Protein 9W5W (pdb70)

Radius of gyration: 40.92 Å; Cα contacts (8 Å, |Δi|>4): 4407; chains: 4; bounding box: 91×95×123 Å

Solvent-accessible surface area: 68580 Å² total; per-residue (Å²): 179,165,76,45,10,4,0,6,0,2,0,3,1,24,10,26,6,0,60,91,9,17,22,132,25,8,52,28,4,0,0,1,0,6,0,79,55,39,169,40,144,92,8,98,114,0,1,0,0,2,0,3,0,7,0,8,68,9,4,5,62,45,4,41,91,34,0,27,95,58,82,80,122,53,0,12,76,27,8,69,66,3,8,85,54,0,22,128,58,131,113,10,90,6,65,21,2,60,25,2,25,92,11,27,28,3,0,0,42,0,18,0,0,92,0,0,26,48,0,31,37,129,9,0,0,0,2,0,6,5,32,9,58,97,4,28,20,0,0,2,15,1,16,2,3,2,3,0,4,0,0,0,1,0,0,0,0,4,8,0,40,16,0,14,78,11,0,20,110,38,0,90,82,0,34,37,59,93,154,45,0,53,91,3,0,13,0,44,3,0,67,0,1,0,0,8,18,0,2,28,9,0,1,0,0,0,0,0,3,1,12,0,0,8,1,0,0,0,0,2,7,0,17,49,7,0,65,9,35,8,81,122,57,80,2,1,4,7,36,27,11,0,14,26,17,0,5,16,3,35,23,131,90,17,79,84,14,4,74,89,6,1,50,120,36,23,70,111,34,96,0,2,0,1,2,14,3,63,74,19,43,70,0,0,58,61,4,1,98,159,2,86,40,36,2,59,183,13,114,21,49,2,6,0,27,2,34,57,53,57,5,9,89,22,0,11,8,26,97,141,18,201,79,102,27,42,99,31,0,0,0,40,4,0,52,80,14,17,21,37,96,103,24,154,117,48,39,59,37,10,26,82,44,2,6,2,8,0,15,51,42,2,33,34,79,75,0,102,58,0,0,121,86,0,19,90,64,20,2,0,0,32,9,1,36,0,1,0,14,16,102,14,0,0,83,8,13,40,49,13,0,0,0,4,18,82,14,2,5,4,21,4,95,59,96,74,82,74,8,56,81,128,114,27,52,1,0,1,0,0,17,84,93,73,145,100,30,25,53,47,38,114,17,67,54,98,30,16,94,144,41,67,146,83,14,47,9,61,40,1,1,33,36,27,41,0,62,34,51,7,40,0,53,90,0,34,102,67,6,58,153,128,108,66,50,11,5,0,8,1,2,0,2,1,23,11,23,7,1,61,90,7,11,21,149,14,10,53,33,1,0,0,1,0,6,0,104,50,35,160,35,150,117,12,100,110,0,1,0,1,1,1,4,1,6,1,29,64,6,4,36,74,42,3,54,87,35,0,27,150,62,82,77,103,62,0,7,74,27,8,64,70,2,8,89,51,0,25,124,62,125,114,9,91,3,69,22,3,61,27,1,26,111,53,39,73,3,0,0,40,0,15,0,0,89,1,1,24,39,0,21,32,137,10,0,0,2,1,0,6,4,48,45,79,93,3,28,23,1,0,3,13,0,14,2,2,1,3,0,3,0,0,0,0,0,0,0,0,4,7,0,41,16,0,12,86,14,0,20,96,21,0,81,94,0,25,34,62,91,149,47,0,48,91,2,0,12,1,47,3,0,71,0,1,0,0,8,16,0,1,35,7,0,1,0,0,0,0,1,2,1,13,0,0,8,1,0,0,0,0,1,8,0,18,57,8,0,71,9,51,7,91,123,55,77,1,1,7,10,37,27,11,0,11,26,20,1,6,15,8,46,23,135,90,20,70,84,15,4,72,96,9,1,62,115,38,21,72,116,29,97,0,2,0,0,1,17,2,52,76,17,37,64,0,0,58,60,3,1,98,137,2,85,50,41,2,61,182,12,116,19,49,2,8,1,22,2,33,56,53,54,5,10,102,24,0,6,8,31,105,161,19,205,73,95,25,41,98,52,0,0,0,39,2,0,55,77,16,17,21,33,96,96,26,139,115,52,43,54,37,10,24,82,43,1,5,3,8,0,17,54,42,3,33,35,78,75,0,88,58,0,1,119,87,1,18,90,64,20,3,0,1,31,9,0,37,0,1,0,14,22,102,13,0,0,78,8,13,43,53,13,0,0,1,2,20,74,12,1,4,0,20,3,107,57,95,77,84,74,4,64,80,163,117,28,51,0,0,1,1,0,22,104,88,78,153,107,34,28,59,44,38,107,20,69,51,119,37,14,141,148,40,56,148,81,14,35,4,55,56,2,0,37,44,36,106,57,69,28,76,10,38,0,56,90,0,36,105,73,7,50,156,248,67,46,10,4,0,7,1,3,0,2,1,24,16,26,4,0,64,93,10,17,21,146,26,10,54,22,5,0,0,0,0,5,0,89,55,36,174,39,151,120,10,93,87,0,1,0,0,2,0,2,0,7,0,27,61,8,4,27,45,46,3,47,128,24,0,26,104,60,81,69,128,62,0,13,78,26,7,68,72,3,8,88,54,0,17,116,45,135,114,10,89,2,60,24,1,57,27,0,25,102,40,36,71,2,0,0,41,0,21,0,0,89,1,0,23,42,0,9,28,138,10,0,0,1,1,1,10,8,50,46,78,96,1,28,19,1,0,4,13,1,13,2,3,1,2,0,4,0,0,0,0,0,0,0,0,4,7,0,40,18,0,13,81,16,0,22,98,17,0,84,102,0,36,37,62,89,153,47,0,53,91,2,0,13,0,45,3,0,66,0,0,0,0,8,15,0,2,31,8,0,1,0,0,0,0,2,3,2,10,1,0,7,1,0,0,0,0,2,7,0,6,29,4,0,62,3,8,9,88,93,56,79,1,0,6,7,40,30,11,0,13,33,16,0,4,16,3,33,26,134,90,14,59,83,14,3,81,89,6,1,49,118,36,24,68,112,29,95,0,2,0,0,2,8,2,56,76,18,37,66,0,0,54,73,8,0,100,134,1,84,34,41,2,57,177,12,115,20,51,3,6,0,24,2,33,46,53,55,7,10,95,23,0,6,8,28,116,158,19,200,73,93,20,41,104,40,0,0,0,37,2,0,50,69,8,16,22,37,96,101,25,157,121,46,45,59,40,10,28,86,45,1,4,2,8,0,16,52,42,2,33,39,77,76,0,85,62,0,1,125,85,1,20,87,66,18,2,0,1,32,10,0,40,1,1,0,15,23,102,14,0,0,82,9,12,33,52,14,0,0,0,4,22,82,16,1,5,1,22,5,101,57,99,74,84,75,12,74,100,150,114,26,47,0,0,1,0,0,25,99,118,67,141,88,17,45,54,50,38,108,15,62,55,108,38,10,137,159,39,67,146,84,11,48,7,56,55,1,0,38,45,29,51,12,58,26,12,10,41,0,53,88,0,38,102,74,6,61,152,27,24,37,28,31,98,71,108,21,28,11,4,0,6,1,1,0,3,1,24,13,26,9,1,58,90,9,12,23,130,24,10,51,32,1,0,0,0,0,4,0,92,54,34,174,34,150,117,11,97,118,0,1,0,1,2,1,4,1,7,0,30,65,5,4,34,70,42,3,54,103,14,0,25,154,61,76,72,104,62,0,5,42,26,6,67,43,3,9,83,49,0,24,118,60,126,117,7,92,5,62,22,2,62,29,2,26,112,54,38,70,2,0,0,39,0,14,0,0,91,1,1,26,42,0,18,35,113,9,0,0,1,2,0,8,4,49,47,78,94,4,29,21,1,0,3,14,0,13,2,2,1,0,0,4,0,0,0,0,0,0,0,0,4,7,0,40,18,0,11,86,17,0,20,101,20,0,85,92,0,23,29,61,89,150,45,0,47,92,3,0,14,0,50,3,0,76,0,1,0,0,7,15,0,1,30,9,0,1,0,0,0,0,1,2,1,12,0,0,9,1,0,0,0,0,2,6,0,17,54,6,0,67,9,46,7,90,121,56,79,1,1,6,5,40,18,13,0,11,40,21,1,5,17,9,40,28,136,92,23,56,87,17,5,79,98,8,1,44,114,39,12,77,82,24,92,0,3,0,0,2,14,2,66,76,17,40,75,0,0,56,67,5,1,99,140,2,86,49,42,3,60,172,15,135,19,52,2,7,1,22,2,39,57,51,51,4,8,91,22,0,6,8,27,113,157,18,204,71,82,20,44,102,53,0,0,0,42,2,0,54,78,15,15,24,34,91,101,26,140,112,52,47,54,36,9,29,79,47,1,6,3,8,0,19,50,44,2,33,37,79,73,0,83,57,0,0,114,85,1,16,89,67,21,0,0,1,29,8,0,37,0,1,0,16,24,101,14,0,0,77,8,12,42,60,13,0,1,2,2,17,91,11,1,5,0,20,3,86,60,93,76,79,75,5,66,71,140,147,52,28,53,0,0,1,1,0,20,107,90,73,161,111,31,30,56,45,38,111,20,67,48,115,36,13,126,146,39,54,146,82,15,50,5,54,63,2,0,40,42,35,104,61,74,29,77,11,38,0,48,87,0,37,96,74,7,53,154

Structure (mmCIF, N/CA/C/O backbone):
data_9W5W
#
_entry.id   9W5W
#
_cell.length_a   64.039
_cell.length_b   104.525
_cell.length_c   119.763
_cell.angle_alpha   109.25
_cell.angle_beta   100.66
_cell.angle_gamma   90.36
#
_symmetry.space_group_name_H-M   'P 1'
#
loop_
_entity.id
_entity.type
_entity.pdbx_description
1 polymer 'Nicotinamide phosphoribosyltransferase'
2 non-polymer NICOTINAMIDE-ADENINE-DINUCLEOTIDE
3 non-polymer 'SULFATE ION'
4 non-polymer GLYCEROL
5 water water
#
loop_
_atom_site.group_PDB
_atom_site.id
_atom_site.type_symbol
_atom_site.label_atom_id
_atom_site.label_alt_id
_atom_site.label_comp_id
_atom_site.label_asym_id
_atom_site.label_entity_id
_atom_site.label_seq_id
_atom_site.pdbx_PDB_ins_code
_atom_site.Cartn_x
_atom_site.Cartn_y
_atom_site.Cartn_z
_atom_site.occupancy
_atom_site.B_iso_or_equiv
_atom_site.auth_seq_id
_atom_site.auth_comp_id
_atom_site.auth_asym_id
_atom_site.auth_atom_id
_atom_site.pdbx_PDB_model_num
ATOM 1 N N . THR A 1 7 ? 24.575 -4.113 12.570 1.00 57.11 2 THR A N 1
ATOM 2 C CA . THR A 1 7 ? 23.395 -3.299 12.826 1.00 59.78 2 THR A CA 1
ATOM 3 C C . THR A 1 7 ? 22.399 -3.398 11.672 1.00 64.94 2 THR A C 1
ATOM 4 O O . THR A 1 7 ? 22.688 -4.013 10.637 1.00 66.52 2 THR A O 1
ATOM 8 N N . LYS A 1 8 ? 21.223 -2.803 11.868 1.00 56.25 3 LYS A N 1
ATOM 9 C CA . LYS A 1 8 ? 20.120 -2.882 10.924 1.00 51.30 3 LYS A CA 1
ATOM 10 C C . LYS A 1 8 ? 19.796 -1.486 10.397 1.00 46.06 3 LYS A C 1
ATOM 11 O O . LYS A 1 8 ? 20.067 -0.474 11.050 1.00 53.03 3 LYS A O 1
ATOM 17 N N . TYR A 1 9 ? 19.230 -1.429 9.191 1.00 35.54 4 TYR A N 1
ATOM 18 C CA . TYR A 1 9 ? 19.094 -0.152 8.501 1.00 34.50 4 TYR A CA 1
ATOM 19 C C . TYR A 1 9 ? 17.993 0.690 9.135 1.00 27.59 4 TYR A C 1
ATOM 20 O O . TYR A 1 9 ? 16.855 0.234 9.281 1.00 34.90 4 TYR A O 1
ATOM 29 N N . THR A 1 10 ? 18.337 1.921 9.506 1.00 21.93 5 THR A N 1
ATOM 30 C CA . THR A 1 10 ? 17.395 2.857 10.108 1.00 26.24 5 THR A CA 1
ATOM 31 C C . THR A 1 10 ? 16.984 3.896 9.072 1.00 20.42 5 THR A C 1
ATOM 32 O O . THR A 1 10 ? 17.834 4.621 8.545 1.00 22.91 5 THR A O 1
ATOM 36 N N . TYR A 1 11 ? 15.690 3.970 8.786 1.00 21.12 6 TYR A N 1
ATOM 37 C CA . TYR A 1 11 ? 15.178 5.104 8.031 1.00 18.67 6 TYR A CA 1
ATOM 38 C C . TYR A 1 11 ? 14.994 6.240 9.027 1.00 18.07 6 TYR A C 1
ATOM 39 O O . TYR A 1 11 ? 14.186 6.113 9.955 1.00 20.14 6 TYR A O 1
ATOM 48 N N . PRO A 1 12 ? 15.738 7.340 8.895 1.00 20.83 7 PRO A N 1
ATOM 49 C CA . PRO A 1 12 ? 15.675 8.389 9.917 1.00 18.83 7 PRO A CA 1
ATOM 50 C C . PRO A 1 12 ? 14.263 8.928 10.082 1.00 18.23 7 PRO A C 1
ATOM 51 O O . PRO A 1 12 ? 13.548 9.169 9.104 1.00 17.80 7 PRO A O 1
ATOM 55 N N . ALA A 1 13 ? 13.868 9.110 11.349 1.00 19.56 8 ALA A N 1
ATOM 56 C CA . ALA A 1 13 ? 12.536 9.608 11.674 1.00 17.94 8 ALA A CA 1
ATOM 57 C C . ALA A 1 13 ? 12.295 10.997 11.111 1.00 24.92 8 ALA A C 1
ATOM 58 O O . ALA A 1 13 ? 11.135 11.399 10.950 1.00 19.30 8 ALA A O 1
ATOM 60 N N . THR A 1 14 ? 13.365 11.728 10.808 1.00 19.55 9 THR A N 1
ATOM 61 C CA . THR A 1 14 ? 13.297 13.093 10.315 1.00 19.26 9 THR A CA 1
ATOM 62 C C . THR A 1 14 ? 13.284 13.183 8.797 1.00 22.22 9 THR A C 1
ATOM 63 O O . THR A 1 14 ? 13.333 14.297 8.272 1.00 21.29 9 THR A O 1
ATOM 67 N N . LEU A 1 15 ? 13.231 12.052 8.078 1.00 19.75 10 LEU A N 1
ATOM 68 C CA . LEU A 1 15 ? 13.263 12.063 6.616 1.00 21.83 10 LEU A CA 1
ATOM 69 C C . LEU A 1 15 ? 12.141 11.222 6.015 1.00 17.73 10 LEU A C 1
ATOM 70 O O . LEU A 1 15 ? 12.264 10.732 4.889 1.00 17.99 10 LEU A O 1
ATOM 75 N N . LEU A 1 16 ? 11.048 11.034 6.752 1.00 18.46 11 LEU A N 1
ATOM 76 C CA . LEU A 1 16 ? 9.868 10.335 6.232 1.00 20.35 11 LEU A CA 1
ATOM 77 C C . LEU A 1 16 ? 8.900 11.368 5.656 1.00 17.08 11 LEU A C 1
ATOM 78 O O . LEU A 1 16 ? 7.857 11.690 6.230 1.00 20.86 11 LEU A O 1
ATOM 83 N N . CYS A 1 17 ? 9.278 11.908 4.504 1.00 17.10 12 CYS A N 1
ATOM 84 C CA . CYS A 1 17 ? 8.552 13.043 3.953 1.00 17.66 12 CYS A CA 1
ATOM 85 C C . CYS A 1 17 ? 8.938 13.212 2.493 1.00 22.58 12 CYS A C 1
ATOM 86 O O . CYS A 1 17 ? 9.891 12.597 2.002 1.00 20.86 12 CYS A O 1
ATOM 89 N N . ASP A 1 18 ? 8.168 14.050 1.802 1.00 21.12 13 ASP A N 1
ATOM 90 C CA . ASP A 1 18 ? 8.605 14.583 0.524 1.00 19.00 13 ASP A CA 1
ATOM 91 C C . ASP A 1 18 ? 9.854 15.422 0.734 1.00 19.76 13 ASP A C 1
ATOM 92 O O . ASP A 1 18 ? 9.987 16.115 1.745 1.00 24.39 13 ASP A O 1
ATOM 97 N N . PHE A 1 19 ? 10.771 15.359 -0.234 1.00 20.30 14 PHE A N 1
ATOM 98 C CA . PHE A 1 19 ? 12.028 16.091 -0.125 1.00 21.14 14 PHE A CA 1
ATOM 99 C C . PHE A 1 19 ? 11.805 17.581 0.097 1.00 23.81 14 PHE A C 1
ATOM 100 O O . PHE A 1 19 ? 12.546 18.219 0.858 1.00 22.36 14 PHE A O 1
ATOM 108 N N . TYR A 1 20 ? 10.796 18.164 -0.554 1.00 22.18 15 TYR A N 1
ATOM 109 C CA . TYR A 1 20 ? 10.641 19.609 -0.417 1.00 26.99 15 TYR A CA 1
ATOM 110 C C . TYR A 1 20 ? 10.167 20.023 0.980 1.00 22.83 15 TYR A C 1
ATOM 111 O O . TYR A 1 20 ? 10.431 21.157 1.387 1.00 23.85 15 TYR A O 1
ATOM 120 N N . LYS A 1 21 ? 9.540 19.118 1.746 1.00 21.82 16 LYS A N 1
ATOM 121 C CA . LYS A 1 21 ? 9.179 19.435 3.130 1.00 23.25 16 LYS A CA 1
ATOM 122 C C . LYS A 1 21 ? 10.397 19.842 3.950 1.00 25.28 16 LYS A C 1
ATOM 123 O O . LYS A 1 21 ? 10.283 20.660 4.870 1.00 24.98 16 LYS A O 1
ATOM 129 N N . VAL A 1 22 ? 11.561 19.264 3.641 1.00 22.07 17 VAL A N 1
ATOM 130 C CA . VAL A 1 22 ? 12.810 19.643 4.296 1.00 22.65 17 VAL A CA 1
ATOM 131 C C . VAL A 1 22 ? 13.147 21.107 4.018 1.00 26.73 17 VAL A C 1
ATOM 132 O O . VAL A 1 22 ? 13.675 21.814 4.885 1.00 25.55 17 VAL A O 1
ATOM 136 N N . SER A 1 23 ? 12.857 21.585 2.805 1.00 27.37 18 SER A N 1
ATOM 137 C CA . SER A 1 23 ? 13.253 22.934 2.419 1.00 26.08 18 SER A CA 1
ATOM 138 C C . SER A 1 23 ? 12.266 24.012 2.861 1.00 26.59 18 SER A C 1
ATOM 139 O O . SER A 1 23 ? 12.570 25.200 2.713 1.00 27.19 18 SER A O 1
ATOM 142 N N . HIS A 1 24 ? 11.105 23.645 3.404 1.00 25.32 19 HIS A N 1
ATOM 143 C CA . HIS A 1 24 ? 10.082 24.654 3.662 1.00 25.91 19 HIS A CA 1
ATOM 144 C C . HIS A 1 24 ? 10.382 25.497 4.896 1.00 26.50 19 HIS A C 1
ATOM 145 O O . HIS A 1 24 ? 9.924 26.643 4.974 1.00 32.24 19 HIS A O 1
ATOM 152 N N . LYS A 1 25 ? 11.153 24.963 5.851 1.00 30.80 20 LYS A N 1
ATOM 153 C CA . LYS A 1 25 ? 11.427 25.674 7.100 1.00 26.66 20 LYS A CA 1
ATOM 154 C C . LYS A 1 25 ? 11.992 27.063 6.837 1.00 30.97 20 LYS A C 1
ATOM 155 O O . LYS A 1 25 ? 11.476 28.067 7.341 1.00 30.27 20 LYS A O 1
ATOM 161 N N . GLU A 1 26 ? 13.045 27.138 6.026 1.00 28.47 21 GLU A N 1
ATOM 162 C CA . GLU A 1 26 ? 13.709 28.399 5.720 1.00 29.88 21 GLU A CA 1
ATOM 163 C C . GLU A 1 26 ? 12.873 29.305 4.822 1.00 30.67 21 GLU A C 1
ATOM 164 O O . GLU A 1 26 ? 13.259 30.458 4.606 1.00 31.98 21 GLU A O 1
ATOM 170 N N . GLN A 1 27 ? 11.741 28.817 4.302 1.00 33.59 22 GLN A N 1
ATOM 171 C CA . GLN A 1 27 ? 10.916 29.579 3.369 1.00 30.83 22 GLN A CA 1
ATOM 172 C C . GLN A 1 27 ? 9.804 30.375 4.040 1.00 31.69 22 GLN A C 1
ATOM 173 O O . GLN A 1 27 ? 9.297 31.327 3.434 1.00 32.53 22 GLN A O 1
ATOM 179 N N . TYR A 1 28 ? 9.404 30.000 5.255 1.00 30.70 23 TYR A N 1
ATOM 180 C CA . TYR A 1 28 ? 8.306 30.663 5.938 1.00 31.25 23 TYR A CA 1
ATOM 181 C C . TYR A 1 28 ? 8.679 32.106 6.277 1.00 32.82 23 TYR A C 1
ATOM 182 O O . TYR A 1 28 ? 9.862 32.451 6.342 1.00 38.92 23 TYR A O 1
ATOM 191 N N . PRO A 1 29 ? 7.686 32.973 6.498 1.00 34.00 24 PRO A N 1
ATOM 192 C CA . PRO A 1 29 ? 7.999 34.351 6.904 1.00 36.26 24 PRO A CA 1
ATOM 193 C C . PRO A 1 29 ? 8.793 34.369 8.200 1.00 36.40 24 PRO A C 1
ATOM 194 O O . PRO A 1 29 ? 8.668 33.476 9.042 1.00 34.88 24 PRO A O 1
ATOM 198 N N . GLU A 1 30 ? 9.641 35.387 8.340 1.00 36.54 25 GLU A N 1
ATOM 199 C CA . GLU A 1 30 ? 10.398 35.549 9.573 1.00 37.98 25 GLU A CA 1
ATOM 200 C C . GLU A 1 30 ? 9.447 35.657 10.756 1.00 39.47 25 GLU A C 1
ATOM 201 O O . GLU A 1 30 ? 8.418 36.334 10.691 1.00 46.27 25 GLU A O 1
ATOM 207 N N . GLY A 1 31 ? 9.791 34.972 11.840 1.00 36.66 26 GLY A N 1
ATOM 208 C CA . GLY A 1 31 ? 8.961 35.022 13.022 1.00 45.68 26 GLY A CA 1
ATOM 209 C C . GLY A 1 31 ? 7.695 34.202 12.963 1.00 39.81 26 GLY A C 1
ATOM 210 O O . GLY A 1 31 ? 6.780 34.446 13.756 1.00 37.37 26 GLY A O 1
ATOM 211 N N . THR A 1 32 ? 7.597 33.244 12.043 1.00 34.44 27 THR A N 1
ATOM 212 C CA . THR A 1 32 ? 6.489 32.301 12.099 1.00 36.22 27 THR A CA 1
ATOM 213 C C . THR A 1 32 ? 6.567 31.524 13.404 1.00 40.57 27 THR A C 1
ATOM 214 O O . THR A 1 32 ? 7.620 30.984 13.759 1.00 33.87 27 THR A O 1
ATOM 218 N N . GLU A 1 33 ? 5.452 31.485 14.129 1.00 32.85 28 GLU A N 1
ATOM 219 C CA . GLU A 1 33 ? 5.407 30.814 15.414 1.00 32.50 28 GLU A CA 1
ATOM 220 C C . GLU A 1 33 ? 4.411 29.671 15.477 1.00 33.53 28 GLU A C 1
ATOM 221 O O . GLU A 1 33 ? 4.538 28.824 16.367 1.00 31.29 28 GLU A O 1
ATOM 227 N N . LEU A 1 34 ? 3.448 29.599 14.562 1.00 35.27 29 LEU A N 1
ATOM 228 C CA . LEU A 1 34 ? 2.512 28.483 14.628 1.00 30.32 29 LEU A CA 1
ATOM 229 C C . LEU A 1 34 ? 1.989 28.144 13.239 1.00 30.97 29 LEU A C 1
ATOM 230 O O . LEU A 1 34 ? 1.658 29.043 12.464 1.00 36.91 29 LEU A O 1
ATOM 235 N N . ILE A 1 35 ? 1.914 26.843 12.945 1.00 30.87 30 ILE A N 1
ATOM 236 C CA . ILE A 1 35 ? 1.270 26.302 11.750 1.00 27.69 30 ILE A CA 1
ATOM 237 C C . ILE A 1 35 ? 0.250 25.252 12.184 1.00 28.53 30 ILE A C 1
ATOM 238 O O . ILE A 1 35 ? 0.562 24.371 12.995 1.00 26.69 30 ILE A O 1
ATOM 243 N N . TYR A 1 36 ? -0.958 25.336 11.629 1.00 27.36 31 TYR A N 1
ATOM 244 C CA . TYR A 1 36 ? -2.098 24.530 12.044 1.00 27.07 31 TYR A CA 1
ATOM 245 C C . TYR A 1 36 ? -2.775 23.995 10.791 1.00 27.32 31 TYR A C 1
ATOM 246 O O . TYR A 1 36 ? -3.219 24.785 9.939 1.00 28.29 31 TYR A O 1
ATOM 255 N N . SER A 1 37 ? -2.871 22.659 10.702 1.00 26.23 32 SER A N 1
ATOM 256 C CA . SER A 1 37 ? -3.363 21.963 9.520 1.00 24.80 32 SER A CA 1
ATOM 257 C C . SER A 1 37 ? -4.498 21.014 9.876 1.00 28.91 32 SER A C 1
ATOM 258 O O . SER A 1 37 ? -4.561 20.466 10.985 1.00 24.29 32 SER A O 1
ATOM 261 N N . THR A 1 38 ? -5.377 20.802 8.898 1.00 28.31 33 THR A N 1
ATOM 262 C CA . THR A 1 38 ? -6.534 19.927 9.035 1.00 24.23 33 THR A CA 1
ATOM 263 C C . THR A 1 38 ? -6.479 18.798 8.011 1.00 23.18 33 THR A C 1
ATOM 264 O O . THR A 1 38 ? -5.918 18.951 6.919 1.00 25.44 33 THR A O 1
ATOM 268 N N . TRP A 1 39 ? -7.080 17.666 8.387 1.00 22.97 34 TRP A N 1
ATOM 269 C CA . TRP A 1 39 ? -7.248 16.488 7.539 1.00 21.59 34 TRP A CA 1
ATOM 270 C C . TRP A 1 39 ? -8.721 16.384 7.168 1.00 25.11 34 TRP A C 1
ATOM 271 O O . TRP A 1 39 ? -9.574 16.213 8.048 1.00 22.68 34 TRP A O 1
ATOM 282 N N . THR A 1 40 ? -9.022 16.500 5.870 1.00 27.45 35 THR A N 1
ATOM 283 C CA . THR A 1 40 ? -10.414 16.539 5.445 1.00 23.69 35 THR A CA 1
ATOM 284 C C . THR A 1 40 ? -10.654 15.614 4.260 1.00 22.66 35 THR A C 1
ATOM 285 O O . THR A 1 40 ? -9.836 15.563 3.326 1.00 27.63 35 THR A O 1
ATOM 289 N N . PRO A 1 41 ? -11.760 14.860 4.278 1.00 28.12 36 PRO A N 1
ATOM 290 C CA . PRO A 1 41 ? -12.242 14.225 3.046 1.00 24.87 36 PRO A CA 1
ATOM 291 C C . PRO A 1 41 ? -13.034 15.218 2.211 1.00 26.18 36 PRO A C 1
ATOM 292 O O . PRO A 1 41 ? -14.204 15.480 2.505 1.00 29.16 36 PRO A O 1
ATOM 296 N N . ARG A 1 42 ? -12.430 15.756 1.151 1.00 26.42 37 ARG A N 1
ATOM 297 C CA . ARG A 1 42 ? -13.015 16.907 0.475 1.00 29.02 37 ARG A CA 1
ATOM 298 C C . ARG A 1 42 ? -14.054 16.539 -0.574 1.00 31.84 37 ARG A C 1
ATOM 299 O O . ARG A 1 42 ? -14.763 17.433 -1.050 1.00 36.63 37 ARG A O 1
ATOM 307 N N . THR A 1 43 ? -14.177 15.267 -0.938 1.00 25.45 38 THR A N 1
ATOM 308 C CA . THR A 1 43 ? -15.088 14.866 -2.003 1.00 27.84 38 THR A CA 1
ATOM 309 C C . THR A 1 43 ? -15.317 13.366 -1.881 1.00 24.98 38 THR A C 1
ATOM 310 O O . THR A 1 43 ? -14.621 12.679 -1.134 1.00 28.55 38 THR A O 1
ATOM 314 N N . SER A 1 44 ? -16.319 12.864 -2.601 1.00 25.56 39 SER A N 1
ATOM 315 C CA . SER A 1 44 ? -16.583 11.429 -2.643 1.00 24.67 39 SER A CA 1
ATOM 316 C C . SER A 1 44 ? -16.743 10.973 -4.084 1.00 35.42 39 SER A C 1
ATOM 317 O O . SER A 1 44 ? -17.563 11.523 -4.828 1.00 35.59 39 SER A O 1
ATOM 320 N N . ARG A 1 45 ? -15.972 9.958 -4.467 1.00 29.94 40 ARG A N 1
ATOM 321 C CA . ARG A 1 45 ? -16.073 9.366 -5.791 1.00 31.57 40 ARG A CA 1
ATOM 322 C C . ARG A 1 45 ? -16.890 8.081 -5.806 1.00 31.61 40 ARG A C 1
ATOM 323 O O . ARG A 1 45 ? -17.086 7.503 -6.878 1.00 34.13 40 ARG A O 1
ATOM 331 N N . VAL A 1 46 ? -17.364 7.617 -4.654 1.00 25.25 41 VAL A N 1
ATOM 332 C CA . VAL A 1 46 ? -18.162 6.400 -4.571 1.00 33.81 41 VAL A CA 1
ATOM 333 C C . VAL A 1 46 ? -19.623 6.794 -4.435 1.00 36.73 41 VAL A C 1
ATOM 334 O O . VAL A 1 46 ? -19.982 7.587 -3.556 1.00 40.04 41 VAL A O 1
ATOM 338 N N . GLU A 1 47 ? -20.464 6.252 -5.311 1.00 41.02 42 GLU A N 1
ATOM 339 C CA . GLU A 1 47 ? -21.858 6.667 -5.364 1.00 42.98 42 GLU A CA 1
ATOM 340 C C . GLU A 1 47 ? -22.591 6.203 -4.112 1.00 40.66 42 GLU A C 1
ATOM 341 O O . GLU A 1 47 ? -22.378 5.086 -3.633 1.00 35.16 42 GLU A O 1
ATOM 347 N N . ASP A 1 48 ? -23.442 7.080 -3.572 1.00 35.26 43 ASP A N 1
ATOM 348 C CA . ASP A 1 48 ? -24.234 6.874 -2.356 1.00 38.29 43 ASP A CA 1
ATOM 349 C C . ASP A 1 48 ? -23.408 6.877 -1.075 1.00 34.25 43 ASP A C 1
ATOM 350 O O . ASP A 1 48 ? -23.939 6.540 -0.012 1.00 39.06 43 ASP A O 1
ATOM 355 N N . ILE A 1 49 ? -22.133 7.234 -1.135 1.00 33.59 44 ILE A N 1
ATOM 356 C CA . ILE A 1 49 ? -21.312 7.399 0.059 1.00 29.15 44 ILE A CA 1
ATOM 357 C C . ILE A 1 49 ? -21.033 8.889 0.200 1.00 31.26 44 ILE A C 1
ATOM 358 O O . ILE A 1 49 ? -20.214 9.453 -0.534 1.00 26.69 44 ILE A O 1
ATOM 363 N N . ASP A 1 50 ? -21.719 9.537 1.137 1.00 27.18 45 ASP A N 1
ATOM 364 C CA . ASP A 1 50 ? -21.494 10.944 1.419 1.00 27.98 45 ASP A CA 1
ATOM 365 C C . ASP A 1 50 ? -20.911 11.159 2.802 1.00 27.48 45 ASP A C 1
ATOM 366 O O . ASP A 1 50 ? -20.705 12.308 3.203 1.00 31.33 45 ASP A O 1
ATOM 371 N N . ARG A 1 51 ? -20.643 10.084 3.538 1.00 26.42 46 ARG A N 1
ATOM 372 C CA . ARG A 1 51 ? -19.990 10.157 4.832 1.00 28.27 46 ARG A CA 1
ATOM 373 C C . ARG A 1 51 ? -18.885 9.113 4.892 1.00 27.67 46 ARG A C 1
ATOM 374 O O . ARG A 1 51 ? -18.915 8.094 4.197 1.00 29.31 46 ARG A O 1
ATOM 382 N N . VAL A 1 52 ? -17.916 9.379 5.754 1.00 26.13 47 VAL A N 1
ATOM 383 C CA . VAL A 1 52 ? -16.721 8.566 5.897 1.00 24.28 47 VAL A CA 1
ATOM 384 C C . VAL A 1 52 ? -16.639 8.088 7.343 1.00 21.91 47 VAL A C 1
ATOM 385 O O . VAL A 1 52 ? -17.087 8.776 8.264 1.00 26.91 47 VAL A O 1
ATOM 389 N N . VAL A 1 53 ? -16.110 6.883 7.536 1.00 25.41 48 VAL A N 1
ATOM 390 C CA . VAL A 1 53 ? -15.973 6.273 8.858 1.00 20.72 48 VAL A CA 1
ATOM 391 C C . VAL A 1 53 ? -14.564 6.582 9.351 1.00 26.30 48 VAL A C 1
ATOM 392 O O . VAL A 1 53 ? -13.591 5.978 8.895 1.00 21.09 48 VAL A O 1
ATOM 396 N N . ALA A 1 54 ? -14.446 7.516 10.293 1.00 28.92 49 ALA A N 1
ATOM 397 C CA . ALA A 1 54 ? -13.131 7.932 10.765 1.00 20.10 49 ALA A CA 1
ATOM 398 C C . ALA A 1 54 ? -12.425 6.769 11.446 1.00 19.29 49 ALA A C 1
ATOM 399 O O . ALA A 1 54 ? -12.959 6.176 12.387 1.00 21.59 49 ALA A O 1
ATOM 401 N N . PHE A 1 55 ? -11.225 6.440 10.975 1.00 18.27 50 PHE A N 1
ATOM 402 C CA . PHE A 1 55 ? -10.485 5.322 11.545 1.00 20.89 50 PHE A CA 1
ATOM 403 C C . PHE A 1 55 ? -9.013 5.410 11.171 1.00 19.02 50 PHE A C 1
ATOM 404 O O . PHE A 1 55 ? -8.676 5.692 10.017 1.00 18.34 50 PHE A O 1
ATOM 412 N N . GLY A 1 56 ? -8.146 5.152 12.148 1.00 18.04 51 GLY A N 1
ATOM 413 C CA . GLY A 1 56 ? -6.726 4.966 11.910 1.00 21.13 51 GLY A CA 1
ATOM 414 C C . GLY A 1 56 ? -5.806 5.909 12.661 1.00 22.46 51 GLY A C 1
ATOM 415 O O . GLY A 1 56 ? -4.614 5.598 12.803 1.00 20.09 51 GLY A O 1
ATOM 416 N N . PHE A 1 57 ? -6.304 7.050 13.149 1.00 22.46 52 PHE A N 1
ATOM 417 C CA . PHE A 1 57 ? -5.414 8.050 13.740 1.00 24.20 52 PHE A CA 1
ATOM 418 C C . PHE A 1 57 ? -4.606 7.456 14.885 1.00 21.28 52 PHE A C 1
ATOM 419 O O . PHE A 1 57 ? -3.385 7.644 14.967 1.00 19.58 52 PHE A O 1
ATOM 427 N N . GLN A 1 58 ? -5.278 6.725 15.776 1.00 21.28 53 GLN A N 1
ATOM 428 C CA . GLN A 1 58 ? -4.609 6.170 16.945 1.00 25.63 53 GLN A CA 1
ATOM 429 C C . GLN A 1 58 ? -3.486 5.225 16.541 1.00 19.04 53 GLN A C 1
ATOM 430 O O . GLN A 1 58 ? -2.394 5.262 17.122 1.00 18.62 53 GLN A O 1
ATOM 436 N N . GLY A 1 59 ? -3.736 4.375 15.544 1.00 18.77 54 GLY A N 1
ATOM 437 C CA . GLY A 1 59 ? -2.694 3.478 15.071 1.00 21.53 54 GLY A CA 1
ATOM 438 C C . GLY A 1 59 ? -1.467 4.216 14.568 1.00 18.05 54 GLY A C 1
ATOM 439 O O . GLY A 1 59 ? -0.333 3.862 14.904 1.00 19.65 54 GLY A O 1
ATOM 440 N N . PHE A 1 60 ? -1.677 5.263 13.765 1.00 15.42 55 PHE A N 1
ATOM 441 C CA . PHE A 1 60 ? -0.543 6.015 13.234 1.00 23.80 55 PHE A CA 1
ATOM 442 C C . PHE A 1 60 ? 0.223 6.715 14.349 1.00 18.64 55 PHE A C 1
ATOM 443 O O . PHE A 1 60 ? 1.459 6.674 14.388 1.00 18.96 55 PHE A O 1
ATOM 451 N N . ILE A 1 61 ? -0.503 7.382 15.252 1.00 20.23 56 ILE A N 1
ATOM 452 C CA . ILE A 1 61 ? 0.127 8.089 16.365 1.00 17.31 56 ILE A CA 1
ATOM 453 C C . ILE A 1 61 ? 0.962 7.127 17.200 1.00 20.68 56 ILE A C 1
ATOM 454 O O . ILE A 1 61 ? 2.133 7.391 17.496 1.00 18.80 56 ILE A O 1
ATOM 459 N N . LYS A 1 62 ? 0.377 5.986 17.578 1.00 18.51 57 LYS A N 1
ATOM 460 C CA . LYS A 1 62 ? 1.108 5.025 18.397 1.00 19.48 57 LYS A CA 1
ATOM 461 C C . LYS A 1 62 ? 2.341 4.505 17.665 1.00 20.94 57 LYS A C 1
ATOM 462 O O . LYS A 1 62 ? 3.431 4.425 18.245 1.00 21.36 57 LYS A O 1
ATOM 468 N N . LYS A 1 63 ? 2.191 4.159 16.381 1.00 19.88 58 LYS A N 1
ATOM 469 C CA . LYS A 1 63 ? 3.267 3.485 15.660 1.00 23.07 58 LYS A CA 1
ATOM 470 C C . LYS A 1 63 ? 4.437 4.420 15.388 1.00 17.81 58 LYS A C 1
ATOM 471 O O . LYS A 1 63 ? 5.598 4.059 15.616 1.00 18.94 58 LYS A O 1
ATOM 477 N N . TYR A 1 64 ? 4.154 5.625 14.895 1.00 19.78 59 TYR A N 1
ATOM 478 C CA . TYR A 1 64 ? 5.189 6.507 14.373 1.00 19.47 59 TYR A CA 1
ATOM 479 C C . TYR A 1 64 ? 5.484 7.692 15.273 1.00 19.19 59 TYR A C 1
ATOM 480 O O . TYR A 1 64 ? 6.652 8.017 15.503 1.00 24.20 59 TYR A O 1
ATOM 489 N N . LEU A 1 65 ? 4.449 8.366 15.768 1.00 20.88 60 LEU A N 1
ATOM 490 C CA . LEU A 1 65 ? 4.683 9.567 16.558 1.00 17.82 60 LEU A CA 1
ATOM 491 C C . LEU A 1 65 ? 5.231 9.223 17.933 1.00 19.41 60 LEU A C 1
ATOM 492 O O . LEU A 1 65 ? 6.001 10.002 18.504 1.00 24.32 60 LEU A O 1
ATOM 497 N N . ILE A 1 66 ? 4.850 8.068 18.477 1.00 22.15 61 ILE A N 1
ATOM 498 C CA . ILE A 1 66 ? 5.363 7.629 19.766 1.00 19.08 61 ILE A CA 1
ATOM 499 C C . ILE A 1 66 ? 6.508 6.648 19.545 1.00 20.78 61 ILE A C 1
ATOM 500 O O . ILE A 1 66 ? 7.676 6.975 19.785 1.00 19.28 61 ILE A O 1
ATOM 505 N N . ASP A 1 67 ? 6.197 5.467 19.007 1.00 18.21 62 ASP A N 1
ATOM 506 C CA . ASP A 1 67 ? 7.181 4.391 19.038 1.00 19.78 62 ASP A CA 1
ATOM 507 C C . ASP A 1 67 ? 8.336 4.648 18.076 1.00 19.31 62 ASP A C 1
ATOM 508 O O . ASP A 1 67 ? 9.501 4.470 18.449 1.00 18.50 62 ASP A O 1
ATOM 513 N N . TYR A 1 68 ? 8.047 5.065 16.841 1.00 17.29 63 TYR A N 1
ATOM 514 C CA . TYR A 1 68 ? 9.131 5.217 15.875 1.00 21.34 63 TYR A CA 1
ATOM 515 C C . TYR A 1 68 ? 10.050 6.369 16.257 1.00 17.83 63 TYR A C 1
ATOM 516 O O . TYR A 1 68 ? 11.277 6.236 16.194 1.00 22.77 63 TYR A O 1
ATOM 525 N N . PHE A 1 69 ? 9.475 7.503 16.662 1.00 18.09 64 PHE A N 1
ATOM 526 C CA . PHE A 1 69 ? 10.298 8.642 17.048 1.00 18.82 64 PHE A CA 1
ATOM 527 C C . PHE A 1 69 ? 11.063 8.381 18.343 1.00 19.68 64 PHE A C 1
ATOM 528 O O . PHE A 1 69 ? 12.173 8.895 18.514 1.00 23.43 64 PHE A O 1
ATOM 536 N N . ASN A 1 70 ? 10.504 7.588 19.261 1.00 19.84 65 ASN A N 1
ATOM 537 C CA . ASN A 1 70 ? 11.242 7.250 20.476 1.00 26.59 65 ASN A CA 1
ATOM 538 C C . ASN A 1 70 ? 12.378 6.280 20.176 1.00 25.03 65 ASN A C 1
ATOM 539 O O . ASN A 1 70 ? 13.541 6.545 20.501 1.00 28.72 65 ASN A O 1
ATOM 544 N N . GLU A 1 71 ? 12.058 5.152 19.542 1.00 26.16 66 GLU A N 1
ATOM 545 C CA . GLU A 1 71 ? 13.054 4.110 19.321 1.00 30.55 66 GLU A CA 1
ATOM 546 C C . GLU A 1 71 ? 14.157 4.579 18.381 1.00 25.60 66 GLU A C 1
ATOM 547 O O . GLU A 1 71 ? 15.336 4.289 18.610 1.00 31.74 66 GLU A O 1
ATOM 553 N N . ASN A 1 72 ? 13.802 5.302 17.319 1.00 21.26 67 ASN A N 1
ATOM 554 C CA . ASN A 1 72 ? 14.751 5.597 16.252 1.00 24.70 67 ASN A CA 1
ATOM 555 C C . ASN A 1 72 ? 15.291 7.021 16.274 1.00 20.91 67 ASN A C 1
ATOM 556 O O . ASN A 1 72 ? 16.229 7.317 15.528 1.00 22.92 67 ASN A O 1
ATOM 561 N N . PHE A 1 73 ? 14.706 7.920 17.065 1.00 20.47 68 PHE A N 1
ATOM 562 C CA . PHE A 1 73 ? 15.248 9.268 17.169 1.00 21.09 68 PHE A CA 1
ATOM 563 C C . PHE A 1 73 ? 15.619 9.652 18.597 1.00 22.67 68 PHE A C 1
ATOM 564 O O . PHE A 1 73 ? 16.800 9.892 18.868 1.00 23.18 68 PHE A O 1
ATOM 572 N N . PHE A 1 74 ? 14.666 9.659 19.542 1.00 22.15 69 PHE A N 1
ATOM 573 C CA . PHE A 1 74 ? 14.930 10.300 20.836 1.00 23.60 69 PHE A CA 1
ATOM 574 C C . PHE A 1 74 ? 15.856 9.464 21.717 1.00 24.07 69 PHE A C 1
ATOM 575 O O . PHE A 1 74 ? 16.755 10.007 22.371 1.00 25.12 69 PHE A O 1
ATOM 583 N N . LYS A 1 75 ? 15.642 8.150 21.766 1.00 27.03 70 LYS A N 1
ATOM 584 C CA . LYS A 1 75 ? 16.452 7.276 22.609 1.00 27.21 70 LYS A CA 1
ATOM 585 C C . LYS A 1 75 ? 17.852 7.036 22.054 1.00 28.57 70 LYS A C 1
ATOM 586 O O . LYS A 1 75 ? 18.667 6.384 22.722 1.00 32.90 70 LYS A O 1
ATOM 592 N N . ARG A 1 76 ? 18.153 7.538 20.867 1.00 24.77 71 ARG A N 1
ATOM 593 C CA . ARG A 1 76 ? 19.461 7.392 20.256 1.00 25.02 71 ARG A CA 1
ATOM 594 C C . ARG A 1 76 ? 20.316 8.622 20.527 1.00 25.95 71 ARG A C 1
ATOM 595 O O . ARG A 1 76 ? 19.795 9.706 20.810 1.00 26.31 71 ARG A O 1
ATOM 603 N N . PRO A 1 77 ? 21.643 8.483 20.473 1.00 26.90 72 PRO A N 1
ATOM 604 C CA . PRO A 1 77 ? 22.519 9.637 20.723 1.00 27.91 72 PRO A CA 1
ATOM 605 C C . PRO A 1 77 ? 22.296 10.754 19.710 1.00 27.34 72 PRO A C 1
ATOM 606 O O . PRO A 1 77 ? 22.029 10.508 18.531 1.00 26.46 72 PRO A O 1
ATOM 610 N N . LYS A 1 78 ? 22.429 11.996 20.189 1.00 27.98 73 LYS A N 1
ATOM 611 C CA . LYS A 1 78 ? 22.195 13.175 19.354 1.00 32.96 73 LYS A CA 1
ATOM 612 C C . LYS A 1 78 ? 23.063 13.160 18.098 1.00 27.71 73 LYS A C 1
ATOM 613 O O . LYS A 1 78 ? 22.581 13.443 16.993 1.00 26.92 73 LYS A O 1
ATOM 619 N N . GLN A 1 79 ? 24.343 12.818 18.253 1.00 32.27 74 GLN A N 1
ATOM 620 C CA . GLN A 1 79 ? 25.282 12.845 17.137 1.00 30.97 74 GLN A CA 1
ATOM 621 C C . GLN A 1 79 ? 24.851 11.902 16.017 1.00 34.90 74 GLN A C 1
ATOM 622 O O . GLN A 1 79 ? 24.971 12.241 14.833 1.00 27.85 74 GLN A O 1
ATOM 628 N N . ASP A 1 80 ? 24.332 10.721 16.371 1.00 27.48 75 ASP A N 1
ATOM 629 C CA . ASP A 1 80 ? 23.903 9.753 15.362 1.00 30.67 75 ASP A CA 1
ATOM 630 C C . ASP A 1 80 ? 22.760 10.296 14.511 1.00 27.03 75 ASP A C 1
ATOM 631 O O . ASP A 1 80 ? 22.796 10.214 13.273 1.00 29.78 75 ASP A O 1
ATOM 636 N N . VAL A 1 81 ? 21.715 10.823 15.161 1.00 29.00 76 VAL A N 1
ATOM 637 C CA . VAL A 1 81 ? 20.558 11.325 14.426 1.00 27.98 76 VAL A CA 1
ATOM 638 C C . VAL A 1 81 ? 20.889 12.604 13.677 1.00 24.22 76 VAL A C 1
ATOM 639 O O . VAL A 1 81 ? 20.235 12.919 12.678 1.00 24.34 76 VAL A O 1
ATOM 643 N N . VAL A 1 82 ? 21.883 13.362 14.138 1.00 25.34 77 VAL A N 1
ATOM 644 C CA . VAL A 1 82 ? 22.336 14.506 13.358 1.00 27.76 77 VAL A CA 1
ATOM 645 C C . VAL A 1 82 ? 23.070 14.033 12.106 1.00 29.09 77 VAL A C 1
ATOM 646 O O . VAL A 1 82 ? 22.834 14.539 10.997 1.00 25.83 77 VAL A O 1
ATOM 650 N N . ASN A 1 83 ? 23.944 13.033 12.261 1.00 26.48 78 ASN A N 1
ATOM 651 C CA . ASN A 1 83 ? 24.790 12.579 11.163 1.00 26.92 78 ASN A CA 1
ATOM 652 C C . ASN A 1 83 ? 23.973 11.926 10.051 1.00 26.20 78 ASN A C 1
ATOM 653 O O . ASN A 1 83 ? 24.218 12.181 8.867 1.00 29.76 78 ASN A O 1
ATOM 658 N N . GLU A 1 84 ? 23.020 11.057 10.410 1.00 25.16 79 GLU A N 1
ATOM 659 C CA . GLU A 1 84 ? 22.219 10.373 9.390 1.00 23.97 79 GLU A CA 1
ATOM 660 C C . GLU A 1 84 ? 21.457 11.374 8.517 1.00 23.86 79 GLU A C 1
ATOM 661 O O . GLU A 1 84 ? 21.430 11.259 7.275 1.00 37.35 79 GLU A O 1
ATOM 667 N N . TYR A 1 85 ? 20.873 12.392 9.154 1.00 23.35 80 TYR A N 1
ATOM 668 C CA . TYR A 1 85 ? 20.154 13.436 8.443 1.00 25.43 80 TYR A CA 1
ATOM 669 C C . TYR A 1 85 ? 21.101 14.225 7.547 1.00 30.06 80 TYR A C 1
ATOM 670 O O . TYR A 1 85 ? 20.812 14.441 6.361 1.00 27.18 80 TYR A O 1
ATOM 679 N N . LYS A 1 86 ? 22.242 14.653 8.098 1.00 25.81 81 LYS A N 1
ATOM 680 C CA . LYS A 1 86 ? 23.203 15.405 7.302 1.00 27.18 81 LYS A CA 1
ATOM 681 C C . LYS A 1 86 ? 23.651 14.608 6.087 1.00 31.08 81 LYS A C 1
ATOM 682 O O . LYS A 1 86 ? 23.758 15.157 4.987 1.00 28.86 81 LYS A O 1
ATOM 688 N N . ARG A 1 87 ? 23.918 13.313 6.267 1.00 28.39 82 ARG A N 1
ATOM 689 C CA . ARG A 1 87 ? 24.419 12.492 5.170 1.00 26.46 82 ARG A CA 1
ATOM 690 C C . ARG A 1 87 ? 23.412 12.429 4.030 1.00 25.68 82 ARG A C 1
ATOM 691 O O . ARG A 1 87 ? 23.760 12.649 2.857 1.00 29.25 82 ARG A O 1
ATOM 699 N N . VAL A 1 88 ? 22.145 12.166 4.360 1.00 24.45 83 VAL A N 1
ATOM 700 C CA . VAL A 1 88 ? 21.131 12.099 3.310 1.00 26.18 83 VAL A CA 1
ATOM 701 C C . VAL A 1 88 ? 20.984 13.449 2.614 1.00 28.29 83 VAL A C 1
ATOM 702 O O . VAL A 1 88 ? 20.976 13.533 1.378 1.00 30.52 83 VAL A O 1
ATOM 706 N N . ILE A 1 89 ? 20.851 14.526 3.393 1.00 27.68 84 ILE A N 1
ATOM 707 C CA . ILE A 1 89 ? 20.628 15.837 2.786 1.00 26.56 84 ILE A CA 1
ATOM 708 C C . ILE A 1 89 ? 21.804 16.215 1.896 1.00 28.77 84 ILE A C 1
ATOM 709 O O . ILE A 1 89 ? 21.621 16.692 0.771 1.00 30.17 84 ILE A O 1
ATOM 714 N N . LYS A 1 90 ? 23.028 15.988 2.380 1.00 27.91 85 LYS A N 1
ATOM 715 C CA . LYS A 1 90 ? 24.230 16.282 1.612 1.00 28.49 85 LYS A CA 1
ATOM 716 C C . LYS A 1 90 ? 24.213 15.576 0.265 1.00 33.70 85 LYS A C 1
ATOM 717 O O . LYS A 1 90 ? 24.399 16.205 -0.782 1.00 29.44 85 LYS A O 1
ATOM 723 N N . HIS A 1 91 ? 23.981 14.268 0.263 1.00 28.65 86 HIS A N 1
ATOM 724 C CA . HIS A 1 91 ? 24.187 13.540 -0.978 1.00 29.42 86 HIS A CA 1
ATOM 725 C C . HIS A 1 91 ? 22.942 13.453 -1.848 1.00 34.36 86 HIS A C 1
ATOM 726 O O . HIS A 1 91 ? 23.030 12.938 -2.966 1.00 30.84 86 HIS A O 1
ATOM 733 N N . THR A 1 92 ? 21.799 13.982 -1.396 1.00 34.02 87 THR A N 1
ATOM 734 C CA . THR A 1 92 ? 20.611 14.009 -2.239 1.00 32.96 87 THR A CA 1
ATOM 735 C C . THR A 1 92 ? 20.146 15.407 -2.627 1.00 35.35 87 THR A C 1
ATOM 736 O O . THR A 1 92 ? 19.409 15.538 -3.609 1.00 44.64 87 THR A O 1
ATOM 740 N N . LEU A 1 93 ? 20.550 16.446 -1.896 1.00 34.52 88 LEU A N 1
ATOM 741 C CA . LEU A 1 93 ? 20.165 17.813 -2.218 1.00 34.21 88 LEU A CA 1
ATOM 742 C C . LEU A 1 93 ? 21.355 18.677 -2.602 1.00 38.26 88 LEU A C 1
ATOM 743 O O . LEU A 1 93 ? 21.175 19.871 -2.872 1.00 40.11 88 LEU A O 1
ATOM 748 N N . GLN A 1 94 ? 22.561 18.105 -2.632 1.00 41.23 89 GLN A N 1
ATOM 749 C CA . GLN A 1 94 ? 23.778 18.810 -3.033 1.00 40.38 89 GLN A CA 1
ATOM 750 C C . GLN A 1 94 ? 24.022 20.035 -2.150 1.00 35.35 89 GLN A C 1
ATOM 751 O O . GLN A 1 94 ? 24.242 21.151 -2.627 1.00 36.21 89 GLN A O 1
ATOM 757 N N . VAL A 1 95 ? 23.963 19.813 -0.840 1.00 45.71 90 VAL A N 1
ATOM 758 C CA . VAL A 1 95 ? 24.319 20.807 0.165 1.00 40.64 90 VAL A CA 1
ATOM 759 C C . VAL A 1 95 ? 25.600 20.328 0.832 1.00 44.28 90 VAL A C 1
ATOM 760 O O . VAL A 1 95 ? 25.642 19.224 1.390 1.00 42.05 90 VAL A O 1
ATOM 764 N N . ASP A 1 96 ? 26.646 21.153 0.776 1.00 35.97 91 ASP A N 1
ATOM 765 C CA . ASP A 1 96 ? 27.942 20.714 1.281 1.00 47.38 91 ASP A CA 1
ATOM 766 C C . ASP A 1 96 ? 27.965 20.639 2.804 1.00 49.50 91 ASP A C 1
ATOM 767 O O . ASP A 1 96 ? 28.654 19.782 3.371 1.00 48.21 91 ASP A O 1
ATOM 772 N N . ASP A 1 97 ? 27.227 21.512 3.485 1.00 44.24 92 ASP A N 1
ATOM 773 C CA . ASP A 1 97 ? 27.117 21.463 4.942 1.00 43.52 92 ASP A CA 1
ATOM 774 C C . ASP A 1 97 ? 25.672 21.741 5.320 1.00 34.52 92 ASP A C 1
ATOM 775 O O . ASP A 1 97 ? 25.293 22.889 5.583 1.00 41.64 92 ASP A O 1
ATOM 780 N N . PRO A 1 98 ? 24.826 20.714 5.331 1.00 39.73 93 PRO A N 1
ATOM 781 C CA . PRO A 1 98 ? 23.417 20.928 5.683 1.00 31.40 93 PRO A CA 1
ATOM 782 C C . PRO A 1 98 ? 23.271 21.425 7.115 1.00 41.32 93 PRO A C 1
ATOM 783 O O . PRO A 1 98 ? 24.016 21.026 8.016 1.00 34.76 93 PRO A O 1
ATOM 787 N N . ASP A 1 99 ? 22.303 22.316 7.317 1.00 33.17 94 ASP A N 1
ATOM 788 C CA . ASP A 1 99 ? 21.994 22.823 8.648 1.00 31.81 94 ASP A CA 1
ATOM 789 C C . ASP A 1 99 ? 21.075 21.825 9.343 1.00 30.84 94 ASP A C 1
ATOM 790 O O . ASP A 1 99 ? 19.942 21.602 8.901 1.00 27.14 94 ASP A O 1
ATOM 795 N N . ALA A 1 100 ? 21.567 21.203 10.415 1.00 28.03 95 ALA A N 1
ATOM 796 C CA . ALA A 1 100 ? 20.771 20.283 11.217 1.00 32.09 95 ALA A CA 1
ATOM 797 C C . ALA A 1 100 ? 20.535 20.802 12.633 1.00 31.31 95 ALA A C 1
ATOM 798 O O . ALA A 1 100 ? 20.225 20.013 13.534 1.00 28.80 95 ALA A O 1
ATOM 800 N N . SER A 1 101 ? 20.674 22.115 12.848 1.00 28.33 96 SER A N 1
ATOM 801 C CA . SER A 1 101 ? 20.503 22.663 14.192 1.00 28.86 96 SER A CA 1
ATOM 802 C C . SER A 1 101 ? 19.095 22.419 14.716 1.00 28.02 96 SER A C 1
ATOM 803 O O . SER A 1 101 ? 18.909 22.169 15.910 1.00 29.74 96 SER A O 1
ATOM 806 N N . HIS A 1 102 ? 18.090 22.500 13.843 1.00 27.31 97 HIS A N 1
ATOM 807 C CA . HIS A 1 102 ? 16.718 22.244 14.270 1.00 26.58 97 HIS A CA 1
ATOM 808 C C . HIS A 1 102 ? 16.512 20.782 14.659 1.00 26.53 97 HIS A C 1
ATOM 809 O O . HIS A 1 102 ? 15.756 20.488 15.593 1.00 25.44 97 HIS A O 1
ATOM 816 N N . ILE A 1 103 ? 17.172 19.852 13.961 1.00 25.22 98 ILE A N 1
ATOM 817 C CA . ILE A 1 103 ? 17.125 18.445 14.362 1.00 24.52 98 ILE A CA 1
ATOM 818 C C . ILE A 1 103 ? 17.780 18.261 15.726 1.00 27.71 98 ILE A C 1
ATOM 819 O O . ILE A 1 103 ? 17.263 17.544 16.598 1.00 25.71 98 ILE A O 1
ATOM 824 N N . GLU A 1 104 ? 18.933 18.901 15.922 1.00 26.25 99 GLU A N 1
ATOM 825 C CA . GLU A 1 104 ? 19.614 18.874 17.209 1.00 27.12 99 GLU A CA 1
ATOM 826 C C . GLU A 1 104 ? 18.710 19.398 18.319 1.00 28.74 99 GLU A C 1
ATOM 827 O O . GLU A 1 104 ? 18.628 18.804 19.401 1.00 27.94 99 GLU A O 1
ATOM 833 N N . SER A 1 105 ? 18.023 20.512 18.060 1.00 31.28 100 SER A N 1
ATOM 834 C CA . SER A 1 105 ? 17.159 21.130 19.060 1.00 27.89 100 SER A CA 1
ATOM 835 C C . SER A 1 105 ? 15.962 20.244 19.382 1.00 26.99 100 SER A C 1
ATOM 836 O O . SER A 1 105 ? 15.591 20.095 20.553 1.00 27.62 100 SER A O 1
ATOM 839 N N . LEU A 1 106 ? 15.349 19.638 18.361 1.00 28.06 101 LEU A N 1
ATOM 840 C CA . LEU A 1 106 ? 14.268 18.690 18.620 1.00 28.71 101 LEU A CA 1
ATOM 841 C C . LEU A 1 106 ? 14.753 17.526 19.478 1.00 28.50 101 LEU A C 1
ATOM 842 O O . LEU A 1 106 ? 14.064 17.105 20.416 1.00 26.28 101 LEU A O 1
ATOM 847 N N . HIS A 1 107 ? 15.942 16.997 19.177 1.00 28.91 102 HIS A N 1
ATOM 848 C CA . HIS A 1 107 ? 16.471 15.895 19.976 1.00 29.35 102 HIS A CA 1
ATOM 849 C C . HIS A 1 107 ? 16.708 16.320 21.425 1.00 29.67 102 HIS A C 1
ATOM 850 O O . HIS A 1 107 ? 16.391 15.575 22.360 1.00 26.64 102 HIS A O 1
ATOM 857 N N . GLU A 1 108 ? 17.261 17.518 21.629 1.00 27.44 103 GLU A N 1
ATOM 858 C CA . GLU A 1 108 ? 17.479 18.014 22.986 1.00 29.04 103 GLU A CA 1
ATOM 859 C C . GLU A 1 108 ? 16.161 18.187 23.732 1.00 28.65 103 GLU A C 1
ATOM 860 O O . GLU A 1 108 ? 16.089 17.943 24.943 1.00 29.40 103 GLU A O 1
ATOM 866 N N . LEU A 1 109 ? 15.111 18.623 23.028 1.00 27.94 104 LEU A N 1
ATOM 867 C CA . LEU A 1 109 ? 13.806 18.761 23.666 1.00 27.99 104 LEU A CA 1
ATOM 868 C C . LEU A 1 109 ? 13.306 17.419 24.196 1.00 27.54 104 LEU A C 1
ATOM 869 O O . LEU A 1 109 ? 12.698 17.357 25.268 1.00 31.53 104 LEU A O 1
ATOM 874 N N . GLY A 1 110 ? 13.550 16.335 23.466 1.00 30.36 105 GLY A N 1
ATOM 875 C CA . GLY A 1 110 ? 13.237 15.010 23.964 1.00 26.26 105 GLY A CA 1
ATOM 876 C C . GLY A 1 110 ? 11.834 14.506 23.690 1.00 25.41 105 GLY A C 1
ATOM 877 O O . GLY A 1 110 ? 11.528 13.362 24.051 1.00 25.15 105 GLY A O 1
ATOM 878 N N . TYR A 1 111 ? 10.971 15.312 23.077 1.00 25.07 106 TYR A N 1
ATOM 879 C CA . TYR A 1 111 ? 9.625 14.875 22.727 1.00 24.33 106 TYR A CA 1
ATOM 880 C C . TYR A 1 111 ? 9.150 15.695 21.533 1.00 23.80 106 TYR A C 1
ATOM 881 O O . TYR A 1 111 ? 9.761 16.705 21.168 1.00 25.41 106 TYR A O 1
ATOM 890 N N . LEU A 1 112 ? 8.060 15.250 20.912 1.00 23.76 107 LEU A N 1
ATOM 891 C CA . LEU A 1 112 ? 7.493 16.000 19.790 1.00 24.64 107 LEU A CA 1
ATOM 892 C C . LEU A 1 112 ? 6.611 17.119 20.327 1.00 26.77 107 LEU A C 1
ATOM 893 O O . LEU A 1 112 ? 5.596 16.834 20.975 1.00 26.39 107 LEU A O 1
ATOM 898 N N . PRO A 1 113 ? 6.948 18.390 20.086 1.00 26.54 108 PRO A N 1
ATOM 899 C CA . PRO A 1 113 ? 6.128 19.512 20.595 1.00 25.13 108 PRO A CA 1
ATOM 900 C C . PRO A 1 113 ? 4.888 19.728 19.736 1.00 26.17 108 PRO A C 1
ATOM 901 O O . PRO A 1 113 ? 4.717 20.739 19.039 1.00 25.49 108 PRO A O 1
ATOM 905 N N . ILE A 1 114 ? 3.980 18.756 19.804 1.00 24.25 109 ILE A N 1
ATOM 906 C CA . ILE A 1 114 ? 2.908 18.602 18.831 1.00 28.13 109 ILE A CA 1
ATOM 907 C C . ILE A 1 114 ? 1.593 18.374 19.563 1.00 28.50 109 ILE A C 1
ATOM 908 O O . ILE A 1 114 ? 1.552 17.735 20.618 1.00 28.22 109 ILE A O 1
ATOM 913 N N . LYS A 1 115 ? 0.513 18.914 18.999 1.00 29.41 110 LYS A N 1
ATOM 914 C CA . LYS A 1 115 ? -0.842 18.711 19.495 1.00 25.33 110 LYS A CA 1
ATOM 915 C C . LYS A 1 115 ? -1.727 18.261 18.339 1.00 35.07 110 LYS A C 1
ATOM 916 O O . LYS A 1 115 ? -1.920 19.004 17.365 1.00 24.28 110 LYS A O 1
ATOM 922 N N . ILE A 1 116 ? -2.243 17.037 18.453 1.00 30.80 111 ILE A N 1
ATOM 923 C CA . ILE A 1 116 ? -3.176 16.439 17.509 1.00 28.72 111 ILE A CA 1
ATOM 924 C C . ILE A 1 116 ? -4.517 16.270 18.205 1.00 31.04 111 ILE A C 1
ATOM 925 O O . ILE A 1 116 ? -4.591 15.694 19.306 1.00 27.29 111 ILE A O 1
ATOM 930 N N . LYS A 1 117 ? -5.567 16.766 17.549 1.00 25.68 112 LYS A N 1
ATOM 931 C CA . LYS A 1 117 ? -6.956 16.576 17.936 1.00 26.18 112 LYS A CA 1
ATOM 932 C C . LYS A 1 117 ? -7.677 15.818 16.831 1.00 32.01 112 LYS A C 1
ATOM 933 O O . LYS A 1 117 ? -7.315 15.919 15.653 1.00 29.73 112 LYS A O 1
ATOM 939 N N . ALA A 1 118 ? -8.699 15.055 17.210 1.00 27.58 113 ALA A N 1
ATOM 940 C CA . ALA A 1 118 ? -9.446 14.305 16.210 1.00 29.01 113 ALA A CA 1
ATOM 941 C C . ALA A 1 118 ? -10.810 13.928 16.761 1.00 27.04 113 ALA A C 1
ATOM 942 O O . ALA A 1 118 ? -11.019 13.869 17.975 1.00 30.27 113 ALA A O 1
ATOM 944 N N . VAL A 1 119 ? -11.738 13.676 15.834 1.00 24.70 114 VAL A N 1
ATOM 945 C CA . VAL A 1 119 ? -13.008 13.071 16.197 1.00 25.39 114 VAL A CA 1
ATOM 946 C C . VAL A 1 119 ? -12.776 11.639 16.672 1.00 25.95 114 VAL A C 1
ATOM 947 O O . VAL A 1 119 ? -11.765 10.998 16.357 1.00 25.54 114 VAL A O 1
ATOM 951 N N . LYS A 1 120 ? -13.730 11.133 17.447 1.00 25.40 115 LYS A N 1
ATOM 952 C CA . LYS A 1 120 ? -13.649 9.755 17.909 1.00 24.83 115 LYS A CA 1
ATOM 953 C C . LYS A 1 120 ? -13.686 8.803 16.721 1.00 29.13 115 LYS A C 1
ATOM 954 O O . LYS A 1 120 ? -14.505 8.960 15.810 1.00 23.82 115 LYS A O 1
ATOM 960 N N . GLU A 1 121 ? -12.786 7.823 16.722 1.00 26.15 116 GLU A N 1
ATOM 961 C CA . GLU A 1 121 ? -12.764 6.842 15.649 1.00 27.02 116 GLU A CA 1
ATOM 962 C C . GLU A 1 121 ? -14.002 5.963 15.756 1.00 26.21 116 GLU A C 1
ATOM 963 O O . GLU A 1 121 ? -14.365 5.516 16.848 1.00 22.61 116 GLU A O 1
ATOM 969 N N . GLY A 1 122 ? -14.668 5.746 14.620 1.00 23.49 117 GLY A N 1
ATOM 970 C CA . GLY A 1 122 ? -16.016 5.215 14.577 1.00 22.44 117 GLY A CA 1
ATOM 971 C C . GLY A 1 122 ? -17.077 6.247 14.247 1.00 26.72 117 GLY A C 1
ATOM 972 O O . GLY A 1 122 ? -18.216 5.867 13.954 1.00 24.29 117 GLY A O 1
ATOM 973 N N . THR A 1 123 ? -16.744 7.536 14.280 1.00 25.05 118 THR A N 1
ATOM 974 C CA . THR A 1 123 ? -17.704 8.589 13.975 1.00 26.37 118 THR A CA 1
ATOM 975 C C . THR A 1 123 ? -17.919 8.721 12.470 1.00 24.87 118 THR A C 1
ATOM 976 O O . THR A 1 123 ? -16.975 8.615 11.679 1.00 23.68 118 THR A O 1
ATOM 980 N N . PHE A 1 124 ? -19.172 8.954 12.080 1.00 26.00 119 PHE A N 1
ATOM 981 C CA . PHE A 1 124 ? -19.505 9.271 10.696 1.00 29.73 119 PHE A CA 1
ATOM 982 C C . PHE A 1 124 ? -19.234 10.752 10.447 1.00 30.88 119 PHE A C 1
ATOM 983 O O . PHE A 1 124 ? -19.789 11.615 11.136 1.00 28.22 119 PHE A O 1
ATOM 991 N N . ILE A 1 125 ? -18.385 11.045 9.472 1.00 30.32 120 ILE A N 1
ATOM 992 C CA . ILE A 1 125 ? -17.961 12.406 9.159 1.00 33.59 120 ILE A CA 1
ATOM 993 C C . ILE A 1 125 ? -18.469 12.749 7.763 1.00 26.94 120 ILE A C 1
ATOM 994 O O . ILE A 1 125 ? -18.131 12.050 6.800 1.00 31.46 120 ILE A O 1
ATOM 999 N N . PRO A 1 126 ? -19.289 13.785 7.606 1.00 35.38 121 PRO A N 1
ATOM 1000 C CA . PRO A 1 126 ? -19.735 14.169 6.262 1.00 28.85 121 PRO A CA 1
ATOM 1001 C C . PRO A 1 126 ? -18.570 14.622 5.398 1.00 32.68 121 PRO A C 1
ATOM 1002 O O . PRO A 1 126 ? -17.526 15.060 5.891 1.00 27.46 121 PRO A O 1
ATOM 1006 N N . ILE A 1 127 ? -18.750 14.467 4.086 1.00 39.10 122 ILE A N 1
ATOM 1007 C CA . ILE A 1 127 ? -17.782 14.996 3.137 1.00 32.72 122 ILE A CA 1
ATOM 1008 C C . ILE A 1 127 ? -17.634 16.496 3.369 1.00 32.13 122 ILE A C 1
ATOM 1009 O O . ILE A 1 127 ? -18.609 17.193 3.679 1.00 30.31 122 ILE A O 1
ATOM 1014 N N . LYS A 1 128 ? -16.394 16.983 3.272 1.00 28.84 123 LYS A N 1
ATOM 1015 C CA . LYS A 1 128 ? -16.022 18.387 3.445 1.00 30.60 123 LYS A CA 1
ATOM 1016 C C . LYS A 1 128 ? -16.055 18.848 4.897 1.00 29.50 123 LYS A C 1
ATOM 1017 O O . LYS A 1 128 ? -16.048 20.053 5.159 1.00 30.67 123 LYS A O 1
ATOM 1023 N N . VAL A 1 129 ? -16.070 17.933 5.854 1.00 30.70 124 VAL A N 1
ATOM 1024 C CA . VAL A 1 129 ? -15.943 18.264 7.272 1.00 35.72 124 VAL A CA 1
ATOM 1025 C C . VAL A 1 129 ? -14.614 17.702 7.763 1.00 27.43 124 VAL A C 1
ATOM 1026 O O . VAL A 1 129 ? -14.322 16.528 7.511 1.00 26.14 124 VAL A O 1
ATOM 1030 N N . PRO A 1 130 ? -13.776 18.501 8.422 1.00 27.56 125 PRO A N 1
ATOM 1031 C CA . PRO A 1 130 ? -12.491 17.983 8.908 1.00 26.20 125 PRO A CA 1
ATOM 1032 C C . PRO A 1 130 ? -12.682 17.020 10.070 1.00 25.76 125 PRO A C 1
ATOM 1033 O O . PRO A 1 130 ? -13.630 17.129 10.850 1.00 26.77 125 PRO A O 1
ATOM 1037 N N . MET A 1 131 ? -11.762 16.059 10.182 1.00 25.60 126 MET A N 1
ATOM 1038 C CA . MET A 1 131 ? -11.833 15.075 11.252 1.00 28.92 126 MET A CA 1
ATOM 1039 C C . MET A 1 131 ? -10.623 15.077 12.174 1.00 27.94 126 MET A C 1
ATOM 1040 O O . MET A 1 131 ? -10.673 14.432 13.227 1.00 23.37 126 MET A O 1
ATOM 1045 N N . LEU A 1 132 ? -9.551 15.784 11.816 1.00 27.26 127 LEU A N 1
ATOM 1046 C CA . LEU A 1 132 ? -8.315 15.792 12.583 1.00 24.85 127 LEU A CA 1
ATOM 1047 C C . LEU A 1 132 ? -7.593 17.110 12.340 1.00 28.42 127 LEU A C 1
ATOM 1048 O O . LEU A 1 132 ? -7.631 17.661 11.236 1.00 29.07 127 LEU A O 1
ATOM 1053 N N . THR A 1 133 ? -6.941 17.615 13.386 1.00 25.18 128 THR A N 1
ATOM 1054 C CA . THR A 1 133 ? -6.095 18.795 13.296 1.00 24.10 128 THR A CA 1
ATOM 1055 C C . THR A 1 133 ? -4.768 18.518 13.984 1.00 24.35 128 THR A C 1
ATOM 1056 O O . THR A 1 133 ? -4.680 17.688 14.900 1.00 23.21 128 THR A O 1
ATOM 1060 N N . ILE A 1 134 ? -3.741 19.235 13.530 1.00 24.13 129 ILE A N 1
ATOM 1061 C CA . ILE A 1 134 ? -2.379 19.090 14.029 1.00 23.07 129 ILE A CA 1
ATOM 1062 C C . ILE A 1 134 ? -1.720 20.465 14.065 1.00 26.54 129 ILE A C 1
ATOM 1063 O O . ILE A 1 134 ? -1.895 21.277 13.144 1.00 25.08 129 ILE A O 1
ATOM 1068 N N . GLU A 1 135 ? -0.969 20.723 15.139 1.00 29.84 130 GLU A N 1
ATOM 1069 C CA . GLU A 1 135 ? -0.305 22.009 15.336 1.00 26.53 130 GLU A CA 1
ATOM 1070 C C . GLU A 1 135 ? 0.888 21.823 16.268 1.00 25.18 130 GLU A C 1
ATOM 1071 O O . GLU A 1 135 ? 0.967 20.844 17.007 1.00 27.98 130 GLU A O 1
ATOM 1077 N N . ASN A 1 136 ? 1.820 22.770 16.217 1.00 25.74 131 ASN A N 1
ATOM 1078 C CA . ASN A 1 136 ? 2.987 22.752 17.090 1.00 25.89 131 ASN A CA 1
ATOM 1079 C C . ASN A 1 136 ? 2.698 23.509 18.383 1.00 27.18 131 ASN A C 1
ATOM 1080 O O . ASN A 1 136 ? 1.936 24.477 18.398 1.00 28.86 131 ASN A O 1
ATOM 1085 N N . THR A 1 137 ? 3.320 23.063 19.474 1.00 27.29 132 THR A N 1
ATOM 1086 C CA . THR A 1 137 ? 3.051 23.647 20.780 1.00 28.57 132 THR A CA 1
ATOM 1087 C C . THR A 1 137 ? 4.147 24.592 21.260 1.00 29.48 132 THR A C 1
ATOM 1088 O O . THR A 1 137 ? 3.930 25.310 22.238 1.00 31.82 132 THR A O 1
ATOM 1092 N N . ILE A 1 138 ? 5.300 24.627 20.601 1.00 28.98 133 ILE A N 1
ATOM 1093 C CA . ILE A 1 138 ? 6.347 25.593 20.931 1.00 29.91 133 ILE A CA 1
ATOM 1094 C C . ILE A 1 138 ? 6.698 26.357 19.659 1.00 30.32 133 ILE A C 1
ATOM 1095 O O . ILE A 1 138 ? 6.869 25.737 18.601 1.00 28.76 133 ILE A O 1
ATOM 1100 N N . PRO A 1 139 ? 6.803 27.695 19.711 1.00 31.07 134 PRO A N 1
ATOM 1101 C CA . PRO A 1 139 ? 6.995 28.476 18.471 1.00 31.19 134 PRO A CA 1
ATOM 1102 C C . PRO A 1 139 ? 8.197 28.074 17.620 1.00 30.41 134 PRO A C 1
ATOM 1103 O O . PRO A 1 139 ? 8.071 27.991 16.389 1.00 29.85 134 PRO A O 1
ATOM 1107 N N . GLU A 1 140 ? 9.349 27.801 18.242 1.00 30.47 135 GLU A N 1
ATOM 1108 C CA . GLU A 1 140 ? 10.559 27.475 17.490 1.00 29.97 135 GLU A CA 1
ATOM 1109 C C . GLU A 1 140 ? 10.348 26.278 16.566 1.00 30.79 135 GLU A C 1
ATOM 1110 O O . GLU A 1 140 ? 11.010 26.169 15.524 1.00 31.45 135 GLU A O 1
ATOM 1116 N N . PHE A 1 141 ? 9.419 25.388 16.909 1.00 27.81 136 PHE A N 1
ATOM 1117 C CA . PHE A 1 141 ? 9.162 24.196 16.115 1.00 26.52 136 PHE A CA 1
ATOM 1118 C C . PHE A 1 141 ? 7.951 24.355 15.198 1.00 28.17 136 PHE A C 1
ATOM 1119 O O . PHE A 1 141 ? 7.319 23.362 14.832 1.00 25.89 136 PHE A O 1
ATOM 1127 N N . PHE A 1 142 ? 7.644 25.591 14.786 1.00 31.54 137 PHE A N 1
ATOM 1128 C CA . PHE A 1 142 ? 6.598 25.818 13.791 1.00 27.03 137 PHE A CA 1
ATOM 1129 C C . PHE A 1 142 ? 6.740 24.884 12.594 1.00 29.42 137 PHE A C 1
ATOM 1130 O O . PHE A 1 142 ? 5.734 24.442 12.027 1.00 27.43 137 PHE A O 1
ATOM 1138 N N . TRP A 1 143 ? 7.976 24.544 12.217 1.00 27.52 138 TRP A N 1
ATOM 1139 C CA . TRP A 1 143 ? 8.236 23.747 11.022 1.00 27.54 138 TRP A CA 1
ATOM 1140 C C . TRP A 1 143 ? 7.814 22.287 11.151 1.00 26.47 138 TRP A C 1
ATOM 1141 O O . TRP A 1 143 ? 7.765 21.593 10.127 1.00 27.21 138 TRP A O 1
ATOM 1152 N N . ILE A 1 144 ? 7.527 21.791 12.359 1.00 24.94 139 ILE A N 1
ATOM 1153 C CA . ILE A 1 144 ? 7.301 20.350 12.492 1.00 24.13 139 ILE A CA 1
ATOM 1154 C C . ILE A 1 144 ? 5.948 19.938 11.908 1.00 23.34 139 ILE A C 1
ATOM 1155 O O . ILE A 1 144 ? 5.837 18.878 11.278 1.00 23.21 139 ILE A O 1
ATOM 1160 N N . THR A 1 145 ? 4.906 20.756 12.099 1.00 22.46 140 THR A N 1
ATOM 1161 C CA . THR A 1 145 ? 3.591 20.427 11.556 1.00 22.53 140 THR A CA 1
ATOM 1162 C C . THR A 1 145 ? 3.693 20.080 10.079 1.00 27.03 140 THR A C 1
ATOM 1163 O O . THR A 1 145 ? 3.412 18.946 9.666 1.00 27.66 140 THR A O 1
ATOM 1167 N N . ASN A 1 146 ? 4.162 21.043 9.283 1.00 25.80 141 ASN A N 1
ATOM 1168 C CA . ASN A 1 146 ? 4.371 20.831 7.856 1.00 30.67 141 ASN A CA 1
ATOM 1169 C C . ASN A 1 146 ? 5.142 19.542 7.598 1.00 26.49 141 ASN A C 1
ATOM 1170 O O . ASN A 1 146 ? 4.735 18.713 6.769 1.00 26.29 141 ASN A O 1
ATOM 1175 N N . TYR A 1 147 ? 6.225 19.326 8.352 1.00 23.19 142 TYR A N 1
ATOM 1176 C CA . TYR A 1 147 ? 7.076 18.178 8.071 1.00 26.28 142 TYR A CA 1
ATOM 1177 C C . TYR A 1 147 ? 6.295 16.871 8.187 1.00 25.49 142 TYR A C 1
ATOM 1178 O O . TYR A 1 147 ? 6.456 15.972 7.355 1.00 26.72 142 TYR A O 1
ATOM 1187 N N . LEU A 1 148 ? 5.427 16.754 9.196 1.00 25.24 143 LEU A N 1
ATOM 1188 C CA . LEU A 1 148 ? 4.755 15.481 9.446 1.00 18.40 143 LEU A CA 1
ATOM 1189 C C . LEU A 1 148 ? 3.642 15.212 8.444 1.00 25.20 143 LEU A C 1
ATOM 1190 O O . LEU A 1 148 ? 3.210 14.051 8.304 1.00 19.59 143 LEU A O 1
ATOM 1195 N N . GLU A 1 149 ? 3.205 16.259 7.728 1.00 20.68 144 GLU A N 1
ATOM 1196 C CA . GLU A 1 149 ? 2.032 16.166 6.864 1.00 21.15 144 GLU A CA 1
ATOM 1197 C C . GLU A 1 149 ? 2.084 14.926 5.975 1.00 19.50 144 GLU A C 1
ATOM 1198 O O . GLU A 1 149 ? 1.211 14.047 6.050 1.00 22.42 144 GLU A O 1
ATOM 1204 N N . THR A 1 150 ? 3.144 14.818 5.171 1.00 17.77 145 THR A N 1
ATOM 1205 C CA . THR A 1 150 ? 3.249 13.732 4.207 1.00 17.18 145 THR A CA 1
ATOM 1206 C C . THR A 1 150 ? 3.041 12.393 4.891 1.00 21.65 145 THR A C 1
ATOM 1207 O O . THR A 1 150 ? 2.123 11.634 4.540 1.00 19.23 145 THR A O 1
ATOM 1211 N N . LEU A 1 151 ? 3.823 12.136 5.948 1.00 23.05 146 LEU A N 1
ATOM 1212 C CA . LEU A 1 151 ? 3.770 10.807 6.533 1.00 16.58 146 LEU A CA 1
ATOM 1213 C C . LEU A 1 151 ? 2.371 10.518 7.039 1.00 17.45 146 LEU A C 1
ATOM 1214 O O . LEU A 1 151 ? 1.826 9.436 6.787 1.00 17.30 146 LEU A O 1
ATOM 1219 N N . MET A 1 152 ? 1.739 11.500 7.690 1.00 17.84 147 MET A N 1
ATOM 1220 C CA . MET A 1 152 ? 0.438 11.212 8.273 1.00 19.25 147 MET A CA 1
ATOM 1221 C C . MET A 1 152 ? -0.564 10.888 7.181 1.00 17.02 147 MET A C 1
ATOM 1222 O O . MET A 1 152 ? -1.293 9.892 7.277 1.00 20.33 147 MET A O 1
ATOM 1227 N N . SER A 1 153 ? -0.540 11.650 6.089 1.00 16.22 148 SER A N 1
ATOM 1228 C CA . SER A 1 153 ? -1.428 11.339 4.979 1.00 19.07 148 SER A CA 1
ATOM 1229 C C . SER A 1 153 ? -1.159 9.928 4.486 1.00 15.40 148 SER A C 1
ATOM 1230 O O . SER A 1 153 ? -2.067 9.081 4.435 1.00 15.56 148 SER A O 1
ATOM 1233 N N . ASN A 1 154 ? 0.124 9.621 4.281 1.00 16.32 149 ASN A N 1
ATOM 1234 C CA . ASN A 1 154 ? 0.526 8.325 3.745 1.00 18.80 149 ASN A CA 1
ATOM 1235 C C . ASN A 1 154 ? -0.026 7.207 4.604 1.00 20.03 149 ASN A C 1
ATOM 1236 O O . ASN A 1 154 ? -0.291 6.104 4.106 1.00 16.39 149 ASN A O 1
ATOM 1241 N N . GLU A 1 155 ? -0.266 7.488 5.883 1.00 16.33 150 GLU A N 1
ATOM 1242 C CA . GLU A 1 155 ? -0.614 6.406 6.778 1.00 18.32 150 GLU A CA 1
ATOM 1243 C C . GLU A 1 155 ? -2.094 6.318 7.099 1.00 18.01 150 GLU A C 1
ATOM 1244 O O . GLU A 1 155 ? -2.542 5.245 7.519 1.00 19.97 150 GLU A O 1
ATOM 1250 N N . ILE A 1 156 ? -2.883 7.375 6.922 1.00 15.52 151 ILE A N 1
ATOM 1251 C CA . ILE A 1 156 ? -4.225 7.350 7.498 1.00 16.92 151 ILE A CA 1
ATOM 1252 C C . ILE A 1 156 ? -5.342 7.387 6.469 1.00 19.66 151 ILE A C 1
ATOM 1253 O O . ILE A 1 156 ? -6.506 7.192 6.850 1.00 17.41 151 ILE A O 1
ATOM 1258 N N . TRP A 1 157 ? -5.052 7.580 5.180 1.00 15.11 152 TRP A N 1
ATOM 1259 C CA . TRP A 1 157 ? -6.163 7.574 4.230 1.00 16.70 152 TRP A CA 1
ATOM 1260 C C . TRP A 1 157 ? -6.682 6.160 3.981 1.00 17.63 152 TRP A C 1
ATOM 1261 O O . TRP A 1 157 ? -7.898 5.958 3.879 1.00 17.48 152 TRP A O 1
ATOM 1272 N N . GLN A 1 158 ? -5.788 5.161 3.918 1.00 16.86 153 GLN A N 1
ATOM 1273 C CA . GLN A 1 158 ? -6.242 3.800 3.625 1.00 15.44 153 GLN A CA 1
ATOM 1274 C C . GLN A 1 158 ? -7.126 3.213 4.721 1.00 19.10 153 GLN A C 1
ATOM 1275 O O . GLN A 1 158 ? -8.192 2.662 4.388 1.00 16.04 153 GLN A O 1
ATOM 1281 N N . PRO A 1 159 ? -6.755 3.252 6.015 1.00 17.96 154 PRO A N 1
ATOM 1282 C CA . PRO A 1 159 ? -7.616 2.614 7.032 1.00 14.19 154 PRO A CA 1
ATOM 1283 C C . PRO A 1 159 ? -9.013 3.208 7.112 1.00 19.38 154 PRO A C 1
ATOM 1284 O O . PRO A 1 159 ? -9.986 2.473 7.334 1.00 17.89 154 PRO A O 1
ATOM 1288 N N . THR A 1 160 ? -9.143 4.522 6.930 1.00 16.99 155 THR A N 1
ATOM 1289 C CA . THR A 1 160 ? -10.465 5.132 6.865 1.00 16.35 155 THR A CA 1
ATOM 1290 C C . THR A 1 160 ? -11.227 4.662 5.626 1.00 20.22 155 THR A C 1
ATOM 1291 O O . THR A 1 160 ? -12.379 4.214 5.723 1.00 22.00 155 THR A O 1
ATOM 1295 N N . THR A 1 161 ? -10.581 4.729 4.456 1.00 15.97 156 THR A N 1
ATOM 1296 C CA . THR A 1 161 ? -11.223 4.329 3.206 1.00 16.14 156 THR A CA 1
ATOM 1297 C C . THR A 1 161 ? -11.751 2.902 3.292 1.00 18.37 156 THR A C 1
ATOM 1298 O O . THR A 1 161 ? -12.935 2.642 3.037 1.00 19.34 156 THR A O 1
ATOM 1302 N N . SER A 1 162 ? -10.892 1.972 3.708 1.00 15.03 157 SER A N 1
ATOM 1303 C CA . SER A 1 162 ? -11.332 0.598 3.899 1.00 16.87 157 SER A CA 1
ATOM 1304 C C . SER A 1 162 ? -12.479 0.539 4.893 1.00 22.27 157 SER A C 1
ATOM 1305 O O . SER A 1 162 ? -13.520 -0.078 4.622 1.00 23.41 157 SER A O 1
ATOM 1308 N N . ALA A 1 163 ? -12.330 1.230 6.029 1.00 17.71 158 ALA A N 1
ATOM 1309 C CA . ALA A 1 163 ? -13.390 1.211 7.027 1.00 19.45 158 ALA A CA 1
ATOM 1310 C C . ALA A 1 163 ? -14.692 1.724 6.435 1.00 19.48 158 ALA A C 1
ATOM 1311 O O . ALA A 1 163 ? -15.771 1.203 6.743 1.00 19.52 158 ALA A O 1
ATOM 1313 N N . THR A 1 164 ? -14.612 2.730 5.562 1.00 21.04 159 THR A N 1
ATOM 1314 C CA . THR A 1 164 ? -15.831 3.231 4.943 1.00 24.31 159 THR A CA 1
ATOM 1315 C C . THR A 1 164 ? -16.401 2.204 3.971 1.00 21.04 159 THR A C 1
ATOM 1316 O O . THR A 1 164 ? -17.600 1.895 4.010 1.00 24.46 159 THR A O 1
ATOM 1320 N N . LEU A 1 165 ? -15.541 1.622 3.128 1.00 21.77 160 LEU A N 1
ATOM 1321 C CA . LEU A 1 165 ? -16.029 0.693 2.117 1.00 21.62 160 LEU A CA 1
ATOM 1322 C C . LEU A 1 165 ? -16.681 -0.511 2.776 1.00 20.94 160 LEU A C 1
ATOM 1323 O O . LEU A 1 165 ? -17.785 -0.926 2.395 1.00 21.24 160 LEU A O 1
ATOM 1328 N N . ALA A 1 166 ? -16.026 -1.049 3.809 1.00 18.12 161 ALA A N 1
ATOM 1329 C CA . ALA A 1 166 ? -16.590 -2.158 4.565 1.00 24.54 161 ALA A CA 1
ATOM 1330 C C . ALA A 1 166 ? -17.966 -1.800 5.109 1.00 20.66 161 ALA A C 1
ATOM 1331 O O . ALA A 1 166 ? -18.915 -2.593 5.015 1.00 20.14 161 ALA A O 1
ATOM 1333 N N . TYR A 1 167 ? -18.104 -0.589 5.663 1.00 23.59 162 TYR A N 1
ATOM 1334 C CA . TYR A 1 167 ? -19.395 -0.246 6.241 1.00 24.66 162 TYR A CA 1
ATOM 1335 C C . TYR A 1 167 ? -20.470 -0.198 5.171 1.00 24.82 162 TYR A C 1
ATOM 1336 O O . TYR A 1 167 ? -21.634 -0.511 5.449 1.00 24.67 162 TYR A O 1
ATOM 1345 N N . GLU A 1 168 ? -20.098 0.172 3.944 1.00 21.03 163 GLU A N 1
ATOM 1346 C CA . GLU A 1 168 ? -21.074 0.158 2.864 1.00 26.14 163 GLU A CA 1
ATOM 1347 C C . GLU A 1 168 ? -21.681 -1.231 2.733 1.00 29.47 163 GLU A C 1
ATOM 1348 O O . GLU A 1 168 ? -22.910 -1.394 2.784 1.00 26.47 163 GLU A O 1
ATOM 1354 N N . TYR A 1 169 ? -20.824 -2.257 2.673 1.00 24.84 164 TYR A N 1
ATOM 1355 C CA . TYR A 1 169 ? -21.323 -3.624 2.662 1.00 24.24 164 TYR A CA 1
ATOM 1356 C C . TYR A 1 169 ? -22.199 -3.871 3.880 1.00 27.43 164 TYR A C 1
ATOM 1357 O O . TYR A 1 169 ? -23.323 -4.383 3.763 1.00 24.86 164 TYR A O 1
ATOM 1366 N N . ARG A 1 170 ? -21.712 -3.457 5.057 1.00 22.95 165 ARG A N 1
ATOM 1367 C CA . ARG A 1 170 ? -22.471 -3.651 6.285 1.00 27.16 165 ARG A CA 1
ATOM 1368 C C . ARG A 1 170 ? -23.856 -3.043 6.148 1.00 26.84 165 ARG A C 1
ATOM 1369 O O . ARG A 1 170 ? -24.868 -3.701 6.426 1.00 27.24 165 ARG A O 1
ATOM 1377 N N . LYS A 1 171 ? -23.914 -1.810 5.630 1.00 26.25 166 LYS A N 1
ATOM 1378 C CA . LYS A 1 171 ? -25.189 -1.116 5.502 1.00 25.09 166 LYS A CA 1
ATOM 1379 C C . LYS A 1 171 ? -26.157 -1.922 4.656 1.00 28.82 166 LYS A C 1
ATOM 1380 O O . LYS A 1 171 ? -27.344 -2.027 4.983 1.00 29.51 166 LYS A O 1
ATOM 1386 N N . ILE A 1 172 ? -25.665 -2.512 3.569 1.00 25.83 167 ILE A N 1
ATOM 1387 C CA . ILE A 1 172 ? -26.528 -3.324 2.724 1.00 29.84 167 ILE A CA 1
ATOM 1388 C C . ILE A 1 172 ? -26.938 -4.590 3.463 1.00 25.61 167 ILE A C 1
ATOM 1389 O O . ILE A 1 172 ? -28.127 -4.920 3.550 1.00 32.17 167 ILE A O 1
ATOM 1394 N N . LEU A 1 173 ? -25.967 -5.276 4.074 1.00 27.50 168 LEU A N 1
ATOM 1395 C CA . LEU A 1 173 ? -26.258 -6.592 4.631 1.00 28.30 168 LEU A CA 1
ATOM 1396 C C . LEU A 1 173 ? -27.159 -6.487 5.850 1.00 32.96 168 LEU A C 1
ATOM 1397 O O . LEU A 1 173 ? -28.036 -7.336 6.053 1.00 26.50 168 LEU A O 1
ATOM 1402 N N . ASP A 1 174 ? -26.953 -5.459 6.676 1.00 30.31 169 ASP A N 1
ATOM 1403 C CA . ASP A 1 174 ? -27.907 -5.178 7.740 1.00 30.24 169 ASP A CA 1
ATOM 1404 C C . ASP A 1 174 ? -29.304 -5.010 7.161 1.00 32.51 169 ASP A C 1
ATOM 1405 O O . ASP A 1 174 ? -30.248 -5.701 7.567 1.00 37.12 169 ASP A O 1
ATOM 1410 N N . GLU A 1 175 ? -29.435 -4.139 6.152 1.00 36.89 170 GLU A N 1
ATOM 1411 C CA . GLU A 1 175 ? -30.763 -3.751 5.690 1.00 33.68 170 GLU A CA 1
ATOM 1412 C C . GLU A 1 175 ? -31.515 -4.940 5.116 1.00 32.41 170 GLU A C 1
ATOM 1413 O O . GLU A 1 175 ? -32.710 -5.112 5.388 1.00 32.70 170 GLU A O 1
ATOM 1419 N N . TYR A 1 176 ? -30.837 -5.780 4.332 1.00 29.84 171 TYR A N 1
ATOM 1420 C CA . TYR A 1 176 ? -31.521 -6.952 3.804 1.00 33.62 171 TYR A CA 1
ATOM 1421 C C . TYR A 1 176 ? -31.799 -7.971 4.896 1.00 30.60 171 TYR A C 1
ATOM 1422 O O . TYR A 1 176 ? -32.871 -8.592 4.894 1.00 34.19 171 TYR A O 1
ATOM 1431 N N . ALA A 1 177 ? -30.893 -8.099 5.870 1.00 29.67 172 ALA A N 1
ATOM 1432 C CA . ALA A 1 177 ? -31.134 -9.017 6.975 1.00 30.11 172 ALA A CA 1
ATOM 1433 C C . ALA A 1 177 ? -32.433 -8.660 7.683 1.00 35.43 172 ALA A C 1
ATOM 1434 O O . ALA A 1 177 ? -33.363 -9.478 7.766 1.00 37.14 172 ALA A O 1
ATOM 1436 N N . MET A 1 178 ? -32.539 -7.402 8.125 1.00 32.64 173 MET A N 1
ATOM 1437 C CA . MET A 1 178 ? -33.761 -6.928 8.758 1.00 35.94 173 MET A CA 1
ATOM 1438 C C . MET A 1 178 ? -34.980 -7.243 7.909 1.00 35.96 173 MET A C 1
ATOM 1439 O O . MET A 1 178 ? -36.013 -7.675 8.432 1.00 41.50 173 MET A O 1
ATOM 1444 N N . GLU A 1 179 ? -34.874 -7.062 6.591 1.00 38.64 174 GLU A N 1
ATOM 1445 C CA . GLU A 1 179 ? -36.065 -7.235 5.769 1.00 40.07 174 GLU A CA 1
ATOM 1446 C C . GLU A 1 179 ? -36.398 -8.702 5.551 1.00 39.09 174 GLU A C 1
ATOM 1447 O O . GLU A 1 179 ? -37.580 -9.059 5.472 1.00 45.65 174 GLU A O 1
ATOM 1453 N N . THR A 1 180 ? -35.388 -9.569 5.476 1.00 35.21 175 THR A N 1
ATOM 1454 C CA . THR A 1 180 ? -35.653 -10.954 5.105 1.00 35.73 175 THR A CA 1
ATOM 1455 C C . THR A 1 180 ? -35.722 -11.881 6.304 1.00 35.53 175 THR A C 1
ATOM 1456 O O . THR A 1 180 ? -36.494 -12.845 6.281 1.00 36.51 175 THR A O 1
ATOM 1460 N N . VAL A 1 181 ? -34.942 -11.606 7.346 1.00 37.24 176 VAL A N 1
ATOM 1461 C CA . VAL A 1 181 ? -34.902 -12.436 8.538 1.00 37.94 176 VAL A CA 1
ATOM 1462 C C . VAL A 1 181 ? -35.587 -11.758 9.718 1.00 37.38 176 VAL A C 1
ATOM 1463 O O . VAL A 1 181 ? -36.289 -12.414 10.490 1.00 43.28 176 VAL A O 1
ATOM 1467 N N . GLY A 1 182 ? -35.399 -10.448 9.872 1.00 38.98 177 GLY A N 1
ATOM 1468 C CA . GLY A 1 182 ? -35.907 -9.720 11.015 1.00 40.78 177 GLY A CA 1
ATOM 1469 C C . GLY A 1 182 ? -34.879 -9.396 12.079 1.00 42.46 177 GLY A C 1
ATOM 1470 O O . GLY A 1 182 ? -35.231 -8.751 13.076 1.00 40.25 177 GLY A O 1
ATOM 1471 N N . ASN A 1 183 ? -33.631 -9.830 11.903 1.00 37.42 178 ASN A N 1
ATOM 1472 C CA . ASN A 1 183 ? -32.535 -9.487 12.797 1.00 38.92 178 ASN A CA 1
ATOM 1473 C C . ASN A 1 183 ? -31.245 -9.466 11.985 1.00 38.69 178 ASN A C 1
ATOM 1474 O O . ASN A 1 183 ? -31.199 -9.920 10.838 1.00 38.28 178 ASN A O 1
ATOM 1479 N N . LYS A 1 184 ? -30.189 -8.925 12.594 1.00 37.98 179 LYS A N 1
ATOM 1480 C CA . LYS A 1 184 ? -28.880 -8.821 11.962 1.00 38.91 179 LYS A CA 1
ATOM 1481 C C . LYS A 1 184 ? -27.867 -9.777 12.575 1.00 31.55 179 LYS A C 1
ATOM 1482 O O . LYS A 1 184 ? -26.659 -9.565 12.435 1.00 32.55 179 LYS A O 1
ATOM 1488 N N . LEU A 1 185 ? -28.336 -10.830 13.247 1.00 39.48 180 LEU A N 1
ATOM 1489 C CA . LEU A 1 185 ? -27.431 -11.689 14.003 1.00 42.02 180 LEU A CA 1
ATOM 1490 C C . LEU A 1 185 ? -26.372 -12.331 13.116 1.00 32.60 180 LEU A C 1
ATOM 1491 O O . LEU A 1 185 ? -25.288 -12.674 13.600 1.00 38.01 180 LEU A O 1
ATOM 1496 N N . ALA A 1 186 ? -26.654 -12.498 11.825 1.00 27.48 181 ALA A N 1
ATOM 1497 C CA . ALA A 1 186 ? -25.716 -13.165 10.931 1.00 29.57 181 ALA A CA 1
ATOM 1498 C C . ALA A 1 186 ? -24.724 -12.220 10.260 1.00 28.55 181 ALA A C 1
ATOM 1499 O O . ALA A 1 186 ? -23.722 -12.695 9.716 1.00 23.32 181 ALA A O 1
ATOM 1501 N N . VAL A 1 187 ? -24.962 -10.904 10.304 1.00 28.00 182 VAL A N 1
ATOM 1502 C CA . VAL A 1 187 ? -24.237 -9.974 9.438 1.00 28.16 182 VAL A CA 1
ATOM 1503 C C . VAL A 1 187 ? -22.751 -9.934 9.772 1.00 30.87 182 VAL A C 1
ATOM 1504 O O . VAL A 1 187 ? -21.916 -9.737 8.879 1.00 30.75 182 VAL A O 1
ATOM 1508 N N . ASP A 1 188 ? -22.393 -10.135 11.045 1.00 25.48 183 ASP A N 1
ATOM 1509 C CA . ASP A 1 188 ? -20.995 -10.040 11.458 1.00 23.76 183 ASP A CA 1
ATOM 1510 C C . ASP A 1 188 ? -20.082 -10.925 10.617 1.00 28.91 183 ASP A C 1
ATOM 1511 O O . ASP A 1 188 ? -18.938 -10.550 10.338 1.00 24.49 183 ASP A O 1
ATOM 1516 N N . PHE A 1 189 ? -20.563 -12.093 10.197 1.00 26.40 184 PHE A N 1
ATOM 1517 C CA . PHE A 1 189 ? -19.760 -13.015 9.410 1.00 27.14 184 PHE A CA 1
ATOM 1518 C C . PHE A 1 189 ? -20.069 -12.949 7.923 1.00 30.04 184 PHE A C 1
ATOM 1519 O O . PHE A 1 189 ? -19.429 -13.659 7.140 1.00 26.52 184 PHE A O 1
ATOM 1527 N N . GLN A 1 190 ? -21.025 -12.113 7.511 1.00 25.16 185 GLN A N 1
ATOM 1528 C CA . GLN A 1 190 ? -21.390 -12.050 6.102 1.00 28.79 185 GLN A CA 1
ATOM 1529 C C . GLN A 1 190 ? -20.381 -11.273 5.267 1.00 23.17 185 GLN A C 1
ATOM 1530 O O . GLN A 1 190 ? -20.409 -11.372 4.036 1.00 21.25 185 GLN A O 1
ATOM 1536 N N . GLY A 1 191 ? -19.514 -10.490 5.903 1.00 21.85 186 GLY A N 1
ATOM 1537 C CA . GLY A 1 191 ? -18.469 -9.771 5.202 1.00 17.41 186 GLY A CA 1
ATOM 1538 C C . GLY A 1 191 ? -17.126 -10.338 5.599 1.00 21.57 186 GLY A C 1
ATOM 1539 O O . GLY A 1 191 ? -16.698 -10.180 6.747 1.00 18.13 186 GLY A O 1
ATOM 1540 N N . HIS A 1 192 ? -16.456 -11.016 4.671 1.00 17.15 187 HIS A N 1
ATOM 1541 C CA . HIS A 1 192 ? -15.265 -11.795 4.987 1.00 17.83 187 HIS A CA 1
ATOM 1542 C C . HIS A 1 192 ? -14.111 -11.283 4.135 1.00 16.33 187 HIS A C 1
ATOM 1543 O O . HIS A 1 192 ? -14.145 -11.389 2.903 1.00 14.78 187 HIS A O 1
ATOM 1550 N N . ASP A 1 193 ? -13.091 -10.740 4.797 1.00 15.66 188 ASP A N 1
ATOM 1551 C CA . ASP A 1 193 ? -11.964 -10.123 4.104 1.00 15.86 188 ASP A CA 1
ATOM 1552 C C . ASP A 1 193 ? -11.092 -11.198 3.453 1.00 13.44 188 ASP A C 1
ATOM 1553 O O . ASP A 1 193 ? -10.550 -12.070 4.139 1.00 16.03 188 ASP A O 1
ATOM 1558 N N . PHE A 1 194 ? -10.958 -11.129 2.128 1.00 16.17 189 PHE A N 1
ATOM 1559 C CA . PHE A 1 194 ? -10.141 -12.052 1.345 1.00 16.29 189 PHE A CA 1
ATOM 1560 C C . PHE A 1 194 ? -8.928 -11.380 0.706 1.00 15.13 189 PHE A C 1
ATOM 1561 O O . PHE A 1 194 ? -8.210 -12.026 -0.061 1.00 15.87 189 PHE A O 1
ATOM 1569 N N . SER A 1 195 ? -8.667 -10.114 1.021 1.00 14.31 190 SER A N 1
ATOM 1570 C CA . SER A 1 195 ? -7.899 -9.230 0.150 1.00 14.96 190 SER A CA 1
ATOM 1571 C C . SER A 1 195 ? -6.386 -9.246 0.366 1.00 15.39 190 SER A C 1
ATOM 1572 O O . SER A 1 195 ? -5.690 -8.484 -0.311 1.00 14.98 190 SER A O 1
ATOM 1575 N N . MET A 1 196 ? -5.848 -10.064 1.276 1.00 14.45 191 MET A N 1
ATOM 1576 C CA . MET A 1 196 ? -4.464 -9.852 1.709 1.00 14.72 191 MET A CA 1
ATOM 1577 C C . MET A 1 196 ? -3.459 -9.980 0.562 1.00 19.29 191 MET A C 1
ATOM 1578 O O . MET A 1 196 ? -2.571 -9.132 0.414 1.00 15.61 191 MET A O 1
ATOM 1583 N N . ARG A 1 197 ? -3.577 -11.024 -0.266 1.00 14.54 192 ARG A N 1
ATOM 1584 C CA . ARG A 1 197 ? -2.594 -11.221 -1.328 1.00 14.29 192 ARG A CA 1
ATOM 1585 C C . ARG A 1 197 ? -2.589 -10.080 -2.338 1.00 15.48 192 ARG A C 1
ATOM 1586 O O . ARG A 1 197 ? -1.615 -9.928 -3.085 1.00 15.54 192 ARG A O 1
ATOM 1594 N N . GLY A 1 198 ? -3.654 -9.287 -2.387 1.00 13.05 193 GLY A N 1
ATOM 1595 C CA . GLY A 1 198 ? -3.760 -8.223 -3.360 1.00 13.24 193 GLY A CA 1
ATOM 1596 C C . GLY A 1 198 ? -3.548 -6.819 -2.831 1.00 12.84 193 GLY A C 1
ATOM 1597 O O . GLY A 1 198 ? -3.661 -5.858 -3.591 1.00 13.57 193 GLY A O 1
ATOM 1598 N N . MET A 1 199 ? -3.259 -6.666 -1.546 1.00 13.69 194 MET A N 1
ATOM 1599 C CA . MET A 1 199 ? -2.861 -5.348 -1.079 1.00 12.45 194 MET A CA 1
ATOM 1600 C C . MET A 1 199 ? -1.394 -5.100 -1.427 1.00 12.18 194 MET A C 1
ATOM 1601 O O . MET A 1 199 ? -0.648 -6.023 -1.760 1.00 13.31 194 MET A O 1
ATOM 1606 N N . SER A 1 200 ? -1.002 -3.825 -1.413 1.00 12.15 195 SER A N 1
ATOM 1607 C CA . SER A 1 200 ? 0.274 -3.439 -2.004 1.00 12.39 195 SER A CA 1
ATOM 1608 C C . SER A 1 200 ? 1.451 -3.702 -1.086 1.00 12.30 195 SER A C 1
ATOM 1609 O O . SER A 1 200 ? 2.592 -3.614 -1.547 1.00 12.59 195 SER A O 1
ATOM 1612 N N . SER A 1 201 ? 1.199 -3.978 0.192 1.00 12.05 196 SER A N 1
ATOM 1613 C CA . SER A 1 201 ? 2.229 -4.309 1.171 1.00 13.29 196 SER A CA 1
ATOM 1614 C C . SER A 1 201 ? 1.536 -4.835 2.418 1.00 13.34 196 SER A C 1
ATOM 1615 O O . SER A 1 201 ? 0.333 -4.631 2.609 1.00 15.62 196 SER A O 1
ATOM 1618 N N . LEU A 1 202 ? 2.311 -5.522 3.261 1.00 17.89 197 LEU A N 1
ATOM 1619 C CA . LEU A 1 202 ? 1.759 -6.077 4.494 1.00 17.52 197 LEU A CA 1
ATOM 1620 C C . LEU A 1 202 ? 1.251 -4.977 5.418 1.00 17.94 197 LEU A C 1
ATOM 1621 O O . LEU A 1 202 ? 0.230 -5.151 6.095 1.00 17.30 197 LEU A O 1
ATOM 1626 N N . GLU A 1 203 ? 1.948 -3.838 5.472 1.00 17.42 198 GLU A N 1
ATOM 1627 C CA . GLU A 1 203 ? 1.451 -2.736 6.290 1.00 17.89 198 GLU A CA 1
ATOM 1628 C C . GLU A 1 203 ? 0.099 -2.246 5.782 1.00 13.62 198 GLU A C 1
ATOM 1629 O O . GLU A 1 203 ? -0.835 -2.036 6.567 1.00 12.00 198 GLU A O 1
ATOM 1635 N N . SER A 1 204 ? -0.032 -2.091 4.465 1.00 13.47 199 SER A N 1
ATOM 1636 C CA . SER A 1 204 ? -1.324 -1.732 3.895 1.00 14.77 199 SER A CA 1
ATOM 1637 C C . SER A 1 204 ? -2.362 -2.815 4.156 1.00 13.04 199 SER A C 1
ATOM 1638 O O . SER A 1 204 ? -3.542 -2.510 4.344 1.00 14.08 199 SER A O 1
ATOM 1641 N N . THR A 1 205 ? -1.939 -4.079 4.171 1.00 14.05 200 THR A N 1
ATOM 1642 C CA . THR A 1 205 ? -2.837 -5.169 4.538 1.00 12.97 200 THR A CA 1
ATOM 1643 C C . THR A 1 205 ? -3.380 -4.978 5.951 1.00 14.78 200 THR A C 1
ATOM 1644 O O . THR A 1 205 ? -4.588 -5.094 6.185 1.00 12.95 200 THR A O 1
ATOM 1648 N N . LYS A 1 206 ? -2.499 -4.675 6.908 1.00 12.50 201 LYS A N 1
ATOM 1649 C CA . LYS A 1 206 ? -2.944 -4.467 8.284 1.00 18.52 201 LYS A CA 1
ATOM 1650 C C . LYS A 1 206 ? -3.902 -3.290 8.373 1.00 16.71 201 LYS A C 1
ATOM 1651 O O . LYS A 1 206 ? -4.954 -3.383 9.012 1.00 20.69 201 LYS A O 1
ATOM 1657 N N . LEU A 1 207 ? -3.560 -2.176 7.719 1.00 14.67 202 LEU A N 1
ATOM 1658 C CA . LEU A 1 207 ? -4.397 -0.980 7.807 1.00 17.47 202 LEU A CA 1
ATOM 1659 C C . LEU A 1 207 ? -5.781 -1.233 7.216 1.00 16.04 202 LEU A C 1
ATOM 1660 O O . LEU A 1 207 ? -6.811 -0.962 7.858 1.00 16.27 202 LEU A O 1
ATOM 1665 N N . SER A 1 208 ? -5.825 -1.797 6.005 1.00 14.03 203 SER A N 1
ATOM 1666 C CA . SER A 1 208 ? -7.105 -2.060 5.355 1.00 19.91 203 SER A CA 1
ATOM 1667 C C . SER A 1 208 ? -7.930 -3.085 6.127 1.00 17.86 203 SER A C 1
ATOM 1668 O O . SER A 1 208 ? -9.123 -2.873 6.380 1.00 18.33 203 SER A O 1
ATOM 1671 N N . GLY A 1 209 ? -7.320 -4.217 6.492 1.00 15.85 204 GLY A N 1
ATOM 1672 C CA . GLY A 1 209 ? -8.066 -5.253 7.190 1.00 18.96 204 GLY A CA 1
ATOM 1673 C C . GLY A 1 209 ? -8.568 -4.807 8.549 1.00 17.34 204 GLY A C 1
ATOM 1674 O O . GLY A 1 209 ? -9.656 -5.207 8.983 1.00 19.73 204 GLY A O 1
ATOM 1675 N N . ALA A 1 210 ? -7.773 -3.991 9.253 1.00 19.20 205 ALA A N 1
ATOM 1676 C CA . ALA A 1 210 ? -8.253 -3.374 10.482 1.00 19.59 205 ALA A CA 1
ATOM 1677 C C . ALA A 1 210 ? -9.498 -2.543 10.212 1.00 19.88 205 ALA A C 1
ATOM 1678 O O . ALA A 1 210 ? -10.444 -2.550 11.009 1.00 17.90 205 ALA A O 1
ATOM 1680 N N . GLY A 1 211 ? -9.517 -1.827 9.086 1.00 18.04 206 GLY A N 1
ATOM 1681 C CA . GLY A 1 211 ? -10.726 -1.110 8.712 1.00 18.71 206 GLY A CA 1
ATOM 1682 C C . GLY A 1 211 ? -11.900 -2.037 8.446 1.00 22.40 206 GLY A C 1
ATOM 1683 O O . GLY A 1 211 ? -13.046 -1.715 8.771 1.00 26.48 206 GLY A O 1
ATOM 1684 N N . HIS A 1 212 ? -11.634 -3.191 7.832 1.00 22.28 207 HIS A N 1
ATOM 1685 C CA . HIS A 1 212 ? -12.702 -4.153 7.578 1.00 18.23 207 HIS A CA 1
ATOM 1686 C C . HIS A 1 212 ? -13.289 -4.677 8.883 1.00 18.88 207 HIS A C 1
ATOM 1687 O O . HIS A 1 212 ? -14.500 -4.896 8.984 1.00 16.50 207 HIS A O 1
ATOM 1694 N N . LEU A 1 213 ? -12.447 -4.878 9.895 1.00 21.02 208 LEU A N 1
ATOM 1695 C CA . LEU A 1 213 ? -12.911 -5.475 11.146 1.00 25.18 208 LEU A CA 1
ATOM 1696 C C . LEU A 1 213 ? -13.723 -4.523 12.022 1.00 20.59 208 LEU A C 1
ATOM 1697 O O . LEU A 1 213 ? -14.181 -4.943 13.089 1.00 18.71 208 LEU A O 1
ATOM 1702 N N . LEU A 1 214 ? -13.914 -3.260 11.627 1.00 18.49 209 LEU A N 1
ATOM 1703 C CA . LEU A 1 214 ? -14.838 -2.418 12.386 1.00 20.73 209 LEU A CA 1
ATOM 1704 C C . LEU A 1 214 ? -16.288 -2.821 12.141 1.00 21.70 209 LEU A C 1
ATOM 1705 O O . LEU A 1 214 ? -17.120 -2.719 13.047 1.00 19.93 209 LEU A O 1
ATOM 1710 N N . SER A 1 215 ? -16.611 -3.269 10.928 1.00 23.27 210 SER A N 1
ATOM 1711 C CA . SER A 1 215 ? -17.978 -3.632 10.569 1.00 23.68 210 SER A CA 1
ATOM 1712 C C . SER A 1 215 ? -18.251 -5.124 10.679 1.00 22.18 210 SER A C 1
ATOM 1713 O O . SER A 1 215 ? -19.367 -5.518 11.032 1.00 27.96 210 SER A O 1
ATOM 1716 N N . PHE A 1 216 ? -17.258 -5.960 10.393 1.00 21.99 211 PHE A N 1
ATOM 1717 C CA . PHE A 1 216 ? -17.425 -7.405 10.378 1.00 21.65 211 PHE A CA 1
ATOM 1718 C C . PHE A 1 216 ? -16.402 -8.061 11.295 1.00 22.10 211 PHE A C 1
ATOM 1719 O O . PHE A 1 216 ? -15.400 -7.455 11.682 1.00 23.49 211 PHE A O 1
ATOM 1727 N N . THR A 1 217 ? -16.671 -9.318 11.645 1.00 21.96 212 THR A N 1
ATOM 1728 C CA . THR A 1 217 ? -15.698 -10.149 12.337 1.00 21.32 212 THR A CA 1
ATOM 1729 C C . THR A 1 217 ? -15.101 -11.231 11.445 1.00 27.90 212 THR A C 1
ATOM 1730 O O . THR A 1 217 ? -14.129 -11.881 11.848 1.00 25.85 212 THR A O 1
ATOM 1734 N N . GLY A 1 218 ? -15.644 -11.437 10.246 1.00 24.80 213 GLY A N 1
ATOM 1735 C CA . GLY A 1 218 ? -15.118 -12.460 9.358 1.00 19.18 213 GLY A CA 1
ATOM 1736 C C . GLY A 1 218 ? -13.932 -11.928 8.584 1.00 17.16 213 GLY A C 1
ATOM 1737 O O . GLY A 1 218 ? -14.002 -10.854 7.977 1.00 19.31 213 GLY A O 1
ATOM 1738 N N . THR A 1 219 ? -12.829 -12.671 8.616 1.00 18.60 214 THR A N 1
ATOM 1739 C CA . THR A 1 219 ? -11.651 -12.283 7.852 1.00 19.22 214 THR A CA 1
ATOM 1740 C C . THR A 1 219 ? -10.722 -13.480 7.699 1.00 17.54 214 THR A C 1
ATOM 1741 O O . THR A 1 219 ? -10.690 -14.375 8.547 1.00 16.79 214 THR A O 1
ATOM 1745 N N . ASP A 1 220 ? -9.985 -13.493 6.592 1.00 17.17 215 ASP A N 1
ATOM 1746 C CA . ASP A 1 220 ? -8.830 -14.366 6.450 1.00 18.04 215 ASP A CA 1
ATOM 1747 C C . ASP A 1 220 ? -7.519 -13.632 6.692 1.00 16.02 215 ASP A C 1
ATOM 1748 O O . ASP A 1 220 ? -6.455 -14.254 6.626 1.00 19.21 215 ASP A O 1
ATOM 1753 N N . THR A 1 221 ? -7.574 -12.326 6.963 1.00 13.23 216 THR A N 1
ATOM 1754 C CA . THR A 1 221 ? -6.383 -11.494 7.144 1.00 16.40 216 THR A CA 1
ATOM 1755 C C . THR A 1 221 ? -5.962 -11.519 8.615 1.00 16.27 216 THR A C 1
ATOM 1756 O O . THR A 1 221 ? -6.313 -10.646 9.413 1.00 16.09 216 THR A O 1
ATOM 1760 N N . ILE A 1 222 ? -5.184 -12.550 8.969 1.00 17.36 217 ILE A N 1
ATOM 1761 C CA . ILE A 1 222 ? -4.686 -12.687 10.343 1.00 19.54 217 ILE A CA 1
ATOM 1762 C C . ILE A 1 222 ? -3.954 -11.433 10.826 1.00 15.18 217 ILE A C 1
ATOM 1763 O O . ILE A 1 222 ? -4.197 -11.002 11.966 1.00 17.20 217 ILE A O 1
ATOM 1768 N N . PRO A 1 223 ? -3.051 -10.821 10.045 1.00 17.17 218 PRO A N 1
ATOM 1769 C CA . PRO A 1 223 ? -2.358 -9.616 10.533 1.00 16.16 218 PRO A CA 1
ATOM 1770 C C . PRO A 1 223 ? -3.287 -8.479 10.920 1.00 16.31 218 PRO A C 1
ATOM 1771 O O . PRO A 1 223 ? -2.907 -7.667 11.764 1.00 13.49 218 PRO A O 1
ATOM 1775 N N . ALA A 1 224 ? -4.490 -8.394 10.343 1.00 16.93 219 ALA A N 1
ATOM 1776 C CA . ALA A 1 224 ? -5.434 -7.340 10.719 1.00 17.10 219 ALA A CA 1
ATOM 1777 C C . ALA A 1 224 ? -5.978 -7.548 12.131 1.00 16.43 219 ALA A C 1
ATOM 1778 O O . ALA A 1 224 ? -6.092 -6.591 12.917 1.00 17.00 219 ALA A O 1
ATOM 1780 N N . ILE A 1 225 ? -6.320 -8.793 12.467 1.00 14.36 220 ILE A N 1
ATOM 1781 C CA . ILE A 1 225 ? -6.700 -9.118 13.840 1.00 19.91 220 ILE A CA 1
ATOM 1782 C C . ILE A 1 225 ? -5.578 -8.730 14.790 1.00 19.27 220 ILE A C 1
ATOM 1783 O O . ILE A 1 225 ? -5.793 -8.057 15.815 1.00 22.55 220 ILE A O 1
ATOM 1788 N N . LEU A 1 226 ? -4.349 -9.127 14.444 1.00 16.36 221 LEU A N 1
ATOM 1789 C CA . LEU A 1 226 ? -3.250 -8.822 15.354 1.00 17.38 221 LEU A CA 1
ATOM 1790 C C . LEU A 1 226 ? -2.938 -7.325 15.391 1.00 16.50 221 LEU A C 1
ATOM 1791 O O . LEU A 1 226 ? -2.455 -6.827 16.411 1.00 17.59 221 LEU A O 1
ATOM 1796 N N . TYR A 1 227 ? -3.224 -6.593 14.307 1.00 18.56 222 TYR A N 1
ATOM 1797 C CA . TYR A 1 227 ? -3.078 -5.139 14.318 1.00 16.11 222 TYR A CA 1
ATOM 1798 C C . TYR A 1 227 ? -3.968 -4.516 15.375 1.00 19.39 222 TYR A C 1
ATOM 1799 O O . TYR A 1 227 ? -3.535 -3.627 16.121 1.00 18.91 222 TYR A O 1
ATOM 1808 N N . HIS A 1 228 ? -5.226 -4.961 15.440 1.00 17.86 223 HIS A N 1
ATOM 1809 C CA . HIS A 1 228 ? -6.102 -4.457 16.494 1.00 18.16 223 HIS A CA 1
ATOM 1810 C C . HIS A 1 228 ? -5.579 -4.820 17.878 1.00 26.16 223 HIS A C 1
ATOM 1811 O O . HIS A 1 228 ? -5.747 -4.040 18.828 1.00 18.92 223 HIS A O 1
ATOM 1818 N N . GLU A 1 229 ? -4.957 -5.997 18.019 1.00 18.63 224 GLU A N 1
ATOM 1819 C CA . GLU A 1 229 ? -4.293 -6.294 19.289 1.00 18.66 224 GLU A CA 1
ATOM 1820 C C . GLU A 1 229 ? -3.178 -5.287 19.574 1.00 20.86 224 GLU A C 1
ATOM 1821 O O . GLU A 1 229 ? -3.019 -4.825 20.711 1.00 23.52 224 GLU A O 1
ATOM 1827 N N . GLU A 1 230 ? -2.401 -4.928 18.551 1.00 19.88 225 GLU A N 1
ATOM 1828 C CA . GLU A 1 230 ? -1.229 -4.083 18.769 1.00 19.13 225 GLU A CA 1
ATOM 1829 C C . GLU A 1 230 ? -1.623 -2.657 19.139 1.00 28.39 225 GLU A C 1
ATOM 1830 O O . GLU A 1 230 ? -1.066 -2.073 20.078 1.00 20.22 225 GLU A O 1
ATOM 1836 N N . PHE A 1 231 ? -2.576 -2.072 18.412 1.00 16.84 226 PHE A N 1
ATOM 1837 C CA . PHE A 1 231 ? -2.820 -0.646 18.551 1.00 21.06 226 PHE A CA 1
ATOM 1838 C C . PHE A 1 231 ? -4.169 -0.271 19.148 1.00 22.67 226 PHE A C 1
ATOM 1839 O O . PHE A 1 231 ? -4.316 0.863 19.613 1.00 18.41 226 PHE A O 1
ATOM 1847 N N . TYR A 1 232 ? -5.138 -1.178 19.193 1.00 19.98 227 TYR A N 1
ATOM 1848 C CA . TYR A 1 232 ? -6.479 -0.795 19.611 1.00 21.22 227 TYR A CA 1
ATOM 1849 C C . TYR A 1 232 ? -6.962 -1.618 20.799 1.00 25.43 227 TYR A C 1
ATOM 1850 O O . TYR A 1 232 ? -8.167 -1.803 20.989 1.00 23.43 227 TYR A O 1
ATOM 1859 N N . ASN A 1 233 ? -6.016 -2.101 21.611 1.00 20.77 228 ASN A N 1
ATOM 1860 C CA . ASN A 1 233 ? -6.275 -2.703 22.918 1.00 26.87 228 ASN A CA 1
ATOM 1861 C C . ASN A 1 233 ? -7.152 -3.947 22.837 1.00 25.77 228 ASN A C 1
ATOM 1862 O O . ASN A 1 233 ? -7.768 -4.339 23.831 1.00 30.32 228 ASN A O 1
ATOM 1867 N N . ALA A 1 234 ? -7.225 -4.588 21.679 1.00 23.27 229 ALA A N 1
ATOM 1868 C CA . ALA A 1 234 ? -8.018 -5.798 21.585 1.00 26.64 229 ALA A CA 1
ATOM 1869 C C . ALA A 1 234 ? -7.228 -6.995 22.103 1.00 30.12 229 ALA A C 1
ATOM 1870 O O . ALA A 1 234 ? -6.002 -6.963 22.223 1.00 30.20 229 ALA A O 1
ATOM 1872 N N . ASN A 1 235 ? -7.955 -8.064 22.410 1.00 29.78 230 ASN A N 1
ATOM 1873 C CA . ASN A 1 235 ? -7.337 -9.305 22.856 1.00 25.54 230 ASN A CA 1
ATOM 1874 C C . ASN A 1 235 ? -8.238 -10.455 22.434 1.00 30.55 230 ASN A C 1
ATOM 1875 O O . ASN A 1 235 ? -9.376 -10.560 22.903 1.00 33.06 230 ASN A O 1
ATOM 1880 N N . ILE A 1 236 ? -7.726 -11.319 21.557 1.00 27.90 231 ILE A N 1
ATOM 1881 C CA . ILE A 1 236 ? -8.534 -12.401 21.008 1.00 30.63 231 ILE A CA 1
ATOM 1882 C C . ILE A 1 236 ? -8.948 -13.424 22.056 1.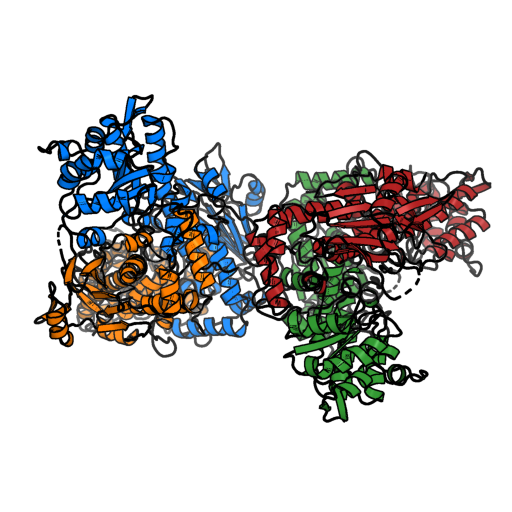00 28.22 231 ILE A C 1
ATOM 1883 O O . ILE A 1 236 ? -9.863 -14.215 21.803 1.00 27.53 231 ILE A O 1
ATOM 1888 N N . GLU A 1 237 ? -8.314 -13.425 23.231 1.00 33.32 232 GLU A N 1
ATOM 1889 C CA . GLU A 1 237 ? -8.707 -14.355 24.285 1.00 34.30 232 GLU A CA 1
ATOM 1890 C C . GLU A 1 237 ? -9.977 -13.915 25.004 1.00 35.19 232 GLU A C 1
ATOM 1891 O O . GLU A 1 237 ? -10.708 -14.761 25.531 1.00 29.97 232 GLU A O 1
ATOM 1897 N N . ASN A 1 238 ? -10.258 -12.611 25.042 1.00 35.82 233 ASN A N 1
ATOM 1898 C CA . ASN A 1 238 ? -11.398 -12.095 25.789 1.00 32.72 233 ASN A CA 1
ATOM 1899 C C . ASN A 1 238 ? -12.521 -11.557 24.917 1.00 32.43 233 ASN A C 1
ATOM 1900 O O . ASN A 1 238 ? -13.630 -11.365 25.420 1.00 34.57 233 ASN A O 1
ATOM 1905 N N . GLU A 1 239 ? -12.270 -11.312 23.638 1.00 29.75 234 GLU A N 1
ATOM 1906 C CA . GLU A 1 239 ? -13.294 -10.808 22.742 1.00 31.68 234 GLU A CA 1
ATOM 1907 C C . GLU A 1 239 ? -13.126 -11.472 21.390 1.00 26.08 234 GLU A C 1
ATOM 1908 O O . GLU A 1 239 ? -12.055 -11.984 21.056 1.00 31.32 234 GLU A O 1
ATOM 1914 N N . LEU A 1 240 ? -14.196 -11.441 20.603 1.00 27.22 235 LEU A N 1
ATOM 1915 C CA . LEU A 1 240 ? -14.148 -11.903 19.219 1.00 25.86 235 LEU A CA 1
ATOM 1916 C C . LEU A 1 240 ? -13.642 -10.757 18.356 1.00 25.13 235 LEU A C 1
ATOM 1917 O O . LEU A 1 240 ? -14.409 -9.874 17.964 1.00 29.11 235 LEU A O 1
ATOM 1922 N N . VAL A 1 241 ? -12.342 -10.770 18.059 1.00 29.52 236 VAL A N 1
ATOM 1923 C CA . VAL A 1 241 ? -11.766 -9.769 17.169 1.00 21.17 236 VAL A CA 1
ATOM 1924 C C . VAL A 1 241 ? -12.027 -10.136 15.716 1.00 21.55 236 VAL A C 1
ATOM 1925 O O . VAL A 1 241 ? -12.734 -9.426 14.990 1.00 22.96 236 VAL A O 1
ATOM 1929 N N . GLY A 1 242 ? -11.480 -11.263 15.291 1.00 21.99 237 GLY A N 1
ATOM 1930 C CA . GLY A 1 242 ? -11.725 -11.776 13.959 1.00 22.09 237 GLY A CA 1
ATOM 1931 C C . GLY A 1 242 ? -11.816 -13.287 14.005 1.00 28.92 237 GLY A C 1
ATOM 1932 O O . GLY A 1 242 ? -11.241 -13.940 14.880 1.00 25.49 237 GLY A O 1
ATOM 1933 N N . SER A 1 243 ? -12.553 -13.843 13.046 1.00 27.88 238 SER A N 1
ATOM 1934 C CA . SER A 1 243 ? -12.788 -15.279 13.010 1.00 32.64 238 SER A CA 1
ATOM 1935 C C . SER A 1 243 ? -12.790 -15.768 11.570 1.00 19.47 238 SER A C 1
ATOM 1936 O O . SER A 1 243 ? -13.114 -15.019 10.646 1.00 19.41 238 SER A O 1
ATOM 1939 N N . SER A 1 244 ? -12.437 -17.040 11.394 1.00 24.60 239 SER A N 1
ATOM 1940 C CA . SER A 1 244 ? -12.423 -17.681 10.082 1.00 22.17 239 SER A CA 1
ATOM 1941 C C . SER A 1 244 ? -12.660 -19.177 10.264 1.00 22.61 239 SER A C 1
ATOM 1942 O O . SER A 1 244 ? -12.939 -19.649 11.370 1.00 23.21 239 SER A O 1
ATOM 1945 N N . ILE A 1 245 ? -12.555 -19.918 9.162 1.00 24.38 240 ILE A N 1
ATOM 1946 C CA . ILE A 1 245 ? -12.904 -21.339 9.103 1.00 18.94 240 ILE A CA 1
ATOM 1947 C C . ILE A 1 245 ? -11.934 -22.059 8.182 1.00 18.70 240 ILE A C 1
ATOM 1948 O O . ILE A 1 245 ? -11.323 -21.442 7.299 1.00 18.55 240 ILE A O 1
ATOM 1953 N N . PRO A 1 246 ? -11.788 -23.374 8.341 1.00 18.56 241 PRO A N 1
ATOM 1954 C CA . PRO A 1 246 ? -11.034 -24.147 7.347 1.00 18.73 241 PRO A CA 1
ATOM 1955 C C . PRO A 1 246 ? -11.688 -24.042 5.977 1.00 22.02 241 PRO A C 1
ATOM 1956 O O . PRO A 1 246 ? -12.915 -24.090 5.840 1.00 21.18 241 PRO A O 1
ATOM 1960 N N . ALA A 1 247 ? -10.852 -23.900 4.954 1.00 21.21 242 ALA A N 1
ATOM 1961 C CA . ALA A 1 247 ? -11.340 -23.782 3.589 1.00 24.54 242 ALA A CA 1
ATOM 1962 C C . ALA A 1 247 ? -10.296 -24.371 2.655 1.00 19.82 242 ALA A C 1
ATOM 1963 O O . ALA A 1 247 ? -9.091 -24.207 2.874 1.00 17.69 242 ALA A O 1
ATOM 1965 N N . THR A 1 248 ? -10.767 -25.062 1.625 1.00 22.19 243 THR A N 1
ATOM 1966 C CA . THR A 1 248 ? -9.877 -25.608 0.616 1.00 27.19 243 THR A CA 1
ATOM 1967 C C . THR A 1 248 ? -9.574 -24.561 -0.452 1.00 28.12 243 THR A C 1
ATOM 1968 O O . THR A 1 248 ? -10.178 -23.486 -0.510 1.00 24.59 243 THR A O 1
ATOM 1972 N N . GLU A 1 249 ? -8.633 -24.906 -1.324 1.00 24.97 244 GLU A N 1
ATOM 1973 C CA . GLU A 1 249 ? -8.245 -24.047 -2.429 1.00 28.54 244 GLU A CA 1
ATOM 1974 C C . GLU A 1 249 ? -8.054 -24.914 -3.667 1.00 21.92 244 GLU A C 1
ATOM 1975 O O . GLU A 1 249 ? -7.917 -26.136 -3.575 1.00 18.19 244 GLU A O 1
ATOM 1981 N N . HIS A 1 250 ? -8.052 -24.265 -4.836 1.00 22.80 245 HIS A N 1
ATOM 1982 C CA . HIS A 1 250 ? -8.016 -24.999 -6.100 1.00 19.63 245 HIS A CA 1
ATOM 1983 C C . HIS A 1 250 ? -6.835 -25.963 -6.171 1.00 23.15 245 HIS A C 1
ATOM 1984 O O . HIS A 1 250 ? -6.993 -27.116 -6.587 1.00 20.36 245 HIS A O 1
ATOM 1991 N N . SER A 1 251 ? -5.646 -25.515 -5.764 1.00 19.85 246 SER A N 1
ATOM 1992 C CA . SER A 1 251 ? -4.463 -26.365 -5.864 1.00 19.70 246 SER A CA 1
ATOM 1993 C C . SER A 1 251 ? -4.596 -27.619 -4.997 1.00 24.94 246 SER A C 1
ATOM 1994 O O . SER A 1 251 ? -4.202 -28.718 -5.412 1.00 24.00 246 SER A O 1
ATOM 1997 N N . VAL A 1 252 ? -5.160 -27.476 -3.794 1.00 21.02 247 VAL A N 1
ATOM 1998 C CA . VAL A 1 252 ? -5.386 -28.629 -2.922 1.00 20.29 247 VAL A CA 1
ATOM 1999 C C . VAL A 1 252 ? -6.370 -29.598 -3.571 1.00 20.75 247 VAL A C 1
ATOM 2000 O O . VAL A 1 252 ? -6.134 -30.817 -3.635 1.00 25.16 247 VAL A O 1
ATOM 2004 N N . MET A 1 253 ? -7.485 -29.058 -4.073 1.00 20.83 248 MET A N 1
ATOM 2005 C CA . MET A 1 253 ? -8.515 -29.879 -4.701 1.00 22.41 248 MET A CA 1
ATOM 2006 C C . MET A 1 253 ? -7.957 -30.616 -5.916 1.00 25.80 248 MET A C 1
ATOM 2007 O O . MET A 1 253 ? -8.281 -31.788 -6.147 1.00 29.15 248 MET A O 1
ATOM 2012 N N . CYS A 1 254 ? -7.133 -29.933 -6.717 1.00 22.06 249 CYS A N 1
ATOM 2013 C CA . CYS A 1 254 ? -6.522 -30.558 -7.886 1.00 28.78 249 CYS A CA 1
ATOM 2014 C C . CYS A 1 254 ? -5.550 -31.658 -7.485 1.00 28.44 249 CYS A C 1
ATOM 2015 O O . CYS A 1 254 ? -5.519 -32.723 -8.114 1.00 28.23 249 CYS A O 1
ATOM 2018 N N . ALA A 1 255 ? -4.746 -31.421 -6.446 1.00 22.68 250 ALA A N 1
ATOM 2019 C CA . ALA A 1 255 ? -3.849 -32.467 -5.974 1.00 29.69 250 ALA A CA 1
ATOM 2020 C C . ALA A 1 255 ? -4.629 -33.713 -5.575 1.00 28.90 250 ALA A C 1
ATOM 2021 O O . ALA A 1 255 ? -4.192 -34.839 -5.841 1.00 32.60 250 ALA A O 1
ATOM 2023 N N . ASN A 1 256 ? -5.801 -33.535 -4.960 1.00 25.27 251 ASN A N 1
ATOM 2024 C CA . ASN A 1 256 ? -6.570 -34.690 -4.511 1.00 24.69 251 ASN A CA 1
ATOM 2025 C C . ASN A 1 256 ? -7.269 -35.448 -5.640 1.00 25.47 251 ASN A C 1
ATOM 2026 O O . ASN A 1 256 ? -7.754 -36.559 -5.400 1.00 26.38 251 ASN A O 1
ATOM 2031 N N . GLY A 1 257 ? -7.330 -34.898 -6.855 1.00 30.42 252 GLY A N 1
ATOM 2032 C CA . GLY A 1 257 ? -7.835 -35.645 -7.995 1.00 27.27 252 GLY A CA 1
ATOM 2033 C C . GLY A 1 257 ? -9.334 -35.535 -8.209 1.00 37.17 252 GLY A C 1
ATOM 2034 O O . GLY A 1 257 ? -10.070 -34.878 -7.466 1.00 31.30 252 GLY A O 1
ATOM 2035 N N . GLN A 1 258 ? -9.795 -36.234 -9.251 1.00 40.30 253 GLN A N 1
ATOM 2036 C CA . GLN A 1 258 ? -11.143 -36.077 -9.788 1.00 36.74 253 GLN A CA 1
ATOM 2037 C C . GLN A 1 258 ? -12.187 -36.966 -9.122 1.00 36.52 253 GLN A C 1
ATOM 2038 O O . GLN A 1 258 ? -13.373 -36.858 -9.457 1.00 27.91 253 GLN A O 1
ATOM 2044 N N . ASP A 1 259 ? -11.793 -37.848 -8.204 1.00 40.11 254 ASP A N 1
ATOM 2045 C CA . ASP A 1 259 ? -12.766 -38.634 -7.442 1.00 31.21 254 ASP A CA 1
ATOM 2046 C C . ASP A 1 259 ? -13.365 -37.722 -6.370 1.00 30.59 254 ASP A C 1
ATOM 2047 O O . ASP A 1 259 ? -13.080 -37.821 -5.174 1.00 27.58 254 ASP A O 1
ATOM 2052 N N . GLU A 1 260 ? -14.209 -36.799 -6.837 1.00 27.04 255 GLU A N 1
ATOM 2053 C CA . GLU A 1 260 ? -14.638 -35.694 -5.989 1.00 33.01 255 GLU A CA 1
ATOM 2054 C C . GLU A 1 260 ? -15.537 -36.157 -4.850 1.00 32.50 255 GLU A C 1
ATOM 2055 O O . GLU A 1 260 ? -15.504 -35.565 -3.767 1.00 34.14 255 GLU A O 1
ATOM 2061 N N . TYR A 1 261 ? -16.335 -37.206 -5.062 1.00 34.65 256 TYR A N 1
ATOM 2062 C CA . TYR A 1 261 ? -17.140 -37.740 -3.968 1.00 31.06 256 TYR A CA 1
ATOM 2063 C C . TYR A 1 261 ? -16.254 -38.185 -2.807 1.00 32.63 256 TYR A C 1
ATOM 2064 O O . TYR A 1 261 ? -16.486 -37.808 -1.651 1.00 32.15 256 TYR A O 1
ATOM 2073 N N . VAL A 1 262 ? -15.209 -38.964 -3.107 1.00 30.55 257 VAL A N 1
ATOM 2074 C CA . VAL A 1 262 ? -14.296 -39.446 -2.073 1.00 28.97 257 VAL A CA 1
ATOM 2075 C C . VAL A 1 262 ? -13.607 -38.279 -1.375 1.00 28.10 257 VAL A C 1
ATOM 2076 O O . VAL A 1 262 ? -13.497 -38.255 -0.143 1.00 31.99 257 VAL A O 1
ATOM 2080 N N . VAL A 1 263 ? -13.134 -37.295 -2.147 1.00 32.32 258 VAL A N 1
ATOM 2081 C CA . VAL A 1 263 ? -12.383 -36.176 -1.574 1.00 30.30 258 VAL A CA 1
ATOM 2082 C C . VAL A 1 263 ? -13.272 -35.339 -0.657 1.00 26.16 258 VAL A C 1
ATOM 2083 O O . VAL A 1 263 ? -12.893 -35.014 0.477 1.00 24.85 258 VAL A O 1
ATOM 2087 N N . PHE A 1 264 ? -14.466 -34.972 -1.140 1.00 27.77 259 PHE A N 1
ATOM 2088 C CA . PHE A 1 264 ? -15.393 -34.195 -0.322 1.00 28.62 259 PHE A CA 1
ATOM 2089 C C . PHE A 1 264 ? -15.770 -34.958 0.936 1.00 27.79 259 PHE A C 1
ATOM 2090 O O . PHE A 1 264 ? -15.810 -34.387 2.038 1.00 30.85 259 PHE A O 1
ATOM 2098 N N . LYS A 1 265 ? -16.044 -36.258 0.789 1.00 26.63 260 LYS A N 1
ATOM 2099 C CA . LYS A 1 265 ? -16.445 -37.066 1.931 1.00 32.00 260 LYS A CA 1
ATOM 2100 C C . LYS A 1 265 ? -15.335 -37.138 2.966 1.00 27.61 260 LYS A C 1
ATOM 2101 O O . LYS A 1 265 ? -15.594 -37.026 4.166 1.00 27.88 260 LYS A O 1
ATOM 2107 N N . LYS A 1 266 ? -14.092 -37.324 2.526 1.00 27.42 261 LYS A N 1
ATOM 2108 C CA . LYS A 1 266 ? -12.986 -37.335 3.477 1.00 28.15 261 LYS A CA 1
ATOM 2109 C C . LYS A 1 266 ? -12.856 -35.987 4.177 1.00 32.60 261 LYS A C 1
ATOM 2110 O O . LYS A 1 266 ? -12.594 -35.927 5.385 1.00 30.30 261 LYS A O 1
ATOM 2116 N N . LEU A 1 267 ? -13.037 -34.892 3.432 1.00 25.71 262 LEU A N 1
ATOM 2117 C CA . LEU A 1 267 ? -12.923 -33.568 4.035 1.00 27.54 262 LEU A CA 1
ATOM 2118 C C . LEU A 1 267 ? -13.965 -33.362 5.134 1.00 24.60 262 LEU A C 1
ATOM 2119 O O . LEU A 1 267 ? -13.654 -32.808 6.195 1.00 24.42 262 LEU A O 1
ATOM 2124 N N . ILE A 1 268 ? -15.203 -33.808 4.905 1.00 25.22 263 ILE A N 1
ATOM 2125 C CA . ILE A 1 268 ? -16.290 -33.486 5.830 1.00 25.59 263 ILE A CA 1
ATOM 2126 C C . ILE A 1 268 ? -16.574 -34.569 6.875 1.00 31.28 263 ILE A C 1
ATOM 2127 O O . ILE A 1 268 ? -17.245 -34.277 7.876 1.00 30.78 263 ILE A O 1
ATOM 2132 N N . THR A 1 269 ? -16.094 -35.802 6.679 1.00 29.07 264 THR A N 1
ATOM 2133 C CA . THR A 1 269 ? -16.277 -36.856 7.672 1.00 32.78 264 THR A CA 1
ATOM 2134 C C . THR A 1 269 ? -15.020 -37.183 8.468 1.00 34.18 264 THR A C 1
ATOM 2135 O O . THR A 1 269 ? -15.140 -37.696 9.586 1.00 36.75 264 THR A O 1
ATOM 2139 N N . GLU A 1 270 ? -13.832 -36.903 7.932 1.00 29.91 265 GLU A N 1
ATOM 2140 C CA . GLU A 1 270 ? -12.581 -37.263 8.588 1.00 31.09 265 GLU A CA 1
ATOM 2141 C C . GLU A 1 270 ? -11.733 -36.055 8.949 1.00 31.38 265 GLU A C 1
ATOM 2142 O O . GLU A 1 270 ? -11.327 -35.916 10.107 1.00 40.24 265 GLU A O 1
ATOM 2148 N N . THR A 1 271 ? -11.451 -35.173 7.986 1.00 28.32 266 THR A N 1
ATOM 2149 C CA . THR A 1 271 ? -10.579 -34.031 8.253 1.00 30.81 266 THR A CA 1
ATOM 2150 C C . THR A 1 271 ? -11.289 -32.964 9.081 1.00 32.03 266 THR A C 1
ATOM 2151 O O . THR A 1 271 ? -10.701 -32.394 10.009 1.00 31.34 266 THR A O 1
ATOM 2155 N N . TYR A 1 272 ? -12.546 -32.669 8.758 1.00 30.66 267 TYR A N 1
ATOM 2156 C CA . TYR A 1 272 ? -13.346 -31.688 9.491 1.00 26.90 267 TYR A CA 1
ATOM 2157 C C . TYR A 1 272 ? -14.711 -32.295 9.800 1.00 29.45 267 TYR A C 1
ATOM 2158 O O . TYR A 1 272 ? -15.724 -31.929 9.194 1.00 28.66 267 TYR A O 1
ATOM 2167 N N . PRO A 1 273 ? -14.769 -33.248 10.738 1.00 33.39 268 PRO A N 1
ATOM 2168 C CA . PRO A 1 273 ? -16.055 -33.907 11.026 1.00 34.19 268 PRO A CA 1
ATOM 2169 C C . PRO A 1 273 ? -17.103 -32.976 11.616 1.00 32.96 268 PRO A C 1
ATOM 2170 O O . PRO A 1 273 ? -18.298 -33.274 11.503 1.00 34.76 268 PRO A O 1
ATOM 2174 N N . GLU A 1 274 ? -16.707 -31.861 12.231 1.00 33.82 269 GLU A N 1
ATOM 2175 C CA . GLU A 1 274 ? -17.663 -30.897 12.761 1.00 38.33 269 GLU A CA 1
ATOM 2176 C C . GLU A 1 274 ? -17.189 -29.487 12.435 1.00 32.92 269 GLU A C 1
ATOM 2177 O O . GLU A 1 274 ? -16.153 -29.285 11.793 1.00 30.87 269 GLU A O 1
ATOM 2183 N N . GLY A 1 275 ? -17.961 -28.505 12.887 1.00 28.94 270 GLY A N 1
ATOM 2184 C CA . GLY A 1 275 ? -17.626 -27.124 12.637 1.00 24.94 270 GLY A CA 1
ATOM 2185 C C . GLY A 1 275 ? -17.880 -26.722 11.193 1.00 27.53 270 GLY A C 1
ATOM 2186 O O . GLY A 1 275 ? -18.515 -27.426 10.407 1.00 26.97 270 GLY A O 1
ATOM 2187 N N . PHE A 1 276 ? -17.383 -25.534 10.865 1.00 25.81 271 PHE A N 1
ATOM 2188 C CA . PHE A 1 276 ? -17.478 -25.017 9.511 1.00 25.38 271 PHE A CA 1
ATOM 2189 C C . PHE A 1 276 ? -16.337 -25.558 8.662 1.00 21.99 271 PHE A C 1
ATOM 2190 O O . PHE A 1 276 ? -15.215 -25.741 9.138 1.00 28.71 271 PHE A O 1
ATOM 2198 N N . VAL A 1 277 ? -16.630 -25.806 7.390 1.00 22.02 272 VAL A N 1
ATOM 2199 C CA . VAL A 1 277 ? -15.573 -26.077 6.418 1.00 22.52 272 VAL A CA 1
ATOM 2200 C C . VAL A 1 277 ? -16.053 -25.608 5.056 1.00 23.81 272 VAL A C 1
ATOM 2201 O O . VAL A 1 277 ? -17.161 -25.941 4.632 1.00 20.67 272 VAL A O 1
ATOM 2205 N N . SER A 1 278 ? -15.224 -24.822 4.378 1.00 19.60 273 SER A N 1
ATOM 2206 C CA . SER A 1 278 ? -15.549 -24.288 3.066 1.00 18.77 273 SER A CA 1
ATOM 2207 C C . SER A 1 278 ? -14.809 -25.105 2.015 1.00 18.76 273 SER A C 1
ATOM 2208 O O . SER A 1 278 ? -13.623 -25.407 2.177 1.00 19.78 273 SER A O 1
ATOM 2211 N N . ILE A 1 279 ? -15.515 -25.500 0.964 1.00 19.11 274 ILE A N 1
ATOM 2212 C CA . ILE A 1 279 ? -14.941 -26.338 -0.082 1.00 19.29 274 ILE A CA 1
ATOM 2213 C C . ILE A 1 279 ? -15.150 -25.628 -1.408 1.00 19.00 274 ILE A C 1
ATOM 2214 O O . ILE A 1 279 ? -16.295 -25.418 -1.833 1.00 19.33 274 ILE A O 1
ATOM 2219 N N . VAL A 1 280 ? -14.050 -25.227 -2.047 1.00 19.38 275 VAL A N 1
ATOM 2220 C CA . VAL A 1 280 ? -14.146 -24.648 -3.379 1.00 22.72 275 VAL A CA 1
ATOM 2221 C C . VAL A 1 280 ? -14.451 -25.767 -4.365 1.00 20.02 275 VAL A C 1
ATOM 2222 O O . VAL A 1 280 ? -13.798 -26.819 -4.361 1.00 21.26 275 VAL A O 1
ATOM 2226 N N . SER A 1 281 ? -15.484 -25.569 -5.185 1.00 19.53 276 SER A N 1
ATOM 2227 C CA . SER A 1 281 ? -16.122 -26.683 -5.879 1.00 23.31 276 SER A CA 1
ATOM 2228 C C . SER A 1 281 ? -16.125 -26.548 -7.396 1.00 26.15 276 SER A C 1
ATOM 2229 O O . SER A 1 281 ? -16.872 -27.277 -8.062 1.00 29.53 276 SER A O 1
ATOM 2232 N N . ASP A 1 282 ? -15.322 -25.647 -7.965 1.00 24.53 277 ASP A N 1
ATOM 2233 C CA . ASP A 1 282 ? -15.317 -25.432 -9.409 1.00 28.18 277 ASP A CA 1
ATOM 2234 C C . ASP A 1 282 ? -13.981 -25.791 -10.051 1.00 26.84 277 ASP A C 1
ATOM 2235 O O . ASP A 1 282 ? -13.666 -25.288 -11.134 1.00 27.64 277 ASP A O 1
ATOM 2240 N N . THR A 1 283 ? -13.181 -26.640 -9.404 1.00 26.36 278 THR A N 1
ATOM 2241 C CA . THR A 1 283 ? -11.896 -27.017 -9.985 1.00 28.24 278 THR A CA 1
ATOM 2242 C C . THR A 1 283 ? -12.083 -27.724 -11.321 1.00 29.05 278 THR A C 1
ATOM 2243 O O . THR A 1 283 ? -11.351 -27.459 -12.281 1.00 29.66 278 THR A O 1
ATOM 2247 N N . TRP A 1 284 ? -13.064 -28.616 -11.412 1.00 29.61 279 TRP A N 1
ATOM 2248 C CA . TRP A 1 284 ? -13.320 -29.293 -12.676 1.00 38.66 279 TRP A CA 1
ATOM 2249 C C . TRP A 1 284 ? -14.691 -28.988 -13.254 1.00 30.22 279 TRP A C 1
ATOM 2250 O O . TRP A 1 284 ? -14.781 -28.557 -14.409 1.00 44.10 279 TRP A O 1
ATOM 2261 N N . ASP A 1 285 ? -15.767 -29.189 -12.499 1.00 30.22 280 ASP A N 1
ATOM 2262 C CA . ASP A 1 285 ? -17.089 -28.809 -12.988 1.00 31.79 280 ASP A CA 1
ATOM 2263 C C . ASP A 1 285 ? -17.943 -28.470 -11.776 1.00 30.80 280 ASP A C 1
ATOM 2264 O O . ASP A 1 285 ? -18.330 -29.366 -11.020 1.00 33.01 280 ASP A O 1
ATOM 2269 N N . PHE A 1 286 ? -18.264 -27.185 -11.624 1.00 28.76 281 PHE A N 1
ATOM 2270 C CA . PHE A 1 286 ? -19.020 -26.725 -10.465 1.00 28.03 281 PHE A CA 1
ATOM 2271 C C . PHE A 1 286 ? -20.379 -27.410 -10.373 1.00 28.22 281 PHE A C 1
ATOM 2272 O O . PHE A 1 286 ? -20.733 -27.985 -9.333 1.00 33.71 281 PHE A O 1
ATOM 2280 N N . TRP A 1 287 ? -21.159 -27.359 -11.456 1.00 30.26 282 TRP A N 1
ATOM 2281 C CA . TRP A 1 287 ? -22.533 -27.834 -11.370 1.00 32.47 282 TRP A CA 1
ATOM 2282 C C . TRP A 1 287 ? -22.596 -29.344 -11.220 1.00 27.11 282 TRP A C 1
ATOM 2283 O O . TRP A 1 287 ? -23.512 -29.849 -10.558 1.00 29.02 282 TRP A O 1
ATOM 2294 N N . ASN A 1 288 ? -21.627 -30.072 -11.792 1.00 31.65 283 ASN A N 1
ATOM 2295 C CA . ASN A 1 288 ? -21.579 -31.508 -11.556 1.00 27.25 283 ASN A CA 1
ATOM 2296 C C . ASN A 1 288 ? -21.317 -31.801 -10.085 1.00 28.68 283 ASN A C 1
ATOM 2297 O O . ASN A 1 288 ? -21.935 -32.703 -9.516 1.00 31.39 283 ASN A O 1
ATOM 2302 N N . VAL A 1 289 ? -20.418 -31.045 -9.445 1.00 28.49 284 VAL A N 1
ATOM 2303 C CA . VAL A 1 289 ? -20.200 -31.234 -8.011 1.00 26.29 284 VAL A CA 1
ATOM 2304 C C . VAL A 1 289 ? -21.501 -31.004 -7.249 1.00 29.84 284 VAL A C 1
ATOM 2305 O O . VAL A 1 289 ? -21.942 -31.862 -6.481 1.00 30.45 284 VAL A O 1
ATOM 2309 N N . ILE A 1 290 ? -22.178 -29.885 -7.511 1.00 25.30 285 ILE A N 1
ATOM 2310 C CA . ILE A 1 290 ? -23.422 -29.610 -6.789 1.00 26.89 285 ILE A CA 1
ATOM 2311 C C . ILE A 1 290 ? -24.442 -30.724 -7.019 1.00 29.78 285 ILE A C 1
ATOM 2312 O O . ILE A 1 290 ? -25.054 -31.233 -6.073 1.00 32.58 285 ILE A O 1
ATOM 2317 N N . ASP A 1 291 ? -24.622 -31.135 -8.276 1.00 35.15 286 ASP A N 1
ATOM 2318 C CA . ASP A 1 291 ? -25.696 -32.052 -8.645 1.00 32.18 286 ASP A CA 1
ATOM 2319 C C . ASP A 1 291 ? -25.372 -33.516 -8.356 1.00 39.22 286 ASP A C 1
ATOM 2320 O O . ASP A 1 291 ? -26.295 -34.333 -8.272 1.00 34.58 286 ASP A O 1
ATOM 2325 N N . THR A 1 292 ? -24.098 -33.860 -8.177 1.00 35.50 287 THR A N 1
ATOM 2326 C CA . THR A 1 292 ? -23.647 -35.242 -8.069 1.00 41.35 287 THR A CA 1
ATOM 2327 C C . THR A 1 292 ? -22.934 -35.548 -6.761 1.00 36.38 287 THR A C 1
ATOM 2328 O O . THR A 1 292 ? -23.182 -36.596 -6.164 1.00 46.93 287 THR A O 1
ATOM 2332 N N . VAL A 1 293 ? -22.060 -34.661 -6.291 1.00 32.90 288 VAL A N 1
ATOM 2333 C CA . VAL A 1 293 ? -21.234 -34.900 -5.117 1.00 32.73 288 VAL A CA 1
ATOM 2334 C C . VAL A 1 293 ? -21.952 -34.395 -3.872 1.00 33.08 288 VAL A C 1
ATOM 2335 O O . VAL A 1 293 ? -22.185 -35.155 -2.924 1.00 33.73 288 VAL A O 1
ATOM 2339 N N . VAL A 1 294 ? -22.299 -33.105 -3.868 1.00 31.72 289 VAL A N 1
ATOM 2340 C CA . VAL A 1 294 ? -22.985 -32.513 -2.722 1.00 27.04 289 VAL A CA 1
ATOM 2341 C C . VAL A 1 294 ? -24.312 -33.216 -2.478 1.00 35.37 289 VAL A C 1
ATOM 2342 O O . VAL A 1 294 ? -24.664 -33.530 -1.334 1.00 36.27 289 VAL A O 1
ATOM 2346 N N . ARG A 1 295 ? -25.068 -33.473 -3.549 1.00 30.43 290 ARG A N 1
ATOM 2347 C CA . ARG A 1 295 ? -26.345 -34.169 -3.423 1.00 32.40 290 ARG A CA 1
ATOM 2348 C C . ARG A 1 295 ? -26.166 -35.552 -2.808 1.00 34.23 290 ARG A C 1
ATOM 2349 O O . ARG A 1 295 ? -26.859 -35.913 -1.851 1.00 34.05 290 ARG A O 1
ATOM 2357 N N . LYS A 1 296 ? -25.231 -36.342 -3.342 1.00 36.18 291 LYS A N 1
ATOM 2358 C CA . LYS A 1 296 ? -24.998 -37.679 -2.808 1.00 38.65 291 LYS A CA 1
ATOM 2359 C C . LYS A 1 296 ? -24.459 -37.650 -1.383 1.00 36.91 291 LYS A C 1
ATOM 2360 O O . LYS A 1 296 ? -24.566 -38.656 -0.672 1.00 40.40 291 LYS A O 1
ATOM 2366 N N . LEU A 1 297 ? -23.889 -36.530 -0.946 1.00 36.01 292 LEU A N 1
ATOM 2367 C CA . LEU A 1 297 ? -23.374 -36.399 0.410 1.00 33.56 292 LEU A CA 1
ATOM 2368 C C . LEU A 1 297 ? -24.390 -35.800 1.371 1.00 33.91 292 LEU A C 1
ATOM 2369 O O . LEU A 1 297 ? -24.022 -35.442 2.495 1.00 35.33 292 LEU A O 1
ATOM 2374 N N . LYS A 1 298 ? -25.654 -35.698 0.955 1.00 30.88 293 LYS A N 1
ATOM 2375 C CA . LYS A 1 298 ? -26.662 -35.001 1.747 1.00 32.81 293 LYS A CA 1
ATOM 2376 C C . LYS A 1 298 ? -26.750 -35.550 3.167 1.00 40.82 293 LYS A C 1
ATOM 2377 O O . LYS A 1 298 ? -26.747 -34.784 4.138 1.00 32.84 293 LYS A O 1
ATOM 2383 N N . GLY A 1 299 ? -26.841 -36.876 3.306 1.00 35.58 294 GLY A N 1
ATOM 2384 C CA . GLY A 1 299 ? -26.948 -37.467 4.633 1.00 34.16 294 GLY A CA 1
ATOM 2385 C C . GLY A 1 299 ? -25.728 -37.213 5.497 1.00 33.38 294 GLY A C 1
ATOM 2386 O O . GLY A 1 299 ? -25.850 -36.897 6.684 1.00 38.06 294 GLY A O 1
ATOM 2387 N N . ASP A 1 300 ? -24.533 -37.352 4.915 1.00 35.74 295 ASP A N 1
ATOM 2388 C CA . ASP A 1 300 ? -23.309 -37.037 5.646 1.00 35.70 295 ASP A CA 1
ATOM 2389 C C . ASP A 1 300 ? -23.276 -35.569 6.051 1.00 35.47 295 ASP A C 1
ATOM 2390 O O . ASP A 1 300 ? -22.890 -35.236 7.178 1.00 35.51 295 ASP A O 1
ATOM 2395 N N . ILE A 1 301 ? -23.683 -34.679 5.143 1.00 35.98 296 ILE A N 1
ATOM 2396 C CA . ILE A 1 301 ? -23.697 -33.252 5.449 1.00 33.93 296 ILE A CA 1
ATOM 2397 C C . ILE A 1 301 ? -24.662 -32.965 6.593 1.00 33.41 296 ILE A C 1
ATOM 2398 O O . ILE A 1 301 ? -24.350 -32.200 7.514 1.00 32.15 296 ILE A O 1
ATOM 2403 N N . LEU A 1 302 ? -25.837 -33.598 6.571 1.00 34.15 297 LEU A N 1
ATOM 2404 C CA . LEU A 1 302 ? -26.833 -33.356 7.611 1.00 36.82 297 LEU A CA 1
ATOM 2405 C C . LEU A 1 302 ? -26.434 -33.988 8.941 1.00 41.01 297 LEU A C 1
ATOM 2406 O O . LEU A 1 302 ? -26.870 -33.522 10.002 1.00 44.20 297 LEU A O 1
ATOM 2411 N N . LYS A 1 303 ? -25.610 -35.041 8.912 1.00 43.59 298 LYS A N 1
ATOM 2412 C CA . LYS A 1 303 ? -25.206 -35.719 10.140 1.00 37.63 298 LYS A CA 1
ATOM 2413 C C . LYS A 1 303 ? -24.115 -34.975 10.906 1.00 40.70 298 LYS A C 1
ATOM 2414 O O . LYS A 1 303 ? -23.939 -35.224 12.107 1.00 49.15 298 LYS A O 1
ATOM 2420 N N . ARG A 1 304 ? -23.386 -34.074 10.249 1.00 34.66 299 ARG A N 1
ATOM 2421 C CA . ARG A 1 304 ? -22.317 -33.337 10.912 1.00 33.15 299 ARG A CA 1
ATOM 2422 C C . ARG A 1 304 ? -22.878 -32.303 11.882 1.00 34.92 299 ARG A C 1
ATOM 2423 O O . ARG A 1 304 ? -23.921 -31.692 11.638 1.00 36.63 299 ARG A O 1
ATOM 2431 N N . ASP A 1 305 ? -22.158 -32.088 12.987 1.00 34.00 300 ASP A N 1
ATOM 2432 C CA . ASP A 1 305 ? -22.446 -30.967 13.887 1.00 40.99 300 ASP A CA 1
ATOM 2433 C C . ASP A 1 305 ? -21.652 -29.757 13.395 1.00 34.57 300 ASP A C 1
ATOM 2434 O O . ASP A 1 305 ? -20.584 -29.415 13.907 1.00 32.01 300 ASP A O 1
ATOM 2439 N N . GLY A 1 306 ? -22.190 -29.104 12.368 1.00 35.94 301 GLY A N 1
ATOM 2440 C CA . GLY A 1 306 ? -21.511 -27.956 11.786 1.00 27.20 301 GLY A CA 1
ATOM 2441 C C . GLY A 1 306 ? -22.122 -27.558 10.459 1.00 29.94 301 GLY A C 1
ATOM 2442 O O . GLY A 1 306 ? -23.312 -27.788 10.209 1.00 27.95 301 GLY A O 1
ATOM 2443 N N . LYS A 1 307 ? -21.291 -26.958 9.607 1.00 25.24 302 LYS A N 1
ATOM 2444 C CA . LYS A 1 307 ? -21.757 -26.472 8.317 1.00 26.45 302 LYS A CA 1
ATOM 2445 C C . LYS A 1 307 ? -20.713 -26.728 7.240 1.00 23.84 302 LYS A C 1
ATOM 2446 O O . LYS A 1 307 ? -19.512 -26.528 7.458 1.00 32.98 302 LYS A O 1
ATOM 2452 N N . VAL A 1 308 ? -21.179 -27.185 6.083 1.00 23.83 303 VAL A N 1
ATOM 2453 C CA . VAL A 1 308 ? -20.356 -27.291 4.885 1.00 23.03 303 VAL A CA 1
ATOM 2454 C C . VAL A 1 308 ? -20.718 -26.116 3.989 1.00 22.54 303 VAL A C 1
ATOM 2455 O O . VAL A 1 308 ? -21.884 -25.944 3.614 1.00 23.59 303 VAL A O 1
ATOM 2459 N N . VAL A 1 309 ? -19.727 -25.295 3.665 1.00 23.58 304 VAL A N 1
ATOM 2460 C CA . VAL A 1 309 ? -19.914 -24.058 2.918 1.00 20.77 304 VAL A CA 1
ATOM 2461 C C . VAL A 1 309 ? -19.374 -24.279 1.513 1.00 21.89 304 VAL A C 1
ATOM 2462 O O . VAL A 1 309 ? -18.165 -24.467 1.330 1.00 20.12 304 VAL A O 1
ATOM 2466 N N . ILE A 1 310 ? -20.260 -24.250 0.522 1.00 22.24 305 ILE A N 1
ATOM 2467 C CA . ILE A 1 310 ? -19.859 -24.397 -0.873 1.00 22.56 305 ILE A CA 1
ATOM 2468 C C . ILE A 1 310 ? -19.304 -23.069 -1.371 1.00 24.27 305 ILE A C 1
ATOM 2469 O O . ILE A 1 310 ? -19.901 -22.007 -1.145 1.00 20.37 305 ILE A O 1
ATOM 2474 N N . ARG A 1 311 ? -18.168 -23.122 -2.059 1.00 20.27 306 ARG A N 1
ATOM 2475 C CA . ARG A 1 311 ? -17.560 -21.911 -2.612 1.00 25.13 306 ARG A CA 1
ATOM 2476 C C . ARG A 1 311 ? -17.347 -22.026 -4.113 1.00 22.57 306 ARG A C 1
ATOM 2477 O O . ARG A 1 311 ? -16.487 -22.811 -4.556 1.00 22.57 306 ARG A O 1
ATOM 2485 N N . PRO A 1 312 ? -18.094 -21.295 -4.935 1.00 25.91 307 PRO A N 1
ATOM 2486 C CA . PRO A 1 312 ? -17.700 -21.111 -6.332 1.00 24.38 307 PRO A CA 1
ATOM 2487 C C . PRO A 1 312 ? -16.737 -19.942 -6.471 1.00 25.93 307 PRO A C 1
ATOM 2488 O O . PRO A 1 312 ? -16.782 -18.967 -5.718 1.00 37.89 307 PRO A O 1
ATOM 2492 N N . ASP A 1 313 ? -15.839 -20.055 -7.451 1.00 26.86 308 ASP A N 1
ATOM 2493 C CA . ASP A 1 313 ? -14.832 -19.020 -7.656 1.00 30.51 308 ASP A CA 1
ATOM 2494 C C . ASP A 1 313 ? -14.680 -18.684 -9.137 1.00 32.70 308 ASP A C 1
ATOM 2495 O O . ASP A 1 313 ? -13.580 -18.353 -9.594 1.00 24.69 308 ASP A O 1
ATOM 2500 N N . SER A 1 314 ? -15.773 -18.754 -9.896 1.00 35.40 309 SER A N 1
ATOM 2501 C CA . SER A 1 314 ? -15.756 -18.443 -11.320 1.00 32.52 309 SER A CA 1
ATOM 2502 C C . SER A 1 314 ? -17.179 -18.122 -11.760 1.00 36.17 309 SER A C 1
ATOM 2503 O O . SER A 1 314 ? -18.118 -18.147 -10.961 1.00 43.68 309 SER A O 1
ATOM 2506 N N . GLY A 1 315 ? -17.332 -17.825 -13.050 1.00 31.89 310 GLY A N 1
ATOM 2507 C CA . GLY A 1 315 ? -18.612 -17.413 -13.586 1.00 33.14 310 GLY A CA 1
ATOM 2508 C C . GLY A 1 315 ? -18.973 -15.994 -13.169 1.00 29.19 310 GLY A C 1
ATOM 2509 O O . GLY A 1 315 ? -18.185 -15.257 -12.571 1.00 26.29 310 GLY A O 1
ATOM 2510 N N . ASP A 1 316 ? -20.197 -15.612 -13.512 1.00 27.26 311 ASP A N 1
ATOM 2511 C CA . ASP A 1 316 ? -20.724 -14.343 -13.022 1.00 32.00 311 ASP A CA 1
ATOM 2512 C C . ASP A 1 316 ? -21.236 -14.530 -11.599 1.00 29.59 311 ASP A C 1
ATOM 2513 O O . ASP A 1 316 ? -22.042 -15.432 -11.353 1.00 27.67 311 ASP A O 1
ATOM 2518 N N . PRO A 1 317 ? -20.778 -13.723 -10.638 1.00 29.72 312 PRO A N 1
ATOM 2519 C CA . PRO A 1 317 ? -21.210 -13.944 -9.246 1.00 31.97 312 PRO A CA 1
ATOM 2520 C C . PRO A 1 317 ? -22.721 -13.918 -9.080 1.00 29.74 312 PRO A C 1
ATOM 2521 O O . PRO A 1 317 ? -23.297 -14.843 -8.484 1.00 32.03 312 PRO A O 1
ATOM 2525 N N . VAL A 1 318 ? -23.383 -12.892 -9.624 1.00 28.53 313 VAL A N 1
ATOM 2526 C CA . VAL A 1 318 ? -24.833 -12.779 -9.486 1.00 29.41 313 VAL A CA 1
ATOM 2527 C C . VAL A 1 318 ? -25.521 -14.007 -10.066 1.00 29.64 313 VAL A C 1
ATOM 2528 O O . VAL A 1 318 ? -26.401 -14.599 -9.434 1.00 29.30 313 VAL A O 1
ATOM 2532 N N . LYS A 1 319 ? -25.127 -14.412 -11.275 1.00 29.60 314 LYS A N 1
ATOM 2533 C CA . LYS A 1 319 ? -25.809 -15.525 -11.929 1.00 30.82 314 LYS A CA 1
ATOM 2534 C C . LYS A 1 319 ? -25.516 -16.860 -11.247 1.00 31.06 314 LYS A C 1
ATOM 2535 O O . LYS A 1 319 ? -26.393 -17.731 -11.199 1.00 31.04 314 LYS A O 1
ATOM 2541 N N . ILE A 1 320 ? -24.302 -17.049 -10.725 1.00 27.61 315 ILE A N 1
ATOM 2542 C CA . ILE A 1 320 ? -24.001 -18.287 -10.011 1.00 28.95 315 ILE A CA 1
ATOM 2543 C C . ILE A 1 320 ? -24.822 -18.378 -8.726 1.00 30.44 315 ILE A C 1
ATOM 2544 O O . ILE A 1 320 ? -25.348 -19.445 -8.385 1.00 26.60 315 ILE A O 1
ATOM 2549 N N . ILE A 1 321 ? -24.959 -17.265 -8.001 1.00 24.51 316 ILE A N 1
ATOM 2550 C CA . ILE A 1 321 ? -25.649 -17.312 -6.712 1.00 23.67 316 ILE A CA 1
ATOM 2551 C C . ILE A 1 321 ? -27.167 -17.340 -6.895 1.00 29.10 316 ILE A C 1
ATOM 2552 O O . ILE A 1 321 ? -27.858 -18.195 -6.327 1.00 25.95 316 ILE A O 1
ATOM 2557 N N . CYS A 1 322 ? -27.713 -16.414 -7.689 1.00 27.17 317 CYS A N 1
ATOM 2558 C CA . CYS A 1 322 ? -29.156 -16.257 -7.838 1.00 28.01 317 CYS A CA 1
ATOM 2559 C C . CYS A 1 322 ? -29.731 -16.964 -9.059 1.00 32.65 317 CYS A C 1
ATOM 2560 O O . CYS A 1 322 ? -30.956 -17.080 -9.162 1.00 29.58 317 CYS A O 1
ATOM 2563 N N . GLY A 1 323 ? -28.901 -17.414 -9.983 1.00 33.21 318 GLY A N 1
ATOM 2564 C CA . GLY A 1 323 ? -29.434 -18.077 -11.156 1.00 35.28 318 GLY A CA 1
ATOM 2565 C C . GLY A 1 323 ? -29.299 -17.221 -12.406 1.00 33.81 318 GLY A C 1
ATOM 2566 O O . GLY A 1 323 ? -29.319 -15.983 -12.355 1.00 35.76 318 GLY A O 1
ATOM 2567 N N . ASP A 1 324 ? -29.154 -17.895 -13.549 1.00 37.14 319 ASP A N 1
ATOM 2568 C CA . ASP A 1 324 ? -29.113 -17.248 -14.852 1.00 39.21 319 ASP A CA 1
ATOM 2569 C C . ASP A 1 324 ? -30.461 -17.467 -15.519 1.00 39.09 319 ASP A C 1
ATOM 2570 O O . ASP A 1 324 ? -30.740 -18.588 -15.968 1.00 46.41 319 ASP A O 1
ATOM 2575 N N . PRO A 1 325 ? -31.315 -16.445 -15.633 1.00 42.27 320 PRO A N 1
ATOM 2576 C CA . PRO A 1 325 ? -32.664 -16.677 -16.180 1.00 42.97 320 PRO A CA 1
ATOM 2577 C C . PRO A 1 325 ? -32.671 -17.106 -17.634 1.00 52.11 320 PRO A C 1
ATOM 2578 O O . PRO A 1 325 ? -33.686 -17.635 -18.101 1.00 52.00 320 PRO A O 1
ATOM 2582 N N . GLU A 1 326 ? -31.586 -16.897 -18.371 1.00 55.30 321 GLU A N 1
ATOM 2583 C CA . GLU A 1 326 ? -31.533 -17.308 -19.767 1.00 60.99 321 GLU A CA 1
ATOM 2584 C C . GLU A 1 326 ? -30.968 -18.713 -19.951 1.00 57.32 321 GLU A C 1
ATOM 2585 O O . GLU A 1 326 ? -30.833 -19.164 -21.092 1.00 51.40 321 GLU A O 1
ATOM 2591 N N . ALA A 1 327 ? -30.637 -19.410 -18.867 1.00 50.50 322 ALA A N 1
ATOM 2592 C CA . ALA A 1 327 ? -30.056 -20.737 -18.974 1.00 51.27 322 ALA A CA 1
ATOM 2593 C C . ALA A 1 327 ? -31.130 -21.783 -19.238 1.00 43.06 322 ALA A C 1
ATOM 2594 O O . ALA A 1 327 ? -32.273 -21.665 -18.787 1.00 51.14 322 ALA A O 1
ATOM 2596 N N . LYS A 1 328 ? -30.746 -22.816 -19.986 1.00 43.65 323 LYS A N 1
ATOM 2597 C CA . LYS A 1 328 ? -31.620 -23.948 -20.265 1.00 50.89 323 LYS A CA 1
ATOM 2598 C C . LYS A 1 328 ? -31.548 -24.999 -19.166 1.00 52.32 323 LYS A C 1
ATOM 2599 O O . LYS A 1 328 ? -32.568 -25.603 -18.811 1.00 47.69 323 LYS A O 1
ATOM 2605 N N . ASP A 1 329 ? -30.355 -25.218 -18.618 1.00 48.78 324 ASP A N 1
ATOM 2606 C CA . ASP A 1 329 ? -30.180 -26.190 -17.548 1.00 44.35 324 ASP A CA 1
ATOM 2607 C C . ASP A 1 329 ? -30.858 -25.696 -16.272 1.00 43.76 324 ASP A C 1
ATOM 2608 O O . ASP A 1 329 ? -30.645 -24.556 -15.846 1.00 42.52 324 ASP A O 1
ATOM 2613 N N . GLU A 1 330 ? -31.673 -26.564 -15.662 1.00 42.20 325 GLU A N 1
ATOM 2614 C CA . GLU A 1 330 ? -32.337 -26.252 -14.398 1.00 48.11 325 GLU A CA 1
ATOM 2615 C C . GLU A 1 330 ? -31.364 -25.703 -13.361 1.00 48.13 325 GLU A C 1
ATOM 2616 O O . GLU A 1 330 ? -31.613 -24.667 -12.730 1.00 48.10 325 GLU A O 1
ATOM 2622 N N . LEU A 1 331 ? -30.243 -26.403 -13.190 1.00 45.98 326 LEU A N 1
ATOM 2623 C CA . LEU A 1 331 ? -29.246 -26.045 -12.187 1.00 38.81 326 LEU A CA 1
ATOM 2624 C C . LEU A 1 331 ? -28.753 -24.617 -12.390 1.00 38.52 326 LEU A C 1
ATOM 2625 O O . LEU A 1 331 ? -28.744 -23.806 -11.454 1.00 35.60 326 LEU A O 1
ATOM 2630 N N . VAL A 1 332 ? -28.344 -24.293 -13.619 1.00 39.00 327 VAL A N 1
ATOM 2631 C CA . VAL A 1 332 ? -27.774 -22.981 -13.910 1.00 38.45 327 VAL A CA 1
ATOM 2632 C C . VAL A 1 332 ? -28.834 -21.897 -13.791 1.00 34.39 327 VAL A C 1
ATOM 2633 O O . VAL A 1 332 ? -28.583 -20.822 -13.235 1.00 32.18 327 VAL A O 1
ATOM 2637 N N . ARG A 1 333 ? -30.035 -22.162 -14.309 1.00 40.02 328 ARG A N 1
ATOM 2638 C CA . ARG A 1 333 ? -31.106 -21.174 -14.248 1.00 37.40 328 ARG A CA 1
ATOM 2639 C C . ARG A 1 333 ? -31.509 -20.865 -12.815 1.00 39.15 328 ARG A C 1
ATOM 2640 O O . ARG A 1 333 ? -31.880 -19.726 -12.505 1.00 34.98 328 ARG A O 1
ATOM 2648 N N . LYS A 1 334 ? -31.434 -21.853 -11.929 1.00 37.78 329 LYS A N 1
ATOM 2649 C CA . LYS A 1 334 ? -31.865 -21.660 -10.552 1.00 32.18 329 LYS A CA 1
ATOM 2650 C C . LYS A 1 334 ? -30.769 -21.095 -9.654 1.00 35.82 329 LYS A C 1
ATOM 2651 O O . LYS A 1 334 ? -31.069 -20.372 -8.695 1.00 31.38 329 LYS A O 1
ATOM 2657 N N . GLY A 1 335 ? -29.506 -21.388 -9.948 1.00 32.55 330 GLY A N 1
ATOM 2658 C CA . GLY A 1 335 ? -28.414 -20.876 -9.153 1.00 27.40 330 GLY A CA 1
ATOM 2659 C C . GLY A 1 335 ? -28.192 -21.660 -7.872 1.00 29.65 330 GLY A C 1
ATOM 2660 O O . GLY A 1 335 ? -29.003 -22.496 -7.447 1.00 31.96 330 GLY A O 1
ATOM 2661 N N . LEU A 1 336 ? -27.060 -21.347 -7.234 1.00 25.61 331 LEU A N 1
ATOM 2662 C CA . LEU A 1 336 ? -26.558 -22.159 -6.134 1.00 25.09 331 LEU A CA 1
ATOM 2663 C C . LEU A 1 336 ? -27.525 -22.185 -4.957 1.00 25.72 331 LEU A C 1
ATOM 2664 O O . LEU A 1 336 ? -27.791 -23.249 -4.390 1.00 26.15 331 LEU A O 1
ATOM 2669 N N . ILE A 1 337 ? -28.037 -21.019 -4.549 1.00 25.88 332 ILE A N 1
ATOM 2670 C CA . ILE A 1 337 ? -28.852 -20.955 -3.335 1.00 26.50 332 ILE A CA 1
ATOM 2671 C C . ILE A 1 337 ? -30.130 -21.769 -3.504 1.00 27.95 332 ILE A C 1
ATOM 2672 O O . ILE A 1 337 ? -30.480 -22.591 -2.647 1.00 28.43 332 ILE A O 1
ATOM 2677 N N . GLU A 1 338 ? -30.837 -21.577 -4.621 1.00 28.76 333 GLU A N 1
ATOM 2678 C CA . GLU A 1 338 ? -32.069 -22.334 -4.824 1.00 30.25 333 GLU A CA 1
ATOM 2679 C C . GLU A 1 338 ? -31.797 -23.826 -4.982 1.00 34.10 333 GLU A C 1
ATOM 2680 O O . GLU A 1 338 ? -32.599 -24.651 -4.525 1.00 31.33 333 GLU A O 1
ATOM 2686 N N . VAL A 1 339 ? -30.677 -24.200 -5.605 1.00 33.31 334 VAL A N 1
ATOM 2687 C CA . VAL A 1 339 ? -30.389 -25.623 -5.759 1.00 32.62 334 VAL A CA 1
ATOM 2688 C C . VAL A 1 339 ? -30.042 -26.254 -4.413 1.00 30.87 334 VAL A C 1
ATOM 2689 O O . VAL A 1 339 ? -30.488 -27.368 -4.093 1.00 36.77 334 VAL A O 1
ATOM 2693 N N . LEU A 1 340 ? -29.240 -25.563 -3.605 1.00 28.14 335 LEU A N 1
ATOM 2694 C CA . LEU A 1 340 ? -28.963 -26.049 -2.261 1.00 27.97 335 LEU A CA 1
ATOM 2695 C C . LEU A 1 340 ? -30.249 -26.164 -1.454 1.00 33.23 335 LEU A C 1
ATOM 2696 O O . LEU A 1 340 ? -30.406 -27.094 -0.657 1.00 37.27 335 LEU A O 1
ATOM 2701 N N . TRP A 1 341 ? -31.187 -25.231 -1.656 1.00 32.80 336 TRP A N 1
ATOM 2702 C CA . TRP A 1 341 ? -32.489 -25.335 -1.001 1.00 31.32 336 TRP A CA 1
ATOM 2703 C C . TRP A 1 341 ? -33.236 -26.577 -1.461 1.00 35.13 336 TRP A C 1
ATOM 2704 O O . TRP A 1 341 ? -33.842 -27.286 -0.649 1.00 33.51 336 TRP A O 1
ATOM 2715 N N . ASP A 1 342 ? -33.206 -26.853 -2.767 1.00 33.74 337 ASP A N 1
ATOM 2716 C CA . ASP A 1 342 ? -33.854 -28.052 -3.282 1.00 37.29 337 ASP A CA 1
ATOM 2717 C C . ASP A 1 342 ? -33.277 -29.314 -2.663 1.00 38.57 337 ASP A C 1
ATOM 2718 O O . ASP A 1 342 ? -34.009 -30.283 -2.434 1.00 34.82 337 ASP A O 1
ATOM 2723 N N . ILE A 1 343 ? -31.971 -29.329 -2.399 1.00 33.47 338 ILE A N 1
ATOM 2724 C CA . ILE A 1 343 ? -31.369 -30.526 -1.822 1.00 32.20 338 ILE A CA 1
ATOM 2725 C C . ILE A 1 343 ? -31.663 -30.625 -0.326 1.00 33.79 338 ILE A C 1
ATOM 2726 O O . ILE A 1 343 ? -32.104 -31.669 0.161 1.00 33.71 338 ILE A O 1
ATOM 2731 N N . PHE A 1 344 ? -31.441 -29.543 0.426 1.00 33.50 339 PHE A N 1
ATOM 2732 C CA . PHE A 1 344 ? -31.468 -29.599 1.884 1.00 32.31 339 PHE A CA 1
ATOM 2733 C C . PHE A 1 344 ? -32.681 -28.943 2.530 1.00 33.42 339 PHE A C 1
ATOM 2734 O O . PHE A 1 344 ? -32.959 -29.230 3.698 1.00 34.16 339 PHE A O 1
ATOM 2742 N N . GLY A 1 345 ? -33.391 -28.063 1.824 1.00 33.67 340 GLY A N 1
ATOM 2743 C CA . GLY A 1 345 ? -34.481 -27.368 2.480 1.00 34.78 340 GLY A CA 1
ATOM 2744 C C . GLY A 1 345 ? -33.957 -26.443 3.570 1.00 34.11 340 GLY A C 1
ATOM 2745 O O . GLY A 1 345 ? -32.791 -26.048 3.594 1.00 32.64 340 GLY A O 1
ATOM 2746 N N . GLY A 1 346 ? -34.847 -26.103 4.495 1.00 37.57 341 GLY A N 1
ATOM 2747 C CA . GLY A 1 346 ? -34.444 -25.253 5.596 1.00 34.92 341 GLY A CA 1
ATOM 2748 C C . GLY A 1 346 ? -35.605 -24.704 6.392 1.00 36.48 341 GLY A C 1
ATOM 2749 O O . GLY A 1 346 ? -36.556 -25.431 6.694 1.00 38.08 341 GLY A O 1
ATOM 2750 N N . ASN A 1 347 ? -35.534 -23.424 6.741 1.00 41.71 342 ASN A N 1
ATOM 2751 C CA . ASN A 1 347 ? -36.553 -22.776 7.548 1.00 37.69 342 ASN A CA 1
ATOM 2752 C C . ASN A 1 347 ? -37.121 -21.573 6.804 1.00 37.89 342 ASN A C 1
ATOM 2753 O O . ASN A 1 347 ? -36.523 -21.058 5.855 1.00 36.64 342 ASN A O 1
ATOM 2758 N N . VAL A 1 348 ? -38.301 -21.140 7.239 1.00 39.65 343 VAL A N 1
ATOM 2759 C CA . VAL A 1 348 ? -39.010 -20.015 6.641 1.00 40.28 343 VAL A CA 1
ATOM 2760 C C . VAL A 1 348 ? -39.139 -18.925 7.695 1.00 40.81 343 VAL A C 1
ATOM 2761 O O . VAL A 1 348 ? -39.577 -19.193 8.819 1.00 42.01 343 VAL A O 1
ATOM 2765 N N . THR A 1 349 ? -38.754 -17.703 7.337 1.00 40.02 344 THR A N 1
ATOM 2766 C CA . THR A 1 349 ? -38.777 -16.607 8.291 1.00 40.44 344 THR A CA 1
ATOM 2767 C C . THR A 1 349 ? -40.192 -16.065 8.479 1.00 42.70 344 THR A C 1
ATOM 2768 O O . THR A 1 349 ? -41.131 -16.415 7.758 1.00 43.85 344 THR A O 1
ATOM 2772 N N . ASP A 1 350 ? -40.323 -15.179 9.472 1.00 43.42 345 ASP A N 1
ATOM 2773 C CA . ASP A 1 350 ? -41.609 -14.559 9.770 1.00 45.69 345 ASP A CA 1
ATOM 2774 C C . ASP A 1 350 ? -42.154 -13.796 8.577 1.00 46.09 345 ASP A C 1
ATOM 2775 O O . ASP A 1 350 ? -43.372 -13.742 8.377 1.00 48.07 345 ASP A O 1
ATOM 2780 N N . LYS A 1 351 ? -41.272 -13.208 7.776 1.00 47.88 346 LYS A N 1
ATOM 2781 C CA . LYS A 1 351 ? -41.661 -12.410 6.625 1.00 48.73 346 LYS A CA 1
ATOM 2782 C C . LYS A 1 351 ? -41.721 -13.225 5.337 1.00 44.19 346 LYS A C 1
ATOM 2783 O O . LYS A 1 351 ? -41.916 -12.650 4.262 1.00 44.30 346 LYS A O 1
ATOM 2789 N N . GLY A 1 352 ? -41.571 -14.545 5.425 1.00 43.80 347 GLY A N 1
ATOM 2790 C CA . GLY A 1 352 ? -41.804 -15.430 4.304 1.00 43.75 347 GLY A CA 1
ATOM 2791 C C . GLY A 1 352 ? -40.590 -15.807 3.484 1.00 41.58 347 GLY A C 1
ATOM 2792 O O . GLY A 1 352 ? -40.756 -16.378 2.400 1.00 41.57 347 GLY A O 1
ATOM 2793 N N . TYR A 1 353 ? -39.382 -15.528 3.962 1.00 39.86 348 TYR A N 1
ATOM 2794 C CA . TYR A 1 353 ? -38.176 -15.787 3.190 1.00 37.87 348 TYR A CA 1
ATOM 2795 C C . TYR A 1 353 ? -37.528 -17.096 3.627 1.00 37.01 348 TYR A C 1
ATOM 2796 O O . TYR A 1 353 ? -37.654 -17.521 4.778 1.00 37.51 348 TYR A O 1
ATOM 2805 N N . LYS A 1 354 ? -36.856 -17.747 2.678 1.00 35.88 349 LYS A N 1
ATOM 2806 C CA . LYS A 1 354 ? -36.229 -19.044 2.901 1.00 35.15 349 LYS A CA 1
ATOM 2807 C C . LYS A 1 354 ? -34.808 -18.870 3.426 1.00 33.39 349 LYS A C 1
ATOM 2808 O O . LYS A 1 354 ? -34.037 -18.066 2.894 1.00 32.23 349 LYS A O 1
ATOM 2814 N N . VAL A 1 355 ? -34.466 -19.633 4.465 1.00 33.49 350 VAL A N 1
ATOM 2815 C CA . VAL A 1 355 ? -33.117 -19.699 5.014 1.00 31.81 350 VAL A CA 1
ATOM 2816 C C . VAL A 1 355 ? -32.647 -21.144 4.926 1.00 31.48 350 VAL A C 1
ATOM 2817 O O . VAL A 1 355 ? -33.355 -22.059 5.365 1.00 32.65 350 VAL A O 1
ATOM 2821 N N . LEU A 1 356 ? -31.454 -21.343 4.372 1.00 30.00 351 LEU A N 1
ATOM 2822 C CA . LEU A 1 356 ? -30.943 -22.687 4.139 1.00 29.71 351 LEU A CA 1
ATOM 2823 C C . LEU A 1 356 ? -30.767 -23.443 5.452 1.00 30.12 351 LEU A C 1
ATOM 2824 O O . LEU A 1 356 ? -30.525 -22.852 6.509 1.00 32.57 351 LEU A O 1
ATOM 2829 N N . ASP A 1 357 ? -30.903 -24.765 5.371 1.00 30.67 352 ASP A N 1
ATOM 2830 C CA . ASP A 1 357 ? -30.612 -25.630 6.503 1.00 31.09 352 ASP A CA 1
ATOM 2831 C C . ASP A 1 357 ? -29.225 -25.298 7.051 1.00 29.77 352 ASP A C 1
ATOM 2832 O O . ASP A 1 357 ? -28.277 -25.138 6.267 1.00 28.49 352 ASP A O 1
ATOM 2837 N N . PRO A 1 358 ? -29.065 -25.178 8.372 1.00 30.13 353 PRO A N 1
ATOM 2838 C CA . PRO A 1 358 ? -27.792 -24.676 8.920 1.00 28.96 353 PRO A CA 1
ATOM 2839 C C . PRO A 1 358 ? -26.593 -25.571 8.631 1.00 28.11 353 PRO A C 1
ATOM 2840 O O . PRO A 1 358 ? -25.456 -25.136 8.861 1.00 27.05 353 PRO A O 1
ATOM 2844 N N . HIS A 1 359 ? -26.805 -26.788 8.125 1.00 28.62 354 HIS A N 1
ATOM 2845 C CA . HIS A 1 359 ? -25.701 -27.671 7.771 1.00 29.78 354 HIS A CA 1
ATOM 2846 C C . HIS A 1 359 ? -25.049 -27.319 6.441 1.00 26.73 354 HIS A C 1
ATOM 2847 O O . HIS A 1 359 ? -23.965 -27.836 6.149 1.00 26.07 354 HIS A O 1
ATOM 2854 N N . ILE A 1 360 ? -25.675 -26.466 5.635 1.00 26.54 355 ILE A N 1
ATOM 2855 C CA . ILE A 1 360 ? -25.190 -26.139 4.304 1.00 25.61 355 ILE A CA 1
ATOM 2856 C C . ILE A 1 360 ? -25.131 -24.624 4.163 1.00 24.88 355 ILE A C 1
ATOM 2857 O O . ILE A 1 360 ? -25.933 -23.891 4.750 1.00 25.43 355 ILE A O 1
ATOM 2862 N N . GLY A 1 361 ? -24.151 -24.153 3.398 1.00 23.75 356 GLY A N 1
ATOM 2863 C CA . GLY A 1 361 ? -23.973 -22.730 3.215 1.00 23.46 356 GLY A CA 1
ATOM 2864 C C . GLY A 1 361 ? -23.274 -22.436 1.908 1.00 29.61 356 GLY A C 1
ATOM 2865 O O . GLY A 1 361 ? -22.879 -23.341 1.172 1.00 22.16 356 GLY A O 1
ATOM 2866 N N . ALA A 1 362 ? -23.109 -21.141 1.639 1.00 24.48 357 ALA A N 1
ATOM 2867 C CA . ALA A 1 362 ? -22.507 -20.657 0.408 1.00 20.99 357 ALA A CA 1
ATOM 2868 C C . ALA A 1 362 ? -21.635 -19.445 0.705 1.00 26.72 357 ALA A C 1
ATOM 2869 O O . ALA A 1 362 ? -21.993 -18.604 1.536 1.00 20.94 357 ALA A O 1
ATOM 2871 N N . ILE A 1 363 ? -20.491 -19.367 0.024 1.00 19.27 358 ILE A N 1
ATOM 2872 C CA . ILE A 1 363 ? -19.598 -18.214 0.105 1.00 18.44 358 ILE A CA 1
ATOM 2873 C C . ILE A 1 363 ? -19.076 -17.909 -1.296 1.00 21.53 358 ILE A C 1
ATOM 2874 O O . ILE A 1 363 ? -18.798 -18.825 -2.078 1.00 22.87 358 ILE A O 1
ATOM 2879 N N . TYR A 1 364 ? -18.985 -16.620 -1.632 1.00 18.96 359 TYR A N 1
ATOM 2880 C CA . TYR A 1 364 ? -18.492 -16.198 -2.940 1.00 21.30 359 TYR A CA 1
ATOM 2881 C C . TYR A 1 364 ? -17.505 -15.054 -2.766 1.00 19.62 359 TYR A C 1
ATOM 2882 O O . TYR A 1 364 ? -17.860 -14.003 -2.224 1.00 20.76 359 TYR A O 1
ATOM 2891 N N . GLY A 1 365 ? -16.277 -15.255 -3.238 1.00 21.87 360 GLY A N 1
ATOM 2892 C CA . GLY A 1 365 ? -15.227 -14.277 -3.042 1.00 22.92 360 GLY A CA 1
ATOM 2893 C C . GLY A 1 365 ? -14.374 -13.987 -4.259 1.00 23.68 360 GLY A C 1
ATOM 2894 O O . GLY A 1 365 ? -13.154 -13.860 -4.134 1.00 22.64 360 GLY A O 1
ATOM 2895 N N . ASP A 1 366 ? -14.974 -13.904 -5.441 1.00 26.73 361 ASP A N 1
ATOM 2896 C CA . ASP A 1 366 ? -14.245 -13.540 -6.652 1.00 26.37 361 ASP A CA 1
ATOM 2897 C C . ASP A 1 366 ? -14.889 -12.297 -7.249 1.00 24.42 361 ASP A C 1
ATOM 2898 O O . ASP A 1 366 ? -16.040 -12.344 -7.701 1.00 27.12 361 ASP A O 1
ATOM 2903 N N . ALA A 1 367 ? -14.138 -11.194 -7.255 1.00 28.86 362 ALA A N 1
ATOM 2904 C CA . ALA A 1 367 ? -14.550 -9.944 -7.895 1.00 24.59 362 ALA A CA 1
ATOM 2905 C C . ALA A 1 367 ? -15.827 -9.396 -7.271 1.00 29.48 362 ALA A C 1
ATOM 2906 O O . ALA A 1 367 ? -16.716 -8.896 -7.963 1.00 29.87 362 ALA A O 1
ATOM 2908 N N . ILE A 1 368 ? -15.921 -9.485 -5.951 1.00 27.72 363 ILE A N 1
ATOM 2909 C CA . ILE A 1 368 ? -17.088 -8.971 -5.248 1.00 27.20 363 ILE A CA 1
ATOM 2910 C C . ILE A 1 368 ? -16.968 -7.458 -5.135 1.00 24.76 363 ILE A C 1
ATOM 2911 O O . ILE A 1 368 ? -15.912 -6.931 -4.766 1.00 25.82 363 ILE A O 1
ATOM 2916 N N . THR A 1 369 ? -18.047 -6.758 -5.474 1.00 27.56 364 THR A N 1
ATOM 2917 C CA . THR A 1 369 ? -18.147 -5.313 -5.350 1.00 25.73 364 THR A CA 1
ATOM 2918 C C . THR A 1 369 ? -19.372 -4.977 -4.511 1.00 27.86 364 THR A C 1
ATOM 2919 O O . THR A 1 369 ? -20.239 -5.824 -4.275 1.00 24.90 364 THR A O 1
ATOM 2923 N N . ILE A 1 370 ? -19.430 -3.718 -4.063 1.00 27.52 365 ILE A N 1
ATOM 2924 C CA . ILE A 1 370 ? -20.598 -3.229 -3.332 1.00 25.04 365 ILE A CA 1
ATOM 2925 C C . ILE A 1 370 ? -21.856 -3.432 -4.164 1.00 21.40 365 ILE A C 1
ATOM 2926 O O . ILE A 1 370 ? -22.862 -3.977 -3.690 1.00 24.39 365 ILE A O 1
ATOM 2931 N N . SER A 1 371 ? -21.797 -3.027 -5.435 1.00 26.64 366 SER A N 1
ATOM 2932 C CA . SER A 1 371 ? -22.943 -3.164 -6.326 1.00 25.05 366 SER A CA 1
ATOM 2933 C C . SER A 1 371 ? -23.334 -4.626 -6.512 1.00 26.10 366 SER A C 1
ATOM 2934 O O . SER A 1 371 ? -24.525 -4.956 -6.546 1.00 24.93 366 SER A O 1
ATOM 2937 N N . ARG A 1 372 ? -22.349 -5.519 -6.644 1.00 26.09 367 ARG A N 1
ATOM 2938 C CA . ARG A 1 372 ? -22.673 -6.937 -6.790 1.00 29.93 367 ARG A CA 1
ATOM 2939 C C . ARG A 1 372 ? -23.289 -7.504 -5.519 1.00 22.09 367 ARG A C 1
ATOM 2940 O O . ARG A 1 372 ? -24.229 -8.301 -5.590 1.00 24.61 367 ARG A O 1
ATOM 2948 N N . CYS A 1 373 ? -22.773 -7.117 -4.350 1.00 21.25 368 CYS A N 1
ATOM 2949 C CA . CYS A 1 373 ? -23.393 -7.539 -3.099 1.00 21.44 368 CYS A CA 1
ATOM 2950 C C . CYS A 1 373 ? -24.854 -7.111 -3.042 1.00 24.36 368 CYS A C 1
ATOM 2951 O O . CYS A 1 373 ? -25.744 -7.915 -2.725 1.00 24.88 368 CYS A O 1
ATOM 2954 N N . LYS A 1 374 ? -25.118 -5.840 -3.360 1.00 23.49 369 LYS A N 1
ATOM 2955 C CA . LYS A 1 374 ? -26.486 -5.338 -3.353 1.00 25.01 369 LYS A CA 1
ATOM 2956 C C . LYS A 1 374 ? -27.360 -6.089 -4.353 1.00 30.62 369 LYS A C 1
ATOM 2957 O O . LYS A 1 374 ? -28.502 -6.442 -4.042 1.00 31.19 369 LYS A O 1
ATOM 2963 N N . GLU A 1 375 ? -26.842 -6.342 -5.561 1.00 28.88 370 GLU A N 1
ATOM 2964 C CA . GLU A 1 375 ? -27.641 -7.014 -6.584 1.00 29.47 370 GLU A CA 1
ATOM 2965 C C . GLU A 1 375 ? -27.949 -8.452 -6.194 1.00 27.25 370 GLU A C 1
ATOM 2966 O O . GLU A 1 375 ? -29.045 -8.953 -6.468 1.00 30.97 370 GLU A O 1
ATOM 2972 N N . ILE A 1 376 ? -26.988 -9.140 -5.579 1.00 27.62 371 ILE A N 1
ATOM 2973 C CA . ILE A 1 376 ? -27.238 -10.502 -5.124 1.00 29.82 371 ILE A CA 1
ATOM 2974 C C . ILE A 1 376 ? -28.290 -10.510 -4.021 1.00 27.08 371 ILE A C 1
ATOM 2975 O O . ILE A 1 376 ? -29.212 -11.332 -4.039 1.00 26.70 371 ILE A O 1
ATOM 2980 N N . CYS A 1 377 ? -28.190 -9.584 -3.059 1.00 25.72 372 CYS A N 1
ATOM 2981 C CA . CYS A 1 377 ? -29.222 -9.491 -2.028 1.00 32.26 372 CYS A CA 1
ATOM 2982 C C . CYS A 1 377 ? -30.594 -9.234 -2.647 1.00 29.15 372 CYS A C 1
ATOM 2983 O O . CYS A 1 377 ? -31.587 -9.892 -2.302 1.00 30.17 372 CYS A O 1
ATOM 2986 N N . LYS A 1 378 ? -30.657 -8.289 -3.588 1.00 32.64 373 LYS A N 1
ATOM 2987 C CA . LYS A 1 378 ? -31.923 -7.912 -4.206 1.00 30.60 373 LYS A CA 1
ATOM 2988 C C . LYS A 1 378 ? -32.529 -9.074 -4.984 1.00 31.26 373 LYS A C 1
ATOM 2989 O O . LYS A 1 378 ? -33.727 -9.358 -4.863 1.00 32.64 373 LYS A O 1
ATOM 2995 N N . LYS A 1 379 ? -31.716 -9.770 -5.784 1.00 30.22 374 LYS A N 1
ATOM 2996 C CA . LYS A 1 379 ? -32.253 -10.849 -6.606 1.00 31.06 374 LYS A CA 1
ATOM 2997 C C . LYS A 1 379 ? -32.546 -12.108 -5.797 1.00 30.78 374 LYS A C 1
ATOM 2998 O O . LYS A 1 379 ? -33.416 -12.895 -6.188 1.00 31.83 374 LYS A O 1
ATOM 3004 N N . LEU A 1 380 ? -31.849 -12.321 -4.677 1.00 29.68 375 LEU A N 1
ATOM 3005 C CA . LEU A 1 380 ? -32.253 -13.382 -3.762 1.00 29.89 375 LEU A CA 1
ATOM 3006 C C . LEU A 1 380 ? -33.606 -13.067 -3.132 1.00 31.52 375 LEU A C 1
ATOM 3007 O O . LEU A 1 380 ? -34.481 -13.937 -3.058 1.00 32.53 375 LEU A O 1
ATOM 3012 N N . ALA A 1 381 ? -33.806 -11.819 -2.692 1.00 31.91 376 ALA A N 1
ATOM 3013 C CA . ALA A 1 381 ? -35.091 -11.448 -2.108 1.00 33.62 376 ALA A CA 1
ATOM 3014 C C . ALA A 1 381 ? -36.215 -11.516 -3.134 1.00 35.23 376 ALA A C 1
ATOM 3015 O O . ALA A 1 381 ? -37.359 -11.819 -2.778 1.00 36.76 376 ALA A O 1
ATOM 3017 N N . ALA A 1 382 ? -35.909 -11.235 -4.405 1.00 35.03 377 ALA A N 1
ATOM 3018 C CA . ALA A 1 382 ? -36.931 -11.261 -5.445 1.00 36.64 377 ALA A CA 1
ATOM 3019 C C . ALA A 1 382 ? -37.484 -12.659 -5.684 1.00 37.18 377 ALA A C 1
ATOM 3020 O O . ALA A 1 382 ? -38.597 -12.787 -6.206 1.00 38.87 377 ALA A O 1
ATOM 3022 N N . LYS A 1 383 ? -36.739 -13.704 -5.321 1.00 35.89 378 LYS A N 1
ATOM 3023 C CA . LYS A 1 383 ? -37.228 -15.077 -5.375 1.00 36.40 378 LYS A CA 1
ATOM 3024 C C . LYS A 1 383 ? -37.475 -15.651 -3.981 1.00 36.50 378 LYS A C 1
ATOM 3025 O O . LYS A 1 383 ? -37.549 -16.873 -3.816 1.00 36.51 378 LYS A O 1
ATOM 3031 N N . GLY A 1 384 ? -37.597 -14.789 -2.974 1.00 36.66 379 GLY A N 1
ATOM 3032 C CA . GLY A 1 384 ? -37.956 -15.226 -1.637 1.00 37.08 379 GLY A CA 1
ATOM 3033 C C . GLY A 1 384 ? -36.867 -15.936 -0.866 1.00 35.51 379 GLY A C 1
ATOM 3034 O O . GLY A 1 384 ? -37.168 -16.793 -0.032 1.00 35.94 379 GLY A O 1
ATOM 3035 N N . PHE A 1 385 ? -35.607 -15.613 -1.122 1.00 33.81 380 PHE A N 1
ATOM 3036 C CA . PHE A 1 385 ? -34.501 -16.164 -0.357 1.00 32.37 380 PHE A CA 1
ATOM 3037 C C . PHE A 1 385 ? -33.911 -15.068 0.515 1.00 31.70 380 PHE A C 1
ATOM 3038 O O . PHE A 1 385 ? -33.696 -13.945 0.048 1.00 31.46 380 PHE A O 1
ATOM 3046 N N . ALA A 1 386 ? -33.683 -15.390 1.785 1.00 31.53 381 ALA A N 1
ATOM 3047 C CA . ALA A 1 386 ? -33.088 -14.433 2.703 1.00 30.94 381 ALA A CA 1
ATOM 3048 C C . ALA A 1 386 ? -31.666 -14.095 2.268 1.00 29.15 381 ALA A C 1
ATOM 3049 O O . ALA A 1 386 ? -30.986 -14.887 1.609 1.00 28.26 381 ALA A O 1
ATOM 3051 N N . SER A 1 387 ? -31.222 -12.892 2.628 1.00 28.74 382 SER A N 1
ATOM 3052 C CA . SER A 1 387 ? -29.885 -12.455 2.241 1.00 27.17 382 SER A CA 1
ATOM 3053 C C . SER A 1 387 ? -28.795 -13.149 3.037 1.00 26.04 382 SER A C 1
ATOM 3054 O O . SER A 1 387 ? -27.637 -13.145 2.608 1.00 24.75 382 SER A O 1
ATOM 3057 N N . VAL A 1 388 ? -29.137 -13.743 4.178 1.00 27.65 383 VAL A N 1
ATOM 3058 C CA . VAL A 1 388 ? -28.146 -14.327 5.075 1.00 25.75 383 VAL A CA 1
ATOM 3059 C C . VAL A 1 388 ? -27.654 -15.657 4.519 1.00 25.17 383 VAL A C 1
ATOM 3060 O O . VAL A 1 388 ? -26.763 -16.294 5.092 1.00 28.14 383 VAL A O 1
ATOM 3064 N N . ASN A 1 389 ? -28.214 -16.078 3.387 1.00 25.54 384 ASN A N 1
ATOM 3065 C CA . ASN A 1 389 ? -27.866 -17.382 2.841 1.00 25.22 384 ASN A CA 1
ATOM 3066 C C . ASN A 1 389 ? -26.473 -17.430 2.225 1.00 23.79 384 ASN A C 1
ATOM 3067 O O . ASN A 1 389 ? -25.960 -18.531 2.002 1.00 27.58 384 ASN A O 1
ATOM 3072 N N . VAL A 1 390 ? -25.838 -16.291 1.960 1.00 23.04 385 VAL A N 1
ATOM 3073 C CA . VAL A 1 390 ? -24.532 -16.274 1.312 1.00 21.82 385 VAL A CA 1
ATOM 3074 C C . VAL A 1 390 ? -23.584 -15.356 2.079 1.00 21.00 385 VAL A C 1
ATOM 3075 O O . VAL A 1 390 ? -23.983 -14.291 2.562 1.00 21.31 385 VAL A O 1
ATOM 3079 N N . VAL A 1 391 ? -22.331 -15.796 2.216 1.00 24.08 386 VAL A N 1
ATOM 3080 C CA . VAL A 1 391 ? -21.255 -15.009 2.813 1.00 21.76 386 VAL A CA 1
ATOM 3081 C C . VAL A 1 391 ? -20.484 -14.337 1.686 1.00 18.50 386 VAL A C 1
ATOM 3082 O O . VAL A 1 391 ? -20.219 -14.953 0.645 1.00 18.75 386 VAL A O 1
ATOM 3086 N N . PHE A 1 392 ? -20.120 -13.074 1.882 1.00 18.17 387 PHE A N 1
ATOM 3087 C CA . PHE A 1 392 ? -19.431 -12.298 0.859 1.00 19.70 387 PHE A CA 1
ATOM 3088 C C . PHE A 1 392 ? -17.942 -12.203 1.184 1.00 19.03 387 PHE A C 1
ATOM 3089 O O . PHE A 1 392 ? -17.556 -11.652 2.221 1.00 16.45 387 PHE A O 1
ATOM 3097 N N . GLY A 1 393 ? -17.114 -12.761 0.301 1.00 19.85 388 GLY A N 1
ATOM 3098 C CA . GLY A 1 393 ? -15.674 -12.637 0.401 1.00 19.95 388 GLY A CA 1
ATOM 3099 C C . GLY A 1 393 ? -15.176 -11.394 -0.310 1.00 22.36 388 GLY A C 1
ATOM 3100 O O . GLY A 1 393 ? -15.062 -11.376 -1.538 1.00 22.54 388 GLY A O 1
ATOM 3101 N N . ILE A 1 394 ? -14.882 -10.348 0.456 1.00 18.00 389 ILE A N 1
ATOM 3102 C CA . ILE A 1 394 ? -14.510 -9.050 -0.094 1.00 18.76 389 ILE A CA 1
ATOM 3103 C C . ILE A 1 394 ? -13.002 -9.027 -0.303 1.00 15.47 389 ILE A C 1
ATOM 3104 O O . ILE A 1 394 ? -12.228 -9.181 0.649 1.00 14.36 389 ILE A O 1
ATOM 3109 N N . GLY A 1 395 ? -12.580 -8.829 -1.551 1.00 17.18 390 GLY A N 1
ATOM 3110 C CA . GLY A 1 395 ? -11.207 -8.996 -1.940 1.00 14.82 390 GLY A CA 1
ATOM 3111 C C . GLY A 1 395 ? -10.494 -7.688 -2.215 1.00 18.90 390 GLY A C 1
ATOM 3112 O O . GLY A 1 395 ? -10.950 -6.599 -1.839 1.00 16.51 390 GLY A O 1
ATOM 3113 N N . SER A 1 396 ? -9.343 -7.798 -2.884 1.00 19.40 391 SER A N 1
ATOM 3114 C CA . SER A 1 396 ? -8.501 -6.630 -3.110 1.00 18.26 391 SER A CA 1
ATOM 3115 C C . SER A 1 396 ? -9.085 -5.676 -4.145 1.00 18.26 391 SER A C 1
ATOM 3116 O O . SER A 1 396 ? -8.736 -4.490 -4.135 1.00 18.44 391 SER A O 1
ATOM 3119 N N . PHE A 1 397 ? -9.977 -6.152 -5.021 1.00 20.29 392 PHE A N 1
ATOM 3120 C CA . PHE A 1 397 ? -10.681 -5.237 -5.916 1.00 16.91 392 PHE A CA 1
ATOM 3121 C C . PHE A 1 397 ? -11.362 -4.122 -5.127 1.00 18.13 392 PHE A C 1
ATOM 3122 O O . PHE A 1 397 ? -11.310 -2.950 -5.517 1.00 19.94 392 PHE A O 1
ATOM 3130 N N . THR A 1 398 ? -11.977 -4.465 -3.994 1.00 15.15 393 THR A N 1
ATOM 3131 C CA . THR A 1 398 ? -12.617 -3.448 -3.167 1.00 20.42 393 THR A CA 1
ATOM 3132 C C . THR A 1 398 ? -11.594 -2.633 -2.387 1.00 15.59 393 THR A C 1
ATOM 3133 O O . THR A 1 398 ? -11.630 -1.398 -2.403 1.00 18.40 393 THR A O 1
ATOM 3137 N N . TYR A 1 399 ? -10.685 -3.301 -1.685 1.00 13.96 394 TYR A N 1
ATOM 3138 C CA . TYR A 1 399 ? -9.914 -2.595 -0.670 1.00 17.34 394 TYR A CA 1
ATOM 3139 C C . TYR A 1 399 ? -8.639 -1.966 -1.209 1.00 15.20 394 TYR A C 1
ATOM 3140 O O . TYR A 1 399 ? -8.178 -0.961 -0.654 1.00 18.44 394 TYR A O 1
ATOM 3149 N N . GLN A 1 400 ? -8.072 -2.517 -2.283 1.00 16.52 395 GLN A N 1
ATOM 3150 C CA . GLN A 1 400 ? -6.832 -2.004 -2.852 1.00 17.19 395 GLN A CA 1
ATOM 3151 C C . GLN A 1 400 ? -7.070 -0.925 -3.905 1.00 15.09 395 GLN A C 1
ATOM 3152 O O . GLN A 1 400 ? -6.343 0.075 -3.935 1.00 16.20 395 GLN A O 1
ATOM 3158 N N . TYR A 1 401 ? -8.065 -1.103 -4.775 1.00 14.42 396 TYR A N 1
ATOM 3159 C CA . TYR A 1 401 ? -8.246 -0.220 -5.933 1.00 16.60 396 TYR A CA 1
ATOM 3160 C C . TYR A 1 401 ? -8.946 1.074 -5.506 1.00 18.08 396 TYR A C 1
ATOM 3161 O O . TYR A 1 401 ? -10.095 1.353 -5.856 1.00 16.28 396 TYR A O 1
ATOM 3170 N N . ASN A 1 402 ? -8.216 1.882 -4.736 1.00 15.37 397 ASN A N 1
ATOM 3171 C CA . ASN A 1 402 ? -8.647 3.230 -4.379 1.00 15.91 397 ASN A CA 1
ATOM 3172 C C . ASN A 1 402 ? -7.442 4.160 -4.420 1.00 19.06 397 ASN A C 1
ATOM 3173 O O . ASN A 1 402 ? -6.303 3.726 -4.615 1.00 16.68 397 ASN A O 1
ATOM 3178 N N . THR A 1 403 ? -7.695 5.454 -4.243 1.00 16.50 398 THR A N 1
ATOM 3179 C CA . THR A 1 403 ? -6.624 6.401 -3.969 1.00 16.51 398 THR A CA 1
ATOM 3180 C C . THR A 1 403 ? -7.011 7.253 -2.772 1.00 17.70 398 THR A C 1
ATOM 3181 O O . THR A 1 403 ? -8.115 7.149 -2.230 1.00 17.89 398 THR A O 1
ATOM 3185 N N . ARG A 1 404 ? -6.067 8.097 -2.363 1.00 17.87 399 ARG A N 1
ATOM 3186 C CA . ARG A 1 404 ? -6.354 9.124 -1.373 1.00 18.61 399 ARG A CA 1
ATOM 3187 C C . ARG A 1 404 ? -7.519 10.001 -1.819 1.00 20.69 399 ARG A C 1
ATOM 3188 O O . ARG A 1 404 ? -8.348 10.416 -0.998 1.00 18.48 399 ARG A O 1
ATOM 3196 N N . ASP A 1 405 ? -7.615 10.270 -3.121 1.00 18.71 400 ASP A N 1
ATOM 3197 C CA . ASP A 1 405 ? -8.672 11.128 -3.638 1.00 19.89 400 ASP A CA 1
ATOM 3198 C C . ASP A 1 405 ? -9.978 10.386 -3.880 1.00 20.09 400 ASP A C 1
ATOM 3199 O O . ASP A 1 405 ? -10.934 11.005 -4.353 1.00 21.89 400 ASP A O 1
ATOM 3204 N N . THR A 1 406 ? -10.048 9.087 -3.570 1.00 19.19 401 THR A N 1
ATOM 3205 C CA . THR A 1 406 ? -11.336 8.400 -3.602 1.00 20.10 401 THR A CA 1
ATOM 3206 C C . THR A 1 406 ? -12.332 9.081 -2.670 1.00 20.12 401 THR A C 1
ATOM 3207 O O . THR A 1 406 ? -13.504 9.265 -3.024 1.00 21.78 401 THR A O 1
ATOM 3211 N N . PHE A 1 407 ? -11.877 9.485 -1.483 1.00 19.79 402 PHE A N 1
ATOM 3212 C CA . PHE A 1 407 ? -12.660 10.340 -0.601 1.00 20.62 402 PHE A CA 1
ATOM 3213 C C . PHE A 1 407 ? -11.985 11.696 -0.419 1.00 21.09 402 PHE A C 1
ATOM 3214 O O . PHE A 1 407 ? -12.176 12.364 0.598 1.00 22.37 402 PHE A O 1
ATOM 3222 N N . GLY A 1 408 ? -11.186 12.104 -1.404 1.00 22.09 403 GLY A N 1
ATOM 3223 C CA . GLY A 1 408 ? -10.712 13.479 -1.484 1.00 25.18 403 GLY A CA 1
ATOM 3224 C C . GLY A 1 408 ? -9.905 13.928 -0.290 1.00 22.28 403 GLY A C 1
ATOM 3225 O O . GLY A 1 408 ? -9.928 15.112 0.060 1.00 26.09 403 GLY A O 1
ATOM 3226 N N . PHE A 1 409 ? -9.202 13.006 0.353 1.00 23.83 404 PHE A N 1
ATOM 3227 C CA . PHE A 1 409 ? -8.436 13.346 1.540 1.00 26.01 404 PHE A CA 1
ATOM 3228 C C . PHE A 1 409 ? -7.295 14.277 1.181 1.00 25.40 404 PHE A C 1
ATOM 3229 O O . PHE A 1 409 ? -6.501 13.996 0.278 1.00 24.79 404 PHE A O 1
ATOM 3237 N N . ALA A 1 410 ? -7.205 15.384 1.901 1.00 27.64 405 ALA A N 1
ATOM 3238 C CA . ALA A 1 410 ? -6.001 16.191 1.853 1.00 21.12 405 ALA A CA 1
ATOM 3239 C C . ALA A 1 410 ? -5.773 16.805 3.217 1.00 25.09 405 ALA A C 1
ATOM 3240 O O . ALA A 1 410 ? -6.706 17.012 4.004 1.00 24.96 405 ALA A O 1
ATOM 3242 N N . MET A 1 411 ? -4.514 17.111 3.482 1.00 27.80 406 MET A N 1
ATOM 3243 C CA . MET A 1 411 ? -4.157 17.858 4.670 1.00 24.18 406 MET A CA 1
ATOM 3244 C C . MET A 1 411 ? -3.647 19.226 4.264 1.00 31.31 406 MET A C 1
ATOM 3245 O O . MET A 1 411 ? -2.676 19.341 3.508 1.00 39.87 406 MET A O 1
ATOM 3250 N N . LYS A 1 412 ? -4.290 20.251 4.800 1.00 29.88 407 LYS A N 1
ATOM 3251 C CA . LYS A 1 412 ? -4.061 21.621 4.379 1.00 31.19 407 LYS A CA 1
ATOM 3252 C C . LYS A 1 412 ? -3.792 22.468 5.608 1.00 38.48 407 LYS A C 1
ATOM 3253 O O . LYS A 1 412 ? -4.509 22.362 6.609 1.00 33.78 407 LYS A O 1
ATOM 3259 N N . ALA A 1 413 ? -2.742 23.278 5.539 1.00 35.93 408 ALA A N 1
ATOM 3260 C CA . ALA A 1 413 ? -2.506 24.271 6.572 1.00 35.00 408 ALA A CA 1
ATOM 3261 C C . ALA A 1 413 ? -3.560 25.360 6.443 1.00 31.85 408 ALA A C 1
ATOM 3262 O O . ALA A 1 413 ? -3.687 25.991 5.389 1.00 41.72 408 ALA A O 1
ATOM 3264 N N . THR A 1 414 ? -4.334 25.565 7.499 1.00 30.14 409 THR A N 1
ATOM 3265 C CA . THR A 1 414 ? -5.402 26.548 7.465 1.00 29.98 409 THR A CA 1
ATOM 3266 C C . THR A 1 414 ? -5.128 27.764 8.334 1.00 34.66 409 THR A C 1
ATOM 3267 O O . THR A 1 414 ? -5.794 28.792 8.155 1.00 32.81 409 THR A O 1
ATOM 3271 N N . TYR A 1 415 ? -4.166 27.690 9.253 1.00 30.73 410 TYR A N 1
ATOM 3272 C CA . TYR A 1 415 ? -4.008 28.772 10.218 1.00 31.97 410 TYR A CA 1
ATOM 3273 C C . TYR A 1 415 ? -2.540 28.928 10.578 1.00 31.53 410 TYR A C 1
ATOM 3274 O O . TYR A 1 415 ? -1.818 27.935 10.701 1.00 30.16 410 TYR A O 1
ATOM 3283 N N . THR A 1 416 ? -2.090 30.170 10.737 1.00 32.76 411 THR A N 1
ATOM 3284 C CA . THR A 1 416 ? -0.718 30.387 11.168 1.00 32.54 411 THR A CA 1
ATOM 3285 C C . THR A 1 416 ? -0.658 31.596 12.087 1.00 34.08 411 THR A C 1
ATOM 3286 O O . THR A 1 416 ? -1.530 32.466 12.072 1.00 35.47 411 THR A O 1
ATOM 3290 N N . VAL A 1 417 ? 0.369 31.618 12.923 1.00 35.72 412 VAL A N 1
ATOM 3291 C CA . VAL A 1 417 ? 0.655 32.764 13.775 1.00 35.36 412 VAL A CA 1
ATOM 3292 C C . VAL A 1 417 ? 2.056 33.238 13.435 1.00 35.40 412 VAL A C 1
ATOM 3293 O O . VAL A 1 417 ? 3.014 32.450 13.501 1.00 35.69 412 VAL A O 1
ATOM 3297 N N . VAL A 1 418 ? 2.158 34.515 13.054 1.00 38.02 413 VAL A N 1
ATOM 3298 C CA . VAL A 1 418 ? 3.388 35.144 12.584 1.00 39.26 413 VAL A CA 1
ATOM 3299 C C . VAL A 1 418 ? 3.628 36.380 13.441 1.00 41.12 413 VAL A C 1
ATOM 3300 O O . VAL A 1 418 ? 2.865 37.353 13.364 1.00 40.33 413 VAL A O 1
ATOM 3304 N N . ASN A 1 419 ? 4.695 36.350 14.241 1.00 41.98 414 ASN A N 1
ATOM 3305 C CA . ASN A 1 419 ? 5.049 37.448 15.145 1.00 40.81 414 ASN A CA 1
ATOM 3306 C C . ASN A 1 419 ? 3.856 37.882 15.993 1.00 41.47 414 ASN A C 1
ATOM 3307 O O . ASN A 1 419 ? 3.577 39.072 16.148 1.00 43.14 414 ASN A O 1
ATOM 3312 N N . GLY A 1 420 ? 3.132 36.903 16.534 1.00 40.53 415 GLY A N 1
ATOM 3313 C CA . GLY A 1 420 ? 1.985 37.176 17.370 1.00 41.55 415 GLY A CA 1
ATOM 3314 C C . GLY A 1 420 ? 0.695 37.466 16.635 1.00 42.15 415 GLY A C 1
ATOM 3315 O O . GLY A 1 420 ? -0.357 37.550 17.280 1.00 43.43 415 GLY A O 1
ATOM 3316 N N . GLU A 1 421 ? 0.724 37.607 15.312 1.00 41.90 416 GLU A N 1
ATOM 3317 C CA . GLU A 1 421 ? -0.456 37.968 14.535 1.00 42.67 416 GLU A CA 1
ATOM 3318 C C . GLU A 1 421 ? -1.083 36.714 13.944 1.00 41.11 416 GLU A C 1
ATOM 3319 O O . GLU A 1 421 ? -0.395 35.923 13.287 1.00 44.39 416 GLU A O 1
ATOM 3325 N N . GLU A 1 422 ? -2.378 36.529 14.199 1.00 41.69 417 GLU A N 1
ATOM 3326 C CA . GLU A 1 422 ? -3.114 35.408 13.627 1.00 44.18 417 GLU A CA 1
ATOM 3327 C C . GLU A 1 422 ? -3.404 35.677 12.156 1.00 41.76 417 GLU A C 1
ATOM 3328 O O . GLU A 1 422 ? -3.840 36.773 11.790 1.00 49.99 417 GLU A O 1
ATOM 3334 N N . ARG A 1 423 ? -3.161 34.677 11.311 1.00 38.90 418 ARG A N 1
ATOM 3335 C CA . ARG A 1 423 ? -3.352 34.793 9.877 1.00 38.99 418 ARG A CA 1
ATOM 3336 C C . ARG A 1 423 ? -4.012 33.530 9.347 1.00 38.24 418 ARG A C 1
ATOM 3337 O O . ARG A 1 423 ? -3.796 32.427 9.864 1.00 44.85 418 ARG A O 1
ATOM 3345 N N . GLN A 1 424 ? -4.803 33.704 8.293 1.00 40.55 419 GLN A N 1
ATOM 3346 C CA . GLN A 1 424 ? -5.452 32.608 7.591 1.00 37.99 419 GLN A CA 1
ATOM 3347 C C . GLN A 1 424 ? -4.618 32.214 6.378 1.00 44.18 419 GLN A C 1
ATOM 3348 O O . GLN A 1 424 ? -3.945 33.049 5.768 1.00 50.11 419 GLN A O 1
ATOM 3354 N N . ILE A 1 425 ? -4.655 30.923 6.051 1.00 47.97 420 ILE A N 1
ATOM 3355 C CA . ILE A 1 425 ? -3.941 30.351 4.915 1.00 38.09 420 ILE A CA 1
ATOM 3356 C C . ILE A 1 425 ? -4.953 29.639 4.032 1.00 43.89 420 ILE A C 1
ATOM 3357 O O . ILE A 1 425 ? -5.787 28.873 4.530 1.00 45.02 420 ILE A O 1
ATOM 3362 N N . PHE A 1 426 ? -4.882 29.899 2.727 1.00 51.57 421 PHE A N 1
ATOM 3363 C CA . PHE A 1 426 ? -5.790 29.312 1.750 1.00 55.57 421 PHE A CA 1
ATOM 3364 C C . PHE A 1 426 ? -5.351 29.735 0.354 1.00 60.16 421 PHE A C 1
ATOM 3365 O O . PHE A 1 426 ? -4.946 30.881 0.150 1.00 63.09 421 PHE A O 1
ATOM 3373 N N . LYS A 1 427 ? -5.452 28.820 -0.602 1.00 59.92 422 LYS A N 1
ATOM 3374 C CA . LYS A 1 427 ? -5.219 29.177 -1.993 1.00 61.21 422 LYS A CA 1
ATOM 3375 C C . LYS A 1 427 ? -6.541 29.540 -2.663 1.00 63.32 422 LYS A C 1
ATOM 3376 O O . LYS A 1 427 ? -7.626 29.327 -2.118 1.00 68.80 422 LYS A O 1
ATOM 3382 N N . ASN A 1 428 ? -6.439 30.104 -3.861 1.00 59.47 423 ASN A N 1
ATOM 3383 C CA . ASN A 1 428 ? -7.615 30.481 -4.643 1.00 56.34 423 ASN A CA 1
ATOM 3384 C C . ASN A 1 428 ? -7.590 29.806 -6.009 1.00 58.19 423 ASN A C 1
ATOM 3385 O O . ASN A 1 428 ? -7.093 28.687 -6.147 1.00 61.52 423 ASN A O 1
ATOM 3390 N N . SER A 1 438 ? -13.167 26.495 0.723 1.00 51.19 433 SER A N 1
ATOM 3391 C CA . SER A 1 438 ? -11.937 26.099 1.402 1.00 50.30 433 SER A CA 1
ATOM 3392 C C . SER A 1 438 ? -11.904 26.587 2.853 1.00 39.62 433 SER A C 1
ATOM 3393 O O . SER A 1 438 ? -12.403 27.667 3.169 1.00 40.73 433 SER A O 1
ATOM 3396 N N . GLN A 1 439 ? -11.307 25.780 3.726 1.00 40.21 434 GLN A N 1
ATOM 3397 C CA . GLN A 1 439 ? -11.228 26.106 5.142 1.00 38.90 434 GLN A CA 1
ATOM 3398 C C . GLN A 1 439 ? -10.188 27.188 5.395 1.00 37.88 434 GLN A C 1
ATOM 3399 O O . GLN A 1 439 ? -9.077 27.145 4.858 1.00 38.58 434 GLN A O 1
ATOM 3405 N N . LYS A 1 440 ? -10.554 28.155 6.232 1.00 38.37 435 LYS A N 1
ATOM 3406 C CA . LYS A 1 440 ? -9.674 29.246 6.621 1.00 43.95 435 LYS A CA 1
ATOM 3407 C C . LYS A 1 440 ? -9.659 29.363 8.135 1.00 43.51 435 LYS A C 1
ATOM 3408 O O . LYS A 1 440 ? -10.707 29.276 8.781 1.00 43.31 435 LYS A O 1
ATOM 3414 N N . GLY A 1 441 ? -8.470 29.564 8.693 1.00 39.23 436 GLY A N 1
ATOM 3415 C CA . GLY A 1 441 ? -8.344 29.733 10.125 1.00 40.20 436 GLY A CA 1
ATOM 3416 C C . GLY A 1 441 ? -8.512 28.426 10.887 1.00 35.34 436 GLY A C 1
ATOM 3417 O O . GLY A 1 441 ? -8.514 27.324 10.331 1.00 32.97 436 GLY A O 1
ATOM 3418 N N . LEU A 1 442 ? -8.633 28.576 12.203 1.00 34.87 437 LEU A N 1
ATOM 3419 C CA . LEU A 1 442 ? -8.956 27.443 13.054 1.00 34.03 437 LEU A CA 1
ATOM 3420 C C . LEU A 1 442 ? -10.368 26.955 12.751 1.00 34.42 437 LEU A C 1
ATOM 3421 O O . LEU A 1 442 ? -11.250 27.734 12.379 1.00 37.14 437 LEU A O 1
ATOM 3426 N N . VAL A 1 443 ? -10.575 25.648 12.897 1.00 33.19 438 VAL A N 1
ATOM 3427 C CA . VAL A 1 443 ? -11.851 25.032 12.567 1.00 33.42 438 VAL A CA 1
ATOM 3428 C C . VAL A 1 443 ? -12.379 24.285 13.784 1.00 33.44 438 VAL A C 1
ATOM 3429 O O . VAL A 1 443 ? -11.646 23.965 14.722 1.00 32.88 438 VAL A O 1
ATOM 3433 N N . ALA A 1 444 ? -13.681 24.013 13.750 1.00 34.24 439 ALA A N 1
ATOM 3434 C CA . ALA A 1 444 ? -14.361 23.183 14.733 1.00 34.36 439 ALA A CA 1
ATOM 3435 C C . ALA A 1 444 ? -15.487 22.438 14.028 1.00 35.87 439 ALA A C 1
ATOM 3436 O O . ALA A 1 444 ? -15.977 22.870 12.982 1.00 34.87 439 ALA A O 1
ATOM 3438 N N . VAL A 1 445 ? -15.880 21.304 14.593 1.00 33.81 440 VAL A N 1
ATOM 3439 C CA . VAL A 1 445 ? -16.987 20.514 14.067 1.00 33.88 440 VAL A CA 1
ATOM 3440 C C . VAL A 1 445 ? -18.059 20.444 15.140 1.00 35.39 440 VAL A C 1
ATOM 3441 O O . VAL A 1 445 ? -17.810 19.939 16.242 1.00 40.07 440 VAL A O 1
ATOM 3445 N N . VAL A 1 446 ? -19.251 20.931 14.819 1.00 40.62 441 VAL A N 1
ATOM 3446 C CA . VAL A 1 446 ? -20.324 20.978 15.803 1.00 39.48 441 VAL A CA 1
ATOM 3447 C C . VAL A 1 446 ? -21.476 20.101 15.342 1.00 42.71 441 VAL A C 1
ATOM 3448 O O . VAL A 1 446 ? -21.735 19.941 14.143 1.00 47.18 441 VAL A O 1
ATOM 3452 N N . ASN A 1 447 ? -22.161 19.516 16.320 1.00 52.68 442 ASN A N 1
ATOM 3453 C CA . ASN A 1 447 ? -23.386 18.777 16.060 1.00 54.92 442 ASN A CA 1
ATOM 3454 C C . ASN A 1 447 ? -24.535 19.770 15.928 1.00 59.19 442 ASN A C 1
ATOM 3455 O O . ASN A 1 447 ? -24.760 20.595 16.820 1.00 49.80 442 ASN A O 1
ATOM 3460 N N . ASN A 1 448 ? -25.262 19.686 14.816 1.00 67.02 443 ASN A N 1
ATOM 3461 C CA . ASN A 1 448 ? -26.295 20.661 14.485 1.00 66.70 443 ASN A CA 1
ATOM 3462 C C . ASN A 1 448 ? -27.658 19.989 14.372 1.00 70.77 443 ASN A C 1
ATOM 3463 O O . ASN A 1 448 ? -28.363 20.164 13.373 1.00 76.34 443 ASN A O 1
ATOM 3468 N N . GLY A 1 449 ? -28.024 19.196 15.376 1.00 75.10 444 GLY A N 1
ATOM 3469 C CA . GLY A 1 449 ? -29.235 18.404 15.311 1.00 69.35 444 GLY A CA 1
ATOM 3470 C C . GLY A 1 449 ? -28.986 17.100 14.586 1.00 73.38 444 GLY A C 1
ATOM 3471 O O . GLY A 1 449 ? -29.695 16.757 13.633 1.00 77.43 444 GLY A O 1
ATOM 3472 N N . ASN A 1 450 ? -27.971 16.368 15.046 1.00 69.22 445 ASN A N 1
ATOM 3473 C CA . ASN A 1 450 ? -27.450 15.188 14.356 1.00 76.29 445 ASN A CA 1
ATOM 3474 C C . ASN A 1 450 ? -27.092 15.519 12.907 1.00 68.95 445 ASN A C 1
ATOM 3475 O O . ASN A 1 450 ? -27.454 14.812 11.966 1.00 81.05 445 ASN A O 1
ATOM 3480 N N . GLU A 1 451 ? -26.379 16.631 12.740 1.00 62.15 446 GLU A N 1
ATOM 3481 C CA . GLU A 1 451 ? -25.827 17.045 11.450 1.00 57.65 446 GLU A CA 1
ATOM 3482 C C . GLU A 1 451 ? -24.474 17.679 11.751 1.00 56.57 446 GLU A C 1
ATOM 3483 O O . GLU A 1 451 ? -24.408 18.832 12.189 1.00 52.01 446 GLU A O 1
ATOM 3489 N N . LEU A 1 452 ? -23.403 16.925 11.535 1.00 37.71 447 LEU A N 1
ATOM 3490 C CA . LEU A 1 452 ? -22.070 17.448 11.797 1.00 47.64 447 LEU A CA 1
ATOM 3491 C C . LEU A 1 452 ? -21.729 18.515 10.762 1.00 45.56 447 LEU A C 1
ATOM 3492 O O . LEU A 1 452 ? -21.768 18.255 9.555 1.00 51.17 447 LEU A O 1
ATOM 3497 N N . SER A 1 453 ? -21.411 19.721 11.232 1.00 36.78 448 SER A N 1
ATOM 3498 C CA . SER A 1 453 ? -21.086 20.828 10.346 1.00 42.83 448 SER A CA 1
ATOM 3499 C C . SER A 1 453 ? -19.736 21.429 10.715 1.00 39.61 448 SER A C 1
ATOM 3500 O O . SER A 1 453 ? -19.295 21.372 11.870 1.00 36.31 448 SER A O 1
ATOM 3503 N N . LEU A 1 454 ? -19.087 22.004 9.703 1.00 40.10 449 LEU A N 1
ATOM 3504 C CA . LEU A 1 454 ? -17.832 22.723 9.863 1.00 35.67 449 LEU A CA 1
ATOM 3505 C C . LEU A 1 454 ? -18.099 24.166 10.262 1.00 37.62 449 LEU A C 1
ATOM 3506 O O . LEU A 1 454 ? -18.989 24.822 9.713 1.00 40.81 449 LEU A O 1
ATOM 3511 N N . VAL A 1 455 ? -17.321 24.657 11.219 1.00 37.60 450 VAL A N 1
ATOM 3512 C CA . VAL A 1 455 ? -17.253 26.074 11.540 1.00 39.24 450 VAL A CA 1
ATOM 3513 C C . VAL A 1 455 ? -15.797 26.485 11.380 1.00 38.22 450 VAL A C 1
ATOM 3514 O O . VAL A 1 455 ? -14.917 25.950 12.063 1.00 36.94 450 VAL A O 1
ATOM 3518 N N . ASP A 1 456 ? -15.537 27.418 10.469 1.00 44.58 451 ASP A N 1
ATOM 3519 C CA . ASP A 1 456 ? -14.171 27.891 10.266 1.00 41.78 451 ASP A CA 1
ATOM 3520 C C . ASP A 1 456 ? -14.103 29.402 10.402 1.00 39.93 451 ASP A C 1
ATOM 3521 O O . ASP A 1 456 ? -15.043 30.019 10.914 1.00 41.71 451 ASP A O 1
ATOM 3526 N N . GLU A 1 457 ? -12.978 29.990 9.981 1.00 39.75 452 GLU A N 1
ATOM 3527 C CA . GLU A 1 457 ? -12.740 31.426 10.098 1.00 42.06 452 GLU A CA 1
ATOM 3528 C C . GLU A 1 457 ? -12.694 31.855 11.556 1.00 42.02 452 GLU A C 1
ATOM 3529 O O . GLU A 1 457 ? -13.130 32.951 11.903 1.00 45.93 4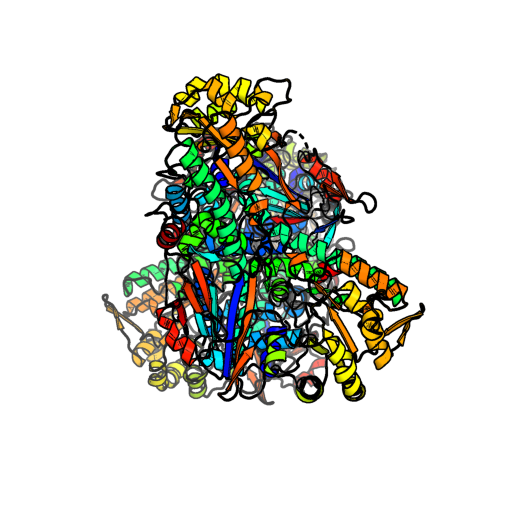52 GLU A O 1
ATOM 3535 N N . LEU A 1 458 ? -12.154 30.989 12.408 1.00 40.62 453 LEU A N 1
ATOM 3536 C CA . LEU A 1 458 ? -12.136 31.197 13.848 1.00 41.29 453 LEU A CA 1
ATOM 3537 C C . LEU A 1 458 ? -10.748 31.637 14.286 1.00 40.81 453 LEU A C 1
ATOM 3538 O O . LEU A 1 458 ? -9.757 30.972 13.971 1.00 39.07 453 LEU A O 1
ATOM 3543 N N . ASP A 1 459 ? -10.676 32.750 15.011 1.00 42.67 454 ASP A N 1
ATOM 3544 C CA . ASP A 1 459 ? -9.445 33.058 15.720 1.00 44.14 454 ASP A CA 1
ATOM 3545 C C . ASP A 1 459 ? -9.394 32.219 16.993 1.00 41.50 454 ASP A C 1
ATOM 3546 O O . ASP A 1 459 ? -10.337 31.493 17.321 1.00 41.50 454 ASP A O 1
ATOM 3551 N N . ARG A 1 460 ? -8.287 32.324 17.733 1.00 41.13 455 ARG A N 1
ATOM 3552 C CA . ARG A 1 460 ? -8.117 31.483 18.915 1.00 47.83 455 ARG A CA 1
ATOM 3553 C C . ARG A 1 460 ? -9.214 31.734 19.941 1.00 42.61 455 ARG A C 1
ATOM 3554 O O . ARG A 1 460 ? -9.719 30.792 20.561 1.00 43.34 455 ARG A O 1
ATOM 3562 N N . ASN A 1 461 ? -9.589 32.996 20.144 1.00 44.26 456 ASN A N 1
ATOM 3563 C CA . ASN A 1 461 ? -10.647 33.301 21.101 1.00 46.13 456 ASN A CA 1
ATOM 3564 C C . ASN A 1 461 ? -11.959 32.630 20.701 1.00 46.18 456 ASN A C 1
ATOM 3565 O O . ASN A 1 461 ? -12.610 31.970 21.522 1.00 50.04 456 ASN A O 1
ATOM 3570 N N . ALA A 1 462 ? -12.351 32.774 19.433 1.00 45.98 457 ALA A N 1
ATOM 3571 C CA . ALA A 1 462 ? -13.590 32.159 18.964 1.00 47.00 457 ALA A CA 1
ATOM 3572 C C . ALA A 1 462 ? -13.519 30.640 19.055 1.00 44.16 457 ALA A C 1
ATOM 3573 O O . ALA A 1 462 ? -14.483 29.987 19.472 1.00 44.53 457 ALA A O 1
ATOM 3575 N N . TYR A 1 463 ? -12.378 30.063 18.672 1.00 42.18 458 TYR A N 1
ATOM 3576 C CA . TYR A 1 463 ? -12.175 28.621 18.790 1.00 40.79 458 TYR A CA 1
ATOM 3577 C C . TYR A 1 463 ? -12.335 28.163 20.238 1.00 46.70 458 TYR A C 1
ATOM 3578 O O . TYR A 1 463 ? -12.937 27.115 20.505 1.00 40.35 458 TYR A O 1
ATOM 3587 N N . LYS A 1 464 ? -11.818 28.949 21.188 1.00 48.66 459 LYS A N 1
ATOM 3588 C CA . LYS A 1 464 ? -11.946 28.600 22.600 1.00 50.07 459 LYS A CA 1
ATOM 3589 C C . LYS A 1 464 ? -13.396 28.665 23.061 1.00 46.71 459 LYS A C 1
ATOM 3590 O O . LYS A 1 464 ? -13.861 27.776 23.782 1.00 46.19 459 LYS A O 1
ATOM 3596 N N . GLN A 1 465 ? -14.127 29.706 22.651 1.00 45.94 460 GLN A N 1
ATOM 3597 C CA . GLN A 1 465 ? -15.540 29.791 23.011 1.00 47.75 460 GLN A CA 1
ATOM 3598 C C . GLN A 1 465 ? -16.333 28.612 22.461 1.00 46.76 460 GLN A C 1
ATOM 3599 O O . GLN A 1 465 ? -17.369 28.240 23.024 1.00 47.88 460 GLN A O 1
ATOM 3605 N N . LEU A 1 466 ? -15.866 28.015 21.369 1.00 44.79 461 LEU A N 1
ATOM 3606 C CA . LEU A 1 466 ? -16.525 26.876 20.751 1.00 43.74 461 LEU A CA 1
ATOM 3607 C C . LEU A 1 466 ? -16.011 25.539 21.267 1.00 44.33 461 LEU A C 1
ATOM 3608 O O . LEU A 1 466 ? -16.463 24.493 20.785 1.00 41.08 461 LEU A O 1
ATOM 3613 N N . SER A 1 467 ? -15.078 25.551 22.224 1.00 43.70 462 SER A N 1
ATOM 3614 C CA . SER A 1 467 ? -14.438 24.316 22.669 1.00 44.61 462 SER A CA 1
ATOM 3615 C C . SER A 1 467 ? -15.452 23.284 23.143 1.00 40.57 462 SER A C 1
ATOM 3616 O O . SER A 1 467 ? -15.241 22.077 22.972 1.00 40.71 462 SER A O 1
ATOM 3619 N N . ASN A 1 468 ? -16.557 23.739 23.732 1.00 42.62 463 ASN A N 1
ATOM 3620 C CA . ASN A 1 468 ? -17.561 22.824 24.259 1.00 49.58 463 ASN A CA 1
ATOM 3621 C C . ASN A 1 468 ? -18.256 22.056 23.143 1.00 47.53 463 ASN A C 1
ATOM 3622 O O . ASN A 1 468 ? -18.409 20.832 23.220 1.00 53.09 463 ASN A O 1
ATOM 3627 N N . ASP A 1 469 ? -18.691 22.760 22.100 1.00 42.61 464 ASP A N 1
ATOM 3628 C CA . ASP A 1 469 ? -19.444 22.140 21.019 1.00 42.82 464 ASP A CA 1
ATOM 3629 C C . ASP A 1 469 ? -18.553 21.445 19.999 1.00 46.42 464 ASP A C 1
ATOM 3630 O O . ASP A 1 469 ? -19.056 20.649 19.197 1.00 42.15 464 ASP A O 1
ATOM 3635 N N . ASP A 1 470 ? -17.252 21.717 20.022 1.00 44.28 465 ASP A N 1
ATOM 3636 C CA . ASP A 1 470 ? -16.315 21.035 19.141 1.00 36.37 465 ASP A CA 1
ATOM 3637 C C . ASP A 1 470 ? -16.241 19.562 19.520 1.00 37.18 465 ASP A C 1
ATOM 3638 O O . ASP A 1 470 ? -15.973 19.228 20.678 1.00 42.28 465 ASP A O 1
ATOM 3643 N N . ILE A 1 471 ? -16.481 18.677 18.545 1.00 37.43 466 ILE A N 1
ATOM 3644 C CA . ILE A 1 471 ? -16.406 17.239 18.800 1.00 32.86 466 ILE A CA 1
ATOM 3645 C C . ILE A 1 471 ? -15.000 16.690 18.644 1.00 31.05 466 ILE A C 1
ATOM 3646 O O . ILE A 1 471 ? -14.740 15.549 19.046 1.00 36.95 466 ILE A O 1
ATOM 3651 N N . LEU A 1 472 ? -14.090 17.458 18.053 1.00 30.53 467 LEU A N 1
ATOM 3652 C CA . LEU A 1 472 ? -12.693 17.057 18.034 1.00 29.10 467 LEU A CA 1
ATOM 3653 C C . LEU A 1 472 ? -12.151 17.104 19.457 1.00 36.27 467 LEU A C 1
ATOM 3654 O O . LEU A 1 472 ? -12.332 18.100 20.167 1.00 36.73 467 LEU A O 1
ATOM 3659 N N . GLU A 1 473 ? -11.510 16.021 19.881 1.00 29.10 468 GLU A N 1
ATOM 3660 C CA . GLU A 1 473 ? -10.965 15.915 21.225 1.00 35.69 468 GLU A CA 1
ATOM 3661 C C . GLU A 1 473 ? -9.447 15.824 21.161 1.00 34.84 468 GLU A C 1
ATOM 3662 O O . GLU A 1 473 ? -8.874 15.394 20.153 1.00 30.02 468 GLU A O 1
ATOM 3668 N N . ASP A 1 474 ? -8.802 16.244 22.247 1.00 28.63 469 ASP A N 1
ATOM 3669 C CA . ASP A 1 474 ? -7.360 16.086 22.356 1.00 27.77 469 ASP A CA 1
ATOM 3670 C C . ASP A 1 474 ? -6.997 14.616 22.251 1.00 26.54 469 ASP A C 1
ATOM 3671 O O . ASP A 1 474 ? -7.571 13.771 22.941 1.00 26.87 469 ASP A O 1
ATOM 3676 N N . VAL A 1 475 ? -6.040 14.307 21.382 1.00 25.23 470 VAL A N 1
ATOM 3677 C CA . VAL A 1 475 ? -5.592 12.941 21.181 1.00 24.09 470 VAL A CA 1
ATOM 3678 C C . VAL A 1 475 ? -4.133 12.764 21.572 1.00 23.69 470 VAL A C 1
ATOM 3679 O O . VAL A 1 475 ? -3.767 11.753 22.179 1.00 23.49 470 VAL A O 1
ATOM 3683 N N . PHE A 1 476 ? -3.289 13.740 21.259 1.00 24.42 471 PHE A N 1
ATOM 3684 C CA . PHE A 1 476 ? -1.861 13.576 21.503 1.00 25.70 471 PHE A CA 1
ATOM 3685 C C . PHE A 1 476 ? -1.237 14.951 21.670 1.00 33.16 471 PHE A C 1
ATOM 3686 O O . PHE A 1 476 ? -1.280 15.759 20.743 1.00 23.91 471 PHE A O 1
ATOM 3694 N N . ILE A 1 477 ? -0.655 15.220 22.835 1.00 25.55 472 ILE A N 1
ATOM 3695 C CA . ILE A 1 477 ? -0.046 16.515 23.116 1.00 26.69 472 ILE A CA 1
ATOM 3696 C C . ILE A 1 477 ? 1.334 16.295 23.717 1.00 34.29 472 ILE A C 1
ATOM 3697 O O . ILE A 1 477 ? 1.472 15.580 24.715 1.00 29.23 472 ILE A O 1
ATOM 3702 N N . ASN A 1 478 ? 2.353 16.895 23.096 1.00 33.13 473 ASN A N 1
ATOM 3703 C CA . ASN A 1 478 ? 3.685 17.014 23.694 1.00 28.26 473 ASN A CA 1
ATOM 3704 C C . ASN A 1 478 ? 4.255 15.665 24.127 1.00 31.34 473 ASN A C 1
ATOM 3705 O O . ASN A 1 478 ? 5.053 15.586 25.061 1.00 41.24 473 ASN A O 1
ATOM 3710 N N . GLY A 1 479 ? 3.854 14.593 23.453 1.00 31.43 474 GLY A N 1
ATOM 3711 C CA . GLY A 1 479 ? 4.423 13.285 23.685 1.00 32.79 474 GLY A CA 1
ATOM 3712 C C . GLY A 1 479 ? 3.518 12.281 24.368 1.00 33.83 474 GLY A C 1
ATOM 3713 O O . GLY A 1 479 ? 3.822 11.083 24.316 1.00 34.54 474 GLY A O 1
ATOM 3714 N N . GLN A 1 480 ? 2.424 12.697 24.998 1.00 27.70 475 GLN A N 1
ATOM 3715 C CA . GLN A 1 480 ? 1.555 11.747 25.684 1.00 32.73 475 GLN A CA 1
ATOM 3716 C C . GLN A 1 480 ? 0.284 11.506 24.888 1.00 29.81 475 GLN A C 1
ATOM 3717 O O . GLN A 1 480 ? -0.344 12.451 24.401 1.00 28.28 475 GLN A O 1
ATOM 3723 N N . LEU A 1 481 ? -0.080 10.237 24.751 1.00 25.97 476 LEU A N 1
ATOM 3724 C CA . LEU A 1 481 ? -1.383 9.874 24.216 1.00 28.54 476 LEU A CA 1
ATOM 3725 C C . LEU A 1 481 ? -2.456 10.188 25.251 1.00 29.74 476 LEU A C 1
ATOM 3726 O O . LEU A 1 481 ? -2.406 9.681 26.376 1.00 32.44 476 LEU A O 1
ATOM 3731 N N . LEU A 1 482 ? -3.429 11.020 24.877 1.00 28.09 477 LEU A N 1
ATOM 3732 C CA . LEU A 1 482 ? -4.468 11.437 25.809 1.00 26.69 477 LEU A CA 1
ATOM 3733 C C . LEU A 1 482 ? -5.784 10.694 25.630 1.00 26.93 477 LEU A C 1
ATOM 3734 O O . LEU A 1 482 ? -6.599 10.684 26.558 1.00 27.98 477 LEU A O 1
ATOM 3739 N N . ARG A 1 483 ? -6.018 10.078 24.476 1.00 25.49 478 ARG A N 1
ATOM 3740 C CA . ARG A 1 483 ? -7.211 9.268 24.259 1.00 30.00 478 ARG A CA 1
ATOM 3741 C C . ARG A 1 483 ? -6.794 7.951 23.625 1.00 24.73 478 ARG A C 1
ATOM 3742 O O . ARG A 1 483 ? -6.081 7.941 22.618 1.00 23.04 478 ARG A O 1
ATOM 3750 N N . ASN A 1 484 ? -7.233 6.849 24.225 1.00 24.52 479 ASN A N 1
ATOM 3751 C CA . ASN A 1 484 ? -6.849 5.499 23.819 1.00 26.00 479 ASN A CA 1
ATOM 3752 C C . ASN A 1 484 ? -8.136 4.698 23.644 1.00 26.89 479 ASN A C 1
ATOM 3753 O O . ASN A 1 484 ? -8.646 4.104 24.598 1.00 24.66 479 ASN A O 1
ATOM 3758 N N . GLN A 1 485 ? -8.668 4.702 22.425 1.00 23.73 480 GLN A N 1
ATOM 3759 C CA . GLN A 1 485 ? -9.899 3.984 22.134 1.00 25.07 480 GLN A CA 1
ATOM 3760 C C . GLN A 1 485 ? -9.630 2.492 21.979 1.00 27.86 480 GLN A C 1
ATOM 3761 O O . GLN A 1 485 ? -8.579 2.076 21.478 1.00 22.27 480 GLN A O 1
ATOM 3767 N N . THR A 1 486 ? -10.595 1.688 22.414 1.00 23.40 481 THR A N 1
ATOM 3768 C CA . THR A 1 486 ? -10.578 0.256 22.161 1.00 22.57 481 THR A CA 1
ATOM 3769 C C . THR A 1 486 ? -11.345 -0.073 20.883 1.00 25.20 481 THR A C 1
ATOM 3770 O O . THR A 1 486 ? -12.155 0.717 20.391 1.00 23.73 481 THR A O 1
ATOM 3774 N N . LEU A 1 487 ? -11.081 -1.270 20.354 1.00 22.96 482 LEU A N 1
ATOM 3775 C CA . LEU A 1 487 ? -11.818 -1.753 19.192 1.00 23.20 482 LEU A CA 1
ATOM 3776 C C . LEU A 1 487 ? -13.296 -1.927 19.514 1.00 21.82 482 LEU A C 1
ATOM 3777 O O . LEU A 1 487 ? -14.161 -1.620 18.686 1.00 22.00 482 LEU A O 1
ATOM 3782 N N . SER A 1 488 ? -13.603 -2.415 20.717 1.00 24.18 483 SER A N 1
ATOM 3783 C CA . SER A 1 488 ? -14.995 -2.584 21.128 1.00 31.30 483 SER A CA 1
ATOM 3784 C C . SER A 1 488 ? -15.744 -1.253 21.156 1.00 28.98 483 SER A C 1
ATOM 3785 O O . SER A 1 488 ? -16.902 -1.172 20.723 1.00 31.63 483 SER A O 1
ATOM 3788 N N . GLU A 1 489 ? -15.104 -0.201 21.671 1.00 28.43 484 GLU A N 1
ATOM 3789 C CA . GLU A 1 489 ? -15.737 1.115 21.692 1.00 31.06 484 GLU A CA 1
ATOM 3790 C C . GLU A 1 489 ? -16.026 1.605 20.282 1.00 26.16 484 GLU A C 1
ATOM 3791 O O . GLU A 1 489 ? -17.103 2.146 20.005 1.00 30.80 484 GLU A O 1
ATOM 3797 N N . ILE A 1 490 ? -15.058 1.443 19.380 1.00 30.82 485 ILE A N 1
ATOM 3798 C CA . ILE A 1 490 ? -15.232 1.913 18.010 1.00 28.66 485 ILE A CA 1
ATOM 3799 C C . ILE A 1 490 ? -16.353 1.143 17.325 1.00 25.86 485 ILE A C 1
ATOM 3800 O O . ILE A 1 490 ? -17.190 1.727 16.629 1.00 25.57 485 ILE A O 1
ATOM 3805 N N . ARG A 1 491 ? -16.402 -0.175 17.527 1.00 27.97 486 ARG A N 1
ATOM 3806 C CA . ARG A 1 491 ? -17.464 -0.968 16.920 1.00 24.78 486 ARG A CA 1
ATOM 3807 C C . ARG A 1 491 ? -18.833 -0.554 17.445 1.00 30.40 486 ARG A C 1
ATOM 3808 O O . ARG A 1 491 ? -19.794 -0.451 16.674 1.00 37.85 486 ARG A O 1
ATOM 3816 N N . GLU A 1 492 ? -18.944 -0.301 18.754 1.00 37.00 487 GLU A N 1
ATOM 3817 C CA . GLU A 1 492 ? -20.233 0.115 19.302 1.00 34.91 487 GLU A CA 1
ATOM 3818 C C . GLU A 1 492 ? -20.642 1.489 18.780 1.00 36.21 487 GLU A C 1
ATOM 3819 O O . GLU A 1 492 ? -21.814 1.713 18.456 1.00 34.73 487 GLU A O 1
ATOM 3825 N N . LEU A 1 493 ? -19.690 2.418 18.688 1.00 31.06 488 LEU A N 1
ATOM 3826 C CA . LEU A 1 493 ? -19.984 3.733 18.127 1.00 27.72 488 LEU A CA 1
ATOM 3827 C C . LEU A 1 493 ? -20.405 3.629 16.663 1.00 38.21 488 LEU A C 1
ATOM 3828 O O . LEU A 1 493 ? -21.293 4.361 16.207 1.00 39.32 488 LEU A O 1
ATOM 3833 N N . LEU A 1 494 ? -19.775 2.725 15.910 1.00 27.33 489 LEU A N 1
ATOM 3834 C CA . LEU A 1 494 ? -20.091 2.578 14.493 1.00 35.08 489 LEU A CA 1
ATOM 3835 C C . LEU A 1 494 ? -21.469 1.960 14.283 1.00 33.99 489 LEU A C 1
ATOM 3836 O O . LEU A 1 494 ? -22.254 2.450 13.463 1.00 31.61 489 LEU A O 1
ATOM 3841 N N . LEU A 1 495 ? -21.786 0.890 15.015 1.00 33.49 490 LEU A N 1
ATOM 3842 C CA . LEU A 1 495 ? -22.963 0.090 14.705 1.00 35.00 490 LEU A CA 1
ATOM 3843 C C . LEU A 1 495 ? -24.162 0.376 15.596 1.00 43.67 490 LEU A C 1
ATOM 3844 O O . LEU A 1 495 ? -25.278 -0.008 15.234 1.00 37.73 490 LEU A O 1
ATOM 3849 N N . ASP A 1 496 ? -23.972 1.024 16.740 1.00 44.55 491 ASP A N 1
ATOM 3850 C CA . ASP A 1 496 ? -25.106 1.413 17.569 1.00 46.19 491 ASP A CA 1
ATOM 3851 C C . ASP A 1 496 ? -25.437 2.887 17.329 1.00 53.49 491 ASP A C 1
ATOM 3852 O O . ASP A 1 496 ? -24.649 3.780 17.646 1.00 48.69 491 ASP A O 1
ATOM 3858 N N . THR B 1 7 ? 5.671 -2.741 25.440 1.00 53.91 2 THR B N 1
ATOM 3859 C CA . THR B 1 7 ? 6.084 -4.051 24.939 1.00 54.17 2 THR B CA 1
ATOM 3860 C C . THR B 1 7 ? 5.850 -4.153 23.429 1.00 57.57 2 THR B C 1
ATOM 3861 O O . THR B 1 7 ? 4.724 -3.984 22.952 1.00 55.48 2 THR B O 1
ATOM 3865 N N . LYS B 1 8 ? 6.920 -4.422 22.682 1.00 49.82 3 LYS B N 1
ATOM 3866 C CA . LYS B 1 8 ? 6.817 -4.525 21.233 1.00 54.97 3 LYS B CA 1
ATOM 3867 C C . LYS B 1 8 ? 5.983 -5.737 20.838 1.00 53.98 3 LYS B C 1
ATOM 3868 O O . LYS B 1 8 ? 6.159 -6.838 21.371 1.00 57.73 3 LYS B O 1
ATOM 3870 N N . TYR B 1 9 ? 5.075 -5.529 19.889 1.00 36.87 4 TYR B N 1
ATOM 3871 C CA . TYR B 1 9 ? 4.180 -6.579 19.429 1.00 30.96 4 TYR B CA 1
ATOM 3872 C C . TYR B 1 9 ? 4.803 -7.286 18.234 1.00 32.21 4 TYR B C 1
ATOM 3873 O O . TYR B 1 9 ? 5.207 -6.639 17.263 1.00 29.97 4 TYR B O 1
ATOM 3882 N N . THR B 1 10 ? 4.887 -8.609 18.307 1.00 34.79 5 THR B N 1
ATOM 3883 C CA . THR B 1 10 ? 5.440 -9.410 17.225 1.00 28.60 5 THR B CA 1
ATOM 3884 C C . THR B 1 10 ? 4.302 -10.091 16.479 1.00 26.26 5 THR B C 1
ATOM 3885 O O . THR B 1 10 ? 3.553 -10.878 17.067 1.00 30.58 5 THR B O 1
ATOM 3889 N N . TYR B 1 11 ? 4.166 -9.780 15.198 1.00 24.10 6 TYR B N 1
ATOM 3890 C CA . TYR B 1 11 ? 3.301 -10.568 14.330 1.00 23.53 6 TYR B CA 1
ATOM 3891 C C . TYR B 1 11 ? 4.012 -11.873 13.999 1.00 22.47 6 TYR B C 1
ATOM 3892 O O . TYR B 1 11 ? 5.081 -11.841 13.379 1.00 22.27 6 TYR B O 1
ATOM 3901 N N . PRO B 1 12 ? 3.475 -13.026 14.397 1.00 20.89 7 PRO B N 1
ATOM 3902 C CA . PRO B 1 12 ? 4.192 -14.286 14.176 1.00 18.15 7 PRO B CA 1
ATOM 3903 C C . PRO B 1 12 ? 4.510 -14.499 12.704 1.00 19.36 7 PRO B C 1
ATOM 3904 O O . PRO B 1 12 ? 3.674 -14.269 11.824 1.00 16.38 7 PRO B O 1
ATOM 3908 N N . ALA B 1 13 ? 5.744 -14.942 12.443 1.00 16.73 8 ALA B N 1
ATOM 3909 C CA . ALA B 1 13 ? 6.179 -15.207 11.077 1.00 17.14 8 ALA B CA 1
ATOM 3910 C C . ALA B 1 13 ? 5.400 -16.350 10.446 1.00 17.49 8 ALA B C 1
ATOM 3911 O O . ALA B 1 13 ? 5.422 -16.503 9.221 1.00 18.58 8 ALA B O 1
ATOM 3913 N N . THR B 1 14 ? 4.718 -17.146 11.260 1.00 17.53 9 THR B N 1
ATOM 3914 C CA . THR B 1 14 ? 3.953 -18.299 10.827 1.00 18.08 9 THR B CA 1
ATOM 3915 C C . THR B 1 14 ? 2.491 -17.964 10.576 1.00 21.07 9 THR B C 1
ATOM 3916 O O . THR B 1 14 ? 1.693 -18.873 10.338 1.00 22.60 9 THR B O 1
ATOM 3920 N N . LEU B 1 15 ? 2.118 -16.684 10.652 1.00 18.02 10 LEU B N 1
ATOM 3921 C CA . LEU B 1 15 ? 0.733 -16.269 10.465 1.00 16.83 10 LEU B CA 1
ATOM 3922 C C . LEU B 1 15 ? 0.645 -15.031 9.580 1.00 18.34 10 LEU B C 1
ATOM 3923 O O . LEU B 1 15 ? -0.254 -14.198 9.754 1.00 18.28 10 LEU B O 1
ATOM 3928 N N . LEU B 1 16 ? 1.586 -14.880 8.654 1.00 16.88 11 LEU B N 1
ATOM 3929 C CA . LEU B 1 16 ? 1.541 -13.807 7.666 1.00 18.24 11 LEU B CA 1
ATOM 3930 C C . LEU B 1 16 ? 0.948 -14.362 6.372 1.00 18.00 11 LEU B C 1
ATOM 3931 O O . LEU B 1 16 ? 1.617 -14.533 5.347 1.00 16.82 11 LEU B O 1
ATOM 3936 N N . CYS B 1 17 ? -0.341 -14.675 6.453 1.00 14.93 12 CYS B N 1
ATOM 3937 C CA . CYS B 1 17 ? -1.001 -15.406 5.383 1.00 16.09 12 CYS B CA 1
ATOM 3938 C C . CYS B 1 17 ? -2.504 -15.228 5.516 1.00 21.83 12 CYS B C 1
ATOM 3939 O O . CYS B 1 17 ? -3.004 -14.671 6.499 1.00 18.72 12 CYS B O 1
ATOM 3942 N N . ASP B 1 18 ? -3.217 -15.713 4.501 1.00 17.30 13 ASP B N 1
ATOM 3943 C CA . ASP B 1 18 ? -4.645 -15.962 4.632 1.00 17.28 13 ASP B CA 1
ATOM 3944 C C . ASP B 1 18 ? -4.885 -17.104 5.609 1.00 18.78 13 ASP B C 1
ATOM 3945 O O . ASP B 1 18 ? -4.111 -18.062 5.679 1.00 18.69 13 ASP B O 1
ATOM 3950 N N . PHE B 1 19 ? -5.988 -17.005 6.354 1.00 18.94 14 PHE B N 1
ATOM 3951 C CA . PHE B 1 19 ? -6.293 -18.018 7.357 1.00 18.64 14 PHE B CA 1
ATOM 3952 C C . PHE B 1 19 ? -6.370 -19.414 6.753 1.00 19.24 14 PHE B C 1
ATOM 3953 O O . PHE B 1 19 ? -5.908 -20.385 7.363 1.00 19.47 14 PHE B O 1
ATOM 3961 N N . TYR B 1 20 ? -6.948 -19.545 5.559 1.00 18.70 15 TYR B N 1
ATOM 3962 C CA . TYR B 1 20 ? -7.154 -20.890 5.036 1.00 20.46 15 TYR B CA 1
ATOM 3963 C C . TYR B 1 20 ? -5.848 -21.554 4.605 1.00 22.97 15 TYR B C 1
ATOM 3964 O O . TYR B 1 20 ? -5.801 -22.787 4.523 1.00 21.12 15 TYR B O 1
ATOM 3973 N N . LYS B 1 21 ? -4.779 -20.775 4.385 1.00 18.24 16 LYS B N 1
ATOM 3974 C CA . LYS B 1 21 ? -3.462 -21.361 4.145 1.00 16.40 16 LYS B CA 1
ATOM 3975 C C . LYS B 1 21 ? -3.034 -22.260 5.298 1.00 21.99 16 LYS B C 1
ATOM 3976 O O . LYS B 1 21 ? -2.374 -23.284 5.083 1.00 23.06 16 LYS B O 1
ATOM 3982 N N . VAL B 1 22 ? -3.400 -21.891 6.529 1.00 21.26 17 VAL B N 1
ATOM 3983 C CA . VAL B 1 22 ? -3.026 -22.672 7.707 1.00 22.36 17 VAL B CA 1
ATOM 3984 C C . VAL B 1 22 ? -3.677 -24.051 7.678 1.00 29.44 17 VAL B C 1
ATOM 3985 O O . VAL B 1 22 ? -3.131 -25.019 8.226 1.00 29.86 17 VAL B O 1
ATOM 3989 N N . SER B 1 23 ? -4.837 -24.172 7.027 1.00 23.80 18 SER B N 1
ATOM 3990 C CA . SER B 1 23 ? -5.615 -25.405 7.023 1.00 21.81 18 SER B CA 1
ATOM 3991 C C . SER B 1 23 ? -5.289 -26.341 5.861 1.00 26.35 18 SER B C 1
ATOM 3992 O O . SER B 1 23 ? -5.782 -27.475 5.847 1.00 22.59 18 SER B O 1
ATOM 3995 N N . HIS B 1 24 ? -4.473 -25.914 4.893 1.00 20.69 19 HIS B N 1
ATOM 3996 C CA . HIS B 1 24 ? -4.276 -26.739 3.702 1.00 26.29 19 HIS B CA 1
ATOM 3997 C C . HIS B 1 24 ? -3.365 -27.936 3.954 1.00 23.03 19 HIS B C 1
ATOM 3998 O O . HIS B 1 24 ? -3.522 -28.966 3.286 1.00 23.03 19 HIS B O 1
ATOM 4005 N N . LYS B 1 25 ? -2.441 -27.835 4.916 1.00 20.31 20 LYS B N 1
ATOM 4006 C CA . LYS B 1 25 ? -1.507 -28.928 5.191 1.00 21.30 20 LYS B CA 1
ATOM 4007 C C . LYS B 1 25 ? -2.230 -30.260 5.369 1.00 27.43 20 LYS B C 1
ATOM 4008 O O . LYS B 1 25 ? -1.866 -31.263 4.744 1.00 25.17 20 LYS B O 1
ATOM 4014 N N . GLU B 1 26 ? -3.276 -30.284 6.204 1.00 22.27 21 GLU B N 1
ATOM 4015 C CA . GLU B 1 26 ? -4.040 -31.508 6.436 1.00 22.21 21 GLU B CA 1
ATOM 4016 C C . GLU B 1 26 ? -4.870 -31.935 5.232 1.00 22.59 21 GLU B C 1
ATOM 4017 O O . GLU B 1 26 ? -5.335 -33.078 5.200 1.00 29.03 21 GLU B O 1
ATOM 4023 N N . GLN B 1 27 ? -5.085 -31.053 4.259 1.00 24.72 22 GLN B N 1
ATOM 4024 C CA . GLN B 1 27 ? -5.979 -31.358 3.151 1.00 25.19 22 GLN B CA 1
ATOM 4025 C C . GLN B 1 27 ? -5.264 -31.980 1.956 1.00 24.27 22 GLN B C 1
ATOM 4026 O O . GLN B 1 27 ? -5.922 -32.627 1.135 1.00 23.75 22 GLN B O 1
ATOM 4032 N N . TYR B 1 28 ? -3.941 -31.827 1.851 1.00 21.31 23 TYR B N 1
ATOM 4033 C CA . TYR B 1 28 ? -3.200 -32.426 0.751 1.00 24.81 23 TYR B CA 1
ATOM 4034 C C . TYR B 1 28 ? -3.296 -33.953 0.816 1.00 28.27 23 TYR B C 1
ATOM 4035 O O . TYR B 1 28 ? -3.533 -34.525 1.883 1.00 23.75 23 TYR B O 1
ATOM 4044 N N . PRO B 1 29 ? -3.142 -34.634 -0.325 1.00 27.10 24 PRO B N 1
ATOM 4045 C CA . PRO B 1 29 ? -3.140 -36.103 -0.304 1.00 28.22 24 PRO B CA 1
ATOM 4046 C C . PRO B 1 29 ? -1.973 -36.630 0.516 1.00 23.97 24 PRO B C 1
ATOM 4047 O O . PRO B 1 29 ? -0.921 -35.996 0.613 1.00 25.16 24 PRO B O 1
ATOM 4051 N N . GLU B 1 30 ? -2.171 -37.799 1.118 1.00 26.64 25 GLU B N 1
ATOM 4052 C CA . GLU B 1 30 ? -1.073 -38.445 1.822 1.00 26.23 25 GLU B CA 1
ATOM 4053 C C . GLU B 1 30 ? 0.048 -38.774 0.845 1.00 29.75 25 GLU B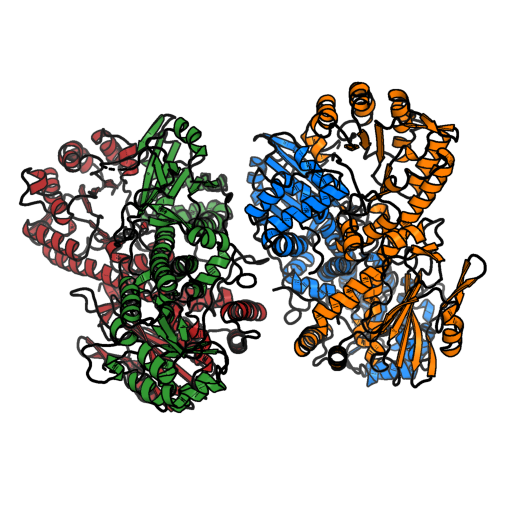 C 1
ATOM 4054 O O . GLU B 1 30 ? -0.195 -39.143 -0.307 1.00 24.90 25 GLU B O 1
ATOM 4060 N N . GLY B 1 31 ? 1.283 -38.638 1.314 1.00 23.94 26 GLY B N 1
ATOM 4061 C CA . GLY B 1 31 ? 2.437 -38.843 0.473 1.00 23.79 26 GLY B CA 1
ATOM 4062 C C . GLY B 1 31 ? 2.869 -37.633 -0.323 1.00 22.98 26 GLY B C 1
ATOM 4063 O O . GLY B 1 31 ? 3.801 -37.747 -1.127 1.00 24.97 26 GLY B O 1
ATOM 4064 N N . THR B 1 32 ? 2.222 -36.483 -0.136 1.00 22.93 27 THR B N 1
ATOM 4065 C CA . THR B 1 32 ? 2.653 -35.274 -0.823 1.00 20.89 27 THR B CA 1
ATOM 4066 C C . THR B 1 32 ? 4.043 -34.886 -0.346 1.00 20.31 27 THR B C 1
ATOM 4067 O O . THR B 1 32 ? 4.267 -34.665 0.846 1.00 20.43 27 THR B O 1
ATOM 4071 N N . GLU B 1 33 ? 4.978 -34.811 -1.284 1.00 23.54 28 GLU B N 1
ATOM 4072 C CA . GLU B 1 33 ? 6.359 -34.499 -0.974 1.00 19.81 28 GLU B CA 1
ATOM 4073 C C . GLU B 1 33 ? 6.809 -33.166 -1.540 1.00 24.38 28 GLU B C 1
ATOM 4074 O O . GLU B 1 33 ? 7.776 -32.591 -1.031 1.00 20.97 28 GLU B O 1
ATOM 4080 N N . LEU B 1 34 ? 6.137 -32.651 -2.565 1.00 22.61 29 LEU B N 1
ATOM 4081 C CA . LEU B 1 34 ? 6.654 -31.432 -3.174 1.00 22.49 29 LEU B CA 1
ATOM 4082 C C . LEU B 1 34 ? 5.524 -30.601 -3.758 1.00 23.24 29 LEU B C 1
ATOM 4083 O O . LEU B 1 34 ? 4.645 -31.141 -4.434 1.00 21.93 29 LEU B O 1
ATOM 4088 N N . ILE B 1 35 ? 5.571 -29.290 -3.504 1.00 16.48 30 ILE B N 1
ATOM 4089 C CA . ILE B 1 35 ? 4.653 -28.319 -4.091 1.00 18.47 30 ILE B CA 1
ATOM 4090 C C . ILE B 1 35 ? 5.472 -27.222 -4.767 1.00 17.69 30 ILE B C 1
ATOM 4091 O O . ILE B 1 35 ? 6.338 -26.609 -4.128 1.00 14.92 30 ILE B O 1
ATOM 4096 N N . TYR B 1 36 ? 5.174 -26.949 -6.043 1.00 16.22 31 TYR B N 1
ATOM 4097 C CA . TYR B 1 36 ? 5.924 -26.002 -6.859 1.00 15.12 31 TYR B CA 1
ATOM 4098 C C . TYR B 1 36 ? 4.970 -25.009 -7.517 1.00 14.95 31 TYR B C 1
ATOM 4099 O O . TYR B 1 36 ? 4.047 -25.400 -8.250 1.00 21.09 31 TYR B O 1
ATOM 4108 N N . SER B 1 37 ? 5.240 -23.729 -7.296 1.00 14.08 32 SER B N 1
ATOM 4109 C CA . SER B 1 37 ? 4.365 -22.630 -7.677 1.00 14.23 32 SER B CA 1
ATOM 4110 C C . SER B 1 37 ? 5.158 -21.564 -8.420 1.00 14.50 32 SER B C 1
ATOM 4111 O O . SER B 1 37 ? 6.351 -21.357 -8.164 1.00 13.09 32 SER B O 1
ATOM 4114 N N . THR B 1 38 ? 4.469 -20.866 -9.322 1.00 13.43 33 THR B N 1
ATOM 4115 C CA . THR B 1 38 ? 5.054 -19.836 -10.168 1.00 13.19 33 THR B CA 1
ATOM 4116 C C . THR B 1 38 ? 4.317 -18.510 -10.002 1.00 18.52 33 THR B C 1
ATOM 4117 O O . THR B 1 38 ? 3.144 -18.463 -9.622 1.00 19.07 33 THR B O 1
ATOM 4121 N N . TRP B 1 39 ? 5.032 -17.428 -10.296 1.00 14.98 34 TRP B N 1
ATOM 4122 C CA . TRP B 1 39 ? 4.540 -16.061 -10.190 1.00 15.33 34 TRP B CA 1
ATOM 4123 C C . TRP B 1 39 ? 4.520 -15.474 -11.593 1.00 16.03 34 TRP B C 1
ATOM 4124 O O . TRP B 1 39 ? 5.573 -15.351 -12.227 1.00 12.55 34 TRP B O 1
ATOM 4135 N N . THR B 1 40 ? 3.326 -15.153 -12.089 1.00 15.94 35 THR B N 1
ATOM 4136 C CA . THR B 1 40 ? 3.209 -14.739 -13.482 1.00 13.71 35 THR B CA 1
ATOM 4137 C C . THR B 1 40 ? 2.326 -13.506 -13.627 1.00 16.98 35 THR B C 1
ATOM 4138 O O . THR B 1 40 ? 1.271 -13.414 -12.985 1.00 17.25 35 THR B O 1
ATOM 4142 N N . PRO B 1 41 ? 2.738 -12.537 -14.456 1.00 17.99 36 PRO B N 1
ATOM 4143 C CA . PRO B 1 41 ? 1.794 -11.513 -14.919 1.00 18.52 36 PRO B CA 1
ATOM 4144 C C . PRO B 1 41 ? 0.956 -12.047 -16.072 1.00 20.43 36 PRO B C 1
ATOM 4145 O O . PRO B 1 41 ? 1.421 -12.123 -17.215 1.00 19.53 36 PRO B O 1
ATOM 4149 N N . ARG B 1 42 ? -0.290 -12.413 -15.783 1.00 18.42 37 ARG B N 1
ATOM 4150 C CA . ARG B 1 42 ? -1.072 -13.171 -16.746 1.00 18.72 37 ARG B CA 1
ATOM 4151 C C . ARG B 1 42 ? -1.729 -12.300 -17.805 1.00 20.59 37 ARG B C 1
ATOM 4152 O O . ARG B 1 42 ? -2.132 -12.824 -18.850 1.00 21.34 37 ARG B O 1
ATOM 4160 N N . THR B 1 43 ? -1.834 -10.994 -17.573 1.00 18.59 38 THR B N 1
ATOM 4161 C CA . THR B 1 43 ? -2.520 -10.108 -18.504 1.00 20.09 38 THR B CA 1
ATOM 4162 C C . THR B 1 43 ? -2.015 -8.693 -18.275 1.00 23.05 38 THR B C 1
ATOM 4163 O O . THR B 1 43 ? -1.295 -8.421 -17.314 1.00 25.92 38 THR B O 1
ATOM 4167 N N . SER B 1 44 ? -2.387 -7.789 -19.178 1.00 21.83 39 SER B N 1
ATOM 4168 C CA . SER B 1 44 ? -2.095 -6.374 -18.989 1.00 25.66 39 SER B CA 1
ATOM 4169 C C . SER B 1 44 ? -3.354 -5.553 -19.201 1.00 26.06 39 SER B C 1
ATOM 4170 O O . SER B 1 44 ? -4.043 -5.715 -20.214 1.00 20.22 39 SER B O 1
ATOM 4173 N N . ARG B 1 45 ? -3.648 -4.673 -18.247 1.00 19.32 40 ARG B N 1
ATOM 4174 C CA . ARG B 1 45 ? -4.770 -3.753 -18.352 1.00 25.33 40 ARG B CA 1
ATOM 4175 C C . ARG B 1 45 ? -4.338 -2.338 -18.719 1.00 18.38 40 ARG B C 1
ATOM 4176 O O . ARG B 1 45 ? -5.172 -1.431 -18.724 1.00 27.60 40 ARG B O 1
ATOM 4184 N N . VAL B 1 46 ? -3.063 -2.127 -19.022 1.00 20.23 41 VAL B N 1
ATOM 4185 C CA . VAL B 1 46 ? -2.545 -0.825 -19.423 1.00 20.90 41 VAL B CA 1
ATOM 4186 C C . VAL B 1 46 ? -2.223 -0.878 -20.907 1.00 24.28 41 VAL B C 1
ATOM 4187 O O . VAL B 1 46 ? -1.522 -1.790 -21.364 1.00 30.01 41 VAL B O 1
ATOM 4191 N N . GLU B 1 47 ? -2.736 0.097 -21.654 1.00 27.45 42 GLU B N 1
ATOM 4192 C CA . GLU B 1 47 ? -2.557 0.126 -23.098 1.00 31.77 42 GLU B CA 1
ATOM 4193 C C . GLU B 1 47 ? -1.081 0.266 -23.454 1.00 32.75 42 GLU B C 1
ATOM 4194 O O . GLU B 1 47 ? -0.327 0.973 -22.776 1.00 30.29 42 GLU B O 1
ATOM 4200 N N . ASP B 1 48 ? -0.668 -0.433 -24.516 1.00 21.90 43 ASP B N 1
ATOM 4201 C CA . ASP B 1 48 ? 0.685 -0.409 -25.073 1.00 27.50 43 ASP B CA 1
ATOM 4202 C C . ASP B 1 48 ? 1.733 -1.034 -24.159 1.00 26.43 43 ASP B C 1
ATOM 4203 O O . ASP B 1 48 ? 2.932 -0.864 -24.409 1.00 31.54 43 ASP B O 1
ATOM 4208 N N . ILE B 1 49 ? 1.337 -1.733 -23.100 1.00 24.87 44 ILE B N 1
ATOM 4209 C CA . ILE B 1 49 ? 2.285 -2.379 -22.196 1.00 26.12 44 ILE B CA 1
ATOM 4210 C C . ILE B 1 49 ? 1.998 -3.871 -22.215 1.00 22.63 44 ILE B C 1
ATOM 4211 O O . ILE B 1 49 ? 0.993 -4.321 -21.656 1.00 23.02 44 ILE B O 1
ATOM 4216 N N . ASP B 1 50 ? 2.880 -4.640 -22.847 1.00 22.64 45 ASP B N 1
ATOM 4217 C CA . ASP B 1 50 ? 2.758 -6.091 -22.868 1.00 22.53 45 ASP B CA 1
ATOM 4218 C C . ASP B 1 50 ? 3.963 -6.772 -22.234 1.00 21.55 45 ASP B C 1
ATOM 4219 O O . ASP B 1 50 ? 4.081 -8.001 -22.303 1.00 17.12 45 ASP B O 1
ATOM 4224 N N . ARG B 1 51 ? 4.855 -5.999 -21.616 1.00 21.54 46 ARG B N 1
ATOM 4225 C CA . ARG B 1 51 ? 5.978 -6.518 -20.853 1.00 20.55 46 ARG B CA 1
ATOM 4226 C C . ARG B 1 51 ? 6.073 -5.779 -19.526 1.00 21.61 46 ARG B C 1
ATOM 4227 O O . ARG B 1 51 ? 5.743 -4.595 -19.422 1.00 17.02 46 ARG B O 1
ATOM 4235 N N . VAL B 1 52 ? 6.555 -6.482 -18.518 1.00 18.91 47 VAL B N 1
ATOM 4236 C CA . VAL B 1 52 ? 6.610 -5.954 -17.166 1.00 16.71 47 VAL B CA 1
ATOM 4237 C C . VAL B 1 52 ? 8.079 -5.896 -16.763 1.00 14.63 47 VAL B C 1
ATOM 4238 O O . VAL B 1 52 ? 8.905 -6.642 -17.296 1.00 19.09 47 VAL B O 1
ATOM 4242 N N . VAL B 1 53 ? 8.421 -4.973 -15.867 1.00 17.19 48 VAL B N 1
ATOM 4243 C CA . VAL B 1 53 ? 9.801 -4.801 -15.420 1.00 13.23 48 VAL B CA 1
ATOM 4244 C C . VAL B 1 53 ? 9.984 -5.588 -14.128 1.00 18.13 48 VAL B C 1
ATOM 4245 O O . VAL B 1 53 ? 9.510 -5.176 -13.061 1.00 15.66 48 VAL B O 1
ATOM 4249 N N . ALA B 1 54 ? 10.686 -6.718 -14.215 1.00 14.94 49 ALA B N 1
ATOM 4250 C CA . ALA B 1 54 ? 10.903 -7.561 -13.044 1.00 13.08 49 ALA B CA 1
ATOM 4251 C C . ALA B 1 54 ? 11.687 -6.808 -11.970 1.00 14.35 49 ALA B C 1
ATOM 4252 O O . ALA B 1 54 ? 12.845 -6.430 -12.187 1.00 14.65 49 ALA B O 1
ATOM 4254 N N . PHE B 1 55 ? 11.055 -6.591 -10.814 1.00 11.28 50 PHE B N 1
ATOM 4255 C CA . PHE B 1 55 ? 11.693 -5.901 -9.699 1.00 10.88 50 PHE B CA 1
ATOM 4256 C C . PHE B 1 55 ? 10.983 -6.229 -8.391 1.00 11.74 50 PHE B C 1
ATOM 4257 O O . PHE B 1 55 ? 9.751 -6.272 -8.338 1.00 10.96 50 PHE B O 1
ATOM 4265 N N . GLY B 1 56 ? 11.767 -6.443 -7.336 1.00 15.48 51 GLY B N 1
ATOM 4266 C CA . GLY B 1 56 ? 11.253 -6.536 -5.982 1.00 9.56 51 GLY B CA 1
ATOM 4267 C C . GLY B 1 56 ? 11.562 -7.831 -5.254 1.00 16.33 51 GLY B C 1
ATOM 4268 O O . GLY B 1 56 ? 11.411 -7.876 -4.020 1.00 10.78 51 GLY B O 1
ATOM 4269 N N . PHE B 1 57 ? 11.979 -8.895 -5.957 1.00 10.83 52 PHE B N 1
ATOM 4270 C CA . PHE B 1 57 ? 12.157 -10.179 -5.276 1.00 12.55 52 PHE B CA 1
ATOM 4271 C C . PHE B 1 57 ? 13.211 -10.085 -4.183 1.00 14.59 52 PHE B C 1
ATOM 4272 O O . PHE B 1 57 ? 13.018 -10.616 -3.084 1.00 12.22 52 PHE B O 1
ATOM 4280 N N . GLN B 1 58 ? 14.329 -9.412 -4.473 1.00 13.81 53 GLN B N 1
ATOM 4281 C CA . GLN B 1 58 ? 15.448 -9.356 -3.538 1.00 12.45 53 GLN B CA 1
ATOM 4282 C C . GLN B 1 58 ? 15.062 -8.644 -2.247 1.00 15.25 53 GLN B C 1
ATOM 4283 O O . GLN B 1 58 ? 15.410 -9.100 -1.152 1.00 18.41 53 GLN B O 1
ATOM 4289 N N . GLY B 1 59 ? 14.341 -7.526 -2.354 1.00 15.44 54 GLY B N 1
ATOM 4290 C CA . GLY B 1 59 ? 13.907 -6.824 -1.158 1.00 17.79 54 GLY B CA 1
ATOM 4291 C C . GLY B 1 59 ? 12.982 -7.660 -0.294 1.00 17.44 54 GLY B C 1
ATOM 4292 O O . GLY B 1 59 ? 13.087 -7.654 0.934 1.00 15.48 54 GLY B O 1
ATOM 4293 N N . PHE B 1 60 ? 12.072 -8.401 -0.921 1.00 11.99 55 PHE B N 1
ATOM 4294 C CA . PHE B 1 60 ? 11.208 -9.273 -0.140 1.00 15.20 55 PHE B CA 1
ATOM 4295 C C . PHE B 1 60 ? 11.997 -10.408 0.502 1.00 16.12 55 PHE B C 1
ATOM 4296 O O . PHE B 1 60 ? 11.775 -10.738 1.672 1.00 15.58 55 PHE B O 1
ATOM 4304 N N . ILE B 1 61 ? 12.909 -11.025 -0.257 1.00 17.50 56 ILE B N 1
ATOM 4305 C CA . ILE B 1 61 ? 13.661 -12.175 0.243 1.00 17.72 56 ILE B CA 1
ATOM 4306 C C . ILE B 1 61 ? 14.553 -11.767 1.405 1.00 17.26 56 ILE B C 1
ATOM 4307 O O . ILE B 1 61 ? 14.609 -12.452 2.433 1.00 20.48 56 ILE B O 1
ATOM 4312 N N . LYS B 1 62 ? 15.262 -10.644 1.267 1.00 15.13 57 LYS B N 1
ATOM 4313 C CA . LYS B 1 62 ? 16.094 -10.159 2.361 1.00 22.05 57 LYS B CA 1
ATOM 4314 C C . LYS B 1 62 ? 15.243 -9.720 3.548 1.00 22.38 57 LYS B C 1
ATOM 4315 O O . LYS B 1 62 ? 15.600 -9.979 4.702 1.00 17.66 57 LYS B O 1
ATOM 4321 N N . LYS B 1 63 ? 14.111 -9.059 3.294 1.00 18.32 58 LYS B N 1
ATOM 4322 C CA . LYS B 1 63 ? 13.355 -8.500 4.410 1.00 20.49 58 LYS B CA 1
ATOM 4323 C C . LYS B 1 63 ? 12.626 -9.588 5.196 1.00 17.41 58 LYS B C 1
ATOM 4324 O O . LYS B 1 63 ? 12.745 -9.658 6.423 1.00 21.42 58 LYS B O 1
ATOM 4330 N N . TYR B 1 64 ? 11.887 -10.463 4.512 1.00 16.95 59 TYR B N 1
ATOM 4331 C CA . TYR B 1 64 ? 10.999 -11.396 5.205 1.00 17.15 59 TYR B CA 1
ATOM 4332 C C . TYR B 1 64 ? 11.573 -12.802 5.352 1.00 15.20 59 TYR B C 1
ATOM 4333 O O . TYR B 1 64 ? 11.548 -13.370 6.449 1.00 20.27 59 TYR B O 1
ATOM 4342 N N . LEU B 1 65 ? 12.098 -13.381 4.276 1.00 16.07 60 LEU B N 1
ATOM 4343 C CA . LEU B 1 65 ? 12.563 -14.759 4.360 1.00 16.96 60 LEU B CA 1
ATOM 4344 C C . LEU B 1 65 ? 13.872 -14.873 5.125 1.00 16.09 60 LEU B C 1
ATOM 4345 O O . LEU B 1 65 ? 14.132 -15.909 5.743 1.00 20.10 60 LEU B O 1
ATOM 4350 N N . ILE B 1 66 ? 14.699 -13.830 5.113 1.00 17.88 61 ILE B N 1
ATOM 4351 C CA . ILE B 1 66 ? 15.947 -13.878 5.862 1.00 18.70 61 ILE B CA 1
ATOM 4352 C C . ILE B 1 66 ? 15.811 -13.110 7.171 1.00 24.05 61 ILE B C 1
ATOM 4353 O O . ILE B 1 66 ? 15.798 -13.714 8.251 1.00 20.70 61 ILE B O 1
ATOM 4358 N N . ASP B 1 67 ? 15.649 -11.787 7.091 1.00 17.04 62 ASP B N 1
ATOM 4359 C CA . ASP B 1 67 ? 15.653 -10.970 8.305 1.00 17.81 62 ASP B CA 1
ATOM 4360 C C . ASP B 1 67 ? 14.489 -11.329 9.225 1.00 18.87 62 ASP B C 1
ATOM 4361 O O . ASP B 1 67 ? 14.686 -11.645 10.404 1.00 20.96 62 ASP B O 1
ATOM 4366 N N . TYR B 1 68 ? 13.264 -11.305 8.696 1.00 17.33 63 TYR B N 1
ATOM 4367 C CA . TYR B 1 68 ? 12.095 -11.453 9.556 1.00 21.04 63 TYR B CA 1
ATOM 4368 C C . TYR B 1 68 ? 12.037 -12.838 10.182 1.00 15.40 63 TYR B C 1
ATOM 4369 O O . TYR B 1 68 ? 11.819 -12.974 11.389 1.00 21.59 63 TYR B O 1
ATOM 4378 N N . PHE B 1 69 ? 12.217 -13.883 9.376 1.00 19.62 64 PHE B N 1
ATOM 4379 C CA . PHE B 1 69 ? 12.117 -15.232 9.923 1.00 19.80 64 PHE B CA 1
ATOM 4380 C C . PHE B 1 69 ? 13.249 -15.536 10.894 1.00 18.60 64 PHE B C 1
ATOM 4381 O O . PHE B 1 69 ? 13.039 -16.250 11.881 1.00 21.32 64 PHE B O 1
ATOM 4389 N N . ASN B 1 70 ? 14.449 -15.012 10.642 1.00 20.10 65 ASN B N 1
ATOM 4390 C CA . ASN B 1 70 ? 15.556 -15.274 11.555 1.00 20.03 65 ASN B CA 1
ATOM 4391 C C . ASN B 1 70 ? 15.369 -14.528 12.868 1.00 21.09 65 ASN B C 1
ATOM 4392 O O . ASN B 1 70 ? 15.526 -15.107 13.945 1.00 24.45 65 ASN B O 1
ATOM 4397 N N . GLU B 1 71 ? 15.008 -13.246 12.802 1.00 23.22 66 GLU B N 1
ATOM 4398 C CA . GLU B 1 71 ? 14.867 -12.463 14.026 1.00 27.02 66 GLU B CA 1
ATOM 4399 C C . GLU B 1 71 ? 13.654 -12.904 14.834 1.00 25.10 66 GLU B C 1
ATOM 4400 O O . GLU B 1 71 ? 13.747 -13.116 16.049 1.00 26.47 66 GLU B O 1
ATOM 4406 N N . ASN B 1 72 ? 12.506 -13.054 14.181 1.00 21.83 67 ASN B N 1
ATOM 4407 C CA . ASN B 1 72 ? 11.252 -13.245 14.898 1.00 24.21 67 ASN B CA 1
ATOM 4408 C C . ASN B 1 72 ? 10.830 -14.704 15.023 1.00 23.07 67 ASN B C 1
ATOM 4409 O O . ASN B 1 72 ? 9.897 -14.993 15.781 1.00 28.95 67 ASN B O 1
ATOM 4414 N N . PHE B 1 73 ? 11.453 -15.630 14.288 1.00 20.99 68 PHE B N 1
ATOM 4415 C CA . PHE B 1 73 ? 11.119 -17.041 14.460 1.00 19.85 68 PHE B CA 1
ATOM 4416 C C . PHE B 1 73 ? 12.308 -17.903 14.870 1.00 24.92 68 PHE B C 1
ATOM 4417 O O . PHE B 1 73 ? 12.304 -18.457 15.979 1.00 23.82 68 PHE B O 1
ATOM 4425 N N . PHE B 1 74 ? 13.350 -18.009 14.033 1.00 21.84 69 PHE B N 1
ATOM 4426 C CA . PHE B 1 74 ? 14.355 -19.051 14.249 1.00 24.26 69 PHE B CA 1
ATOM 4427 C C . PHE B 1 74 ? 15.235 -18.767 15.462 1.00 22.67 69 PHE B C 1
ATOM 4428 O O . PHE B 1 74 ? 15.662 -19.704 16.150 1.00 23.31 69 PHE B O 1
ATOM 4436 N N . LYS B 1 75 ? 15.535 -17.499 15.730 1.00 21.78 70 LYS B N 1
ATOM 4437 C CA . LYS B 1 75 ? 16.402 -17.154 16.853 1.00 26.54 70 LYS B CA 1
ATOM 4438 C C . LYS B 1 75 ? 15.682 -17.196 18.195 1.00 24.28 70 LYS B C 1
ATOM 4439 O O . LYS B 1 75 ? 16.339 -17.287 19.237 1.00 37.27 70 LYS B O 1
ATOM 4445 N N . ARG B 1 76 ? 14.358 -17.129 18.197 1.00 27.13 71 ARG B N 1
ATOM 4446 C CA . ARG B 1 76 ? 13.594 -17.064 19.434 1.00 27.11 71 ARG B CA 1
ATOM 4447 C C . ARG B 1 76 ? 13.459 -18.455 20.056 1.00 25.53 71 ARG B C 1
ATOM 4448 O O . ARG B 1 76 ? 13.730 -19.463 19.400 1.00 25.05 71 ARG B O 1
ATOM 4456 N N . PRO B 1 77 ? 13.087 -18.540 21.336 1.00 26.90 72 PRO B N 1
ATOM 4457 C CA . PRO B 1 77 ? 12.848 -19.860 21.932 1.00 27.76 72 PRO B CA 1
ATOM 4458 C C . PRO B 1 77 ? 11.738 -20.601 21.198 1.00 26.97 72 PRO B C 1
ATOM 4459 O O . PRO B 1 77 ? 10.755 -20.000 20.762 1.00 26.74 72 PRO B O 1
ATOM 4463 N N . LYS B 1 78 ? 11.907 -21.923 21.065 1.00 32.42 73 LYS B N 1
ATOM 4464 C CA . LYS B 1 78 ? 10.931 -22.729 20.330 1.00 33.78 73 LYS B CA 1
ATOM 4465 C C . LYS B 1 78 ? 9.558 -22.654 20.984 1.00 28.63 73 LYS B C 1
ATOM 4466 O O . LYS B 1 78 ? 8.525 -22.563 20.299 1.00 36.10 73 LYS B O 1
ATOM 4472 N N . GLN B 1 79 ? 9.536 -22.672 22.315 1.00 29.90 74 GLN B N 1
ATOM 4473 C CA . GLN B 1 79 ? 8.278 -22.609 23.043 1.00 30.79 74 GLN B CA 1
ATOM 4474 C C . GLN B 1 79 ? 7.522 -21.325 22.730 1.00 30.56 74 GLN B C 1
ATOM 4475 O O . GLN B 1 79 ? 6.291 -21.329 22.644 1.00 28.72 74 GLN B O 1
ATOM 4481 N N . ASP B 1 80 ? 8.241 -20.218 22.537 1.00 27.52 75 ASP B N 1
ATOM 4482 C CA . ASP B 1 80 ? 7.577 -18.938 22.314 1.00 27.38 75 ASP B CA 1
ATOM 4483 C C . ASP B 1 80 ? 6.857 -18.899 20.967 1.00 27.11 75 ASP B C 1
ATOM 4484 O O . ASP B 1 80 ? 5.703 -18.462 20.889 1.00 28.17 75 ASP B O 1
ATOM 4489 N N . VAL B 1 81 ? 7.522 -19.345 19.894 1.00 24.22 76 VAL B N 1
ATOM 4490 C CA . VAL B 1 81 ? 6.886 -19.358 18.576 1.00 22.78 76 VAL B CA 1
ATOM 4491 C C . VAL B 1 81 ? 5.733 -20.355 18.549 1.00 25.66 76 VAL B C 1
ATOM 4492 O O . VAL B 1 81 ? 4.680 -20.097 17.945 1.00 25.16 76 VAL B O 1
ATOM 4496 N N . VAL B 1 82 ? 5.892 -21.487 19.238 1.00 29.78 77 VAL B N 1
ATOM 4497 C CA . VAL B 1 82 ? 4.792 -22.439 19.345 1.00 31.74 77 VAL B CA 1
ATOM 4498 C C . VAL B 1 82 ? 3.602 -21.797 20.049 1.00 33.61 77 VAL B C 1
ATOM 4499 O O . VAL B 1 82 ? 2.457 -21.901 19.590 1.00 32.05 77 VAL B O 1
ATOM 4503 N N . ASN B 1 83 ? 3.858 -21.121 21.174 1.00 30.66 78 ASN B N 1
ATOM 4504 C CA . ASN B 1 83 ? 2.782 -20.516 21.955 1.00 29.99 78 ASN B CA 1
ATOM 4505 C C . ASN B 1 83 ? 2.071 -19.427 21.166 1.00 26.93 78 ASN B C 1
ATOM 4506 O O . ASN B 1 83 ? 0.836 -19.347 21.169 1.00 29.51 78 ASN B O 1
ATOM 4511 N N . GLU B 1 84 ? 2.840 -18.559 20.503 1.00 26.02 79 GLU B N 1
ATOM 4512 C CA . GLU B 1 84 ? 2.232 -17.463 19.759 1.00 25.32 79 GLU B CA 1
ATOM 4513 C C . GLU B 1 84 ? 1.345 -17.996 18.641 1.00 35.74 79 GLU B C 1
ATOM 4514 O O . GLU B 1 84 ? 0.274 -17.435 18.372 1.00 23.61 79 GLU B O 1
ATOM 4520 N N . TYR B 1 85 ? 1.764 -19.096 17.993 1.00 28.42 80 TYR B N 1
ATOM 4521 C CA . TYR B 1 85 ? 0.948 -19.695 16.941 1.00 22.50 80 TYR B CA 1
ATOM 4522 C C . TYR B 1 85 ? -0.327 -20.308 17.513 1.00 23.23 80 TYR B C 1
ATOM 4523 O O . TYR B 1 85 ? -1.433 -20.106 16.978 1.00 23.79 80 TYR B O 1
ATOM 4532 N N . LYS B 1 86 ? -0.184 -21.060 18.607 1.00 24.43 81 LYS B N 1
ATOM 4533 C CA . LYS B 1 86 ? -1.323 -21.752 19.195 1.00 27.37 81 LYS B CA 1
ATOM 4534 C C . LYS B 1 86 ? -2.374 -20.769 19.688 1.00 28.55 81 LYS B C 1
ATOM 4535 O O . LYS B 1 86 ? -3.574 -21.020 19.550 1.00 27.00 81 LYS B O 1
ATOM 4541 N N . ARG B 1 87 ? -1.946 -19.650 20.276 1.00 26.71 82 ARG B N 1
ATOM 4542 C CA . ARG B 1 87 ? -2.900 -18.692 20.827 1.00 27.69 82 ARG B CA 1
ATOM 4543 C C . ARG B 1 87 ? -3.833 -18.163 19.742 1.00 27.96 82 ARG B C 1
ATOM 4544 O O . ARG B 1 87 ? -5.068 -18.170 19.897 1.00 27.85 82 ARG B O 1
ATOM 4552 N N . VAL B 1 88 ? -3.259 -17.744 18.613 1.00 27.35 83 VAL B N 1
ATOM 4553 C CA . VAL B 1 88 ? -4.067 -17.182 17.539 1.00 25.69 83 VAL B CA 1
ATOM 4554 C C . VAL B 1 88 ? -4.973 -18.249 16.946 1.00 27.40 83 VAL B C 1
ATOM 4555 O O . VAL B 1 88 ? -6.169 -18.014 16.731 1.00 28.61 83 VAL B O 1
ATOM 4559 N N . ILE B 1 89 ? -4.424 -19.439 16.667 1.00 28.78 84 ILE B N 1
ATOM 4560 C CA . ILE B 1 89 ? -5.261 -20.487 16.083 1.00 30.90 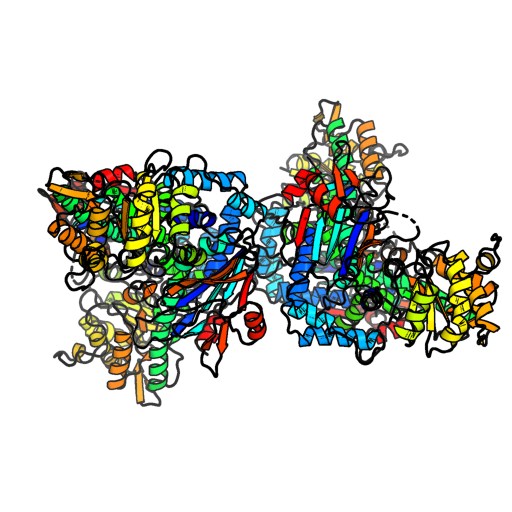84 ILE B CA 1
ATOM 4561 C C . ILE B 1 89 ? -6.411 -20.834 17.023 1.00 30.32 84 ILE B C 1
ATOM 4562 O O . ILE B 1 89 ? -7.575 -20.904 16.608 1.00 32.54 84 ILE B O 1
ATOM 4567 N N . LYS B 1 90 ? -6.103 -21.020 18.310 1.00 28.79 85 LYS B N 1
ATOM 4568 C CA . LYS B 1 90 ? -7.105 -21.419 19.292 1.00 32.30 85 LYS B CA 1
ATOM 4569 C C . LYS B 1 90 ? -8.254 -20.427 19.346 1.00 31.08 85 LYS B C 1
ATOM 4570 O O . LYS B 1 90 ? -9.427 -20.817 19.338 1.00 33.45 85 LYS B O 1
ATOM 4576 N N . HIS B 1 91 ? -7.940 -19.134 19.398 1.00 30.67 86 HIS B N 1
ATOM 4577 C CA . HIS B 1 91 ? -9.006 -18.167 19.613 1.00 30.94 86 HIS B CA 1
ATOM 4578 C C . HIS B 1 91 ? -9.620 -17.615 18.327 1.00 33.31 86 HIS B C 1
ATOM 4579 O O . HIS B 1 91 ? -10.653 -16.941 18.403 1.00 37.14 86 HIS B O 1
ATOM 4586 N N . THR B 1 92 ? -9.057 -17.902 17.152 1.00 32.80 87 THR B N 1
ATOM 4587 C CA . THR B 1 92 ? -9.680 -17.441 15.916 1.00 38.32 87 THR B CA 1
ATOM 4588 C C . THR B 1 92 ? -10.319 -18.546 15.086 1.00 39.65 87 THR B C 1
ATOM 4589 O O . THR B 1 92 ? -11.283 -18.270 14.369 1.00 42.52 87 THR B O 1
ATOM 4593 N N . LEU B 1 93 ? -9.817 -19.780 15.154 1.00 31.61 88 LEU B N 1
ATOM 4594 C CA . LEU B 1 93 ? -10.429 -20.896 14.446 1.00 38.28 88 LEU B CA 1
ATOM 4595 C C . LEU B 1 93 ? -11.274 -21.778 15.356 1.00 49.11 88 LEU B C 1
ATOM 4596 O O . LEU B 1 93 ? -11.833 -22.774 14.885 1.00 57.65 88 LEU B O 1
ATOM 4601 N N . GLN B 1 94 ? -11.375 -21.434 16.644 1.00 52.78 89 GLN B N 1
ATOM 4602 C CA . GLN B 1 94 ? -12.153 -22.187 17.633 1.00 43.76 89 GLN B CA 1
ATOM 4603 C C . GLN B 1 94 ? -11.693 -23.639 17.742 1.00 46.25 89 GLN B C 1
ATOM 4604 O O . GLN B 1 94 ? -12.485 -24.535 18.046 1.00 54.39 89 GLN B O 1
ATOM 4610 N N . VAL B 1 95 ? -10.410 -23.885 17.501 1.00 48.32 90 VAL B N 1
ATOM 4611 C CA . VAL B 1 95 ? -9.807 -25.191 17.740 1.00 38.67 90 VAL B CA 1
ATOM 4612 C C . VAL B 1 95 ? -9.335 -25.207 19.187 1.00 41.87 90 VAL B C 1
ATOM 4613 O O . VAL B 1 95 ? -8.558 -24.341 19.601 1.00 53.33 90 VAL B O 1
ATOM 4617 N N . ASP B 1 96 ? -9.817 -26.177 19.963 1.00 47.74 91 ASP B N 1
ATOM 4618 C CA . ASP B 1 96 ? -9.495 -26.197 21.386 1.00 51.26 91 ASP B CA 1
ATOM 4619 C C . ASP B 1 96 ? -8.005 -26.418 21.621 1.00 49.35 91 ASP B C 1
ATOM 4620 O O . ASP B 1 96 ? -7.411 -25.794 22.509 1.00 52.04 91 ASP B O 1
ATOM 4625 N N . ASP B 1 97 ? -7.384 -27.296 20.835 1.00 41.46 92 ASP B N 1
ATOM 4626 C CA . ASP B 1 97 ? -5.977 -27.647 21.010 1.00 38.69 92 ASP B CA 1
ATOM 4627 C C . ASP B 1 97 ? -5.308 -27.714 19.644 1.00 42.51 92 ASP B C 1
ATOM 4628 O O . ASP B 1 97 ? -5.225 -28.783 19.024 1.00 36.26 92 ASP B O 1
ATOM 4633 N N . PRO B 1 98 ? -4.822 -26.581 19.137 1.00 36.65 93 PRO B N 1
ATOM 4634 C CA . PRO B 1 98 ? -4.214 -26.570 17.801 1.00 38.35 93 PRO B CA 1
ATOM 4635 C C . PRO B 1 98 ? -2.953 -27.418 17.740 1.00 37.81 93 PRO B C 1
ATOM 4636 O O . PRO B 1 98 ? -2.189 -27.504 18.703 1.00 42.06 93 PRO B O 1
ATOM 4640 N N . ASP B 1 99 ? -2.737 -28.042 16.585 1.00 37.23 94 ASP B N 1
ATOM 4641 C CA . ASP B 1 99 ? -1.500 -28.764 16.335 1.00 34.34 94 ASP B CA 1
ATOM 4642 C C . ASP B 1 99 ? -0.436 -27.802 15.825 1.00 28.80 94 ASP B C 1
ATOM 4643 O O . ASP B 1 99 ? -0.667 -27.054 14.871 1.00 28.98 94 ASP B O 1
ATOM 4648 N N . ALA B 1 100 ? 0.731 -27.815 16.470 1.00 31.78 95 ALA B N 1
ATOM 4649 C CA . ALA B 1 100 ? 1.853 -26.987 16.049 1.00 27.98 95 ALA B CA 1
ATOM 4650 C C . ALA B 1 100 ? 3.128 -27.809 15.912 1.00 27.55 95 ALA B C 1
ATOM 4651 O O . ALA B 1 100 ? 4.225 -27.243 15.898 1.00 29.93 95 ALA B O 1
ATOM 4653 N N . SER B 1 101 ? 3.003 -29.135 15.816 1.00 25.08 96 SER B N 1
ATOM 4654 C CA . SER B 1 101 ? 4.183 -29.979 15.672 1.00 28.47 96 SER B CA 1
ATOM 4655 C C . SER B 1 101 ? 4.974 -29.626 14.420 1.00 24.29 96 SER B C 1
ATOM 4656 O O . SER B 1 101 ? 6.202 -29.746 14.412 1.00 32.60 96 SER B O 1
ATOM 4659 N N . HIS B 1 102 ? 4.294 -29.188 13.357 1.00 24.64 97 HIS B N 1
ATOM 4660 C CA . HIS B 1 102 ? 5.004 -28.756 12.157 1.00 24.56 97 HIS B CA 1
ATOM 4661 C C . HIS B 1 102 ? 5.755 -27.451 12.395 1.00 27.12 97 HIS B C 1
ATOM 4662 O O . HIS B 1 102 ? 6.846 -27.249 11.849 1.00 25.78 97 HIS B O 1
ATOM 4669 N N . ILE B 1 103 ? 5.196 -26.554 13.208 1.00 21.90 98 ILE B N 1
ATOM 4670 C CA . ILE B 1 103 ? 5.929 -25.350 13.584 1.00 25.95 98 ILE B CA 1
ATOM 4671 C C . ILE B 1 103 ? 7.144 -25.709 14.434 1.00 30.85 98 ILE B C 1
ATOM 4672 O O . ILE B 1 103 ? 8.236 -25.148 14.255 1.00 24.52 98 ILE B O 1
ATOM 4677 N N . GLU B 1 104 ? 6.975 -26.651 15.369 1.00 24.92 99 GLU B N 1
ATOM 4678 C CA . GLU B 1 104 ? 8.111 -27.155 16.133 1.00 25.00 99 GLU B CA 1
ATOM 4679 C C . GLU B 1 104 ? 9.189 -27.688 15.206 1.00 27.45 99 GLU B C 1
ATOM 4680 O O . GLU B 1 104 ? 10.373 -27.379 15.370 1.00 27.44 99 GLU B O 1
ATOM 4686 N N . SER B 1 105 ? 8.789 -28.509 14.232 1.00 27.52 100 SER B N 1
ATOM 4687 C CA . SER B 1 105 ? 9.746 -29.134 13.326 1.00 31.43 100 SER B CA 1
ATOM 4688 C C . SER B 1 105 ? 10.462 -28.097 12.466 1.00 25.34 100 SER B C 1
ATOM 4689 O O . SER B 1 105 ? 11.671 -28.198 12.240 1.00 26.38 100 SER B O 1
ATOM 4692 N N . LEU B 1 106 ? 9.734 -27.092 11.973 1.00 23.27 101 LEU B N 1
ATOM 4693 C CA . LEU B 1 106 ? 10.385 -26.018 11.228 1.00 23.22 101 LEU B CA 1
ATOM 4694 C C . LEU B 1 106 ? 11.404 -25.287 12.097 1.00 27.35 101 LEU B C 1
ATOM 4695 O O . LEU B 1 106 ? 12.519 -24.998 11.649 1.00 26.19 101 LEU B O 1
ATOM 4700 N N . HIS B 1 107 ? 11.048 -24.998 13.354 1.00 23.95 102 HIS B N 1
ATOM 4701 C CA . HIS B 1 107 ? 11.966 -24.271 14.226 1.00 26.32 102 HIS B CA 1
ATOM 4702 C C . HIS B 1 107 ? 13.183 -25.113 14.595 1.00 27.87 102 HIS B C 1
ATOM 4703 O O . HIS B 1 107 ? 14.284 -24.572 14.758 1.00 25.72 102 HIS B O 1
ATOM 4710 N N . GLU B 1 108 ? 13.005 -26.429 14.732 1.00 28.48 103 GLU B N 1
ATOM 4711 C CA . GLU B 1 108 ? 14.135 -27.321 14.974 1.00 23.30 103 GLU B CA 1
ATOM 4712 C C . GLU B 1 108 ? 15.013 -27.461 13.737 1.00 27.50 103 GLU B C 1
ATOM 4713 O O . GLU B 1 108 ? 16.236 -27.595 13.862 1.00 26.10 103 GLU B O 1
ATOM 4719 N N . LEU B 1 109 ? 14.414 -27.432 12.541 1.00 27.22 104 LEU B N 1
ATOM 4720 C CA . LEU B 1 109 ? 15.201 -27.448 11.311 1.00 23.61 104 LEU B CA 1
ATOM 4721 C C . LEU B 1 109 ? 16.130 -26.246 11.243 1.00 27.85 104 LEU B C 1
ATOM 4722 O O . LEU B 1 109 ? 17.275 -26.360 10.791 1.00 25.81 104 LEU B O 1
ATOM 4727 N N . GLY B 1 110 ? 15.644 -25.080 11.666 1.00 25.86 105 GLY B N 1
ATOM 4728 C CA . GLY B 1 110 ? 16.471 -23.902 11.801 1.00 25.70 105 GLY B CA 1
ATOM 4729 C C . GLY B 1 110 ? 16.624 -23.048 10.562 1.00 22.58 105 GLY B C 1
ATOM 4730 O O . GLY B 1 110 ? 17.387 -22.074 10.602 1.00 23.01 105 GLY B O 1
ATOM 4731 N N . TYR B 1 111 ? 15.936 -23.372 9.468 1.00 21.15 106 TYR B N 1
ATOM 4732 C CA . TYR B 1 111 ? 15.963 -22.543 8.266 1.00 20.49 106 TYR B CA 1
ATOM 4733 C C . TYR B 1 111 ? 14.721 -22.840 7.435 1.00 17.43 106 TYR B C 1
ATOM 4734 O O . TYR B 1 111 ? 14.018 -23.827 7.664 1.00 21.33 106 TYR B O 1
ATOM 4743 N N . LEU B 1 112 ? 14.459 -21.969 6.458 1.00 20.21 107 LEU B N 1
ATOM 4744 C CA . LEU B 1 112 ? 13.324 -22.155 5.560 1.00 19.49 107 LEU B CA 1
ATOM 4745 C C . LEU B 1 112 ? 13.691 -23.143 4.461 1.00 17.58 107 LEU B C 1
ATOM 4746 O O . LEU B 1 112 ? 14.557 -22.851 3.626 1.00 17.15 107 LEU B O 1
ATOM 4751 N N . PRO B 1 113 ? 13.051 -24.310 4.416 1.00 17.70 108 PRO B N 1
ATOM 4752 C CA . PRO B 1 113 ? 13.418 -25.330 3.421 1.00 19.71 108 PRO B CA 1
ATOM 4753 C C . PRO B 1 113 ? 12.730 -25.090 2.081 1.00 23.08 108 PRO B C 1
ATOM 4754 O O . PRO B 1 113 ? 11.937 -25.907 1.593 1.00 21.07 108 PRO B O 1
ATOM 4758 N N . ILE B 1 114 ? 13.031 -23.942 1.474 1.00 18.60 109 ILE B N 1
ATOM 4759 C CA . ILE B 1 114 ? 12.468 -23.570 0.187 1.00 17.40 109 ILE B CA 1
ATOM 4760 C C . ILE B 1 114 ? 13.597 -23.232 -0.777 1.00 21.93 109 ILE B C 1
ATOM 4761 O O . ILE B 1 114 ? 14.730 -22.940 -0.382 1.00 17.32 109 ILE B O 1
ATOM 4766 N N . LYS B 1 115 ? 13.266 -23.298 -2.061 1.00 15.73 110 LYS B N 1
ATOM 4767 C CA . LYS B 1 115 ? 14.136 -22.855 -3.136 1.00 15.80 110 LYS B CA 1
ATOM 4768 C C . LYS B 1 115 ? 13.326 -21.941 -4.040 1.00 19.27 110 LYS B C 1
ATOM 4769 O O . LYS B 1 115 ? 12.244 -22.319 -4.517 1.00 19.34 110 LYS B O 1
ATOM 4775 N N . ILE B 1 116 ? 13.8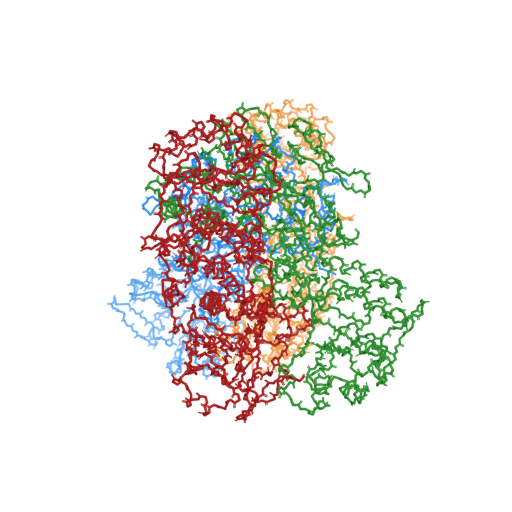48 -20.736 -4.242 1.00 17.20 111 ILE B N 1
ATOM 4776 C CA . ILE B 1 116 ? 13.244 -19.704 -5.069 1.00 17.96 111 ILE B CA 1
ATOM 4777 C C . ILE B 1 116 ? 14.191 -19.402 -6.214 1.00 18.47 111 ILE B C 1
ATOM 4778 O O . ILE B 1 116 ? 15.378 -19.118 -5.989 1.00 17.85 111 ILE B O 1
ATOM 4783 N N . LYS B 1 117 ? 13.654 -19.446 -7.428 1.00 20.72 112 LYS B N 1
ATOM 4784 C CA . LYS B 1 117 ? 14.342 -18.990 -8.623 1.00 18.15 112 LYS B CA 1
ATOM 4785 C C . LYS B 1 117 ? 13.611 -17.779 -9.189 1.00 19.92 112 LYS B C 1
ATOM 4786 O O . LYS B 1 117 ? 12.394 -17.645 -9.040 1.00 18.65 112 LYS B O 1
ATOM 4792 N N . ALA B 1 118 ? 14.360 -16.888 -9.829 1.00 18.41 113 ALA B N 1
ATOM 4793 C CA . ALA B 1 118 ? 13.753 -15.706 -10.424 1.00 18.71 113 ALA B CA 1
ATOM 4794 C C . ALA B 1 118 ? 14.644 -15.200 -11.548 1.00 18.60 113 ALA B C 1
ATOM 4795 O O . ALA B 1 118 ? 15.858 -15.422 -11.546 1.00 14.71 113 ALA B O 1
ATOM 4797 N N . VAL B 1 119 ? 14.017 -14.532 -12.518 1.00 19.89 114 VAL B N 1
ATOM 4798 C CA . VAL B 1 119 ? 14.790 -13.827 -13.524 1.00 17.48 114 VAL B CA 1
ATOM 4799 C C . VAL B 1 119 ? 15.542 -12.682 -12.861 1.00 19.47 114 VAL B C 1
ATOM 4800 O O . VAL B 1 119 ? 15.209 -12.239 -11.754 1.00 17.56 114 VAL B O 1
ATOM 4804 N N . LYS B 1 120 ? 16.587 -12.214 -13.540 1.00 15.42 115 LYS B N 1
ATOM 4805 C CA . LYS B 1 120 ? 17.313 -11.050 -13.054 1.00 15.64 115 LYS B CA 1
ATOM 4806 C C . LYS B 1 120 ? 16.367 -9.867 -12.948 1.00 14.72 115 LYS B C 1
ATOM 4807 O O . LYS B 1 120 ? 15.554 -9.620 -13.843 1.00 14.45 115 LYS B O 1
ATOM 4813 N N . GLU B 1 121 ? 16.457 -9.141 -11.840 1.00 15.83 116 GLU B N 1
ATOM 4814 C CA . GLU B 1 121 ? 15.653 -7.938 -11.706 1.00 16.11 116 GLU B CA 1
ATOM 4815 C C . GLU B 1 121 ? 16.160 -6.888 -12.689 1.00 16.42 116 GLU B C 1
ATOM 4816 O O . GLU B 1 121 ? 17.370 -6.685 -12.834 1.00 17.62 116 GLU B O 1
ATOM 4822 N N . GLY B 1 122 ? 15.228 -6.253 -13.396 1.00 18.43 117 GLY B N 1
ATOM 4823 C CA . GLY B 1 122 ? 15.535 -5.395 -14.519 1.00 13.60 117 GLY B CA 1
ATOM 4824 C C . GLY B 1 122 ? 15.134 -5.978 -15.858 1.00 16.59 117 GLY B C 1
ATOM 4825 O O . GLY B 1 122 ? 15.025 -5.229 -16.838 1.00 23.26 117 GLY B O 1
ATOM 4826 N N . THR B 1 123 ? 14.917 -7.290 -15.924 1.00 17.62 118 THR B N 1
ATOM 4827 C CA . THR B 1 123 ? 14.535 -7.956 -17.163 1.00 17.18 118 THR B CA 1
ATOM 4828 C C . THR B 1 123 ? 13.097 -7.614 -17.542 1.00 18.61 118 THR B C 1
ATOM 4829 O O . THR B 1 123 ? 12.218 -7.509 -16.679 1.00 18.94 118 THR B O 1
ATOM 4833 N N . PHE B 1 124 ? 12.861 -7.430 -18.841 1.00 17.26 119 PHE B N 1
ATOM 4834 C CA . PHE B 1 124 ? 11.502 -7.299 -19.350 1.00 18.49 119 PHE B CA 1
ATOM 4835 C C . PHE B 1 124 ? 10.895 -8.682 -19.515 1.00 22.00 119 PHE B C 1
ATOM 4836 O O . PHE B 1 124 ? 11.477 -9.551 -20.176 1.00 18.66 119 PHE B O 1
ATOM 4844 N N . ILE B 1 125 ? 9.728 -8.893 -18.921 1.00 20.46 120 ILE B N 1
ATOM 4845 C CA . ILE B 1 125 ? 9.064 -10.187 -18.973 1.00 20.05 120 ILE B CA 1
ATOM 4846 C C . ILE B 1 125 ? 7.749 -10.018 -19.722 1.00 16.31 120 ILE B C 1
ATOM 4847 O O . ILE B 1 125 ? 6.918 -9.195 -19.330 1.00 20.50 120 ILE B O 1
ATOM 4852 N N . PRO B 1 126 ? 7.520 -10.745 -20.808 1.00 16.11 121 PRO B N 1
ATOM 4853 C CA . PRO B 1 126 ? 6.245 -10.611 -21.518 1.00 19.80 121 PRO B CA 1
ATOM 4854 C C . PRO B 1 126 ? 5.084 -11.126 -20.682 1.00 22.72 121 PRO B C 1
ATOM 4855 O O . PRO B 1 126 ? 5.244 -11.984 -19.807 1.00 15.85 121 PRO B O 1
ATOM 4859 N N . ILE B 1 127 ? 3.903 -10.564 -20.958 1.00 17.23 122 ILE B N 1
ATOM 4860 C CA . ILE B 1 127 ? 2.673 -11.080 -20.378 1.00 18.07 122 ILE B CA 1
ATOM 4861 C C . ILE B 1 127 ? 2.587 -12.575 -20.645 1.00 18.54 122 ILE B C 1
ATOM 4862 O O . ILE B 1 127 ? 2.910 -13.045 -21.742 1.00 19.22 122 ILE B O 1
ATOM 4867 N N . LYS B 1 128 ? 2.187 -13.327 -19.612 1.00 22.05 123 LYS B N 1
ATOM 4868 C CA . LYS B 1 128 ? 1.980 -14.778 -19.626 1.00 19.92 123 LYS B CA 1
ATOM 4869 C C . LYS B 1 128 ? 3.282 -15.570 -19.558 1.00 21.10 123 LYS B C 1
ATOM 4870 O O . LYS B 1 128 ? 3.296 -16.768 -19.862 1.00 21.27 123 LYS B O 1
ATOM 4876 N N . VAL B 1 129 ? 4.373 -14.938 -19.144 1.00 20.98 124 VAL B N 1
ATOM 4877 C CA . VAL B 1 129 ? 5.654 -15.594 -18.918 1.00 16.33 124 VAL B CA 1
ATOM 4878 C C . VAL B 1 129 ? 5.962 -15.503 -17.427 1.00 16.09 124 VAL B C 1
ATOM 4879 O O . VAL B 1 129 ? 5.982 -14.401 -16.870 1.00 14.43 124 VAL B O 1
ATOM 4883 N N . PRO B 1 130 ? 6.207 -16.616 -16.737 1.00 15.12 125 PRO B N 1
ATOM 4884 C CA . PRO B 1 130 ? 6.536 -16.536 -15.308 1.00 14.18 125 PRO B CA 1
ATOM 4885 C C . PRO B 1 130 ? 7.890 -15.879 -15.086 1.00 14.33 125 PRO B C 1
ATOM 4886 O O . PRO B 1 130 ? 8.777 -15.923 -15.940 1.00 14.59 125 PRO B O 1
ATOM 4890 N N . MET B 1 131 ? 8.039 -15.248 -13.918 1.00 15.75 126 MET B N 1
ATOM 4891 C CA . MET B 1 131 ? 9.291 -14.599 -13.562 1.00 18.50 126 MET B CA 1
ATOM 4892 C C . MET B 1 131 ? 9.906 -15.112 -12.268 1.00 18.18 126 MET B C 1
ATOM 4893 O O . MET B 1 131 ? 11.046 -14.739 -11.959 1.00 12.20 126 MET B O 1
ATOM 4898 N N . LEU B 1 132 ? 9.209 -15.973 -11.526 1.00 16.68 127 LEU B N 1
ATOM 4899 C CA . LEU B 1 132 ? 9.718 -16.507 -10.270 1.00 18.38 127 LEU B CA 1
ATOM 4900 C C . LEU B 1 132 ? 9.026 -17.832 -9.977 1.00 16.21 127 LEU B C 1
ATOM 4901 O O . LEU B 1 132 ? 7.837 -17.995 -10.255 1.00 13.80 127 LEU B O 1
ATOM 4906 N N . THR B 1 133 ? 9.774 -18.763 -9.402 1.00 14.14 128 THR B N 1
ATOM 4907 C CA . THR B 1 133 ? 9.219 -20.012 -8.907 1.00 12.78 128 THR B CA 1
ATOM 4908 C C . THR B 1 133 ? 9.661 -20.229 -7.470 1.00 12.83 128 THR B C 1
ATOM 4909 O O . THR B 1 133 ? 10.710 -19.733 -7.042 1.00 12.40 128 THR B O 1
ATOM 4913 N N . ILE B 1 134 ? 8.833 -20.970 -6.734 1.00 12.60 129 ILE B N 1
ATOM 4914 C CA . ILE B 1 134 ? 9.126 -21.368 -5.364 1.00 12.57 129 ILE B CA 1
ATOM 4915 C C . ILE B 1 134 ? 8.692 -22.816 -5.173 1.00 15.40 129 ILE B C 1
ATOM 4916 O O . ILE B 1 134 ? 7.639 -23.240 -5.675 1.00 15.40 129 ILE B O 1
ATOM 4921 N N . GLU B 1 135 ? 9.524 -23.576 -4.455 1.00 16.20 130 GLU B N 1
ATOM 4922 C CA . GLU B 1 135 ? 9.214 -24.951 -4.082 1.00 15.63 130 GLU B CA 1
ATOM 4923 C C . GLU B 1 135 ? 9.840 -25.241 -2.722 1.00 15.19 130 GLU B C 1
ATOM 4924 O O . GLU B 1 135 ? 10.670 -24.476 -2.226 1.00 17.17 130 GLU B O 1
ATOM 4930 N N . ASN B 1 136 ? 9.432 -26.352 -2.115 1.00 16.92 131 ASN B N 1
ATOM 4931 C CA . ASN B 1 136 ? 10.050 -26.833 -0.884 1.00 18.28 131 ASN B CA 1
ATOM 4932 C C . ASN B 1 136 ? 11.185 -27.804 -1.187 1.00 19.31 131 ASN B C 1
ATOM 4933 O O . ASN B 1 136 ? 11.141 -28.562 -2.157 1.00 21.65 131 ASN B O 1
ATOM 4938 N N . THR B 1 137 ? 12.207 -27.781 -0.337 1.00 19.17 132 THR B N 1
ATOM 4939 C CA . THR B 1 137 ? 13.400 -28.587 -0.549 1.00 20.67 132 THR B CA 1
ATOM 4940 C C . THR B 1 137 ? 13.458 -29.835 0.323 1.00 22.90 132 THR B C 1
ATOM 4941 O O . THR B 1 137 ? 14.400 -30.626 0.184 1.00 18.65 132 THR B O 1
ATOM 4945 N N . ILE B 1 138 ? 12.504 -30.017 1.230 1.00 19.40 133 ILE B N 1
ATOM 4946 C CA . ILE B 1 138 ? 12.447 -31.210 2.070 1.00 22.49 133 ILE B CA 1
ATOM 4947 C C . ILE B 1 138 ? 11.015 -31.724 2.019 1.00 18.74 133 ILE B C 1
ATOM 4948 O O . ILE B 1 138 ? 10.075 -30.933 2.178 1.00 21.35 133 ILE B O 1
ATOM 4953 N N . PRO B 1 139 ? 10.805 -33.020 1.779 1.00 19.32 134 PRO B N 1
ATOM 4954 C CA . PRO B 1 139 ? 9.429 -33.543 1.668 1.00 19.37 134 PRO B CA 1
ATOM 4955 C C . PRO B 1 139 ? 8.533 -33.207 2.849 1.00 20.75 134 PRO B C 1
ATOM 4956 O O . PRO B 1 139 ? 7.370 -32.828 2.649 1.00 18.98 134 PRO B O 1
ATOM 4960 N N . GLU B 1 140 ? 9.052 -33.309 4.076 1.00 25.75 135 GLU B N 1
ATOM 4961 C CA . GLU B 1 140 ? 8.220 -33.098 5.257 1.00 26.26 135 GLU B CA 1
ATOM 4962 C C . GLU B 1 140 ? 7.545 -31.736 5.233 1.00 20.65 135 GLU B C 1
ATOM 4963 O O . GLU B 1 140 ? 6.413 -31.593 5.706 1.00 22.40 135 GLU B O 1
ATOM 4969 N N . PHE B 1 141 ? 8.205 -30.731 4.663 1.00 19.59 136 PHE B N 1
ATOM 4970 C CA . PHE B 1 141 ? 7.666 -29.380 4.629 1.00 19.06 136 PHE B CA 1
ATOM 4971 C C . PHE B 1 141 ? 7.010 -29.046 3.294 1.00 21.37 136 PHE B C 1
ATOM 4972 O O . PHE B 1 141 ? 7.023 -27.887 2.874 1.00 23.99 136 PHE B O 1
ATOM 4980 N N . PHE B 1 142 ? 6.410 -30.043 2.631 1.00 21.55 137 PHE B N 1
ATOM 4981 C CA . PHE B 1 142 ? 5.596 -29.789 1.439 1.00 24.88 137 PHE B CA 1
ATOM 4982 C C . PHE B 1 142 ? 4.651 -28.604 1.624 1.00 22.11 137 PHE B C 1
ATOM 4983 O O . PHE B 1 142 ? 4.367 -27.878 0.665 1.00 27.11 137 PHE B O 1
ATOM 4991 N N . TRP B 1 143 ? 4.173 -28.384 2.850 1.00 22.08 138 TRP B N 1
ATOM 4992 C CA . TRP B 1 143 ? 3.172 -27.368 3.143 1.00 20.72 138 TRP B CA 1
ATOM 4993 C C . TRP B 1 143 ? 3.721 -25.948 3.152 1.00 25.27 138 TRP B C 1
ATOM 4994 O O . TRP B 1 143 ? 2.925 -25.002 3.128 1.00 22.75 138 TRP B O 1
ATOM 5005 N N . ILE B 1 144 ? 5.041 -25.763 3.203 1.00 24.53 139 ILE B N 1
ATOM 5006 C CA . ILE B 1 144 ? 5.566 -24.418 3.416 1.00 24.03 139 ILE B CA 1
ATOM 5007 C C . ILE B 1 144 ? 5.353 -23.542 2.181 1.00 24.45 139 ILE B C 1
ATOM 5008 O O . ILE B 1 144 ? 4.964 -22.374 2.302 1.00 25.95 139 ILE B O 1
ATOM 5013 N N . THR B 1 145 ? 5.564 -24.100 0.980 1.00 24.37 140 THR B N 1
ATOM 5014 C CA . THR B 1 145 ? 5.430 -23.342 -0.266 1.00 23.12 140 THR B CA 1
ATOM 5015 C C . THR B 1 145 ? 4.117 -22.571 -0.303 1.00 27.74 140 THR B C 1
ATOM 5016 O O . THR B 1 145 ? 4.096 -21.331 -0.310 1.00 23.00 140 THR B O 1
ATOM 5020 N N . ASN B 1 146 ? 3.004 -23.309 -0.269 1.00 30.94 141 ASN B N 1
ATOM 5021 C CA . ASN B 1 146 ? 1.687 -22.688 -0.288 1.00 23.55 141 ASN B CA 1
ATOM 5022 C C . ASN B 1 146 ? 1.534 -21.680 0.845 1.00 26.19 141 ASN B C 1
ATOM 5023 O O . ASN B 1 146 ? 0.972 -20.592 0.642 1.00 33.44 141 ASN B O 1
ATOM 5028 N N . TYR B 1 147 ? 2.064 -22.003 2.035 1.00 23.69 142 TYR B N 1
ATOM 5029 C CA . TYR B 1 147 ? 1.928 -21.084 3.160 1.00 19.44 142 TYR B CA 1
ATOM 5030 C C . TYR B 1 147 ? 2.458 -19.698 2.808 1.00 25.77 142 TYR B C 1
ATOM 5031 O O . TYR B 1 147 ? 1.835 -18.686 3.145 1.00 21.04 142 TYR B O 1
ATOM 5040 N N . LEU B 1 148 ? 3.611 -19.627 2.138 1.00 24.63 143 LEU B N 1
ATOM 5041 C CA . LEU B 1 148 ? 4.236 -18.330 1.910 1.00 19.99 143 LEU B CA 1
ATOM 5042 C C . LEU B 1 148 ? 3.579 -17.554 0.780 1.00 24.50 143 LEU B C 1
ATOM 5043 O O . LEU B 1 148 ? 3.818 -16.339 0.660 1.00 17.61 143 LEU B O 1
ATOM 5048 N N . GLU B 1 149 ? 2.733 -18.216 -0.017 1.00 19.36 144 GLU B N 1
ATOM 5049 C CA . GLU B 1 149 ? 2.263 -17.604 -1.256 1.00 28.73 144 GLU B CA 1
ATOM 5050 C C . GLU B 1 149 ? 1.629 -16.241 -1.000 1.00 17.54 144 GLU B C 1
ATOM 5051 O O . GLU B 1 149 ? 2.040 -15.236 -1.599 1.00 17.63 144 GLU B O 1
ATOM 5057 N N . THR B 1 150 ? 0.679 -16.178 -0.060 1.00 16.76 145 THR B N 1
ATOM 5058 C CA . THR B 1 150 ? -0.025 -14.928 0.199 1.00 17.92 145 THR B CA 1
ATOM 5059 C C . THR B 1 150 ? 0.959 -13.803 0.456 1.00 17.45 145 THR B C 1
ATOM 5060 O O . THR B 1 150 ? 0.938 -12.772 -0.232 1.00 16.14 145 THR B O 1
ATOM 5064 N N . LEU B 1 151 ? 1.884 -14.023 1.397 1.00 17.54 146 LEU B N 1
ATOM 5065 C CA . LEU B 1 151 ? 2.785 -12.947 1.779 1.00 14.79 146 LEU B CA 1
ATOM 5066 C C . LEU B 1 151 ? 3.599 -12.500 0.583 1.00 15.56 146 LEU B C 1
ATOM 5067 O O . LEU B 1 151 ? 3.701 -11.295 0.307 1.00 14.08 146 LEU B O 1
ATOM 5072 N N . MET B 1 152 ? 4.128 -13.464 -0.184 1.00 15.50 147 MET B N 1
ATOM 5073 C CA . MET B 1 152 ? 4.946 -13.089 -1.330 1.00 16.47 147 MET B CA 1
ATOM 5074 C C . MET B 1 152 ? 4.142 -12.233 -2.280 1.00 10.14 147 MET B C 1
ATOM 5075 O O . MET B 1 152 ? 4.577 -11.142 -2.669 1.00 13.57 147 MET B O 1
ATOM 5080 N N . SER B 1 153 ? 2.923 -12.670 -2.592 1.00 13.61 148 SER B N 1
ATOM 5081 C CA . SER B 1 153 ? 2.110 -11.894 -3.514 1.00 13.59 148 SER B CA 1
ATOM 5082 C C . SER B 1 153 ? 1.830 -10.514 -2.944 1.00 16.23 148 SER B C 1
ATOM 5083 O O . SER B 1 153 ? 1.844 -9.514 -3.673 1.00 12.51 148 SER B O 1
ATOM 5086 N N . ASN B 1 154 ? 1.604 -10.440 -1.628 1.00 14.99 149 ASN B N 1
ATOM 5087 C CA . ASN B 1 154 ? 1.292 -9.166 -0.981 1.00 10.66 149 ASN B CA 1
ATOM 5088 C C . ASN B 1 154 ? 2.444 -8.176 -1.148 1.00 14.02 149 ASN B C 1
ATOM 5089 O O . ASN B 1 154 ? 2.211 -6.965 -1.273 1.00 10.28 149 ASN B O 1
ATOM 5094 N N . GLU B 1 155 ? 3.685 -8.677 -1.241 1.00 11.39 150 GLU B N 1
ATOM 5095 C CA . GLU B 1 155 ? 4.865 -7.823 -1.167 1.00 10.88 150 GLU B CA 1
ATOM 5096 C C . GLU B 1 155 ? 5.531 -7.525 -2.508 1.00 13.92 150 GLU B C 1
ATOM 5097 O O . GLU B 1 155 ? 6.251 -6.526 -2.595 1.00 10.75 150 GLU B O 1
ATOM 5103 N N . ILE B 1 156 ? 5.327 -8.333 -3.554 1.00 11.26 151 ILE B N 1
ATOM 5104 C CA . ILE B 1 156 ? 6.102 -8.168 -4.784 1.00 12.61 151 ILE B CA 1
ATOM 5105 C C . ILE B 1 156 ? 5.299 -7.645 -5.971 1.00 12.97 151 ILE B C 1
ATOM 5106 O O . ILE B 1 156 ? 5.916 -7.281 -6.986 1.00 9.37 151 ILE B O 1
ATOM 5111 N N . TRP B 1 157 ? 3.965 -7.577 -5.899 1.00 11.56 152 TRP B N 1
ATOM 5112 C CA . TRP B 1 157 ? 3.256 -7.102 -7.085 1.00 11.52 152 TRP B CA 1
ATOM 5113 C C . TRP B 1 157 ? 3.356 -5.588 -7.247 1.00 12.93 152 TRP B C 1
ATOM 5114 O O . TRP B 1 157 ? 3.426 -5.099 -8.381 1.00 12.44 152 TRP B O 1
ATOM 5125 N N . GLN B 1 158 ? 3.354 -4.826 -6.145 1.00 11.19 153 GLN B N 1
ATOM 5126 C CA . GLN B 1 158 ? 3.475 -3.371 -6.270 1.00 11.29 153 GLN B CA 1
ATOM 5127 C C . GLN B 1 158 ? 4.845 -2.931 -6.778 1.00 15.81 153 GLN B C 1
ATOM 5128 O O . GLN B 1 158 ? 4.896 -2.060 -7.667 1.00 11.58 153 GLN B O 1
ATOM 5134 N N . PRO B 1 159 ? 5.980 -3.440 -6.265 1.00 13.49 154 PRO B N 1
ATOM 5135 C CA . PRO B 1 159 ? 7.265 -2.940 -6.779 1.00 13.74 154 PRO B CA 1
ATOM 5136 C C . PRO B 1 159 ? 7.436 -3.180 -8.270 1.00 13.44 154 PRO B C 1
ATOM 5137 O O . PRO B 1 159 ? 7.972 -2.316 -8.977 1.00 13.86 154 PRO B O 1
ATOM 5141 N N . THR B 1 160 ? 6.959 -4.314 -8.781 1.00 12.29 155 THR B N 1
ATOM 5142 C CA . THR B 1 160 ? 7.030 -4.549 -10.219 1.00 13.63 155 THR B CA 1
ATOM 5143 C C . THR B 1 160 ? 6.096 -3.606 -10.975 1.00 12.04 155 THR B C 1
ATOM 5144 O O . THR B 1 160 ? 6.519 -2.922 -11.917 1.00 12.95 155 THR B O 1
ATOM 5148 N N . THR B 1 161 ? 4.846 -3.498 -10.522 1.00 10.06 156 THR B N 1
ATOM 5149 C CA . THR B 1 161 ? 3.878 -2.620 -11.174 1.00 12.18 156 THR B CA 1
ATOM 5150 C C . THR B 1 161 ? 4.419 -1.200 -11.304 1.00 13.13 156 THR B C 1
ATOM 5151 O O . THR B 1 161 ? 4.474 -0.639 -12.408 1.00 12.35 156 THR B O 1
ATOM 5155 N N . SER B 1 162 ? 4.887 -0.634 -10.190 1.00 11.78 157 SER B N 1
ATOM 5156 C CA . SER B 1 162 ? 5.464 0.704 -10.223 1.00 13.57 157 SER B CA 1
ATOM 5157 C C . SER B 1 162 ? 6.629 0.768 -11.196 1.00 13.28 157 SER B C 1
ATOM 5158 O O . SER B 1 162 ? 6.674 1.651 -12.064 1.00 14.71 157 SER B O 1
ATOM 5161 N N . ALA B 1 163 ? 7.564 -0.183 -11.092 1.00 16.21 158 ALA B N 1
ATOM 5162 C CA . ALA B 1 163 ? 8.690 -0.198 -12.017 1.00 16.07 158 ALA B CA 1
ATOM 5163 C C . ALA B 1 163 ? 8.181 -0.190 -13.448 1.00 15.59 158 ALA B C 1
ATOM 5164 O O . ALA B 1 163 ? 8.601 0.632 -14.275 1.00 14.21 158 ALA B O 1
ATOM 5166 N N . THR B 1 164 ? 7.198 -1.043 -13.728 1.00 16.21 159 THR B N 1
ATOM 5167 C CA . THR B 1 164 ? 6.677 -1.116 -15.082 1.00 16.23 159 THR B CA 1
ATOM 5168 C C . THR B 1 164 ? 6.071 0.213 -15.491 1.00 15.20 159 THR B C 1
ATOM 5169 O O . THR B 1 164 ? 6.421 0.770 -16.540 1.00 15.27 159 THR B O 1
ATOM 5173 N N . LEU B 1 165 ? 5.212 0.776 -14.634 1.00 16.16 160 LEU B N 1
ATOM 5174 C CA . LEU B 1 165 ? 4.609 2.052 -14.986 1.00 12.26 160 LEU B CA 1
ATOM 5175 C C . LEU B 1 165 ? 5.690 3.102 -15.151 1.00 15.10 160 LEU B C 1
ATOM 5176 O O . LEU B 1 165 ? 5.687 3.854 -16.135 1.00 15.45 160 LEU B O 1
ATOM 5181 N N . ALA B 1 166 ? 6.684 3.090 -14.256 1.00 14.67 161 ALA B N 1
ATOM 5182 C CA . ALA B 1 166 ? 7.739 4.086 -14.346 1.00 14.82 161 ALA B CA 1
ATOM 5183 C C . ALA B 1 166 ? 8.440 3.971 -15.684 1.00 15.16 161 ALA B C 1
ATOM 5184 O O . ALA B 1 166 ? 8.643 4.975 -16.384 1.00 14.54 161 ALA B O 1
ATOM 5186 N N . TYR B 1 167 ? 8.729 2.730 -16.099 1.00 19.93 162 TYR B N 1
ATOM 5187 C CA . TYR B 1 167 ? 9.440 2.539 -17.353 1.00 14.02 162 TYR B CA 1
ATOM 5188 C C . TYR B 1 167 ? 8.650 3.103 -18.518 1.00 16.00 162 TYR B C 1
ATOM 5189 O O . TYR B 1 167 ? 9.233 3.650 -19.464 1.00 16.81 162 TYR B O 1
ATOM 5198 N N . GLU B 1 168 ? 7.322 2.991 -18.467 1.00 16.38 163 GLU B N 1
ATOM 5199 C CA . GLU B 1 168 ? 6.526 3.504 -19.573 1.00 17.46 163 GLU B CA 1
ATOM 5200 C C . GLU B 1 168 ? 6.778 4.993 -19.764 1.00 17.36 163 GLU B C 1
ATOM 5201 O O . GLU B 1 168 ? 7.082 5.442 -20.878 1.00 20.86 163 GLU B O 1
ATOM 5207 N N . TYR B 1 169 ? 6.740 5.766 -18.671 1.00 22.21 164 TYR B N 1
ATOM 5208 C CA . TYR B 1 169 ? 7.104 7.174 -18.792 1.00 19.38 164 TYR B CA 1
ATOM 5209 C C . TYR B 1 169 ? 8.485 7.280 -19.416 1.00 18.36 164 TYR B C 1
ATOM 5210 O O . TYR B 1 169 ? 8.681 7.962 -20.433 1.00 21.25 164 TYR B O 1
ATOM 5219 N N . ARG B 1 170 ? 9.431 6.518 -18.861 1.00 16.11 165 ARG B N 1
ATOM 5220 C CA . ARG B 1 170 ? 10.804 6.534 -19.345 1.00 21.00 165 ARG B CA 1
ATOM 5221 C C . ARG B 1 170 ? 10.848 6.229 -20.834 1.00 23.80 165 ARG B C 1
ATOM 5222 O O . ARG B 1 170 ? 11.515 6.933 -21.608 1.00 19.24 165 ARG B O 1
ATOM 5230 N N . LYS B 1 171 ? 10.090 5.215 -21.260 1.00 22.12 166 LYS B N 1
ATOM 5231 C CA . LYS B 1 171 ? 10.097 4.843 -22.668 1.00 22.90 166 LYS B CA 1
ATOM 5232 C C . LYS B 1 171 ? 9.682 6.030 -23.520 1.00 21.32 166 LYS B C 1
ATOM 5233 O O . LYS B 1 171 ? 10.423 6.464 -24.414 1.00 22.39 166 LYS B O 1
ATOM 5239 N N . ILE B 1 172 ? 8.553 6.642 -23.167 1.00 17.83 167 ILE B N 1
ATOM 5240 C CA . ILE B 1 172 ? 8.094 7.808 -23.900 1.00 21.65 167 ILE B CA 1
ATOM 5241 C C . ILE B 1 172 ? 9.174 8.872 -23.877 1.00 22.60 167 ILE B C 1
ATOM 5242 O O . ILE B 1 172 ? 9.620 9.359 -24.924 1.00 24.91 167 ILE B O 1
ATOM 5247 N N . LEU B 1 173 ? 9.696 9.154 -22.684 1.00 25.84 168 LEU B N 1
ATOM 5248 C CA . LEU B 1 173 ? 10.616 10.268 -22.562 1.00 22.85 168 LEU B CA 1
ATOM 5249 C C . LEU B 1 173 ? 11.906 9.987 -23.301 1.00 23.41 168 LEU B C 1
ATOM 5250 O O . LEU B 1 173 ? 12.544 10.924 -23.789 1.00 20.94 168 LEU B O 1
ATOM 5255 N N . ASP B 1 174 ? 12.301 8.716 -23.415 1.00 19.34 169 ASP B N 1
ATOM 5256 C CA . ASP B 1 174 ? 13.521 8.442 -24.158 1.00 20.57 169 ASP B CA 1
ATOM 5257 C C . ASP B 1 174 ? 13.300 8.711 -25.637 1.00 29.98 169 ASP B C 1
ATOM 5258 O O . ASP B 1 174 ? 14.082 9.434 -26.274 1.00 25.81 169 ASP B O 1
ATOM 5263 N N . GLU B 1 175 ? 12.187 8.204 -26.176 1.00 21.73 170 GLU B N 1
ATOM 5264 C CA . GLU B 1 175 ? 11.953 8.336 -27.605 1.00 25.13 170 GLU B CA 1
ATOM 5265 C C . GLU B 1 175 ? 11.912 9.803 -27.997 1.00 31.09 170 GLU B C 1
ATOM 5266 O O . GLU B 1 175 ? 12.672 10.245 -28.872 1.00 30.02 170 GLU B O 1
ATOM 5272 N N . TYR B 1 176 ? 11.101 10.592 -27.285 1.00 24.87 171 TYR B N 1
ATOM 5273 C CA . TYR B 1 176 ? 10.988 12.005 -27.611 1.00 33.40 171 TYR B CA 1
ATOM 5274 C C . TYR B 1 176 ? 12.321 12.703 -27.460 1.00 25.81 171 TYR B C 1
ATOM 5275 O O . TYR B 1 176 ? 12.679 13.546 -28.292 1.00 32.91 171 TYR B O 1
ATOM 5284 N N . ALA B 1 177 ? 13.095 12.318 -26.442 1.00 23.14 172 ALA B N 1
ATOM 5285 C CA . ALA B 1 177 ? 14.414 12.911 -26.284 1.00 29.49 172 ALA B CA 1
ATOM 5286 C C . ALA B 1 177 ? 15.260 12.645 -27.520 1.00 31.66 172 ALA B C 1
ATOM 5287 O O . ALA B 1 177 ? 15.773 13.581 -28.155 1.00 30.97 172 ALA B O 1
ATOM 5289 N N . MET B 1 178 ? 15.334 11.377 -27.933 1.00 28.72 173 MET B N 1
ATOM 5290 C CA . MET B 1 178 ? 16.078 11.064 -29.143 1.00 31.44 173 MET B CA 1
ATOM 5291 C C . MET B 1 178 ? 15.482 11.766 -30.347 1.00 28.82 173 MET B C 1
ATOM 5292 O O . MET B 1 178 ? 16.215 12.167 -31.256 1.00 30.12 173 MET B O 1
ATOM 5297 N N . GLU B 1 179 ? 14.164 11.963 -30.352 1.00 29.31 174 GLU B N 1
ATOM 5298 C CA . GLU B 1 179 ? 13.545 12.614 -31.496 1.00 29.32 174 GLU B CA 1
ATOM 5299 C C . GLU B 1 179 ? 13.849 14.106 -31.507 1.00 35.34 174 GLU B C 1
ATOM 5300 O O . GLU B 1 179 ? 14.038 14.695 -32.578 1.00 36.67 174 GLU B O 1
ATOM 5306 N N . THR B 1 180 ? 13.916 14.735 -30.325 1.00 30.98 175 THR B N 1
ATOM 5307 C CA . THR B 1 180 ? 13.969 16.190 -30.276 1.00 30.39 175 THR B CA 1
ATOM 5308 C C . THR B 1 180 ? 15.311 16.742 -29.823 1.00 33.46 175 THR B C 1
ATOM 5309 O O . THR B 1 180 ? 15.592 17.913 -30.087 1.00 32.09 175 THR B O 1
ATOM 5313 N N . VAL B 1 181 ? 16.144 15.942 -29.154 1.00 29.44 176 VAL B N 1
ATOM 5314 C CA . VAL B 1 181 ? 17.474 16.367 -28.744 1.00 31.11 176 VAL B CA 1
ATOM 5315 C C . VAL B 1 181 ? 18.567 15.557 -29.430 1.00 33.39 176 VAL B C 1
ATOM 5316 O O . VAL B 1 181 ? 19.608 16.106 -29.807 1.00 31.46 176 VAL B O 1
ATOM 5320 N N . GLY B 1 182 ? 18.360 14.253 -29.602 1.00 32.52 177 GLY B N 1
ATOM 5321 C CA . GLY B 1 182 ? 19.393 13.385 -30.121 1.00 28.99 177 GLY B CA 1
ATOM 5322 C C . GLY B 1 182 ? 20.218 12.688 -29.067 1.00 27.79 177 GLY B C 1
ATOM 5323 O O . GLY B 1 182 ? 21.138 11.941 -29.419 1.00 37.87 177 GLY B O 1
ATOM 5324 N N . ASN B 1 183 ? 19.925 12.917 -27.788 1.00 26.55 178 ASN B N 1
ATOM 5325 C CA . ASN B 1 183 ? 20.488 12.150 -26.687 1.00 27.50 178 ASN B CA 1
ATOM 5326 C C . ASN B 1 183 ? 19.471 12.154 -25.553 1.00 26.76 178 ASN B C 1
ATOM 5327 O O . ASN B 1 183 ? 18.543 12.967 -25.537 1.00 29.19 178 ASN B O 1
ATOM 5332 N N . LYS B 1 184 ? 19.641 11.230 -24.605 1.00 30.18 179 LYS B N 1
ATOM 5333 C CA . LYS B 1 184 ? 18.688 11.076 -23.510 1.00 28.75 179 LYS B CA 1
ATOM 5334 C C . LYS B 1 184 ? 19.223 11.603 -22.183 1.00 31.69 179 LYS B C 1
ATOM 5335 O O . LYS B 1 184 ? 18.723 11.206 -21.125 1.00 28.51 179 LYS B O 1
ATOM 5341 N N . LEU B 1 185 ? 20.224 12.489 -22.215 1.00 29.69 180 LEU B N 1
ATOM 5342 C CA . LEU B 1 185 ? 20.930 12.851 -20.987 1.00 23.57 180 LEU B CA 1
ATOM 5343 C C . LEU B 1 185 ? 19.999 13.454 -19.945 1.00 27.24 180 LEU B C 1
ATOM 5344 O O . LEU B 1 185 ? 20.211 13.262 -18.742 1.00 35.58 180 LEU B O 1
ATOM 5349 N N . ALA B 1 186 ? 18.966 14.178 -20.379 1.00 23.41 181 ALA B N 1
ATOM 5350 C CA . ALA B 1 186 ? 18.082 14.873 -19.450 1.00 21.75 181 ALA B CA 1
ATOM 5351 C C . ALA B 1 186 ? 16.956 13.996 -18.914 1.00 19.10 181 ALA B C 1
ATOM 5352 O O . ALA B 1 186 ? 16.204 14.448 -18.046 1.00 22.34 181 ALA B O 1
ATOM 5354 N N . VAL B 1 187 ? 16.816 12.764 -19.408 1.00 23.89 182 VAL B N 1
ATOM 5355 C CA . VAL B 1 187 ? 15.623 11.976 -19.102 1.00 24.04 182 VAL B CA 1
ATOM 5356 C C . VAL B 1 187 ? 15.616 11.499 -17.654 1.00 18.73 182 VAL B C 1
ATOM 5357 O O . VAL B 1 187 ? 14.546 11.392 -17.043 1.00 22.39 182 VAL B O 1
ATOM 5361 N N . ASP B 1 188 ? 16.793 11.218 -17.081 1.00 20.78 183 ASP B N 1
ATOM 5362 C CA . ASP B 1 188 ? 16.869 10.692 -15.718 1.00 18.73 183 ASP B CA 1
ATOM 5363 C C . ASP B 1 188 ? 16.096 11.553 -14.726 1.00 22.73 183 ASP B C 1
ATOM 5364 O O . ASP B 1 188 ? 15.513 11.029 -13.768 1.00 23.60 183 ASP B O 1
ATOM 5369 N N . PHE B 1 189 ? 16.077 12.867 -14.933 1.00 22.16 184 PHE B N 1
ATOM 5370 C CA . PHE B 1 189 ? 15.412 13.792 -14.030 1.00 17.53 184 PHE B CA 1
ATOM 5371 C C . PHE B 1 189 ? 14.038 14.232 -14.515 1.00 19.28 184 PHE B C 1
ATOM 5372 O O . PHE B 1 189 ? 13.381 15.025 -13.833 1.00 23.54 184 PHE B O 1
ATOM 5380 N N . GLN B 1 190 ? 13.578 13.738 -15.661 1.00 16.15 185 GLN B N 1
ATOM 5381 C CA . GLN B 1 190 ? 12.295 14.196 -16.177 1.00 22.08 185 GLN B CA 1
ATOM 5382 C C . GLN B 1 190 ? 11.112 13.497 -15.529 1.00 20.79 185 GLN B C 1
ATOM 5383 O O . GLN B 1 190 ? 9.998 14.029 -15.580 1.00 18.56 185 GLN B O 1
ATOM 5389 N N . GLY B 1 191 ? 11.324 12.323 -14.935 1.00 15.70 186 GLY B N 1
ATOM 5390 C CA . GLY B 1 191 ? 10.296 11.658 -14.159 1.00 14.60 186 GLY B CA 1
ATOM 5391 C C . GLY B 1 191 ? 10.568 11.802 -12.678 1.00 16.62 186 GLY B C 1
ATOM 5392 O O . GLY B 1 191 ? 11.567 11.275 -12.176 1.00 17.31 186 GLY B O 1
ATOM 5393 N N . HIS B 1 192 ? 9.696 12.517 -11.968 1.00 13.93 187 HIS B N 1
ATOM 5394 C CA . HIS B 1 192 ? 9.934 12.891 -10.577 1.00 15.95 187 HIS B CA 1
ATOM 5395 C C . HIS B 1 192 ? 8.808 12.358 -9.695 1.00 17.03 187 HIS B C 1
ATOM 5396 O O . HIS B 1 192 ? 7.648 12.754 -9.857 1.00 15.11 187 HIS B O 1
ATOM 5403 N N . ASP B 1 193 ? 9.151 11.482 -8.751 1.00 13.12 188 ASP B N 1
ATOM 5404 C CA . ASP B 1 193 ? 8.143 10.860 -7.897 1.00 16.30 188 ASP B CA 1
ATOM 5405 C C . ASP B 1 193 ? 7.599 11.873 -6.892 1.00 15.84 188 ASP B C 1
ATOM 5406 O O . ASP B 1 193 ? 8.354 12.436 -6.094 1.00 18.15 188 ASP B O 1
ATOM 5411 N N . PHE B 1 194 ? 6.284 12.090 -6.932 1.00 17.54 189 PHE B N 1
ATOM 5412 C CA . PHE B 1 194 ? 5.576 13.014 -6.053 1.00 18.42 189 PHE B CA 1
ATOM 5413 C C . PHE B 1 194 ? 4.548 12.297 -5.185 1.00 17.80 189 PHE B C 1
ATOM 5414 O O . PHE B 1 194 ? 3.767 12.958 -4.491 1.00 19.91 189 PHE B O 1
ATOM 5422 N N . SER B 1 195 ? 4.531 10.969 -5.207 1.00 14.46 190 SER B N 1
ATOM 5423 C CA . SER B 1 195 ? 3.359 10.183 -4.853 1.00 15.87 190 SER B CA 1
ATOM 5424 C C . SER B 1 195 ? 3.254 9.813 -3.380 1.00 17.93 190 SER B C 1
ATOM 5425 O O . SER B 1 195 ? 2.224 9.253 -2.988 1.00 17.66 190 SER B O 1
ATOM 5428 N N . MET B 1 196 ? 4.273 10.097 -2.558 1.00 15.71 191 MET B N 1
ATOM 5429 C CA . MET B 1 196 ? 4.366 9.427 -1.260 1.00 13.81 191 MET B CA 1
ATOM 5430 C C . MET B 1 196 ? 3.137 9.683 -0.394 1.00 14.67 191 MET B C 1
ATOM 5431 O O . MET B 1 196 ? 2.628 8.761 0.252 1.00 14.22 191 MET B O 1
ATOM 5436 N N . ARG B 1 197 ? 2.609 10.910 -0.406 1.00 15.78 192 ARG B N 1
ATOM 5437 C CA . ARG B 1 197 ? 1.470 11.214 0.457 1.00 15.86 192 ARG B CA 1
ATOM 5438 C C . ARG B 1 197 ? 0.222 10.425 0.073 1.00 15.78 192 ARG B C 1
ATOM 5439 O O . ARG B 1 197 ? -0.680 10.267 0.905 1.00 16.43 192 ARG B O 1
ATOM 5447 N N . GLY B 1 198 ? 0.167 9.906 -1.153 1.00 16.56 193 GLY B N 1
ATOM 5448 C CA . GLY B 1 198 ? -1.003 9.215 -1.656 1.00 17.30 193 GLY B CA 1
ATOM 5449 C C . GLY B 1 198 ? -0.821 7.716 -1.789 1.00 16.13 193 GLY B C 1
ATOM 5450 O O . GLY B 1 198 ? -1.720 7.018 -2.271 1.00 15.04 193 GLY B O 1
ATOM 5451 N N . MET B 1 199 ? 0.347 7.212 -1.400 1.00 15.09 194 MET B N 1
ATOM 5452 C CA . MET B 1 199 ? 0.519 5.774 -1.252 1.00 13.73 194 MET B CA 1
ATOM 5453 C C . MET B 1 199 ? -0.173 5.300 0.031 1.00 14.32 194 MET B C 1
ATOM 5454 O O . MET B 1 199 ? -0.414 6.075 0.960 1.00 14.47 194 MET B O 1
ATOM 5459 N N . SER B 1 200 ? -0.525 4.013 0.066 1.00 13.46 195 SER B N 1
ATOM 5460 C CA . SER B 1 200 ? -1.430 3.542 1.111 1.00 14.68 195 SER B CA 1
ATOM 5461 C C . SER B 1 200 ? -0.731 3.234 2.435 1.00 15.52 195 SER B C 1
ATOM 5462 O O . SER B 1 200 ? -1.417 2.976 3.434 1.00 14.92 195 SER B O 1
ATOM 5465 N N . SER B 1 201 ? 0.598 3.269 2.467 1.00 15.95 196 SER B N 1
ATOM 5466 C CA . SER B 1 201 ? 1.385 2.989 3.659 1.00 15.78 196 SER B CA 1
ATOM 5467 C C . SER B 1 201 ? 2.835 3.321 3.342 1.00 14.90 196 SER B C 1
ATOM 5468 O O . SER B 1 201 ? 3.237 3.368 2.174 1.00 12.77 196 SER B O 1
ATOM 5471 N N . LEU B 1 202 ? 3.618 3.546 4.401 1.00 17.37 197 LEU B N 1
ATOM 5472 C CA . LEU B 1 202 ? 5.045 3.807 4.229 1.00 14.02 197 LEU B CA 1
ATOM 5473 C C . LEU B 1 202 ? 5.742 2.653 3.515 1.00 16.42 197 LEU B C 1
ATOM 5474 O O . LEU B 1 202 ? 6.629 2.877 2.681 1.00 16.57 197 LEU B O 1
ATOM 5479 N N . GLU B 1 203 ? 5.361 1.409 3.826 1.00 14.12 198 GLU B N 1
ATOM 5480 C CA . GLU B 1 203 ? 5.971 0.277 3.138 1.00 14.39 198 GLU B CA 1
ATOM 5481 C C . GLU B 1 203 ? 5.678 0.330 1.643 1.00 13.86 198 GLU B C 1
ATOM 5482 O O . GLU B 1 203 ? 6.589 0.204 0.810 1.00 13.20 198 GLU B O 1
ATOM 5488 N N . SER B 1 204 ? 4.408 0.544 1.286 1.00 16.16 199 SER B N 1
ATOM 5489 C CA . SER B 1 204 ? 4.044 0.659 -0.121 1.00 15.81 199 SER B CA 1
ATOM 5490 C C . SER B 1 204 ? 4.765 1.832 -0.768 1.00 15.24 199 SER B C 1
ATOM 5491 O O . SER B 1 204 ? 5.213 1.742 -1.917 1.00 15.37 199 SER B O 1
ATOM 5494 N N . THR B 1 205 ? 4.892 2.937 -0.038 1.00 16.16 200 THR B N 1
ATOM 5495 C CA . THR B 1 205 ? 5.705 4.055 -0.502 1.00 17.43 200 THR B CA 1
ATOM 5496 C C . THR B 1 205 ? 7.109 3.599 -0.892 1.00 14.86 200 THR B C 1
ATOM 5497 O O . THR B 1 205 ? 7.582 3.886 -1.999 1.00 17.46 200 THR B O 1
ATOM 5501 N N . LYS B 1 206 ? 7.784 2.864 -0.003 1.00 15.74 201 LYS B N 1
ATOM 5502 C CA . LYS B 1 206 ? 9.158 2.442 -0.280 1.00 16.71 201 LYS B CA 1
ATOM 5503 C C . LYS B 1 206 ? 9.231 1.558 -1.520 1.00 14.78 201 LYS B C 1
ATOM 5504 O O . LYS B 1 206 ? 10.097 1.749 -2.383 1.00 16.63 201 LYS B O 1
ATOM 5510 N N . LEU B 1 207 ? 8.323 0.585 -1.627 1.00 14.90 202 LEU B N 1
ATOM 5511 C CA . LEU B 1 207 ? 8.420 -0.368 -2.734 1.00 15.35 202 LEU B CA 1
ATOM 5512 C C . LEU B 1 207 ? 8.120 0.309 -4.068 1.00 13.67 202 LEU B C 1
ATOM 5513 O O . LEU B 1 207 ? 8.874 0.159 -5.043 1.00 14.83 202 LEU B O 1
ATOM 5518 N N . SER B 1 208 ? 7.033 1.082 -4.120 1.00 12.29 203 SER B N 1
ATOM 5519 C CA . SER B 1 208 ? 6.684 1.809 -5.337 1.00 14.51 203 SER B CA 1
ATOM 5520 C C . SER B 1 208 ? 7.778 2.800 -5.734 1.00 14.02 203 SER B C 1
ATOM 5521 O O . SER B 1 208 ? 8.159 2.884 -6.911 1.00 13.81 203 SER B O 1
ATOM 5524 N N . GLY B 1 209 ? 8.300 3.561 -4.766 1.00 13.03 204 GLY B N 1
ATOM 5525 C CA . GLY B 1 209 ? 9.334 4.534 -5.068 1.00 13.03 204 GLY B CA 1
ATOM 5526 C C . GLY B 1 209 ? 10.626 3.905 -5.546 1.00 13.50 204 GLY B C 1
ATOM 5527 O O . GLY B 1 209 ? 11.334 4.488 -6.373 1.00 15.67 204 GLY B O 1
ATOM 5528 N N . ALA B 1 210 ? 10.961 2.718 -5.024 1.00 12.83 205 ALA B N 1
ATOM 5529 C CA . ALA B 1 210 ? 12.110 1.975 -5.534 1.00 15.22 205 ALA B CA 1
ATOM 5530 C C . ALA B 1 210 ? 11.901 1.564 -6.989 1.00 14.16 205 ALA B C 1
ATOM 5531 O O . ALA B 1 210 ? 12.828 1.642 -7.820 1.00 16.34 205 ALA B O 1
ATOM 5533 N N . GLY B 1 211 ? 10.685 1.113 -7.311 1.00 13.90 206 GLY B N 1
ATOM 5534 C CA . GLY B 1 211 ? 10.375 0.824 -8.701 1.00 14.08 206 GLY B CA 1
ATOM 5535 C C . GLY B 1 211 ? 10.552 2.042 -9.586 1.00 13.46 206 GLY B C 1
ATOM 5536 O O . GLY B 1 211 ? 11.100 1.947 -10.686 1.00 15.26 206 GLY B O 1
ATOM 5537 N N . HIS B 1 212 ? 10.108 3.208 -9.103 1.00 17.84 207 HIS B N 1
ATOM 5538 C CA . HIS B 1 212 ? 10.324 4.459 -9.827 1.00 12.66 207 HIS B CA 1
ATOM 5539 C C . HIS B 1 212 ? 11.810 4.731 -10.029 1.00 14.59 207 HIS B C 1
ATOM 5540 O O . HIS B 1 212 ? 12.234 5.143 -11.113 1.00 14.95 207 HIS B O 1
ATOM 5547 N N . LEU B 1 213 ? 12.618 4.509 -8.994 1.00 13.68 208 LEU B N 1
ATOM 5548 C CA . LEU B 1 213 ? 14.038 4.812 -9.102 1.00 14.73 208 LEU B CA 1
ATOM 5549 C C . LEU B 1 213 ? 14.779 3.869 -10.042 1.00 15.94 208 LEU B C 1
ATOM 5550 O O . LEU B 1 213 ? 15.928 4.161 -10.391 1.00 12.53 208 LEU B O 1
ATOM 5555 N N . LEU B 1 214 ? 14.173 2.745 -10.448 1.00 13.81 209 LEU B N 1
ATOM 5556 C CA . LEU B 1 214 ? 14.821 1.951 -11.502 1.00 15.16 209 LEU B CA 1
ATOM 5557 C C . LEU B 1 214 ? 15.004 2.761 -12.787 1.00 17.41 209 LEU B C 1
ATOM 5558 O O . LEU B 1 214 ? 16.034 2.639 -13.465 1.00 15.96 209 LEU B O 1
ATOM 5563 N N . SER B 1 215 ? 14.010 3.579 -13.151 1.00 17.40 210 SER B N 1
ATOM 5564 C CA . SER B 1 215 ? 14.020 4.296 -14.427 1.00 16.02 210 SER B CA 1
ATOM 5565 C C . SER B 1 215 ? 14.496 5.741 -14.327 1.00 17.10 210 SER B C 1
ATOM 5566 O O . SER B 1 215 ? 15.048 6.264 -15.300 1.00 13.97 210 SER B O 1
ATOM 5569 N N . PHE B 1 216 ? 14.282 6.410 -13.196 1.00 16.11 211 PHE B N 1
ATOM 5570 C CA . PHE B 1 216 ? 14.643 7.812 -13.040 1.00 20.84 211 PHE B CA 1
ATOM 5571 C C . PHE B 1 216 ? 15.499 7.994 -11.792 1.00 21.12 211 PHE B C 1
ATOM 5572 O O . PHE B 1 216 ? 15.537 7.137 -10.905 1.00 19.09 211 PHE B O 1
ATOM 5580 N N . THR B 1 217 ? 16.199 9.127 -11.735 1.00 20.91 212 THR B N 1
ATOM 5581 C CA . THR B 1 217 ? 16.924 9.508 -10.534 1.00 16.89 212 THR B CA 1
ATOM 5582 C C . THR B 1 217 ? 16.241 10.624 -9.757 1.00 24.21 212 THR B C 1
ATOM 5583 O O . THR B 1 217 ? 16.620 10.882 -8.611 1.00 22.68 212 THR B O 1
ATOM 5587 N N . GLY B 1 218 ? 15.235 11.280 -10.335 1.00 20.82 213 GLY B N 1
ATOM 5588 C CA . GLY B 1 218 ? 14.524 12.339 -9.642 1.00 16.15 213 GLY B CA 1
ATOM 5589 C C . GLY B 1 218 ? 13.410 11.772 -8.790 1.00 15.80 213 GLY B C 1
ATOM 5590 O O . GLY B 1 218 ? 12.612 10.961 -9.262 1.00 15.80 213 GLY B O 1
ATOM 5591 N N . THR B 1 219 ? 13.356 12.204 -7.530 1.00 15.06 214 THR B N 1
ATOM 5592 C CA . THR B 1 219 ? 12.282 11.765 -6.651 1.00 16.47 214 THR B CA 1
ATOM 5593 C C . THR B 1 219 ? 12.193 12.697 -5.451 1.00 15.86 214 THR B C 1
ATOM 5594 O O . THR B 1 219 ? 13.189 13.296 -5.036 1.00 16.28 214 THR B O 1
ATOM 5598 N N . ASP B 1 220 ? 10.986 12.823 -4.910 1.00 14.73 215 ASP B N 1
ATOM 5599 C CA . ASP B 1 220 ? 10.819 13.433 -3.602 1.00 15.20 215 ASP B CA 1
ATOM 5600 C C . ASP B 1 220 ? 10.596 12.394 -2.515 1.00 18.83 215 ASP B C 1
ATOM 5601 O O . ASP B 1 220 ? 10.486 12.756 -1.339 1.00 18.98 215 ASP B O 1
ATOM 5606 N N . THR B 1 221 ? 10.536 11.112 -2.879 1.00 15.79 216 THR B N 1
ATOM 5607 C CA . THR B 1 221 ? 10.284 10.035 -1.925 1.00 15.95 216 THR B CA 1
ATOM 5608 C C . THR B 1 221 ? 11.614 9.585 -1.321 1.00 15.00 216 THR B C 1
ATOM 5609 O O . THR B 1 221 ? 12.251 8.632 -1.778 1.00 14.24 216 THR B O 1
ATOM 5613 N N . ILE B 1 222 ? 12.029 10.297 -0.257 1.00 14.54 217 ILE B N 1
ATOM 5614 C CA . ILE B 1 222 ? 13.282 9.959 0.438 1.00 16.13 217 ILE B CA 1
ATOM 5615 C C . ILE B 1 222 ? 13.341 8.487 0.838 1.00 14.51 217 ILE B C 1
ATOM 5616 O O . ILE B 1 222 ? 14.382 7.839 0.595 1.00 14.69 217 ILE B O 1
ATOM 5621 N N . PRO B 1 223 ? 12.306 7.890 1.445 1.00 15.32 218 PRO B N 1
ATOM 5622 C CA . PRO B 1 223 ? 12.415 6.490 1.871 1.00 14.09 218 PRO B CA 1
ATOM 5623 C C . PRO B 1 223 ? 12.685 5.526 0.737 1.00 13.82 218 PRO B C 1
ATOM 5624 O O . PRO B 1 223 ? 13.235 4.457 0.997 1.00 15.74 218 PRO B O 1
ATOM 5628 N N . ALA B 1 224 ? 12.335 5.869 -0.510 1.00 16.18 219 ALA B N 1
ATOM 5629 C CA . ALA B 1 224 ? 12.644 5.001 -1.647 1.00 12.23 219 ALA B CA 1
ATOM 5630 C C . ALA B 1 224 ? 14.149 4.926 -1.910 1.00 14.03 219 ALA B C 1
ATOM 5631 O O . ALA B 1 224 ? 14.704 3.839 -2.155 1.00 15.90 219 ALA B O 1
ATOM 5633 N N . ILE B 1 225 ? 14.825 6.077 -1.869 1.00 13.57 220 ILE B N 1
ATOM 5634 C CA . ILE B 1 225 ? 16.282 6.106 -1.964 1.00 13.75 220 ILE B CA 1
ATOM 5635 C C . ILE B 1 225 ? 16.882 5.231 -0.880 1.00 14.07 220 ILE B C 1
ATOM 5636 O O . ILE B 1 225 ? 17.750 4.380 -1.136 1.00 15.27 220 ILE B O 1
ATOM 5641 N N . LEU B 1 226 ? 16.419 5.427 0.362 1.00 15.20 221 LEU B N 1
ATOM 5642 C CA . LEU B 1 226 ? 17.013 4.640 1.440 1.00 15.01 221 LEU B CA 1
ATOM 5643 C C . LEU B 1 226 ? 16.637 3.161 1.332 1.00 15.49 221 LEU B C 1
ATOM 5644 O O . LEU B 1 226 ? 17.403 2.300 1.772 1.00 14.44 221 LEU B O 1
ATOM 5649 N N . TYR B 1 227 ? 15.482 2.841 0.741 1.00 18.41 222 TYR B N 1
ATOM 5650 C CA . TYR B 1 227 ? 15.128 1.445 0.510 1.00 17.04 222 TYR B CA 1
ATOM 5651 C C . TYR B 1 227 ? 16.161 0.774 -0.381 1.00 17.40 222 TYR B C 1
ATOM 5652 O O . TYR B 1 227 ? 16.584 -0.362 -0.119 1.00 16.61 222 TYR B O 1
ATOM 5661 N N . HIS B 1 228 ? 16.578 1.471 -1.440 1.00 14.44 223 HIS B N 1
ATOM 5662 C CA . HIS B 1 228 ? 17.649 0.928 -2.269 1.00 16.77 223 HIS B CA 1
ATOM 5663 C C . HIS B 1 228 ? 18.950 0.802 -1.488 1.00 19.19 223 HIS B C 1
ATOM 5664 O O . HIS B 1 228 ? 19.716 -0.145 -1.712 1.00 15.58 223 HIS B O 1
ATOM 5671 N N . GLU B 1 229 ? 19.213 1.727 -0.559 1.00 15.19 224 GLU B N 1
ATOM 5672 C CA . GLU B 1 229 ? 20.371 1.538 0.319 1.00 18.06 224 GLU B CA 1
ATOM 5673 C C . GLU B 1 229 ? 20.233 0.270 1.164 1.00 20.01 224 GLU B C 1
ATOM 5674 O O . GLU B 1 229 ? 21.219 -0.438 1.401 1.00 18.29 224 GLU B O 1
ATOM 5680 N N . GLU B 1 230 ? 19.026 -0.011 1.662 1.00 17.98 225 GLU B N 1
ATOM 5681 C CA . GLU B 1 230 ? 18.855 -1.136 2.580 1.00 20.95 225 GLU B CA 1
ATOM 5682 C C . GLU B 1 230 ? 18.961 -2.475 1.860 1.00 18.75 225 GLU B C 1
ATOM 5683 O O . GLU B 1 230 ? 19.624 -3.395 2.350 1.00 16.20 225 GLU B O 1
ATOM 5689 N N . PHE B 1 231 ? 18.314 -2.617 0.700 1.00 15.07 226 PHE B N 1
ATOM 5690 C CA . PHE B 1 231 ? 18.177 -3.945 0.121 1.00 16.56 226 PHE B CA 1
ATOM 5691 C C . PHE B 1 231 ? 18.940 -4.173 -1.178 1.00 20.76 226 PHE B C 1
ATOM 5692 O O . PHE B 1 231 ? 19.220 -5.331 -1.505 1.00 16.62 226 PHE B O 1
ATOM 5700 N N . TYR B 1 232 ? 19.305 -3.124 -1.917 1.00 19.40 227 TYR B N 1
ATOM 5701 C CA . TYR B 1 232 ? 19.943 -3.307 -3.217 1.00 20.61 227 TYR B CA 1
ATOM 5702 C C . TYR B 1 232 ? 21.356 -2.733 -3.253 1.00 20.11 227 TYR B C 1
ATOM 5703 O O . TYR B 1 232 ? 21.850 -2.344 -4.314 1.00 20.78 227 TYR B O 1
ATOM 5712 N N . ASN B 1 233 ? 22.015 -2.683 -2.093 1.00 23.56 228 ASN B N 1
ATOM 5713 C CA . ASN B 1 233 ? 23.441 -2.364 -1.969 1.00 22.28 228 ASN B CA 1
ATOM 5714 C C . ASN B 1 233 ? 23.783 -0.956 -2.453 1.00 24.01 228 ASN B C 1
ATOM 5715 O O . ASN B 1 233 ? 24.944 -0.665 -2.769 1.00 24.81 228 ASN B O 1
ATOM 5720 N N . ALA B 1 234 ? 22.803 -0.060 -2.502 1.00 21.73 229 ALA B N 1
ATOM 5721 C CA . ALA B 1 234 ? 23.067 1.296 -2.957 1.00 21.26 229 ALA B CA 1
ATOM 5722 C C . ALA B 1 234 ? 23.750 2.115 -1.868 1.00 22.15 229 ALA B C 1
ATOM 5723 O O . ALA B 1 234 ? 23.590 1.860 -0.670 1.00 21.17 229 ALA B O 1
ATOM 5725 N N . ASN B 1 235 ? 24.516 3.112 -2.299 1.00 21.76 230 ASN B N 1
ATOM 5726 C CA . ASN B 1 235 ? 25.189 4.028 -1.384 1.00 21.28 230 ASN B CA 1
ATOM 5727 C C . ASN B 1 235 ? 25.169 5.417 -2.002 1.00 21.84 230 ASN B C 1
ATOM 5728 O O . ASN B 1 235 ? 25.842 5.657 -3.009 1.00 24.32 230 ASN B O 1
ATOM 5733 N N . ILE B 1 236 ? 24.412 6.332 -1.389 1.00 21.05 231 ILE B N 1
ATOM 5734 C CA . ILE B 1 236 ? 24.288 7.693 -1.901 1.00 19.89 231 ILE B CA 1
ATOM 5735 C C . ILE B 1 236 ? 25.615 8.442 -1.895 1.00 22.01 231 ILE B C 1
ATOM 5736 O O . ILE B 1 236 ? 25.766 9.425 -2.628 1.00 29.15 231 ILE B O 1
ATOM 5741 N N . GLU B 1 237 ? 26.583 8.013 -1.075 1.00 22.52 232 GLU B N 1
ATOM 5742 C CA . GLU B 1 237 ? 27.888 8.668 -1.038 1.00 28.50 232 GLU B CA 1
ATOM 5743 C C . GLU B 1 237 ? 28.758 8.337 -2.243 1.00 29.15 232 GLU B C 1
ATOM 5744 O O . GLU B 1 237 ? 29.787 8.988 -2.438 1.00 28.50 232 GLU B O 1
ATOM 5750 N N . ASN B 1 238 ? 28.381 7.342 -3.041 1.00 27.31 233 ASN B N 1
ATOM 5751 C CA . ASN B 1 238 ? 29.191 6.884 -4.156 1.00 27.04 233 ASN B CA 1
ATOM 5752 C C . ASN B 1 238 ? 28.459 6.912 -5.484 1.00 32.31 233 ASN B C 1
ATOM 5753 O O . ASN B 1 238 ? 29.103 6.762 -6.528 1.00 36.72 233 ASN B O 1
ATOM 5758 N N . GLU B 1 239 ? 27.146 7.102 -5.479 1.00 26.14 234 GLU B N 1
ATOM 5759 C CA . GLU B 1 239 ? 26.356 7.001 -6.691 1.00 29.32 234 GLU B CA 1
ATOM 5760 C C . GLU B 1 239 ? 25.111 7.850 -6.511 1.00 25.90 234 GLU B C 1
ATOM 5761 O O . GLU B 1 239 ? 24.648 8.066 -5.388 1.00 24.18 234 GLU B O 1
ATOM 5767 N N . LEU B 1 240 ? 24.586 8.347 -7.624 1.00 19.46 235 LEU B N 1
ATOM 5768 C CA . LEU B 1 240 ? 23.316 9.060 -7.599 1.00 22.62 235 LEU B CA 1
ATOM 5769 C C . LEU B 1 240 ? 22.217 8.006 -7.558 1.00 22.80 235 LEU B C 1
ATOM 5770 O O . LEU B 1 240 ? 21.935 7.348 -8.560 1.00 24.56 235 LEU B O 1
ATOM 5775 N N . VAL B 1 241 ? 21.629 7.802 -6.378 1.00 27.62 236 VAL B N 1
ATOM 5776 C CA . VAL B 1 241 ? 20.477 6.916 -6.247 1.00 24.55 236 VAL B CA 1
ATOM 5777 C C . VAL B 1 241 ? 19.238 7.722 -6.613 1.00 15.55 236 VAL B C 1
ATOM 5778 O O . VAL B 1 241 ? 18.576 7.458 -7.623 1.00 17.86 236 VAL B O 1
ATOM 5782 N N . GLY B 1 242 ? 18.943 8.724 -5.792 1.00 15.40 237 GLY B N 1
ATOM 5783 C CA . GLY B 1 242 ? 17.942 9.712 -6.120 1.00 15.18 237 GLY B CA 1
ATOM 5784 C C . GLY B 1 242 ? 18.438 11.079 -5.700 1.00 18.13 237 GLY B C 1
ATOM 5785 O O . GLY B 1 242 ? 19.391 11.206 -4.929 1.00 29.13 237 GLY B O 1
ATOM 5786 N N . SER B 1 243 ? 17.789 12.106 -6.234 1.00 18.81 238 SER B N 1
ATOM 5787 C CA . SER B 1 243 ? 18.069 13.467 -5.799 1.00 25.02 238 SER B CA 1
ATOM 5788 C C . SER B 1 243 ? 16.844 14.319 -6.093 1.00 18.64 238 SER B C 1
ATOM 5789 O O . SER B 1 243 ? 15.958 13.929 -6.856 1.00 18.89 238 SER B O 1
ATOM 5792 N N . SER B 1 244 ? 16.810 15.493 -5.471 1.00 19.64 239 SER B N 1
ATOM 5793 C CA . SER B 1 244 ? 15.678 16.400 -5.586 1.00 22.95 239 SER B CA 1
ATOM 5794 C C . SER B 1 244 ? 16.199 17.827 -5.464 1.00 23.59 239 SER B C 1
ATOM 5795 O O . SER B 1 244 ? 17.411 18.066 -5.436 1.00 29.41 239 SER B O 1
ATOM 5798 N N . ILE B 1 245 ? 15.276 18.781 -5.396 1.00 18.90 240 ILE B N 1
ATOM 5799 C CA . ILE B 1 245 ? 15.629 20.200 -5.373 1.00 21.45 240 ILE B CA 1
ATOM 5800 C C . ILE B 1 245 ? 14.781 20.905 -4.327 1.00 20.47 240 ILE B C 1
ATOM 5801 O O . ILE B 1 245 ? 13.705 20.424 -3.948 1.00 22.81 240 ILE B O 1
ATOM 5806 N N . PRO B 1 246 ? 15.261 22.035 -3.812 1.00 21.66 241 PRO B N 1
ATOM 5807 C CA . PRO B 1 246 ? 14.383 22.881 -2.991 1.00 23.63 241 PRO B CA 1
ATOM 5808 C C . PRO B 1 246 ? 13.137 23.257 -3.781 1.00 26.23 241 PRO B C 1
ATOM 5809 O O . PRO B 1 246 ? 13.214 23.606 -4.961 1.00 26.60 241 PRO B O 1
ATOM 5813 N N . ALA B 1 247 ? 11.978 23.166 -3.131 1.00 27.50 242 ALA B N 1
ATOM 5814 C CA . ALA B 1 247 ? 10.724 23.483 -3.803 1.00 21.57 242 ALA B CA 1
ATOM 5815 C C . ALA B 1 247 ? 9.740 24.097 -2.819 1.00 27.57 242 ALA B C 1
ATOM 5816 O O . ALA B 1 247 ? 9.553 23.572 -1.716 1.00 23.66 242 ALA B O 1
ATOM 5818 N N . THR B 1 248 ? 9.107 25.196 -3.226 1.00 23.05 243 THR B N 1
ATOM 5819 C CA . THR B 1 248 ? 8.070 25.808 -2.412 1.00 23.87 243 THR B CA 1
ATOM 5820 C C . THR B 1 248 ? 6.763 25.031 -2.539 1.00 24.93 243 THR B C 1
ATOM 5821 O O . THR B 1 248 ? 6.608 24.142 -3.382 1.00 26.63 243 THR B O 1
ATOM 5825 N N . GLU B 1 249 ? 5.806 25.396 -1.690 1.00 26.70 244 GLU B N 1
ATOM 5826 C CA . GLU B 1 249 ? 4.493 24.773 -1.661 1.00 25.71 244 GLU B CA 1
ATOM 5827 C C . GLU B 1 249 ? 3.443 25.848 -1.404 1.00 28.88 244 GLU B C 1
ATOM 5828 O O . GLU B 1 249 ? 3.754 26.960 -0.965 1.00 28.50 244 GLU B O 1
ATOM 5834 N N . HIS B 1 250 ? 2.183 25.487 -1.669 1.00 29.74 245 HIS B N 1
ATOM 5835 C CA . HIS B 1 250 ? 1.093 26.460 -1.644 1.00 29.36 245 HIS B CA 1
ATOM 5836 C C . HIS B 1 250 ? 0.933 27.119 -0.276 1.00 31.27 245 HIS B C 1
ATOM 5837 O O . HIS B 1 250 ? 0.649 28.319 -0.193 1.00 33.86 245 HIS B O 1
ATOM 5844 N N . SER B 1 251 ? 1.078 26.352 0.808 1.00 30.19 246 SER B N 1
ATOM 5845 C CA . SER B 1 251 ? 0.880 26.933 2.136 1.00 32.90 246 SER B CA 1
ATOM 5846 C C . SER B 1 251 ? 1.964 27.958 2.465 1.00 29.52 246 SER B C 1
ATOM 5847 O O . SER B 1 251 ? 1.681 28.991 3.082 1.00 31.08 246 SER B O 1
ATOM 5850 N N . VAL B 1 252 ? 3.205 27.697 2.049 1.00 32.32 247 VAL B N 1
ATOM 5851 C CA . VAL B 1 252 ? 4.287 28.656 2.254 1.00 32.04 247 VAL B CA 1
ATOM 5852 C C . VAL B 1 252 ? 4.097 29.873 1.354 1.00 30.18 247 VAL B C 1
ATOM 5853 O O . VAL B 1 252 ? 4.305 31.023 1.774 1.00 31.62 247 VAL B O 1
ATOM 5857 N N . MET B 1 253 ? 3.692 29.637 0.104 1.00 29.29 248 MET B N 1
ATOM 5858 C CA . MET B 1 253 ? 3.438 30.736 -0.818 1.00 31.29 248 MET B CA 1
ATOM 5859 C C . MET B 1 253 ? 2.346 31.650 -0.283 1.00 33.33 248 MET B C 1
ATOM 5860 O O . MET B 1 253 ? 2.445 32.879 -0.385 1.00 34.35 248 MET B O 1
ATOM 5865 N N . CYS B 1 254 ? 1.290 31.064 0.289 1.00 34.50 249 CYS B N 1
ATOM 5866 C CA . CYS B 1 254 ? 0.209 31.858 0.857 1.00 33.26 249 CYS B CA 1
ATOM 5867 C C . CYS B 1 254 ? 0.630 32.542 2.151 1.00 36.27 249 CYS B C 1
ATOM 5868 O O . CYS B 1 254 ? 0.183 33.661 2.430 1.00 36.33 249 CYS B O 1
ATOM 5871 N N . ALA B 1 255 ? 1.480 31.896 2.953 1.00 34.18 250 ALA B N 1
ATOM 5872 C CA . ALA B 1 255 ? 1.963 32.543 4.166 1.00 35.65 250 ALA B CA 1
ATOM 5873 C C . ALA B 1 255 ? 2.807 33.767 3.847 1.00 36.55 250 ALA B C 1
ATOM 5874 O O . ALA B 1 255 ? 2.760 34.758 4.582 1.00 38.32 250 ALA B O 1
ATOM 5876 N N . ASN B 1 256 ? 3.580 33.723 2.762 1.00 35.48 251 ASN B N 1
ATOM 5877 C CA . ASN B 1 256 ? 4.456 34.844 2.447 1.00 36.37 251 ASN B CA 1
ATOM 5878 C C . ASN B 1 256 ? 3.719 36.048 1.871 1.00 37.57 251 ASN B C 1
ATOM 5879 O O . ASN B 1 256 ? 4.268 37.154 1.896 1.00 38.82 251 ASN B O 1
ATOM 5884 N N . GLY B 1 257 ? 2.502 35.874 1.363 1.00 37.35 252 GLY B N 1
ATOM 5885 C CA . GLY B 1 257 ? 1.669 37.000 0.982 1.00 38.75 252 GLY B CA 1
ATOM 5886 C C . GLY B 1 257 ? 1.692 37.285 -0.508 1.00 40.64 252 GLY B C 1
ATOM 5887 O O . GLY B 1 257 ? 2.381 36.635 -1.303 1.00 36.68 252 GLY B O 1
ATOM 5888 N N . GLN B 1 258 ? 0.930 38.320 -0.870 1.00 47.83 253 GLN B N 1
ATOM 5889 C CA . GLN B 1 258 ? 0.585 38.619 -2.256 1.00 49.72 253 GLN B CA 1
ATOM 5890 C C . GLN B 1 258 ? 1.623 39.465 -2.986 1.00 42.17 253 GLN B C 1
ATOM 5891 O O . GLN B 1 258 ? 1.489 39.662 -4.200 1.00 39.32 253 GLN B O 1
ATOM 5897 N N . ASP B 1 259 ? 2.648 39.966 -2.293 1.00 40.22 254 ASP B N 1
ATOM 5898 C CA . ASP B 1 259 ? 3.729 40.712 -2.942 1.00 42.28 254 ASP B CA 1
ATOM 5899 C C . ASP B 1 259 ? 4.666 39.719 -3.633 1.00 38.72 254 ASP B C 1
ATOM 5900 O O . ASP B 1 259 ? 5.807 39.488 -3.227 1.00 40.48 254 ASP B O 1
ATOM 5905 N N . GLU B 1 260 ? 4.153 39.132 -4.717 1.00 37.63 255 GLU B N 1
ATOM 5906 C CA . GLU B 1 260 ? 4.817 37.980 -5.321 1.00 36.00 255 GLU B CA 1
ATOM 5907 C C . GLU B 1 260 ? 6.161 38.351 -5.942 1.00 35.86 255 GLU B C 1
ATOM 5908 O O . GLU B 1 260 ? 7.067 37.513 -5.995 1.00 34.75 255 GLU B O 1
ATOM 5914 N N . TYR B 1 261 ? 6.329 39.599 -6.381 1.00 41.43 256 TYR B N 1
ATOM 5915 C CA . TYR B 1 261 ? 7.642 40.032 -6.847 1.00 42.53 256 TYR B CA 1
ATOM 5916 C C . TYR B 1 261 ? 8.688 39.885 -5.744 1.00 37.75 256 TYR B C 1
ATOM 5917 O O . TYR B 1 261 ? 9.722 39.233 -5.934 1.00 37.82 256 TYR B O 1
ATOM 5926 N N . VAL B 1 262 ? 8.416 40.468 -4.573 1.00 38.87 257 VAL B N 1
ATOM 5927 C CA . VAL B 1 262 ? 9.376 40.440 -3.473 1.00 39.36 257 VAL B CA 1
ATOM 5928 C C . VAL B 1 262 ? 9.575 39.014 -2.969 1.00 37.82 257 VAL B C 1
ATOM 5929 O O . VAL B 1 262 ? 10.694 38.615 -2.625 1.00 37.60 257 VAL B O 1
ATOM 5933 N N . VAL B 1 263 ? 8.502 38.221 -2.937 1.00 36.81 258 VAL B N 1
ATOM 5934 C CA . VAL B 1 263 ? 8.598 36.841 -2.464 1.00 35.37 258 VAL B CA 1
ATOM 5935 C C . VAL B 1 263 ? 9.511 36.025 -3.373 1.00 34.01 258 VAL B C 1
ATOM 5936 O O . VAL B 1 263 ? 10.459 35.367 -2.915 1.00 33.55 258 VAL B O 1
ATOM 5940 N N . PHE B 1 264 ? 9.243 36.068 -4.681 1.00 33.50 259 PHE B N 1
ATOM 5941 C CA . PHE B 1 264 ? 10.052 35.315 -5.633 1.00 32.36 259 PHE B CA 1
ATOM 5942 C C . PHE B 1 264 ? 11.493 35.811 -5.635 1.00 33.11 259 PHE B C 1
ATOM 5943 O O . PHE B 1 264 ? 12.436 35.010 -5.715 1.00 32.37 259 PHE B O 1
ATOM 5951 N N . LYS B 1 265 ? 11.683 37.134 -5.560 1.00 34.70 260 LYS B N 1
ATOM 5952 C CA . LYS B 1 265 ? 13.028 37.693 -5.582 1.00 35.65 260 LYS B CA 1
ATOM 5953 C C . LYS B 1 265 ? 13.832 37.260 -4.366 1.00 37.12 260 LYS B C 1
ATOM 5954 O O . LYS B 1 265 ? 15.017 36.930 -4.489 1.00 35.79 260 LYS B O 1
ATOM 5960 N N . LYS B 1 266 ? 13.212 37.272 -3.181 1.00 36.20 261 LYS B N 1
ATOM 5961 C CA . LYS B 1 266 ? 13.888 36.764 -1.995 1.00 36.39 261 LYS B CA 1
ATOM 5962 C C . LYS B 1 266 ? 14.265 35.301 -2.173 1.00 34.70 261 LYS B C 1
ATOM 5963 O O . LYS B 1 266 ? 15.392 34.900 -1.858 1.00 34.82 261 LYS B O 1
ATOM 5969 N N . LEU B 1 267 ? 13.346 34.490 -2.705 1.00 33.24 262 LEU B N 1
ATOM 5970 C CA . LEU B 1 267 ? 13.651 33.071 -2.874 1.00 38.48 262 LEU B CA 1
ATOM 5971 C C . LEU B 1 267 ? 14.863 32.859 -3.778 1.00 35.69 262 LEU B C 1
ATOM 5972 O O . LEU B 1 267 ? 15.787 32.117 -3.427 1.00 36.38 262 LEU B O 1
ATOM 5977 N N . ILE B 1 268 ? 14.892 33.522 -4.937 1.00 39.98 263 ILE B N 1
ATOM 5978 C CA . ILE B 1 268 ? 15.910 33.191 -5.934 1.00 37.94 263 ILE B CA 1
ATOM 5979 C C . ILE B 1 268 ? 17.198 34.001 -5.807 1.00 38.05 263 ILE B C 1
ATOM 5980 O O . ILE B 1 268 ? 18.225 33.601 -6.376 1.00 38.04 263 ILE B O 1
ATOM 5985 N N . THR B 1 269 ? 17.183 35.119 -5.086 1.00 34.41 264 THR B N 1
ATOM 5986 C CA . THR B 1 269 ? 18.399 35.889 -4.861 1.00 36.00 264 THR B CA 1
ATOM 5987 C C . THR B 1 269 ? 18.986 35.680 -3.470 1.00 41.66 264 THR B C 1
ATOM 5988 O O . THR B 1 269 ? 20.211 35.747 -3.310 1.00 38.84 264 THR B O 1
ATOM 5992 N N . GLU B 1 270 ? 18.152 35.400 -2.465 1.00 39.32 265 GLU B N 1
ATOM 5993 C CA . GLU B 1 270 ? 18.615 35.283 -1.086 1.00 39.47 265 GLU B CA 1
ATOM 5994 C C . GLU B 1 270 ? 18.523 33.857 -0.554 1.00 37.27 265 GLU B C 1
ATOM 5995 O O . GLU B 1 270 ? 19.531 33.308 -0.103 1.00 42.51 265 GLU B O 1
ATOM 6001 N N . THR B 1 271 ? 17.341 33.230 -0.592 1.00 34.52 266 THR B N 1
ATOM 6002 C CA . THR B 1 271 ? 17.193 31.915 0.029 1.00 33.37 266 THR B CA 1
ATOM 6003 C C . THR B 1 271 ? 17.888 30.828 -0.783 1.00 34.54 266 THR B C 1
ATOM 6004 O O . THR B 1 271 ? 18.526 29.934 -0.215 1.00 36.55 266 THR B O 1
ATOM 6008 N N . TYR B 1 272 ? 17.767 30.873 -2.108 1.00 37.58 267 TYR B N 1
ATOM 6009 C CA . TYR B 1 272 ? 18.466 29.949 -3.001 1.00 30.79 267 TYR B CA 1
ATOM 6010 C C . TYR B 1 272 ? 19.144 30.748 -4.108 1.00 36.97 267 TYR B C 1
ATOM 6011 O O . TYR B 1 272 ? 18.712 30.729 -5.266 1.00 32.30 267 TYR B O 1
ATOM 6020 N N . PRO B 1 273 ? 20.229 31.457 -3.779 1.00 38.19 268 PRO B N 1
ATOM 6021 C CA . PRO B 1 273 ? 20.886 32.309 -4.785 1.00 34.29 268 PRO B CA 1
ATOM 6022 C C . PRO B 1 273 ? 21.473 31.534 -5.950 1.00 32.92 268 PRO B C 1
ATOM 6023 O O . PRO B 1 273 ? 21.736 32.130 -7.002 1.00 38.67 268 PRO B O 1
ATOM 6027 N N . GLU B 1 274 ? 21.694 30.230 -5.797 1.00 34.68 269 GLU B N 1
ATOM 6028 C CA . GLU B 1 274 ? 22.249 29.398 -6.851 1.00 35.99 269 GLU B CA 1
ATOM 6029 C C . GLU B 1 274 ? 21.563 28.034 -6.806 1.00 36.17 269 GLU B C 1
ATOM 6030 O O . GLU B 1 274 ? 20.741 27.756 -5.927 1.00 30.60 269 GLU B O 1
ATOM 6036 N N . GLY B 1 275 ? 21.890 27.182 -7.774 1.00 33.44 270 GLY B N 1
ATOM 6037 C CA . GLY B 1 275 ? 21.292 25.869 -7.840 1.00 27.15 270 GLY B CA 1
ATOM 6038 C C . GLY B 1 275 ? 19.858 25.901 -8.341 1.00 28.89 270 GLY B C 1
ATOM 6039 O O . GLY B 1 275 ? 19.341 26.910 -8.833 1.00 26.60 270 GLY B O 1
ATOM 6040 N N . PHE B 1 276 ? 19.210 24.750 -8.212 1.00 24.79 271 PHE B N 1
ATOM 6041 C CA . PHE B 1 276 ? 17.824 24.602 -8.622 1.00 24.35 271 PHE B CA 1
ATOM 6042 C C . PHE B 1 276 ? 16.898 25.050 -7.497 1.00 25.57 271 PHE B C 1
ATOM 6043 O O . PHE B 1 276 ? 17.203 24.896 -6.311 1.00 27.96 271 PHE B O 1
ATOM 6051 N N . VAL B 1 277 ? 15.765 25.628 -7.880 1.00 24.17 272 VAL B N 1
ATOM 6052 C CA . VAL B 1 277 ? 14.702 25.933 -6.930 1.00 24.86 272 VAL B CA 1
ATOM 6053 C C . VAL B 1 277 ? 13.378 25.910 -7.682 1.00 26.46 272 VAL B C 1
ATOM 6054 O O . VAL B 1 277 ? 13.242 26.529 -8.741 1.00 23.57 272 VAL B O 1
ATOM 6058 N N . SER B 1 278 ? 12.413 25.170 -7.148 1.00 24.52 273 SER B N 1
ATOM 6059 C CA . SER B 1 278 ? 11.091 25.061 -7.746 1.00 24.87 273 SER B CA 1
ATOM 6060 C C . SER B 1 278 ? 10.121 25.961 -6.995 1.00 22.75 273 SER B C 1
ATOM 6061 O O . SER B 1 278 ? 10.034 25.896 -5.764 1.00 24.62 273 SER B O 1
ATOM 6064 N N . ILE B 1 279 ? 9.374 26.775 -7.732 1.00 23.26 274 ILE B N 1
ATOM 6065 C CA . ILE B 1 279 ? 8.452 27.731 -7.132 1.00 24.52 274 ILE B CA 1
ATOM 6066 C C . ILE B 1 279 ? 7.058 27.492 -7.698 1.00 28.19 274 ILE B C 1
ATOM 6067 O O . ILE B 1 279 ? 6.801 27.777 -8.875 1.00 24.58 274 ILE B O 1
ATOM 6072 N N . VAL B 1 280 ? 6.144 27.001 -6.859 1.00 23.91 275 VAL B N 1
ATOM 6073 C CA . VAL B 1 280 ? 4.758 26.859 -7.292 1.00 23.71 275 VAL B CA 1
ATOM 6074 C C . VAL B 1 280 ? 4.133 28.244 -7.400 1.00 25.07 275 VAL B C 1
ATOM 6075 O O . VAL B 1 280 ? 4.268 29.079 -6.495 1.00 26.01 275 VAL B O 1
ATOM 6079 N N . SER B 1 281 ? 3.466 28.507 -8.527 1.00 25.31 276 SER B N 1
ATOM 6080 C CA . SER B 1 281 ? 3.158 29.875 -8.934 1.00 26.62 276 SER B CA 1
ATOM 6081 C C . SER B 1 281 ? 1.673 30.160 -9.128 1.00 27.36 276 SER B C 1
ATOM 6082 O O . SER B 1 281 ? 1.328 31.253 -9.588 1.00 28.51 276 SER B O 1
ATOM 6085 N N . ASP B 1 282 ? 0.783 29.221 -8.807 1.00 28.24 277 ASP B N 1
ATOM 6086 C CA . ASP B 1 282 ? -0.644 29.414 -9.045 1.00 31.83 277 ASP B CA 1
ATOM 6087 C C . ASP B 1 282 ? -1.429 29.665 -7.763 1.00 32.04 277 ASP B C 1
ATOM 6088 O O . ASP B 1 282 ? -2.655 29.499 -7.752 1.00 29.16 277 ASP B O 1
ATOM 6093 N N . THR B 1 283 ? -0.752 30.068 -6.684 1.00 28.72 278 THR B N 1
ATOM 6094 C CA . THR B 1 283 ? -1.447 30.286 -5.419 1.00 31.50 278 THR B CA 1
ATOM 6095 C C . THR B 1 283 ? -2.567 31.312 -5.563 1.00 36.39 278 THR B C 1
ATOM 6096 O O . THR B 1 283 ? -3.647 31.143 -4.981 1.00 32.94 278 THR B O 1
ATOM 6100 N N . TRP B 1 284 ? -2.339 32.378 -6.340 1.00 37.73 279 TRP B N 1
ATOM 6101 C CA . TRP B 1 284 ? -3.347 33.422 -6.514 1.00 36.90 279 TRP B CA 1
ATOM 6102 C C . TRP B 1 284 ? -3.720 33.679 -7.963 1.00 41.84 279 TRP B C 1
ATOM 6103 O O . TRP B 1 284 ? -4.903 33.834 -8.273 1.00 39.72 279 TRP B O 1
ATOM 6114 N N . ASP B 1 285 ? -2.738 33.745 -8.859 1.00 38.48 280 ASP B N 1
ATOM 6115 C CA . ASP B 1 285 ? -3.012 33.955 -10.275 1.00 33.43 280 ASP B CA 1
ATOM 6116 C C . ASP B 1 285 ? -1.760 33.519 -11.028 1.00 34.80 280 ASP B C 1
ATOM 6117 O O . ASP B 1 285 ? -0.734 34.203 -10.974 1.00 36.64 280 ASP B O 1
ATOM 6122 N N . PHE B 1 286 ? -1.839 32.378 -11.709 1.00 32.55 281 PHE B N 1
ATOM 6123 C CA . PHE B 1 286 ? -0.655 31.808 -12.342 1.00 29.87 281 PHE B CA 1
ATOM 6124 C C . PHE B 1 286 ? -0.155 32.691 -13.477 1.00 33.69 281 PHE B C 1
ATOM 6125 O O . PHE B 1 286 ? 1.008 33.121 -13.491 1.00 35.70 281 PHE B O 1
ATOM 6133 N N . TRP B 1 287 ? -1.025 32.961 -14.450 1.00 31.39 282 TRP B N 1
ATOM 6134 C CA . TRP B 1 287 ? -0.589 33.669 -15.644 1.00 32.06 282 TRP B CA 1
ATOM 6135 C C . TRP B 1 287 ? -0.165 35.092 -15.325 1.00 33.26 282 TRP B C 1
ATOM 6136 O O . TRP B 1 287 ? 0.725 35.631 -15.989 1.00 33.53 282 TRP B O 1
ATOM 6147 N N . ASN B 1 288 ? -0.759 35.704 -14.299 1.00 34.07 283 ASN B N 1
ATOM 6148 C CA . ASN B 1 288 ? -0.240 36.983 -13.831 1.00 35.16 283 ASN B CA 1
ATOM 6149 C C . ASN B 1 288 ? 1.175 36.833 -13.293 1.00 34.33 283 ASN B C 1
ATOM 6150 O O . ASN B 1 288 ? 2.018 37.713 -13.495 1.00 42.61 283 ASN B O 1
ATOM 6155 N N . VAL B 1 289 ? 1.454 35.730 -12.595 1.00 32.99 284 VAL B N 1
ATOM 6156 C CA . VAL B 1 289 ? 2.800 35.514 -12.069 1.00 34.41 284 VAL B CA 1
ATOM 6157 C C . VAL B 1 289 ? 3.805 35.401 -13.206 1.00 33.18 284 VAL B C 1
ATOM 6158 O O . VAL B 1 289 ? 4.918 35.935 -13.124 1.00 34.17 284 VAL B O 1
ATOM 6162 N N . ILE B 1 290 ? 3.433 34.712 -14.289 1.00 31.34 285 ILE B N 1
ATOM 6163 C CA . ILE B 1 290 ? 4.355 34.632 -15.421 1.00 32.17 285 ILE B CA 1
ATOM 6164 C C . ILE B 1 290 ? 4.510 35.990 -16.093 1.00 32.90 285 ILE B C 1
ATOM 6165 O O . ILE B 1 290 ? 5.626 36.413 -16.413 1.00 34.60 285 ILE B O 1
ATOM 6170 N N . ASP B 1 291 ? 3.401 36.700 -16.314 1.00 33.83 286 ASP B N 1
ATOM 6171 C CA . ASP B 1 291 ? 3.457 37.936 -17.090 1.00 35.25 286 ASP B CA 1
ATOM 6172 C C . ASP B 1 291 ? 4.140 39.066 -16.330 1.00 36.19 286 ASP B C 1
ATOM 6173 O O . ASP B 1 291 ? 4.775 39.929 -16.944 1.00 37.14 286 ASP B O 1
ATOM 6178 N N . THR B 1 292 ? 4.038 39.065 -15.006 1.00 36.03 287 THR B N 1
ATOM 6179 C CA . THR B 1 292 ? 4.377 40.206 -14.169 1.00 37.22 287 THR B CA 1
ATOM 6180 C C . THR B 1 292 ? 5.500 39.937 -13.178 1.00 36.70 287 THR B C 1
ATOM 6181 O O . THR B 1 292 ? 6.275 40.850 -12.882 1.00 37.63 287 THR B O 1
ATOM 6185 N N . VAL B 1 293 ? 5.630 38.711 -12.674 1.00 35.55 288 VAL B N 1
ATOM 6186 C CA . VAL B 1 293 ? 6.671 38.414 -11.697 1.00 41.25 288 VAL B CA 1
ATOM 6187 C C . VAL B 1 293 ? 7.891 37.838 -12.407 1.00 34.22 288 VAL B C 1
ATOM 6188 O O . VAL B 1 293 ? 8.982 38.420 -12.355 1.00 34.61 288 VAL B O 1
ATOM 6192 N N . VAL B 1 294 ? 7.713 36.699 -13.082 1.00 32.69 289 VAL B N 1
ATOM 6193 C CA . VAL B 1 294 ? 8.843 36.051 -13.744 1.00 34.32 289 VAL B CA 1
ATOM 6194 C C . VAL B 1 294 ? 9.444 36.974 -14.795 1.00 33.11 289 VAL B C 1
ATOM 6195 O O . VAL B 1 294 ? 10.669 37.108 -14.894 1.00 37.42 289 VAL B O 1
ATOM 6199 N N . ARG B 1 295 ? 8.593 37.635 -15.587 1.00 37.02 290 ARG B N 1
ATOM 6200 C CA . ARG B 1 295 ? 9.092 38.539 -16.621 1.00 38.20 290 ARG B CA 1
ATOM 6201 C C . ARG B 1 295 ? 9.927 39.662 -16.017 1.00 36.29 290 ARG B C 1
ATOM 6202 O O . ARG B 1 295 ? 10.990 40.009 -16.546 1.00 36.87 290 ARG B O 1
ATOM 6210 N N . LYS B 1 296 ? 9.459 40.243 -14.910 1.00 36.82 291 LYS B N 1
ATOM 6211 C CA . LYS B 1 296 ? 10.205 41.300 -14.239 1.00 38.10 291 LYS B CA 1
ATOM 6212 C C . LYS B 1 296 ? 11.484 40.782 -13.593 1.00 37.61 291 LYS B C 1
ATOM 6213 O O . LYS B 1 296 ? 12.417 41.562 -13.379 1.00 38.73 291 LYS B O 1
ATOM 6219 N N . LEU B 1 297 ? 11.550 39.486 -13.290 1.00 38.02 292 LEU B N 1
ATOM 6220 C CA . LEU B 1 297 ? 12.700 38.870 -12.640 1.00 35.59 292 LEU B CA 1
ATOM 6221 C C . LEU B 1 297 ? 13.694 38.278 -13.633 1.00 35.42 292 LEU B C 1
ATOM 6222 O O . LEU B 1 297 ? 14.624 37.581 -13.217 1.00 34.66 292 LEU B O 1
ATOM 6227 N N . LYS B 1 298 ? 13.524 38.549 -14.931 1.00 36.77 293 LYS B N 1
ATOM 6228 C CA . LYS B 1 298 ? 14.331 37.896 -15.960 1.00 35.12 293 LYS B CA 1
ATOM 6229 C C . LYS B 1 298 ? 15.826 38.079 -15.714 1.00 35.82 293 LYS B C 1
ATOM 6230 O O . LYS B 1 298 ? 16.595 37.113 -15.752 1.00 35.09 293 LYS B O 1
ATOM 6236 N N . GLY B 1 299 ? 16.256 39.317 -15.462 1.00 37.36 294 GLY B N 1
ATOM 6237 C CA . GLY B 1 299 ? 17.670 39.563 -15.220 1.00 38.27 294 GLY B CA 1
ATOM 6238 C C . GLY B 1 299 ? 18.198 38.802 -14.018 1.00 37.69 294 GLY B C 1
ATOM 6239 O O . GLY B 1 299 ? 19.264 38.182 -14.077 1.00 40.67 294 GLY B O 1
ATOM 6240 N N . ASP B 1 300 ? 17.450 38.830 -12.911 1.00 37.23 295 ASP B N 1
ATOM 6241 C CA . ASP B 1 300 ? 17.866 38.097 -11.718 1.00 38.36 295 ASP B CA 1
ATOM 6242 C C . ASP B 1 300 ? 17.935 36.600 -11.987 1.00 35.69 295 ASP B C 1
ATOM 6243 O O . ASP B 1 300 ? 18.873 35.924 -11.548 1.00 34.80 295 ASP B O 1
ATOM 6248 N N . ILE B 1 301 ? 16.945 36.064 -12.704 1.00 36.67 296 ILE B N 1
ATOM 6249 C CA . ILE B 1 301 ? 16.934 34.638 -13.019 1.00 34.11 296 ILE B CA 1
ATOM 6250 C C . ILE B 1 301 ? 18.140 34.274 -13.878 1.00 35.40 296 ILE B C 1
ATOM 6251 O O . ILE B 1 301 ? 18.801 33.254 -13.648 1.00 35.12 296 ILE B O 1
ATOM 6256 N N . LEU B 1 302 ? 18.457 35.109 -14.870 1.00 38.12 297 LEU B N 1
ATOM 6257 C CA . LEU B 1 302 ? 19.606 34.849 -15.728 1.00 40.72 297 LEU B CA 1
ATOM 6258 C C . LEU B 1 302 ? 20.931 35.065 -15.007 1.00 36.37 297 LEU B C 1
ATOM 6259 O O . LEU B 1 302 ? 21.962 34.573 -15.477 1.00 35.55 297 LEU B O 1
ATOM 6264 N N . LYS B 1 303 ? 20.927 35.798 -13.890 1.00 37.43 298 LYS B N 1
ATOM 6265 C CA . LYS B 1 303 ? 22.158 36.066 -13.155 1.00 37.08 298 LYS B CA 1
ATOM 6266 C C . LYS B 1 303 ? 22.584 34.899 -12.269 1.00 37.91 298 LYS B C 1
ATOM 6267 O O . LYS B 1 303 ? 23.782 34.735 -12.011 1.00 36.98 298 LYS B O 1
ATOM 6273 N N . ARG B 1 304 ? 21.639 34.085 -11.795 1.00 34.64 299 ARG B N 1
ATOM 6274 C CA . ARG B 1 304 ? 21.980 32.999 -10.883 1.00 38.22 299 ARG B CA 1
ATOM 6275 C C . ARG B 1 304 ? 22.716 31.884 -11.612 1.00 33.27 299 ARG B C 1
ATOM 6276 O O . ARG B 1 304 ? 22.406 31.563 -12.761 1.00 35.98 299 ARG B O 1
ATOM 6284 N N . ASP B 1 305 ? 23.686 31.278 -10.925 1.00 33.51 300 ASP B N 1
ATOM 6285 C CA . ASP B 1 305 ? 24.252 30.003 -11.365 1.00 32.78 300 ASP B CA 1
ATOM 6286 C C . ASP B 1 305 ? 23.317 28.893 -10.895 1.00 32.90 300 ASP B C 1
ATOM 6287 O O . ASP B 1 305 ? 23.491 28.285 -9.835 1.00 38.69 300 ASP B O 1
ATOM 6292 N N . GLY B 1 306 ? 22.295 28.632 -11.702 1.00 31.54 301 GLY B N 1
ATOM 6293 C CA . GLY B 1 306 ? 21.297 27.650 -11.325 1.00 28.55 301 GLY B CA 1
ATOM 6294 C C . GLY B 1 306 ? 20.095 27.727 -12.243 1.00 32.32 301 GLY B C 1
ATOM 6295 O O . GLY B 1 306 ? 20.181 28.242 -13.360 1.00 30.23 301 GLY B O 1
ATOM 6296 N N . LYS B 1 307 ? 18.976 27.200 -11.754 1.00 26.47 302 LYS B N 1
ATOM 6297 C CA . LYS B 1 307 ? 17.751 27.143 -12.536 1.00 27.22 302 LYS B CA 1
ATOM 6298 C C . LYS B 1 307 ? 16.561 27.404 -11.629 1.00 27.88 302 LYS B C 1
ATOM 6299 O O . LYS B 1 307 ? 16.449 26.799 -10.559 1.00 31.36 302 LYS B O 1
ATOM 6305 N N . VAL B 1 308 ? 15.683 28.306 -12.053 1.00 26.51 303 VAL B N 1
ATOM 6306 C CA . VAL B 1 308 ? 14.400 28.519 -11.396 1.00 25.50 303 VAL B CA 1
ATOM 6307 C C . VAL B 1 308 ? 13.360 27.730 -12.178 1.00 28.61 303 VAL B C 1
ATOM 6308 O O . VAL B 1 308 ? 13.120 28.000 -13.363 1.00 28.76 303 VAL B O 1
ATOM 6312 N N . VAL B 1 309 ? 12.759 26.744 -11.524 1.00 26.10 304 VAL B N 1
ATOM 6313 C CA . VAL B 1 309 ? 11.761 25.877 -12.135 1.00 23.27 304 VAL B CA 1
ATOM 6314 C C . VAL B 1 309 ? 10.381 26.395 -11.753 1.00 24.76 304 VAL B C 1
ATOM 6315 O O . VAL B 1 309 ? 10.092 26.596 -10.567 1.00 23.41 304 VAL B O 1
ATOM 6319 N N . ILE B 1 310 ? 9.539 26.637 -12.759 1.00 25.48 305 ILE B N 1
ATOM 6320 C CA . ILE B 1 310 ? 8.175 27.117 -12.545 1.00 29.09 305 ILE B CA 1
ATOM 6321 C C . ILE B 1 310 ? 7.252 25.913 -12.416 1.00 26.35 305 ILE B C 1
ATOM 6322 O O . ILE B 1 310 ? 7.217 25.050 -13.305 1.00 21.78 305 ILE B O 1
ATOM 6327 N N . ARG B 1 311 ? 6.494 25.857 -11.321 1.00 22.32 306 ARG B N 1
ATOM 6328 C CA . ARG B 1 311 ? 5.553 24.759 -11.087 1.00 23.56 306 ARG B CA 1
ATOM 6329 C C . ARG B 1 311 ? 4.114 25.248 -11.052 1.00 22.39 306 ARG B C 1
ATOM 6330 O O . ARG B 1 311 ? 3.651 25.753 -10.013 1.00 23.00 306 ARG B O 1
ATOM 6338 N N . PRO B 1 312 ? 3.360 25.100 -12.135 1.00 22.34 307 PRO B N 1
ATOM 6339 C CA . PRO B 1 312 ? 1.901 25.192 -12.029 1.00 23.89 307 PRO B CA 1
ATOM 6340 C C . PRO B 1 312 ? 1.350 23.948 -11.341 1.00 22.04 307 PRO B C 1
ATOM 6341 O O . PRO B 1 312 ? 1.981 22.891 -11.312 1.00 25.31 307 PRO B O 1
ATOM 6345 N N . ASP B 1 313 ? 0.162 24.093 -10.745 1.00 28.94 308 ASP B N 1
ATOM 6346 C CA . ASP B 1 313 ? -0.438 22.983 -10.010 1.00 31.11 308 ASP B CA 1
ATOM 6347 C C . ASP B 1 313 ? -1.951 22.910 -10.212 1.00 37.02 308 ASP B C 1
ATOM 6348 O O . ASP B 1 313 ? -2.649 22.316 -9.383 1.00 29.47 308 ASP B O 1
ATOM 6353 N N . SER B 1 314 ? -2.480 23.504 -11.279 1.00 29.91 309 SER B N 1
ATOM 6354 C CA . SER B 1 314 ? -3.910 23.459 -11.552 1.00 33.01 309 SER B CA 1
ATOM 6355 C C . SER B 1 314 ? -4.110 23.470 -13.062 1.00 36.95 309 SER B C 1
ATOM 6356 O O . SER B 1 314 ? -3.152 23.337 -13.830 1.00 37.93 309 SER B O 1
ATOM 6359 N N . GLY B 1 315 ? -5.364 23.622 -13.488 1.00 35.60 310 GLY B N 1
ATOM 6360 C CA . GLY B 1 315 ? -5.699 23.647 -14.902 1.00 32.59 310 GLY B CA 1
ATOM 6361 C C . GLY B 1 315 ? -5.496 22.294 -15.569 1.00 33.12 310 GLY B C 1
ATOM 6362 O O . GLY B 1 315 ? -5.176 21.285 -14.940 1.00 30.72 310 GLY B O 1
ATOM 6363 N N . ASP B 1 316 ? -5.694 22.286 -16.880 1.00 29.47 311 ASP B N 1
ATOM 6364 C CA . ASP B 1 316 ? -5.378 21.089 -17.650 1.00 29.70 311 ASP B CA 1
ATOM 6365 C C . ASP B 1 316 ? -3.874 21.016 -17.890 1.00 29.35 311 ASP B C 1
ATOM 6366 O O . ASP B 1 316 ? -3.290 21.979 -18.395 1.00 33.00 311 ASP B O 1
ATOM 6371 N N . PRO B 1 317 ? -3.216 19.911 -17.530 1.00 32.14 312 PRO B N 1
ATOM 6372 C CA . PRO B 1 317 ? -1.761 19.832 -17.751 1.00 33.50 312 PRO B CA 1
ATOM 6373 C C . PRO B 1 317 ? -1.356 20.114 -19.189 1.00 34.47 312 PRO B C 1
ATOM 6374 O O . PRO B 1 317 ? -0.440 20.914 -19.434 1.00 31.03 312 PRO B O 1
ATOM 6378 N N . VAL B 1 318 ? -2.048 19.504 -20.154 1.00 29.20 313 VAL B N 1
ATOM 6379 C CA . VAL B 1 318 ? -1.686 19.693 -21.556 1.00 30.48 313 VAL B CA 1
ATOM 6380 C C . VAL B 1 318 ? -1.879 21.148 -21.965 1.00 27.33 313 VAL B C 1
ATOM 6381 O O . VAL B 1 318 ? -1.012 21.747 -22.607 1.00 25.46 313 VAL B O 1
ATOM 6385 N N . LYS B 1 319 ? -3.012 21.746 -21.594 1.00 26.00 314 LYS B N 1
ATOM 6386 C CA . LYS B 1 319 ? -3.272 23.118 -22.023 1.00 35.00 314 LYS B CA 1
ATOM 6387 C C . LYS B 1 319 ? -2.335 24.106 -21.336 1.00 27.00 314 LYS B C 1
ATOM 6388 O O . LYS B 1 319 ? -1.880 25.070 -21.958 1.00 29.19 314 LYS B O 1
ATOM 6394 N N . ILE B 1 320 ? -2.040 23.892 -20.054 1.00 29.29 315 ILE B N 1
ATOM 6395 C CA . ILE B 1 320 ? -1.131 24.793 -19.349 1.00 28.33 315 ILE B CA 1
ATOM 6396 C C . ILE B 1 320 ? 0.268 24.718 -19.956 1.00 28.67 315 ILE B C 1
ATOM 6397 O O . ILE B 1 320 ? 0.894 25.743 -20.245 1.00 25.97 315 ILE B O 1
ATOM 6402 N N . ILE B 1 321 ? 0.773 23.503 -20.176 1.00 25.29 316 ILE B N 1
ATOM 6403 C CA . ILE B 1 321 ? 2.139 23.359 -20.675 1.00 24.09 316 ILE B CA 1
ATOM 6404 C C . ILE B 1 321 ? 2.230 23.776 -22.140 1.00 26.41 316 ILE B C 1
ATOM 6405 O O . ILE B 1 321 ? 3.066 24.605 -22.517 1.00 29.46 316 ILE B O 1
ATOM 6410 N N . CYS B 1 322 ? 1.378 23.207 -22.988 1.00 25.52 317 CYS B N 1
ATOM 6411 C CA . CYS B 1 322 ? 1.497 23.354 -24.431 1.00 26.53 317 CYS B CA 1
ATOM 6412 C C . CYS B 1 322 ? 0.640 24.475 -25.000 1.00 28.03 317 CYS B C 1
ATOM 6413 O O . CYS B 1 322 ? 0.789 24.801 -26.182 1.00 29.07 317 CYS B O 1
ATOM 6416 N N . GLY B 1 323 ? -0.242 25.064 -24.209 1.00 28.29 318 GLY B N 1
ATOM 6417 C CA . GLY B 1 323 ? -1.112 26.121 -24.684 1.00 29.81 318 GLY B CA 1
ATOM 6418 C C . GLY B 1 323 ? -2.543 25.638 -24.879 1.00 32.32 318 GLY B C 1
ATOM 6419 O O . GLY B 1 323 ? -2.802 24.455 -25.137 1.00 29.97 318 GLY B O 1
ATOM 6420 N N . ASP B 1 324 ? -3.493 26.572 -24.731 1.00 31.62 319 ASP B N 1
ATOM 6421 C CA . ASP B 1 324 ? -4.890 26.325 -25.055 1.00 32.66 319 ASP B CA 1
ATOM 6422 C C . ASP B 1 324 ? -5.187 26.983 -26.394 1.00 34.75 319 ASP B C 1
ATOM 6423 O O . ASP B 1 324 ? -5.241 28.221 -26.466 1.00 36.59 319 ASP B O 1
ATOM 6428 N N . PRO B 1 325 ? -5.408 26.213 -27.461 1.00 39.65 320 PRO B N 1
ATOM 6429 C CA . PRO B 1 325 ? -5.596 26.825 -28.789 1.00 39.71 320 PRO B CA 1
ATOM 6430 C C . PRO B 1 325 ? -6.814 27.727 -28.892 1.00 44.61 320 PRO B C 1
ATOM 6431 O O . PRO B 1 325 ? -6.886 28.532 -29.828 1.00 47.79 320 PRO B O 1
ATOM 6435 N N . GLU B 1 326 ? -7.776 27.624 -27.974 1.00 51.44 321 GLU B N 1
ATOM 6436 C CA . GLU B 1 326 ? -9.011 28.393 -28.056 1.00 51.79 321 GLU B CA 1
ATOM 6437 C C . GLU B 1 326 ? -9.100 29.507 -27.018 1.00 57.74 321 GLU B C 1
ATOM 6438 O O . GLU B 1 326 ? -10.157 30.137 -26.889 1.00 53.94 321 GLU B O 1
ATOM 6444 N N . ALA B 1 327 ? -8.025 29.776 -26.282 1.00 50.72 322 ALA B N 1
ATOM 6445 C CA . ALA B 1 327 ? -8.049 30.846 -25.296 1.00 41.58 322 ALA B CA 1
ATOM 6446 C C . ALA B 1 327 ? -7.842 32.193 -25.971 1.00 47.13 322 ALA B C 1
ATOM 6447 O O . ALA B 1 327 ? -7.004 32.335 -26.867 1.00 51.15 322 ALA B O 1
ATOM 6449 N N . LYS B 1 328 ? -8.620 33.186 -25.536 1.00 55.48 323 LYS B N 1
ATOM 6450 C CA . LYS B 1 328 ? -8.493 34.521 -26.107 1.00 52.77 323 LYS B CA 1
ATOM 6451 C C . LYS B 1 328 ? -7.171 35.170 -25.713 1.00 50.16 323 LYS B C 1
ATOM 6452 O O . LYS B 1 328 ? -6.557 35.876 -26.521 1.00 52.72 323 LYS B O 1
ATOM 6458 N N . ASP B 1 329 ? -6.717 34.937 -24.482 1.00 43.51 324 ASP B N 1
ATOM 6459 C CA . ASP B 1 329 ? -5.495 35.567 -23.998 1.00 44.11 324 ASP B CA 1
ATOM 6460 C C . ASP B 1 329 ? -4.272 34.921 -24.642 1.00 45.01 324 ASP B C 1
ATOM 6461 O O . ASP B 1 329 ? -4.213 33.700 -24.822 1.00 42.28 324 ASP B O 1
ATOM 6466 N N . GLU B 1 330 ? -3.286 35.757 -24.978 1.00 41.27 325 GLU B N 1
ATOM 6467 C CA . GLU B 1 330 ? -2.131 35.287 -25.739 1.00 45.96 325 GLU B CA 1
ATOM 6468 C C . GLU B 1 330 ? -1.255 34.346 -24.918 1.00 41.25 325 GLU B C 1
ATOM 6469 O O . GLU B 1 330 ? -0.764 33.337 -25.437 1.00 38.06 325 GLU B O 1
ATOM 6475 N N . LEU B 1 331 ? -1.033 34.665 -23.641 1.00 41.24 326 LEU B N 1
ATOM 6476 C CA . LEU B 1 331 ? -0.212 33.797 -22.802 1.00 35.95 326 LEU B CA 1
ATOM 6477 C C . LEU B 1 331 ? -0.885 32.446 -22.584 1.00 36.37 326 LEU B C 1
ATOM 6478 O O . LEU B 1 331 ? -0.226 31.400 -22.644 1.00 33.16 326 LEU B O 1
ATOM 6483 N N . VAL B 1 332 ? -2.197 32.448 -22.334 1.00 34.17 327 VAL B N 1
ATOM 6484 C CA . VAL B 1 332 ? -2.918 31.191 -22.167 1.00 36.16 327 VAL B CA 1
ATOM 6485 C C . VAL B 1 332 ? -2.923 30.410 -23.474 1.00 33.47 327 VAL B C 1
ATOM 6486 O O . VAL B 1 332 ? -2.833 29.177 -23.478 1.00 32.39 327 VAL B O 1
ATOM 6490 N N . ARG B 1 333 ? -3.035 31.116 -24.603 1.00 35.08 328 ARG B N 1
ATOM 6491 C CA . ARG B 1 333 ? -3.014 30.446 -25.900 1.00 35.76 328 ARG B CA 1
ATOM 6492 C C . ARG B 1 333 ? -1.663 29.791 -26.166 1.00 34.70 328 ARG B C 1
ATOM 6493 O O . ARG B 1 333 ? -1.598 28.658 -26.662 1.00 35.16 328 ARG B O 1
ATOM 6501 N N . LYS B 1 334 ? -0.573 30.482 -25.830 1.00 33.72 329 LYS B N 1
ATOM 6502 C CA . LYS B 1 334 ? 0.760 29.957 -26.102 1.00 32.84 329 LYS B CA 1
ATOM 6503 C C . LYS B 1 334 ? 1.137 28.828 -25.151 1.00 31.89 329 LYS B C 1
ATOM 6504 O O . LYS B 1 334 ? 1.697 27.814 -25.580 1.00 30.40 329 LYS B O 1
ATOM 6510 N N . GLY B 1 335 ? 0.841 28.975 -23.867 1.00 30.50 330 GLY B N 1
ATOM 6511 C CA . GLY B 1 335 ? 1.273 28.003 -22.886 1.00 28.95 330 GLY B CA 1
ATOM 6512 C C . GLY B 1 335 ? 2.621 28.353 -22.277 1.00 28.60 330 GLY B C 1
ATOM 6513 O O . GLY B 1 335 ? 3.387 29.165 -22.796 1.00 29.08 330 GLY B O 1
ATOM 6514 N N . LEU B 1 336 ? 2.915 27.689 -21.156 1.00 29.54 331 LEU B N 1
ATOM 6515 C CA . LEU B 1 336 ? 4.056 28.069 -20.330 1.00 27.79 331 LEU B CA 1
ATOM 6516 C C . LEU B 1 336 ? 5.374 27.955 -21.091 1.00 26.73 331 LEU B C 1
ATOM 6517 O O . LEU B 1 336 ? 6.201 28.870 -21.049 1.00 27.32 331 LEU B O 1
ATOM 6522 N N . ILE B 1 337 ? 5.597 26.834 -21.784 1.00 26.18 332 ILE B N 1
ATOM 6523 C CA . ILE B 1 337 ? 6.900 26.605 -22.409 1.00 26.18 332 ILE B CA 1
ATOM 6524 C C . ILE B 1 337 ? 7.169 27.649 -23.485 1.00 29.30 332 ILE B C 1
ATOM 6525 O O . ILE B 1 337 ? 8.268 28.217 -23.558 1.00 30.07 332 ILE B O 1
ATOM 6530 N N . GLU B 1 338 ? 6.167 27.939 -24.320 1.00 28.44 333 GLU B N 1
ATOM 6531 C CA . GLU B 1 338 ? 6.343 28.961 -25.346 1.00 29.90 333 GLU B CA 1
ATOM 6532 C C . GLU B 1 338 ? 6.546 30.341 -24.731 1.00 30.58 333 GLU B C 1
ATOM 6533 O O . GLU B 1 338 ? 7.365 31.121 -25.220 1.00 31.47 333 GLU B O 1
ATOM 6539 N N . VAL B 1 339 ? 5.795 30.673 -23.679 1.00 30.30 334 VAL B N 1
ATOM 6540 C CA . VAL B 1 339 ? 5.921 31.992 -23.057 1.00 31.07 334 VAL B CA 1
ATOM 6541 C C . VAL B 1 339 ? 7.313 32.173 -22.460 1.00 30.75 334 VAL B C 1
ATOM 6542 O O . VAL B 1 339 ? 7.962 33.214 -22.641 1.00 35.12 334 VAL B O 1
ATOM 6546 N N . LEU B 1 340 ? 7.785 31.162 -21.727 1.00 29.45 335 LEU B N 1
ATOM 6547 C CA . LEU B 1 340 ? 9.126 31.213 -21.159 1.00 29.20 335 LEU B CA 1
ATOM 6548 C C . LEU B 1 340 ? 10.184 31.272 -22.248 1.00 29.84 335 LEU B C 1
ATOM 6549 O O . LEU B 1 340 ? 11.232 31.895 -22.058 1.00 30.41 335 LEU B O 1
ATOM 6554 N N . TRP B 1 341 ? 9.935 30.622 -23.387 1.00 29.89 336 TRP B N 1
ATOM 6555 C CA . TRP B 1 341 ? 10.827 30.776 -24.530 1.00 30.79 336 TRP B CA 1
ATOM 6556 C C . TRP B 1 341 ? 10.811 32.207 -25.052 1.00 32.34 336 TRP B C 1
ATOM 6557 O O . TRP B 1 341 ? 11.864 32.776 -25.360 1.00 33.19 336 TRP B O 1
ATOM 6568 N N . ASP B 1 342 ? 9.620 32.796 -25.165 1.00 32.84 337 ASP B N 1
ATOM 6569 C CA . ASP B 1 342 ? 9.495 34.171 -25.635 1.00 34.65 337 ASP B CA 1
ATOM 6570 C C . ASP B 1 342 ? 10.286 35.115 -24.750 1.00 34.76 337 ASP B C 1
ATOM 6571 O O . ASP B 1 342 ? 10.914 36.060 -25.238 1.00 36.04 337 ASP B O 1
ATOM 6576 N N . ILE B 1 343 ? 10.264 34.871 -23.441 1.00 33.78 338 ILE B N 1
ATOM 6577 C CA . ILE B 1 343 ? 10.933 35.776 -22.513 1.00 34.25 338 ILE B CA 1
ATOM 6578 C C . ILE B 1 343 ? 12.434 35.504 -22.475 1.00 34.20 338 ILE B C 1
ATOM 6579 O O . ILE B 1 343 ? 13.247 36.411 -22.682 1.00 35.38 338 ILE B O 1
ATOM 6584 N N . PHE B 1 344 ? 12.824 34.253 -22.220 1.00 32.95 339 PHE B N 1
ATOM 6585 C CA . PHE B 1 344 ? 14.218 33.900 -21.985 1.00 32.87 339 PHE B CA 1
ATOM 6586 C C . PHE B 1 344 ? 14.944 33.391 -23.217 1.00 33.25 339 PHE B C 1
ATOM 6587 O O . PHE B 1 344 ? 16.177 33.451 -23.247 1.00 33.78 339 PHE B O 1
ATOM 6595 N N . GLY B 1 345 ? 14.225 32.890 -24.218 1.00 33.13 340 GLY B N 1
ATOM 6596 C CA . GLY B 1 345 ? 14.906 32.274 -25.335 1.00 33.50 340 GLY B CA 1
ATOM 6597 C C . GLY B 1 345 ? 15.559 30.964 -24.923 1.00 32.35 340 GLY B C 1
ATOM 6598 O O . GLY B 1 345 ? 15.119 30.276 -23.994 1.00 31.04 340 GLY B O 1
ATOM 6599 N N . GLY B 1 346 ? 16.633 30.618 -25.625 1.00 32.96 341 GLY B N 1
ATOM 6600 C CA . GLY B 1 346 ? 17.328 29.375 -25.370 1.00 32.10 341 GLY B CA 1
ATOM 6601 C C . GLY B 1 346 ? 18.151 28.914 -26.551 1.00 35.89 341 GLY B C 1
ATOM 6602 O O . GLY B 1 346 ? 18.722 29.737 -27.273 1.00 34.61 341 GLY B O 1
ATOM 6603 N N . ASN B 1 347 ? 18.208 27.599 -26.768 1.00 36.41 342 ASN B N 1
ATOM 6604 C CA . ASN B 1 347 ? 19.038 27.024 -27.814 1.00 39.10 342 ASN B CA 1
ATOM 6605 C C . ASN B 1 347 ? 18.195 26.142 -28.728 1.00 32.77 342 ASN B C 1
ATOM 6606 O O . ASN B 1 347 ? 17.023 25.869 -28.463 1.00 32.85 342 ASN B O 1
ATOM 6611 N N . VAL B 1 348 ? 18.813 25.703 -29.823 1.00 33.79 343 VAL B N 1
ATOM 6612 C CA . VAL B 1 348 ? 18.218 24.760 -30.762 1.00 33.77 343 VAL B CA 1
ATOM 6613 C C . VAL B 1 348 ? 19.079 23.502 -30.773 1.00 33.50 343 VAL B C 1
ATOM 6614 O O . VAL B 1 348 ? 20.305 23.588 -30.910 1.00 34.42 343 VAL B O 1
ATOM 6618 N N . THR B 1 349 ? 18.443 22.339 -30.614 1.00 32.34 344 THR B N 1
ATOM 6619 C CA . THR B 1 349 ? 19.147 21.061 -30.619 1.00 32.06 344 THR B CA 1
ATOM 6620 C C . THR B 1 349 ? 19.547 20.658 -32.038 1.00 33.56 344 THR B C 1
ATOM 6621 O O . THR B 1 349 ? 19.269 21.354 -33.020 1.00 34.81 344 THR B O 1
ATOM 6625 N N . ASP B 1 350 ? 20.192 19.491 -32.145 1.00 33.52 345 ASP B N 1
ATOM 6626 C CA . ASP B 1 350 ? 20.609 18.975 -33.445 1.00 39.16 345 ASP B CA 1
ATOM 6627 C C . ASP B 1 350 ? 19.429 18.545 -34.303 1.00 35.12 345 ASP B C 1
ATOM 6628 O O . ASP B 1 350 ? 19.584 18.401 -35.519 1.00 36.65 345 ASP B O 1
ATOM 6633 N N . LYS B 1 351 ? 18.268 18.311 -33.700 1.00 33.66 346 LYS B N 1
ATOM 6634 C CA . LYS B 1 351 ? 17.082 17.908 -34.443 1.00 33.81 346 LYS B CA 1
ATOM 6635 C C . LYS B 1 351 ? 16.213 19.093 -34.847 1.00 34.41 346 LYS B C 1
ATOM 6636 O O . LYS B 1 351 ? 15.174 18.896 -35.485 1.00 34.73 346 LYS B O 1
ATOM 6642 N N . GLY B 1 352 ? 16.621 20.312 -34.505 1.00 34.70 347 GLY B N 1
ATOM 6643 C CA . GLY B 1 352 ? 15.873 21.496 -34.873 1.00 35.40 347 GLY B CA 1
ATOM 6644 C C . GLY B 1 352 ? 14.814 21.917 -33.885 1.00 34.07 347 GLY B C 1
ATOM 6645 O O . GLY B 1 352 ? 13.923 22.689 -34.250 1.00 34.62 347 GLY B O 1
ATOM 6646 N N . TYR B 1 353 ? 14.880 21.442 -32.647 1.00 32.45 348 TYR B N 1
ATOM 6647 C CA . TYR B 1 353 ? 13.877 21.760 -31.644 1.00 31.97 348 TYR B CA 1
ATOM 6648 C C . TYR B 1 353 ? 14.414 22.783 -30.650 1.00 30.92 348 TYR B C 1
ATOM 6649 O O . TYR B 1 353 ? 15.623 22.891 -30.432 1.00 31.18 348 TYR B O 1
ATOM 6658 N N . LYS B 1 354 ? 13.495 23.537 -30.053 1.00 30.51 349 LYS B N 1
ATOM 6659 C CA . LYS B 1 354 ? 13.845 24.620 -29.145 1.00 30.42 349 LYS B CA 1
ATOM 6660 C C . LYS B 1 354 ? 13.905 24.112 -27.710 1.00 28.87 349 LYS B C 1
ATOM 6661 O O . LYS B 1 354 ? 12.984 23.431 -27.247 1.00 28.46 349 LYS B O 1
ATOM 6667 N N . VAL B 1 355 ? 14.986 24.453 -27.011 1.00 28.85 350 VAL B N 1
ATOM 6668 C CA . VAL B 1 355 ? 15.189 24.104 -25.610 1.00 27.62 350 VAL B CA 1
ATOM 6669 C C . VAL B 1 355 ? 15.368 25.392 -24.819 1.00 27.98 350 VAL B C 1
ATOM 6670 O O . VAL B 1 355 ? 16.136 26.273 -25.224 1.00 29.17 350 VAL B O 1
ATOM 6674 N N . LEU B 1 356 ? 14.657 25.497 -23.696 1.00 28.22 351 LEU B N 1
ATOM 6675 C CA . LEU B 1 356 ? 14.692 26.699 -22.873 1.00 28.71 351 LEU B CA 1
ATOM 6676 C C . LEU B 1 356 ? 16.108 27.006 -22.397 1.00 27.93 351 LEU B C 1
ATOM 6677 O O . LEU B 1 356 ? 16.949 26.116 -22.250 1.00 27.56 351 LEU B O 1
ATOM 6682 N N . ASP B 1 357 ? 16.362 28.290 -22.162 1.00 28.89 352 ASP B N 1
ATOM 6683 C CA . ASP B 1 357 ? 17.598 28.691 -21.511 1.00 29.45 352 ASP B CA 1
ATOM 6684 C C . ASP B 1 357 ? 17.702 27.998 -20.152 1.00 28.32 352 ASP B C 1
ATOM 6685 O O . ASP B 1 357 ? 16.728 27.976 -19.389 1.00 27.53 352 ASP B O 1
ATOM 6690 N N . PRO B 1 358 ? 18.866 27.434 -19.812 1.00 32.07 353 PRO B N 1
ATOM 6691 C CA . PRO B 1 358 ? 18.963 26.586 -18.609 1.00 27.29 353 PRO B CA 1
ATOM 6692 C C . PRO B 1 358 ? 18.698 27.312 -17.300 1.00 29.40 353 PRO B C 1
ATOM 6693 O O . PRO B 1 358 ? 18.622 26.652 -16.256 1.00 27.36 353 PRO B O 1
ATOM 6697 N N . HIS B 1 359 ? 18.567 28.635 -17.307 1.00 28.28 354 HIS B N 1
ATOM 6698 C CA . HIS B 1 359 ? 18.245 29.347 -16.078 1.00 29.58 354 HIS B CA 1
ATOM 6699 C C . HIS B 1 359 ? 16.778 29.212 -15.689 1.00 27.48 354 HIS B C 1
ATOM 6700 O O . HIS B 1 359 ? 16.441 29.404 -14.517 1.00 35.01 354 HIS B O 1
ATOM 6707 N N . ILE B 1 360 ? 15.909 28.873 -16.632 1.00 27.02 355 ILE B N 1
ATOM 6708 C CA . ILE B 1 360 ? 14.482 28.739 -16.377 1.00 30.98 355 ILE B CA 1
ATOM 6709 C C . ILE B 1 360 ? 14.065 27.312 -16.713 1.00 28.84 355 ILE B C 1
ATOM 6710 O O . ILE B 1 360 ? 14.700 26.632 -17.526 1.00 32.49 355 ILE B O 1
ATOM 6715 N N . GLY B 1 361 ? 13.002 26.849 -16.064 1.00 27.22 356 GLY B N 1
ATOM 6716 C CA . GLY B 1 361 ? 12.513 25.509 -16.321 1.00 24.81 356 GLY B CA 1
ATOM 6717 C C . GLY B 1 361 ? 11.073 25.379 -15.880 1.00 26.22 356 GLY B C 1
ATOM 6718 O O . GLY B 1 361 ? 10.471 26.319 -15.356 1.00 23.22 356 GLY B O 1
ATOM 6719 N N . ALA B 1 362 ? 10.523 24.186 -16.105 1.00 23.78 357 ALA B N 1
ATOM 6720 C CA . ALA B 1 362 ? 9.131 23.901 -15.792 1.00 22.55 357 ALA B CA 1
ATOM 6721 C C . ALA B 1 362 ? 8.984 22.493 -15.232 1.00 20.65 357 ALA B C 1
ATOM 6722 O O . ALA B 1 362 ? 9.677 21.567 -15.657 1.00 20.13 357 ALA B O 1
ATOM 6724 N N . ILE B 1 363 ? 8.067 22.345 -14.282 1.00 20.75 358 ILE B N 1
ATOM 6725 C CA . ILE B 1 363 ? 7.676 21.049 -13.743 1.00 25.84 358 ILE B CA 1
ATOM 6726 C C . ILE B 1 363 ? 6.167 21.068 -13.535 1.00 25.29 358 ILE B C 1
ATOM 6727 O O . ILE B 1 363 ? 5.604 22.089 -13.125 1.00 21.98 358 ILE B O 1
ATOM 6732 N N . TYR B 1 364 ? 5.503 19.955 -13.851 1.00 24.30 359 TYR B N 1
ATOM 6733 C CA . TYR B 1 364 ? 4.066 19.828 -13.629 1.00 24.15 359 TYR B CA 1
ATOM 6734 C C . TYR B 1 364 ? 3.787 18.514 -12.914 1.00 22.65 359 TYR B C 1
ATOM 6735 O O . TYR B 1 364 ? 4.168 17.445 -13.403 1.00 25.90 359 TYR B O 1
ATOM 6744 N N . GLY B 1 365 ? 3.126 18.593 -11.761 1.00 19.23 360 GLY B N 1
ATOM 6745 C CA . GLY B 1 365 ? 2.906 17.407 -10.956 1.00 21.44 360 GLY B CA 1
ATOM 6746 C C . GLY B 1 365 ? 1.508 17.238 -10.394 1.00 23.24 360 GLY B C 1
ATOM 6747 O O . GLY B 1 365 ? 1.361 16.819 -9.245 1.00 24.97 360 GLY B O 1
ATOM 6748 N N . ASP B 1 366 ? 0.474 17.577 -11.158 1.00 22.65 361 ASP B N 1
ATOM 6749 C CA . ASP B 1 366 ? -0.905 17.378 -10.726 1.00 24.66 361 ASP B CA 1
ATOM 6750 C C . ASP B 1 366 ? -1.616 16.512 -11.754 1.00 22.72 361 ASP B C 1
ATOM 6751 O O . ASP B 1 366 ? -1.777 16.919 -12.910 1.00 28.81 361 ASP B O 1
ATOM 6756 N N . ALA B 1 367 ? -2.038 15.321 -11.328 1.00 23.06 362 ALA B N 1
ATOM 6757 C CA . ALA B 1 367 ? -2.834 14.412 -12.151 1.00 28.85 362 ALA B CA 1
ATOM 6758 C C . ALA B 1 367 ? -2.100 14.014 -13.422 1.00 23.05 362 ALA B C 1
ATOM 6759 O O . ALA B 1 367 ? -2.710 13.874 -14.484 1.00 26.85 362 ALA B O 1
ATOM 6761 N N . ILE B 1 368 ? -0.784 13.851 -13.319 1.00 19.43 363 ILE B N 1
ATOM 6762 C CA . ILE B 1 368 ? 0.005 13.421 -14.461 1.00 25.85 363 ILE B CA 1
ATOM 6763 C C . ILE B 1 368 ? -0.237 11.937 -14.698 1.00 26.67 363 ILE B C 1
ATOM 6764 O O . ILE B 1 368 ? -0.176 11.122 -13.768 1.00 24.24 363 ILE B O 1
ATOM 6769 N N . THR B 1 369 ? -0.541 11.585 -15.941 1.00 24.37 364 THR B N 1
ATOM 6770 C CA . THR B 1 369 ? -0.712 10.203 -16.350 1.00 22.48 364 THR B CA 1
ATOM 6771 C C . THR B 1 369 ? 0.205 9.934 -17.533 1.00 23.56 364 THR B C 1
ATOM 6772 O O . THR B 1 369 ? 0.724 10.862 -18.165 1.00 23.40 364 THR B O 1
ATOM 6776 N N . ILE B 1 370 ? 0.380 8.643 -17.830 1.00 20.09 365 ILE B N 1
ATOM 6777 C CA . ILE B 1 370 ? 1.180 8.229 -18.981 1.00 19.85 365 ILE B CA 1
ATOM 6778 C C . ILE B 1 370 ? 0.656 8.888 -20.251 1.00 23.21 365 ILE B C 1
ATOM 6779 O O . ILE B 1 370 ? 1.422 9.447 -21.048 1.00 22.99 365 ILE B O 1
ATOM 6784 N N . SER B 1 371 ? -0.664 8.847 -20.450 1.00 20.11 366 SER B N 1
ATOM 6785 C CA . SER B 1 371 ? -1.235 9.437 -21.655 1.00 24.97 366 SER B CA 1
ATOM 6786 C C . SER B 1 371 ? -1.037 10.948 -21.687 1.00 31.32 366 SER B C 1
ATOM 6787 O O . SER B 1 371 ? -0.828 11.515 -22.764 1.00 28.07 366 SER B O 1
ATOM 6790 N N . ARG B 1 372 ? -1.089 11.618 -20.531 1.00 24.74 367 ARG B N 1
ATOM 6791 C CA . ARG B 1 372 ? -0.866 13.062 -20.530 1.00 26.75 367 ARG B CA 1
ATOM 6792 C C . ARG B 1 372 ? 0.600 13.406 -20.762 1.00 27.39 367 ARG B C 1
ATOM 6793 O O . ARG B 1 372 ? 0.902 14.416 -21.404 1.00 23.53 367 ARG B O 1
ATOM 6801 N N . CYS B 1 373 ? 1.522 12.590 -20.251 1.00 22.44 368 CYS B N 1
ATOM 6802 C CA . CYS B 1 373 ? 2.926 12.786 -20.581 1.00 23.76 368 CYS B CA 1
ATOM 6803 C C . CYS B 1 373 ? 3.153 12.652 -22.083 1.00 26.33 368 CYS B C 1
ATOM 6804 O O . CYS B 1 373 ? 3.808 13.502 -22.709 1.00 26.82 368 CYS B O 1
ATOM 6807 N N . LYS B 1 374 ? 2.603 11.587 -22.679 1.00 22.15 369 LYS B N 1
ATOM 6808 C CA . LYS B 1 374 ? 2.721 11.385 -24.122 1.00 25.43 369 LYS B CA 1
ATOM 6809 C C . LYS B 1 374 ? 2.116 12.551 -24.891 1.00 26.20 369 LYS B C 1
ATOM 6810 O O . LYS B 1 374 ? 2.712 13.046 -25.855 1.00 29.54 369 LYS B O 1
ATOM 6816 N N . GLU B 1 375 ? 0.942 13.020 -24.466 1.00 27.17 370 GLU B N 1
ATOM 6817 C CA . GLU B 1 375 ? 0.279 14.107 -25.175 1.00 27.45 370 GLU B CA 1
ATOM 6818 C C . GLU B 1 375 ? 1.064 15.407 -25.062 1.00 30.29 370 GLU B C 1
ATOM 6819 O O . GLU B 1 375 ? 1.162 16.164 -26.039 1.00 27.79 370 GLU B O 1
ATOM 6825 N N . ILE B 1 376 ? 1.629 15.687 -23.882 1.00 25.40 371 ILE B N 1
ATOM 6826 C CA . ILE B 1 376 ? 2.416 16.905 -23.701 1.00 26.04 371 ILE B CA 1
ATOM 6827 C C . ILE B 1 376 ? 3.652 16.876 -24.593 1.00 25.63 371 ILE B C 1
ATOM 6828 O O . ILE B 1 376 ? 3.962 17.855 -25.283 1.00 29.50 371 ILE B O 1
ATOM 6833 N N . CYS B 1 377 ? 4.364 15.746 -24.605 1.00 26.83 372 CYS B N 1
ATOM 6834 C CA . CYS B 1 377 ? 5.519 15.606 -25.488 1.00 24.95 372 CYS B CA 1
ATOM 6835 C C . CYS B 1 377 ? 5.116 15.803 -26.945 1.00 28.21 372 CYS B C 1
ATOM 6836 O O . CYS B 1 377 ? 5.787 16.522 -27.699 1.00 27.07 372 CYS B O 1
ATOM 6839 N N . LYS B 1 378 ? 4.008 15.177 -27.354 1.00 29.65 373 LYS B N 1
ATOM 6840 C CA . LYS B 1 378 ? 3.573 15.231 -28.748 1.00 26.81 373 LYS B CA 1
ATOM 6841 C C . LYS B 1 378 ? 3.233 16.655 -29.171 1.00 26.38 373 LYS B C 1
ATOM 6842 O O . LYS B 1 378 ? 3.675 17.127 -30.227 1.00 27.53 373 LYS B O 1
ATOM 6848 N N . LYS B 1 379 ? 2.445 17.360 -28.357 1.00 26.15 374 LYS B N 1
ATOM 6849 C CA . LYS B 1 379 ? 2.049 18.714 -28.730 1.00 27.53 374 LYS B CA 1
ATOM 6850 C C . LYS B 1 379 ? 3.221 19.685 -28.645 1.00 27.28 374 LYS B C 1
ATOM 6851 O O . LYS B 1 379 ? 3.334 20.597 -29.479 1.00 34.86 374 LYS B O 1
ATOM 6857 N N . LEU B 1 380 ? 4.122 19.487 -27.679 1.00 26.05 375 LEU B N 1
ATOM 6858 C CA . LEU B 1 380 ? 5.327 20.304 -27.616 1.00 26.15 375 LEU B CA 1
ATOM 6859 C C . LEU B 1 380 ? 6.156 20.141 -28.881 1.00 27.09 375 LEU B C 1
ATOM 6860 O O . LEU B 1 380 ? 6.622 21.127 -29.463 1.00 28.10 375 LEU B O 1
ATOM 6865 N N . ALA B 1 381 ? 6.335 18.896 -29.331 1.00 26.88 376 ALA B N 1
ATOM 6866 C CA . ALA B 1 381 ? 7.086 18.645 -30.556 1.00 27.91 376 ALA B CA 1
ATOM 6867 C C . ALA B 1 381 ? 6.389 19.254 -31.764 1.00 29.55 376 ALA B C 1
ATOM 6868 O O . ALA B 1 381 ? 7.047 19.790 -32.663 1.00 30.73 376 ALA B O 1
ATOM 6870 N N . ALA B 1 382 ? 5.053 19.183 -31.800 1.00 29.78 377 ALA B N 1
ATOM 6871 C CA . ALA B 1 382 ? 4.299 19.830 -32.871 1.00 31.45 377 ALA B CA 1
ATOM 6872 C C . ALA B 1 382 ? 4.535 21.334 -32.895 1.00 32.16 377 ALA B C 1
ATOM 6873 O O . ALA B 1 382 ? 4.465 21.955 -33.961 1.00 33.73 377 ALA B O 1
ATOM 6875 N N . LYS B 1 383 ? 4.805 21.938 -31.738 1.00 32.85 378 LYS B N 1
ATOM 6876 C CA . LYS B 1 383 ? 5.135 23.359 -31.684 1.00 33.97 378 LYS B CA 1
ATOM 6877 C C . LYS B 1 383 ? 6.626 23.637 -31.848 1.00 31.91 378 LYS B C 1
ATOM 6878 O O . LYS B 1 383 ? 7.032 24.802 -31.788 1.00 32.50 378 LYS B O 1
ATOM 6884 N N . GLY B 1 384 ? 7.446 22.608 -32.055 1.00 31.46 379 GLY B N 1
ATOM 6885 C CA . GLY B 1 384 ? 8.874 22.792 -32.225 1.00 31.70 379 GLY B CA 1
ATOM 6886 C C . GLY B 1 384 ? 9.692 22.813 -30.951 1.00 30.39 379 GLY B C 1
ATOM 6887 O O . GLY B 1 384 ? 10.891 23.111 -31.014 1.00 30.73 379 GLY B O 1
ATOM 6888 N N . PHE B 1 385 ? 9.091 22.508 -29.802 1.00 29.07 380 PHE B N 1
ATOM 6889 C CA . PHE B 1 385 ? 9.783 22.512 -28.519 1.00 27.90 380 PHE B CA 1
ATOM 6890 C C . PHE B 1 385 ? 10.136 21.087 -28.114 1.00 27.46 380 PHE B C 1
ATOM 6891 O O . PHE B 1 385 ? 9.288 20.190 -28.173 1.00 26.29 380 PHE B O 1
ATOM 6899 N N . ALA B 1 386 ? 11.386 20.886 -27.705 1.00 26.44 381 ALA B N 1
ATOM 6900 C CA . ALA B 1 386 ? 11.838 19.567 -27.298 1.00 25.47 381 ALA B CA 1
ATOM 6901 C C . ALA B 1 386 ? 11.114 19.114 -26.032 1.00 26.51 381 ALA B C 1
ATOM 6902 O O . ALA B 1 386 ? 10.643 19.921 -25.222 1.00 23.80 381 ALA B O 1
ATOM 6904 N N . SER B 1 387 ? 11.037 17.792 -25.867 1.00 23.29 382 SER B N 1
ATOM 6905 C CA . SER B 1 387 ? 10.346 17.222 -24.718 1.00 22.04 382 SER B CA 1
ATOM 6906 C C . SER B 1 387 ? 11.024 17.596 -23.404 1.00 26.67 382 SER B C 1
ATOM 6907 O O . SER B 1 387 ? 10.364 17.668 -22.360 1.00 25.32 382 SER B O 1
ATOM 6910 N N . VAL B 1 388 ? 12.337 17.853 -23.432 1.00 21.73 383 VAL B N 1
ATOM 6911 C CA . VAL B 1 388 ? 13.106 18.015 -22.199 1.00 21.18 383 VAL B CA 1
ATOM 6912 C C . VAL B 1 388 ? 12.835 19.340 -21.514 1.00 25.62 383 VAL B C 1
ATOM 6913 O O . VAL B 1 388 ? 13.458 19.630 -20.485 1.00 31.53 383 VAL B O 1
ATOM 6917 N N . ASN B 1 389 ? 11.908 20.142 -22.039 1.00 25.09 384 ASN B N 1
ATOM 6918 C CA . ASN B 1 389 ? 11.577 21.422 -21.430 1.00 24.77 384 ASN B CA 1
ATOM 6919 C C . ASN B 1 389 ? 10.675 21.285 -20.215 1.00 25.25 384 ASN B C 1
ATOM 6920 O O . ASN B 1 389 ? 10.540 22.254 -19.462 1.00 23.53 384 ASN B O 1
ATOM 6925 N N . VAL B 1 390 ? 10.046 20.125 -20.014 1.00 24.92 385 VAL B N 1
ATOM 6926 C CA . VAL B 1 390 ? 9.147 19.891 -18.887 1.00 24.02 385 VAL B CA 1
ATOM 6927 C C . VAL B 1 390 ? 9.661 18.718 -18.070 1.00 28.01 385 VAL B C 1
ATOM 6928 O O . VAL B 1 390 ? 10.093 17.701 -18.627 1.00 20.58 385 VAL B O 1
ATOM 6932 N N . VAL B 1 391 ? 9.578 18.851 -16.747 1.00 24.22 386 VAL B N 1
ATOM 6933 C CA . VAL B 1 391 ? 9.791 17.745 -15.820 1.00 26.62 386 VAL B CA 1
ATOM 6934 C C . VAL B 1 391 ? 8.429 17.280 -15.318 1.00 23.56 386 VAL B C 1
ATOM 6935 O O . VAL B 1 391 ? 7.573 18.102 -14.965 1.00 21.43 386 VAL B O 1
ATOM 6939 N N . PHE B 1 392 ? 8.219 15.968 -15.296 1.00 20.00 387 PHE B N 1
ATOM 6940 C CA . PHE B 1 392 ? 6.933 15.387 -14.936 1.00 21.76 387 PHE B CA 1
ATOM 6941 C C . PHE B 1 392 ? 6.975 14.879 -13.498 1.00 23.00 387 PHE B C 1
ATOM 6942 O O . PHE B 1 392 ? 7.748 13.968 -13.174 1.00 20.22 387 PHE B O 1
ATOM 6950 N N . GLY B 1 393 ? 6.144 15.472 -12.647 1.00 23.28 388 GLY B N 1
ATOM 6951 C CA . GLY B 1 393 ? 5.927 14.968 -11.307 1.00 22.68 388 GLY B CA 1
ATOM 6952 C C . GLY B 1 393 ? 4.925 13.832 -11.330 1.00 23.37 388 GLY B C 1
ATOM 6953 O O . GLY B 1 393 ? 3.724 14.050 -11.527 1.00 21.08 388 GLY B O 1
ATOM 6954 N N . ILE B 1 394 ? 5.407 12.611 -11.144 1.00 18.50 389 ILE B N 1
ATOM 6955 C CA . ILE B 1 394 ? 4.573 11.425 -11.269 1.00 18.10 389 ILE B CA 1
ATOM 6956 C C . ILE B 1 394 ? 4.031 11.082 -9.889 1.00 22.29 389 ILE B C 1
ATOM 6957 O O . ILE B 1 394 ? 4.798 10.778 -8.967 1.00 15.43 389 ILE B O 1
ATOM 6962 N N . GLY B 1 395 ? 2.706 11.139 -9.745 1.00 19.52 390 GLY B N 1
ATOM 6963 C CA . GLY B 1 395 ? 2.062 11.123 -8.455 1.00 17.76 390 GLY B CA 1
ATOM 6964 C C . GLY B 1 395 ? 1.345 9.822 -8.141 1.00 22.06 390 GLY B C 1
ATOM 6965 O O . GLY B 1 395 ? 1.474 8.810 -8.834 1.00 18.74 390 GLY B O 1
ATOM 6966 N N . SER B 1 396 ? 0.573 9.869 -7.053 1.00 17.23 391 SER B N 1
ATOM 6967 C CA . SER B 1 396 ? -0.098 8.680 -6.548 1.00 20.47 391 SER B CA 1
ATOM 6968 C C . SER B 1 396 ? -1.223 8.202 -7.464 1.00 22.11 391 SER B C 1
ATOM 6969 O O . SER B 1 396 ? -1.581 7.019 -7.409 1.00 15.01 391 SER B O 1
ATOM 6972 N N . PHE B 1 397 ? -1.789 9.087 -8.293 1.00 17.02 392 PHE B N 1
ATOM 6973 C CA . PHE B 1 397 ? -2.759 8.649 -9.296 1.00 22.48 392 PHE B CA 1
ATOM 6974 C C . PHE B 1 397 ? -2.175 7.546 -10.170 1.00 17.16 392 PHE B C 1
ATOM 6975 O O . PHE B 1 397 ? -2.871 6.586 -10.523 1.00 19.25 392 PHE B O 1
ATOM 6983 N N . THR B 1 398 ? -0.892 7.666 -10.513 1.00 16.94 393 THR B N 1
ATOM 6984 C CA . THR B 1 398 ? -0.184 6.654 -11.290 1.00 17.00 393 THR B CA 1
ATOM 6985 C C . THR B 1 398 ? 0.177 5.432 -10.449 1.00 12.74 393 THR B C 1
ATOM 6986 O O . THR B 1 398 ? -0.114 4.295 -10.835 1.00 14.84 393 THR B O 1
ATOM 6990 N N . TYR B 1 399 ? 0.834 5.644 -9.305 1.00 14.79 394 TYR B N 1
ATOM 6991 C CA . TYR B 1 399 ? 1.493 4.554 -8.590 1.00 12.82 394 TYR B CA 1
ATOM 6992 C C . TYR B 1 399 ? 0.594 3.848 -7.583 1.00 14.10 394 TYR B C 1
ATOM 6993 O O . TYR B 1 399 ? 0.772 2.646 -7.347 1.00 11.47 394 TYR B O 1
ATOM 7002 N N . GLN B 1 400 ? -0.358 4.562 -6.976 1.00 13.39 395 GLN B N 1
ATOM 7003 C CA . GLN B 1 400 ? -1.270 3.928 -6.027 1.00 13.01 395 GLN B CA 1
ATOM 7004 C C . GLN B 1 400 ? -2.457 3.265 -6.725 1.00 16.39 395 GLN B C 1
ATOM 7005 O O . GLN B 1 400 ? -2.858 2.158 -6.345 1.00 17.64 395 GLN B O 1
ATOM 7011 N N . TYR B 1 401 ? -3.026 3.907 -7.748 1.00 13.67 396 TYR B N 1
ATOM 7012 C CA . TYR B 1 401 ? -4.298 3.459 -8.325 1.00 17.81 396 TYR B CA 1
ATOM 7013 C C . TYR B 1 401 ? -4.089 2.253 -9.245 1.00 19.66 396 TYR B C 1
ATOM 7014 O O . TYR B 1 401 ? -4.280 2.307 -10.462 1.00 15.01 396 TYR B O 1
ATOM 7023 N N . ASN B 1 402 ? -3.707 1.138 -8.628 1.00 15.81 397 ASN B N 1
ATOM 7024 C CA . ASN B 1 402 ? -3.576 -0.134 -9.320 1.00 19.42 397 ASN B CA 1
ATOM 7025 C C . ASN B 1 402 ? -4.000 -1.259 -8.387 1.00 19.37 397 ASN B C 1
ATOM 7026 O O . ASN B 1 402 ? -4.161 -1.075 -7.177 1.00 16.20 397 ASN B O 1
ATOM 7031 N N . THR B 1 403 ? -4.181 -2.439 -8.969 1.00 17.76 398 THR B N 1
ATOM 7032 C CA . THR B 1 403 ? -4.277 -3.672 -8.208 1.00 19.46 398 THR B CA 1
ATOM 7033 C C . THR B 1 403 ? -3.224 -4.629 -8.728 1.00 17.38 398 THR B C 1
ATOM 7034 O O . THR B 1 403 ? -2.578 -4.384 -9.749 1.00 16.34 398 THR B O 1
ATOM 7038 N N . ARG B 1 404 ? -3.086 -5.755 -8.033 1.00 17.87 399 ARG B N 1
ATOM 7039 C CA . ARG B 1 404 ? -2.235 -6.810 -8.553 1.00 16.04 399 ARG B CA 1
ATOM 7040 C C . ARG B 1 404 ? -2.781 -7.414 -9.844 1.00 15.00 399 ARG B C 1
ATOM 7041 O O . ARG B 1 404 ? -2.027 -8.088 -10.551 1.00 13.27 399 ARG B O 1
ATOM 7049 N N . ASP B 1 405 ? -4.049 -7.167 -10.186 1.00 14.76 400 ASP B N 1
ATOM 7050 C CA . ASP B 1 405 ? -4.596 -7.604 -11.466 1.00 18.53 400 ASP B CA 1
ATOM 7051 C C . ASP B 1 405 ? -4.378 -6.589 -12.584 1.00 16.08 400 ASP B C 1
ATOM 7052 O O . ASP B 1 405 ? -4.709 -6.882 -13.737 1.00 19.11 400 ASP B O 1
ATOM 7057 N N . THR B 1 406 ? -3.817 -5.415 -12.277 1.00 17.06 401 THR B N 1
ATOM 7058 C CA . THR B 1 406 ? -3.433 -4.477 -13.329 1.00 17.60 401 THR B CA 1
ATOM 7059 C C . THR B 1 406 ? -2.486 -5.136 -14.331 1.00 19.50 401 THR B C 1
ATOM 7060 O O . THR B 1 406 ? -2.609 -4.931 -15.546 1.00 16.67 401 THR B O 1
ATOM 7064 N N . PHE B 1 407 ? -1.550 -5.949 -13.844 1.00 15.61 402 PHE B N 1
ATOM 7065 C CA . PHE B 1 407 ? -0.749 -6.806 -14.709 1.00 20.94 402 PHE B CA 1
ATOM 7066 C C . PHE B 1 407 ? -1.011 -8.285 -14.439 1.00 16.94 402 PHE B C 1
ATOM 7067 O O . PHE B 1 407 ? -0.155 -9.125 -14.736 1.00 18.98 402 PHE B O 1
ATOM 7075 N N . GLY B 1 408 ? -2.176 -8.615 -13.880 1.00 15.76 403 GLY B N 1
ATOM 7076 C CA . GLY B 1 408 ? -2.659 -9.992 -13.857 1.00 16.84 403 GLY B CA 1
ATOM 7077 C C . GLY B 1 408 ? -1.800 -10.960 -13.078 1.00 16.66 403 GLY B C 1
ATOM 7078 O O . GLY B 1 408 ? -1.734 -12.140 -13.433 1.00 14.74 403 GLY B O 1
ATOM 7079 N N . PHE B 1 409 ? -1.150 -10.492 -12.015 1.00 13.34 404 PHE B N 1
ATOM 7080 C CA . PHE B 1 409 ? -0.207 -11.314 -11.267 1.00 15.16 404 PHE B CA 1
ATOM 7081 C C . PHE B 1 409 ? -0.916 -12.418 -10.493 1.00 20.73 404 PHE B C 1
ATOM 7082 O O . PHE B 1 409 ? -2.005 -12.223 -9.950 1.00 20.72 404 PHE B O 1
ATOM 7090 N N . ALA B 1 410 ? -0.278 -13.582 -10.429 1.00 18.37 405 ALA B N 1
ATOM 7091 C CA . ALA B 1 410 ? -0.804 -14.631 -9.570 1.00 16.83 405 ALA B CA 1
ATOM 7092 C C . ALA B 1 410 ? 0.298 -15.621 -9.232 1.00 19.53 405 ALA B C 1
ATOM 7093 O O . ALA B 1 410 ? 1.176 -15.906 -10.060 1.00 20.92 405 ALA B O 1
ATOM 7095 N N . MET B 1 411 ? 0.253 -16.091 -7.980 1.00 20.08 406 MET B N 1
ATOM 7096 C CA . MET B 1 411 ? 0.924 -17.309 -7.548 1.00 15.41 406 MET B CA 1
ATOM 7097 C C . MET B 1 411 ? 0.049 -18.496 -7.910 1.00 17.58 406 MET B C 1
ATOM 7098 O O . MET B 1 411 ? -1.138 -18.527 -7.570 1.00 23.33 406 MET B O 1
ATOM 7103 N N . LYS B 1 412 ? 0.623 -19.471 -8.604 1.00 19.20 407 LYS B N 1
ATOM 7104 C CA . LYS B 1 412 ? -0.113 -20.674 -8.969 1.00 16.44 407 LYS B CA 1
ATOM 7105 C C . LYS B 1 412 ? 0.755 -21.887 -8.706 1.00 16.86 407 LYS B C 1
ATOM 7106 O O . LYS B 1 412 ? 1.873 -21.974 -9.219 1.00 17.95 407 LYS B O 1
ATOM 7112 N N . ALA B 1 413 ? 0.254 -22.805 -7.892 1.00 17.00 408 ALA B N 1
ATOM 7113 C CA . ALA B 1 413 ? 0.857 -24.124 -7.858 1.00 19.78 408 ALA B CA 1
ATOM 7114 C C . ALA B 1 413 ? 0.672 -24.759 -9.226 1.00 20.09 408 ALA B C 1
ATOM 7115 O O . ALA B 1 413 ? -0.447 -24.841 -9.742 1.00 26.42 408 ALA B O 1
ATOM 7117 N N . THR B 1 414 ? 1.779 -25.172 -9.831 1.00 18.66 409 THR B N 1
ATOM 7118 C CA . THR B 1 414 ? 1.733 -25.879 -11.094 1.00 18.57 409 THR B CA 1
ATOM 7119 C C . THR B 1 414 ? 2.244 -27.308 -11.001 1.00 24.10 409 THR B C 1
ATOM 7120 O O . THR B 1 414 ? 2.073 -28.067 -11.959 1.00 19.18 409 THR B O 1
ATOM 7124 N N . TYR B 1 415 ? 2.852 -27.715 -9.893 1.00 18.60 410 TYR B N 1
ATOM 7125 C CA . TYR B 1 415 ? 3.504 -29.013 -9.933 1.00 21.76 410 TYR B CA 1
ATOM 7126 C C . TYR B 1 415 ? 3.543 -29.600 -8.528 1.00 18.21 410 TYR B C 1
ATOM 7127 O O . TYR B 1 415 ? 3.683 -28.871 -7.540 1.00 20.00 410 TYR B O 1
ATOM 7136 N N . THR B 1 416 ? 3.343 -30.911 -8.440 1.00 19.98 411 THR B N 1
ATOM 7137 C CA . THR B 1 416 ? 3.442 -31.561 -7.146 1.00 20.26 411 THR B CA 1
ATOM 7138 C C . THR B 1 416 ? 3.955 -32.981 -7.305 1.00 25.91 411 THR B C 1
ATOM 7139 O O . THR B 1 416 ? 3.710 -33.650 -8.312 1.00 32.62 411 THR B O 1
ATOM 7143 N N . VAL B 1 417 ? 4.661 -33.436 -6.279 1.00 25.00 412 VAL B N 1
ATOM 7144 C CA . VAL B 1 417 ? 5.117 -34.815 -6.184 1.00 24.03 412 VAL B CA 1
ATOM 7145 C C . VAL B 1 417 ? 4.440 -35.460 -4.984 1.00 25.75 412 VAL B C 1
ATOM 7146 O O . VAL B 1 417 ? 4.525 -34.936 -3.862 1.00 22.35 412 VAL B O 1
ATOM 7150 N N . VAL B 1 418 ? 3.783 -36.597 -5.235 1.00 23.67 413 VAL B N 1
ATOM 7151 C CA . VAL B 1 418 ? 3.012 -37.350 -4.250 1.00 30.10 413 VAL B CA 1
ATOM 7152 C C . VAL B 1 418 ? 3.454 -38.807 -4.323 1.00 25.24 413 VAL B C 1
ATOM 7153 O O . VAL B 1 418 ? 3.242 -39.470 -5.345 1.00 33.29 413 VAL B O 1
ATOM 7157 N N . ASN B 1 419 ? 4.059 -39.303 -3.244 1.00 28.50 414 ASN B N 1
ATOM 7158 C CA . ASN B 1 419 ? 4.582 -40.672 -3.193 1.00 35.08 414 ASN B CA 1
ATOM 7159 C C . ASN B 1 419 ? 5.483 -40.971 -4.393 1.00 36.75 414 ASN B C 1
ATOM 7160 O O . ASN B 1 419 ? 5.413 -42.040 -5.006 1.00 27.10 414 ASN B O 1
ATOM 7165 N N . GLY B 1 420 ? 6.337 -40.006 -4.737 1.00 30.47 415 GLY B N 1
ATOM 7166 C CA . GLY B 1 420 ? 7.266 -40.162 -5.836 1.00 31.44 415 GLY B CA 1
ATOM 7167 C C . GLY B 1 420 ? 6.663 -40.007 -7.214 1.00 32.72 415 GLY B C 1
ATOM 7168 O O . GLY B 1 420 ? 7.399 -40.078 -8.208 1.00 41.43 415 GLY B O 1
ATOM 7169 N N . GLU B 1 421 ? 5.355 -39.799 -7.312 1.00 25.74 416 GLU B N 1
ATOM 7170 C CA . GLU B 1 421 ? 4.692 -39.602 -8.591 1.00 26.18 416 GLU B CA 1
ATOM 7171 C C . GLU B 1 421 ? 4.627 -38.106 -8.886 1.00 27.26 416 GLU B C 1
ATOM 7172 O O . GLU B 1 421 ? 4.133 -37.327 -8.059 1.00 24.96 416 GLU B O 1
ATOM 7178 N N . GLU B 1 422 ? 5.159 -37.707 -10.043 1.00 25.06 417 GLU B N 1
ATOM 7179 C CA . GLU B 1 422 ? 5.029 -36.336 -10.518 1.00 24.09 417 GLU B CA 1
ATOM 7180 C C . GLU B 1 422 ? 3.626 -36.102 -11.062 1.00 25.71 417 GLU B C 1
ATOM 7181 O O . GLU B 1 422 ? 3.059 -36.962 -11.740 1.00 35.26 417 GLU B O 1
ATOM 7187 N N . ARG B 1 423 ? 3.071 -34.927 -10.769 1.00 25.91 418 ARG B N 1
ATOM 7188 C CA . ARG B 1 423 ? 1.738 -34.553 -11.209 1.00 23.63 418 ARG B CA 1
ATOM 7189 C C . ARG B 1 423 ? 1.715 -33.066 -11.531 1.00 25.61 418 ARG B C 1
ATOM 7190 O O . ARG B 1 423 ? 2.454 -32.268 -10.939 1.00 25.95 418 ARG B O 1
ATOM 7198 N N . GLN B 1 424 ? 0.823 -32.699 -12.443 1.00 25.87 419 GLN B N 1
ATOM 7199 C CA . GLN B 1 424 ? 0.620 -31.314 -12.835 1.00 29.81 419 GLN B CA 1
ATOM 7200 C C . GLN B 1 424 ? -0.628 -30.767 -12.157 1.00 27.74 419 GLN B C 1
ATOM 7201 O O . GLN B 1 424 ? -1.651 -31.452 -12.069 1.00 35.12 419 GLN B O 1
ATOM 7207 N N . ILE B 1 425 ? -0.536 -29.527 -11.684 1.00 28.34 420 ILE B N 1
ATOM 7208 C CA . ILE B 1 425 ? -1.619 -28.858 -10.971 1.00 33.58 420 ILE B CA 1
ATOM 7209 C C . ILE B 1 425 ? -2.152 -27.732 -11.846 1.00 34.88 420 ILE B C 1
ATOM 7210 O O . ILE B 1 425 ? -1.375 -26.933 -12.381 1.00 31.31 420 ILE B O 1
ATOM 7215 N N . PHE B 1 426 ? -3.475 -27.669 -11.982 1.00 35.34 421 PHE B N 1
ATOM 7216 C CA . PHE B 1 426 ? -4.151 -26.647 -12.772 1.00 35.96 421 PHE B CA 1
ATOM 7217 C C . PHE B 1 426 ? -5.645 -26.771 -12.512 1.00 47.22 421 PHE B C 1
ATOM 7218 O O . PHE B 1 426 ? -6.110 -27.739 -11.904 1.00 55.69 421 PHE B O 1
ATOM 7226 N N . LYS B 1 427 ? -6.393 -25.789 -12.996 1.00 44.37 422 LYS B N 1
ATOM 7227 C CA . LYS B 1 427 ? -7.844 -25.876 -13.085 1.00 44.76 422 LYS B CA 1
ATOM 7228 C C . LYS B 1 427 ? -8.262 -25.578 -14.528 1.00 42.02 422 LYS B C 1
ATOM 7229 O O . LYS B 1 427 ? -7.421 -25.427 -15.420 1.00 51.96 422 LYS B O 1
ATOM 7235 N N . ASN B 1 428 ? -9.572 -25.514 -14.753 1.00 55.09 423 ASN B N 1
ATOM 7236 C CA . ASN B 1 428 ? -10.119 -25.002 -16.008 1.00 51.03 423 ASN B CA 1
ATOM 7237 C C . ASN B 1 428 ? -11.620 -24.783 -15.869 1.00 58.03 423 ASN B C 1
ATOM 7238 O O . ASN B 1 428 ? -12.383 -25.744 -15.769 1.00 62.17 423 ASN B O 1
ATOM 7243 N N . SER B 1 438 ? -3.173 -22.162 -19.410 1.00 42.06 433 SER B N 1
ATOM 7244 C CA . SER B 1 438 ? -2.672 -22.155 -18.039 1.00 35.60 433 SER B CA 1
ATOM 7245 C C . SER B 1 438 ? -1.403 -22.995 -17.924 1.00 28.86 433 SER B C 1
ATOM 7246 O O . SER B 1 438 ? -1.209 -23.955 -18.675 1.00 32.43 433 SER B O 1
ATOM 7249 N N . GLN B 1 439 ? -0.545 -22.635 -16.973 1.00 34.72 434 GLN B N 1
ATOM 7250 C CA . GLN B 1 439 ? 0.732 -23.313 -16.811 1.00 29.01 434 GLN B CA 1
ATOM 7251 C C . GLN B 1 439 ? 0.564 -24.645 -16.094 1.00 24.62 434 GLN B C 1
ATOM 7252 O O . GLN B 1 439 ? -0.189 -24.757 -15.123 1.00 25.71 434 GLN B O 1
ATOM 7258 N N . LYS B 1 440 ? 1.292 -25.651 -16.573 1.00 25.26 435 LYS B N 1
ATOM 7259 C CA . LYS B 1 440 ? 1.231 -27.010 -16.053 1.00 26.25 435 LYS B CA 1
ATOM 7260 C C . LYS B 1 440 ? 2.643 -27.528 -15.830 1.00 23.12 435 LYS B C 1
ATOM 7261 O O . LYS B 1 440 ? 3.535 -27.279 -16.645 1.00 22.12 435 LYS B O 1
ATOM 7267 N N . GLY B 1 441 ? 2.837 -28.276 -14.745 1.00 22.44 436 GLY B N 1
ATOM 7268 C CA . GLY B 1 441 ? 4.135 -28.893 -14.533 1.00 20.70 436 GLY B CA 1
ATOM 7269 C C . GLY B 1 441 ? 5.210 -27.870 -14.190 1.00 20.15 436 GLY B C 1
ATOM 7270 O O . GLY B 1 441 ? 4.935 -26.725 -13.815 1.00 21.81 436 GLY B O 1
ATOM 7271 N N . LEU B 1 442 ? 6.461 -28.307 -14.315 1.00 20.91 437 LEU B N 1
ATOM 7272 C CA . LEU B 1 442 ? 7.571 -27.394 -14.094 1.00 19.09 437 LEU B CA 1
ATOM 7273 C C . LEU B 1 442 ? 7.703 -26.441 -15.273 1.00 19.37 437 LEU B C 1
ATOM 7274 O O . LEU B 1 442 ? 7.284 -26.741 -16.395 1.00 20.20 437 LEU B O 1
ATOM 7279 N N . VAL B 1 443 ? 8.280 -25.270 -15.008 1.00 18.32 438 VAL B N 1
ATOM 7280 C CA . VAL B 1 443 ? 8.366 -24.223 -16.012 1.00 18.36 438 VAL B CA 1
ATOM 7281 C C . VAL B 1 443 ? 9.811 -23.769 -16.153 1.00 18.31 438 VAL B C 1
ATOM 7282 O O . VAL B 1 443 ? 10.637 -23.916 -15.250 1.00 18.93 438 VAL B O 1
ATOM 7286 N N . ALA B 1 444 ? 10.109 -23.234 -17.331 1.00 18.87 439 ALA B N 1
ATOM 7287 C CA . ALA B 1 444 ? 11.377 -22.589 -17.619 1.00 18.94 439 ALA B CA 1
ATOM 7288 C C . ALA B 1 444 ? 11.089 -21.450 -18.582 1.00 18.98 439 ALA B C 1
ATOM 7289 O O . ALA B 1 444 ? 10.058 -21.429 -19.251 1.00 20.26 439 ALA B O 1
ATOM 7291 N N . VAL B 1 445 ? 11.998 -20.488 -18.636 1.00 18.70 440 VAL B N 1
ATOM 7292 C CA . VAL B 1 445 ? 11.894 -19.389 -19.583 1.00 18.87 440 VAL B CA 1
ATOM 7293 C C . VAL B 1 445 ? 13.193 -19.340 -20.361 1.00 19.84 440 VAL B C 1
ATOM 7294 O O . VAL B 1 445 ? 14.274 -19.253 -19.764 1.00 19.66 440 VAL B O 1
ATOM 7298 N N . VAL B 1 446 ? 13.097 -19.403 -21.683 1.00 21.01 441 VAL B N 1
ATOM 7299 C CA . VAL B 1 446 ? 14.290 -19.533 -22.510 1.00 22.24 441 VAL B CA 1
ATOM 7300 C C . VAL B 1 446 ? 14.317 -18.427 -23.550 1.00 23.67 441 VAL B C 1
ATOM 7301 O O . VAL B 1 446 ? 13.276 -17.913 -23.975 1.00 22.82 441 VAL B O 1
ATOM 7305 N N . ASN B 1 447 ? 15.527 -18.056 -23.960 1.00 26.01 442 ASN B N 1
ATOM 7306 C CA . ASN B 1 447 ? 15.673 -17.162 -25.100 1.00 28.60 442 ASN B CA 1
ATOM 7307 C C . ASN B 1 447 ? 15.332 -17.921 -26.375 1.00 27.26 442 ASN B C 1
ATOM 7308 O O . ASN B 1 447 ? 16.006 -18.894 -26.731 1.00 33.30 442 ASN B O 1
ATOM 7313 N N . ASN B 1 448 ? 14.288 -17.469 -27.056 1.00 27.65 443 ASN B N 1
ATOM 7314 C CA . ASN B 1 448 ? 13.721 -18.113 -28.233 1.00 27.53 443 ASN B CA 1
ATOM 7315 C C . ASN B 1 448 ? 13.799 -17.070 -29.342 1.00 32.41 443 ASN B C 1
ATOM 7316 O O . ASN B 1 448 ? 12.949 -16.175 -29.428 1.00 34.37 443 ASN B O 1
ATOM 7321 N N . GLY B 1 449 ? 14.837 -17.170 -30.164 1.00 29.86 444 GLY B N 1
ATOM 7322 C CA . GLY B 1 449 ? 15.115 -16.114 -31.120 1.00 37.00 444 GLY B CA 1
ATOM 7323 C C . GLY B 1 449 ? 15.413 -14.820 -30.378 1.00 37.05 444 GLY B C 1
ATOM 7324 O O . GLY B 1 449 ? 16.327 -14.749 -29.548 1.00 36.88 444 GLY B O 1
ATOM 7325 N N . ASN B 1 450 ? 14.628 -13.786 -30.669 1.00 30.84 445 ASN B N 1
ATOM 7326 C CA . ASN B 1 450 ? 14.765 -12.483 -30.037 1.00 41.11 445 ASN B CA 1
ATOM 7327 C C . ASN B 1 450 ? 13.753 -12.265 -28.917 1.00 37.97 445 ASN B C 1
ATOM 7328 O O . ASN B 1 450 ? 13.577 -11.129 -28.464 1.00 43.90 445 ASN B O 1
ATOM 7333 N N . GLU B 1 451 ? 13.084 -13.321 -28.462 1.00 43.60 446 GLU B N 1
ATOM 7334 C CA . GLU B 1 451 ? 12.035 -13.191 -27.462 1.00 36.73 446 GLU B CA 1
ATOM 7335 C C . GLU B 1 451 ? 12.311 -14.122 -26.289 1.00 31.35 446 GLU B C 1
ATOM 7336 O O . GLU B 1 451 ? 13.159 -15.008 -26.361 1.00 38.60 446 GLU B O 1
ATOM 7342 N N . LEU B 1 452 ? 11.619 -13.874 -25.182 1.00 32.32 447 LEU B N 1
ATOM 7343 C CA . LEU B 1 452 ? 11.604 -14.800 -24.059 1.00 20.79 447 LEU B CA 1
ATOM 7344 C C . LEU B 1 452 ? 10.354 -15.661 -24.145 1.00 27.25 447 LEU B C 1
ATOM 7345 O O . LEU B 1 452 ? 9.251 -15.151 -24.369 1.00 25.43 447 LEU B O 1
ATOM 7350 N N . SER B 1 453 ? 10.522 -16.968 -23.963 1.00 21.44 448 SER B N 1
ATOM 7351 C CA . SER B 1 453 ? 9.421 -17.893 -24.178 1.00 22.67 448 SER B CA 1
ATOM 7352 C C . SER B 1 453 ? 9.237 -18.815 -22.988 1.00 21.23 448 SER B C 1
ATOM 7353 O O . SER B 1 453 ? 10.211 -19.331 -22.426 1.00 21.05 448 SER B O 1
ATOM 7356 N N . LEU B 1 454 ? 7.973 -19.010 -22.622 1.00 20.92 449 LEU B N 1
ATOM 7357 C CA . LEU B 1 454 ? 7.615 -19.975 -21.595 1.00 20.45 449 LEU B CA 1
ATOM 7358 C C . LEU B 1 454 ? 7.753 -21.396 -22.128 1.00 21.73 449 LEU B C 1
ATOM 7359 O O . LEU B 1 454 ? 7.368 -21.693 -23.261 1.00 23.03 449 LEU B O 1
ATOM 7364 N N . VAL B 1 455 ? 8.319 -22.274 -21.311 1.00 21.48 450 VAL B N 1
ATOM 7365 C CA . VAL B 1 455 ? 8.301 -23.711 -21.541 1.00 22.57 450 VAL B CA 1
ATOM 7366 C C . VAL B 1 455 ? 7.676 -24.332 -20.301 1.00 21.80 450 VAL B C 1
ATOM 7367 O O . VAL B 1 455 ? 8.139 -24.086 -19.181 1.00 20.68 450 VAL B O 1
ATOM 7371 N N . ASP B 1 456 ? 6.598 -25.088 -20.486 1.00 22.49 451 ASP B N 1
ATOM 7372 C CA . ASP B 1 456 ? 5.983 -25.744 -19.339 1.00 21.95 451 ASP B CA 1
ATOM 7373 C C . ASP B 1 456 ? 5.718 -27.209 -19.647 1.00 23.25 451 ASP B C 1
ATOM 7374 O O . ASP B 1 456 ? 6.260 -27.744 -20.618 1.00 24.48 451 ASP B O 1
ATOM 7379 N N . GLU B 1 457 ? 4.936 -27.872 -18.791 1.00 23.07 452 GLU B N 1
ATOM 7380 C CA . GLU B 1 457 ? 4.638 -29.297 -18.921 1.00 24.28 452 GLU B CA 1
ATOM 7381 C C . GLU B 1 457 ? 5.907 -30.143 -18.838 1.00 24.70 452 GLU B C 1
ATOM 7382 O O . GLU B 1 457 ? 5.968 -31.251 -19.373 1.00 26.05 452 GLU B O 1
ATOM 7388 N N . LEU B 1 458 ? 6.923 -29.624 -18.155 1.00 23.75 453 LEU B N 1
ATOM 7389 C CA . LEU B 1 458 ? 8.178 -30.331 -17.961 1.00 24.04 453 LEU B CA 1
ATOM 7390 C C . LEU B 1 458 ? 8.096 -31.235 -16.737 1.00 23.76 453 LEU B C 1
ATOM 7391 O O . LEU B 1 458 ? 7.579 -30.833 -15.689 1.00 22.64 453 LEU B O 1
ATOM 7396 N N . ASP B 1 459 ? 8.605 -32.458 -16.872 1.00 24.88 454 ASP B N 1
ATOM 7397 C CA . ASP B 1 459 ? 8.924 -33.253 -15.695 1.00 24.66 454 ASP B CA 1
ATOM 7398 C C . ASP B 1 459 ? 10.329 -32.894 -15.207 1.00 24.18 454 ASP B C 1
ATOM 7399 O O . ASP B 1 459 ? 11.044 -32.110 -15.833 1.00 24.89 454 ASP B O 1
ATOM 7404 N N . ARG B 1 460 ? 10.723 -33.466 -14.067 1.00 23.94 455 ARG B N 1
ATOM 7405 C CA . ARG B 1 460 ? 11.984 -33.057 -13.452 1.00 23.48 455 ARG B CA 1
ATOM 7406 C C . ARG B 1 460 ? 13.189 -33.376 -14.334 1.00 26.98 455 ARG B C 1
ATOM 7407 O O . ARG B 1 460 ? 14.172 -32.625 -14.332 1.00 25.96 455 ARG B O 1
ATOM 7415 N N . ASN B 1 461 ? 13.131 -34.467 -15.104 1.00 30.21 456 ASN B N 1
ATOM 7416 C CA . ASN B 1 461 ? 14.243 -34.815 -15.988 1.00 31.82 456 ASN B CA 1
ATOM 7417 C C . ASN B 1 461 ? 14.411 -33.781 -17.096 1.00 27.50 456 ASN B C 1
ATOM 7418 O O . ASN B 1 461 ? 15.516 -33.268 -17.322 1.00 36.51 456 ASN B O 1
ATOM 7423 N N . ALA B 1 462 ? 13.317 -33.454 -17.790 1.00 27.40 457 ALA B N 1
ATOM 7424 C CA . ALA B 1 462 ? 13.374 -32.465 -18.864 1.00 29.38 457 ALA B CA 1
ATOM 7425 C C . ALA B 1 462 ? 13.789 -31.096 -18.338 1.00 26.04 457 ALA B C 1
ATOM 7426 O O . ALA B 1 462 ? 14.561 -30.376 -18.986 1.00 27.69 457 ALA B O 1
ATOM 7428 N N . TYR B 1 463 ? 13.273 -30.720 -17.167 1.00 24.61 458 TYR B N 1
ATOM 7429 C CA . TYR B 1 463 ? 13.609 -29.439 -16.553 1.00 28.30 458 TYR B CA 1
ATOM 7430 C C . TYR B 1 463 ? 15.093 -29.363 -16.207 1.00 30.03 458 TYR B C 1
ATOM 7431 O O . TYR B 1 463 ? 15.752 -28.343 -16.463 1.00 31.95 458 TYR B O 1
ATOM 7440 N N . LYS B 1 464 ? 15.641 -30.443 -15.640 1.00 29.11 459 LYS B N 1
ATOM 7441 C CA . LYS B 1 464 ? 17.076 -30.492 -15.380 1.00 30.85 459 LYS B CA 1
ATOM 7442 C C . LYS B 1 464 ? 17.865 -30.356 -16.674 1.00 37.64 459 LYS B C 1
ATOM 7443 O O . LYS B 1 464 ? 18.906 -29.688 -16.711 1.00 38.58 459 LYS B O 1
ATOM 7449 N N . GLN B 1 465 ? 17.379 -30.983 -17.749 1.00 35.43 460 GLN B N 1
ATOM 7450 C CA . GLN B 1 465 ? 18.019 -30.820 -19.050 1.00 28.40 460 GLN B CA 1
ATOM 7451 C C . GLN B 1 465 ? 18.048 -29.353 -19.473 1.00 37.69 460 GLN B C 1
ATOM 7452 O O . GLN B 1 465 ? 19.077 -28.848 -19.935 1.00 41.11 460 GLN B O 1
ATOM 7458 N N . LEU B 1 466 ? 16.920 -28.655 -19.320 1.00 37.10 461 LEU B N 1
ATOM 7459 C CA . LEU B 1 466 ? 16.799 -27.268 -19.763 1.00 30.63 461 LEU B CA 1
ATOM 7460 C C . LEU B 1 466 ? 17.498 -26.273 -18.849 1.00 28.18 461 LEU B C 1
ATOM 7461 O O . LEU B 1 466 ? 17.572 -25.095 -19.207 1.00 30.43 461 LEU B O 1
ATOM 7466 N N . SER B 1 467 ? 17.965 -26.706 -17.674 1.00 35.64 462 SER B N 1
ATOM 7467 C CA . SER B 1 467 ? 18.441 -25.761 -16.658 1.00 33.95 462 SER B CA 1
ATOM 7468 C C . SER B 1 467 ? 19.450 -24.748 -17.204 1.00 28.23 462 SER B C 1
ATOM 7469 O O . SER B 1 467 ? 19.391 -23.563 -16.854 1.00 35.03 462 SER B O 1
ATOM 7472 N N . ASN B 1 468 ? 20.380 -25.185 -18.060 1.00 29.46 463 ASN B N 1
ATOM 7473 C CA . ASN B 1 468 ? 21.375 -24.256 -18.598 1.00 29.50 463 ASN B CA 1
ATOM 7474 C C . ASN B 1 468 ? 20.760 -23.152 -19.451 1.00 30.72 463 ASN B C 1
ATOM 7475 O O . ASN B 1 468 ? 21.368 -22.083 -19.589 1.00 28.05 463 ASN B O 1
ATOM 7480 N N . ASP B 1 469 ? 19.580 -23.384 -20.025 1.00 27.46 464 ASP B N 1
ATOM 7481 C CA . ASP B 1 469 ? 18.922 -22.416 -20.895 1.00 26.86 464 ASP B CA 1
ATOM 7482 C C . ASP B 1 469 ? 17.863 -21.582 -20.182 1.00 30.83 464 ASP B C 1
ATOM 7483 O O . ASP B 1 469 ? 17.423 -20.565 -20.731 1.00 27.02 464 ASP B O 1
ATOM 7488 N N . ASP B 1 470 ? 17.454 -21.992 -18.981 1.00 25.86 465 ASP B N 1
ATOM 7489 C CA . ASP B 1 470 ? 16.454 -21.274 -18.197 1.00 23.42 465 ASP B CA 1
ATOM 7490 C C . ASP B 1 470 ? 17.027 -19.950 -17.707 1.00 20.14 465 ASP B C 1
ATOM 7491 O O . ASP B 1 470 ? 18.035 -19.935 -16.995 1.00 22.73 465 ASP B O 1
ATOM 7496 N N . ILE B 1 471 ? 16.385 -18.834 -18.068 1.00 19.03 466 ILE B N 1
ATOM 7497 C CA . ILE B 1 471 ? 16.876 -17.545 -17.582 1.00 26.11 466 ILE B CA 1
ATOM 7498 C C . ILE B 1 471 ? 16.451 -17.266 -16.149 1.00 24.53 466 ILE B C 1
ATOM 7499 O O . ILE B 1 471 ? 16.905 -16.276 -15.562 1.00 21.38 466 ILE B O 1
ATOM 7504 N N . LEU B 1 472 ? 15.590 -18.105 -15.576 1.00 19.64 467 LEU B N 1
ATOM 7505 C CA . LEU B 1 472 ? 15.377 -18.101 -14.137 1.00 23.44 467 LEU B CA 1
ATOM 7506 C C . LEU B 1 472 ? 16.655 -18.575 -13.456 1.00 22.03 467 LEU B C 1
ATOM 7507 O O . LEU B 1 472 ? 17.248 -19.579 -13.863 1.00 22.23 467 LEU B O 1
ATOM 7512 N N . GLU B 1 473 ? 17.080 -17.867 -12.415 1.00 22.71 468 GLU B N 1
ATOM 7513 C CA . GLU B 1 473 ? 18.297 -18.215 -11.696 1.00 19.07 468 GLU B CA 1
ATOM 7514 C C . GLU B 1 473 ? 17.968 -18.537 -10.247 1.00 17.47 468 GLU B C 1
ATOM 7515 O O . GLU B 1 473 ? 17.029 -17.979 -9.673 1.00 18.99 468 GLU B O 1
ATOM 7521 N N . ASP B 1 474 ? 18.747 -19.445 -9.662 1.00 16.21 469 ASP B N 1
ATOM 7522 C CA . ASP B 1 474 ? 18.658 -19.700 -8.229 1.00 20.23 469 ASP B CA 1
ATOM 7523 C C . ASP B 1 474 ? 18.902 -18.415 -7.447 1.00 21.27 469 ASP B C 1
ATOM 7524 O O . ASP B 1 474 ? 19.939 -17.766 -7.603 1.00 19.94 469 ASP B O 1
ATOM 7529 N N . VAL B 1 475 ? 17.954 -18.058 -6.585 1.00 19.02 470 VAL B N 1
ATOM 7530 C CA . VAL B 1 475 ? 18.037 -16.797 -5.860 1.00 20.50 470 VAL B CA 1
ATOM 7531 C C . VAL B 1 475 ? 18.043 -17.043 -4.353 1.00 24.27 470 VAL B C 1
ATOM 7532 O O . VAL B 1 475 ? 18.652 -16.281 -3.593 1.00 20.32 470 VAL B O 1
ATOM 7536 N N . PHE B 1 476 ? 17.398 -18.122 -3.905 1.00 20.27 471 PHE B N 1
ATOM 7537 C CA . PHE B 1 476 ? 17.337 -18.393 -2.467 1.00 21.19 471 PHE B CA 1
ATOM 7538 C C . PHE B 1 476 ? 17.122 -19.881 -2.237 1.00 16.09 471 PHE B C 1
ATOM 7539 O O . PHE B 1 476 ? 16.127 -20.430 -2.701 1.00 17.42 471 PHE B O 1
ATOM 7547 N N . ILE B 1 477 ? 18.024 -20.538 -1.513 1.00 17.98 472 ILE B N 1
ATOM 7548 C CA . ILE B 1 477 ? 17.800 -21.930 -1.129 1.00 18.64 472 ILE B CA 1
ATOM 7549 C C . ILE B 1 477 ? 18.177 -22.105 0.336 1.00 23.15 472 ILE B C 1
ATOM 7550 O O . ILE B 1 477 ? 19.306 -21.787 0.731 1.00 19.73 472 ILE B O 1
ATOM 7555 N N . ASN B 1 478 ? 17.233 -22.609 1.140 1.00 17.51 473 ASN B N 1
ATOM 7556 C CA . ASN B 1 478 ? 17.523 -23.128 2.479 1.00 19.64 473 ASN B CA 1
ATOM 7557 C C . ASN B 1 478 ? 18.197 -22.087 3.373 1.00 20.82 473 ASN B C 1
ATOM 7558 O O . ASN B 1 478 ? 19.077 -22.409 4.171 1.00 22.38 473 ASN B O 1
ATOM 7563 N N . GLY B 1 479 ? 17.773 -20.833 3.251 1.00 20.61 474 GLY B N 1
ATOM 7564 C CA . GLY B 1 479 ? 18.328 -19.761 4.042 1.00 21.29 474 GLY B CA 1
ATOM 7565 C C . GLY B 1 479 ? 19.474 -19.020 3.395 1.00 23.60 474 GLY B C 1
ATOM 7566 O O . GLY B 1 479 ? 19.874 -17.963 3.901 1.00 21.75 474 GLY B O 1
ATOM 7567 N N . GLN B 1 480 ? 20.012 -19.531 2.294 1.00 28.40 475 GLN B N 1
ATOM 7568 C CA . GLN B 1 480 ? 21.142 -18.905 1.629 1.00 23.89 475 GLN B CA 1
ATOM 7569 C C . GLN B 1 480 ? 20.635 -17.945 0.563 1.00 25.79 475 GLN B C 1
ATOM 7570 O O . GLN B 1 480 ? 19.782 -18.307 -0.258 1.00 21.68 475 GLN B O 1
ATOM 7576 N N . LEU B 1 481 ? 21.136 -16.716 0.602 1.00 17.03 476 LEU B N 1
ATOM 7577 C CA . LEU B 1 481 ? 20.992 -15.806 -0.522 1.00 22.49 476 LEU B CA 1
ATOM 7578 C C . LEU B 1 481 ? 21.968 -16.235 -1.610 1.00 22.10 476 LEU B C 1
ATOM 7579 O O . LEU B 1 481 ? 23.171 -16.358 -1.356 1.00 28.75 476 LEU B O 1
ATOM 7584 N N . LEU B 1 482 ? 21.459 -16.481 -2.816 1.00 23.61 477 LEU B N 1
ATOM 7585 C CA . LEU B 1 482 ? 22.301 -16.972 -3.899 1.00 22.99 477 LEU B CA 1
ATOM 7586 C C . LEU B 1 482 ? 22.612 -15.923 -4.949 1.00 23.44 477 LEU B C 1
ATOM 7587 O O . LEU B 1 482 ? 23.560 -16.107 -5.716 1.00 25.12 477 LEU B O 1
ATOM 7592 N N . ARG B 1 483 ? 21.842 -14.839 -4.998 1.00 22.17 478 ARG B N 1
ATOM 7593 C CA . ARG B 1 483 ? 22.054 -13.760 -5.951 1.00 23.95 478 ARG B CA 1
ATOM 7594 C C . ARG B 1 483 ? 21.791 -12.448 -5.230 1.00 23.34 478 ARG B C 1
ATOM 7595 O O . ARG B 1 483 ? 20.776 -12.314 -4.540 1.00 20.96 478 ARG B O 1
ATOM 7603 N N . ASN B 1 484 ? 22.704 -11.487 -5.381 1.00 22.99 479 ASN B N 1
ATOM 7604 C CA . ASN B 1 484 ? 22.641 -10.205 -4.675 1.00 24.60 479 ASN B CA 1
ATOM 7605 C C . ASN B 1 484 ? 22.883 -9.086 -5.690 1.00 21.75 479 ASN B C 1
ATOM 7606 O O . ASN B 1 484 ? 24.017 -8.645 -5.881 1.00 25.11 479 ASN B O 1
ATOM 7611 N N . GLN B 1 485 ? 21.816 -8.622 -6.331 1.00 19.84 480 GLN B N 1
ATOM 7612 C CA . GLN B 1 485 ? 21.930 -7.608 -7.368 1.00 22.41 480 GLN B CA 1
ATOM 7613 C C . GLN B 1 485 ? 22.031 -6.221 -6.751 1.00 20.52 480 GLN B C 1
ATOM 7614 O O . GLN B 1 485 ? 21.533 -5.971 -5.653 1.00 16.20 480 GLN B O 1
ATOM 7620 N N . THR B 1 486 ? 22.679 -5.310 -7.467 1.00 19.71 481 THR B N 1
ATOM 7621 C CA . THR B 1 486 ? 22.739 -3.924 -7.036 1.00 22.10 481 THR B CA 1
ATOM 7622 C C . THR B 1 486 ? 21.798 -3.079 -7.884 1.00 19.18 481 THR B C 1
ATOM 7623 O O . THR B 1 486 ? 21.462 -3.431 -9.019 1.00 18.90 481 THR B O 1
ATOM 7627 N N . LEU B 1 487 ? 21.365 -1.958 -7.297 1.00 18.15 482 LEU B N 1
ATOM 7628 C CA . LEU B 1 487 ? 20.554 -0.987 -8.024 1.00 17.34 482 LEU B CA 1
ATOM 7629 C C . LEU B 1 487 ? 21.222 -0.583 -9.328 1.00 18.47 482 LEU B C 1
ATOM 7630 O O . LEU B 1 487 ? 20.565 -0.492 -10.370 1.00 18.75 482 LEU B O 1
ATOM 7635 N N . SER B 1 488 ? 22.533 -0.344 -9.287 1.00 19.18 483 SER B N 1
ATOM 7636 C CA . SER B 1 488 ? 23.264 0.039 -10.489 1.00 21.77 483 SER B CA 1
ATOM 7637 C C . SER B 1 488 ? 23.194 -1.058 -11.548 1.00 23.86 483 SER B C 1
ATOM 7638 O O . SER B 1 488 ? 22.949 -0.778 -12.728 1.00 20.90 483 SER B O 1
ATOM 7641 N N . GLU B 1 489 ? 23.385 -2.316 -11.135 1.00 25.98 484 GLU B N 1
ATOM 7642 C CA . GLU B 1 489 ? 23.275 -3.443 -12.059 1.00 25.21 484 GLU B CA 1
ATOM 7643 C C . GLU B 1 489 ? 21.880 -3.526 -12.669 1.00 22.59 484 GLU B C 1
ATOM 7644 O O . GLU B 1 489 ? 21.729 -3.761 -13.875 1.00 23.95 484 GLU B O 1
ATOM 7650 N N . ILE B 1 490 ? 20.848 -3.341 -11.848 1.00 16.30 485 ILE B N 1
ATOM 7651 C CA . ILE B 1 490 ? 19.480 -3.425 -12.344 1.00 19.29 485 ILE B CA 1
ATOM 7652 C C . ILE B 1 490 ? 19.194 -2.293 -13.324 1.00 20.59 485 ILE B C 1
ATOM 7653 O O . ILE B 1 490 ? 18.541 -2.498 -14.354 1.00 23.72 485 ILE B O 1
ATOM 7658 N N . ARG B 1 491 ? 19.676 -1.084 -13.022 1.00 21.80 486 ARG B N 1
ATOM 7659 C CA . ARG B 1 491 ? 19.504 0.038 -13.940 1.00 22.59 486 ARG B CA 1
ATOM 7660 C C . ARG B 1 491 ? 20.213 -0.228 -15.263 1.00 21.47 486 ARG B C 1
ATOM 7661 O O . ARG B 1 491 ? 19.669 0.056 -16.336 1.00 22.18 486 ARG B O 1
ATOM 7669 N N . GLU B 1 492 ? 21.428 -0.778 -15.197 1.00 19.68 487 GLU B N 1
ATOM 7670 C CA . GLU B 1 492 ? 22.157 -1.164 -16.401 1.00 26.97 487 GLU B CA 1
ATOM 7671 C C . GLU B 1 492 ? 21.354 -2.154 -17.234 1.00 26.07 487 GLU B C 1
ATOM 7672 O O . GLU B 1 492 ? 21.201 -1.986 -18.450 1.00 21.12 487 GLU B O 1
ATOM 7678 N N . LEU B 1 493 ? 20.835 -3.197 -16.588 1.00 23.99 488 LEU B N 1
ATOM 7679 C CA . LEU B 1 493 ? 20.041 -4.197 -17.293 1.00 21.12 488 LEU B CA 1
ATOM 7680 C C . LEU B 1 493 ? 18.809 -3.571 -17.935 1.00 23.83 488 LEU B C 1
ATOM 7681 O O . LEU B 1 493 ? 18.472 -3.878 -19.084 1.00 24.40 488 LEU B O 1
ATOM 7686 N N . LEU B 1 494 ? 18.130 -2.683 -17.207 1.00 21.06 489 LEU B N 1
ATOM 7687 C CA . LEU B 1 494 ? 16.865 -2.131 -17.680 1.00 22.87 489 LEU B CA 1
ATOM 7688 C C . LEU B 1 494 ? 17.068 -1.172 -18.847 1.00 26.41 489 LEU B C 1
ATOM 7689 O O . LEU B 1 494 ? 16.365 -1.257 -19.862 1.00 25.86 489 LEU B O 1
ATOM 7694 N N . LEU B 1 495 ? 18.019 -0.245 -18.716 1.00 20.53 490 LEU B N 1
ATOM 7695 C CA . LEU B 1 495 ? 18.106 0.895 -19.617 1.00 30.65 490 LEU B CA 1
ATOM 7696 C C . LEU B 1 495 ? 19.109 0.711 -20.746 1.00 37.71 490 LEU B C 1
ATOM 7697 O O . LEU B 1 495 ? 19.057 1.466 -21.723 1.00 45.18 490 LEU B O 1
ATOM 7702 N N . ASP B 1 496 ? 20.015 -0.255 -20.639 1.00 34.14 491 ASP B N 1
ATOM 7703 C CA . ASP B 1 496 ? 20.974 -0.521 -21.707 1.00 41.08 491 ASP B CA 1
ATOM 7704 C C . ASP B 1 496 ? 20.516 -1.709 -22.547 1.00 54.39 491 ASP B C 1
ATOM 7705 O O . ASP B 1 496 ? 20.392 -2.828 -22.040 1.00 54.25 491 ASP B O 1
ATOM 7711 N N . LYS C 1 8 ? -10.834 10.284 41.677 1.00 46.63 3 LYS C N 1
ATOM 7712 C CA . LYS C 1 8 ? -12.209 10.080 42.122 1.00 47.54 3 LYS C CA 1
ATOM 7713 C C . LYS C 1 8 ? -12.607 11.186 43.095 1.00 42.72 3 LYS C C 1
ATOM 7714 O O . LYS C 1 8 ? -13.558 11.929 42.841 1.00 33.50 3 LYS C O 1
ATOM 7720 N N . TYR C 1 9 ? -11.891 11.284 44.216 1.00 32.46 4 TYR C N 1
ATOM 7721 C CA . TYR C 1 9 ? -11.905 12.499 45.021 1.00 28.97 4 TYR C CA 1
ATOM 7722 C C . TYR C 1 9 ? -10.797 13.402 44.494 1.00 26.98 4 TYR C C 1
ATOM 7723 O O . TYR C 1 9 ? -9.632 12.995 44.440 1.00 29.42 4 TYR C O 1
ATOM 7732 N N . THR C 1 10 ? -11.156 14.619 44.110 1.00 27.71 5 THR C N 1
ATOM 7733 C CA . THR C 1 10 ? -10.220 15.541 43.484 1.00 30.88 5 THR C CA 1
ATOM 7734 C C . THR C 1 10 ? -9.803 16.609 44.485 1.00 22.35 5 THR C C 1
ATOM 7735 O O . THR C 1 10 ? -10.656 17.302 45.052 1.00 32.06 5 THR C O 1
ATOM 7739 N N . TYR C 1 11 ? -8.495 16.728 44.707 1.00 22.75 6 TYR C N 1
ATOM 7740 C CA . TYR C 1 11 ? -7.953 17.841 45.470 1.00 25.47 6 TYR C CA 1
ATOM 7741 C C . TYR C 1 11 ? -7.777 18.987 44.489 1.00 20.19 6 TYR C C 1
ATOM 7742 O O . TYR C 1 11 ? -6.959 18.878 43.567 1.00 22.67 6 TYR C O 1
ATOM 7751 N N . PRO C 1 12 ? -8.526 20.081 44.637 1.00 23.32 7 PRO C N 1
ATOM 7752 C CA . PRO C 1 12 ? -8.448 21.157 43.645 1.00 27.52 7 PRO C CA 1
ATOM 7753 C C . PRO C 1 12 ? -7.021 21.653 43.495 1.00 20.99 7 PRO C C 1
ATOM 7754 O O . PRO C 1 12 ? -6.292 21.817 44.477 1.00 20.46 7 PRO C O 1
ATOM 7758 N N . ALA C 1 13 ? -6.621 21.859 42.238 1.00 21.19 8 ALA C N 1
ATOM 7759 C CA . ALA C 1 13 ? -5.278 22.344 41.945 1.00 22.21 8 ALA C CA 1
ATOM 7760 C C . ALA C 1 13 ? -5.073 23.768 42.431 1.00 21.34 8 ALA C C 1
ATOM 7761 O O . ALA C 1 13 ? -3.927 24.212 42.554 1.00 23.57 8 ALA C O 1
ATOM 7763 N N . THR C 1 14 ? -6.155 24.488 42.703 1.00 22.19 9 THR C N 1
ATOM 7764 C CA . THR C 1 14 ? -6.094 25.863 43.173 1.00 22.87 9 THR C CA 1
ATOM 7765 C C . THR C 1 14 ? -6.013 25.970 44.690 1.00 22.59 9 THR C C 1
ATOM 7766 O O . THR C 1 14 ? -5.934 27.087 45.204 1.00 23.22 9 THR C O 1
ATOM 7770 N N . LEU C 1 15 ? -6.026 24.844 45.417 1.00 21.79 10 LEU C N 1
ATOM 7771 C CA . LEU C 1 15 ? -6.039 24.858 46.879 1.00 21.66 10 LEU C CA 1
ATOM 7772 C C . LEU C 1 15 ? -4.926 23.997 47.466 1.00 20.59 10 LEU C C 1
ATOM 7773 O O . LEU C 1 15 ? -5.060 23.476 48.574 1.00 20.33 10 LEU C O 1
ATOM 7778 N N . LEU C 1 16 ? -3.825 23.834 46.740 1.00 20.06 11 LEU C N 1
ATOM 7779 C CA . LEU C 1 16 ? -2.651 23.132 47.258 1.00 20.71 11 LEU C CA 1
ATOM 7780 C C . LEU C 1 16 ? -1.669 24.154 47.830 1.00 19.41 11 LEU C C 1
ATOM 7781 O O . LEU C 1 16 ? -0.623 24.457 47.251 1.00 19.90 11 LEU C O 1
ATOM 7786 N N . CYS C 1 17 ? -2.028 24.697 48.986 1.00 19.86 12 CYS C N 1
ATOM 7787 C CA . CYS C 1 17 ? -1.280 25.822 49.537 1.00 20.41 12 CYS C CA 1
ATOM 7788 C C . CYS C 1 17 ? -1.619 25.970 51.013 1.00 20.74 12 CYS C C 1
ATOM 7789 O O . CYS C 1 17 ? -2.460 25.249 51.554 1.00 20.69 12 CYS C O 1
ATOM 7792 N N . ASP C 1 18 ? -0.949 26.916 51.665 1.00 21.93 13 ASP C N 1
ATOM 7793 C CA . ASP C 1 18 ? -1.404 27.378 52.964 1.00 22.05 13 ASP C CA 1
ATOM 7794 C C . ASP C 1 18 ? -2.657 28.223 52.794 1.00 23.05 13 ASP C C 1
ATOM 7795 O O . ASP C 1 18 ? -2.835 28.914 51.786 1.00 23.46 13 ASP C O 1
ATOM 7800 N N . PHE C 1 19 ? -3.526 28.176 53.806 1.00 23.56 14 PHE C N 1
ATOM 7801 C CA . PHE C 1 19 ? -4.792 28.894 53.722 1.00 24.60 14 PHE C CA 1
ATOM 7802 C C . PHE C 1 19 ? -4.584 30.384 53.496 1.00 26.47 14 PHE C C 1
ATOM 7803 O O . PHE C 1 19 ? -5.330 31.013 52.735 1.00 29.81 14 PHE C O 1
ATOM 7811 N N . TYR C 1 20 ? -3.585 30.976 54.154 1.00 26.01 15 TYR C N 1
ATOM 7812 C CA . TYR C 1 20 ? -3.401 32.416 54.000 1.00 30.18 15 TYR C CA 1
ATOM 7813 C C . TYR C 1 20 ? -2.916 32.798 52.600 1.00 27.10 15 TYR C C 1
ATOM 7814 O O . TYR C 1 20 ? -3.132 33.941 52.181 1.00 28.20 15 TYR C O 1
ATOM 7823 N N . LYS C 1 21 ? -2.321 31.862 51.849 1.00 25.89 16 LYS C N 1
ATOM 7824 C CA . LYS C 1 21 ? -1.963 32.140 50.458 1.00 29.42 16 LYS C CA 1
ATOM 7825 C C . LYS C 1 21 ? -3.180 32.549 49.639 1.00 33.65 16 LYS C C 1
ATOM 7826 O O . LYS C 1 21 ? -3.060 33.338 48.695 1.00 33.74 16 LYS C O 1
ATOM 7832 N N . VAL C 1 22 ? -4.354 32.019 49.987 1.00 27.38 17 VAL C N 1
ATOM 7833 C CA . VAL C 1 22 ? -5.585 32.375 49.292 1.00 27.15 17 VAL C CA 1
ATOM 7834 C C . VAL C 1 22 ? -5.956 33.832 49.548 1.00 28.68 17 VAL C C 1
ATOM 7835 O O . VAL C 1 22 ? -6.526 34.499 48.676 1.00 33.66 17 VAL C O 1
ATOM 7839 N N . SER C 1 23 ? -5.636 34.357 50.731 1.00 30.76 18 SER C N 1
ATOM 7840 C CA . SER C 1 23 ? -6.041 35.706 51.112 1.00 32.24 18 SER C CA 1
ATOM 7841 C C . SER C 1 23 ? -5.072 36.794 50.661 1.00 31.53 18 SER C C 1
ATOM 7842 O O . SER C 1 23 ? -5.408 37.977 50.769 1.00 33.49 18 SER C O 1
ATOM 7845 N N . HIS C 1 24 ? -3.887 36.443 50.161 1.00 30.72 19 HIS C N 1
ATOM 7846 C CA . HIS C 1 24 ? -2.895 37.479 49.888 1.00 31.59 19 HIS C CA 1
ATOM 7847 C C . HIS C 1 24 ? -3.237 38.297 48.646 1.00 33.49 19 HIS C C 1
ATOM 7848 O O . HIS C 1 24 ? -2.845 39.466 48.561 1.00 36.56 19 HIS C O 1
ATOM 7855 N N . LYS C 1 25 ? -3.975 37.716 47.691 1.00 36.04 20 LYS C N 1
ATOM 7856 C CA . LYS C 1 25 ? -4.292 38.410 46.442 1.00 32.93 20 LYS C CA 1
ATOM 7857 C C . LYS C 1 25 ? -4.912 39.776 46.705 1.00 34.70 20 LYS C C 1
ATOM 7858 O O . LYS C 1 25 ? -4.464 40.795 46.164 1.00 35.86 20 LYS C O 1
ATOM 7864 N N . GLU C 1 26 ? -5.938 39.815 47.551 1.00 35.05 21 GLU C N 1
ATOM 7865 C CA . GLU C 1 26 ? -6.626 41.056 47.882 1.00 36.80 21 GLU C CA 1
ATOM 7866 C C . GLU C 1 26 ? -5.820 41.962 48.805 1.00 37.73 21 GLU C C 1
ATOM 7867 O O . GLU C 1 26 ? -6.274 43.078 49.081 1.00 39.35 21 GLU C O 1
ATOM 7873 N N . GLN C 1 27 ? -4.652 41.528 49.288 1.00 36.87 22 GLN C N 1
ATOM 7874 C CA . GLN C 1 27 ? -3.847 42.335 50.201 1.00 37.83 22 GLN C CA 1
ATOM 7875 C C . GLN C 1 27 ? -2.709 43.089 49.521 1.00 38.55 22 GLN C C 1
ATOM 7876 O O . GLN C 1 27 ? -2.193 44.048 50.106 1.00 39.88 22 GLN C O 1
ATOM 7882 N N . TYR C 1 28 ? -2.305 42.686 48.314 1.00 37.86 23 TYR C N 1
ATOM 7883 C CA . TYR C 1 28 ? -1.192 43.340 47.641 1.00 38.62 23 TYR C CA 1
ATOM 7884 C C . TYR C 1 28 ? -1.547 44.787 47.296 1.00 40.69 23 TYR C C 1
ATOM 7885 O O . TYR C 1 28 ? -2.722 45.125 47.139 1.00 41.30 23 TYR C O 1
ATOM 7894 N N . PRO C 1 29 ? -0.546 45.661 47.179 1.00 41.91 24 PRO C N 1
ATOM 7895 C CA . PRO C 1 29 ? -0.823 47.043 46.769 1.00 44.01 24 PRO C CA 1
ATOM 7896 C C . PRO C 1 29 ? -1.534 47.078 45.426 1.00 44.17 24 PRO C C 1
ATOM 7897 O O . PRO C 1 29 ? -1.305 46.236 44.553 1.00 42.99 24 PRO C O 1
ATOM 7901 N N . GLU C 1 30 ? -2.428 48.052 45.279 1.00 45.75 25 GLU C N 1
ATOM 7902 C CA . GLU C 1 30 ? -3.169 48.187 44.034 1.00 50.04 25 GLU C CA 1
ATOM 7903 C C . GLU C 1 30 ? -2.202 48.417 42.875 1.00 48.48 25 GLU C C 1
ATOM 7904 O O . GLU C 1 30 ? -1.132 49.012 43.036 1.00 50.10 25 GLU C O 1
ATOM 7910 N N . GLY C 1 31 ? -2.572 47.908 41.702 1.00 46.16 26 GLY C N 1
ATOM 7911 C CA . GLY C 1 31 ? -1.716 48.018 40.541 1.00 46.78 26 GLY C CA 1
ATOM 7912 C C . GLY C 1 31 ? -0.545 47.061 40.515 1.00 48.88 26 GLY C C 1
ATOM 7913 O O . GLY C 1 31 ? 0.324 47.197 39.644 1.00 45.67 26 GLY C O 1
ATOM 7914 N N . THR C 1 32 ? -0.487 46.103 41.440 1.00 43.41 27 THR C N 1
ATOM 7915 C CA . THR C 1 32 ? 0.585 45.119 41.419 1.00 41.98 27 THR C CA 1
ATOM 7916 C C . THR C 1 32 ? 0.488 44.283 40.151 1.00 41.18 27 THR C C 1
ATOM 7917 O O . THR C 1 32 ? -0.550 43.676 39.867 1.00 40.43 27 THR C O 1
ATOM 7921 N N . GLU C 1 33 ? 1.574 44.265 39.382 1.00 41.49 28 GLU C N 1
ATOM 7922 C CA . GLU C 1 33 ? 1.597 43.580 38.103 1.00 41.06 28 GLU C CA 1
ATOM 7923 C C . GLU C 1 33 ? 2.570 42.420 38.046 1.00 39.56 28 GLU C C 1
ATOM 7924 O O . GLU C 1 33 ? 2.411 41.560 37.177 1.00 38.81 28 GLU C O 1
ATOM 7930 N N . LEU C 1 34 ? 3.556 42.353 38.937 1.00 39.19 29 LEU C N 1
ATOM 7931 C CA . LEU C 1 34 ? 4.461 41.211 38.877 1.00 37.80 29 LEU C CA 1
ATOM 7932 C C . LEU C 1 34 ? 5.084 40.925 40.235 1.00 36.98 29 LEU C C 1
ATOM 7933 O O . LEU C 1 34 ? 5.497 41.849 40.935 1.00 38.08 29 LEU C O 1
ATOM 7938 N N . ILE C 1 35 ? 5.161 39.636 40.582 1.00 35.18 30 ILE C N 1
ATOM 7939 C CA . ILE C 1 35 ? 5.888 39.146 41.751 1.00 34.30 30 ILE C CA 1
ATOM 7940 C C . ILE C 1 35 ? 6.877 38.079 41.292 1.00 33.30 30 ILE C C 1
ATOM 7941 O O . ILE C 1 35 ? 6.502 37.139 40.582 1.00 32.32 30 ILE C O 1
ATOM 7946 N N . TYR C 1 36 ? 8.130 38.214 41.723 1.00 34.67 31 TYR C N 1
ATOM 7947 C CA . TYR C 1 36 ? 9.232 37.347 41.326 1.00 33.04 31 TYR C CA 1
ATOM 7948 C C . TYR C 1 36 ? 9.913 36.839 42.590 1.00 32.25 31 TYR C C 1
ATOM 7949 O O . TYR C 1 36 ? 10.337 37.646 43.440 1.00 33.20 31 TYR C O 1
ATOM 7958 N N . SER C 1 37 ? 10.020 35.506 42.703 1.00 30.64 32 SER C N 1
ATOM 7959 C CA . SER C 1 37 ? 10.559 34.831 43.877 1.00 29.74 32 SER C CA 1
ATOM 7960 C C . SER C 1 37 ? 11.699 33.891 43.497 1.00 29.17 32 SER C C 1
ATOM 7961 O O . SER C 1 37 ? 11.774 33.393 42.364 1.00 28.95 32 SER C O 1
ATOM 7964 N N . THR C 1 38 ? 12.574 33.641 44.473 1.00 29.03 33 THR C N 1
ATOM 7965 C CA . THR C 1 38 ? 13.733 32.770 44.319 1.00 28.59 33 THR C CA 1
ATOM 7966 C C . THR C 1 38 ? 13.660 31.618 45.316 1.00 27.10 33 THR C C 1
ATOM 7967 O O . THR C 1 38 ? 13.055 31.737 46.386 1.00 27.86 33 THR C O 1
ATOM 7971 N N . TRP C 1 39 ? 14.282 30.497 44.949 1.00 26.26 34 TRP C N 1
ATOM 7972 C CA . TRP C 1 39 ? 14.409 29.311 45.799 1.00 24.96 34 TRP C CA 1
ATOM 7973 C C . TRP C 1 39 ? 15.878 29.175 46.182 1.00 25.49 34 TRP C C 1
ATOM 7974 O O . TRP C 1 39 ? 16.723 28.907 45.320 1.00 25.82 34 TRP C O 1
ATOM 7985 N N . THR C 1 40 ? 16.187 29.365 47.468 1.00 25.70 35 THR C N 1
ATOM 7986 C CA . THR C 1 40 ? 17.588 29.421 47.887 1.00 26.52 35 THR C CA 1
ATOM 7987 C C . THR C 1 40 ? 17.846 28.500 49.074 1.00 25.68 35 THR C C 1
ATOM 7988 O O . THR C 1 40 ? 17.086 28.535 50.063 1.00 25.29 35 THR C O 1
ATOM 7992 N N . PRO C 1 41 ? 18.909 27.676 49.030 1.00 25.51 36 PRO C N 1
ATOM 7993 C CA . PRO C 1 41 ? 19.401 27.038 50.258 1.00 25.21 36 PRO C CA 1
ATOM 7994 C C . PRO C 1 41 ? 20.245 28.012 51.069 1.00 29.01 36 PRO C C 1
ATOM 7995 O O . PRO C 1 41 ? 21.411 28.255 50.733 1.00 34.97 36 PRO C O 1
ATOM 7999 N N . ARG C 1 42 ? 19.682 28.566 52.145 1.00 30.52 37 ARG C N 1
ATOM 8000 C CA . ARG C 1 42 ? 20.287 29.712 52.812 1.00 28.82 37 ARG C CA 1
ATOM 8001 C C . ARG C 1 42 ? 21.317 29.341 53.872 1.00 29.36 37 ARG C C 1
ATOM 8002 O O . ARG C 1 42 ? 22.002 30.236 54.380 1.00 31.12 37 ARG C O 1
ATOM 8010 N N . THR C 1 43 ? 21.450 28.066 54.222 1.00 28.17 38 THR C N 1
ATOM 8011 C CA . THR C 1 43 ? 22.403 27.669 55.252 1.00 31.49 38 THR C CA 1
ATOM 8012 C C . THR C 1 43 ? 22.654 26.177 55.106 1.00 28.51 38 THR C C 1
ATOM 8013 O O . THR C 1 43 ? 22.013 25.505 54.298 1.00 26.81 38 THR C O 1
ATOM 8017 N N . SER C 1 44 ? 23.617 25.670 55.874 1.00 27.83 39 SER C N 1
ATOM 8018 C CA . SER C 1 44 ? 23.869 24.236 55.945 1.00 28.86 39 SER C CA 1
ATOM 8019 C C . SER C 1 44 ? 24.018 23.806 57.393 1.00 31.81 39 SER C C 1
ATOM 8020 O O . SER C 1 44 ? 24.797 24.401 58.144 1.00 37.66 39 SER C O 1
ATOM 8023 N N . ARG C 1 45 ? 23.282 22.767 57.778 1.00 29.89 40 ARG C N 1
ATOM 8024 C CA . ARG C 1 45 ? 23.399 22.181 59.105 1.00 31.51 40 ARG C CA 1
ATOM 8025 C C . ARG C 1 45 ? 24.193 20.878 59.108 1.00 36.31 40 ARG C C 1
ATOM 8026 O O . ARG C 1 45 ? 24.372 20.279 60.173 1.00 36.75 40 ARG C O 1
ATOM 8034 N N . VAL C 1 46 ? 24.659 20.423 57.948 1.00 32.42 41 VAL C N 1
ATOM 8035 C CA . VAL C 1 46 ? 25.530 19.258 57.841 1.00 28.27 41 VAL C CA 1
ATOM 8036 C C . VAL C 1 46 ? 26.950 19.761 57.638 1.00 35.32 41 VAL C C 1
ATOM 8037 O O . VAL C 1 46 ? 27.199 20.595 56.758 1.00 40.82 41 VAL C O 1
ATOM 8041 N N . GLU C 1 47 ? 27.882 19.276 58.452 1.00 41.88 42 GLU C N 1
ATOM 8042 C CA . GLU C 1 47 ? 29.233 19.811 58.399 1.00 45.84 42 GLU C CA 1
ATOM 8043 C C . GLU C 1 47 ? 30.009 19.184 57.249 1.00 40.04 42 GLU C C 1
ATOM 8044 O O . GLU C 1 47 ? 29.790 18.027 56.879 1.00 45.61 42 GLU C O 1
ATOM 8050 N N . ASP C 1 48 ? 30.914 19.977 56.673 1.00 36.65 43 ASP C N 1
ATOM 8051 C CA . ASP C 1 48 ? 31.633 19.649 55.441 1.00 33.08 43 ASP C CA 1
ATOM 8052 C C . ASP C 1 48 ? 30.695 19.515 54.247 1.00 33.99 43 ASP C C 1
ATOM 8053 O O . ASP C 1 48 ? 31.038 18.865 53.255 1.00 44.61 43 ASP C O 1
ATOM 8058 N N . ILE C 1 49 ? 29.502 20.097 54.334 1.00 38.05 44 ILE C N 1
ATOM 8059 C CA . ILE C 1 49 ? 28.607 20.258 53.193 1.00 31.17 44 ILE C CA 1
ATOM 8060 C C . ILE C 1 49 ? 28.305 21.744 53.072 1.00 34.71 44 ILE C C 1
ATOM 8061 O O . ILE C 1 49 ? 27.621 22.319 53.927 1.00 29.82 44 ILE C O 1
ATOM 8066 N N . ASP C 1 50 ? 28.819 22.369 52.019 1.00 32.21 45 ASP C N 1
ATOM 8067 C CA . ASP C 1 50 ? 28.569 23.778 51.766 1.00 29.76 45 ASP C CA 1
ATOM 8068 C C . ASP C 1 50 ? 27.987 23.999 50.379 1.00 29.33 45 ASP C C 1
ATOM 8069 O O . ASP C 1 50 ? 27.879 25.151 49.938 1.00 38.11 45 ASP C O 1
ATOM 8074 N N . ARG C 1 51 ? 27.620 22.925 49.687 1.00 27.98 46 ARG C N 1
ATOM 8075 C CA . ARG C 1 51 ? 27.038 22.970 48.357 1.00 31.97 46 ARG C CA 1
ATOM 8076 C C . ARG C 1 51 ? 25.980 21.882 48.289 1.00 26.98 46 ARG C C 1
ATOM 8077 O O . ARG C 1 51 ? 26.169 20.797 48.845 1.00 33.14 46 ARG C O 1
ATOM 8085 N N . VAL C 1 52 ? 24.870 22.165 47.621 1.00 26.45 47 VAL C N 1
ATOM 8086 C CA . VAL C 1 52 ? 23.832 21.155 47.439 1.00 23.35 47 VAL C CA 1
ATOM 8087 C C . VAL C 1 52 ? 23.788 20.757 45.969 1.00 23.25 47 VAL C C 1
ATOM 8088 O O . VAL C 1 52 ? 24.221 21.503 45.082 1.00 30.19 47 VAL C O 1
ATOM 8092 N N . VAL C 1 53 ? 23.287 19.549 45.726 1.00 22.03 48 VAL C N 1
ATOM 8093 C CA . VAL C 1 53 ? 23.119 19.008 44.381 1.00 21.86 48 VAL C CA 1
ATOM 8094 C C . VAL C 1 53 ? 21.718 19.376 43.911 1.00 21.25 48 VAL C C 1
ATOM 8095 O O . VAL C 1 53 ? 20.729 18.832 44.406 1.00 20.20 48 VAL C O 1
ATOM 8099 N N . ALA C 1 54 ? 21.627 20.295 42.955 1.00 22.12 49 ALA C N 1
ATOM 8100 C CA . ALA C 1 54 ? 20.323 20.724 42.464 1.00 21.73 49 ALA C CA 1
ATOM 8101 C C . ALA C 1 54 ? 19.598 19.558 41.807 1.00 20.73 49 ALA C C 1
ATOM 8102 O O . ALA C 1 54 ? 20.075 18.998 40.816 1.00 21.07 49 ALA C O 1
ATOM 8104 N N . PHE C 1 55 ? 18.447 19.185 42.362 1.00 19.63 50 PHE C N 1
ATOM 8105 C CA . PHE C 1 55 ? 17.680 18.084 41.796 1.00 21.18 50 PHE C CA 1
ATOM 8106 C C . PHE C 1 55 ? 16.219 18.196 42.196 1.00 21.48 50 PHE C C 1
ATOM 8107 O O . PHE C 1 55 ? 15.910 18.448 43.366 1.00 20.18 50 PHE C O 1
ATOM 8115 N N . GLY C 1 56 ? 15.329 17.987 41.227 1.00 19.62 51 GLY C N 1
ATOM 8116 C CA . GLY C 1 56 ? 13.921 17.823 41.522 1.00 17.20 51 GLY C CA 1
ATOM 8117 C C . GLY C 1 56 ? 12.974 18.736 40.773 1.00 21.29 51 GLY C C 1
ATOM 8118 O O . GLY C 1 56 ? 11.781 18.427 40.685 1.00 21.32 51 GLY C O 1
ATOM 8119 N N . PHE C 1 57 ? 13.471 19.853 40.225 1.00 20.47 52 PHE C N 1
ATOM 8120 C CA . PHE C 1 57 ? 12.563 20.849 39.657 1.00 24.37 52 PHE C CA 1
ATOM 8121 C C . PHE C 1 57 ? 11.722 20.253 38.539 1.00 23.81 52 PHE C C 1
ATOM 8122 O O . PHE C 1 57 ? 10.508 20.479 38.479 1.00 19.15 52 PHE C O 1
ATOM 8130 N N . GLN C 1 58 ? 12.353 19.482 37.654 1.00 19.48 53 GLN C N 1
ATOM 8131 C CA . GLN C 1 58 ? 11.664 18.962 36.480 1.00 22.88 53 GLN C CA 1
ATOM 8132 C C . GLN C 1 58 ? 10.555 17.993 36.867 1.00 24.13 53 GLN C C 1
ATOM 8133 O O . GLN C 1 58 ? 9.471 18.016 36.273 1.00 23.53 53 GLN C O 1
ATOM 8139 N N . GLY C 1 59 ? 10.805 17.132 37.856 1.00 18.74 54 GLY C N 1
ATOM 8140 C CA . GLY C 1 59 ? 9.758 16.234 38.313 1.00 17.00 54 GLY C CA 1
ATOM 8141 C C . GLY C 1 59 ? 8.563 16.983 38.873 1.00 20.47 54 GLY C C 1
ATOM 8142 O O . GLY C 1 59 ? 7.411 16.668 38.556 1.00 19.24 54 GLY C O 1
ATOM 8143 N N . PHE C 1 60 ? 8.822 17.997 39.707 1.00 16.97 55 PHE C N 1
ATOM 8144 C CA . PHE C 1 60 ? 7.720 18.785 40.255 1.00 17.15 55 PHE C CA 1
ATOM 8145 C C . PHE C 1 60 ? 6.968 19.522 39.154 1.00 17.84 55 PHE C C 1
ATOM 8146 O O . PHE C 1 60 ? 5.741 19.650 39.214 1.00 18.65 55 PHE C O 1
ATOM 8154 N N . ILE C 1 61 ? 7.692 20.043 38.160 1.00 18.66 56 ILE C N 1
ATOM 8155 C CA . ILE C 1 61 ? 7.064 20.810 37.085 1.00 19.63 56 ILE C CA 1
ATOM 8156 C C . ILE C 1 61 ? 6.184 19.909 36.234 1.00 19.62 56 ILE C C 1
ATOM 8157 O O . ILE C 1 61 ? 5.038 20.250 35.917 1.00 20.00 56 ILE C O 1
ATOM 8162 N N . LYS C 1 62 ? 6.713 18.746 35.842 1.00 19.31 57 LYS C N 1
ATOM 8163 C CA . LYS C 1 62 ? 5.954 17.827 35.005 1.00 19.45 57 LYS C CA 1
ATOM 8164 C C . LYS C 1 62 ? 4.743 17.277 35.744 1.00 19.65 57 LYS C C 1
ATOM 8165 O O . LYS C 1 62 ? 3.645 17.210 35.180 1.00 20.73 57 LYS C O 1
ATOM 8171 N N . LYS C 1 63 ? 4.924 16.882 37.008 1.00 20.86 58 LYS C N 1
ATOM 8172 C CA . LYS C 1 63 ? 3.853 16.221 37.749 1.00 17.59 58 LYS C CA 1
ATOM 8173 C C . LYS C 1 63 ? 2.715 17.179 38.073 1.00 17.63 58 LYS C C 1
ATOM 8174 O O . LYS C 1 63 ? 1.539 16.859 37.865 1.00 23.38 58 LYS C O 1
ATOM 8180 N N . TYR C 1 64 ? 3.039 18.359 38.592 1.00 19.07 59 TYR C N 1
ATOM 8181 C CA . TYR C 1 64 ? 2.024 19.234 39.161 1.00 18.04 59 TYR C CA 1
ATOM 8182 C C . TYR C 1 64 ? 1.680 20.421 38.278 1.00 19.09 59 TYR C C 1
ATOM 8183 O O . TYR C 1 64 ? 0.497 20.693 38.053 1.00 21.77 59 TYR C O 1
ATOM 8192 N N . LEU C 1 65 ? 2.681 21.148 37.780 1.00 19.70 60 LEU C N 1
ATOM 8193 C CA . LEU C 1 65 ? 2.384 22.346 37.004 1.00 20.68 60 LEU C CA 1
ATOM 8194 C C . LEU C 1 65 ? 1.870 22.006 35.615 1.00 21.40 60 LEU C C 1
ATOM 8195 O O . LEU C 1 65 ? 1.080 22.770 35.050 1.00 23.76 60 LEU C O 1
ATOM 8200 N N . ILE C 1 66 ? 2.297 20.878 35.049 1.00 25.02 61 ILE C N 1
ATOM 8201 C CA . ILE C 1 66 ? 1.790 20.472 33.746 1.00 21.89 61 ILE C CA 1
ATOM 8202 C C . ILE C 1 66 ? 0.651 19.480 33.948 1.00 23.63 61 ILE C C 1
ATOM 8203 O O . ILE C 1 66 ? -0.517 19.811 33.715 1.00 22.11 61 ILE C O 1
ATOM 8208 N N . ASP C 1 67 ? 0.971 18.288 34.459 1.00 20.60 62 ASP C N 1
ATOM 8209 C CA . ASP C 1 67 ? 0.004 17.192 34.447 1.00 21.28 62 ASP C CA 1
ATOM 8210 C C . ASP C 1 67 ? -1.157 17.454 35.401 1.00 23.68 62 ASP C C 1
ATOM 8211 O O . ASP C 1 67 ? -2.324 17.371 35.004 1.00 22.59 62 ASP C O 1
ATOM 8216 N N . TYR C 1 68 ? -0.862 17.754 36.671 1.00 19.58 63 TYR C N 1
ATOM 8217 C CA . TYR C 1 68 ? -1.937 17.914 37.647 1.00 22.39 63 TYR C CA 1
ATOM 8218 C C . TYR C 1 68 ? -2.866 19.057 37.257 1.00 21.91 63 TYR C C 1
ATOM 8219 O O . TYR C 1 68 ? -4.093 18.910 37.275 1.00 24.35 63 TYR C O 1
ATOM 8228 N N . PHE C 1 69 ? -2.298 20.200 36.871 1.00 22.22 64 PHE C N 1
ATOM 8229 C CA . PHE C 1 69 ? -3.130 21.341 36.507 1.00 24.23 64 PHE C CA 1
ATOM 8230 C C . PHE C 1 69 ? -3.907 21.095 35.215 1.00 23.99 64 PHE C C 1
ATOM 8231 O O . PHE C 1 69 ? -5.044 21.563 35.088 1.00 26.83 64 PHE C O 1
ATOM 8239 N N . ASN C 1 70 ? -3.328 20.366 34.253 1.00 25.60 65 ASN C N 1
ATOM 8240 C CA . ASN C 1 70 ? -4.059 20.061 33.021 1.00 25.08 65 ASN C CA 1
ATOM 8241 C C . ASN C 1 70 ? -5.212 19.102 33.284 1.00 23.93 65 ASN C C 1
ATOM 8242 O O . ASN C 1 70 ? -6.360 19.380 32.921 1.00 24.88 65 ASN C O 1
ATOM 8247 N N . GLU C 1 71 ? -4.922 17.962 33.912 1.00 22.97 66 GLU C N 1
ATOM 8248 C CA . GLU C 1 71 ? -5.947 16.944 34.122 1.00 29.10 66 GLU C CA 1
ATOM 8249 C C . GLU C 1 71 ? -7.018 17.411 35.104 1.00 32.12 66 GLU C C 1
ATOM 8250 O O . GLU C 1 71 ? -8.211 17.170 34.885 1.00 29.58 66 GLU C O 1
ATOM 8256 N N . ASN C 1 72 ? -6.622 18.084 36.188 1.00 25.24 67 ASN C N 1
ATOM 8257 C CA . ASN C 1 72 ? -7.548 18.366 37.279 1.00 27.57 67 ASN C CA 1
ATOM 8258 C C . ASN C 1 72 ? -8.146 19.768 37.235 1.00 27.81 67 ASN C C 1
ATOM 8259 O O . ASN C 1 72 ? -9.149 20.012 37.917 1.00 31.73 67 ASN C O 1
ATOM 8264 N N . PHE C 1 73 ? -7.559 20.700 36.478 1.00 29.63 68 PHE C N 1
ATOM 8265 C CA . PHE C 1 73 ? -8.116 22.047 36.396 1.00 27.26 68 PHE C CA 1
ATOM 8266 C C . PHE C 1 73 ? -8.466 22.484 34.978 1.00 26.10 68 PHE C C 1
ATOM 8267 O O . PHE C 1 73 ? -9.637 22.770 34.701 1.00 29.99 68 PHE C O 1
ATOM 8275 N N . PHE C 1 74 ? -7.502 22.528 34.052 1.00 27.94 69 PHE C N 1
ATOM 8276 C CA . PHE C 1 74 ? -7.766 23.196 32.777 1.00 27.33 69 PHE C CA 1
ATOM 8277 C C . PHE C 1 74 ? -8.692 22.372 31.890 1.00 28.17 69 PHE C C 1
ATOM 8278 O O . PHE C 1 74 ? -9.530 22.931 31.174 1.00 29.50 69 PHE C O 1
ATOM 8286 N N . LYS C 1 75 ? -8.562 21.047 31.922 1.00 27.52 70 LYS C N 1
ATOM 8287 C CA . LYS C 1 75 ? -9.377 20.205 31.054 1.00 29.61 70 LYS C CA 1
ATOM 8288 C C . LYS C 1 75 ? -10.761 19.915 31.626 1.00 29.65 70 LYS C C 1
ATOM 8289 O O . LYS C 1 75 ? -11.588 19.312 30.934 1.00 31.07 70 LYS C O 1
ATOM 8295 N N . ARG C 1 76 ? -11.034 20.328 32.862 1.00 34.28 71 ARG C N 1
ATOM 8296 C CA . ARG C 1 76 ? -12.345 20.126 33.457 1.00 29.60 71 ARG C CA 1
ATOM 8297 C C . ARG C 1 76 ? -13.255 21.316 33.168 1.00 31.47 71 ARG C C 1
ATOM 8298 O O . ARG C 1 76 ? -12.786 22.397 32.791 1.00 30.34 71 ARG C O 1
ATOM 8306 N N . PRO C 1 77 ? -14.571 21.141 33.295 1.00 31.01 72 PRO C N 1
ATOM 8307 C CA . PRO C 1 77 ? -15.482 22.272 33.077 1.00 32.37 72 PRO C CA 1
ATOM 8308 C C . PRO C 1 77 ? -15.181 23.414 34.038 1.00 31.89 72 PRO C C 1
ATOM 8309 O O . PRO C 1 77 ? -14.854 23.197 35.207 1.00 30.77 72 PRO C O 1
ATOM 8313 N N . LYS C 1 78 ? -15.298 24.641 33.526 1.00 32.87 73 LYS C N 1
ATOM 8314 C CA . LYS C 1 78 ? -15.001 25.828 34.324 1.00 32.66 73 LYS C CA 1
ATOM 8315 C C . LYS C 1 78 ? -15.882 25.898 35.569 1.00 32.72 73 LYS C C 1
ATOM 8316 O O . LYS C 1 78 ? -15.402 26.208 36.669 1.00 35.07 73 LYS C O 1
ATOM 8322 N N . GLN C 1 79 ? -17.170 25.590 35.415 1.00 37.21 74 GLN C N 1
ATOM 8323 C CA . GLN C 1 79 ? -18.098 25.657 36.538 1.00 35.70 74 GLN C CA 1
ATOM 8324 C C . GLN C 1 79 ? -17.678 24.724 37.672 1.00 34.55 74 GLN C C 1
ATOM 8325 O O . GLN C 1 79 ? -17.788 25.086 38.849 1.00 36.64 74 GLN C O 1
ATOM 8331 N N . ASP C 1 80 ? -17.184 23.525 37.342 1.00 31.90 75 ASP C N 1
ATOM 8332 C CA . ASP C 1 80 ? -16.819 22.554 38.375 1.00 30.67 75 ASP C CA 1
ATOM 8333 C C . ASP C 1 80 ? -15.642 23.033 39.219 1.00 32.05 75 ASP C C 1
ATOM 8334 O O . ASP C 1 80 ? -15.658 22.899 40.451 1.00 35.61 75 ASP C O 1
ATOM 8339 N N . VAL C 1 81 ? -14.590 23.554 38.575 1.00 29.96 76 VAL C N 1
ATOM 8340 C CA . VAL C 1 81 ? -13.432 24.028 39.330 1.00 32.27 76 VAL C CA 1
ATOM 8341 C C . VAL C 1 81 ? -13.810 25.251 40.151 1.00 28.45 76 VAL C C 1
ATOM 8342 O O . VAL C 1 81 ? -13.372 25.410 41.304 1.00 30.16 76 VAL C O 1
ATOM 8346 N N . VAL C 1 82 ? -14.670 26.109 39.589 1.00 29.83 77 VAL C N 1
ATOM 8347 C CA . VAL C 1 82 ? -15.145 27.265 40.335 1.00 30.61 77 VAL C CA 1
ATOM 8348 C C . VAL C 1 82 ? -15.879 26.812 41.590 1.00 30.59 77 VAL C C 1
ATOM 8349 O O . VAL C 1 82 ? -15.649 27.339 42.687 1.00 32.03 77 VAL C O 1
ATOM 8353 N N . ASN C 1 83 ? -16.752 25.810 41.452 1.00 33.15 78 ASN C N 1
ATOM 8354 C CA . ASN C 1 83 ? -17.561 25.364 42.582 1.00 31.16 78 ASN C CA 1
ATOM 8355 C C . ASN C 1 83 ? -16.723 24.677 43.653 1.00 29.78 78 ASN C C 1
ATOM 8356 O O . ASN C 1 83 ? -16.946 24.908 44.843 1.00 31.61 78 ASN C O 1
ATOM 8361 N N . GLU C 1 84 ? -15.786 23.805 43.266 1.00 30.98 79 GLU C N 1
ATOM 8362 C CA . GLU C 1 84 ? -14.958 23.134 44.273 1.00 27.32 79 GLU C CA 1
ATOM 8363 C C . GLU C 1 84 ? -14.166 24.154 45.090 1.00 29.66 79 GLU C C 1
ATOM 8364 O O . GLU C 1 84 ? -14.107 24.072 46.335 1.00 33.03 79 GLU C O 1
ATOM 8370 N N . TYR C 1 85 ? -13.594 25.158 44.405 1.00 27.09 80 TYR C N 1
ATOM 8371 C CA . TYR C 1 85 ? -12.910 26.237 45.104 1.00 27.52 80 TYR C CA 1
ATOM 8372 C C . TYR C 1 85 ? -13.856 26.956 46.061 1.00 30.71 80 TYR C C 1
ATOM 8373 O O . TYR C 1 85 ? -13.554 27.120 47.256 1.00 28.54 80 TYR C O 1
ATOM 8382 N N . LYS C 1 86 ? -15.006 27.405 45.542 1.00 29.40 81 LYS C N 1
ATOM 8383 C CA . LYS C 1 86 ? -15.939 28.182 46.349 1.00 30.64 81 LYS C CA 1
ATOM 8384 C C . LYS C 1 86 ? -16.404 27.392 47.559 1.00 32.48 81 LYS C C 1
ATOM 8385 O O . LYS C 1 86 ? -16.568 27.952 48.647 1.00 31.07 81 LYS C O 1
ATOM 8391 N N . ARG C 1 87 ? -16.628 26.089 47.386 1.00 30.02 82 ARG C N 1
ATOM 8392 C CA . ARG C 1 87 ? -17.142 25.268 48.473 1.00 30.11 82 ARG C CA 1
ATOM 8393 C C . ARG C 1 87 ? -16.137 25.181 49.612 1.00 29.17 82 ARG C C 1
ATOM 8394 O O . ARG C 1 87 ? -16.489 25.388 50.786 1.00 29.75 82 ARG C O 1
ATOM 8402 N N . VAL C 1 88 ? -14.868 24.918 49.286 1.00 27.84 83 VAL C N 1
ATOM 8403 C CA . VAL C 1 88 ? -13.865 24.856 50.347 1.00 27.03 83 VAL C CA 1
ATOM 8404 C C . VAL C 1 88 ? -13.728 26.210 51.041 1.00 29.79 83 VAL C C 1
ATOM 8405 O O . VAL C 1 88 ? -13.691 26.291 52.277 1.00 28.01 83 VAL C O 1
ATOM 8409 N N . ILE C 1 89 ? -13.640 27.296 50.263 1.00 28.24 84 ILE C N 1
ATOM 8410 C CA . ILE C 1 89 ? -13.430 28.606 50.883 1.00 29.01 84 ILE C CA 1
ATOM 8411 C C . ILE C 1 89 ? -14.613 28.970 51.772 1.00 30.39 84 ILE C C 1
ATOM 8412 O O . ILE C 1 89 ? -14.441 29.419 52.912 1.00 30.81 84 ILE C O 1
ATOM 8417 N N . LYS C 1 90 ? -15.831 28.731 51.280 1.00 31.19 85 LYS C N 1
ATOM 8418 C CA . LYS C 1 90 ? -17.040 29.057 52.020 1.00 32.68 85 LYS C CA 1
ATOM 8419 C C . LYS C 1 90 ? -17.100 28.330 53.353 1.00 32.59 85 LYS C C 1
ATOM 8420 O O . LYS C 1 90 ? -17.458 28.930 54.373 1.00 33.64 85 LYS C O 1
ATOM 8426 N N . HIS C 1 91 ? -16.758 27.042 53.377 1.00 31.48 86 HIS C N 1
ATOM 8427 C CA . HIS C 1 91 ? -16.972 26.285 54.604 1.00 31.63 86 HIS C CA 1
ATOM 8428 C C . HIS C 1 91 ? -15.726 26.131 55.468 1.00 30.65 86 HIS C C 1
ATOM 8429 O O . HIS C 1 91 ? -15.815 25.538 56.546 1.00 30.83 86 HIS C O 1
ATOM 8436 N N . THR C 1 92 ? -14.581 26.674 55.053 1.00 33.00 87 THR C N 1
ATOM 8437 C CA . THR C 1 92 ? -13.406 26.682 55.913 1.00 29.87 87 THR C CA 1
ATOM 8438 C C . THR C 1 92 ? -12.910 28.074 56.284 1.00 39.08 87 THR C C 1
ATOM 8439 O O . THR C 1 92 ? -12.064 28.187 57.180 1.00 43.87 87 THR C O 1
ATOM 8443 N N . LEU C 1 93 ? -13.399 29.132 55.635 1.00 34.21 88 LEU C N 1
ATOM 8444 C CA . LEU C 1 93 ? -12.988 30.488 55.966 1.00 43.76 88 LEU C CA 1
ATOM 8445 C C . LEU C 1 93 ? -14.158 31.357 56.403 1.00 47.69 88 LEU C C 1
ATOM 8446 O O . LEU C 1 93 ? -13.952 32.537 56.712 1.00 50.26 88 LEU C O 1
ATOM 8451 N N . GLN C 1 94 ? -15.374 30.803 56.442 1.00 45.07 89 GLN C N 1
ATOM 8452 C CA . GLN C 1 94 ? -16.572 31.518 56.883 1.00 46.74 89 GLN C CA 1
ATOM 8453 C C . GLN C 1 94 ? -16.845 32.740 56.005 1.00 50.46 89 GLN C C 1
ATOM 8454 O O . GLN C 1 94 ? -17.016 33.862 56.488 1.00 53.48 89 GLN C O 1
ATOM 8460 N N . VAL C 1 95 ? -16.885 32.510 54.695 1.00 49.48 90 VAL C N 1
ATOM 8461 C CA . VAL C 1 95 ? -17.203 33.537 53.708 1.00 53.46 90 VAL C CA 1
ATOM 8462 C C . VAL C 1 95 ? -18.451 33.082 52.968 1.00 53.39 90 VAL C C 1
ATOM 8463 O O . VAL C 1 95 ? -18.469 31.989 52.387 1.00 46.08 90 VAL C O 1
ATOM 8467 N N . ASP C 1 96 ? -19.492 33.917 52.984 1.00 48.00 91 ASP C N 1
ATOM 8468 C CA . ASP C 1 96 ? -20.779 33.498 52.436 1.00 56.44 91 ASP C CA 1
ATOM 8469 C C . ASP C 1 96 ? -20.714 33.325 50.921 1.00 54.21 91 ASP C C 1
ATOM 8470 O O . ASP C 1 96 ? -21.185 32.316 50.384 1.00 57.75 91 ASP C O 1
ATOM 8475 N N . ASP C 1 97 ? -20.139 34.297 50.214 1.00 49.04 92 ASP C N 1
ATOM 8476 C CA . ASP C 1 97 ? -19.947 34.206 48.767 1.00 52.62 92 ASP C CA 1
ATOM 8477 C C . ASP C 1 97 ? -18.486 34.483 48.448 1.00 44.35 92 ASP C C 1
ATOM 8478 O O . ASP C 1 97 ? -18.082 35.643 48.292 1.00 53.84 92 ASP C O 1
ATOM 8483 N N . PRO C 1 98 ? -17.661 33.441 48.354 1.00 49.52 93 PRO C N 1
ATOM 8484 C CA . PRO C 1 98 ? -16.256 33.646 47.986 1.00 43.48 93 PRO C CA 1
ATOM 8485 C C . PRO C 1 98 ? -16.133 34.141 46.555 1.00 44.57 93 PRO C C 1
ATOM 8486 O O . PRO C 1 98 ? -16.901 33.747 45.673 1.00 46.19 93 PRO C O 1
ATOM 8490 N N . ASP C 1 99 ? -15.154 35.011 46.330 1.00 38.08 94 ASP C N 1
ATOM 8491 C CA . ASP C 1 99 ? -14.851 35.476 44.985 1.00 37.15 94 ASP C CA 1
ATOM 8492 C C . ASP C 1 99 ? -13.936 34.471 44.301 1.00 35.09 94 ASP C C 1
ATOM 8493 O O . ASP C 1 99 ? -12.829 34.209 44.782 1.00 36.69 94 ASP C O 1
ATOM 8498 N N . ALA C 1 100 ? -14.399 33.903 43.185 1.00 36.55 95 ALA C N 1
ATOM 8499 C CA . ALA C 1 100 ? -13.592 32.991 42.382 1.00 32.81 95 ALA C CA 1
ATOM 8500 C C . ALA C 1 100 ? -13.406 33.505 40.959 1.00 35.76 95 ALA C C 1
ATOM 8501 O O . ALA C 1 100 ? -13.097 32.722 40.054 1.00 35.66 95 ALA C O 1
ATOM 8503 N N . SER C 1 101 ? -13.589 34.811 40.744 1.00 41.13 96 SER C N 1
ATOM 8504 C CA . SER C 1 101 ? -13.448 35.372 39.404 1.00 35.71 96 SER C CA 1
ATOM 8505 C C . SER C 1 101 ? -12.027 35.214 38.877 1.00 34.83 96 SER C C 1
ATOM 8506 O O . SER C 1 101 ? -11.830 35.024 37.671 1.00 35.05 96 SER C O 1
ATOM 8509 N N . HIS C 1 102 ? -11.027 35.280 39.757 1.00 33.94 97 HIS C N 1
ATOM 8510 C CA . HIS C 1 102 ? -9.662 35.020 39.317 1.00 33.10 97 HIS C CA 1
ATOM 8511 C C . HIS C 1 102 ? -9.476 33.559 38.917 1.00 31.83 97 HIS C C 1
ATOM 8512 O O . HIS C 1 102 ? -8.701 33.262 37.999 1.00 31.56 97 HIS C O 1
ATOM 8519 N N . ILE C 1 103 ? -10.188 32.640 39.572 1.00 31.16 98 ILE C N 1
ATOM 8520 C CA . ILE C 1 103 ? -10.128 31.239 39.169 1.00 30.14 98 ILE C CA 1
ATOM 8521 C C . ILE C 1 103 ? -10.751 31.057 37.791 1.00 30.98 98 ILE C C 1
ATOM 8522 O O . ILE C 1 103 ? -10.212 30.333 36.943 1.00 30.52 98 ILE C O 1
ATOM 8527 N N . GLU C 1 104 ? -11.891 31.716 37.543 1.00 32.34 99 GLU C N 1
ATOM 8528 C CA . GLU C 1 104 ? -12.485 31.687 36.209 1.00 36.45 99 GLU C CA 1
ATOM 8529 C C . GLU C 1 104 ? -11.527 32.236 35.171 1.00 33.78 99 GLU C C 1
ATOM 8530 O O . GLU C 1 104 ? -11.412 31.686 34.071 1.00 38.69 99 GLU C O 1
ATOM 8536 N N . SER C 1 105 ? -10.867 33.352 35.482 1.00 34.12 100 SER C N 1
ATOM 8537 C CA . SER C 1 105 ? -9.974 33.968 34.510 1.00 36.96 100 SER C CA 1
ATOM 8538 C C . SER C 1 105 ? -8.788 33.064 34.202 1.00 34.36 100 SER C C 1
ATOM 8539 O O . SER C 1 105 ? -8.392 32.926 33.039 1.00 33.99 100 SER C O 1
ATOM 8542 N N . LEU C 1 106 ? -8.212 32.439 35.232 1.00 32.07 101 LEU C N 1
ATOM 8543 C CA . LEU C 1 106 ? -7.129 31.491 35.002 1.00 30.92 101 LEU C CA 1
ATOM 8544 C C . LEU C 1 106 ? -7.604 30.326 34.140 1.00 31.55 101 LEU C C 1
ATOM 8545 O O . LEU C 1 106 ? -6.911 29.911 33.204 1.00 30.75 101 LEU C O 1
ATOM 8550 N N . HIS C 1 107 ? -8.795 29.791 34.435 1.00 30.76 102 HIS C N 1
ATOM 8551 C CA . HIS C 1 107 ? -9.303 28.664 33.657 1.00 34.28 102 HIS C CA 1
ATOM 8552 C C . HIS C 1 107 ? -9.547 29.054 32.201 1.00 33.78 102 HIS C C 1
ATOM 8553 O O . HIS C 1 107 ? -9.219 28.293 31.282 1.00 32.20 102 HIS C O 1
ATOM 8560 N N . GLU C 1 108 ? -10.128 30.234 31.974 1.00 33.54 103 GLU C N 1
ATOM 8561 C CA . GLU C 1 108 ? -10.371 30.697 30.612 1.00 35.09 103 GLU C CA 1
ATOM 8562 C C . GLU C 1 108 ? -9.064 30.923 29.864 1.00 38.25 103 GLU C C 1
ATOM 8563 O O . GLU C 1 108 ? -8.970 30.634 28.665 1.00 35.95 103 GLU C O 1
ATOM 8569 N N . LEU C 1 109 ? -8.046 31.447 30.553 1.00 36.29 104 LEU C N 1
ATOM 8570 C CA . LEU C 1 109 ? -6.731 31.586 29.939 1.00 34.53 104 LEU C CA 1
ATOM 8571 C C . LEU C 1 109 ? -6.246 30.255 29.375 1.00 33.77 104 LEU C C 1
ATOM 8572 O O . LEU C 1 109 ? -5.720 30.203 28.258 1.00 34.55 104 LEU C O 1
ATOM 8577 N N . GLY C 1 110 ? -6.429 29.165 30.125 1.00 32.38 105 GLY C N 1
ATOM 8578 C CA . GLY C 1 110 ? -6.144 27.833 29.636 1.00 31.76 105 GLY C CA 1
ATOM 8579 C C . GLY C 1 110 ? -4.761 27.304 29.948 1.00 32.38 105 GLY C C 1
ATOM 8580 O O . GLY C 1 110 ? -4.478 26.138 29.641 1.00 34.44 105 GLY C O 1
ATOM 8581 N N . TYR C 1 111 ? -3.892 28.111 30.554 1.00 34.42 106 TYR C N 1
ATOM 8582 C CA . TYR C 1 111 ? -2.542 27.676 30.879 1.00 30.47 106 TYR C CA 1
ATOM 8583 C C . TYR C 1 111 ? -2.049 28.463 32.083 1.00 29.13 106 TYR C C 1
ATOM 8584 O O . TYR C 1 111 ? -2.622 29.491 32.451 1.00 31.99 106 TYR C O 1
ATOM 8593 N N . LEU C 1 112 ? -0.977 27.966 32.697 1.00 30.96 107 LEU C N 1
ATOM 8594 C CA . LEU C 1 112 ? -0.372 28.664 33.825 1.00 29.19 107 LEU C CA 1
ATOM 8595 C C . LEU C 1 112 ? 0.543 29.765 33.308 1.00 32.27 107 LEU C C 1
ATOM 8596 O O . LEU C 1 112 ? 1.594 29.473 32.724 1.00 31.23 107 LEU C O 1
ATOM 8601 N N . PRO C 1 113 ? 0.198 31.040 33.519 1.00 33.00 108 PRO C N 1
ATOM 8602 C CA . PRO C 1 113 ? 1.014 32.138 32.965 1.00 30.76 108 PRO C CA 1
ATOM 8603 C C . PRO C 1 113 ? 2.229 32.442 33.833 1.00 33.49 108 PRO C C 1
ATOM 8604 O O . PRO C 1 113 ? 2.373 33.517 34.425 1.00 31.03 108 PRO C O 1
ATOM 8608 N N . ILE C 1 114 ? 3.142 31.475 33.928 1.00 30.09 109 ILE C N 1
ATOM 8609 C CA . ILE C 1 114 ? 4.320 31.621 34.771 1.00 34.54 109 ILE C CA 1
ATOM 8610 C C . ILE C 1 114 ? 5.572 31.234 33.996 1.00 31.55 109 ILE C C 1
ATOM 8611 O O . ILE C 1 114 ? 5.542 30.450 33.044 1.00 29.24 109 ILE C O 1
ATOM 8616 N N . LYS C 1 115 ? 6.689 31.793 34.447 1.00 29.69 110 LYS C N 1
ATOM 8617 C CA . LYS C 1 115 ? 8.013 31.494 33.927 1.00 30.02 110 LYS C CA 1
ATOM 8618 C C . LYS C 1 115 ? 8.873 31.019 35.090 1.00 30.93 110 LYS C C 1
ATOM 8619 O O . LYS C 1 115 ? 9.006 31.721 36.103 1.00 29.08 110 LYS C O 1
ATOM 8625 N N . ILE C 1 116 ? 9.421 29.815 34.945 1.00 29.70 111 ILE C N 1
ATOM 8626 C CA . ILE C 1 116 ? 10.341 29.210 35.895 1.00 28.15 111 ILE C CA 1
ATOM 8627 C C . ILE C 1 116 ? 11.676 29.021 35.194 1.00 34.12 111 ILE C C 1
ATOM 8628 O O . ILE C 1 116 ? 11.753 28.338 34.155 1.00 31.29 111 ILE C O 1
ATOM 8633 N N . LYS C 1 117 ? 12.713 29.638 35.763 1.00 28.51 112 LYS C N 1
ATOM 8634 C CA . LYS C 1 117 ? 14.100 29.466 35.353 1.00 29.22 112 LYS C CA 1
ATOM 8635 C C . LYS C 1 117 ? 14.853 28.725 36.449 1.00 28.18 112 LYS C C 1
ATOM 8636 O O . LYS C 1 117 ? 14.572 28.900 37.637 1.00 29.81 112 LYS C O 1
ATOM 8642 N N . ALA C 1 118 ? 15.816 27.897 36.054 1.00 28.14 113 ALA C N 1
ATOM 8643 C CA . ALA C 1 118 ? 16.556 27.149 37.056 1.00 27.25 113 ALA C CA 1
ATOM 8644 C C . ALA C 1 118 ? 17.913 26.746 36.508 1.00 28.00 113 ALA C C 1
ATOM 8645 O O . ALA C 1 118 ? 18.132 26.697 35.294 1.00 28.88 113 ALA C O 1
ATOM 8647 N N . VAL C 1 119 ? 18.825 26.459 37.437 1.00 27.76 114 VAL C N 1
ATOM 8648 C CA . VAL C 1 119 ? 20.097 25.865 37.064 1.00 28.30 114 VAL C CA 1
ATOM 8649 C C . VAL C 1 119 ? 19.869 24.450 36.543 1.00 29.32 114 VAL C C 1
ATOM 8650 O O . VAL C 1 119 ? 18.850 23.801 36.820 1.00 25.87 114 VAL C O 1
ATOM 8654 N N . LYS C 1 120 ? 20.841 23.964 35.777 1.00 27.99 115 LYS C N 1
ATOM 8655 C CA . LYS C 1 120 ? 20.818 22.577 35.342 1.00 27.16 115 LYS C CA 1
ATOM 8656 C C . LYS C 1 120 ? 20.833 21.654 36.552 1.00 25.67 115 LYS C C 1
ATOM 8657 O O . LYS C 1 120 ? 21.699 21.768 37.423 1.00 26.97 115 LYS C O 1
ATOM 8663 N N . GLU C 1 121 ? 19.863 20.745 36.621 1.00 29.39 116 GLU C N 1
ATOM 8664 C CA . GLU C 1 121 ? 19.865 19.777 37.706 1.00 23.18 116 GLU C CA 1
ATOM 8665 C C . GLU C 1 121 ? 21.093 18.886 37.584 1.00 23.31 116 GLU C C 1
ATOM 8666 O O . GLU C 1 121 ? 21.470 18.468 36.486 1.00 26.08 116 GLU C O 1
ATOM 8672 N N . GLY C 1 122 ? 21.731 18.617 38.723 1.00 25.35 117 GLY C N 1
ATOM 8673 C CA . GLY C 1 122 ? 23.055 18.035 38.767 1.00 23.48 117 GLY C CA 1
ATOM 8674 C C . GLY C 1 122 ? 24.154 19.033 39.066 1.00 30.21 117 GLY C C 1
ATOM 8675 O O . GLY C 1 122 ? 25.284 18.620 39.359 1.00 28.93 117 GLY C O 1
ATOM 8676 N N . THR C 1 123 ? 23.856 20.329 38.988 1.00 25.53 118 THR C N 1
ATOM 8677 C CA . THR C 1 123 ? 24.837 21.363 39.286 1.00 26.96 118 THR C CA 1
ATOM 8678 C C . THR C 1 123 ? 25.109 21.451 40.781 1.00 26.54 118 THR C C 1
ATOM 8679 O O . THR C 1 123 ? 24.188 21.418 41.601 1.00 25.39 118 THR C O 1
ATOM 8683 N N . PHE C 1 124 ? 26.383 21.580 41.136 1.00 27.62 119 PHE C N 1
ATOM 8684 C CA . PHE C 1 124 ? 26.723 21.922 42.509 1.00 34.20 119 PHE C CA 1
ATOM 8685 C C . PHE C 1 124 ? 26.436 23.397 42.733 1.00 33.24 119 PHE C C 1
ATOM 8686 O O . PHE C 1 124 ? 26.834 24.243 41.928 1.00 32.44 119 PHE C O 1
ATOM 8694 N N . ILE C 1 125 ? 25.722 23.713 43.804 1.00 34.11 120 ILE C N 1
ATOM 8695 C CA . ILE C 1 125 ? 25.403 25.115 44.043 1.00 38.65 120 ILE C CA 1
ATOM 8696 C C . ILE C 1 125 ? 25.735 25.492 45.480 1.00 29.10 120 ILE C C 1
ATOM 8697 O O . ILE C 1 125 ? 25.286 24.826 46.429 1.00 29.51 120 ILE C O 1
ATOM 8702 N N . PRO C 1 126 ? 26.536 26.537 45.673 1.00 32.01 121 PRO C N 1
ATOM 8703 C CA . PRO C 1 126 ? 26.931 26.937 47.026 1.00 35.94 121 PRO C CA 1
ATOM 8704 C C . PRO C 1 126 ? 25.751 27.402 47.861 1.00 34.72 121 PRO C C 1
ATOM 8705 O O . PRO C 1 126 ? 24.738 27.886 47.348 1.00 30.30 121 PRO C O 1
ATOM 8709 N N . ILE C 1 127 ? 25.901 27.233 49.175 1.00 30.55 122 ILE C N 1
ATOM 8710 C CA . ILE C 1 127 ? 24.936 27.779 50.116 1.00 30.23 122 ILE C CA 1
ATOM 8711 C C . ILE C 1 127 ? 24.831 29.290 49.918 1.00 33.61 122 ILE C C 1
ATOM 8712 O O . ILE C 1 127 ? 25.829 29.973 49.654 1.00 33.49 122 ILE C O 1
ATOM 8717 N N . LYS C 1 128 ? 23.600 29.805 50.001 1.00 32.03 123 LYS C N 1
ATOM 8718 C CA . LYS C 1 128 ? 23.210 31.213 49.864 1.00 33.35 123 LYS C CA 1
ATOM 8719 C C . LYS C 1 128 ? 23.201 31.678 48.412 1.00 35.52 123 LYS C C 1
ATOM 8720 O O . LYS C 1 128 ? 23.142 32.891 48.166 1.00 38.26 123 LYS C O 1
ATOM 8726 N N . VAL C 1 129 ? 23.239 30.769 47.451 1.00 32.16 124 VAL C N 1
ATOM 8727 C CA . VAL C 1 129 ? 23.117 31.089 46.030 1.00 32.61 124 VAL C CA 1
ATOM 8728 C C . VAL C 1 129 ? 21.774 30.555 45.545 1.00 30.97 124 VAL C C 1
ATOM 8729 O O . VAL C 1 129 ? 21.430 29.410 45.859 1.00 29.38 124 VAL C O 1
ATOM 8733 N N . PRO C 1 130 ? 20.979 31.345 44.823 1.00 31.38 125 PRO C N 1
ATOM 8734 C CA . PRO C 1 130 ? 19.681 30.844 44.347 1.00 29.96 125 PRO C CA 1
ATOM 8735 C C . PRO C 1 130 ? 19.839 29.841 43.213 1.00 29.28 125 PRO C C 1
ATOM 8736 O O . PRO C 1 130 ? 20.785 29.901 42.424 1.00 30.29 125 PRO C O 1
ATOM 8740 N N . MET C 1 131 ? 18.884 28.915 43.128 1.00 27.68 126 MET C N 1
ATOM 8741 C CA . MET C 1 131 ? 18.903 27.896 42.089 1.00 29.94 126 MET C CA 1
ATOM 8742 C C . MET C 1 131 ? 17.692 27.924 41.166 1.00 28.38 126 MET C C 1
ATOM 8743 O O . MET C 1 131 ? 17.727 27.273 40.114 1.00 26.46 126 MET C O 1
ATOM 8748 N N . LEU C 1 132 ? 16.629 28.642 41.523 1.00 26.57 127 LEU C N 1
ATOM 8749 C CA . LEU C 1 132 ? 15.412 28.664 40.728 1.00 26.24 127 LEU C CA 1
ATOM 8750 C C . LEU C 1 132 ? 14.687 29.978 40.977 1.00 27.08 127 LEU C C 1
ATOM 8751 O O . LEU C 1 132 ? 14.745 30.538 42.075 1.00 29.26 127 LEU C O 1
ATOM 8756 N N . THR C 1 133 ? 14.000 30.461 39.948 1.00 27.67 128 THR C N 1
ATOM 8757 C CA . THR C 1 133 ? 13.171 31.650 40.053 1.00 28.48 128 THR C CA 1
ATOM 8758 C C . THR C 1 133 ? 11.832 31.373 39.390 1.00 27.92 128 THR C C 1
ATOM 8759 O O . THR C 1 133 ? 11.742 30.605 38.423 1.00 27.57 128 THR C O 1
ATOM 8763 N N . ILE C 1 134 ? 10.796 32.014 39.927 1.00 27.98 129 ILE C N 1
ATOM 8764 C CA . ILE C 1 134 ? 9.435 31.902 39.415 1.00 27.66 129 ILE C CA 1
ATOM 8765 C C . ILE C 1 134 ? 8.815 33.292 39.365 1.00 33.05 129 ILE C C 1
ATOM 8766 O O . ILE C 1 134 ? 8.999 34.106 40.283 1.00 29.53 129 ILE C O 1
ATOM 8771 N N . GLU C 1 135 ? 8.084 33.561 38.281 1.00 34.56 130 GLU C N 1
ATOM 8772 C CA . GLU C 1 135 ? 7.383 34.828 38.113 1.00 31.27 130 GLU C CA 1
ATOM 8773 C C . GLU C 1 135 ? 6.139 34.599 37.263 1.00 31.66 130 GLU C C 1
ATOM 8774 O O . GLU C 1 135 ? 6.015 33.581 36.580 1.00 30.07 130 GLU C O 1
ATOM 8780 N N . ASN C 1 136 ? 5.209 35.550 37.317 1.00 31.69 131 ASN C N 1
ATOM 8781 C CA . ASN C 1 136 ? 4.056 35.527 36.425 1.00 32.01 131 ASN C CA 1
ATOM 8782 C C . ASN C 1 136 ? 4.382 36.254 35.122 1.00 33.63 131 ASN C C 1
ATOM 8783 O O . ASN C 1 136 ? 5.150 37.218 35.104 1.00 34.87 131 ASN C O 1
ATOM 8788 N N . THR C 1 137 ? 3.791 35.774 34.022 1.00 33.75 132 THR C N 1
ATOM 8789 C CA . THR C 1 137 ? 4.022 36.336 32.694 1.00 35.34 132 THR C CA 1
ATOM 8790 C C . THR C 1 137 ? 2.915 37.276 32.230 1.00 36.65 132 THR C C 1
ATOM 8791 O O . THR C 1 137 ? 3.076 37.930 31.194 1.00 38.23 132 THR C O 1
ATOM 8795 N N . ILE C 1 138 ? 1.800 37.350 32.949 1.00 36.16 133 ILE C N 1
ATOM 8796 C CA . ILE C 1 138 ? 0.699 38.250 32.609 1.00 37.44 133 ILE C CA 1
ATOM 8797 C C . ILE C 1 138 ? 0.376 39.081 33.846 1.00 37.57 133 ILE C C 1
ATOM 8798 O O . ILE C 1 138 ? 0.210 38.514 34.937 1.00 36.20 133 ILE C O 1
ATOM 8803 N N . PRO C 1 139 ? 0.291 40.412 33.732 1.00 39.28 134 PRO C N 1
ATOM 8804 C CA . PRO C 1 139 ? 0.070 41.245 34.930 1.00 39.57 134 PRO C CA 1
ATOM 8805 C C . PRO C 1 139 ? -1.116 40.820 35.785 1.00 38.59 134 PRO C C 1
ATOM 8806 O O . PRO C 1 139 ? -1.010 40.795 37.022 1.00 37.88 134 PRO C O 1
ATOM 8810 N N . GLU C 1 140 ? -2.239 40.461 35.153 1.00 38.62 135 GLU C N 1
ATOM 8811 C CA . GLU C 1 140 ? -3.463 40.177 35.899 1.00 38.04 135 GLU C CA 1
ATOM 8812 C C . GLU C 1 140 ? -3.274 39.023 36.878 1.00 38.63 135 GLU C C 1
ATOM 8813 O O . GLU C 1 140 ? -3.941 38.973 37.919 1.00 37.04 135 GLU C O 1
ATOM 8819 N N . PHE C 1 141 ? -2.355 38.106 36.585 1.00 35.05 136 PHE C N 1
ATOM 8820 C CA . PHE C 1 141 ? -2.099 36.960 37.454 1.00 35.71 136 PHE C CA 1
ATOM 8821 C C . PHE C 1 141 ? -0.856 37.155 38.313 1.00 32.91 136 PHE C C 1
ATOM 8822 O O . PHE C 1 141 ? -0.145 36.191 38.617 1.00 31.64 136 PHE C O 1
ATOM 8830 N N . PHE C 1 142 ? -0.589 38.396 38.739 1.00 34.12 137 PHE C N 1
ATOM 8831 C CA . PHE C 1 142 ? 0.477 38.643 39.710 1.00 36.42 137 PHE C CA 1
ATOM 8832 C C . PHE C 1 142 ? 0.384 37.705 40.910 1.00 32.41 137 PHE C C 1
ATOM 8833 O O . PHE C 1 142 ? 1.409 37.327 41.486 1.00 32.19 137 PHE C O 1
ATOM 8841 N N . TRP C 1 143 ? -0.833 37.319 41.299 1.00 31.95 138 TRP C N 1
ATOM 8842 C CA . TRP C 1 143 ? -1.023 36.504 42.494 1.00 30.72 138 TRP C CA 1
ATOM 8843 C C . TRP C 1 143 ? -0.483 35.088 42.329 1.00 32.69 138 TRP C C 1
ATOM 8844 O O . TRP C 1 143 ? -0.055 34.474 43.321 1.00 31.06 138 TRP C O 1
ATOM 8855 N N . ILE C 1 144 ? -0.488 34.555 41.099 1.00 28.98 139 ILE C N 1
ATOM 8856 C CA . ILE C 1 144 ? -0.257 33.120 40.927 1.00 27.65 139 ILE C CA 1
ATOM 8857 C C . ILE C 1 144 ? 1.113 32.724 41.471 1.00 26.91 139 ILE C C 1
ATOM 8858 O O . ILE C 1 144 ? 1.255 31.681 42.127 1.00 28.19 139 ILE C O 1
ATOM 8863 N N . THR C 1 145 ? 2.127 33.568 41.248 1.00 27.71 140 THR C N 1
ATOM 8864 C CA . THR C 1 145 ? 3.454 33.321 41.803 1.00 28.46 140 THR C CA 1
ATOM 8865 C C . THR C 1 145 ? 3.361 32.973 43.279 1.00 26.71 140 THR C C 1
ATOM 8866 O O . THR C 1 145 ? 3.724 31.865 43.700 1.00 25.32 140 THR C O 1
ATOM 8870 N N . ASN C 1 146 ? 2.810 33.902 44.069 1.00 31.07 141 ASN C N 1
ATOM 8871 C CA . ASN C 1 146 ? 2.721 33.686 45.506 1.00 26.84 141 ASN C CA 1
ATOM 8872 C C . ASN C 1 146 ? 1.975 32.394 45.803 1.00 29.87 141 ASN C C 1
ATOM 8873 O O . ASN C 1 146 ? 2.424 31.575 46.622 1.00 28.48 141 ASN C O 1
ATOM 8878 N N . TYR C 1 147 ? 0.878 32.154 45.075 1.00 26.19 142 TYR C N 1
ATOM 8879 C CA . TYR C 1 147 ? 0.059 30.989 45.366 1.00 24.45 142 TYR C CA 1
ATOM 8880 C C . TYR C 1 147 ? 0.864 29.701 45.264 1.00 27.83 142 TYR C C 1
ATOM 8881 O O . TYR C 1 147 ? 0.629 28.763 46.030 1.00 31.22 142 TYR C O 1
ATOM 8890 N N . LEU C 1 148 ? 1.823 29.635 44.339 1.00 25.98 143 LEU C N 1
ATOM 8891 C CA . LEU C 1 148 ? 2.479 28.362 44.074 1.00 27.16 143 LEU C CA 1
ATOM 8892 C C . LEU C 1 148 ? 3.569 28.047 45.088 1.00 29.54 143 LEU C C 1
ATOM 8893 O O . LEU C 1 148 ? 3.983 26.875 45.199 1.00 20.63 143 LEU C O 1
ATOM 8898 N N . GLU C 1 149 ? 3.992 29.054 45.868 1.00 23.08 144 GLU C N 1
ATOM 8899 C CA . GLU C 1 149 ? 5.235 28.916 46.619 1.00 22.99 144 GLU C CA 1
ATOM 8900 C C . GLU C 1 149 ? 5.176 27.749 47.595 1.00 21.08 144 GLU C C 1
ATOM 8901 O O . GLU C 1 149 ? 6.166 27.025 47.758 1.00 20.52 144 GLU C O 1
ATOM 8907 N N . THR C 1 150 ? 4.035 27.557 48.262 1.00 20.89 145 THR C N 1
ATOM 8908 C CA . THR C 1 150 ? 3.932 26.471 49.228 1.00 20.03 145 THR C CA 1
ATOM 8909 C C . THR C 1 150 ? 4.205 25.135 48.555 1.00 22.86 145 THR C C 1
ATOM 8910 O O . THR C 1 150 ? 5.136 24.408 48.936 1.00 18.46 145 THR C O 1
ATOM 8914 N N . LEU C 1 151 ? 3.453 24.839 47.488 1.00 20.23 146 LEU C N 1
ATOM 8915 C CA . LEU C 1 151 ? 3.506 23.495 46.930 1.00 18.01 146 LEU C CA 1
ATOM 8916 C C . LEU C 1 151 ? 4.891 23.200 46.379 1.00 17.79 146 LEU C C 1
ATOM 8917 O O . LEU C 1 151 ? 5.479 22.151 46.678 1.00 23.28 146 LEU C O 1
ATOM 8922 N N . MET C 1 152 ? 5.453 24.150 45.627 1.00 18.53 147 MET C N 1
ATOM 8923 C CA . MET C 1 152 ? 6.810 23.998 45.119 1.00 18.56 147 MET C CA 1
ATOM 8924 C C . MET C 1 152 ? 7.768 23.629 46.243 1.00 18.87 147 MET C C 1
ATOM 8925 O O . MET C 1 152 ? 8.472 22.611 46.164 1.00 18.31 147 MET C O 1
ATOM 8930 N N . SER C 1 153 ? 7.754 24.407 47.332 1.00 18.64 148 SER C N 1
ATOM 8931 C CA . SER C 1 153 ? 8.678 24.131 48.427 1.00 18.50 148 SER C CA 1
ATOM 8932 C C . SER C 1 153 ? 8.439 22.732 48.959 1.00 17.46 148 SER C C 1
ATOM 8933 O O . SER C 1 153 ? 9.358 21.899 49.009 1.00 17.03 148 SER C O 1
ATOM 8936 N N . ASN C 1 154 ? 7.161 22.419 49.192 1.00 17.14 149 ASN C N 1
ATOM 8937 C CA . ASN C 1 154 ? 6.752 21.135 49.745 1.00 16.33 149 ASN C CA 1
ATOM 8938 C C . ASN C 1 154 ? 7.315 19.991 48.928 1.00 19.13 149 ASN C C 1
ATOM 8939 O O . ASN C 1 154 ? 7.567 18.905 49.466 1.00 17.59 149 ASN C O 1
ATOM 8944 N N . GLU C 1 155 ? 7.560 20.227 47.635 1.00 15.90 150 GLU C N 1
ATOM 8945 C CA . GLU C 1 155 ? 7.897 19.141 46.736 1.00 19.22 150 GLU C CA 1
ATOM 8946 C C . GLU C 1 155 ? 9.365 19.065 46.366 1.00 18.73 150 GLU C C 1
ATOM 8947 O O . GLU C 1 155 ? 9.796 18.007 45.896 1.00 16.67 150 GLU C O 1
ATOM 8953 N N . ILE C 1 156 ? 10.151 20.126 46.543 1.00 16.23 151 ILE C N 1
ATOM 8954 C CA . ILE C 1 156 ? 11.484 20.122 45.945 1.00 16.58 151 ILE C CA 1
ATOM 8955 C C . ILE C 1 156 ? 12.616 20.145 46.957 1.00 16.74 151 ILE C C 1
ATOM 8956 O O . ILE C 1 156 ? 13.763 19.866 46.572 1.00 16.97 151 ILE C O 1
ATOM 8961 N N . TRP C 1 157 ? 12.356 20.421 48.236 1.00 16.72 152 TRP C N 1
ATOM 8962 C CA . TRP C 1 157 ? 13.469 20.422 49.185 1.00 17.01 152 TRP C CA 1
ATOM 8963 C C . TRP C 1 157 ? 14.006 19.011 49.425 1.00 19.40 152 TRP C C 1
ATOM 8964 O O . TRP C 1 157 ? 15.226 18.819 49.518 1.00 19.40 152 TRP C O 1
ATOM 8975 N N . GLN C 1 158 ? 13.119 18.004 49.486 1.00 15.47 153 GLN C N 1
ATOM 8976 C CA . GLN C 1 158 ? 13.577 16.650 49.799 1.00 14.88 153 GLN C CA 1
ATOM 8977 C C . GLN C 1 158 ? 14.442 16.034 48.704 1.00 15.32 153 GLN C C 1
ATOM 8978 O O . GLN C 1 158 ? 15.517 15.503 49.033 1.00 16.89 153 GLN C O 1
ATOM 8984 N N . PRO C 1 159 ? 14.048 16.025 47.416 1.00 14.85 154 PRO C N 1
ATOM 8985 C CA . PRO C 1 159 ? 14.924 15.392 46.410 1.00 14.98 154 PRO C CA 1
ATOM 8986 C C . PRO C 1 159 ? 16.297 16.039 46.317 1.00 17.11 154 PRO C C 1
ATOM 8987 O O . PRO C 1 159 ? 17.294 15.341 46.089 1.00 16.89 154 PRO C O 1
ATOM 8991 N N . THR C 1 160 ? 16.388 17.356 46.497 1.00 16.49 155 THR C N 1
ATOM 8992 C CA . THR C 1 160 ? 17.703 17.979 46.536 1.00 17.43 155 THR C CA 1
ATOM 8993 C C . THR C 1 160 ? 18.479 17.530 47.772 1.00 17.39 155 THR C C 1
ATOM 8994 O O . THR C 1 160 ? 19.645 17.124 47.674 1.00 20.55 155 THR C O 1
ATOM 8998 N N . THR C 1 161 ? 17.826 17.547 48.937 1.00 16.98 156 THR C N 1
ATOM 8999 C CA . THR C 1 161 ? 18.485 17.155 50.179 1.00 18.18 156 THR C CA 1
ATOM 9000 C C . THR C 1 161 ? 19.007 15.724 50.098 1.00 19.51 156 THR C C 1
ATOM 9001 O O . THR C 1 161 ? 20.183 15.457 50.387 1.00 18.10 156 THR C O 1
ATOM 9005 N N . SER C 1 162 ? 18.163 14.799 49.646 1.00 15.67 157 SER C N 1
ATOM 9006 C CA . SER C 1 162 ? 18.635 13.436 49.465 1.00 16.86 157 SER C CA 1
ATOM 9007 C C . SER C 1 162 ? 19.780 13.394 48.465 1.00 20.80 157 SER C C 1
ATOM 9008 O O . SER C 1 162 ? 20.813 12.762 48.726 1.00 18.04 157 SER C O 1
ATOM 9011 N N . ALA C 1 163 ? 19.650 14.122 47.348 1.00 17.92 158 ALA C N 1
ATOM 9012 C CA . ALA C 1 163 ? 20.716 14.105 46.355 1.00 17.02 158 ALA C CA 1
ATOM 9013 C C . ALA C 1 163 ? 22.014 14.626 46.946 1.00 20.87 158 ALA C C 1
ATOM 9014 O O . ALA C 1 163 ? 23.096 14.158 46.576 1.00 18.49 158 ALA C O 1
ATOM 9016 N N . THR C 1 164 ? 21.931 15.574 47.882 1.00 18.43 159 THR C N 1
ATOM 9017 C CA . THR C 1 164 ? 23.152 16.064 48.505 1.00 23.27 159 THR C CA 1
ATOM 9018 C C . THR C 1 164 ? 23.741 15.005 49.424 1.00 21.50 159 THR C C 1
ATOM 9019 O O . THR C 1 164 ? 24.940 14.700 49.351 1.00 20.12 159 THR C O 1
ATOM 9023 N N . LEU C 1 165 ? 22.891 14.387 50.252 1.00 21.84 160 LEU C N 1
ATOM 9024 C CA . LEU C 1 165 ? 23.391 13.429 51.231 1.00 19.38 160 LEU C CA 1
ATOM 9025 C C . LEU C 1 165 ? 24.010 12.229 50.531 1.00 17.85 160 LEU C C 1
ATOM 9026 O O . LEU C 1 165 ? 25.126 11.810 50.858 1.00 18.46 160 LEU C O 1
ATOM 9031 N N . ALA C 1 166 ? 23.311 11.702 49.519 1.00 20.25 161 ALA C N 1
ATOM 9032 C CA . ALA C 1 166 ? 23.865 10.630 48.701 1.00 17.19 161 ALA C CA 1
ATOM 9033 C C . ALA C 1 166 ? 25.247 11.003 48.188 1.00 18.36 161 ALA C C 1
ATOM 9034 O O . ALA C 1 166 ? 26.207 10.232 48.334 1.00 18.77 161 ALA C O 1
ATOM 9036 N N . TYR C 1 167 ? 25.382 12.215 47.632 1.00 19.05 162 TYR C N 1
ATOM 9037 C CA . TYR C 1 167 ? 26.661 12.559 47.032 1.00 20.40 162 TYR C CA 1
ATOM 9038 C C . TYR C 1 167 ? 27.765 12.569 48.072 1.00 22.22 162 TYR C C 1
ATOM 9039 O O . TYR C 1 167 ? 28.904 12.197 47.764 1.00 27.74 162 TYR C O 1
ATOM 9048 N N . GLU C 1 168 ? 27.445 12.954 49.311 1.00 22.73 163 GLU C N 1
ATOM 9049 C CA . GLU C 1 168 ? 28.460 12.931 50.355 1.00 27.16 163 GLU C CA 1
ATOM 9050 C C . GLU C 1 168 ? 29.027 11.528 50.511 1.00 28.53 163 GLU C C 1
ATOM 9051 O O . GLU C 1 168 ? 30.250 11.334 50.463 1.00 28.50 163 GLU C O 1
ATOM 9057 N N . TYR C 1 169 ? 28.148 10.526 50.625 1.00 20.31 164 TYR C N 1
ATOM 9058 C CA . TYR C 1 169 ? 28.627 9.149 50.650 1.00 22.85 164 TYR C CA 1
ATOM 9059 C C . TYR C 1 169 ? 29.502 8.885 49.436 1.00 25.42 164 TYR C C 1
ATOM 9060 O O . TYR C 1 169 ? 30.639 8.407 49.564 1.00 25.94 164 TYR C O 1
ATOM 9069 N N . ARG C 1 170 ? 29.009 9.267 48.252 1.00 23.11 165 ARG C N 1
ATOM 9070 C CA . ARG C 1 170 ? 29.759 9.038 47.025 1.00 26.26 165 ARG C CA 1
ATOM 9071 C C . ARG C 1 170 ? 31.143 9.659 47.123 1.00 28.60 165 ARG C C 1
ATOM 9072 O O . ARG C 1 170 ? 32.153 9.002 46.835 1.00 31.88 165 ARG C O 1
ATOM 9080 N N . LYS C 1 171 ? 31.206 10.902 47.615 1.00 26.18 166 LYS C N 1
ATOM 9081 C CA . LYS C 1 171 ? 32.480 11.605 47.695 1.00 26.48 166 LYS C CA 1
ATOM 9082 C C . LYS C 1 171 ? 33.475 10.837 48.548 1.00 25.79 166 LYS C C 1
ATOM 9083 O O . LYS C 1 171 ? 34.663 10.760 48.214 1.00 29.23 166 LYS C O 1
ATOM 9089 N N . ILE C 1 172 ? 33.009 10.256 49.650 1.00 24.91 167 ILE C N 1
ATOM 9090 C CA . ILE C 1 172 ? 33.902 9.472 50.491 1.00 25.48 167 ILE C CA 1
ATOM 9091 C C . ILE C 1 172 ? 34.304 8.195 49.767 1.00 26.97 167 ILE C C 1
ATOM 9092 O O . ILE C 1 172 ? 35.493 7.869 49.659 1.00 30.32 167 ILE C O 1
ATOM 9097 N N . LEU C 1 173 ? 33.318 7.490 49.195 1.00 24.17 168 LEU C N 1
ATOM 9098 C CA . LEU C 1 173 ? 33.604 6.175 48.635 1.00 28.96 168 LEU C CA 1
ATOM 9099 C C . LEU C 1 173 ? 34.460 6.275 47.382 1.00 29.20 168 LEU C C 1
ATOM 9100 O O . LEU C 1 173 ? 35.263 5.375 47.111 1.00 25.95 168 LEU C O 1
ATOM 9105 N N . ASP C 1 174 ? 34.319 7.360 46.621 1.00 25.63 169 ASP C N 1
ATOM 9106 C CA . ASP C 1 174 ? 35.254 7.603 45.529 1.00 30.21 169 ASP C CA 1
ATOM 9107 C C . ASP C 1 174 ? 36.671 7.782 46.061 1.00 31.80 169 ASP C C 1
ATOM 9108 O O . ASP C 1 174 ? 37.604 7.101 45.611 1.00 30.73 169 ASP C O 1
ATOM 9113 N N . GLU C 1 175 ? 36.842 8.654 47.063 1.00 28.97 170 GLU C N 1
ATOM 9114 C CA . GLU C 1 175 ? 38.186 8.992 47.523 1.00 30.72 170 GLU C CA 1
ATOM 9115 C C . GLU C 1 175 ? 38.919 7.746 47.992 1.00 31.05 170 GLU C C 1
ATOM 9116 O O . GLU C 1 175 ? 40.009 7.420 47.499 1.00 32.45 170 GLU C O 1
ATOM 9122 N N . TYR C 1 176 ? 38.295 7.001 48.904 1.00 31.63 171 TYR C N 1
ATOM 9123 C CA . TYR C 1 176 ? 38.920 5.792 49.417 1.00 34.28 171 TYR C CA 1
ATOM 9124 C C . TYR C 1 176 ? 39.136 4.771 48.312 1.00 31.40 171 TYR C C 1
ATOM 9125 O O . TYR C 1 176 ? 40.161 4.077 48.299 1.00 31.56 171 TYR C O 1
ATOM 9134 N N . ALA C 1 177 ? 38.212 4.703 47.347 1.00 29.20 172 ALA C N 1
ATOM 9135 C CA . ALA C 1 177 ? 38.404 3.791 46.225 1.00 35.25 172 ALA C CA 1
ATOM 9136 C C . ALA C 1 177 ? 39.680 4.133 45.466 1.00 31.40 172 ALA C C 1
ATOM 9137 O O . ALA C 1 177 ? 40.461 3.243 45.110 1.00 32.32 172 ALA C O 1
ATOM 9139 N N . MET C 1 178 ? 39.913 5.423 45.212 1.00 32.18 173 MET C N 1
ATOM 9140 C CA . MET C 1 178 ? 41.169 5.805 44.578 1.00 34.23 173 MET C CA 1
ATOM 9141 C C . MET C 1 178 ? 42.346 5.495 45.491 1.00 37.72 173 MET C C 1
ATOM 9142 O O . MET C 1 178 ? 43.393 5.019 45.034 1.00 45.05 173 MET C O 1
ATOM 9147 N N . GLU C 1 179 ? 42.185 5.746 46.792 1.00 35.89 174 GLU C N 1
ATOM 9148 C CA . GLU C 1 179 ? 43.320 5.673 47.704 1.00 36.44 174 GLU C CA 1
ATOM 9149 C C . GLU C 1 179 ? 43.759 4.232 47.918 1.00 36.61 174 GLU C C 1
ATOM 9150 O O . GLU C 1 179 ? 44.959 3.950 48.013 1.00 47.44 174 GLU C O 1
ATOM 9156 N N . THR C 1 180 ? 42.805 3.305 47.988 1.00 34.82 175 THR C N 1
ATOM 9157 C CA . THR C 1 180 ? 43.116 1.926 48.332 1.00 37.43 175 THR C CA 1
ATOM 9158 C C . THR C 1 180 ? 43.128 0.981 47.141 1.00 34.92 175 THR C C 1
ATOM 9159 O O . THR C 1 180 ? 43.767 -0.071 47.221 1.00 35.63 175 THR C O 1
ATOM 9163 N N . VAL C 1 181 ? 42.430 1.314 46.055 1.00 34.29 176 VAL C N 1
ATOM 9164 C CA . VAL C 1 181 ? 42.310 0.438 44.901 1.00 34.34 176 VAL C CA 1
ATOM 9165 C C . VAL C 1 181 ? 42.909 1.062 43.649 1.00 35.76 176 VAL C C 1
ATOM 9166 O O . VAL C 1 181 ? 43.538 0.367 42.846 1.00 36.89 176 VAL C O 1
ATOM 9170 N N . GLY C 1 182 ? 42.723 2.366 43.459 1.00 36.80 177 GLY C N 1
ATOM 9171 C CA . GLY C 1 182 ? 43.204 3.051 42.277 1.00 40.59 177 GLY C CA 1
ATOM 9172 C C . GLY C 1 182 ? 42.161 3.332 41.215 1.00 36.33 177 GLY C C 1
ATOM 9173 O O . GLY C 1 182 ? 42.503 3.920 40.182 1.00 37.54 177 GLY C O 1
ATOM 9174 N N . ASN C 1 183 ? 40.911 2.927 41.429 1.00 34.85 178 ASN C N 1
ATOM 9175 C CA . ASN C 1 183 ? 39.812 3.264 40.534 1.00 36.64 178 ASN C CA 1
ATOM 9176 C C . ASN C 1 183 ? 38.519 3.290 41.341 1.00 39.17 178 ASN C C 1
ATOM 9177 O O . ASN C 1 183 ? 38.472 2.844 42.490 1.00 38.60 178 ASN C O 1
ATOM 9182 N N . LYS C 1 184 ? 37.462 3.821 40.722 1.00 39.88 179 LYS C N 1
ATOM 9183 C CA . LYS C 1 184 ? 36.158 3.972 41.359 1.00 37.41 179 LYS C CA 1
ATOM 9184 C C . LYS C 1 184 ? 35.116 3.015 40.786 1.00 34.14 179 LYS C C 1
ATOM 9185 O O . LYS C 1 184 ? 33.913 3.267 40.910 1.00 28.56 179 LYS C O 1
ATOM 9191 N N . LEU C 1 185 ? 35.551 1.923 40.157 1.00 35.98 180 LEU C N 1
ATOM 9192 C CA . LEU C 1 185 ? 34.635 1.107 39.369 1.00 32.26 180 LEU C CA 1
ATOM 9193 C C . LEU C 1 185 ? 33.607 0.363 40.213 1.00 31.39 180 LEU C C 1
ATOM 9194 O O . LEU C 1 185 ? 32.622 -0.130 39.654 1.00 33.45 180 LEU C O 1
ATOM 9199 N N . ALA C 1 186 ? 33.799 0.269 41.529 1.00 27.46 181 ALA C N 1
ATOM 9200 C CA . ALA C 1 186 ? 32.840 -0.404 42.395 1.00 32.34 181 ALA C CA 1
ATOM 9201 C C . ALA C 1 186 ? 31.932 0.555 43.157 1.00 30.35 181 ALA C C 1
ATOM 9202 O O . ALA C 1 186 ? 31.011 0.096 43.842 1.00 22.75 181 ALA C O 1
ATOM 9204 N N . VAL C 1 187 ? 32.158 1.867 43.046 1.00 24.46 182 VAL C N 1
ATOM 9205 C CA . VAL C 1 187 ? 31.416 2.818 43.868 1.00 22.42 182 VAL C CA 1
ATOM 9206 C C . VAL C 1 187 ? 29.943 2.880 43.467 1.00 22.26 182 VAL C C 1
ATOM 9207 O O . VAL C 1 187 ? 29.082 3.151 44.314 1.00 25.88 182 VAL C O 1
ATOM 9211 N N . ASP C 1 188 ? 29.622 2.611 42.192 1.00 23.14 183 ASP C N 1
ATOM 9212 C CA . ASP C 1 188 ? 28.234 2.697 41.732 1.00 20.60 183 ASP C CA 1
ATOM 9213 C C . ASP C 1 188 ? 27.296 1.902 42.631 1.00 25.50 183 ASP C C 1
ATOM 9214 O O . ASP C 1 188 ? 26.181 2.345 42.925 1.00 22.85 183 ASP C O 1
ATOM 9219 N N . PHE C 1 189 ? 27.741 0.737 43.094 1.00 25.76 184 PHE C N 1
ATOM 9220 C CA . PHE C 1 189 ? 26.925 -0.164 43.891 1.00 22.10 184 PHE C CA 1
ATOM 9221 C C . PHE C 1 189 ? 27.251 -0.111 45.376 1.00 23.17 184 PHE C C 1
ATOM 9222 O O . PHE C 1 189 ? 26.595 -0.799 46.164 1.00 25.66 184 PHE C O 1
ATOM 9230 N N . GLN C 1 190 ? 28.236 0.694 45.780 1.00 24.53 185 GLN C N 1
ATOM 9231 C CA . GLN C 1 190 ? 28.660 0.709 47.174 1.00 21.81 185 GLN C CA 1
ATOM 9232 C C . GLN C 1 190 ? 27.726 1.511 48.073 1.00 22.52 185 GLN C C 1
ATOM 9233 O O . GLN C 1 190 ? 27.786 1.358 49.297 1.00 24.14 185 GLN C O 1
ATOM 9239 N N . GLY C 1 191 ? 26.886 2.370 47.501 1.00 19.86 186 GLY C N 1
ATOM 9240 C CA . GLY C 1 191 ? 25.833 3.023 48.255 1.00 18.90 186 GLY C CA 1
ATOM 9241 C C . GLY C 1 191 ? 24.485 2.473 47.835 1.00 17.24 186 GLY C C 1
ATOM 9242 O O . GLY C 1 191 ? 24.090 2.626 46.676 1.00 16.77 186 GLY C O 1
ATOM 9243 N N . HIS C 1 192 ? 23.774 1.822 48.756 1.00 16.24 187 HIS C N 1
ATOM 9244 C CA . HIS C 1 192 ? 22.583 1.046 48.420 1.00 15.53 187 HIS C CA 1
ATOM 9245 C C . HIS C 1 192 ? 21.408 1.533 49.257 1.00 14.15 187 HIS C C 1
ATOM 9246 O O . HIS C 1 192 ? 21.439 1.445 50.488 1.00 14.10 187 HIS C O 1
ATOM 9253 N N . ASP C 1 193 ? 20.365 2.027 48.586 1.00 13.81 188 ASP C N 1
ATOM 9254 C CA . ASP C 1 193 ? 19.225 2.620 49.280 1.00 13.66 188 ASP C CA 1
ATOM 9255 C C . ASP C 1 193 ? 18.371 1.538 49.944 1.00 13.53 188 ASP C C 1
ATOM 9256 O O . ASP C 1 193 ? 17.827 0.661 49.264 1.00 16.69 188 ASP C O 1
ATOM 9261 N N . PHE C 1 194 ? 18.252 1.612 51.272 1.00 15.42 189 PHE C N 1
ATOM 9262 C CA . PHE C 1 194 ? 17.454 0.690 52.079 1.00 16.32 189 PHE C CA 1
ATOM 9263 C C . PHE C 1 194 ? 16.243 1.364 52.720 1.00 15.24 189 PHE C C 1
ATOM 9264 O O . PHE C 1 194 ? 15.539 0.725 53.511 1.00 12.88 189 PHE C O 1
ATOM 9272 N N . SER C 1 195 ? 15.976 2.629 52.386 1.00 14.38 190 SER C N 1
ATOM 9273 C CA . SER C 1 195 ? 15.227 3.541 53.249 1.00 17.51 190 SER C CA 1
ATOM 9274 C C . SER C 1 195 ? 13.710 3.508 53.085 1.00 14.73 190 SER C C 1
ATOM 9275 O O . SER C 1 195 ? 13.025 4.203 53.840 1.00 14.82 190 SER C O 1
ATOM 9278 N N . MET C 1 196 ? 13.164 2.758 52.124 1.00 13.24 191 MET C N 1
ATOM 9279 C CA . MET C 1 196 ? 11.783 2.999 51.704 1.00 12.64 191 MET C CA 1
ATOM 9280 C C . MET C 1 196 ? 10.792 2.850 52.860 1.00 13.87 191 MET C C 1
ATOM 9281 O O . MET C 1 196 ? 9.900 3.690 53.040 1.00 13.41 191 MET C O 1
ATOM 9286 N N . ARG C 1 197 ? 10.943 1.806 53.673 1.00 13.76 192 ARG C N 1
ATOM 9287 C CA . ARG C 1 197 ? 9.999 1.596 54.763 1.00 12.18 192 ARG C CA 1
ATOM 9288 C C . ARG C 1 197 ? 9.990 2.752 55.757 1.00 14.07 192 ARG C C 1
ATOM 9289 O O . ARG C 1 197 ? 9.039 2.873 56.535 1.00 12.57 192 ARG C O 1
ATOM 9297 N N . GLY C 1 198 ? 11.020 3.599 55.753 1.00 14.53 193 GLY C N 1
ATOM 9298 C CA . GLY C 1 198 ? 11.133 4.662 56.735 1.00 16.27 193 GLY C CA 1
ATOM 9299 C C . GLY C 1 198 ? 10.878 6.066 56.218 1.00 14.49 193 GLY C C 1
ATOM 9300 O O . GLY C 1 198 ? 10.872 7.027 56.996 1.00 15.88 193 GLY C O 1
ATOM 9301 N N . MET C 1 199 ? 10.681 6.211 54.913 1.00 12.07 194 MET C N 1
ATOM 9302 C CA . MET C 1 199 ? 10.207 7.479 54.382 1.00 12.06 194 MET C CA 1
ATOM 9303 C C . MET C 1 199 ? 8.778 7.725 54.871 1.00 12.22 194 MET C C 1
ATOM 9304 O O . MET C 1 199 ? 8.061 6.797 55.265 1.00 12.28 194 MET C O 1
ATOM 9309 N N . SER C 1 200 ? 8.376 8.997 54.889 1.00 12.41 195 SER C N 1
ATOM 9310 C CA . SER C 1 200 ? 7.098 9.351 55.499 1.00 12.71 195 SER C CA 1
ATOM 9311 C C . SER C 1 200 ? 5.907 9.021 54.614 1.00 12.60 195 SER C C 1
ATOM 9312 O O . SER C 1 200 ? 4.777 9.014 55.111 1.00 12.93 195 SER C O 1
ATOM 9315 N N . SER C 1 201 ? 6.138 8.743 53.332 1.00 13.44 196 SER C N 1
ATOM 9316 C CA . SER C 1 201 ? 5.093 8.427 52.368 1.00 12.62 196 SER C CA 1
ATOM 9317 C C . SER C 1 201 ? 5.751 7.916 51.094 1.00 16.70 196 SER C C 1
ATOM 9318 O O . SER C 1 201 ? 6.945 8.133 50.863 1.00 16.59 196 SER C O 1
ATOM 9321 N N . LEU C 1 202 ? 4.951 7.234 50.266 1.00 16.02 197 LEU C N 1
ATOM 9322 C CA . LEU C 1 202 ? 5.482 6.671 49.029 1.00 16.40 197 LEU C CA 1
ATOM 9323 C C . LEU C 1 202 ? 6.018 7.757 48.102 1.00 14.89 197 LEU C C 1
ATOM 9324 O O . LEU C 1 202 ? 7.019 7.541 47.409 1.00 14.74 197 LEU C O 1
ATOM 9329 N N . GLU C 1 203 ? 5.384 8.930 48.071 1.00 14.15 198 GLU C N 1
ATOM 9330 C CA . GLU C 1 203 ? 5.902 9.952 47.170 1.00 16.59 198 GLU C CA 1
ATOM 9331 C C . GLU C 1 203 ? 7.208 10.549 47.696 1.00 13.45 198 GLU C C 1
ATOM 9332 O O . GLU C 1 203 ? 8.122 10.831 46.908 1.00 12.40 198 GLU C O 1
ATOM 9338 N N . SER C 1 204 ? 7.345 10.687 49.020 1.00 12.17 199 SER C N 1
ATOM 9339 C CA . SER C 1 204 ? 8.646 11.052 49.573 1.00 12.19 199 SER C CA 1
ATOM 9340 C C . SER C 1 204 ? 9.682 9.963 49.319 1.00 11.99 199 SER C C 1
ATOM 9341 O O . SER C 1 204 ? 10.860 10.269 49.101 1.00 13.40 199 SER C O 1
ATOM 9344 N N . THR C 1 205 ? 9.264 8.695 49.339 1.00 12.54 200 THR C N 1
ATOM 9345 C CA . THR C 1 205 ? 10.145 7.609 48.923 1.00 11.68 200 THR C CA 1
ATOM 9346 C C . THR C 1 205 ? 10.658 7.845 47.508 1.00 13.99 200 THR C C 1
ATOM 9347 O O . THR C 1 205 ? 11.867 7.789 47.256 1.00 14.59 200 THR C O 1
ATOM 9351 N N . LYS C 1 206 ? 9.748 8.118 46.566 1.00 12.80 201 LYS C N 1
ATOM 9352 C CA . LYS C 1 206 ? 10.160 8.316 45.180 1.00 12.61 201 LYS C CA 1
ATOM 9353 C C . LYS C 1 206 ? 11.161 9.461 45.071 1.00 18.00 201 LYS C C 1
ATOM 9354 O O . LYS C 1 206 ? 12.213 9.319 44.434 1.00 15.46 201 LYS C O 1
ATOM 9360 N N . LEU C 1 207 ? 10.854 10.599 45.711 1.00 15.34 202 LEU C N 1
ATOM 9361 C CA . LEU C 1 207 ? 11.703 11.783 45.576 1.00 16.63 202 LEU C CA 1
ATOM 9362 C C . LEU C 1 207 ? 13.086 11.539 46.164 1.00 15.82 202 LEU C C 1
ATOM 9363 O O . LEU C 1 207 ? 14.113 11.874 45.549 1.00 16.56 202 LEU C O 1
ATOM 9368 N N . SER C 1 208 ? 13.133 10.940 47.357 1.00 13.42 203 SER C N 1
ATOM 9369 C CA . SER C 1 208 ? 14.414 10.730 48.017 1.00 19.57 203 SER C CA 1
ATOM 9370 C C . SER C 1 208 ? 15.250 9.688 47.281 1.00 14.47 203 SER C C 1
ATOM 9371 O O . SER C 1 208 ? 16.441 9.900 47.027 1.00 16.22 203 SER C O 1
ATOM 9374 N N . GLY C 1 209 ? 14.644 8.553 46.928 1.00 12.64 204 GLY C N 1
ATOM 9375 C CA . GLY C 1 209 ? 15.387 7.514 46.240 1.00 15.12 204 GLY C CA 1
ATOM 9376 C C . GLY C 1 209 ? 15.866 7.951 44.871 1.00 14.27 204 GLY C C 1
ATOM 9377 O O . GLY C 1 209 ? 16.954 7.562 44.429 1.00 16.65 204 GLY C O 1
ATOM 9378 N N . ALA C 1 210 ? 15.061 8.768 44.178 1.00 15.84 205 ALA C N 1
ATOM 9379 C CA . ALA C 1 210 ? 15.518 9.377 42.937 1.00 16.25 205 ALA C CA 1
ATOM 9380 C C . ALA C 1 210 ? 16.757 10.225 43.184 1.00 17.78 205 ALA C C 1
ATOM 9381 O O . ALA C 1 210 ? 17.695 10.217 42.376 1.00 15.24 205 ALA C O 1
ATOM 9383 N N . GLY C 1 211 ? 16.787 10.954 44.303 1.00 18.80 206 GLY C N 1
ATOM 9384 C CA . GLY C 1 211 ? 17.993 11.697 44.635 1.00 20.67 206 GLY C CA 1
ATOM 9385 C C . GLY C 1 211 ? 19.186 10.795 44.897 1.00 17.34 206 GLY C C 1
ATOM 9386 O O . GLY C 1 211 ? 20.313 11.112 44.503 1.00 16.03 206 GLY C O 1
ATOM 9387 N N . HIS C 1 212 ? 18.957 9.667 45.576 1.00 19.72 207 HIS C N 1
ATOM 9388 C CA . HIS C 1 212 ? 20.027 8.695 45.800 1.00 15.81 207 HIS C CA 1
ATOM 9389 C C . HIS C 1 212 ? 20.573 8.150 44.482 1.00 16.64 207 HIS C C 1
ATOM 9390 O O . HIS C 1 212 ? 21.768 7.860 44.368 1.00 17.47 207 HIS C O 1
ATOM 9397 N N . LEU C 1 213 ? 19.714 7.995 43.480 1.00 17.66 208 LEU C N 1
ATOM 9398 C CA . LEU C 1 213 ? 20.143 7.361 42.236 1.00 19.05 208 LEU C CA 1
ATOM 9399 C C . LEU C 1 213 ? 20.948 8.285 41.317 1.00 20.53 208 LEU C C 1
ATOM 9400 O O . LEU C 1 213 ? 21.425 7.825 40.275 1.00 20.87 208 LEU C O 1
ATOM 9405 N N . LEU C 1 214 ? 21.122 9.567 41.655 1.00 18.59 209 LEU C N 1
ATOM 9406 C CA . LEU C 1 214 ? 22.039 10.385 40.862 1.00 18.13 209 LEU C CA 1
ATOM 9407 C C . LEU C 1 214 ? 23.494 10.003 41.116 1.00 19.02 209 LEU C C 1
ATOM 9408 O O . LEU C 1 214 ? 24.319 10.073 40.199 1.00 19.85 209 LEU C O 1
ATOM 9413 N N . SER C 1 215 ? 23.824 9.598 42.345 1.00 22.96 210 SER C N 1
ATOM 9414 C CA . SER C 1 215 ? 25.187 9.237 42.729 1.00 24.46 210 SER C CA 1
ATOM 9415 C C . SER C 1 215 ? 25.478 7.746 42.636 1.00 23.91 210 SER C C 1
ATOM 9416 O O . SER C 1 215 ? 26.634 7.368 42.419 1.00 19.76 210 SER C O 1
ATOM 9419 N N . PHE C 1 216 ? 24.466 6.897 42.815 1.00 19.82 211 PHE C N 1
ATOM 9420 C CA . PHE C 1 216 ? 24.638 5.454 42.883 1.00 17.75 211 PHE C CA 1
ATOM 9421 C C . PHE C 1 216 ? 23.621 4.770 41.984 1.00 22.11 211 PHE C C 1
ATOM 9422 O O . PHE C 1 216 ? 22.592 5.346 41.622 1.00 20.20 211 PHE C O 1
ATOM 9430 N N . THR C 1 217 ? 23.915 3.513 41.639 1.00 19.50 212 THR C N 1
ATOM 9431 C CA . THR C 1 217 ? 22.951 2.654 40.969 1.00 17.30 212 THR C CA 1
ATOM 9432 C C . THR C 1 217 ? 22.368 1.582 41.875 1.00 21.01 212 THR C C 1
ATOM 9433 O O . THR C 1 217 ? 21.329 1.009 41.536 1.00 25.39 212 THR C O 1
ATOM 9437 N N . GLY C 1 218 ? 23.004 1.292 43.009 1.00 23.41 213 GLY C N 1
ATOM 9438 C CA . GLY C 1 218 ? 22.477 0.290 43.921 1.00 20.35 213 GLY C CA 1
ATOM 9439 C C . GLY C 1 218 ? 21.298 0.842 44.701 1.00 18.74 213 GLY C C 1
ATOM 9440 O O . GLY C 1 218 ? 21.382 1.921 45.298 1.00 16.27 213 GLY C O 1
ATOM 9441 N N . THR C 1 219 ? 20.188 0.110 44.682 1.00 17.66 214 THR C N 1
ATOM 9442 C CA . THR C 1 219 ? 19.009 0.535 45.418 1.00 15.91 214 THR C CA 1
ATOM 9443 C C . THR C 1 219 ? 18.076 -0.653 45.599 1.00 16.77 214 THR C C 1
ATOM 9444 O O . THR C 1 219 ? 18.015 -1.550 44.753 1.00 15.17 214 THR C O 1
ATOM 9448 N N . ASP C 1 220 ? 17.366 -0.658 46.727 1.00 15.33 215 ASP C N 1
ATOM 9449 C CA . ASP C 1 220 ? 16.220 -1.539 46.898 1.00 13.82 215 ASP C CA 1
ATOM 9450 C C . ASP C 1 220 ? 14.895 -0.827 46.681 1.00 14.85 215 ASP C C 1
ATOM 9451 O O . ASP C 1 220 ? 13.850 -1.489 46.691 1.00 17.75 215 ASP C O 1
ATOM 9456 N N . THR C 1 221 ? 14.914 0.492 46.478 1.00 12.59 216 THR C N 1
ATOM 9457 C CA . THR C 1 221 ? 13.705 1.294 46.309 1.00 13.27 216 THR C CA 1
ATOM 9458 C C . THR C 1 221 ? 13.266 1.238 44.848 1.00 13.90 216 THR C C 1
ATOM 9459 O O . THR C 1 221 ? 13.613 2.102 44.042 1.00 16.05 216 THR C O 1
ATOM 9463 N N . ILE C 1 222 ? 12.471 0.218 44.509 1.00 15.95 217 ILE C N 1
ATOM 9464 C CA . ILE C 1 222 ? 11.959 0.085 43.139 1.00 17.00 217 ILE C CA 1
ATOM 9465 C C . ILE C 1 222 ? 11.248 1.353 42.651 1.00 14.71 217 ILE C C 1
ATOM 9466 O O . ILE C 1 222 ? 11.470 1.759 41.497 1.00 17.85 217 ILE C O 1
ATOM 9471 N N . PRO C 1 223 ? 10.378 1.997 43.442 1.00 18.16 218 PRO C N 1
ATOM 9472 C CA . PRO C 1 223 ? 9.679 3.185 42.925 1.00 15.00 218 PRO C CA 1
ATOM 9473 C C . PRO C 1 223 ? 10.600 4.315 42.505 1.00 16.23 218 PRO C C 1
ATOM 9474 O O . PRO C 1 223 ? 10.210 5.100 41.639 1.00 15.38 218 PRO C O 1
ATOM 9478 N N . ALA C 1 224 ? 11.807 4.423 43.071 1.00 15.60 219 ALA C N 1
ATOM 9479 C CA . ALA C 1 224 ? 12.726 5.497 42.681 1.00 17.44 219 ALA C CA 1
ATOM 9480 C C . ALA C 1 224 ? 13.261 5.297 41.264 1.00 15.45 219 ALA C C 1
ATOM 9481 O O . ALA C 1 224 ? 13.342 6.254 40.476 1.00 16.06 219 ALA C O 1
ATOM 9483 N N . ILE C 1 225 ? 13.631 4.059 40.928 1.00 15.09 220 ILE C N 1
ATOM 9484 C CA . ILE C 1 225 ? 13.981 3.716 39.550 1.00 16.89 220 ILE C CA 1
ATOM 9485 C C . ILE C 1 225 ? 12.838 4.091 38.619 1.00 18.80 220 ILE C C 1
ATOM 9486 O O . ILE C 1 225 ? 13.029 4.720 37.562 1.00 21.75 220 ILE C O 1
ATOM 9491 N N . LEU C 1 226 ? 11.619 3.710 39.006 1.00 17.97 221 LEU C N 1
ATOM 9492 C CA . LEU C 1 226 ? 10.501 3.994 38.116 1.00 18.68 221 LEU C CA 1
ATOM 9493 C C . LEU C 1 226 ? 10.204 5.489 38.042 1.00 19.18 221 LEU C C 1
ATOM 9494 O O . LEU C 1 226 ? 9.734 5.969 37.004 1.00 18.05 221 LEU C O 1
ATOM 9499 N N . TYR C 1 227 ? 10.490 6.239 39.113 1.00 14.68 222 TYR C N 1
ATOM 9500 C CA . TYR C 1 227 ? 10.326 7.690 39.087 1.00 14.55 222 TYR C CA 1
ATOM 9501 C C . TYR C 1 227 ? 11.226 8.317 38.039 1.00 19.13 222 TYR C C 1
ATOM 9502 O O . TYR C 1 227 ? 10.810 9.232 37.315 1.00 15.77 222 TYR C O 1
ATOM 9511 N N . HIS C 1 228 ? 12.483 7.865 37.975 1.00 18.90 223 HIS C N 1
ATOM 9512 C CA . HIS C 1 228 ? 13.362 8.380 36.931 1.00 17.00 223 HIS C CA 1
ATOM 9513 C C . HIS C 1 228 ? 12.850 8.008 35.545 1.00 22.68 223 HIS C C 1
ATOM 9514 O O . HIS C 1 228 ? 13.002 8.793 34.599 1.00 17.90 223 HIS C O 1
ATOM 9521 N N . GLU C 1 229 ? 12.244 6.824 35.398 1.00 18.63 224 GLU C N 1
ATOM 9522 C CA . GLU C 1 229 ? 11.577 6.540 34.125 1.00 24.47 224 GLU C CA 1
ATOM 9523 C C . GLU C 1 229 ? 10.449 7.538 33.866 1.00 22.95 224 GLU C C 1
ATOM 9524 O O . GLU C 1 229 ? 10.250 7.985 32.730 1.00 18.90 224 GLU C O 1
ATOM 9530 N N . GLU C 1 230 ? 9.707 7.902 34.915 1.00 20.59 225 GLU C N 1
ATOM 9531 C CA . GLU C 1 230 ? 8.504 8.711 34.748 1.00 19.61 225 GLU C CA 1
ATOM 9532 C C . GLU C 1 230 ? 8.836 10.146 34.360 1.00 20.55 225 GLU C C 1
ATOM 9533 O O . GLU C 1 230 ? 8.203 10.716 33.464 1.00 23.39 225 GLU C O 1
ATOM 9539 N N . PHE C 1 231 ? 9.802 10.763 35.042 1.00 17.41 226 PHE C N 1
ATOM 9540 C CA . PHE C 1 231 ? 10.005 12.193 34.881 1.00 18.19 226 PHE C CA 1
ATOM 9541 C C . PHE C 1 231 ? 11.350 12.590 34.294 1.00 18.57 226 PHE C C 1
ATOM 9542 O O . PHE C 1 231 ? 11.478 13.726 33.823 1.00 19.29 226 PHE C O 1
ATOM 9550 N N . TYR C 1 232 ? 12.343 11.706 34.288 1.00 18.54 227 TYR C N 1
ATOM 9551 C CA . TYR C 1 232 ? 13.673 12.076 33.825 1.00 19.31 227 TYR C CA 1
ATOM 9552 C C . TYR C 1 232 ? 14.119 11.228 32.638 1.00 23.10 227 TYR C C 1
ATOM 9553 O O . TYR C 1 232 ? 15.316 11.032 32.418 1.00 28.70 227 TYR C O 1
ATOM 9562 N N . ASN C 1 233 ? 13.148 10.723 31.868 1.00 23.09 228 ASN C N 1
ATOM 9563 C CA . ASN C 1 233 ? 13.381 10.108 30.559 1.00 24.94 228 ASN C CA 1
ATOM 9564 C C . ASN C 1 233 ? 14.303 8.894 30.641 1.00 21.69 228 ASN C C 1
ATOM 9565 O O . ASN C 1 233 ? 14.980 8.545 29.671 1.00 24.56 228 ASN C O 1
ATOM 9570 N N . ALA C 1 234 ? 14.332 8.229 31.786 1.00 24.59 229 ALA C N 1
ATOM 9571 C CA . ALA C 1 234 ? 15.108 7.007 31.900 1.00 24.39 229 ALA C CA 1
ATOM 9572 C C . ALA C 1 234 ? 14.343 5.836 31.289 1.00 28.76 229 ALA C C 1
ATOM 9573 O O . ALA C 1 234 ? 13.145 5.915 31.010 1.00 25.78 229 ALA C O 1
ATOM 9575 N N . ASN C 1 235 ? 15.066 4.745 31.051 1.00 30.39 230 ASN C N 1
ATOM 9576 C CA . ASN C 1 235 ? 14.434 3.497 30.638 1.00 28.18 230 ASN C CA 1
ATOM 9577 C C . ASN C 1 235 ? 15.367 2.360 31.008 1.00 28.04 230 ASN C C 1
ATOM 9578 O O . ASN C 1 235 ? 16.512 2.321 30.544 1.00 27.41 230 ASN C O 1
ATOM 9583 N N . ILE C 1 236 ? 14.876 1.438 31.839 1.00 29.16 231 ILE C N 1
ATOM 9584 C CA . ILE C 1 236 ? 15.702 0.343 32.334 1.00 29.36 231 ILE C CA 1
ATOM 9585 C C . ILE C 1 236 ? 16.109 -0.621 31.226 1.00 29.67 231 ILE C C 1
ATOM 9586 O O . ILE C 1 236 ? 17.054 -1.399 31.403 1.00 29.91 231 ILE C O 1
ATOM 9591 N N . GLU C 1 237 ? 15.426 -0.587 30.079 1.00 28.93 232 GLU C N 1
ATOM 9592 C CA . GLU C 1 237 ? 15.780 -1.476 28.978 1.00 27.20 232 GLU C CA 1
ATOM 9593 C C . GLU C 1 237 ? 17.028 -1.012 28.239 1.00 29.16 232 GLU C C 1
ATOM 9594 O O . GLU C 1 237 ? 17.733 -1.836 27.645 1.00 30.80 232 GLU C O 1
ATOM 9600 N N . ASN C 1 238 ? 17.327 0.286 28.268 1.00 30.87 233 ASN C N 1
ATOM 9601 C CA . ASN C 1 238 ? 18.433 0.838 27.499 1.00 34.35 233 ASN C CA 1
ATOM 9602 C C . ASN C 1 238 ? 19.589 1.347 28.349 1.00 30.84 233 ASN C C 1
ATOM 9603 O O . ASN C 1 238 ? 20.649 1.658 27.795 1.00 31.51 233 ASN C O 1
ATOM 9608 N N . GLU C 1 239 ? 19.421 1.442 29.666 1.00 31.53 234 GLU C N 1
ATOM 9609 C CA . GLU C 1 239 ? 20.451 1.991 30.534 1.00 26.52 234 GLU C CA 1
ATOM 9610 C C . GLU C 1 239 ? 20.248 1.436 31.933 1.00 24.34 234 GLU C C 1
ATOM 9611 O O . GLU C 1 239 ? 19.133 1.070 32.316 1.00 28.30 234 GLU C O 1
ATOM 9617 N N . LEU C 1 240 ? 21.329 1.393 32.700 1.00 24.40 235 LEU C N 1
ATOM 9618 C CA . LEU C 1 240 ? 21.253 0.904 34.073 1.00 27.01 235 LEU C CA 1
ATOM 9619 C C . LEU C 1 240 ? 20.778 2.047 34.958 1.00 25.23 235 LEU C C 1
ATOM 9620 O O . LEU C 1 240 ? 21.561 2.917 35.340 1.00 23.91 235 LEU C O 1
ATOM 9625 N N . VAL C 1 241 ? 19.483 2.053 35.274 1.00 22.61 236 VAL C N 1
ATOM 9626 C CA . VAL C 1 241 ? 18.945 3.061 36.179 1.00 21.45 236 VAL C CA 1
ATOM 9627 C C . VAL C 1 241 ? 19.238 2.682 37.622 1.00 20.99 236 VAL C C 1
ATOM 9628 O O . VAL C 1 241 ? 19.978 3.375 38.331 1.00 25.43 236 VAL C O 1
ATOM 9632 N N . GLY C 1 242 ? 18.693 1.552 38.058 1.00 20.78 237 GLY C N 1
ATOM 9633 C CA . GLY C 1 242 ? 18.995 1.020 39.367 1.00 20.83 237 GLY C CA 1
ATOM 9634 C C . GLY C 1 242 ? 19.068 -0.490 39.293 1.00 23.80 237 GLY C C 1
ATOM 9635 O O . GLY C 1 242 ? 18.536 -1.112 38.372 1.00 23.81 237 GLY C O 1
ATOM 9636 N N . SER C 1 243 ? 19.747 -1.077 40.275 1.00 17.87 238 SER C N 1
ATOM 9637 C CA . SER C 1 243 ? 19.887 -2.524 40.297 1.00 26.94 238 SER C CA 1
ATOM 9638 C C . SER C 1 243 ? 20.000 -3.001 41.737 1.00 20.63 238 SER C C 1
ATOM 9639 O O . SER C 1 243 ? 20.347 -2.239 42.645 1.00 20.03 238 SER C O 1
ATOM 9642 N N . SER C 1 244 ? 19.705 -4.281 41.933 1.00 18.48 239 SER C N 1
ATOM 9643 C CA . SER C 1 244 ? 19.755 -4.888 43.251 1.00 22.21 239 SER C CA 1
ATOM 9644 C C . SER C 1 244 ? 20.012 -6.379 43.093 1.00 17.48 239 SER C C 1
ATOM 9645 O O . SER C 1 244 ? 20.275 -6.870 41.992 1.00 17.40 239 SER C O 1
ATOM 9648 N N . ILE C 1 245 ? 19.929 -7.098 44.207 1.00 17.06 240 ILE C N 1
ATOM 9649 C CA . ILE C 1 245 ? 20.315 -8.507 44.283 1.00 23.45 240 ILE C CA 1
ATOM 9650 C C . ILE C 1 245 ? 19.338 -9.235 45.196 1.00 21.49 240 ILE C C 1
ATOM 9651 O O . ILE C 1 245 ? 18.677 -8.615 46.041 1.00 24.15 240 ILE C O 1
ATOM 9656 N N . PRO C 1 246 ? 19.211 -10.556 45.039 1.00 22.30 241 PRO C N 1
ATOM 9657 C CA . PRO C 1 246 ? 18.440 -11.324 46.025 1.00 19.77 241 PRO C CA 1
ATOM 9658 C C . PRO C 1 246 ? 19.082 -11.213 47.400 1.00 19.67 241 PRO C C 1
ATOM 9659 O O . PRO C 1 246 ? 20.308 -11.207 47.533 1.00 19.75 241 PRO C O 1
A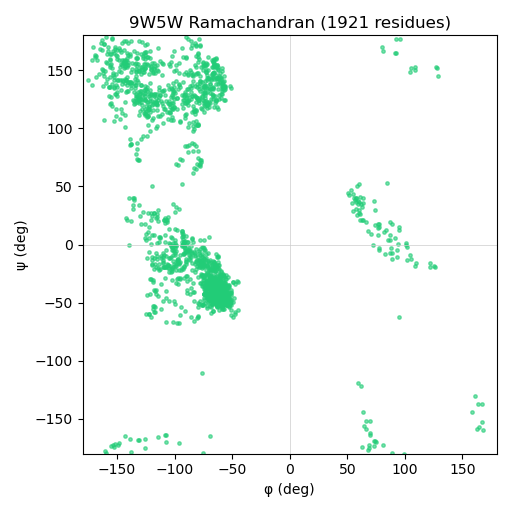TOM 9663 N N . ALA C 1 247 ? 18.238 -11.129 48.428 1.00 18.41 242 ALA C N 1
ATOM 9664 C CA . ALA C 1 247 ? 18.697 -10.977 49.801 1.00 17.42 242 ALA C CA 1
ATOM 9665 C C . ALA C 1 247 ? 17.662 -11.572 50.742 1.00 17.26 242 ALA C C 1
ATOM 9666 O O . ALA C 1 247 ? 16.463 -11.323 50.595 1.00 18.40 242 ALA C O 1
ATOM 9668 N N . THR C 1 248 ? 18.131 -12.352 51.709 1.00 19.25 243 THR C N 1
ATOM 9669 C CA . THR C 1 248 ? 17.242 -12.875 52.731 1.00 18.91 243 THR C CA 1
ATOM 9670 C C . THR C 1 248 ? 17.002 -11.833 53.821 1.00 21.64 243 THR C C 1
ATOM 9671 O O . THR C 1 248 ? 17.640 -10.778 53.869 1.00 20.24 243 THR C O 1
ATOM 9675 N N . GLU C 1 249 ? 16.070 -12.154 54.714 1.00 20.82 244 GLU C N 1
ATOM 9676 C CA . GLU C 1 249 ? 15.679 -11.266 55.797 1.00 20.98 244 GLU C CA 1
ATOM 9677 C C . GLU C 1 249 ? 15.449 -12.100 57.051 1.00 23.57 244 GLU C C 1
ATOM 9678 O O . GLU C 1 249 ? 15.294 -13.325 56.985 1.00 24.44 244 GLU C O 1
ATOM 9684 N N . HIS C 1 250 ? 15.427 -11.418 58.201 1.00 17.52 245 HIS C N 1
ATOM 9685 C CA . HIS C 1 250 ? 15.420 -12.120 59.484 1.00 22.24 245 HIS C CA 1
ATOM 9686 C C . HIS C 1 250 ? 14.250 -13.094 59.599 1.00 27.07 245 HIS C C 1
ATOM 9687 O O . HIS C 1 250 ? 14.428 -14.231 60.052 1.00 23.84 245 HIS C O 1
ATOM 9694 N N . SER C 1 251 ? 13.053 -12.676 59.185 1.00 22.03 246 SER C N 1
ATOM 9695 C CA . SER C 1 251 ? 11.889 -13.549 59.308 1.00 21.70 246 SER C CA 1
ATOM 9696 C C . SER C 1 251 ? 12.052 -14.816 58.473 1.00 23.53 246 SER C C 1
ATOM 9697 O O . SER C 1 251 ? 11.687 -15.913 58.919 1.00 26.02 246 SER C O 1
ATOM 9700 N N . VAL C 1 252 ? 12.618 -14.692 57.269 1.00 21.34 247 VAL C N 1
ATOM 9701 C CA . VAL C 1 252 ? 12.838 -15.866 56.424 1.00 23.54 247 VAL C CA 1
ATOM 9702 C C . VAL C 1 252 ? 13.853 -16.811 57.062 1.00 20.93 247 VAL C C 1
ATOM 9703 O O . VAL C 1 252 ? 13.596 -18.013 57.207 1.00 23.70 247 VAL C O 1
ATOM 9707 N N . MET C 1 253 ? 15.019 -16.283 57.454 1.00 20.81 248 MET C N 1
ATOM 9708 C CA . MET C 1 253 ? 16.023 -17.100 58.132 1.00 21.36 248 MET C CA 1
ATOM 9709 C C . MET C 1 253 ? 15.445 -17.796 59.355 1.00 22.33 248 MET C C 1
ATOM 9710 O O . MET C 1 253 ? 15.704 -18.984 59.587 1.00 26.88 248 MET C O 1
ATOM 9715 N N . CYS C 1 254 ? 14.662 -17.069 60.153 1.00 22.09 249 CYS C N 1
ATOM 9716 C CA . CYS C 1 254 ? 14.020 -17.676 61.314 1.00 23.37 249 CYS C CA 1
ATOM 9717 C C . CYS C 1 254 ? 13.108 -18.824 60.900 1.00 27.38 249 CYS C C 1
ATOM 9718 O O . CYS C 1 254 ? 13.162 -19.913 61.483 1.00 25.67 249 CYS C O 1
ATOM 9721 N N . ALA C 1 255 ? 12.276 -18.605 59.874 1.00 23.57 250 ALA C N 1
ATOM 9722 C CA . ALA C 1 255 ? 11.372 -19.656 59.418 1.00 27.63 250 ALA C CA 1
ATOM 9723 C C . ALA C 1 255 ? 12.129 -20.896 58.953 1.00 26.86 250 ALA C C 1
ATOM 9724 O O . ALA C 1 255 ? 11.603 -22.010 59.043 1.00 30.38 250 ALA C O 1
ATOM 9726 N N . ASN C 1 256 ? 13.358 -20.731 58.461 1.00 24.84 251 ASN C N 1
ATOM 9727 C CA . ASN C 1 256 ? 14.102 -21.883 57.962 1.00 25.71 251 ASN C CA 1
ATOM 9728 C C . ASN C 1 256 ? 14.800 -22.688 59.055 1.00 28.19 251 ASN C C 1
ATOM 9729 O O . ASN C 1 256 ? 15.318 -23.770 58.758 1.00 29.53 251 ASN C O 1
ATOM 9734 N N . GLY C 1 257 ? 14.833 -22.203 60.296 1.00 28.82 252 GLY C N 1
ATOM 9735 C CA . GLY C 1 257 ? 15.359 -22.992 61.394 1.00 27.93 252 GLY C CA 1
ATOM 9736 C C . GLY C 1 257 ? 16.838 -22.781 61.661 1.00 35.82 252 GLY C C 1
ATOM 9737 O O . GLY C 1 257 ? 17.554 -22.068 60.949 1.00 26.72 252 GLY C O 1
ATOM 9738 N N . GLN C 1 258 ? 17.306 -23.461 62.713 1.00 38.49 253 GLN C N 1
ATOM 9739 C CA . GLN C 1 258 ? 18.633 -23.251 63.279 1.00 32.08 253 GLN C CA 1
ATOM 9740 C C . GLN C 1 258 ? 19.705 -24.158 62.685 1.00 40.68 253 GLN C C 1
ATOM 9741 O O . GLN C 1 258 ? 20.875 -24.042 63.072 1.00 31.07 253 GLN C O 1
ATOM 9747 N N . ASP C 1 259 ? 19.347 -25.065 61.774 1.00 30.72 254 ASP C N 1
ATOM 9748 C CA . ASP C 1 259 ? 20.350 -25.821 61.022 1.00 37.07 254 ASP C CA 1
ATOM 9749 C C . ASP C 1 259 ? 20.863 -24.919 59.898 1.00 33.29 254 ASP C C 1
ATOM 9750 O O . ASP C 1 259 ? 20.536 -25.073 58.719 1.00 33.34 254 ASP C O 1
ATOM 9755 N N . GLU C 1 260 ? 21.681 -23.944 60.300 1.00 30.64 255 GLU C N 1
ATOM 9756 C CA . GLU C 1 260 ? 22.046 -22.859 59.396 1.00 33.64 255 GLU C CA 1
ATOM 9757 C C . GLU C 1 260 ? 22.928 -23.338 58.254 1.00 32.46 255 GLU C C 1
ATOM 9758 O O . GLU C 1 260 ? 22.914 -22.736 57.175 1.00 35.01 255 GLU C O 1
ATOM 9764 N N . TYR C 1 261 ? 23.693 -24.410 58.462 1.00 33.96 256 TYR C N 1
ATOM 9765 C CA . TYR C 1 261 ? 24.488 -24.962 57.372 1.00 38.40 256 TYR C CA 1
ATOM 9766 C C . TYR C 1 261 ? 23.596 -25.404 56.215 1.00 32.11 256 TYR C C 1
ATOM 9767 O O . TYR C 1 261 ? 23.841 -25.047 55.055 1.00 32.84 256 TYR C O 1
ATOM 9776 N N . VAL C 1 262 ? 22.539 -26.163 56.518 1.00 30.90 257 VAL C N 1
ATOM 9777 C CA . VAL C 1 262 ? 21.628 -26.639 55.479 1.00 33.77 257 VAL C CA 1
ATOM 9778 C C . VAL C 1 262 ? 20.965 -25.465 54.769 1.00 29.24 257 VAL C C 1
ATOM 9779 O O . VAL C 1 262 ? 20.867 -25.444 53.536 1.00 29.73 257 VAL C O 1
ATOM 9783 N N . VAL C 1 263 ? 20.526 -24.458 55.531 1.00 28.98 258 VAL C N 1
ATOM 9784 C CA . VAL C 1 263 ? 19.807 -23.325 54.951 1.00 31.38 258 VAL C CA 1
ATOM 9785 C C . VAL C 1 263 ? 20.719 -22.515 54.034 1.00 25.68 258 VAL C C 1
ATOM 9786 O O . VAL C 1 263 ? 20.358 -22.197 52.894 1.00 25.26 258 VAL C O 1
ATOM 9790 N N . PHE C 1 264 ? 21.915 -22.170 54.520 1.00 26.74 259 PHE C N 1
ATOM 9791 C CA . PHE C 1 264 ? 22.856 -21.402 53.712 1.00 25.08 259 PHE C CA 1
ATOM 9792 C C . PHE C 1 264 ? 23.250 -22.167 52.457 1.00 28.10 259 PHE C C 1
ATOM 9793 O O . PHE C 1 264 ? 23.309 -21.589 51.361 1.00 26.87 259 PHE C O 1
ATOM 9801 N N . LYS C 1 265 ? 23.533 -23.469 52.601 1.00 27.37 260 LYS C N 1
ATOM 9802 C CA . LYS C 1 265 ? 23.944 -24.270 51.453 1.00 30.04 260 LYS C CA 1
ATOM 9803 C C . LYS C 1 265 ? 22.834 -24.362 50.419 1.00 27.98 260 LYS C C 1
ATOM 9804 O O . LYS C 1 265 ? 23.094 -24.293 49.214 1.00 28.13 260 LYS C O 1
ATOM 9810 N N . LYS C 1 266 ? 21.587 -24.519 50.867 1.00 27.83 261 LYS C N 1
ATOM 9811 C CA . LYS C 1 266 ? 20.481 -24.532 49.919 1.00 27.76 261 LYS C CA 1
ATOM 9812 C C . LYS C 1 266 ? 20.357 -23.187 49.216 1.00 27.64 261 LYS C C 1
ATOM 9813 O O . LYS C 1 266 ? 20.105 -23.130 48.005 1.00 26.58 261 LYS C O 1
ATOM 9819 N N . LEU C 1 267 ? 20.555 -22.090 49.950 1.00 25.32 262 LEU C N 1
ATOM 9820 C CA . LEU C 1 267 ? 20.465 -20.778 49.317 1.00 25.35 262 LEU C CA 1
ATOM 9821 C C . LEU C 1 267 ? 21.533 -20.600 48.239 1.00 24.39 262 LEU C C 1
ATOM 9822 O O . LEU C 1 267 ? 21.249 -20.073 47.155 1.00 24.10 262 LEU C O 1
ATOM 9827 N N . ILE C 1 268 ? 22.766 -21.033 48.509 1.00 25.05 263 ILE C N 1
ATOM 9828 C CA . ILE C 1 268 ? 23.858 -20.716 47.588 1.00 28.53 263 ILE C CA 1
ATOM 9829 C C . ILE C 1 268 ? 24.101 -21.774 46.512 1.00 28.16 263 ILE C C 1
ATOM 9830 O O . ILE C 1 268 ? 24.743 -21.467 45.497 1.00 29.94 263 ILE C O 1
ATOM 9835 N N . THR C 1 269 ? 23.612 -23.006 46.695 1.00 27.55 264 THR C N 1
ATOM 9836 C CA . THR C 1 269 ? 23.802 -24.056 45.700 1.00 28.95 264 THR C CA 1
ATOM 9837 C C . THR C 1 269 ? 22.540 -24.429 44.929 1.00 29.26 264 THR C C 1
ATOM 9838 O O . THR C 1 269 ? 22.655 -25.022 43.853 1.00 30.33 264 THR C O 1
ATOM 9842 N N . GLU C 1 270 ? 21.350 -24.109 45.442 1.00 28.48 265 GLU C N 1
ATOM 9843 C CA . GLU C 1 270 ? 20.103 -24.437 44.757 1.00 28.87 265 GLU C CA 1
ATOM 9844 C C . GLU C 1 270 ? 19.288 -23.201 44.407 1.00 29.09 265 GLU C C 1
ATOM 9845 O O . GLU C 1 270 ? 18.963 -23.004 43.233 1.00 32.18 265 GLU C O 1
ATOM 9851 N N . THR C 1 271 ? 18.957 -22.356 45.392 1.00 29.72 266 THR C N 1
ATOM 9852 C CA . THR C 1 271 ? 18.067 -21.225 45.141 1.00 25.25 266 THR C CA 1
ATOM 9853 C C . THR C 1 271 ? 18.749 -20.158 44.292 1.00 26.27 266 THR C C 1
ATOM 9854 O O . THR C 1 271 ? 18.135 -19.602 43.374 1.00 24.41 266 THR C O 1
ATOM 9858 N N . TYR C 1 272 ? 20.006 -19.845 44.593 1.00 27.61 267 TYR C N 1
ATOM 9859 C CA . TYR C 1 272 ? 20.797 -18.894 43.812 1.00 24.62 267 TYR C CA 1
ATOM 9860 C C . TYR C 1 272 ? 22.157 -19.520 43.541 1.00 27.04 267 TYR C C 1
ATOM 9861 O O . TYR C 1 272 ? 23.165 -19.143 44.153 1.00 27.66 267 TYR C O 1
ATOM 9870 N N . PRO C 1 273 ? 22.219 -20.501 42.634 1.00 27.28 268 PRO C N 1
ATOM 9871 C CA . PRO C 1 273 ? 23.499 -21.170 42.364 1.00 30.34 268 PRO C CA 1
ATOM 9872 C C . PRO C 1 273 ? 24.526 -20.260 41.726 1.00 27.31 268 PRO C C 1
ATOM 9873 O O . PRO C 1 273 ? 25.709 -20.620 41.696 1.00 36.12 268 PRO C O 1
ATOM 9877 N N . GLU C 1 274 ? 24.117 -19.104 41.213 1.00 28.56 269 GLU C N 1
ATOM 9878 C CA . GLU C 1 274 ? 25.047 -18.145 40.636 1.00 35.45 269 GLU C CA 1
ATOM 9879 C C . GLU C 1 274 ? 24.536 -16.740 40.915 1.00 28.56 269 GLU C C 1
ATOM 9880 O O . GLU C 1 274 ? 23.432 -16.547 41.430 1.00 28.57 269 GLU C O 1
ATOM 9886 N N . GLY C 1 275 ? 25.355 -15.757 40.566 1.00 29.17 270 GLY C N 1
ATOM 9887 C CA . GLY C 1 275 ? 25.004 -14.377 40.808 1.00 27.78 270 GLY C CA 1
ATOM 9888 C C . GLY C 1 275 ? 25.275 -13.954 42.239 1.00 24.06 270 GLY C C 1
ATOM 9889 O O . GLY C 1 275 ? 25.902 -14.656 43.039 1.00 26.77 270 GLY C O 1
ATOM 9890 N N . PHE C 1 276 ? 24.817 -12.748 42.547 1.00 28.31 271 PHE C N 1
ATOM 9891 C CA . PHE C 1 276 ? 24.914 -12.237 43.905 1.00 23.41 271 PHE C CA 1
ATOM 9892 C C . PHE C 1 276 ? 23.777 -12.788 44.755 1.00 20.73 271 PHE C C 1
ATOM 9893 O O . PHE C 1 276 ? 22.668 -13.024 44.270 1.00 23.04 271 PHE C O 1
ATOM 9901 N N . VAL C 1 277 ? 24.063 -13.012 46.032 1.00 20.21 272 VAL C N 1
ATOM 9902 C CA . VAL C 1 277 ? 22.997 -13.244 47.004 1.00 19.66 272 VAL C CA 1
ATOM 9903 C C . VAL C 1 277 ? 23.468 -12.738 48.361 1.00 22.57 272 VAL C C 1
ATOM 9904 O O . VAL C 1 277 ? 24.581 -13.041 48.794 1.00 22.44 272 VAL C O 1
ATOM 9908 N N . SER C 1 278 ? 22.623 -11.951 49.020 1.00 19.19 273 SER C N 1
ATOM 9909 C CA . SER C 1 278 ? 22.912 -11.404 50.337 1.00 21.94 273 SER C CA 1
ATOM 9910 C C . SER C 1 278 ? 22.181 -12.238 51.382 1.00 23.15 273 SER C C 1
ATOM 9911 O O . SER C 1 278 ? 20.997 -12.551 51.218 1.00 21.38 273 SER C O 1
ATOM 9914 N N . ILE C 1 279 ? 22.890 -12.628 52.436 1.00 18.77 274 ILE C N 1
ATOM 9915 C CA . ILE C 1 279 ? 22.314 -13.478 53.473 1.00 21.00 274 ILE C CA 1
ATOM 9916 C C . ILE C 1 279 ? 22.515 -12.788 54.816 1.00 18.84 274 ILE C C 1
ATOM 9917 O O . ILE C 1 279 ? 23.658 -12.564 55.240 1.00 19.20 274 ILE C O 1
ATOM 9922 N N . VAL C 1 280 ? 21.408 -12.426 55.470 1.00 18.70 275 VAL C N 1
ATOM 9923 C CA . VAL C 1 280 ? 21.498 -11.859 56.809 1.00 19.13 275 VAL C CA 1
ATOM 9924 C C . VAL C 1 280 ? 21.845 -12.977 57.781 1.00 20.56 275 VAL C C 1
ATOM 9925 O O . VAL C 1 280 ? 21.298 -14.085 57.700 1.00 19.82 275 VAL C O 1
ATOM 9929 N N . SER C 1 281 ? 22.801 -12.712 58.679 1.00 20.72 276 SER C N 1
ATOM 9930 C CA . SER C 1 281 ? 23.485 -13.795 59.375 1.00 21.30 276 SER C CA 1
ATOM 9931 C C . SER C 1 281 ? 23.464 -13.691 60.898 1.00 25.79 276 SER C C 1
ATOM 9932 O O . SER C 1 281 ? 24.095 -14.522 61.564 1.00 28.82 276 SER C O 1
ATOM 9935 N N . ASP C 1 282 ? 22.754 -12.720 61.473 1.00 25.94 277 ASP C N 1
ATOM 9936 C CA . ASP C 1 282 ? 22.758 -12.514 62.918 1.00 31.11 277 ASP C CA 1
ATOM 9937 C C . ASP C 1 282 ? 21.453 -12.948 63.582 1.00 31.06 277 ASP C C 1
ATOM 9938 O O . ASP C 1 282 ? 21.147 -12.497 64.692 1.00 32.29 277 ASP C O 1
ATOM 9943 N N . THR C 1 283 ? 20.678 -13.816 62.929 1.00 23.84 278 THR C N 1
ATOM 9944 C CA . THR C 1 283 ? 19.381 -14.203 63.477 1.00 31.11 278 THR C CA 1
ATOM 9945 C C . THR C 1 283 ? 19.528 -14.931 64.810 1.00 30.99 278 THR C C 1
ATOM 9946 O O . THR C 1 283 ? 18.754 -14.688 65.743 1.00 41.17 278 THR C O 1
ATOM 9950 N N . TRP C 1 284 ? 20.507 -15.830 64.924 1.00 37.96 279 TRP C N 1
ATOM 9951 C CA . TRP C 1 284 ? 20.771 -16.502 66.195 1.00 43.87 279 TRP C CA 1
ATOM 9952 C C . TRP C 1 284 ? 22.151 -16.179 66.750 1.00 33.61 279 TRP C C 1
ATOM 9953 O O . TRP C 1 284 ? 22.254 -15.665 67.869 1.00 45.05 279 TRP C O 1
ATOM 9964 N N . ASP C 1 285 ? 23.214 -16.455 66.000 1.00 33.63 280 ASP C N 1
ATOM 9965 C CA . ASP C 1 285 ? 24.572 -16.154 66.447 1.00 34.49 280 ASP C CA 1
ATOM 9966 C C . ASP C 1 285 ? 25.393 -15.806 65.214 1.00 32.83 280 ASP C C 1
ATOM 9967 O O . ASP C 1 285 ? 25.724 -16.692 64.419 1.00 29.83 280 ASP C O 1
ATOM 9972 N N . PHE C 1 286 ? 25.720 -14.517 65.073 1.00 26.07 281 PHE C N 1
ATOM 9973 C CA . PHE C 1 286 ? 26.426 -14.032 63.889 1.00 28.52 281 PHE C CA 1
ATOM 9974 C C . PHE C 1 286 ? 27.809 -14.659 63.762 1.00 31.77 281 PHE C C 1
ATOM 9975 O O . PHE C 1 286 ? 28.165 -15.211 62.711 1.00 32.38 281 PHE C O 1
ATOM 9983 N N . TRP C 1 287 ? 28.612 -14.577 64.826 1.00 28.51 282 TRP C N 1
ATOM 9984 C CA . TRP C 1 287 ? 29.979 -15.076 64.737 1.00 31.16 282 TRP C CA 1
ATOM 9985 C C . TRP C 1 287 ? 30.013 -16.593 64.627 1.00 31.14 282 TRP C C 1
ATOM 9986 O O . TRP C 1 287 ? 30.926 -17.139 64.004 1.00 29.76 282 TRP C O 1
ATOM 9997 N N . ASN C 1 288 ? 29.017 -17.288 65.182 1.00 34.50 283 ASN C N 1
ATOM 9998 C CA . ASN C 1 288 ? 28.924 -18.723 64.941 1.00 32.72 283 ASN C CA 1
ATOM 9999 C C . ASN C 1 288 ? 28.663 -19.021 63.468 1.00 32.09 283 ASN C C 1
ATOM 10000 O O . ASN C 1 288 ? 29.205 -19.989 62.925 1.00 35.56 283 ASN C O 1
ATOM 10005 N N . VAL C 1 289 ? 27.834 -18.205 62.808 1.00 30.43 284 VAL C N 1
ATOM 10006 C CA . VAL C 1 289 ? 27.606 -18.372 61.372 1.00 29.88 284 VAL C CA 1
ATOM 10007 C C . VAL C 1 289 ? 28.906 -18.168 60.602 1.00 34.53 284 VAL C C 1
ATOM 10008 O O . VAL C 1 289 ? 29.283 -18.986 59.754 1.00 34.43 284 VAL C O 1
ATOM 10012 N N . ILE C 1 290 ? 29.610 -17.070 60.883 1.00 32.79 285 ILE C N 1
ATOM 10013 C CA . ILE C 1 290 ? 30.865 -16.798 60.182 1.00 33.73 285 ILE C CA 1
ATOM 10014 C C . ILE C 1 290 ? 31.870 -17.924 60.412 1.00 35.76 285 ILE C C 1
ATOM 10015 O O . ILE C 1 290 ? 32.472 -18.444 59.466 1.00 34.76 285 ILE C O 1
ATOM 10020 N N . ASP C 1 291 ? 32.053 -18.325 61.675 1.00 38.28 286 ASP C N 1
ATOM 10021 C CA . ASP C 1 291 ? 33.124 -19.235 62.069 1.00 34.12 286 ASP C CA 1
ATOM 10022 C C . ASP C 1 291 ? 32.821 -20.688 61.723 1.00 38.60 286 ASP C C 1
ATOM 10023 O O . ASP C 1 291 ? 33.742 -21.449 61.408 1.00 35.01 286 ASP C O 1
ATOM 10028 N N . THR C 1 292 ? 31.551 -21.090 61.780 1.00 38.39 287 THR C N 1
ATOM 10029 C CA . THR C 1 292 ? 31.148 -22.480 61.626 1.00 43.31 287 THR C CA 1
ATOM 10030 C C . THR C 1 292 ? 30.366 -22.752 60.352 1.00 45.07 287 THR C C 1
ATOM 10031 O O . THR C 1 292 ? 30.503 -23.833 59.777 1.00 53.79 287 THR C O 1
ATOM 10035 N N . VAL C 1 293 ? 29.558 -21.805 59.891 1.00 38.07 288 VAL C N 1
ATOM 10036 C CA . VAL C 1 293 ? 28.729 -22.038 58.715 1.00 40.04 288 VAL C CA 1
ATOM 10037 C C . VAL C 1 293 ? 29.410 -21.530 57.448 1.00 33.56 288 VAL C C 1
ATOM 10038 O O . VAL C 1 293 ? 29.586 -22.279 56.484 1.00 32.98 288 VAL C O 1
ATOM 10042 N N . VAL C 1 294 ? 29.818 -20.258 57.430 1.00 30.89 289 VAL C N 1
ATOM 10043 C CA . VAL C 1 294 ? 30.426 -19.693 56.228 1.00 32.54 289 VAL C CA 1
ATOM 10044 C C . VAL C 1 294 ? 31.732 -20.408 55.912 1.00 35.79 289 VAL C C 1
ATOM 10045 O O . VAL C 1 294 ? 31.994 -20.785 54.763 1.00 35.06 289 VAL C O 1
ATOM 10049 N N . ARG C 1 295 ? 32.566 -20.606 56.937 1.00 29.51 290 ARG C N 1
ATOM 10050 C CA . ARG C 1 295 ? 33.856 -21.263 56.757 1.00 37.39 290 ARG C CA 1
ATOM 10051 C C . ARG C 1 295 ? 33.684 -22.663 56.178 1.00 42.49 290 ARG C C 1
ATOM 10052 O O . ARG C 1 295 ? 34.352 -23.036 55.205 1.00 38.64 290 ARG C O 1
ATOM 10060 N N . LYS C 1 296 ? 32.754 -23.438 56.741 1.00 43.49 291 LYS C N 1
ATOM 10061 C CA . LYS C 1 296 ? 32.501 -24.791 56.259 1.00 41.43 291 LYS C CA 1
ATOM 10062 C C . LYS C 1 296 ? 31.956 -24.815 54.833 1.00 44.40 291 LYS C C 1
ATOM 10063 O O . LYS C 1 296 ? 32.092 -25.836 54.147 1.00 45.34 291 LYS C O 1
ATOM 10069 N N . LEU C 1 297 ? 31.355 -23.724 54.364 1.00 37.64 292 LEU C N 1
ATOM 10070 C CA . LEU C 1 297 ? 30.863 -23.646 52.996 1.00 34.43 292 LEU C CA 1
ATOM 10071 C C . LEU C 1 297 ? 31.880 -23.039 52.044 1.00 36.56 292 LEU C C 1
ATOM 10072 O O . LEU C 1 297 ? 31.527 -22.737 50.895 1.00 33.37 292 LEU C O 1
ATOM 10077 N N . LYS C 1 298 ? 33.133 -22.878 52.492 1.00 32.53 293 LYS C N 1
ATOM 10078 C CA . LYS C 1 298 ? 34.128 -22.168 51.695 1.00 31.54 293 LYS C CA 1
ATOM 10079 C C . LYS C 1 298 ? 34.195 -22.717 50.275 1.00 32.18 293 LYS C C 1
ATOM 10080 O O . LYS C 1 298 ? 33.978 -21.982 49.304 1.00 33.34 293 LYS C O 1
ATOM 10086 N N . GLY C 1 299 ? 34.436 -24.023 50.140 1.00 35.21 294 GLY C N 1
ATOM 10087 C CA . GLY C 1 299 ? 34.497 -24.616 48.813 1.00 34.32 294 GLY C CA 1
ATOM 10088 C C . GLY C 1 299 ? 33.260 -24.316 47.996 1.00 33.40 294 GLY C C 1
ATOM 10089 O O . GLY C 1 299 ? 33.348 -23.806 46.872 1.00 33.79 294 GLY C O 1
ATOM 10090 N N . ASP C 1 300 ? 32.083 -24.556 48.583 1.00 33.35 295 ASP C N 1
ATOM 10091 C CA . ASP C 1 300 ? 30.835 -24.245 47.893 1.00 37.28 295 ASP C CA 1
ATOM 10092 C C . ASP C 1 300 ? 30.813 -22.788 47.458 1.00 34.00 295 ASP C C 1
ATOM 10093 O O . ASP C 1 300 ? 30.546 -22.478 46.289 1.00 37.91 295 ASP C O 1
ATOM 10098 N N . ILE C 1 301 ? 31.145 -21.879 48.379 1.00 36.55 296 ILE C N 1
ATOM 10099 C CA . ILE C 1 301 ? 31.117 -20.458 48.050 1.00 32.05 296 ILE C CA 1
ATOM 10100 C C . ILE C 1 301 ? 32.081 -20.171 46.908 1.00 29.30 296 ILE C C 1
ATOM 10101 O O . ILE C 1 301 ? 31.746 -19.458 45.954 1.00 29.40 296 ILE C O 1
ATOM 10106 N N . LEU C 1 302 ? 33.279 -20.759 46.962 1.00 32.40 297 LEU C N 1
ATOM 10107 C CA . LEU C 1 302 ? 34.257 -20.451 45.929 1.00 36.01 297 LEU C CA 1
ATOM 10108 C C . LEU C 1 302 ? 33.917 -21.086 44.588 1.00 39.84 297 LEU C C 1
ATOM 10109 O O . LEU C 1 302 ? 34.531 -20.723 43.578 1.00 40.45 297 LEU C O 1
ATOM 10114 N N . LYS C 1 303 ? 32.956 -22.009 44.546 1.00 32.31 298 LYS C N 1
ATOM 10115 C CA . LYS C 1 303 ? 32.656 -22.709 43.308 1.00 35.60 298 LYS C CA 1
ATOM 10116 C C . LYS C 1 303 ? 31.485 -22.085 42.556 1.00 33.03 298 LYS C C 1
ATOM 10117 O O . LYS C 1 303 ? 31.331 -22.332 41.353 1.00 38.37 298 LYS C O 1
ATOM 10123 N N . ARG C 1 304 ? 30.701 -21.237 43.214 1.00 33.74 299 ARG C N 1
ATOM 10124 C CA . ARG C 1 304 ? 29.645 -20.500 42.535 1.00 33.57 299 ARG C CA 1
ATOM 10125 C C . ARG C 1 304 ? 30.232 -19.500 41.544 1.00 32.99 299 ARG C C 1
ATOM 10126 O O . ARG C 1 304 ? 31.307 -18.938 41.759 1.00 36.29 299 ARG C O 1
ATOM 10134 N N . ASP C 1 305 ? 29.511 -19.268 40.450 1.00 31.67 300 ASP C N 1
ATOM 10135 C CA . ASP C 1 305 ? 29.835 -18.153 39.559 1.00 37.46 300 ASP C CA 1
ATOM 10136 C C . ASP C 1 305 ? 29.025 -16.950 40.033 1.00 37.21 300 ASP C C 1
ATOM 10137 O O . ASP C 1 305 ? 27.931 -16.667 39.541 1.00 38.88 300 ASP C O 1
ATOM 10142 N N . GLY C 1 306 ? 29.562 -16.238 41.017 1.00 37.15 301 GLY C N 1
ATOM 10143 C CA . GLY C 1 306 ? 28.848 -15.129 41.626 1.00 27.04 301 GLY C CA 1
ATOM 10144 C C . GLY C 1 306 ? 29.467 -14.779 42.971 1.00 32.45 301 GLY C C 1
ATOM 10145 O O . GLY C 1 306 ? 30.624 -15.104 43.239 1.00 27.88 301 GLY C O 1
ATOM 10146 N N . LYS C 1 307 ? 28.666 -14.115 43.808 1.00 29.46 302 LYS C N 1
ATOM 10147 C CA . LYS C 1 307 ? 29.159 -13.623 45.091 1.00 30.22 302 LYS C CA 1
ATOM 10148 C C . LYS C 1 307 ? 28.145 -13.870 46.197 1.00 23.16 302 LYS C C 1
ATOM 10149 O O . LYS C 1 307 ? 26.951 -13.602 46.027 1.00 27.09 302 LYS C O 1
ATOM 10155 N N . VAL C 1 308 ? 28.635 -14.360 47.331 1.00 23.03 303 VAL C N 1
ATOM 10156 C CA . VAL C 1 308 ? 27.840 -14.509 48.543 1.00 26.83 303 VAL C CA 1
ATOM 10157 C C . VAL C 1 308 ? 28.178 -13.338 49.455 1.00 22.70 303 VAL C C 1
ATOM 10158 O O . VAL C 1 308 ? 29.330 -13.184 49.878 1.00 22.38 303 VAL C O 1
ATOM 10162 N N . VAL C 1 309 ? 27.180 -12.514 49.754 1.00 22.43 304 VAL C N 1
ATOM 10163 C CA . VAL C 1 309 ? 27.351 -11.277 50.505 1.00 20.18 304 VAL C CA 1
ATOM 10164 C C . VAL C 1 309 ? 26.823 -11.515 51.916 1.00 22.60 304 VAL C C 1
ATOM 10165 O O . VAL C 1 309 ? 25.660 -11.898 52.098 1.00 19.50 304 VAL C O 1
ATOM 10169 N N . ILE C 1 310 ? 27.682 -11.333 52.914 1.00 20.35 305 ILE C N 1
ATOM 10170 C CA . ILE C 1 310 ? 27.294 -11.527 54.306 1.00 20.31 305 ILE C CA 1
ATOM 10171 C C . ILE C 1 310 ? 26.738 -10.211 54.832 1.00 23.16 305 ILE C C 1
ATOM 10172 O O . ILE C 1 310 ? 27.371 -9.156 54.681 1.00 19.51 305 ILE C O 1
ATOM 10177 N N . ARG C 1 311 ? 25.548 -10.255 55.424 1.00 18.98 306 ARG C N 1
ATOM 10178 C CA . ARG C 1 311 ? 24.948 -9.046 55.989 1.00 18.30 306 ARG C CA 1
ATOM 10179 C C . ARG C 1 311 ? 24.725 -9.194 57.485 1.00 18.60 306 ARG C C 1
ATOM 10180 O O . ARG C 1 311 ? 23.856 -9.983 57.904 1.00 25.00 306 ARG C O 1
ATOM 10188 N N . PRO C 1 312 ? 25.487 -8.506 58.324 1.00 22.15 307 PRO C N 1
ATOM 10189 C CA . PRO C 1 312 ? 25.087 -8.347 59.723 1.00 25.14 307 PRO C CA 1
ATOM 10190 C C . PRO C 1 312 ? 24.091 -7.202 59.857 1.00 23.86 307 PRO C C 1
ATOM 10191 O O . PRO C 1 312 ? 24.041 -6.288 59.032 1.00 23.78 307 PRO C O 1
ATOM 10195 N N . ASP C 1 313 ? 23.267 -7.275 60.908 1.00 25.54 308 ASP C N 1
ATOM 10196 C CA . ASP C 1 313 ? 22.233 -6.258 61.073 1.00 30.66 308 ASP C CA 1
ATOM 10197 C C . ASP C 1 313 ? 22.109 -5.804 62.526 1.00 33.96 308 ASP C C 1
ATOM 10198 O O . ASP C 1 313 ? 21.060 -5.276 62.916 1.00 28.32 308 ASP C O 1
ATOM 10203 N N . SER C 1 314 ? 23.137 -6.017 63.339 1.00 31.14 309 SER C N 1
ATOM 10204 C CA . SER C 1 314 ? 23.114 -5.627 64.744 1.00 29.87 309 SER C CA 1
ATOM 10205 C C . SER C 1 314 ? 24.509 -5.141 65.117 1.00 34.13 309 SER C C 1
ATOM 10206 O O . SER C 1 314 ? 25.336 -4.836 64.250 1.00 37.74 309 SER C O 1
ATOM 10209 N N . GLY C 1 315 ? 24.768 -5.045 66.420 1.00 31.65 310 GLY C N 1
ATOM 10210 C CA . GLY C 1 315 ? 26.043 -4.593 66.924 1.00 23.14 310 GLY C CA 1
ATOM 10211 C C . GLY C 1 315 ? 26.369 -3.157 66.515 1.00 27.33 310 GLY C 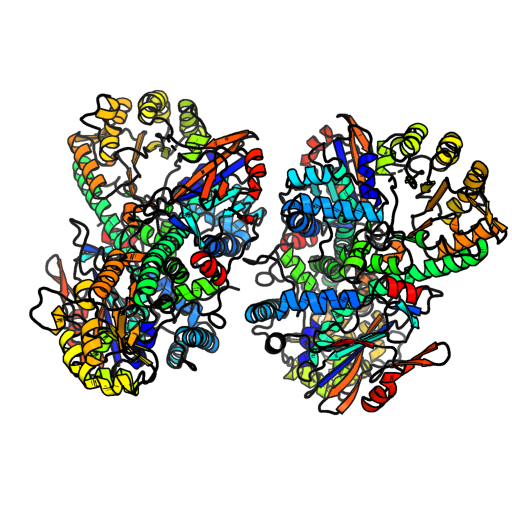C 1
ATOM 10212 O O . GLY C 1 315 ? 25.557 -2.436 65.922 1.00 25.76 310 GLY C O 1
ATOM 10213 N N . ASP C 1 316 ? 27.582 -2.750 66.864 1.00 26.98 311 ASP C N 1
ATOM 10214 C CA . ASP C 1 316 ? 28.114 -1.475 66.397 1.00 26.42 311 ASP C CA 1
ATOM 10215 C C . ASP C 1 316 ? 28.593 -1.648 64.961 1.00 28.87 311 ASP C C 1
ATOM 10216 O O . ASP C 1 316 ? 29.404 -2.538 64.699 1.00 26.07 311 ASP C O 1
ATOM 10221 N N . PRO C 1 317 ? 28.108 -0.848 64.008 1.00 28.64 312 PRO C N 1
ATOM 10222 C CA . PRO C 1 317 ? 28.533 -1.044 62.607 1.00 28.70 312 PRO C CA 1
ATOM 10223 C C . PRO C 1 317 ? 30.045 -1.048 62.443 1.00 27.79 312 PRO C C 1
ATOM 10224 O O . PRO C 1 317 ? 30.609 -1.980 61.845 1.00 29.77 312 PRO C O 1
ATOM 10228 N N . VAL C 1 318 ? 30.720 -0.041 63.007 1.00 31.74 313 VAL C N 1
ATOM 10229 C CA . VAL C 1 318 ? 32.169 0.077 62.868 1.00 25.51 313 VAL C CA 1
ATOM 10230 C C . VAL C 1 318 ? 32.865 -1.153 63.435 1.00 25.26 313 VAL C C 1
ATOM 10231 O O . VAL C 1 318 ? 33.761 -1.722 62.806 1.00 27.63 313 VAL C O 1
ATOM 10235 N N . LYS C 1 319 ? 32.474 -1.573 64.640 1.00 29.53 314 LYS C N 1
ATOM 10236 C CA . LYS C 1 319 ? 33.179 -2.668 65.301 1.00 32.81 314 LYS C CA 1
ATOM 10237 C C . LYS C 1 319 ? 32.886 -4.011 64.650 1.00 29.33 314 LYS C C 1
ATOM 10238 O O . LYS C 1 319 ? 33.757 -4.888 64.626 1.00 28.19 314 LYS C O 1
ATOM 10244 N N . ILE C 1 320 ? 31.668 -4.200 64.143 1.00 26.23 315 ILE C N 1
ATOM 10245 C CA . ILE C 1 320 ? 31.345 -5.437 63.438 1.00 27.76 315 ILE C CA 1
ATOM 10246 C C . ILE C 1 320 ? 32.175 -5.550 62.167 1.00 25.96 315 ILE C C 1
ATOM 10247 O O . ILE C 1 320 ? 32.757 -6.601 61.873 1.00 31.12 315 ILE C O 1
ATOM 10252 N N . ILE C 1 321 ? 32.253 -4.462 61.398 1.00 24.56 316 ILE C N 1
ATOM 10253 C CA . ILE C 1 321 ? 32.936 -4.522 60.109 1.00 23.87 316 ILE C CA 1
ATOM 10254 C C . ILE C 1 321 ? 34.451 -4.562 60.295 1.00 30.72 316 ILE C C 1
ATOM 10255 O O . ILE C 1 321 ? 35.146 -5.386 59.687 1.00 28.55 316 ILE C O 1
ATOM 10260 N N . CYS C 1 322 ? 34.987 -3.677 61.139 1.00 28.93 317 CYS C N 1
ATOM 10261 C CA . CYS C 1 322 ? 36.426 -3.464 61.249 1.00 31.84 317 CYS C CA 1
ATOM 10262 C C . CYS C 1 322 ? 37.066 -4.211 62.409 1.00 31.15 317 CYS C C 1
ATOM 10263 O O . CYS C 1 322 ? 38.297 -4.297 62.460 1.00 30.21 317 CYS C O 1
ATOM 10266 N N . GLY C 1 323 ? 36.278 -4.735 63.332 1.00 29.95 318 GLY C N 1
ATOM 10267 C CA . GLY C 1 323 ? 36.829 -5.363 64.515 1.00 34.24 318 GLY C CA 1
ATOM 10268 C C . GLY C 1 323 ? 36.693 -4.491 65.749 1.00 31.38 318 GLY C C 1
ATOM 10269 O O . GLY C 1 323 ? 36.719 -3.255 65.684 1.00 30.31 318 GLY C O 1
ATOM 10270 N N . ASP C 1 324 ? 36.538 -5.149 66.899 1.00 31.01 319 ASP C N 1
ATOM 10271 C CA . ASP C 1 324 ? 36.487 -4.481 68.189 1.00 33.61 319 ASP C CA 1
ATOM 10272 C C . ASP C 1 324 ? 37.847 -4.648 68.850 1.00 38.36 319 ASP C C 1
ATOM 10273 O O . ASP C 1 324 ? 38.165 -5.754 69.314 1.00 40.61 319 ASP C O 1
ATOM 10278 N N . PRO C 1 325 ? 38.667 -3.595 68.939 1.00 42.37 320 PRO C N 1
ATOM 10279 C CA . PRO C 1 325 ? 40.023 -3.761 69.498 1.00 37.25 320 PRO C CA 1
ATOM 10280 C C . PRO C 1 325 ? 40.040 -4.158 70.962 1.00 41.63 320 PRO C C 1
ATOM 10281 O O . PRO C 1 325 ? 41.062 -4.676 71.432 1.00 43.64 320 PRO C O 1
ATOM 10285 N N . GLU C 1 326 ? 38.955 -3.928 71.698 1.00 49.43 321 GLU C N 1
ATOM 10286 C CA . GLU C 1 326 ? 38.871 -4.297 73.104 1.00 54.21 321 GLU C CA 1
ATOM 10287 C C . GLU C 1 326 ? 38.282 -5.687 73.317 1.00 56.24 321 GLU C C 1
ATOM 10288 O O . GLU C 1 326 ? 38.136 -6.113 74.468 1.00 65.18 321 GLU C O 1
ATOM 10294 N N . ALA C 1 327 ? 37.950 -6.399 72.242 1.00 53.92 322 ALA C N 1
ATOM 10295 C CA . ALA C 1 327 ? 37.334 -7.714 72.326 1.00 49.67 322 ALA C CA 1
ATOM 10296 C C . ALA C 1 327 ? 38.385 -8.804 72.497 1.00 50.85 322 ALA C C 1
ATOM 10297 O O . ALA C 1 327 ? 39.493 -8.718 71.960 1.00 47.53 322 ALA C O 1
ATOM 10299 N N . LYS C 1 328 ? 38.013 -9.850 73.238 1.00 49.01 323 LYS C N 1
ATOM 10300 C CA . LYS C 1 328 ? 38.922 -10.943 73.562 1.00 50.10 323 LYS C CA 1
ATOM 10301 C C . LYS C 1 328 ? 38.810 -12.133 72.620 1.00 48.60 323 LYS C C 1
ATOM 10302 O O . LYS C 1 328 ? 39.802 -12.842 72.425 1.00 44.48 323 LYS C O 1
ATOM 10308 N N . ASP C 1 329 ? 37.636 -12.381 72.041 1.00 42.81 324 ASP C N 1
ATOM 10309 C CA . ASP C 1 329 ? 37.514 -13.404 71.011 1.00 45.45 324 ASP C CA 1
ATOM 10310 C C . ASP C 1 329 ? 38.140 -12.893 69.720 1.00 43.44 324 ASP C C 1
ATOM 10311 O O . ASP C 1 329 ? 37.852 -11.773 69.284 1.00 42.26 324 ASP C O 1
ATOM 10316 N N . GLU C 1 330 ? 38.995 -13.717 69.107 1.00 42.77 325 GLU C N 1
ATOM 10317 C CA . GLU C 1 330 ? 39.782 -13.239 67.975 1.00 40.70 325 GLU C CA 1
ATOM 10318 C C . GLU C 1 330 ? 38.905 -12.850 66.788 1.00 45.24 325 GLU C C 1
ATOM 10319 O O . GLU C 1 330 ? 39.257 -11.936 66.035 1.00 44.69 325 GLU C O 1
ATOM 10325 N N . LEU C 1 331 ? 37.761 -13.512 66.605 1.00 44.91 326 LEU C N 1
ATOM 10326 C CA . LEU C 1 331 ? 36.879 -13.138 65.503 1.00 34.06 326 LEU C CA 1
ATOM 10327 C C . LEU C 1 331 ? 36.278 -11.758 65.734 1.00 38.72 326 LEU C C 1
ATOM 10328 O O . LEU C 1 331 ? 36.240 -10.925 64.819 1.00 35.79 326 LEU C O 1
ATOM 10333 N N . VAL C 1 332 ? 35.803 -11.501 66.956 1.00 35.19 327 VAL C N 1
ATOM 10334 C CA . VAL C 1 332 ? 35.235 -10.195 67.284 1.00 35.16 327 VAL C CA 1
ATOM 10335 C C . VAL C 1 332 ? 36.301 -9.107 67.195 1.00 31.57 327 VAL C C 1
ATOM 10336 O O . VAL C 1 332 ? 36.027 -7.986 66.749 1.00 30.77 327 VAL C O 1
ATOM 10340 N N . ARG C 1 333 ? 37.530 -9.415 67.622 1.00 33.16 328 ARG C N 1
ATOM 10341 C CA . ARG C 1 333 ? 38.604 -8.430 67.531 1.00 34.98 328 ARG C CA 1
ATOM 10342 C C . ARG C 1 333 ? 38.969 -8.133 66.081 1.00 33.37 328 ARG C C 1
ATOM 10343 O O . ARG C 1 333 ? 39.212 -6.975 65.725 1.00 33.25 328 ARG C O 1
ATOM 10351 N N . LYS C 1 334 ? 39.018 -9.163 65.233 1.00 33.08 329 LYS C N 1
ATOM 10352 C CA . LYS C 1 334 ? 39.415 -8.960 63.844 1.00 32.69 329 LYS C CA 1
ATOM 10353 C C . LYS C 1 334 ? 38.317 -8.312 63.011 1.00 30.94 329 LYS C C 1
ATOM 10354 O O . LYS C 1 334 ? 38.620 -7.536 62.098 1.00 30.82 329 LYS C O 1
ATOM 10360 N N . GLY C 1 335 ? 37.051 -8.597 63.304 1.00 29.83 330 GLY C N 1
ATOM 10361 C CA . GLY C 1 335 ? 35.955 -8.059 62.527 1.00 29.45 330 GLY C CA 1
ATOM 10362 C C . GLY C 1 335 ? 35.708 -8.837 61.248 1.00 27.95 330 GLY C C 1
ATOM 10363 O O . GLY C 1 335 ? 36.527 -9.643 60.792 1.00 28.41 330 GLY C O 1
ATOM 10364 N N . LEU C 1 336 ? 34.546 -8.554 60.650 1.00 26.37 331 LEU C N 1
ATOM 10365 C CA . LEU C 1 336 ? 34.011 -9.387 59.578 1.00 25.56 331 LEU C CA 1
ATOM 10366 C C . LEU C 1 336 ? 34.933 -9.425 58.366 1.00 26.20 331 LEU C C 1
ATOM 10367 O O . LEU C 1 336 ? 35.194 -10.498 57.813 1.00 26.43 331 LEU C O 1
ATOM 10372 N N . ILE C 1 337 ? 35.411 -8.262 57.913 1.00 26.04 332 ILE C N 1
ATOM 10373 C CA . ILE C 1 337 ? 36.208 -8.233 56.688 1.00 26.52 332 ILE C CA 1
ATOM 10374 C C . ILE C 1 337 ? 37.497 -9.022 56.871 1.00 28.05 332 ILE C C 1
ATOM 10375 O O . ILE C 1 337 ? 37.881 -9.818 56.004 1.00 29.91 332 ILE C O 1
ATOM 10380 N N . GLU C 1 338 ? 38.175 -8.838 58.005 1.00 28.99 333 GLU C N 1
ATOM 10381 C CA . GLU C 1 338 ? 39.414 -9.576 58.225 1.00 30.57 333 GLU C CA 1
ATOM 10382 C C . GLU C 1 338 ? 39.157 -11.074 58.364 1.00 32.12 333 GLU C C 1
ATOM 10383 O O . GLU C 1 338 ? 39.944 -11.886 57.867 1.00 32.78 333 GLU C O 1
ATOM 10389 N N . VAL C 1 339 ? 38.072 -11.467 59.039 1.00 32.19 334 VAL C N 1
ATOM 10390 C CA . VAL C 1 339 ? 37.803 -12.897 59.190 1.00 33.07 334 VAL C CA 1
ATOM 10391 C C . VAL C 1 339 ? 37.445 -13.521 57.842 1.00 29.69 334 VAL C C 1
ATOM 10392 O O . VAL C 1 339 ? 37.880 -14.637 57.519 1.00 32.46 334 VAL C O 1
ATOM 10396 N N . LEU C 1 340 ? 36.664 -12.810 57.027 1.00 28.46 335 LEU C N 1
ATOM 10397 C CA . LEU C 1 340 ? 36.370 -13.293 55.684 1.00 28.14 335 LEU C CA 1
ATOM 10398 C C . LEU C 1 340 ? 37.642 -13.390 54.853 1.00 31.84 335 LEU C C 1
ATOM 10399 O O . LEU C 1 340 ? 37.783 -14.299 54.029 1.00 30.20 335 LEU C O 1
ATOM 10404 N N . TRP C 1 341 ? 38.576 -12.452 55.044 1.00 29.94 336 TRP C N 1
ATOM 10405 C CA . TRP C 1 341 ? 39.884 -12.571 54.404 1.00 31.34 336 TRP C CA 1
ATOM 10406 C C . TRP C 1 341 ? 40.618 -13.818 54.881 1.00 33.53 336 TRP C C 1
ATOM 10407 O O . TRP C 1 341 ? 41.224 -14.538 54.078 1.00 33.61 336 TRP C O 1
ATOM 10418 N N . ASP C 1 342 ? 40.574 -14.082 56.190 1.00 35.34 337 ASP C N 1
ATOM 10419 C CA . ASP C 1 342 ? 41.227 -15.256 56.759 1.00 35.57 337 ASP C CA 1
ATOM 10420 C C . ASP C 1 342 ? 40.674 -16.537 56.156 1.00 34.61 337 ASP C C 1
ATOM 10421 O O . ASP C 1 342 ? 41.400 -17.528 56.018 1.00 35.43 337 ASP C O 1
ATOM 10426 N N . ILE C 1 343 ? 39.388 -16.541 55.816 1.00 36.63 338 ILE C N 1
ATOM 10427 C CA . ILE C 1 343 ? 38.767 -17.744 55.270 1.00 32.65 338 ILE C CA 1
ATOM 10428 C C . ILE C 1 343 ? 39.031 -17.868 53.771 1.00 38.67 338 ILE C C 1
ATOM 10429 O O . ILE C 1 343 ? 39.445 -18.927 53.289 1.00 40.36 338 ILE C O 1
ATOM 10434 N N . PHE C 1 344 ? 38.812 -16.790 53.008 1.00 32.05 339 PHE C N 1
ATOM 10435 C CA . PHE C 1 344 ? 38.857 -16.846 51.552 1.00 32.18 339 PHE C CA 1
ATOM 10436 C C . PHE C 1 344 ? 40.083 -16.194 50.925 1.00 36.03 339 PHE C C 1
ATOM 10437 O O . PHE C 1 344 ? 40.363 -16.459 49.752 1.00 33.78 339 PHE C O 1
ATOM 10445 N N . GLY C 1 345 ? 40.815 -15.360 51.660 1.00 33.53 340 GLY C N 1
ATOM 10446 C CA . GLY C 1 345 ? 41.897 -14.655 51.010 1.00 34.53 340 GLY C CA 1
ATOM 10447 C C . GLY C 1 345 ? 41.368 -13.698 49.950 1.00 33.63 340 GLY C C 1
ATOM 10448 O O . GLY C 1 345 ? 40.216 -13.259 49.978 1.00 32.12 340 GLY C O 1
ATOM 10449 N N . GLY C 1 346 ? 42.232 -13.390 48.985 1.00 36.55 341 GLY C N 1
ATOM 10450 C CA . GLY C 1 346 ? 41.838 -12.548 47.874 1.00 34.16 341 GLY C CA 1
ATOM 10451 C C . GLY C 1 346 ? 43.012 -11.938 47.140 1.00 35.61 341 GLY C C 1
ATOM 10452 O O . GLY C 1 346 ? 43.966 -12.639 46.791 1.00 37.18 341 GLY C O 1
ATOM 10453 N N . ASN C 1 347 ? 42.961 -10.627 46.913 1.00 36.16 342 ASN C N 1
ATOM 10454 C CA . ASN C 1 347 ? 43.934 -9.935 46.082 1.00 36.58 342 ASN C CA 1
ATOM 10455 C C . ASN C 1 347 ? 44.522 -8.744 46.828 1.00 36.90 342 ASN C C 1
ATOM 10456 O O . ASN C 1 347 ? 43.946 -8.237 47.793 1.00 35.78 342 ASN C O 1
ATOM 10461 N N . VAL C 1 348 ? 45.683 -8.298 46.356 1.00 38.61 343 VAL C N 1
ATOM 10462 C CA . VAL C 1 348 ? 46.403 -7.170 46.932 1.00 39.35 343 VAL C CA 1
ATOM 10463 C C . VAL C 1 348 ? 46.586 -6.127 45.840 1.00 39.88 343 VAL C C 1
ATOM 10464 O O . VAL C 1 348 ? 47.061 -6.451 44.746 1.00 41.01 343 VAL C O 1
ATOM 10468 N N . THR C 1 349 ? 46.228 -4.882 46.139 1.00 39.20 344 THR C N 1
ATOM 10469 C CA . THR C 1 349 ? 46.308 -3.830 45.140 1.00 39.67 344 THR C CA 1
ATOM 10470 C C . THR C 1 349 ? 47.734 -3.290 45.025 1.00 41.95 344 THR C C 1
ATOM 10471 O O . THR C 1 349 ? 48.622 -3.610 45.820 1.00 43.08 344 THR C O 1
ATOM 10475 N N . ASP C 1 350 ? 47.942 -2.452 44.002 1.00 42.75 345 ASP C N 1
ATOM 10476 C CA . ASP C 1 350 ? 49.239 -1.811 43.803 1.00 45.04 345 ASP C CA 1
ATOM 10477 C C . ASP C 1 350 ? 49.659 -0.989 45.011 1.00 45.40 345 ASP C C 1
ATOM 10478 O O . ASP C 1 350 ? 50.855 -0.771 45.225 1.00 47.42 345 ASP C O 1
ATOM 10483 N N . LYS C 1 351 ? 48.697 -0.516 45.801 1.00 45.64 346 LYS C N 1
ATOM 10484 C CA . LYS C 1 351 ? 48.976 0.295 46.977 1.00 44.37 346 LYS C CA 1
ATOM 10485 C C . LYS C 1 351 ? 49.072 -0.530 48.255 1.00 43.56 346 LYS C C 1
ATOM 10486 O O . LYS C 1 351 ? 49.324 0.032 49.324 1.00 43.90 346 LYS C O 1
ATOM 10492 N N . GLY C 1 352 ? 48.891 -1.843 48.168 1.00 43.05 347 GLY C N 1
ATOM 10493 C CA . GLY C 1 352 ? 49.094 -2.715 49.305 1.00 43.06 347 GLY C CA 1
ATOM 10494 C C . GLY C 1 352 ? 47.862 -3.047 50.113 1.00 40.92 347 GLY C C 1
ATOM 10495 O O . GLY C 1 352 ? 47.999 -3.549 51.234 1.00 40.98 347 GLY C O 1
ATOM 10496 N N . TYR C 1 353 ? 46.667 -2.797 49.591 1.00 39.15 348 TYR C N 1
ATOM 10497 C CA . TYR C 1 353 ? 45.438 -3.044 50.331 1.00 37.19 348 TYR C CA 1
ATOM 10498 C C . TYR C 1 353 ? 44.790 -4.350 49.886 1.00 36.26 348 TYR C C 1
ATOM 10499 O O . TYR C 1 353 ? 44.927 -4.777 48.735 1.00 36.64 348 TYR C O 1
ATOM 10508 N N . LYS C 1 354 ? 44.098 -4.992 50.824 1.00 35.18 349 LYS C N 1
ATOM 10509 C CA . LYS C 1 354 ? 43.497 -6.296 50.591 1.00 34.45 349 LYS C CA 1
ATOM 10510 C C . LYS C 1 354 ? 42.071 -6.138 50.077 1.00 32.61 349 LYS C C 1
ATOM 10511 O O . LYS C 1 354 ? 41.265 -5.407 50.663 1.00 31.46 349 LYS C O 1
ATOM 10517 N N . VAL C 1 355 ? 41.769 -6.824 48.979 1.00 32.46 350 VAL C N 1
ATOM 10518 C CA . VAL C 1 355 ? 40.427 -6.904 48.417 1.00 30.90 350 VAL C CA 1
ATOM 10519 C C . VAL C 1 355 ? 39.977 -8.354 48.524 1.00 30.60 350 VAL C C 1
ATOM 10520 O O . VAL C 1 355 ? 40.709 -9.265 48.118 1.00 31.76 350 VAL C O 1
ATOM 10524 N N . LEU C 1 356 ? 38.785 -8.569 49.077 1.00 29.18 351 LEU C N 1
ATOM 10525 C CA . LEU C 1 356 ? 38.310 -9.926 49.309 1.00 28.96 351 LEU C CA 1
ATOM 10526 C C . LEU C 1 356 ? 38.134 -10.673 47.989 1.00 29.25 351 LEU C C 1
ATOM 10527 O O . LEU C 1 356 ? 37.922 -10.073 46.931 1.00 29.10 351 LEU C O 1
ATOM 10532 N N . ASP C 1 357 ? 38.232 -11.996 48.060 1.00 29.80 352 ASP C N 1
ATOM 10533 C CA . ASP C 1 357 ? 37.955 -12.824 46.898 1.00 30.12 352 ASP C CA 1
ATOM 10534 C C . ASP C 1 357 ? 36.546 -12.523 46.392 1.00 28.71 352 ASP C C 1
ATOM 10535 O O . ASP C 1 357 ? 35.610 -12.431 47.199 1.00 27.54 352 ASP C O 1
ATOM 10540 N N . PRO C 1 358 ? 36.356 -12.344 45.082 1.00 28.88 353 PRO C N 1
ATOM 10541 C CA . PRO C 1 358 ? 35.051 -11.874 44.580 1.00 27.62 353 PRO C CA 1
ATOM 10542 C C . PRO C 1 358 ? 33.887 -12.821 44.857 1.00 26.88 353 PRO C C 1
ATOM 10543 O O . PRO C 1 358 ? 32.736 -12.420 44.650 1.00 25.80 353 PRO C O 1
ATOM 10547 N N . HIS C 1 359 ? 34.142 -14.048 45.314 1.00 27.53 354 HIS C N 1
ATOM 10548 C CA . HIS C 1 359 ? 33.076 -14.969 45.687 1.00 27.00 354 HIS C CA 1
ATOM 10549 C C . HIS C 1 359 ? 32.434 -14.632 47.029 1.00 25.91 354 HIS C C 1
ATOM 10550 O O . HIS C 1 359 ? 31.365 -15.170 47.337 1.00 25.32 354 HIS C O 1
ATOM 10557 N N . ILE C 1 360 ? 33.051 -13.764 47.826 1.00 25.75 355 ILE C N 1
ATOM 10558 C CA . ILE C 1 360 ? 32.548 -13.402 49.143 1.00 24.92 355 ILE C CA 1
ATOM 10559 C C . ILE C 1 360 ? 32.466 -11.884 49.222 1.00 24.15 355 ILE C C 1
ATOM 10560 O O . ILE C 1 360 ? 33.239 -11.165 48.581 1.00 24.60 355 ILE C O 1
ATOM 10565 N N . GLY C 1 361 ? 31.495 -11.397 49.993 1.00 23.07 356 GLY C N 1
ATOM 10566 C CA . GLY C 1 361 ? 31.273 -9.975 50.137 1.00 22.34 356 GLY C CA 1
ATOM 10567 C C . GLY C 1 361 ? 30.606 -9.655 51.459 1.00 21.63 356 GLY C C 1
ATOM 10568 O O . GLY C 1 361 ? 30.270 -10.541 52.249 1.00 21.70 356 GLY C O 1
ATOM 10569 N N . ALA C 1 362 ? 30.428 -8.359 51.696 1.00 22.22 357 ALA C N 1
ATOM 10570 C CA . ALA C 1 362 ? 29.849 -7.877 52.937 1.00 20.51 357 ALA C CA 1
ATOM 10571 C C . ALA C 1 362 ? 29.023 -6.632 52.650 1.00 19.58 357 ALA C C 1
ATOM 10572 O O . ALA C 1 362 ? 29.430 -5.774 51.862 1.00 24.07 357 ALA C O 1
ATOM 10574 N N . ILE C 1 363 ? 27.861 -6.550 53.286 1.00 18.80 358 ILE C N 1
ATOM 10575 C CA . ILE C 1 363 ? 26.992 -5.385 53.198 1.00 22.54 358 ILE C CA 1
ATOM 10576 C C . ILE C 1 363 ? 26.462 -5.096 54.596 1.00 25.03 358 ILE C C 1
ATOM 10577 O O . ILE C 1 363 ? 26.155 -6.022 55.358 1.00 24.05 358 ILE C O 1
ATOM 10582 N N . TYR C 1 364 ? 26.404 -3.816 54.959 1.00 21.09 359 TYR C N 1
ATOM 10583 C CA . TYR C 1 364 ? 25.901 -3.418 56.268 1.00 18.50 359 TYR C CA 1
ATOM 10584 C C . TYR C 1 364 ? 24.896 -2.295 56.088 1.00 16.64 359 TYR C C 1
ATOM 10585 O O . TYR C 1 364 ? 25.209 -1.265 55.484 1.00 17.78 359 TYR C O 1
ATOM 10594 N N . GLY C 1 365 ? 23.697 -2.492 56.620 1.00 19.44 360 GLY C N 1
ATOM 10595 C CA . GLY C 1 365 ? 22.610 -1.572 56.359 1.00 20.05 360 GLY C CA 1
ATOM 10596 C C . GLY C 1 365 ? 21.753 -1.279 57.568 1.00 19.37 360 GLY C C 1
ATOM 10597 O O . GLY C 1 365 ? 20.526 -1.229 57.456 1.00 25.29 360 GLY C O 1
ATOM 10598 N N . ASP C 1 366 ? 22.365 -1.132 58.738 1.00 24.89 361 ASP C N 1
ATOM 10599 C CA . ASP C 1 366 ? 21.631 -0.781 59.949 1.00 22.47 361 ASP C CA 1
ATOM 10600 C C . ASP C 1 366 ? 22.268 0.457 60.563 1.00 23.25 361 ASP C C 1
ATOM 10601 O O . ASP C 1 366 ? 23.399 0.396 61.055 1.00 21.75 361 ASP C O 1
ATOM 10606 N N . ALA C 1 367 ? 21.539 1.575 60.524 1.00 21.96 362 ALA C N 1
ATOM 10607 C CA . ALA C 1 367 ? 21.951 2.825 61.164 1.00 27.50 362 ALA C CA 1
ATOM 10608 C C . ALA C 1 367 ? 23.228 3.378 60.539 1.00 22.13 362 ALA C C 1
ATOM 10609 O O . ALA C 1 367 ? 24.113 3.882 61.231 1.00 24.14 362 ALA C O 1
ATOM 10611 N N . ILE C 1 368 ? 23.323 3.284 59.212 1.00 25.67 363 ILE C N 1
ATOM 10612 C CA . ILE C 1 368 ? 24.444 3.875 58.494 1.00 25.58 363 ILE C CA 1
ATOM 10613 C C . ILE C 1 368 ? 24.275 5.388 58.454 1.00 22.44 363 ILE C C 1
ATOM 10614 O O . ILE C 1 368 ? 23.201 5.903 58.117 1.00 21.59 363 ILE C O 1
ATOM 10619 N N . THR C 1 369 ? 25.334 6.106 58.816 1.00 20.77 364 THR C N 1
ATOM 10620 C CA . THR C 1 369 ? 25.426 7.549 58.670 1.00 18.76 364 THR C CA 1
ATOM 10621 C C . THR C 1 369 ? 26.636 7.865 57.799 1.00 25.01 364 THR C C 1
ATOM 10622 O O . THR C 1 369 ? 27.477 7.002 57.533 1.00 26.89 364 THR C O 1
ATOM 10626 N N . ILE C 1 370 ? 26.708 9.117 57.342 1.00 22.24 365 ILE C N 1
ATOM 10627 C CA . ILE C 1 370 ? 27.884 9.580 56.607 1.00 21.77 365 ILE C CA 1
ATOM 10628 C C . ILE C 1 370 ? 29.139 9.362 57.446 1.00 23.37 365 ILE C C 1
ATOM 10629 O O . ILE C 1 370 ? 30.151 8.821 56.972 1.00 22.23 365 ILE C O 1
ATOM 10634 N N . SER C 1 371 ? 29.065 9.748 58.724 1.00 22.21 366 SER C N 1
ATOM 10635 C CA . SER C 1 371 ? 30.210 9.645 59.621 1.00 23.53 366 SER C CA 1
ATOM 10636 C C . SER C 1 371 ? 30.626 8.195 59.842 1.00 23.42 366 SER C C 1
ATOM 10637 O O . SER C 1 371 ? 31.821 7.893 59.932 1.00 24.46 366 SER C O 1
ATOM 10640 N N . ARG C 1 372 ? 29.659 7.280 59.940 1.00 22.28 367 ARG C N 1
ATOM 10641 C CA . ARG C 1 372 ? 30.005 5.872 60.118 1.00 22.87 367 ARG C CA 1
ATOM 10642 C C . ARG C 1 372 ? 30.635 5.286 58.858 1.00 22.13 367 ARG C C 1
ATOM 10643 O O . ARG C 1 372 ? 31.556 4.469 58.948 1.00 22.79 367 ARG C O 1
ATOM 10651 N N . CYS C 1 373 ? 30.151 5.680 57.677 1.00 21.42 368 CYS C N 1
ATOM 10652 C CA . CYS C 1 373 ? 30.788 5.250 56.434 1.00 21.53 368 CYS C CA 1
ATOM 10653 C C . CYS C 1 373 ? 32.243 5.696 56.391 1.00 24.68 368 CYS C C 1
ATOM 10654 O O . CYS C 1 373 ? 33.144 4.907 56.066 1.00 25.30 368 CYS C O 1
ATOM 10657 N N . LYS C 1 374 ? 32.485 6.963 56.739 1.00 23.71 369 LYS C N 1
ATOM 10658 C CA . LYS C 1 374 ? 33.845 7.487 56.799 1.00 25.31 369 LYS C CA 1
ATOM 10659 C C . LYS C 1 374 ? 34.697 6.687 57.779 1.00 31.14 369 LYS C C 1
ATOM 10660 O O . LYS C 1 374 ? 35.825 6.296 57.458 1.00 34.13 369 LYS C O 1
ATOM 10666 N N . GLU C 1 375 ? 34.173 6.441 58.986 1.00 26.57 370 GLU C N 1
ATOM 10667 C CA . GLU C 1 375 ? 34.952 5.753 60.013 1.00 28.29 370 GLU C CA 1
ATOM 10668 C C . GLU C 1 375 ? 35.276 4.320 59.601 1.00 26.96 370 GLU C C 1
ATOM 10669 O O . GLU C 1 375 ? 36.382 3.829 59.860 1.00 28.23 370 GLU C O 1
ATOM 10675 N N . ILE C 1 376 ? 34.324 3.636 58.961 1.00 25.30 371 ILE C N 1
ATOM 10676 C CA . ILE C 1 376 ? 34.558 2.268 58.506 1.00 25.11 371 ILE C CA 1
ATOM 10677 C C . ILE C 1 376 ? 35.646 2.246 57.440 1.00 25.93 371 ILE C C 1
ATOM 10678 O O . ILE C 1 376 ? 36.581 1.434 57.503 1.00 26.83 371 ILE C O 1
ATOM 10683 N N . CYS C 1 377 ? 35.548 3.145 56.451 1.00 25.76 372 CYS C N 1
ATOM 10684 C CA . CYS C 1 377 ? 36.593 3.237 55.435 1.00 26.74 372 CYS C CA 1
ATOM 10685 C C . CYS C 1 377 ? 37.953 3.486 56.078 1.00 28.51 372 CYS C C 1
ATOM 10686 O O . CYS C 1 377 ? 38.946 2.823 55.749 1.00 29.49 372 CYS C O 1
ATOM 10689 N N . LYS C 1 378 ? 38.003 4.423 57.029 1.00 29.05 373 LYS C N 1
ATOM 10690 C CA . LYS C 1 378 ? 39.264 4.799 57.655 1.00 30.89 373 LYS C CA 1
ATOM 10691 C C . LYS C 1 378 ? 39.886 3.630 58.416 1.00 31.54 373 LYS C C 1
ATOM 10692 O O . LYS C 1 378 ? 41.090 3.380 58.305 1.00 33.01 373 LYS C O 1
ATOM 10698 N N . LYS C 1 379 ? 39.086 2.896 59.198 1.00 30.59 374 LYS C N 1
ATOM 10699 C CA . LYS C 1 379 ? 39.671 1.840 60.026 1.00 31.37 374 LYS C CA 1
ATOM 10700 C C . LYS C 1 379 ? 40.049 0.619 59.191 1.00 31.30 374 LYS C C 1
ATOM 10701 O O . LYS C 1 379 ? 41.079 -0.030 59.454 1.00 32.59 374 LYS C O 1
ATOM 10707 N N . LEU C 1 380 ? 39.248 0.305 58.166 1.00 29.94 375 LEU C N 1
ATOM 10708 C CA . LEU C 1 380 ? 39.652 -0.722 57.213 1.00 30.04 375 LEU C CA 1
ATOM 10709 C C . LEU C 1 380 ? 40.992 -0.366 56.578 1.00 31.63 375 LEU C C 1
ATOM 10710 O O . LEU C 1 380 ? 41.905 -1.197 56.524 1.00 32.70 375 LEU C O 1
ATOM 10715 N N . ALA C 1 381 ? 41.140 0.882 56.115 1.00 31.94 376 ALA C N 1
ATOM 10716 C CA . ALA C 1 381 ? 42.415 1.298 55.539 1.00 33.63 376 ALA C CA 1
ATOM 10717 C C . ALA C 1 381 ? 43.536 1.265 56.572 1.00 35.38 376 ALA C C 1
ATOM 10718 O O . ALA C 1 381 ? 44.697 1.021 56.221 1.00 36.93 376 ALA C O 1
ATOM 10720 N N . ALA C 1 382 ? 43.210 1.513 57.844 1.00 35.28 377 ALA C N 1
ATOM 10721 C CA . ALA C 1 382 ? 44.221 1.470 58.894 1.00 37.01 377 ALA C CA 1
ATOM 10722 C C . ALA C 1 382 ? 44.777 0.067 59.076 1.00 37.56 377 ALA C C 1
ATOM 10723 O O . ALA C 1 382 ? 45.931 -0.090 59.491 1.00 39.37 377 ALA C O 1
ATOM 10725 N N . LYS C 1 383 ? 43.979 -0.960 58.788 1.00 36.14 378 LYS C N 1
ATOM 10726 C CA . LYS C 1 383 ? 44.492 -2.327 58.788 1.00 36.69 378 LYS C CA 1
ATOM 10727 C C . LYS C 1 383 ? 44.849 -2.827 57.394 1.00 36.78 378 LYS C C 1
ATOM 10728 O O . LYS C 1 383 ? 45.069 -4.030 57.219 1.00 36.98 378 LYS C O 1
ATOM 10734 N N . GLY C 1 384 ? 44.901 -1.943 56.403 1.00 36.74 379 GLY C N 1
ATOM 10735 C CA . GLY C 1 384 ? 45.270 -2.350 55.059 1.00 37.03 379 GLY C CA 1
ATOM 10736 C C . GLY C 1 384 ? 44.212 -3.141 54.321 1.00 35.37 379 GLY C C 1
ATOM 10737 O O . GLY C 1 384 ? 44.547 -4.078 53.585 1.00 35.76 379 GLY C O 1
ATOM 10738 N N . PHE C 1 385 ? 42.941 -2.796 54.507 1.00 33.65 380 PHE C N 1
ATOM 10739 C CA . PHE C 1 385 ? 41.844 -3.363 53.734 1.00 32.11 380 PHE C CA 1
ATOM 10740 C C . PHE C 1 385 ? 41.221 -2.268 52.877 1.00 31.31 380 PHE C C 1
ATOM 10741 O O . PHE C 1 385 ? 40.971 -1.156 53.361 1.00 31.09 380 PHE C O 1
ATOM 10749 N N . ALA C 1 386 ? 40.997 -2.581 51.603 1.00 31.01 381 ALA C N 1
ATOM 10750 C CA . ALA C 1 386 ? 40.409 -1.624 50.678 1.00 30.58 381 ALA C CA 1
ATOM 10751 C C . ALA C 1 386 ? 38.974 -1.310 51.075 1.00 28.59 381 ALA C C 1
ATOM 10752 O O . ALA C 1 386 ? 38.260 -2.148 51.629 1.00 27.68 381 ALA C O 1
ATOM 10754 N N . SER C 1 387 ? 38.560 -0.075 50.793 1.00 28.21 382 SER C N 1
ATOM 10755 C CA . SER C 1 387 ? 37.219 0.362 51.160 1.00 26.67 382 SER C CA 1
ATOM 10756 C C . SER C 1 387 ? 36.132 -0.376 50.395 1.00 25.43 382 SER C C 1
ATOM 10757 O O . SER C 1 387 ? 34.986 -0.419 50.858 1.00 24.18 382 SER C O 1
ATOM 10760 N N . VAL C 1 388 ? 36.466 -0.967 49.248 1.00 26.11 383 VAL C N 1
ATOM 10761 C CA . VAL C 1 388 ? 35.475 -1.571 48.362 1.00 25.19 383 VAL C CA 1
ATOM 10762 C C . VAL C 1 388 ? 34.972 -2.891 48.937 1.00 24.34 383 VAL C C 1
ATOM 10763 O O . VAL C 1 388 ? 34.086 -3.535 48.364 1.00 27.53 383 VAL C O 1
ATOM 10767 N N . ASN C 1 389 ? 35.526 -3.303 50.077 1.00 24.79 384 ASN C N 1
ATOM 10768 C CA . ASN C 1 389 ? 35.159 -4.595 50.641 1.00 24.48 384 ASN C CA 1
ATOM 10769 C C . ASN C 1 389 ? 33.749 -4.607 51.230 1.00 23.08 384 ASN C C 1
ATOM 10770 O O . ASN C 1 389 ? 33.185 -5.691 51.423 1.00 23.09 384 ASN C O 1
ATOM 10775 N N . VAL C 1 390 ? 33.156 -3.444 51.501 1.00 22.40 385 VAL C N 1
ATOM 10776 C CA . VAL C 1 390 ? 31.856 -3.357 52.157 1.00 21.23 385 VAL C CA 1
ATOM 10777 C C . VAL C 1 390 ? 30.909 -2.511 51.316 1.00 20.37 385 VAL C C 1
ATOM 10778 O O . VAL C 1 390 ? 31.286 -1.443 50.819 1.00 20.65 385 VAL C O 1
ATOM 10782 N N . VAL C 1 391 ? 29.674 -2.983 51.176 1.00 19.42 386 VAL C N 1
ATOM 10783 C CA . VAL C 1 391 ? 28.590 -2.199 50.595 1.00 18.55 386 VAL C CA 1
ATOM 10784 C C . VAL C 1 391 ? 27.802 -1.573 51.735 1.00 17.91 386 VAL C C 1
ATOM 10785 O O . VAL C 1 391 ? 27.536 -2.223 52.755 1.00 17.81 386 VAL C O 1
ATOM 10789 N N . PHE C 1 392 ? 27.438 -0.307 51.574 1.00 17.60 387 PHE C N 1
ATOM 10790 C CA . PHE C 1 392 ? 26.697 0.426 52.591 1.00 17.12 387 PHE C CA 1
ATOM 10791 C C . PHE C 1 392 ? 25.216 0.485 52.223 1.00 16.15 387 PHE C C 1
ATOM 10792 O O . PHE C 1 392 ? 24.846 1.035 51.181 1.00 17.74 387 PHE C O 1
ATOM 10800 N N . GLY C 1 393 ? 24.375 -0.092 53.077 1.00 17.34 388 GLY C N 1
ATOM 10801 C CA . GLY C 1 393 ? 22.944 0.106 52.980 1.00 17.37 388 GLY C CA 1
ATOM 10802 C C . GLY C 1 393 ? 22.539 1.388 53.679 1.00 17.51 388 GLY C C 1
ATOM 10803 O O . GLY C 1 393 ? 22.537 1.452 54.912 1.00 21.91 388 GLY C O 1
ATOM 10804 N N . ILE C 1 394 ? 22.220 2.423 52.906 1.00 15.40 389 ILE C N 1
ATOM 10805 C CA . ILE C 1 394 ? 21.859 3.727 53.452 1.00 14.52 389 ILE C CA 1
ATOM 10806 C C . ILE C 1 394 ? 20.351 3.754 53.671 1.00 13.85 389 ILE C C 1
ATOM 10807 O O . ILE C 1 394 ? 19.573 3.569 52.731 1.00 13.42 389 ILE C O 1
ATOM 10812 N N . GLY C 1 395 ? 19.933 3.996 54.912 1.00 15.38 390 GLY C N 1
ATOM 10813 C CA . GLY C 1 395 ? 18.560 3.845 55.306 1.00 13.86 390 GLY C CA 1
ATOM 10814 C C . GLY C 1 395 ? 17.855 5.161 55.558 1.00 15.73 390 GLY C C 1
ATOM 10815 O O . GLY C 1 395 ? 18.318 6.242 55.167 1.00 17.95 390 GLY C O 1
ATOM 10816 N N . SER C 1 396 ? 16.705 5.068 56.230 1.00 17.62 391 SER C N 1
ATOM 10817 C CA . SER C 1 396 ? 15.880 6.240 56.480 1.00 16.84 391 SER C CA 1
ATOM 10818 C C . SER C 1 396 ? 16.447 7.139 57.570 1.00 16.43 391 SER C C 1
ATOM 10819 O O . SER C 1 396 ? 16.067 8.311 57.639 1.00 15.18 391 SER C O 1
ATOM 10822 N N . PHE C 1 397 ? 17.341 6.630 58.423 1.00 21.38 392 PHE C N 1
ATOM 10823 C CA . PHE C 1 397 ? 18.048 7.518 59.340 1.00 16.89 392 PHE C CA 1
ATOM 10824 C C . PHE C 1 397 ? 18.739 8.637 58.571 1.00 18.17 392 PHE C C 1
ATOM 10825 O O . PHE C 1 397 ? 18.734 9.796 59.001 1.00 20.12 392 PHE C O 1
ATOM 10833 N N . THR C 1 398 ? 19.295 8.314 57.403 1.00 15.00 393 THR C N 1
ATOM 10834 C CA . THR C 1 398 ? 19.944 9.322 56.576 1.00 15.30 393 THR C CA 1
ATOM 10835 C C . THR C 1 398 ? 18.934 10.149 55.788 1.00 14.89 393 THR C C 1
ATOM 10836 O O . THR C 1 398 ? 18.996 11.382 55.790 1.00 15.99 393 THR C O 1
ATOM 10840 N N . TYR C 1 399 ? 18.012 9.493 55.091 1.00 14.16 394 TYR C N 1
ATOM 10841 C CA . TYR C 1 399 ? 17.222 10.195 54.085 1.00 15.19 394 TYR C CA 1
ATOM 10842 C C . TYR C 1 399 ? 15.937 10.799 54.636 1.00 15.44 394 TYR C C 1
ATOM 10843 O O . TYR C 1 399 ? 15.469 11.811 54.103 1.00 13.81 394 TYR C O 1
ATOM 10852 N N . GLN C 1 400 ? 15.372 10.224 55.699 1.00 13.65 395 GLN C N 1
ATOM 10853 C CA . GLN C 1 400 ? 14.149 10.751 56.301 1.00 13.66 395 GLN C CA 1
ATOM 10854 C C . GLN C 1 400 ? 14.421 11.841 57.332 1.00 14.39 395 GLN C C 1
ATOM 10855 O O . GLN C 1 400 ? 13.720 12.857 57.349 1.00 16.35 395 GLN C O 1
ATOM 10861 N N . TYR C 1 401 ? 15.429 11.668 58.188 1.00 14.91 396 TYR C N 1
ATOM 10862 C CA . TYR C 1 401 ? 15.625 12.569 59.329 1.00 15.76 396 TYR C CA 1
ATOM 10863 C C . TYR C 1 401 ? 16.279 13.875 58.865 1.00 16.31 396 TYR C C 1
ATOM 10864 O O . TYR C 1 401 ? 17.438 14.176 59.155 1.00 17.00 396 TYR C O 1
ATOM 10873 N N . ASN C 1 402 ? 15.505 14.660 58.118 1.00 16.11 397 ASN C N 1
ATOM 10874 C CA . ASN C 1 402 ? 15.908 16.009 57.741 1.00 16.76 397 ASN C CA 1
ATOM 10875 C C . ASN C 1 402 ? 14.677 16.902 57.731 1.00 16.83 397 ASN C C 1
ATOM 10876 O O . ASN C 1 402 ? 13.554 16.450 57.951 1.00 16.36 397 ASN C O 1
ATOM 10881 N N . THR C 1 403 ? 14.907 18.194 57.498 1.00 17.55 398 THR C N 1
ATOM 10882 C CA . THR C 1 403 ? 13.845 19.177 57.283 1.00 17.73 398 THR C CA 1
ATOM 10883 C C . THR C 1 403 ? 14.255 20.093 56.146 1.00 18.37 398 THR C C 1
ATOM 10884 O O . THR C 1 403 ? 15.365 20.013 55.630 1.00 18.25 398 THR C O 1
ATOM 10888 N N . ARG C 1 404 ? 13.339 20.979 55.760 1.00 18.50 399 ARG C N 1
ATOM 10889 C CA . ARG C 1 404 ? 13.640 21.956 54.709 1.00 25.19 399 ARG C CA 1
ATOM 10890 C C . ARG C 1 404 ? 14.735 22.916 55.155 1.00 23.71 399 ARG C C 1
ATOM 10891 O O . ARG C 1 404 ? 15.376 23.563 54.318 1.00 24.78 399 ARG C O 1
ATOM 10899 N N . ASP C 1 405 ? 14.979 22.980 56.466 1.00 20.50 400 ASP C N 1
ATOM 10900 C CA . ASP C 1 405 ? 16.004 23.820 57.049 1.00 21.80 400 ASP C CA 1
ATOM 10901 C C . ASP C 1 405 ? 17.350 23.121 57.186 1.00 21.91 400 ASP C C 1
ATOM 10902 O O . ASP C 1 405 ? 18.326 23.772 57.579 1.00 23.10 400 ASP C O 1
ATOM 10907 N N . THR C 1 406 ? 17.439 21.826 56.866 1.00 20.82 401 THR C N 1
ATOM 10908 C CA . THR C 1 406 ? 18.737 21.157 56.894 1.00 20.99 401 THR C CA 1
ATOM 10909 C C . THR C 1 406 ? 19.711 21.848 55.949 1.00 22.24 401 THR C C 1
ATOM 10910 O O . THR C 1 406 ? 20.892 22.020 56.279 1.00 22.73 401 THR C O 1
ATOM 10914 N N . PHE C 1 407 ? 19.223 22.299 54.790 1.00 21.53 402 PHE C N 1
ATOM 10915 C CA . PHE C 1 407 ? 19.975 23.207 53.933 1.00 22.54 402 PHE C CA 1
ATOM 10916 C C . PHE C 1 407 ? 19.262 24.548 53.762 1.00 23.22 402 PHE C C 1
ATOM 10917 O O . PHE C 1 407 ? 19.429 25.220 52.746 1.00 23.75 402 PHE C O 1
ATOM 10925 N N . GLY C 1 408 ? 18.461 24.937 54.752 1.00 24.10 403 GLY C N 1
ATOM 10926 C CA . GLY C 1 408 ? 17.950 26.303 54.852 1.00 24.30 403 GLY C CA 1
ATOM 10927 C C . GLY C 1 408 ? 17.167 26.797 53.653 1.00 26.39 403 GLY C C 1
ATOM 10928 O O . GLY C 1 408 ? 17.263 27.978 53.301 1.00 30.94 403 GLY C O 1
ATOM 10929 N N . PHE C 1 409 ? 16.386 25.922 53.023 1.00 22.73 404 PHE C N 1
ATOM 10930 C CA . PHE C 1 409 ? 15.662 26.285 51.811 1.00 22.54 404 PHE C CA 1
ATOM 10931 C C . PHE C 1 409 ? 14.548 27.278 52.103 1.00 24.59 404 PHE C C 1
ATOM 10932 O O . PHE C 1 409 ? 13.862 27.188 53.124 1.00 26.93 404 PHE C O 1
ATOM 10940 N N . ALA C 1 410 ? 14.353 28.220 51.186 1.00 23.98 405 ALA C N 1
ATOM 10941 C CA . ALA C 1 410 ? 13.205 29.106 51.306 1.00 30.00 405 ALA C CA 1
ATOM 10942 C C . ALA C 1 410 ? 12.839 29.682 49.942 1.00 31.01 405 ALA C C 1
ATOM 10943 O O . ALA C 1 410 ? 13.722 30.046 49.152 1.00 25.15 405 ALA C O 1
ATOM 10945 N N . MET C 1 411 ? 11.529 29.687 49.662 1.00 31.26 406 MET C N 1
ATOM 10946 C CA . MET C 1 411 ? 10.922 30.561 48.662 1.00 27.30 406 MET C CA 1
ATOM 10947 C C . MET C 1 411 ? 10.867 31.973 49.230 1.00 31.65 406 MET C C 1
ATOM 10948 O O . MET C 1 411 ? 10.237 32.200 50.270 1.00 30.56 406 MET C O 1
ATOM 10953 N N . LYS C 1 412 ? 11.521 32.924 48.570 1.00 28.28 407 LYS C N 1
ATOM 10954 C CA . LYS C 1 412 ? 11.481 34.312 49.015 1.00 32.33 407 LYS C CA 1
ATOM 10955 C C . LYS C 1 412 ? 11.148 35.206 47.835 1.00 29.88 407 LYS C C 1
ATOM 10956 O O . LYS C 1 412 ? 11.857 35.193 46.825 1.00 37.23 407 LYS C O 1
ATOM 10962 N N . ALA C 1 413 ? 10.063 35.964 47.959 1.00 30.41 408 ALA C N 1
ATOM 10963 C CA . ALA C 1 413 ? 9.733 36.976 46.968 1.00 31.59 408 ALA C CA 1
ATOM 10964 C C . ALA C 1 413 ? 10.737 38.115 47.072 1.00 35.16 408 ALA C C 1
ATOM 10965 O O . ALA C 1 413 ? 10.842 38.766 48.117 1.00 40.63 408 ALA C O 1
ATOM 10967 N N . THR C 1 414 ? 11.487 38.347 46.002 1.00 34.12 409 THR C N 1
ATOM 10968 C CA . THR C 1 414 ? 12.526 39.361 46.015 1.00 35.96 409 THR C CA 1
ATOM 10969 C C . THR C 1 414 ? 12.204 40.574 45.161 1.00 37.61 409 THR C C 1
ATOM 10970 O O . THR C 1 414 ? 12.885 41.597 45.293 1.00 39.41 409 THR C O 1
ATOM 10974 N N . TYR C 1 415 ? 11.193 40.503 44.298 1.00 37.19 410 TYR C N 1
ATOM 10975 C CA . TYR C 1 415 ? 11.030 41.574 43.325 1.00 38.84 410 TYR C CA 1
ATOM 10976 C C . TYR C 1 415 ? 9.562 41.725 42.958 1.00 38.53 410 TYR C C 1
ATOM 10977 O O . TYR C 1 415 ? 8.813 40.747 42.927 1.00 36.90 410 TYR C O 1
ATOM 10986 N N . THR C 1 416 ? 9.154 42.961 42.677 1.00 40.90 411 THR C N 1
ATOM 10987 C CA . THR C 1 416 ? 7.784 43.199 42.250 1.00 40.22 411 THR C CA 1
ATOM 10988 C C . THR C 1 416 ? 7.756 44.380 41.290 1.00 42.29 411 THR C C 1
ATOM 10989 O O . THR C 1 416 ? 8.685 45.189 41.233 1.00 44.75 411 THR C O 1
ATOM 10993 N N . VAL C 1 417 ? 6.691 44.443 40.501 1.00 42.26 412 VAL C N 1
ATOM 10994 C CA . VAL C 1 417 ? 6.401 45.595 39.655 1.00 44.24 412 VAL C CA 1
ATOM 10995 C C . VAL C 1 417 ? 4.988 46.055 39.975 1.00 44.45 412 VAL C C 1
ATOM 10996 O O . VAL C 1 417 ? 4.044 45.253 39.910 1.00 43.05 412 VAL C O 1
ATOM 11000 N N . VAL C 1 418 ? 4.862 47.339 40.328 1.00 46.55 413 VAL C N 1
ATOM 11001 C CA . VAL C 1 418 ? 3.611 47.972 40.742 1.00 46.90 413 VAL C CA 1
ATOM 11002 C C . VAL C 1 418 ? 3.407 49.200 39.863 1.00 49.15 413 VAL C C 1
ATOM 11003 O O . VAL C 1 418 ? 4.166 50.172 39.966 1.00 55.65 413 VAL C O 1
ATOM 11007 N N . ASN C 1 419 ? 2.377 49.167 39.014 1.00 53.67 414 ASN C N 1
ATOM 11008 C CA . ASN C 1 419 ? 2.054 50.269 38.099 1.00 51.46 414 ASN C CA 1
ATOM 11009 C C . ASN C 1 419 ? 3.252 50.661 37.236 1.00 55.36 414 ASN C C 1
ATOM 11010 O O . ASN C 1 419 ? 3.459 51.834 36.914 1.00 54.89 414 ASN C O 1
ATOM 11015 N N . GLY C 1 420 ? 4.045 49.666 36.847 1.00 51.37 415 GLY C N 1
ATOM 11016 C CA . GLY C 1 420 ? 5.215 49.896 36.030 1.00 52.50 415 GLY C CA 1
ATOM 11017 C C . GLY C 1 420 ? 6.486 50.192 36.796 1.00 53.02 415 GLY C C 1
ATOM 11018 O O . GLY C 1 420 ? 7.570 50.158 36.199 1.00 53.69 415 GLY C O 1
ATOM 11019 N N . GLU C 1 421 ? 6.394 50.465 38.095 1.00 52.83 416 GLU C N 1
ATOM 11020 C CA . GLU C 1 421 ? 7.559 50.788 38.908 1.00 53.49 416 GLU C CA 1
ATOM 11021 C C . GLU C 1 421 ? 8.179 49.502 39.443 1.00 51.30 416 GLU C C 1
ATOM 11022 O O . GLU C 1 421 ? 7.488 48.694 40.077 1.00 49.65 416 GLU C O 1
ATOM 11028 N N . GLU C 1 422 ? 9.469 49.311 39.162 1.00 51.66 417 GLU C N 1
ATOM 11029 C CA . GLU C 1 422 ? 10.222 48.189 39.707 1.00 50.97 417 GLU C CA 1
ATOM 11030 C C . GLU C 1 422 ? 10.536 48.429 41.181 1.00 50.65 417 GLU C C 1
ATOM 11031 O O . GLU C 1 422 ? 10.934 49.528 41.573 1.00 52.75 417 GLU C O 1
ATOM 11037 N N . ARG C 1 423 ? 10.361 47.393 42.003 1.00 53.61 418 ARG C N 1
ATOM 11038 C CA . ARG C 1 423 ? 10.560 47.504 43.440 1.00 50.39 418 ARG C CA 1
ATOM 11039 C C . ARG C 1 423 ? 11.217 46.243 43.980 1.00 50.49 418 ARG C C 1
ATOM 11040 O O . ARG C 1 423 ? 11.028 45.141 43.450 1.00 45.70 418 ARG C O 1
ATOM 11048 N N . GLN C 1 424 ? 11.938 46.413 45.084 1.00 47.79 419 GLN C N 1
ATOM 11049 C CA . GLN C 1 424 ? 12.668 45.342 45.745 1.00 49.25 419 GLN C CA 1
ATOM 11050 C C . GLN C 1 424 ? 11.944 44.933 47.021 1.00 52.78 419 GLN C C 1
ATOM 11051 O O . GLN C 1 424 ? 11.469 45.788 47.777 1.00 60.56 419 GLN C O 1
ATOM 11057 N N . ILE C 1 425 ? 11.862 43.625 47.258 1.00 51.52 420 ILE C N 1
ATOM 11058 C CA . ILE C 1 425 ? 11.115 43.063 48.379 1.00 47.26 420 ILE C CA 1
ATOM 11059 C C . ILE C 1 425 ? 12.094 42.379 49.324 1.00 56.02 420 ILE C C 1
ATOM 11060 O O . ILE C 1 425 ? 12.794 41.437 48.930 1.00 57.65 420 ILE C O 1
ATOM 11065 N N . PHE C 1 426 ? 12.134 42.847 50.572 1.00 62.19 421 PHE C N 1
ATOM 11066 C CA . PHE C 1 426 ? 12.980 42.271 51.611 1.00 59.40 421 PHE C CA 1
ATOM 11067 C C . PHE C 1 426 ? 12.626 42.903 52.951 1.00 71.42 421 PHE C C 1
ATOM 11068 O O . PHE C 1 426 ? 12.434 44.120 53.036 1.00 68.54 421 PHE C O 1
ATOM 11076 N N . LYS C 1 427 ? 12.550 42.076 53.989 1.00 78.63 422 LYS C N 1
ATOM 11077 C CA . LYS C 1 427 ? 12.345 42.543 55.350 1.00 68.47 422 LYS C CA 1
ATOM 11078 C C . LYS C 1 427 ? 13.695 42.654 56.057 1.00 72.54 422 LYS C C 1
ATOM 11079 O O . LYS C 1 427 ? 14.759 42.542 55.439 1.00 69.31 422 LYS C O 1
ATOM 11085 N N . ASN C 1 428 ? 13.655 42.883 57.366 1.00 71.74 423 ASN C N 1
ATOM 11086 C CA . ASN C 1 428 ? 14.863 42.883 58.182 1.00 73.96 423 ASN C CA 1
ATOM 11087 C C . ASN C 1 428 ? 14.532 42.600 59.645 1.00 78.37 423 ASN C C 1
ATOM 11088 O O . ASN C 1 428 ? 13.964 43.444 60.338 1.00 79.53 423 ASN C O 1
ATOM 11093 N N . SER C 1 438 ? 20.169 39.667 52.608 1.00 45.14 433 SER C N 1
ATOM 11094 C CA . SER C 1 438 ? 19.099 38.968 51.903 1.00 51.49 433 SER C CA 1
ATOM 11095 C C . SER C 1 438 ? 19.008 39.421 50.443 1.00 46.03 433 SER C C 1
ATOM 11096 O O . SER C 1 438 ? 19.379 40.544 50.107 1.00 42.87 433 SER C O 1
ATOM 11099 N N . GLN C 1 439 ? 18.521 38.531 49.581 1.00 51.70 434 GLN C N 1
ATOM 11100 C CA . GLN C 1 439 ? 18.387 38.842 48.164 1.00 43.35 434 GLN C CA 1
ATOM 11101 C C . GLN C 1 439 ? 17.334 39.921 47.943 1.00 47.08 434 GLN C C 1
ATOM 11102 O O . GLN C 1 439 ? 16.306 39.961 48.626 1.00 46.56 434 GLN C O 1
ATOM 11108 N N . LYS C 1 440 ? 17.593 40.796 46.971 1.00 48.30 435 LYS C N 1
ATOM 11109 C CA . LYS C 1 440 ? 16.675 41.868 46.617 1.00 42.05 435 LYS C CA 1
ATOM 11110 C C . LYS C 1 440 ? 16.707 42.075 45.112 1.00 46.43 435 LYS C C 1
ATOM 11111 O O . LYS C 1 440 ? 17.765 41.965 44.487 1.00 49.09 435 LYS C O 1
ATOM 11117 N N . GLY C 1 441 ? 15.545 42.369 44.534 1.00 42.25 436 GLY C N 1
ATOM 11118 C CA . GLY C 1 441 ? 15.464 42.548 43.101 1.00 42.79 436 GLY C CA 1
ATOM 11119 C C . GLY C 1 441 ? 15.683 41.239 42.354 1.00 41.18 436 GLY C C 1
ATOM 11120 O O . GLY C 1 441 ? 15.758 40.149 42.932 1.00 39.48 436 GLY C O 1
ATOM 11121 N N . LEU C 1 442 ? 15.778 41.369 41.033 1.00 41.86 437 LEU C N 1
ATOM 11122 C CA . LEU C 1 442 ? 16.083 40.218 40.197 1.00 40.71 437 LEU C CA 1
ATOM 11123 C C . LEU C 1 442 ? 17.492 39.719 40.484 1.00 40.86 437 LEU C C 1
ATOM 11124 O O . LEU C 1 442 ? 18.391 40.490 40.828 1.00 42.52 437 LEU C O 1
ATOM 11129 N N . VAL C 1 443 ? 17.678 38.409 40.365 1.00 39.21 438 VAL C N 1
ATOM 11130 C CA . VAL C 1 443 ? 18.947 37.791 40.710 1.00 39.16 438 VAL C CA 1
ATOM 11131 C C . VAL C 1 443 ? 19.489 37.061 39.491 1.00 39.11 438 VAL C C 1
ATOM 11132 O O . VAL C 1 443 ? 18.770 36.757 38.536 1.00 38.73 438 VAL C O 1
ATOM 11136 N N . ALA C 1 444 ? 20.788 36.798 39.536 1.00 39.79 439 ALA C N 1
ATOM 11137 C CA . ALA C 1 444 ? 21.478 36.026 38.521 1.00 39.84 439 ALA C CA 1
ATOM 11138 C C . ALA C 1 444 ? 22.598 35.267 39.210 1.00 39.49 439 ALA C C 1
ATOM 11139 O O . ALA C 1 444 ? 23.096 35.686 40.257 1.00 40.03 439 ALA C O 1
ATOM 11141 N N . VAL C 1 445 ? 22.971 34.131 38.632 1.00 38.66 440 VAL C N 1
ATOM 11142 C CA . VAL C 1 445 ? 24.061 33.310 39.142 1.00 38.39 440 VAL C CA 1
ATOM 11143 C C . VAL C 1 445 ? 25.110 33.220 38.047 1.00 41.45 440 VAL C C 1
ATOM 11144 O O . VAL C 1 445 ? 24.824 32.730 36.947 1.00 39.76 440 VAL C O 1
ATOM 11148 N N . VAL C 1 446 ? 26.317 33.688 38.343 1.00 41.53 441 VAL C N 1
ATOM 11149 C CA . VAL C 1 446 ? 27.365 33.768 37.335 1.00 43.33 441 VAL C CA 1
ATOM 11150 C C . VAL C 1 446 ? 28.556 32.930 37.768 1.00 47.22 441 VAL C C 1
ATOM 11151 O O . VAL C 1 446 ? 28.836 32.756 38.962 1.00 44.58 441 VAL C O 1
ATOM 11155 N N . ASN C 1 447 ? 29.265 32.413 36.769 1.00 54.96 442 ASN C N 1
ATOM 11156 C CA . ASN C 1 447 ? 30.453 31.601 36.982 1.00 58.28 442 ASN C CA 1
ATOM 11157 C C . ASN C 1 447 ? 31.682 32.499 36.998 1.00 58.47 442 ASN C C 1
ATOM 11158 O O . ASN C 1 447 ? 31.947 33.219 36.031 1.00 58.84 442 ASN C O 1
ATOM 11163 N N . ASN C 1 448 ? 32.422 32.458 38.104 1.00 75.72 443 ASN C N 1
ATOM 11164 C CA . ASN C 1 448 ? 33.707 33.132 38.232 1.00 75.25 443 ASN C CA 1
ATOM 11165 C C . ASN C 1 448 ? 34.867 32.144 38.155 1.00 82.20 443 ASN C C 1
ATOM 11166 O O . ASN C 1 448 ? 36.005 32.502 38.477 1.00 78.39 443 ASN C O 1
ATOM 11171 N N . GLY C 1 449 ? 34.605 30.911 37.720 1.00 83.77 444 GLY C N 1
ATOM 11172 C CA . GLY C 1 449 ? 35.613 29.868 37.689 1.00 79.63 444 GLY C CA 1
ATOM 11173 C C . GLY C 1 449 ? 35.600 28.970 38.910 1.00 92.30 444 GLY C C 1
ATOM 11174 O O . GLY C 1 449 ? 35.358 27.763 38.797 1.00 87.12 444 GLY C O 1
ATOM 11175 N N . ASN C 1 450 ? 35.852 29.554 40.085 1.00 95.89 445 ASN C N 1
ATOM 11176 C CA . ASN C 1 450 ? 35.971 28.770 41.312 1.00 84.30 445 ASN C CA 1
ATOM 11177 C C . ASN C 1 450 ? 34.661 28.079 41.643 1.00 83.94 445 ASN C C 1
ATOM 11178 O O . ASN C 1 450 ? 34.607 26.856 41.832 1.00 91.97 445 ASN C O 1
ATOM 11183 N N . GLU C 1 451 ? 33.591 28.860 41.695 1.00 77.71 446 GLU C N 1
ATOM 11184 C CA . GLU C 1 451 ? 32.277 28.445 42.149 1.00 82.91 446 GLU C CA 1
ATOM 11185 C C . GLU C 1 451 ? 31.320 29.571 41.790 1.00 67.35 446 GLU C C 1
ATOM 11186 O O . GLU C 1 451 ? 31.744 30.692 41.495 1.00 63.65 446 GLU C O 1
ATOM 11192 N N . LEU C 1 452 ? 30.030 29.262 41.801 1.00 58.04 447 LEU C N 1
ATOM 11193 C CA . LEU C 1 452 ? 29.047 30.227 41.337 1.00 48.13 447 LEU C CA 1
ATOM 11194 C C . LEU C 1 452 ? 28.834 31.320 42.379 1.00 43.95 447 LEU C C 1
ATOM 11195 O O . LEU C 1 452 ? 28.998 31.104 43.585 1.00 48.66 447 LEU C O 1
ATOM 11200 N N . SER C 1 453 ? 28.489 32.512 41.899 1.00 40.80 448 SER C N 1
ATOM 11201 C CA . SER C 1 453 ? 28.218 33.634 42.781 1.00 41.63 448 SER C CA 1
ATOM 11202 C C . SER C 1 453 ? 26.906 34.298 42.394 1.00 43.07 448 SER C C 1
ATOM 11203 O O . SER C 1 453 ? 26.504 34.306 41.223 1.00 41.20 448 SER C O 1
ATOM 11206 N N . LEU C 1 454 ? 26.252 34.860 43.405 1.00 40.92 449 LEU C N 1
ATOM 11207 C CA . LEU C 1 454 ? 25.003 35.586 43.248 1.00 40.66 449 LEU C CA 1
ATOM 11208 C C . LEU C 1 454 ? 25.255 37.043 42.879 1.00 43.04 449 LEU C C 1
ATOM 11209 O O . LEU C 1 454 ? 26.105 37.714 43.473 1.00 44.72 449 LEU C O 1
ATOM 11214 N N . VAL C 1 455 ? 24.505 37.528 41.896 1.00 43.28 450 VAL C N 1
ATOM 11215 C CA . VAL C 1 455 ? 24.379 38.949 41.613 1.00 45.31 450 VAL C CA 1
ATOM 11216 C C . VAL C 1 455 ? 22.915 39.306 41.823 1.00 44.32 450 VAL C C 1
ATOM 11217 O O . VAL C 1 455 ? 22.030 38.698 41.212 1.00 42.83 450 VAL C O 1
ATOM 11221 N N . ASP C 1 456 ? 22.653 40.261 42.709 1.00 45.21 451 ASP C N 1
ATOM 11222 C CA . ASP C 1 456 ? 21.275 40.676 42.944 1.00 44.50 451 ASP C CA 1
ATOM 11223 C C . ASP C 1 456 ? 21.160 42.191 42.879 1.00 47.97 451 ASP C C 1
ATOM 11224 O O . ASP C 1 456 ? 22.088 42.870 42.419 1.00 48.82 451 ASP C O 1
ATOM 11229 N N . GLU C 1 457 ? 20.015 42.720 43.312 1.00 46.45 452 GLU C N 1
ATOM 11230 C CA . GLU C 1 457 ? 19.714 44.144 43.193 1.00 51.32 452 GLU C CA 1
ATOM 11231 C C . GLU C 1 457 ? 19.681 44.570 41.730 1.00 49.61 452 GLU C C 1
ATOM 11232 O O . GLU C 1 457 ? 20.080 45.683 41.381 1.00 51.93 452 GLU C O 1
ATOM 11238 N N . LEU C 1 458 ? 19.204 43.675 40.871 1.00 48.04 453 LEU C N 1
ATOM 11239 C CA . LEU C 1 458 ? 19.097 43.919 39.442 1.00 48.92 453 LEU C CA 1
ATOM 11240 C C . LEU C 1 458 ? 17.697 44.404 39.097 1.00 48.71 453 LEU C C 1
ATOM 11241 O O . LEU C 1 458 ? 16.703 43.853 39.576 1.00 46.98 453 LEU C O 1
ATOM 11246 N N . ASP C 1 459 ? 17.625 45.437 38.267 1.00 51.37 454 ASP C N 1
ATOM 11247 C CA . ASP C 1 459 ? 16.377 45.777 37.608 1.00 51.36 454 ASP C CA 1
ATOM 11248 C C . ASP C 1 459 ? 16.295 44.983 36.306 1.00 50.00 454 ASP C C 1
ATOM 11249 O O . ASP C 1 459 ? 17.222 44.258 35.935 1.00 49.76 454 ASP C O 1
ATOM 11254 N N . ARG C 1 460 ? 15.171 45.115 35.598 1.00 53.27 455 ARG C N 1
ATOM 11255 C CA . ARG C 1 460 ? 14.974 44.332 34.382 1.00 55.21 455 ARG C CA 1
ATOM 11256 C C . ARG C 1 460 ? 16.062 44.613 33.349 1.00 51.14 455 ARG C C 1
ATOM 11257 O O . ARG C 1 460 ? 16.470 43.712 32.613 1.00 58.62 455 ARG C O 1
ATOM 11265 N N . ASN C 1 461 ? 16.562 45.848 33.293 1.00 53.95 456 ASN C N 1
ATOM 11266 C CA . ASN C 1 461 ? 17.577 46.198 32.301 1.00 57.36 456 ASN C CA 1
ATOM 11267 C C . ASN C 1 461 ? 18.897 45.471 32.565 1.00 55.76 456 ASN C C 1
ATOM 11268 O O . ASN C 1 461 ? 19.426 44.763 31.690 1.00 57.84 456 ASN C O 1
ATOM 11273 N N . ALA C 1 462 ? 19.454 45.652 33.767 1.00 55.29 457 ALA C N 1
ATOM 11274 C CA . ALA C 1 462 ? 20.701 44.980 34.113 1.00 55.07 457 ALA C CA 1
ATOM 11275 C C . ALA C 1 462 ? 20.533 43.469 34.062 1.00 52.79 457 ALA C C 1
ATOM 11276 O O . ALA C 1 462 ? 21.445 42.744 33.644 1.00 52.50 457 ALA C O 1
ATOM 11278 N N . TYR C 1 463 ? 19.370 42.978 34.490 1.00 50.40 458 TYR C N 1
ATOM 11279 C CA . TYR C 1 463 ? 19.091 41.550 34.405 1.00 52.01 458 TYR C CA 1
ATOM 11280 C C . TYR C 1 463 ? 19.154 41.066 32.961 1.00 51.93 458 TYR C C 1
ATOM 11281 O O . TYR C 1 463 ? 19.770 40.035 32.664 1.00 47.64 458 TYR C O 1
ATOM 11290 N N . LYS C 1 464 ? 18.512 41.801 32.048 1.00 49.68 459 LYS C N 1
ATOM 11291 C CA . LYS C 1 464 ? 18.486 41.391 30.648 1.00 54.88 459 LYS C CA 1
ATOM 11292 C C . LYS C 1 464 ? 19.891 41.333 30.074 1.00 53.53 459 LYS C C 1
ATOM 11293 O O . LYS C 1 464 ? 20.235 40.392 29.347 1.00 51.38 459 LYS C O 1
ATOM 11299 N N . GLN C 1 465 ? 20.728 42.316 30.402 1.00 53.75 460 GLN C N 1
ATOM 11300 C CA . GLN C 1 465 ? 22.093 42.289 29.888 1.00 55.46 460 GLN C CA 1
ATOM 11301 C C . GLN C 1 465 ? 23.039 41.453 30.744 1.00 54.36 460 GLN C C 1
ATOM 11302 O O . GLN C 1 465 ? 24.244 41.436 30.476 1.00 55.98 460 GLN C O 1
ATOM 11308 N N . LEU C 1 466 ? 22.527 40.768 31.763 1.00 51.95 461 LEU C N 1
ATOM 11309 C CA . LEU C 1 466 ? 23.257 39.700 32.434 1.00 50.55 461 LEU C CA 1
ATOM 11310 C C . LEU C 1 466 ? 22.853 38.318 31.942 1.00 48.57 461 LEU C C 1
ATOM 11311 O O . LEU C 1 466 ? 23.415 37.319 32.405 1.00 47.35 461 LEU C O 1
ATOM 11316 N N . SER C 1 467 ? 21.892 38.240 31.016 1.00 50.84 462 SER C N 1
ATOM 11317 C CA . SER C 1 467 ? 21.380 36.950 30.567 1.00 53.28 462 SER C CA 1
ATOM 11318 C C . SER C 1 467 ? 22.489 36.059 30.030 1.00 53.68 462 SER C C 1
ATOM 11319 O O . SER C 1 467 ? 22.397 34.828 30.119 1.00 61.59 462 SER C O 1
ATOM 11322 N N . ASN C 1 468 ? 23.542 36.662 29.476 1.00 54.29 463 ASN C N 1
ATOM 11323 C CA . ASN C 1 468 ? 24.663 35.902 28.934 1.00 60.03 463 ASN C CA 1
ATOM 11324 C C . ASN C 1 468 ? 25.288 35.000 29.992 1.00 57.77 463 ASN C C 1
ATOM 11325 O O . ASN C 1 468 ? 25.388 33.781 29.812 1.00 66.39 463 ASN C O 1
ATOM 11330 N N . ASP C 1 469 ? 25.695 35.585 31.116 1.00 53.12 464 ASP C N 1
ATOM 11331 C CA . ASP C 1 469 ? 26.442 34.869 32.140 1.00 53.11 464 ASP C CA 1
ATOM 11332 C C . ASP C 1 469 ? 25.552 34.200 33.179 1.00 50.06 464 ASP C C 1
ATOM 11333 O O . ASP C 1 469 ? 26.066 33.465 34.029 1.00 44.20 464 ASP C O 1
ATOM 11338 N N . ASP C 1 470 ? 24.243 34.431 33.128 1.00 48.88 465 ASP C N 1
ATOM 11339 C CA . ASP C 1 470 ? 23.314 33.834 34.080 1.00 41.42 465 ASP C CA 1
ATOM 11340 C C . ASP C 1 470 ? 23.135 32.359 33.744 1.00 39.72 465 ASP C C 1
ATOM 11341 O O . ASP C 1 470 ? 22.596 32.018 32.687 1.00 39.65 465 ASP C O 1
ATOM 11346 N N . ILE C 1 471 ? 23.588 31.478 34.644 1.00 38.45 466 ILE C N 1
ATOM 11347 C CA . ILE C 1 471 ? 23.511 30.040 34.392 1.00 36.95 466 ILE C CA 1
ATOM 11348 C C . ILE C 1 471 ? 22.113 29.481 34.582 1.00 35.00 466 ILE C C 1
ATOM 11349 O O . ILE C 1 471 ? 21.875 28.318 34.236 1.00 35.66 466 ILE C O 1
ATOM 11354 N N . LEU C 1 472 ? 21.187 30.256 35.141 1.00 34.68 467 LEU C N 1
ATOM 11355 C CA . LEU C 1 472 ? 19.796 29.829 35.165 1.00 34.61 467 LEU C CA 1
ATOM 11356 C C . LEU C 1 472 ? 19.239 29.852 33.746 1.00 33.78 467 LEU C C 1
ATOM 11357 O O . LEU C 1 472 ? 19.513 30.770 32.967 1.00 37.19 467 LEU C O 1
ATOM 11362 N N . GLU C 1 473 ? 18.473 28.823 33.400 1.00 32.47 468 GLU C N 1
ATOM 11363 C CA . GLU C 1 473 ? 17.942 28.674 32.056 1.00 33.04 468 GLU C CA 1
ATOM 11364 C C . GLU C 1 473 ? 16.427 28.566 32.109 1.00 31.97 468 GLU C C 1
ATOM 11365 O O . GLU C 1 473 ? 15.848 28.152 33.117 1.00 30.45 468 GLU C O 1
ATOM 11371 N N . ASP C 1 474 ? 15.789 28.949 31.006 1.00 32.90 469 ASP C N 1
ATOM 11372 C CA . ASP C 1 474 ? 14.348 28.785 30.894 1.00 32.09 469 ASP C CA 1
ATOM 11373 C C . ASP C 1 474 ? 13.986 27.310 30.976 1.00 30.51 469 ASP C C 1
ATOM 11374 O O . ASP C 1 474 ? 14.512 26.486 30.223 1.00 30.72 469 ASP C O 1
ATOM 11379 N N . VAL C 1 475 ? 13.088 26.976 31.904 1.00 29.05 470 VAL C N 1
ATOM 11380 C CA . VAL C 1 475 ? 12.606 25.618 32.076 1.00 27.60 470 VAL C CA 1
ATOM 11381 C C . VAL C 1 475 ? 11.128 25.501 31.739 1.00 27.28 470 VAL C C 1
ATOM 11382 O O . VAL C 1 475 ? 10.719 24.566 31.039 1.00 27.05 470 VAL C O 1
ATOM 11386 N N . PHE C 1 476 ? 10.312 26.445 32.203 1.00 27.40 471 PHE C N 1
ATOM 11387 C CA . PHE C 1 476 ? 8.872 26.326 31.987 1.00 27.12 471 PHE C CA 1
ATOM 11388 C C . PHE C 1 476 ? 8.253 27.702 31.801 1.00 30.66 471 PHE C C 1
ATOM 11389 O O . PHE C 1 476 ? 8.251 28.507 32.734 1.00 28.19 471 PHE C O 1
ATOM 11397 N N . ILE C 1 477 ? 7.698 27.961 30.618 1.00 29.35 472 ILE C N 1
ATOM 11398 C CA . ILE C 1 477 ? 7.018 29.220 30.334 1.00 30.55 472 ILE C CA 1
ATOM 11399 C C . ILE C 1 477 ? 5.641 28.924 29.762 1.00 37.27 472 ILE C C 1
ATOM 11400 O O . ILE C 1 477 ? 5.527 28.276 28.714 1.00 32.74 472 ILE C O 1
ATOM 11405 N N . ASN C 1 478 ? 4.599 29.401 30.451 1.00 34.08 473 ASN C N 1
ATOM 11406 C CA . ASN C 1 478 ? 3.241 29.463 29.906 1.00 33.70 473 ASN C CA 1
ATOM 11407 C C . ASN C 1 478 ? 2.729 28.091 29.469 1.00 32.85 473 ASN C C 1
ATOM 11408 O O . ASN C 1 478 ? 2.067 27.953 28.439 1.00 37.96 473 ASN C O 1
ATOM 11413 N N . GLY C 1 479 ? 3.031 27.064 30.258 1.00 35.32 474 GLY C N 1
ATOM 11414 C CA . GLY C 1 479 ? 2.557 25.730 29.976 1.00 32.11 474 GLY C CA 1
ATOM 11415 C C . GLY C 1 479 ? 3.447 24.892 29.085 1.00 35.40 474 GLY C C 1
ATOM 11416 O O . GLY C 1 479 ? 3.168 23.699 28.913 1.00 29.08 474 GLY C O 1
ATOM 11417 N N . GLN C 1 480 ? 4.508 25.464 28.517 1.00 30.13 475 GLN C N 1
ATOM 11418 C CA A GLN C 1 480 ? 5.427 24.751 27.634 0.63 42.57 475 GLN C CA 1
ATOM 11419 C CA B GLN C 1 480 ? 5.408 24.717 27.654 0.37 41.53 475 GLN C CA 1
ATOM 11420 C C . GLN C 1 480 ? 6.701 24.408 28.397 1.00 32.71 475 GLN C C 1
ATOM 11421 O O . GLN C 1 480 ? 7.279 25.279 29.057 1.00 31.59 475 GLN C O 1
ATOM 11432 N N . LEU C 1 481 ? 7.136 23.153 28.307 1.00 30.38 476 LEU C N 1
ATOM 11433 C CA . LEU C 1 481 ? 8.377 22.708 28.934 1.00 27.84 476 LEU C CA 1
ATOM 11434 C C . LEU C 1 481 ? 9.514 22.907 27.937 1.00 28.52 476 LEU C C 1
ATOM 11435 O O . LEU C 1 481 ? 9.573 22.227 26.906 1.00 29.17 476 LEU C O 1
ATOM 11440 N N . LEU C 1 482 ? 10.417 23.837 28.242 1.00 29.05 477 LEU C N 1
ATOM 11441 C CA . LEU C 1 482 ? 11.477 24.195 27.310 1.00 30.57 477 LEU C CA 1
ATOM 11442 C C . LEU C 1 482 ? 12.782 23.443 27.548 1.00 30.24 477 LEU C C 1
ATOM 11443 O O . LEU C 1 482 ? 13.600 23.348 26.626 1.00 31.48 477 LEU C O 1
ATOM 11448 N N . ARG C 1 483 ? 13.003 22.911 28.749 1.00 28.74 478 ARG C N 1
ATOM 11449 C CA . ARG C 1 483 ? 14.196 22.129 29.044 1.00 28.40 478 ARG C CA 1
ATOM 11450 C C . ARG C 1 483 ? 13.771 20.827 29.705 1.00 26.76 478 ARG C C 1
ATOM 11451 O O . ARG C 1 483 ? 12.969 20.834 30.643 1.00 25.61 478 ARG C O 1
ATOM 11459 N N . ASN C 1 484 ? 14.300 19.714 29.197 1.00 26.80 479 ASN C N 1
ATOM 11460 C CA . ASN C 1 484 ? 13.875 18.364 29.575 1.00 25.54 479 ASN C CA 1
ATOM 11461 C C . ASN C 1 484 ? 15.147 17.526 29.716 1.00 25.47 479 ASN C C 1
ATOM 11462 O O . ASN C 1 484 ? 15.586 16.873 28.765 1.00 29.47 479 ASN C O 1
ATOM 11467 N N . GLN C 1 485 ? 15.741 17.558 30.904 1.00 24.63 480 GLN C N 1
ATOM 11468 C CA . GLN C 1 485 ? 16.973 16.824 31.145 1.00 27.66 480 GLN C CA 1
ATOM 11469 C C . GLN C 1 485 ? 16.692 15.335 31.291 1.00 28.86 480 GLN C C 1
ATOM 11470 O O . GLN C 1 485 ? 15.603 14.917 31.697 1.00 23.48 480 GLN C O 1
ATOM 11476 N N . THR C 1 486 ? 17.698 14.530 30.979 1.00 24.07 481 THR C N 1
ATOM 11477 C CA . THR C 1 486 ? 17.625 13.104 31.242 1.00 23.25 481 THR C CA 1
ATOM 11478 C C . THR C 1 486 ? 18.443 12.755 32.482 1.00 26.13 481 THR C C 1
ATOM 11479 O O . THR C 1 486 ? 19.290 13.530 32.940 1.00 23.94 481 THR C O 1
ATOM 11483 N N . LEU C 1 487 ? 18.163 11.570 33.028 1.00 21.46 482 LEU C N 1
ATOM 11484 C CA . LEU C 1 487 ? 18.930 11.066 34.162 1.00 24.54 482 LEU C CA 1
ATOM 11485 C C . LEU C 1 487 ? 20.401 10.899 33.804 1.00 22.84 482 LEU C C 1
ATOM 11486 O O . LEU C 1 487 ? 21.283 11.186 34.621 1.00 25.09 482 LEU C O 1
ATOM 11491 N N . SER C 1 488 ? 20.686 10.428 32.589 1.00 22.80 483 SER C N 1
ATOM 11492 C CA . SER C 1 488 ? 22.076 10.239 32.184 1.00 26.15 483 SER C CA 1
ATOM 11493 C C . SER C 1 488 ? 22.830 11.566 32.148 1.00 24.88 483 SER C C 1
ATOM 11494 O O . SER C 1 488 ? 23.977 11.651 32.607 1.00 25.31 483 SER C O 1
ATOM 11497 N N . GLU C 1 489 ? 22.198 12.617 31.630 1.00 25.30 484 GLU C N 1
ATOM 11498 C CA . GLU C 1 489 ? 22.841 13.926 31.630 1.00 28.41 484 GLU C CA 1
ATOM 11499 C C . GLU C 1 489 ? 23.104 14.417 33.046 1.00 25.64 484 GLU C C 1
ATOM 11500 O O . GLU C 1 489 ? 24.175 14.966 33.329 1.00 26.30 484 GLU C O 1
ATOM 11506 N N . ILE C 1 490 ? 22.127 14.250 33.943 1.00 23.99 485 ILE C N 1
ATOM 11507 C CA . ILE C 1 490 ? 22.281 14.730 35.314 1.00 27.05 485 ILE C CA 1
ATOM 11508 C C . ILE C 1 490 ? 23.403 13.980 36.019 1.00 23.73 485 ILE C C 1
ATOM 11509 O O . ILE C 1 490 ? 24.231 14.583 36.711 1.00 23.66 485 ILE C O 1
ATOM 11514 N N . ARG C 1 491 ? 23.455 12.656 35.846 1.00 25.96 486 ARG C N 1
ATOM 11515 C CA . ARG C 1 491 ? 24.546 11.870 36.415 1.00 23.87 486 ARG C CA 1
ATOM 11516 C C . ARG C 1 491 ? 25.893 12.330 35.871 1.00 27.16 486 ARG C C 1
ATOM 11517 O O . ARG C 1 491 ? 26.868 12.445 36.622 1.00 27.00 486 ARG C O 1
ATOM 11525 N N . GLU C 1 492 ? 25.962 12.610 34.568 1.00 29.26 487 GLU C N 1
ATOM 11526 C CA . GLU C 1 492 ? 27.218 13.050 33.968 1.00 31.50 487 GLU C CA 1
ATOM 11527 C C . GLU C 1 492 ? 27.661 14.394 34.531 1.00 30.52 487 GLU C C 1
ATOM 11528 O O . GLU C 1 492 ? 28.838 14.589 34.859 1.00 28.95 487 GLU C O 1
ATOM 11534 N N . LEU C 1 493 ? 26.728 15.340 34.636 1.00 27.58 488 LEU C N 1
ATOM 11535 C CA . LEU C 1 493 ? 27.063 16.661 35.154 1.00 28.44 488 LEU C CA 1
ATOM 11536 C C . LEU C 1 493 ? 27.466 16.585 36.622 1.00 36.71 488 LEU C C 1
ATOM 11537 O O . LEU C 1 493 ? 28.375 17.298 37.064 1.00 32.06 488 LEU C O 1
ATOM 11542 N N . LEU C 1 494 ? 26.808 15.713 37.389 1.00 30.22 489 LEU C N 1
ATOM 11543 C CA . LEU C 1 494 ? 27.121 15.578 38.807 1.00 32.69 489 LEU C CA 1
ATOM 11544 C C . LEU C 1 494 ? 28.477 14.915 39.020 1.00 33.25 489 LEU C C 1
ATOM 11545 O O . LEU C 1 494 ? 29.266 15.361 39.862 1.00 36.30 489 LEU C O 1
ATOM 11550 N N . LEU C 1 495 ? 28.780 13.870 38.250 1.00 32.75 490 LEU C N 1
ATOM 11551 C CA . LEU C 1 495 ? 29.905 12.994 38.552 1.00 31.07 490 LEU C CA 1
ATOM 11552 C C . LEU C 1 495 ? 31.138 13.254 37.697 1.00 46.47 490 LEU C C 1
ATOM 11553 O O . LEU C 1 495 ? 32.246 12.902 38.117 1.00 49.92 490 LEU C O 1
ATOM 11558 N N . ASP C 1 496 ? 30.986 13.848 36.520 1.00 40.82 491 ASP C N 1
ATOM 11559 C CA . ASP C 1 496 ? 32.143 14.118 35.678 1.00 46.44 491 ASP C CA 1
ATOM 11560 C C . ASP C 1 496 ? 32.518 15.596 35.741 1.00 53.63 491 ASP C C 1
ATOM 11561 O O . ASP C 1 496 ? 31.673 16.482 35.602 1.00 48.70 491 ASP C O 1
ATOM 11567 N N . GLY D 1 1 ? 4.119 11.546 32.778 1.00 31.78 -4 GLY D N 1
ATOM 11568 C CA . GLY D 1 1 ? 4.994 10.992 31.766 1.00 31.18 -4 GLY D CA 1
ATOM 11569 C C . GLY D 1 1 ? 4.808 9.505 31.536 1.00 30.76 -4 GLY D C 1
ATOM 11570 O O . GLY D 1 1 ? 5.585 8.698 32.045 1.00 31.07 -4 GLY D O 1
ATOM 11571 N N . PRO D 1 2 ? 3.790 9.132 30.759 1.00 45.26 -3 PRO D N 1
ATOM 11572 C CA . PRO D 1 2 ? 3.582 7.708 30.456 1.00 41.21 -3 PRO D CA 1
ATOM 11573 C C . PRO D 1 2 ? 4.687 7.154 29.568 1.00 38.76 -3 PRO D C 1
ATOM 11574 O O . PRO D 1 2 ? 5.166 7.822 28.649 1.00 40.10 -3 PRO D O 1
ATOM 11578 N N . LEU D 1 3 ? 5.086 5.917 29.852 1.00 48.08 -2 LEU D N 1
ATOM 11579 C CA . LEU D 1 3 ? 6.045 5.213 29.010 1.00 37.65 -2 LEU D CA 1
ATOM 11580 C C . LEU D 1 3 ? 5.360 4.723 27.741 1.00 48.48 -2 LEU D C 1
ATOM 11581 O O . LEU D 1 3 ? 4.340 4.028 27.809 1.00 48.84 -2 LEU D O 1
ATOM 11586 N N . GLY D 1 4 ? 5.930 5.067 26.588 1.00 44.29 -1 GLY D N 1
ATOM 11587 C CA . GLY D 1 4 ? 5.398 4.576 25.336 1.00 42.99 -1 GLY D CA 1
ATOM 11588 C C . GLY D 1 4 ? 3.985 5.064 25.068 1.00 48.05 -1 GLY D C 1
ATOM 11589 O O . GLY D 1 4 ? 3.607 6.199 25.389 1.00 38.53 -1 GLY D O 1
ATOM 11590 N N . SER D 1 5 ? 3.189 4.185 24.461 1.00 46.59 0 SER D N 1
ATOM 11591 C CA . SER D 1 5 ? 1.826 4.512 24.041 1.00 42.66 0 SER D CA 1
ATOM 11592 C C . SER D 1 5 ? 0.790 4.131 25.099 1.00 45.86 0 SER D C 1
ATOM 11593 O O . SER D 1 5 ? -0.192 3.442 24.823 1.00 49.16 0 SER D O 1
ATOM 11596 N N . MET D 1 6 ? 1.012 4.583 26.329 1.00 45.97 1 MET D N 1
ATOM 11597 C CA . MET D 1 6 ? 0.033 4.488 27.400 1.00 38.60 1 MET D CA 1
ATOM 11598 C C . MET D 1 6 ? -0.416 5.889 27.796 1.00 34.42 1 MET D C 1
ATOM 11599 O O . MET D 1 6 ? 0.167 6.896 27.387 1.00 40.49 1 MET D O 1
ATOM 11604 N N . THR D 1 7 ? -1.474 5.953 28.598 1.00 40.98 2 THR D N 1
ATOM 11605 C CA . THR D 1 7 ? -2.033 7.240 28.979 1.00 43.87 2 THR D CA 1
ATOM 11606 C C . THR D 1 7 ? -1.509 7.762 30.313 1.00 44.12 2 THR D C 1
ATOM 11607 O O . THR D 1 7 ? -1.686 8.951 30.600 1.00 45.16 2 THR D O 1
ATOM 11611 N N . LYS D 1 8 ? -0.867 6.922 31.125 1.00 38.81 3 LYS D N 1
ATOM 11612 C CA . LYS D 1 8 ? -0.219 7.394 32.343 1.00 40.02 3 LYS D CA 1
ATOM 11613 C C . LYS D 1 8 ? 0.896 6.428 32.706 1.00 35.42 3 LYS D C 1
ATOM 11614 O O . LYS D 1 8 ? 0.866 5.252 32.336 1.00 36.45 3 LYS D O 1
ATOM 11620 N N . TYR D 1 9 ? 1.880 6.939 33.441 1.00 29.30 4 TYR D N 1
ATOM 11621 C CA . TYR D 1 9 ? 2.919 6.077 33.984 1.00 28.68 4 TYR D CA 1
ATOM 11622 C C . TYR D 1 9 ? 2.366 5.368 35.211 1.00 26.21 4 TYR D C 1
ATOM 11623 O O . TYR D 1 9 ? 1.940 6.020 36.170 1.00 28.03 4 TYR D O 1
ATOM 11632 N N . THR D 1 10 ? 2.374 4.040 35.183 1.00 23.24 5 THR D N 1
ATOM 11633 C CA . THR D 1 10 ? 1.830 3.224 36.259 1.00 25.37 5 THR D CA 1
ATOM 11634 C C . THR D 1 10 ? 2.972 2.585 37.036 1.00 27.54 5 THR D C 1
ATOM 11635 O O . THR D 1 10 ? 3.804 1.878 36.457 1.00 21.53 5 THR D O 1
ATOM 11639 N N . TYR D 1 11 ? 3.003 2.827 38.342 1.00 25.35 6 TYR D N 1
ATOM 11640 C CA . TYR D 1 11 ? 3.898 2.089 39.221 1.00 20.06 6 TYR D CA 1
ATOM 11641 C C . TYR D 1 11 ? 3.209 0.779 39.574 1.00 19.38 6 TYR D C 1
ATOM 11642 O O . TYR D 1 11 ? 2.153 0.795 40.218 1.00 21.70 6 TYR D O 1
ATOM 11651 N N . PRO D 1 12 ? 3.753 -0.364 39.158 1.00 18.65 7 PRO D N 1
ATOM 11652 C CA . PRO D 1 12 ? 3.051 -1.633 39.381 1.00 18.06 7 PRO D CA 1
ATOM 11653 C C . PRO D 1 12 ? 2.760 -1.841 40.861 1.00 20.98 7 PRO D C 1
ATOM 11654 O O . PRO D 1 12 ? 3.626 -1.633 41.717 1.00 20.83 7 PRO D O 1
ATOM 11658 N N . ALA D 1 13 ? 1.515 -2.232 41.155 1.00 16.41 8 ALA D N 1
ATOM 11659 C CA . ALA D 1 13 ? 1.100 -2.460 42.535 1.00 21.10 8 ALA D CA 1
ATOM 11660 C C . ALA D 1 13 ? 1.886 -3.585 43.186 1.00 19.99 8 ALA D C 1
ATOM 11661 O O . ALA D 1 13 ? 1.917 -3.680 44.418 1.00 16.93 8 ALA D O 1
ATOM 11663 N N . THR D 1 14 ? 2.499 -4.443 42.381 1.00 19.34 9 THR D N 1
ATOM 11664 C CA . THR D 1 14 ? 3.262 -5.586 42.851 1.00 16.86 9 THR D CA 1
ATOM 11665 C C . THR D 1 14 ? 4.737 -5.265 43.052 1.00 17.12 9 THR D C 1
ATOM 11666 O O . THR D 1 14 ? 5.511 -6.164 43.385 1.00 22.88 9 THR D O 1
ATOM 11670 N N . LEU D 1 15 ? 5.144 -4.010 42.855 1.00 16.34 10 LEU D N 1
ATOM 11671 C CA . LEU D 1 15 ? 6.532 -3.599 43.030 1.00 15.89 10 LEU D CA 1
ATOM 11672 C C . LEU D 1 15 ? 6.627 -2.340 43.885 1.00 15.31 10 LEU D C 1
ATOM 11673 O O . LEU D 1 15 ? 7.500 -1.497 43.672 1.00 18.74 10 LEU D O 1
ATOM 11678 N N . LEU D 1 16 ? 5.727 -2.194 44.851 1.00 15.49 11 LEU D N 1
ATOM 11679 C CA . LEU D 1 16 ? 5.803 -1.103 45.818 1.00 16.42 11 LEU D CA 1
ATOM 11680 C C . LEU D 1 16 ? 6.430 -1.624 47.111 1.00 14.51 11 LEU D C 1
ATOM 11681 O O . LEU D 1 16 ? 5.777 -1.766 48.148 1.00 17.26 11 LEU D O 1
ATOM 11686 N N . CYS D 1 17 ? 7.721 -1.938 47.025 1.00 13.84 12 CYS D N 1
ATOM 11687 C CA . CYS D 1 17 ? 8.391 -2.639 48.112 1.00 15.11 12 CYS D CA 1
ATOM 11688 C C . CYS D 1 17 ? 9.897 -2.512 47.940 1.00 21.60 12 CYS D C 1
ATOM 11689 O O . CYS D 1 17 ? 10.388 -1.999 46.931 1.00 15.92 12 CYS D O 1
ATOM 11692 N N . ASP D 1 18 ? 10.622 -3.000 48.949 1.00 17.62 13 ASP D N 1
ATOM 11693 C CA . ASP D 1 18 ? 12.051 -3.254 48.813 1.00 15.29 13 ASP D CA 1
ATOM 11694 C C . ASP D 1 18 ? 12.281 -4.401 47.839 1.00 17.24 13 ASP D C 1
ATOM 11695 O O . ASP D 1 18 ? 11.491 -5.344 47.765 1.00 16.14 13 ASP D O 1
ATOM 11700 N N . PHE D 1 19 ? 13.394 -4.327 47.104 1.00 17.05 14 PHE D N 1
ATOM 11701 C CA . PHE D 1 19 ? 13.675 -5.325 46.076 1.00 17.86 14 PHE D CA 1
ATOM 11702 C C . PHE D 1 19 ? 13.739 -6.740 46.649 1.00 17.81 14 PHE D C 1
ATOM 11703 O O . PHE D 1 19 ? 13.225 -7.684 46.036 1.00 19.40 14 PHE D O 1
ATOM 11711 N N . TYR D 1 20 ? 14.369 -6.922 47.816 1.00 18.48 15 TYR D N 1
ATOM 11712 C CA . TYR D 1 20 ? 14.559 -8.280 48.335 1.00 17.99 15 TYR D CA 1
ATOM 11713 C C . TYR D 1 20 ? 13.244 -8.939 48.760 1.00 17.02 15 TYR D C 1
ATOM 11714 O O . TYR D 1 20 ? 13.165 -10.180 48.811 1.00 27.52 15 TYR D O 1
ATOM 11723 N N . LYS D 1 21 ? 12.207 -8.139 49.025 1.00 17.24 16 LYS D N 1
ATOM 11724 C CA . LYS D 1 21 ? 10.874 -8.683 49.263 1.00 15.40 16 LYS D CA 1
ATOM 11725 C C . LYS D 1 21 ? 10.426 -9.565 48.105 1.00 20.89 16 LYS D C 1
ATOM 11726 O O . LYS D 1 21 ? 9.773 -10.594 48.316 1.00 17.92 16 LYS D O 1
ATOM 11732 N N . VAL D 1 22 ? 10.778 -9.184 46.873 1.00 17.76 17 VAL D N 1
ATOM 11733 C CA . VAL D 1 22 ? 10.419 -9.982 45.702 1.00 20.76 17 VAL D CA 1
ATOM 11734 C C . VAL D 1 22 ? 11.110 -11.339 45.730 1.00 25.58 17 VAL D C 1
ATOM 11735 O O . VAL D 1 22 ? 10.559 -12.335 45.244 1.00 29.91 17 VAL D O 1
ATOM 11739 N N . SER D 1 23 ? 12.310 -11.409 46.309 1.00 25.55 18 SER D N 1
ATOM 11740 C CA . SER D 1 23 ? 13.096 -12.635 46.356 1.00 22.05 18 SER D CA 1
ATOM 11741 C C . SER D 1 23 ? 12.729 -13.546 47.520 1.00 22.30 18 SER D C 1
ATOM 11742 O O . SER D 1 23 ? 13.114 -14.721 47.514 1.00 19.15 18 SER D O 1
ATOM 11745 N N . HIS D 1 24 ? 12.018 -13.030 48.524 1.00 23.10 19 HIS D N 1
ATOM 11746 C CA . HIS D 1 24 ? 11.772 -13.847 49.716 1.00 20.41 19 HIS D CA 1
ATOM 11747 C C . HIS D 1 24 ? 10.849 -15.046 49.460 1.00 19.05 19 HIS D C 1
ATOM 11748 O O . HIS D 1 24 ? 11.000 -16.078 50.124 1.00 19.14 19 HIS D O 1
ATOM 11755 N N . LYS D 1 25 ? 9.912 -14.953 48.509 1.00 20.59 20 LYS D N 1
ATOM 11756 C CA . LYS D 1 25 ? 8.927 -16.025 48.334 1.00 17.71 20 LYS D CA 1
ATOM 11757 C C . LYS D 1 25 ? 9.597 -17.378 48.107 1.00 22.68 20 LYS D C 1
ATOM 11758 O O . LYS D 1 25 ? 9.203 -18.382 48.713 1.00 23.62 20 LYS D O 1
ATOM 11764 N N . GLU D 1 26 ? 10.625 -17.424 47.252 1.00 21.89 21 GLU D N 1
ATOM 11765 C CA . GLU D 1 26 ? 11.351 -18.664 46.993 1.00 19.93 21 GLU D CA 1
ATOM 11766 C C . GLU D 1 26 ? 12.247 -19.090 48.148 1.00 20.34 21 GLU D C 1
ATOM 11767 O O . GLU D 1 26 ? 12.729 -20.227 48.145 1.00 21.25 21 GLU D O 1
ATOM 11773 N N . GLN D 1 27 ? 12.502 -18.217 49.119 1.00 20.83 22 GLN D N 1
ATOM 11774 C CA . GLN D 1 27 ? 13.410 -18.562 50.205 1.00 23.80 22 GLN D CA 1
ATOM 11775 C C . GLN D 1 27 ? 12.706 -19.208 51.391 1.00 25.07 22 GLN D C 1
ATOM 11776 O O . GLN D 1 27 ? 13.377 -19.814 52.234 1.00 28.80 22 GLN D O 1
ATOM 11782 N N . TYR D 1 28 ? 11.379 -19.110 51.466 1.00 19.70 23 TYR D N 1
ATOM 11783 C CA . TYR D 1 28 ? 10.645 -19.706 52.567 1.00 22.39 23 TYR D CA 1
ATOM 11784 C C . TYR D 1 28 ? 10.769 -21.229 52.523 1.00 27.71 23 TYR D C 1
ATOM 11785 O O . TYR D 1 28 ? 11.045 -21.810 51.467 1.00 24.66 23 TYR D O 1
ATOM 11794 N N . PRO D 1 29 ? 10.601 -21.897 53.666 1.00 27.01 24 PRO D N 1
ATOM 11795 C CA . PRO D 1 29 ? 10.662 -23.363 53.670 1.00 22.06 24 PRO D CA 1
ATOM 11796 C C . PRO D 1 29 ? 9.528 -23.948 52.844 1.00 23.72 24 PRO D C 1
ATOM 11797 O O . PRO D 1 29 ? 8.518 -23.294 52.570 1.00 26.93 24 PRO D O 1
ATOM 11801 N N . GLU D 1 30 ? 9.717 -25.196 52.425 1.00 27.25 25 GLU D N 1
ATOM 11802 C CA . GLU D 1 30 ? 8.666 -25.897 51.701 1.00 25.27 25 GLU D CA 1
ATOM 11803 C C . GLU D 1 30 ? 7.425 -26.019 52.577 1.00 22.86 25 GLU D C 1
ATOM 11804 O O . GLU D 1 30 ? 7.518 -26.269 53.779 1.00 24.74 25 GLU D O 1
ATOM 11810 N N . GLY D 1 31 ? 6.256 -25.833 51.969 1.00 21.30 26 GLY D N 1
ATOM 11811 C CA . GLY D 1 31 ? 5.009 -26.006 52.677 1.00 21.12 26 GLY D CA 1
ATOM 11812 C C . GLY D 1 31 ? 4.570 -24.832 53.520 1.00 24.53 26 GLY D C 1
ATOM 11813 O O . GLY D 1 31 ? 3.642 -24.984 54.320 1.00 24.51 26 GLY D O 1
ATOM 11814 N N . THR D 1 32 ? 5.212 -23.672 53.388 1.00 24.83 27 THR D N 1
ATOM 11815 C CA . THR D 1 32 ? 4.790 -22.514 54.163 1.00 20.87 27 THR D CA 1
ATOM 11816 C C . THR D 1 32 ? 3.396 -22.094 53.732 1.00 18.10 27 THR D C 1
ATOM 11817 O O . THR D 1 32 ? 3.125 -21.896 52.546 1.00 18.71 27 THR D O 1
ATOM 11821 N N . GLU D 1 33 ? 2.507 -21.969 54.707 1.00 20.01 28 GLU D N 1
ATOM 11822 C CA . GLU D 1 33 ? 1.109 -21.691 54.444 1.00 17.71 28 GLU D CA 1
ATOM 11823 C C . GLU D 1 33 ? 0.645 -20.373 55.024 1.00 18.68 28 GLU D C 1
ATOM 11824 O O . GLU D 1 33 ? -0.368 -19.843 54.560 1.00 16.60 28 GLU D O 1
ATOM 11830 N N . LEU D 1 34 ? 1.348 -19.828 56.014 1.00 18.87 29 LEU D N 1
ATOM 11831 C CA . LEU D 1 34 ? 0.836 -18.627 56.661 1.00 20.17 29 LEU D CA 1
ATOM 11832 C C . LEU D 1 34 ? 1.975 -17.799 57.234 1.00 20.72 29 LEU D C 1
ATOM 11833 O O . LEU D 1 34 ? 2.879 -18.344 57.868 1.00 22.29 29 LEU D O 1
ATOM 11838 N N . ILE D 1 35 ? 1.908 -16.486 57.016 1.00 17.92 30 ILE D N 1
ATOM 11839 C CA . ILE D 1 35 ? 2.795 -15.519 57.650 1.00 21.64 30 ILE D CA 1
ATOM 11840 C C . ILE D 1 35 ? 1.941 -14.426 58.279 1.00 20.13 30 ILE D C 1
ATOM 11841 O O . ILE D 1 35 ? 1.081 -13.834 57.614 1.00 16.26 30 ILE D O 1
ATOM 11846 N N . TYR D 1 36 ? 2.193 -14.158 59.557 1.00 16.39 31 TYR D N 1
ATOM 11847 C CA . TYR D 1 36 ? 1.430 -13.233 60.383 1.00 14.28 31 TYR D CA 1
ATOM 11848 C C . TYR D 1 36 ? 2.421 -12.232 60.960 1.00 15.82 31 TYR D C 1
ATOM 11849 O O . TYR D 1 36 ? 3.403 -12.633 61.612 1.00 15.14 31 TYR D O 1
ATOM 11858 N N . SER D 1 37 ? 2.157 -10.940 60.710 1.00 13.25 32 SER D N 1
ATOM 11859 C CA . SER D 1 37 ? 3.022 -9.839 61.114 1.00 18.06 32 SER D CA 1
ATOM 11860 C C . SER D 1 37 ? 2.241 -8.795 61.902 1.00 15.41 32 SER D C 1
ATOM 11861 O O . SER D 1 37 ? 1.054 -8.550 61.658 1.00 14.09 32 SER D O 1
ATOM 11864 N N . THR D 1 38 ? 2.940 -8.157 62.832 1.00 14.54 33 THR D N 1
ATOM 11865 C CA . THR D 1 38 ? 2.386 -7.134 63.699 1.00 15.26 33 THR D CA 1
ATOM 11866 C C . THR D 1 38 ? 3.099 -5.807 63.471 1.00 15.27 33 THR D C 1
ATOM 11867 O O . THR D 1 38 ? 4.244 -5.758 63.017 1.00 16.37 33 THR D O 1
ATOM 11871 N N . TRP D 1 39 ? 2.401 -4.727 63.800 1.00 14.23 34 TRP D N 1
ATOM 11872 C CA . TRP D 1 39 ? 2.913 -3.368 63.664 1.00 14.29 34 TRP D CA 1
ATOM 11873 C C . TRP D 1 39 ? 2.934 -2.745 65.051 1.00 14.41 34 TRP D C 1
ATOM 11874 O O . TRP D 1 39 ? 1.880 -2.579 65.671 1.00 16.09 34 TRP D O 1
ATOM 11885 N N . THR D 1 40 ? 4.129 -2.420 65.543 1.00 16.98 35 THR D N 1
ATOM 11886 C CA . THR D 1 40 ? 4.276 -2.020 66.940 1.00 15.70 35 THR D CA 1
ATOM 11887 C C . THR D 1 40 ? 5.147 -0.781 67.098 1.00 16.90 35 THR D C 1
ATOM 11888 O O . THR D 1 40 ? 6.219 -0.682 66.478 1.00 16.14 35 THR D O 1
ATOM 11892 N N . PRO D 1 41 ? 4.716 0.180 67.918 1.00 14.84 36 PRO D N 1
ATOM 11893 C CA . PRO D 1 41 ? 5.646 1.209 68.402 1.00 15.33 36 PRO D CA 1
ATOM 11894 C C . PRO D 1 41 ? 6.490 0.681 69.552 1.00 14.89 36 PRO D C 1
ATOM 11895 O O . PRO D 1 41 ? 6.018 0.584 70.690 1.00 20.17 36 PRO D O 1
ATOM 11899 N N . ARG D 1 42 ? 7.749 0.355 69.278 1.00 15.90 37 ARG D N 1
ATOM 11900 C CA . ARG D 1 42 ? 8.542 -0.392 70.247 1.00 19.11 37 ARG D CA 1
ATOM 11901 C C . ARG D 1 42 ? 9.209 0.486 71.301 1.00 20.17 37 ARG D C 1
ATOM 11902 O O . ARG D 1 42 ? 9.536 -0.017 72.382 1.00 28.10 37 ARG D O 1
ATOM 11910 N N . THR D 1 43 ? 9.407 1.773 71.028 1.00 19.54 38 THR D N 1
ATOM 11911 C CA . THR D 1 43 ? 10.046 2.672 71.980 1.00 23.03 38 THR D CA 1
ATOM 11912 C C . THR D 1 43 ? 9.523 4.080 71.738 1.00 24.79 38 THR D C 1
ATOM 11913 O O . THR D 1 43 ? 8.832 4.341 70.753 1.00 17.62 38 THR D O 1
ATOM 11917 N N . SER D 1 44 ? 9.845 4.996 72.652 1.00 21.52 39 SER D N 1
ATOM 11918 C CA . SER D 1 44 ? 9.520 6.407 72.462 1.00 18.70 39 SER D CA 1
ATOM 11919 C C . SER D 1 44 ? 10.769 7.245 72.684 1.00 27.61 39 SER D C 1
ATOM 11920 O O . SER D 1 44 ? 11.388 7.170 73.752 1.00 22.75 39 SER D O 1
ATOM 11923 N N . ARG D 1 45 ? 11.143 8.030 71.674 1.00 21.35 40 ARG D N 1
ATOM 11924 C CA . ARG D 1 45 ? 12.239 8.982 71.794 1.00 21.50 40 ARG D CA 1
ATOM 11925 C C . ARG D 1 45 ? 11.772 10.364 72.225 1.00 19.63 40 ARG D C 1
ATOM 11926 O O . ARG D 1 45 ? 12.603 11.264 72.374 1.00 27.08 40 ARG D O 1
ATOM 11934 N N . VAL D 1 46 ? 10.474 10.561 72.423 1.00 19.92 41 VAL D N 1
ATOM 11935 C CA . VAL D 1 46 ? 9.940 11.844 72.856 1.00 20.45 41 VAL D CA 1
ATOM 11936 C C . VAL D 1 46 ? 9.664 11.774 74.350 1.00 28.54 41 VAL D C 1
ATOM 11937 O O . VAL D 1 46 ? 8.948 10.879 74.817 1.00 26.94 41 VAL D O 1
ATOM 11941 N N . GLU D 1 47 ? 10.243 12.712 75.094 1.00 29.93 42 GLU D N 1
ATOM 11942 C CA . GLU D 1 47 ? 10.105 12.730 76.543 1.00 33.74 42 GLU D CA 1
ATOM 11943 C C . GLU D 1 47 ? 8.645 12.914 76.938 1.00 32.57 42 GLU D C 1
ATOM 11944 O O . GLU D 1 47 ? 7.912 13.694 76.322 1.00 31.21 42 GLU D O 1
ATOM 11950 N N . ASP D 1 48 ? 8.223 12.165 77.959 1.00 25.28 43 ASP D N 1
ATOM 11951 C CA . ASP D 1 48 ? 6.897 12.195 78.575 1.00 27.26 43 ASP D CA 1
ATOM 11952 C C . ASP D 1 48 ? 5.817 11.574 77.703 1.00 29.70 43 ASP D C 1
ATOM 11953 O O . ASP D 1 48 ? 4.655 11.549 78.119 1.00 31.85 43 ASP D O 1
ATOM 11958 N N . ILE D 1 49 ? 6.145 11.082 76.513 1.00 31.30 44 ILE D N 1
ATOM 11959 C CA . ILE D 1 49 ? 5.178 10.414 75.651 1.00 19.64 44 ILE D CA 1
ATOM 11960 C C . ILE D 1 49 ? 5.465 8.925 75.719 1.00 25.85 44 ILE D C 1
ATOM 11961 O O . ILE D 1 49 ? 6.523 8.468 75.273 1.00 22.27 44 ILE D O 1
ATOM 11966 N N . ASP D 1 50 ? 4.528 8.161 76.281 1.00 21.58 45 ASP D N 1
ATOM 11967 C CA . ASP D 1 50 ? 4.670 6.714 76.346 1.00 23.26 45 ASP D CA 1
ATOM 11968 C C . ASP D 1 50 ? 3.497 5.994 75.692 1.00 25.38 45 ASP D C 1
ATOM 11969 O O . ASP D 1 50 ? 3.370 4.771 75.833 1.00 24.20 45 ASP D O 1
ATOM 11974 N N . ARG D 1 51 ? 2.646 6.719 74.971 1.00 21.35 46 ARG D N 1
ATOM 11975 C CA . ARG D 1 51 ? 1.584 6.125 74.173 1.00 25.31 46 ARG D CA 1
ATOM 11976 C C . ARG D 1 51 ? 1.478 6.893 72.867 1.00 17.68 46 ARG D C 1
ATOM 11977 O O . ARG D 1 51 ? 1.813 8.077 72.802 1.00 16.91 46 ARG D O 1
ATOM 11985 N N . VAL D 1 52 ? 0.983 6.221 71.836 1.00 14.84 47 VAL D N 1
ATOM 11986 C CA . VAL D 1 52 ? 0.736 6.871 70.559 1.00 14.79 47 VAL D CA 1
ATOM 11987 C C . VAL D 1 52 ? -0.763 6.918 70.304 1.00 13.59 47 VAL D C 1
ATOM 11988 O O . VAL D 1 52 ? -1.549 6.158 70.875 1.00 16.07 47 VAL D O 1
ATOM 11992 N N . VAL D 1 53 ? -1.160 7.852 69.445 1.00 15.49 48 VAL D N 1
ATOM 11993 C CA . VAL D 1 53 ? -2.531 7.935 68.961 1.00 16.24 48 VAL D CA 1
ATOM 11994 C C . VAL D 1 53 ? -2.611 7.103 67.685 1.00 15.97 48 VAL D C 1
ATOM 11995 O O . VAL D 1 53 ? -2.021 7.458 66.662 1.00 14.83 48 VAL D O 1
ATOM 11999 N N . ALA D 1 54 ? -3.327 5.983 67.743 1.00 15.45 49 ALA D N 1
ATOM 12000 C CA . ALA D 1 54 ? -3.445 5.132 66.565 1.00 13.86 49 ALA D CA 1
ATOM 12001 C C . ALA D 1 54 ? -4.210 5.860 65.467 1.00 18.72 49 ALA D C 1
ATOM 12002 O O . ALA D 1 54 ? -5.380 6.219 65.647 1.00 16.71 49 ALA D O 1
ATOM 12004 N N . PHE D 1 55 ? -3.552 6.087 64.329 1.00 15.42 50 PHE D N 1
ATOM 12005 C CA . PHE D 1 55 ? -4.207 6.789 63.231 1.00 13.71 50 PHE D CA 1
ATOM 12006 C C . PHE D 1 55 ? -3.549 6.445 61.904 1.00 13.36 50 PHE D C 1
ATOM 12007 O O . PHE D 1 55 ? -2.316 6.438 61.796 1.00 9.70 50 PHE D O 1
ATOM 12015 N N . GLY D 1 56 ? -4.375 6.188 60.892 1.00 12.23 51 GLY D N 1
ATOM 12016 C CA . GLY D 1 56 ? -3.878 6.158 59.536 1.00 11.03 51 GLY D CA 1
ATOM 12017 C C . GLY D 1 56 ? -4.175 4.889 58.770 1.00 15.50 51 GLY D C 1
ATOM 12018 O O . GLY D 1 56 ? -4.107 4.897 57.536 1.00 15.04 51 GLY D O 1
ATOM 12019 N N . PHE D 1 57 ? -4.506 3.800 59.479 1.00 11.91 52 PHE D N 1
ATOM 12020 C CA . PHE D 1 57 ? -4.692 2.513 58.813 1.00 12.84 52 PHE D CA 1
ATOM 12021 C C . PHE D 1 57 ? -5.766 2.596 57.740 1.00 13.89 52 PHE D C 1
ATOM 12022 O O . PHE D 1 57 ? -5.585 2.075 56.635 1.00 13.94 52 PHE D O 1
ATOM 12030 N N . GLN D 1 58 ? -6.889 3.248 58.052 1.00 11.82 53 GLN D N 1
ATOM 12031 C CA . GLN D 1 58 ? -8.010 3.308 57.120 1.00 17.32 53 GLN D CA 1
ATOM 12032 C C . GLN D 1 58 ? -7.632 4.038 55.836 1.00 19.04 53 GLN D C 1
ATOM 12033 O O . GLN D 1 58 ? -7.974 3.587 54.734 1.00 16.90 53 GLN D O 1
ATOM 12039 N N . GLY D 1 59 ? -6.939 5.173 55.956 1.00 18.72 54 GLY D N 1
ATOM 12040 C CA . GLY D 1 59 ? -6.498 5.884 54.767 1.00 17.07 54 GLY D CA 1
ATOM 12041 C C . GLY D 1 59 ? -5.605 5.031 53.886 1.00 17.02 54 GLY D C 1
ATOM 12042 O O . GLY D 1 59 ? -5.767 4.999 52.661 1.00 13.18 54 GLY D O 1
ATOM 12043 N N . PHE D 1 60 ? -4.668 4.306 54.498 1.00 13.37 55 PHE D N 1
ATOM 12044 C CA . PHE D 1 60 ? -3.812 3.415 53.724 1.00 17.59 55 PHE D CA 1
ATOM 12045 C C . PHE D 1 60 ? -4.624 2.312 53.059 1.00 16.21 55 PHE D C 1
ATOM 12046 O O . PHE D 1 60 ? -4.431 2.014 51.874 1.00 13.80 55 PHE D O 1
ATOM 12054 N N . ILE D 1 61 ? -5.541 1.692 53.811 1.00 16.47 56 ILE D N 1
ATOM 12055 C CA . ILE D 1 61 ? -6.289 0.548 53.292 1.00 16.44 56 ILE D CA 1
ATOM 12056 C C . ILE D 1 61 ? -7.164 0.973 52.122 1.00 19.98 56 ILE D C 1
ATOM 12057 O O . ILE D 1 61 ? -7.221 0.292 51.088 1.00 15.29 56 ILE D O 1
ATOM 12062 N N . LYS D 1 62 ? -7.856 2.107 52.261 1.00 14.13 57 LYS D N 1
ATOM 12063 C CA . LYS D 1 62 ? -8.700 2.593 51.174 1.00 19.06 57 LYS D CA 1
ATOM 12064 C C . LYS D 1 62 ? -7.864 3.006 49.969 1.00 18.37 57 LYS D C 1
ATOM 12065 O O . LYS D 1 62 ? -8.186 2.653 48.831 1.00 19.04 57 LYS D O 1
ATOM 12071 N N . LYS D 1 63 ? -6.780 3.751 50.198 1.00 18.76 58 LYS D N 1
ATOM 12072 C CA . LYS D 1 63 ? -6.014 4.290 49.082 1.00 15.55 58 LYS D CA 1
ATOM 12073 C C . LYS D 1 63 ? -5.315 3.186 48.293 1.00 19.00 58 LYS D C 1
ATOM 12074 O O . LYS D 1 63 ? -5.451 3.107 47.065 1.00 16.13 58 LYS D O 1
ATOM 12080 N N . TYR D 1 64 ? -4.583 2.310 48.977 1.00 13.33 59 TYR D N 1
ATOM 12081 C CA . TYR D 1 64 ? -3.709 1.360 48.298 1.00 15.09 59 TYR D CA 1
ATOM 12082 C C . TYR D 1 64 ? -4.307 -0.036 48.173 1.00 15.74 59 TYR D C 1
ATOM 12083 O O . TYR D 1 64 ? -4.316 -0.611 47.079 1.00 15.54 59 TYR D O 1
ATOM 12092 N N . LEU D 1 65 ? -4.790 -0.611 49.273 1.00 16.01 60 LEU D N 1
ATOM 12093 C CA . LEU D 1 65 ? -5.240 -1.998 49.212 1.00 15.22 60 LEU D CA 1
ATOM 12094 C C . LEU D 1 65 ? -6.546 -2.135 48.439 1.00 18.20 60 LEU D C 1
ATOM 12095 O O . LEU D 1 65 ? -6.828 -3.209 47.897 1.00 19.50 60 LEU D O 1
ATOM 12100 N N . ILE D 1 66 ? -7.349 -1.074 48.371 1.00 16.76 61 ILE D N 1
ATOM 12101 C CA . ILE D 1 66 ? -8.598 -1.134 47.626 1.00 20.06 61 ILE D CA 1
ATOM 12102 C C . ILE D 1 66 ? -8.472 -0.334 46.336 1.00 22.38 61 ILE D C 1
ATOM 12103 O O . ILE D 1 66 ? -8.442 -0.913 45.246 1.00 23.51 61 ILE D O 1
ATOM 12108 N N . ASP D 1 67 ? -8.336 0.991 46.448 1.00 20.01 62 ASP D N 1
ATOM 12109 C CA . ASP D 1 67 ? -8.360 1.833 45.253 1.00 17.86 62 ASP D CA 1
ATOM 12110 C C . ASP D 1 67 ? -7.210 1.490 44.315 1.00 21.69 62 ASP D C 1
ATOM 12111 O O . ASP D 1 67 ? -7.424 1.195 43.133 1.00 20.15 62 ASP D O 1
ATOM 12116 N N . TYR D 1 68 ? -5.981 1.494 44.836 1.00 16.45 63 TYR D N 1
ATOM 12117 C CA . TYR D 1 68 ? -4.817 1.346 43.973 1.00 22.50 63 TYR D CA 1
ATOM 12118 C C . TYR D 1 68 ? -4.754 -0.049 43.367 1.00 20.24 63 TYR D C 1
ATOM 12119 O O . TYR D 1 68 ? -4.505 -0.201 42.168 1.00 20.11 63 TYR D O 1
ATOM 12128 N N . PHE D 1 69 ? -4.981 -1.084 44.175 1.00 22.68 64 PHE D N 1
ATOM 12129 C CA . PHE D 1 69 ? -4.872 -2.440 43.644 1.00 22.47 64 PHE D CA 1
ATOM 12130 C C . PHE D 1 69 ? -6.005 -2.756 42.673 1.00 20.10 64 PHE D C 1
ATOM 12131 O O . PHE D 1 69 ? -5.793 -3.449 41.672 1.00 19.32 64 PHE D O 1
ATOM 12139 N N . ASN D 1 70 ? -7.213 -2.262 42.943 1.00 20.74 65 ASN D N 1
ATOM 12140 C CA . ASN D 1 70 ? -8.308 -2.487 42.004 1.00 24.51 65 ASN D CA 1
ATOM 12141 C C . ASN D 1 70 ? -8.065 -1.741 40.699 1.00 21.05 65 ASN D C 1
ATOM 12142 O O . ASN D 1 70 ? -8.108 -2.334 39.616 1.00 24.99 65 ASN D O 1
ATOM 12147 N N . GLU D 1 71 ? -7.770 -0.440 40.791 1.00 26.04 66 GLU D N 1
ATOM 12148 C CA . GLU D 1 71 ? -7.615 0.391 39.600 1.00 23.48 66 GLU D CA 1
ATOM 12149 C C . GLU D 1 71 ? -6.410 -0.033 38.770 1.00 29.54 66 GLU D C 1
ATOM 12150 O O . GLU D 1 71 ? -6.508 -0.182 37.547 1.00 23.29 66 GLU D O 1
ATOM 12156 N N . ASN D 1 72 ? -5.257 -0.213 39.412 1.00 19.96 67 ASN D N 1
ATOM 12157 C CA . ASN D 1 72 ? -4.016 -0.425 38.688 1.00 21.37 67 ASN D CA 1
ATOM 12158 C C . ASN D 1 72 ? -3.599 -1.884 38.597 1.00 23.53 67 ASN D C 1
ATOM 12159 O O . ASN D 1 72 ? -2.615 -2.178 37.910 1.00 26.96 67 ASN D O 1
ATOM 12164 N N . PHE D 1 73 ? -4.282 -2.800 39.285 1.00 19.01 68 PHE D N 1
ATOM 12165 C CA . PHE D 1 73 ? -3.930 -4.203 39.100 1.00 19.98 68 PHE D CA 1
ATOM 12166 C C . PHE D 1 73 ? -5.085 -5.115 38.677 1.00 23.35 68 PHE D C 1
ATOM 12167 O O . PHE D 1 73 ? -5.038 -5.712 37.597 1.00 22.96 68 PHE D O 1
ATOM 12175 N N . PHE D 1 74 ? -6.139 -5.209 39.495 1.00 24.13 69 PHE D N 1
ATOM 12176 C CA . PHE D 1 74 ? -7.125 -6.270 39.289 1.00 20.86 69 PHE D CA 1
ATOM 12177 C C . PHE D 1 74 ? -8.003 -5.994 38.073 1.00 25.60 69 PHE D C 1
ATOM 12178 O O . PHE D 1 74 ? -8.302 -6.909 37.296 1.00 22.35 69 PHE D O 1
ATOM 12186 N N . LYS D 1 75 ? -8.418 -4.745 37.883 1.00 22.54 70 LYS D N 1
ATOM 12187 C CA . LYS D 1 75 ? -9.271 -4.395 36.752 1.00 35.26 70 LYS D CA 1
ATOM 12188 C C . LYS D 1 75 ? -8.504 -4.260 35.442 1.00 29.11 70 LYS D C 1
ATOM 12189 O O . LYS D 1 75 ? -9.129 -4.068 34.392 1.00 32.26 70 LYS D O 1
ATOM 12195 N N . ARG D 1 76 ? -7.185 -4.350 35.470 1.00 26.62 71 ARG D N 1
ATOM 12196 C CA . ARG D 1 76 ? -6.404 -4.247 34.248 1.00 24.56 71 ARG D CA 1
ATOM 12197 C C . ARG D 1 76 ? -6.205 -5.624 33.631 1.00 25.14 71 ARG D C 1
ATOM 12198 O O . ARG D 1 76 ? -6.376 -6.641 34.302 1.00 25.64 71 ARG D O 1
ATOM 12206 N N . PRO D 1 77 ? -5.864 -5.699 32.343 1.00 26.50 72 PRO D N 1
ATOM 12207 C CA . PRO D 1 77 ? -5.633 -7.011 31.732 1.00 28.57 72 PRO D CA 1
ATOM 12208 C C . PRO D 1 77 ? -4.498 -7.746 32.423 1.00 25.93 72 PRO D C 1
ATOM 12209 O O . PRO D 1 77 ? -3.522 -7.139 32.868 1.00 28.22 72 PRO D O 1
ATOM 12213 N N . LYS D 1 78 ? -4.646 -9.070 32.518 1.00 25.94 73 LYS D N 1
ATOM 12214 C CA . LYS D 1 78 ? -3.651 -9.883 33.208 1.00 30.48 73 LYS D CA 1
ATOM 12215 C C . LYS D 1 78 ? -2.295 -9.807 32.516 1.00 31.08 73 LYS D C 1
ATOM 12216 O O . LYS D 1 78 ? -1.251 -9.734 33.181 1.00 35.54 73 LYS D O 1
ATOM 12222 N N . GLN D 1 79 ? -2.286 -9.813 31.180 1.00 26.96 74 GLN D N 1
ATOM 12223 C CA . GLN D 1 79 ? -1.016 -9.744 30.466 1.00 27.66 74 GLN D CA 1
ATOM 12224 C C . GLN D 1 79 ? -0.289 -8.435 30.743 1.00 31.53 74 GLN D C 1
ATOM 12225 O O . GLN D 1 79 ? 0.943 -8.418 30.796 1.00 29.37 74 GLN D O 1
ATOM 12231 N N . ASP D 1 80 ? -1.030 -7.343 30.959 1.00 29.39 75 ASP D N 1
ATOM 12232 C CA . ASP D 1 80 ? -0.404 -6.052 31.229 1.00 29.66 75 ASP D CA 1
ATOM 12233 C C . ASP D 1 80 ? 0.292 -6.037 32.590 1.00 35.27 75 ASP D C 1
ATOM 12234 O O . ASP D 1 80 ? 1.434 -5.572 32.708 1.00 29.20 75 ASP D O 1
ATOM 12239 N N . VAL D 1 81 ? -0.377 -6.536 33.635 1.00 25.07 76 VAL D N 1
ATOM 12240 C CA . VAL D 1 81 ? 0.258 -6.574 34.950 1.00 28.42 76 VAL D CA 1
ATOM 12241 C C . VAL D 1 81 ? 1.449 -7.525 34.932 1.00 25.76 76 VAL D C 1
ATOM 12242 O O . VAL D 1 81 ? 2.513 -7.226 35.498 1.00 28.67 76 VAL D O 1
ATOM 12246 N N . VAL D 1 82 ? 1.307 -8.664 34.247 1.00 27.50 77 VAL D N 1
ATOM 12247 C CA . VAL D 1 82 ? 2.407 -9.619 34.159 1.00 27.35 77 VAL D CA 1
ATOM 12248 C C . VAL D 1 82 ? 3.604 -9.000 33.448 1.00 28.94 77 VAL D C 1
ATOM 12249 O O . VAL D 1 82 ? 4.749 -9.146 33.891 1.00 26.87 77 VAL D O 1
ATOM 12253 N N . ASN D 1 83 ? 3.361 -8.295 32.340 1.00 31.40 78 ASN D N 1
ATOM 12254 C CA . ASN D 1 83 ? 4.462 -7.753 31.552 1.00 31.12 78 ASN D CA 1
ATOM 12255 C C . ASN D 1 83 ? 5.130 -6.588 32.257 1.00 25.67 78 ASN D C 1
ATOM 12256 O O . ASN D 1 83 ? 6.356 -6.443 32.195 1.00 26.07 78 ASN D O 1
ATOM 12261 N N . GLU D 1 84 ? 4.342 -5.742 32.927 1.00 27.87 79 GLU D N 1
ATOM 12262 C CA . GLU D 1 84 ? 4.931 -4.644 33.680 1.00 25.33 79 GLU D CA 1
ATOM 12263 C C . GLU D 1 84 ? 5.803 -5.167 34.810 1.00 27.28 79 GLU D C 1
ATOM 12264 O O . GLU D 1 84 ? 6.831 -4.559 35.135 1.00 23.89 79 GLU D O 1
ATOM 12270 N N . TYR D 1 85 ? 5.421 -6.303 35.402 1.00 25.56 80 TYR D N 1
ATOM 12271 C CA . TYR D 1 85 ? 6.242 -6.916 36.440 1.00 24.43 80 TYR D CA 1
ATOM 12272 C C . TYR D 1 85 ? 7.517 -7.520 35.860 1.00 26.50 80 TYR D C 1
ATOM 12273 O O . TYR D 1 85 ? 8.624 -7.296 36.379 1.00 22.38 80 TYR D O 1
ATOM 12282 N N . LYS D 1 86 ? 7.370 -8.310 34.791 1.00 26.33 81 LYS D N 1
ATOM 12283 C CA . LYS D 1 86 ? 8.514 -8.999 34.207 1.00 24.72 81 LYS D CA 1
ATOM 12284 C C . LYS D 1 86 ? 9.547 -8.006 33.702 1.00 28.21 81 LYS D C 1
ATOM 12285 O O . LYS D 1 86 ? 10.751 -8.236 33.841 1.00 29.00 81 LYS D O 1
ATOM 12291 N N . ARG D 1 87 ? 9.099 -6.898 33.107 1.00 26.03 82 ARG D N 1
ATOM 12292 C CA . ARG D 1 87 ? 10.035 -5.926 32.552 1.00 28.89 82 ARG D CA 1
ATOM 12293 C C . ARG D 1 87 ? 10.945 -5.360 33.638 1.00 28.66 82 ARG D C 1
ATOM 12294 O O . ARG D 1 87 ? 12.176 -5.326 33.485 1.00 30.34 82 ARG D O 1
ATOM 12302 N N . VAL D 1 88 ? 10.354 -4.953 34.763 1.00 24.83 83 VAL D N 1
ATOM 12303 C CA . VAL D 1 88 ? 11.143 -4.393 35.855 1.00 24.13 83 VAL D CA 1
ATOM 12304 C C . VAL D 1 88 ? 12.087 -5.443 36.422 1.00 25.72 83 VAL D C 1
ATOM 12305 O O . VAL D 1 88 ? 13.286 -5.190 36.607 1.00 30.22 83 VAL D O 1
ATOM 12309 N N . ILE D 1 89 ? 11.567 -6.643 36.703 1.00 26.66 84 ILE D N 1
ATOM 12310 C CA . ILE D 1 89 ? 12.417 -7.666 37.306 1.00 24.85 84 ILE D CA 1
ATOM 12311 C C . ILE D 1 89 ? 13.571 -8.012 36.371 1.00 31.47 84 ILE D C 1
ATOM 12312 O O . ILE D 1 89 ? 14.731 -8.078 36.787 1.00 32.18 84 ILE D O 1
ATOM 12317 N N . LYS D 1 90 ? 13.272 -8.193 35.084 1.00 26.60 85 LYS D N 1
ATOM 12318 C CA . LYS D 1 90 ? 14.289 -8.574 34.110 1.00 32.49 85 LYS D CA 1
ATOM 12319 C C . LYS D 1 90 ? 15.388 -7.525 34.003 1.00 34.66 85 LYS D C 1
ATOM 12320 O O . LYS D 1 90 ? 16.579 -7.857 34.012 1.00 34.06 85 LYS D O 1
ATOM 12326 N N . HIS D 1 91 ? 15.016 -6.249 33.908 1.00 34.95 86 HIS D N 1
ATOM 12327 C CA . HIS D 1 91 ? 16.022 -5.230 33.638 1.00 30.78 86 HIS D CA 1
ATOM 12328 C C . HIS D 1 91 ? 16.591 -4.578 34.893 1.00 32.72 86 HIS D C 1
ATOM 12329 O O . HIS D 1 91 ? 17.424 -3.676 34.773 1.00 40.42 86 HIS D O 1
ATOM 12336 N N . THR D 1 92 ? 16.181 -5.006 36.087 1.00 36.37 87 THR D N 1
ATOM 12337 C CA . THR D 1 92 ? 16.840 -4.535 37.300 1.00 36.23 87 THR D CA 1
ATOM 12338 C C . THR D 1 92 ? 17.486 -5.638 38.128 1.00 38.77 87 THR D C 1
ATOM 12339 O O . THR D 1 92 ? 18.490 -5.372 38.794 1.00 41.34 87 THR D O 1
ATOM 12343 N N . LEU D 1 93 ? 16.947 -6.857 38.117 1.00 34.96 88 LEU D N 1
ATOM 12344 C CA . LEU D 1 93 ? 17.518 -7.965 38.869 1.00 36.14 88 LEU D CA 1
ATOM 12345 C C . LEU D 1 93 ? 18.317 -8.921 37.990 1.00 46.21 88 LEU D C 1
ATOM 12346 O O . LEU D 1 93 ? 18.770 -9.961 38.479 1.00 52.66 88 LEU D O 1
ATOM 12351 N N . GLN D 1 94 ? 18.495 -8.588 36.706 1.00 44.88 89 GLN D N 1
ATOM 12352 C CA . GLN D 1 94 ? 19.327 -9.362 35.779 1.00 40.91 89 GLN D CA 1
ATOM 12353 C C . GLN D 1 94 ? 18.831 -10.803 35.646 1.00 45.36 89 GLN D C 1
ATOM 12354 O O . GLN D 1 94 ? 19.618 -11.743 35.527 1.00 48.18 89 GLN D O 1
ATOM 12360 N N . VAL D 1 95 ? 17.510 -10.976 35.664 1.00 49.29 90 VAL D N 1
ATOM 12361 C CA . VAL D 1 95 ? 16.869 -12.273 35.482 1.00 41.27 90 VAL D CA 1
ATOM 12362 C C . VAL D 1 95 ? 16.334 -12.329 34.060 1.00 39.54 90 VAL D C 1
ATOM 12363 O O . VAL D 1 95 ? 15.445 -11.552 33.695 1.00 49.43 90 VAL D O 1
ATOM 12367 N N . ASP D 1 96 ? 16.864 -13.253 33.259 1.00 38.76 91 ASP D N 1
ATOM 12368 C CA . ASP D 1 96 ? 16.501 -13.286 31.848 1.00 44.98 91 ASP D CA 1
ATOM 12369 C C . ASP D 1 96 ? 15.028 -13.630 31.651 1.00 46.83 91 ASP D C 1
ATOM 12370 O O . ASP D 1 96 ? 14.360 -13.044 30.789 1.00 44.28 91 ASP D O 1
ATOM 12375 N N . ASP D 1 97 ? 14.506 -14.569 32.439 1.00 36.89 92 ASP D N 1
ATOM 12376 C CA . ASP D 1 97 ? 13.116 -15.015 32.345 1.00 35.78 92 ASP D CA 1
ATOM 12377 C C . ASP D 1 97 ? 12.508 -15.044 33.740 1.00 39.31 92 ASP D C 1
ATOM 12378 O O . ASP D 1 97 ? 12.453 -16.100 34.387 1.00 35.69 92 ASP D O 1
ATOM 12383 N N . PRO D 1 98 ? 12.051 -13.898 34.241 1.00 40.11 93 PRO D N 1
ATOM 12384 C CA . PRO D 1 98 ? 11.469 -13.862 35.590 1.00 32.85 93 PRO D CA 1
ATOM 12385 C C . PRO D 1 98 ? 10.218 -14.720 35.687 1.00 33.73 93 PRO D C 1
ATOM 12386 O O . PRO D 1 98 ? 9.428 -14.805 34.745 1.00 34.07 93 PRO D O 1
ATOM 12390 N N . ASP D 1 99 ? 10.044 -15.362 36.842 1.00 37.93 94 ASP D N 1
ATOM 12391 C CA . ASP D 1 99 ? 8.807 -16.076 37.133 1.00 31.25 94 ASP D CA 1
ATOM 12392 C C . ASP D 1 99 ? 7.747 -15.078 37.582 1.00 33.43 94 ASP D C 1
ATOM 12393 O O . ASP D 1 99 ? 7.960 -14.315 38.532 1.00 33.76 94 ASP D O 1
ATOM 12398 N N . ALA D 1 100 ? 6.606 -15.082 36.897 1.00 30.94 95 ALA D N 1
ATOM 12399 C CA . ALA D 1 100 ? 5.485 -14.221 37.252 1.00 31.37 95 ALA D CA 1
ATOM 12400 C C . ALA D 1 100 ? 4.208 -15.028 37.441 1.00 26.10 95 ALA D C 1
ATOM 12401 O O . ALA D 1 100 ? 3.110 -14.459 37.423 1.00 28.01 95 ALA D O 1
ATOM 12403 N N . SER D 1 101 ? 4.333 -16.346 37.617 1.00 23.84 96 SER D N 1
ATOM 12404 C CA . SER D 1 101 ? 3.158 -17.187 37.815 1.00 23.81 96 SER D CA 1
ATOM 12405 C C . SER D 1 101 ? 2.376 -16.788 39.063 1.00 23.50 96 SER D C 1
ATOM 12406 O O . SER D 1 101 ? 1.147 -16.891 39.076 1.00 24.18 96 SER D O 1
ATOM 12409 N N . HIS D 1 102 ? 3.057 -16.335 40.121 1.00 21.19 97 HIS D N 1
ATOM 12410 C CA . HIS D 1 102 ? 2.340 -15.930 41.329 1.00 22.48 97 HIS D CA 1
ATOM 12411 C C . HIS D 1 102 ? 1.559 -14.637 41.108 1.00 27.04 97 HIS D C 1
ATOM 12412 O O . HIS D 1 102 ? 0.440 -14.489 41.617 1.00 24.52 97 HIS D O 1
ATOM 12419 N N . ILE D 1 103 ? 2.126 -13.695 40.346 1.00 21.50 98 ILE D N 1
ATOM 12420 C CA . ILE D 1 103 ? 1.386 -12.494 39.967 1.00 20.41 98 ILE D CA 1
ATOM 12421 C C . ILE D 1 103 ? 0.166 -12.869 39.132 1.00 25.27 98 ILE D C 1
ATOM 12422 O O . ILE D 1 103 ? -0.931 -12.320 39.317 1.00 20.96 98 ILE D O 1
ATOM 12427 N N . GLU D 1 104 ? 0.346 -13.806 38.194 1.00 20.92 99 GLU D N 1
ATOM 12428 C CA . GLU D 1 104 ? -0.766 -14.306 37.390 1.00 30.18 99 GLU D CA 1
ATOM 12429 C C . GLU D 1 104 ? -1.862 -14.881 38.272 1.00 27.68 99 GLU D C 1
ATOM 12430 O O . GLU D 1 104 ? -3.050 -14.588 38.085 1.00 26.85 99 GLU D O 1
ATOM 12436 N N . SER D 1 105 ? -1.476 -15.725 39.229 1.00 23.70 100 SER D N 1
ATOM 12437 C CA . SER D 1 105 ? -2.460 -16.362 40.093 1.00 23.92 100 SER D CA 1
ATOM 12438 C C . SER D 1 105 ? -3.192 -15.328 40.939 1.00 23.99 100 SER D C 1
ATOM 12439 O O . SER D 1 105 ? -4.408 -15.431 41.139 1.00 22.79 100 SER D O 1
ATOM 12442 N N . LEU D 1 106 ? -2.470 -14.318 41.437 1.00 23.62 101 LEU D N 1
ATOM 12443 C CA . LEU D 1 106 ? -3.113 -13.255 42.209 1.00 22.45 101 LEU D CA 1
ATOM 12444 C C . LEU D 1 106 ? -4.119 -12.479 41.362 1.00 20.43 101 LEU D C 1
ATOM 12445 O O . LEU D 1 106 ? -5.220 -12.165 41.829 1.00 22.83 101 LEU D O 1
ATOM 12450 N N . HIS D 1 107 ? -3.765 -12.162 40.113 1.00 22.83 102 HIS D N 1
ATOM 12451 C CA . HIS D 1 107 ? -4.723 -11.483 39.243 1.00 19.76 102 HIS D CA 1
ATOM 12452 C C . HIS D 1 107 ? -5.940 -12.360 38.970 1.00 26.24 102 HIS D C 1
ATOM 12453 O O . HIS D 1 107 ? -7.078 -11.875 38.982 1.00 23.81 102 HIS D O 1
ATOM 12460 N N . GLU D 1 108 ? -5.716 -13.656 38.723 1.00 22.94 103 GLU D N 1
ATOM 12461 C CA . GLU D 1 108 ? -6.823 -14.586 38.508 1.00 21.96 103 GLU D CA 1
ATOM 12462 C C . GLU D 1 108 ? -7.746 -14.628 39.719 1.00 25.73 103 GLU D C 1
ATOM 12463 O O . GLU D 1 108 ? -8.975 -14.641 39.575 1.00 27.22 103 GLU D O 1
ATOM 12469 N N . LEU D 1 109 ? -7.167 -14.642 40.922 1.00 28.21 104 LEU D N 1
ATOM 12470 C CA . LEU D 1 109 ? -7.962 -14.668 42.146 1.00 24.63 104 LEU D CA 1
ATOM 12471 C C . LEU D 1 109 ? -8.844 -13.430 42.262 1.00 24.05 104 LEU D C 1
ATOM 12472 O O . LEU D 1 109 ? -10.008 -13.529 42.665 1.00 28.80 104 LEU D O 1
ATOM 12477 N N . GLY D 1 110 ? -8.308 -12.258 41.924 1.00 19.55 105 GLY D N 1
ATOM 12478 C CA . GLY D 1 110 ? -9.115 -11.062 41.764 1.00 20.73 105 GLY D CA 1
ATOM 12479 C C . GLY D 1 110 ? -9.289 -10.198 42.994 1.00 20.09 105 GLY D C 1
ATOM 12480 O O . GLY D 1 110 ? -10.064 -9.235 42.945 1.00 20.88 105 GLY D O 1
ATOM 12481 N N . TYR D 1 111 ? -8.610 -10.512 44.095 1.00 17.93 106 TYR D N 1
ATOM 12482 C CA . TYR D 1 111 ? -8.626 -9.688 45.297 1.00 17.08 106 TYR D CA 1
ATOM 12483 C C . TYR D 1 111 ? -7.380 -10.029 46.099 1.00 19.76 106 TYR D C 1
ATOM 12484 O O . TYR D 1 111 ? -6.740 -11.059 45.870 1.00 18.81 106 TYR D O 1
ATOM 12493 N N . LEU D 1 112 ? -7.047 -9.159 47.048 1.00 17.13 107 LEU D N 1
ATOM 12494 C CA . LEU D 1 112 ? -5.912 -9.413 47.922 1.00 14.53 107 LEU D CA 1
ATOM 12495 C C . LEU D 1 112 ? -6.298 -10.440 48.975 1.00 16.09 107 LEU D C 1
ATOM 12496 O O . LEU D 1 112 ? -7.188 -10.174 49.789 1.00 15.98 107 LEU D O 1
ATOM 12501 N N . PRO D 1 113 ? -5.661 -11.594 49.007 1.00 18.10 108 PRO D N 1
ATOM 12502 C CA . PRO D 1 113 ? -6.015 -12.634 49.986 1.00 15.86 108 PRO D CA 1
ATOM 12503 C C . PRO D 1 113 ? -5.336 -12.391 51.329 1.00 20.43 108 PRO D C 1
ATOM 12504 O O . PRO D 1 113 ? -4.472 -13.150 51.786 1.00 19.00 108 PRO D O 1
ATOM 12508 N N . ILE D 1 114 ? -5.727 -11.295 51.986 1.00 16.54 109 ILE D N 1
ATOM 12509 C CA . ILE D 1 114 ? -5.129 -10.883 53.248 1.00 20.30 109 ILE D CA 1
ATOM 12510 C C . ILE D 1 114 ? -6.230 -10.528 54.239 1.00 18.78 109 ILE D C 1
ATOM 12511 O O . ILE D 1 114 ? -7.377 -10.262 53.871 1.00 14.99 109 ILE D O 1
ATOM 12516 N N . LYS D 1 115 ? -5.853 -10.531 55.517 1.00 15.34 110 LYS D N 1
ATOM 12517 C CA . LYS D 1 115 ? -6.705 -10.091 56.613 1.00 16.88 110 LYS D CA 1
ATOM 12518 C C . LYS D 1 115 ? -5.899 -9.174 57.521 1.00 15.28 110 LYS D C 1
ATOM 12519 O O . LYS D 1 115 ? -4.804 -9.537 57.972 1.00 17.60 110 LYS D O 1
ATOM 12525 N N . ILE D 1 116 ? -6.456 -7.995 57.785 1.00 17.01 111 ILE D N 1
ATOM 12526 C CA . ILE D 1 116 ? -5.860 -6.960 58.618 1.00 15.52 111 ILE D CA 1
ATOM 12527 C C . ILE D 1 116 ? -6.804 -6.678 59.775 1.00 14.85 111 ILE D C 1
ATOM 12528 O O . ILE D 1 116 ? -8.007 -6.451 59.564 1.00 15.73 111 ILE D O 1
ATOM 12533 N N . LYS D 1 117 ? -6.249 -6.703 60.986 1.00 16.61 112 LYS D N 1
ATOM 12534 C CA . LYS D 1 117 ? -6.905 -6.277 62.212 1.00 18.55 112 LYS D CA 1
ATOM 12535 C C . LYS D 1 117 ? -6.177 -5.055 62.762 1.00 17.92 112 LYS D C 1
ATOM 12536 O O . LYS D 1 117 ? -4.971 -4.893 62.558 1.00 16.70 112 LYS D O 1
ATOM 12542 N N . ALA D 1 118 ? -6.914 -4.189 63.452 1.00 17.94 113 ALA D N 1
ATOM 12543 C CA . ALA D 1 118 ? -6.318 -2.970 63.979 1.00 14.92 113 ALA D CA 1
ATOM 12544 C C . ALA D 1 118 ? -7.202 -2.420 65.085 1.00 15.08 113 ALA D C 1
ATOM 12545 O O . ALA D 1 118 ? -8.424 -2.593 65.070 1.00 14.53 113 ALA D O 1
ATOM 12547 N N . VAL D 1 119 ? -6.566 -1.756 66.051 1.00 15.99 114 VAL D N 1
ATOM 12548 C CA . VAL D 1 119 ? -7.340 -1.065 67.075 1.00 19.59 114 VAL D CA 1
ATOM 12549 C C . VAL D 1 119 ? -8.142 0.051 66.409 1.00 15.54 114 VAL D C 1
ATOM 12550 O O . VAL D 1 119 ? -7.840 0.492 65.297 1.00 12.74 114 VAL D O 1
ATOM 12554 N N . LYS D 1 120 ? -9.186 0.504 67.094 1.00 17.64 115 LYS D N 1
ATOM 12555 C CA . LYS D 1 120 ? -9.919 1.663 66.604 1.00 16.87 115 LYS D CA 1
ATOM 12556 C C . LYS D 1 120 ? -8.972 2.848 66.502 1.00 15.49 115 LYS D C 1
ATOM 12557 O O . LYS D 1 120 ? -8.163 3.082 67.406 1.00 14.88 115 LYS D O 1
ATOM 12563 N N . GLU D 1 121 ? -9.035 3.566 65.379 1.00 16.06 116 GLU D N 1
ATOM 12564 C CA . GLU D 1 121 ? -8.235 4.776 65.241 1.00 17.42 116 GLU D CA 1
ATOM 12565 C C . GLU D 1 121 ? -8.717 5.830 66.227 1.00 16.26 116 GLU D C 1
ATOM 12566 O O . GLU D 1 121 ? -9.921 6.022 66.404 1.00 15.65 116 GLU D O 1
ATOM 12572 N N . GLY D 1 122 ? -7.772 6.481 66.893 1.00 17.08 117 GLY D N 1
ATOM 12573 C CA . GLY D 1 122 ? -8.070 7.365 68.002 1.00 13.58 117 GLY D CA 1
ATOM 12574 C C . GLY D 1 122 ? -7.759 6.770 69.344 1.00 15.56 117 GLY D C 1
ATOM 12575 O O . GLY D 1 122 ? -7.790 7.483 70.353 1.00 18.94 117 GLY D O 1
ATOM 12576 N N . THR D 1 123 ? -7.434 5.482 69.392 1.00 21.06 118 THR D N 1
ATOM 12577 C CA . THR D 1 123 ? -7.148 4.811 70.653 1.00 17.96 118 THR D CA 1
ATOM 12578 C C . THR D 1 123 ? -5.700 5.083 71.067 1.00 16.55 118 THR D C 1
ATOM 12579 O O . THR D 1 123 ? -4.779 4.984 70.250 1.00 18.47 118 THR D O 1
ATOM 12583 N N . PHE D 1 124 ? -5.488 5.378 72.355 1.00 17.60 119 PHE D N 1
ATOM 12584 C CA . PHE D 1 124 ? -4.137 5.485 72.896 1.00 17.69 119 PHE D CA 1
ATOM 12585 C C . PHE D 1 124 ? -3.532 4.093 73.062 1.00 16.26 119 PHE D C 1
ATOM 12586 O O . PHE D 1 124 ? -4.084 3.239 73.764 1.00 18.05 119 PHE D O 1
ATOM 12594 N N . ILE D 1 125 ? -2.388 3.865 72.435 1.00 18.92 120 ILE D N 1
ATOM 12595 C CA . ILE D 1 125 ? -1.749 2.555 72.431 1.00 16.71 120 ILE D CA 1
ATOM 12596 C C . ILE D 1 125 ? -0.411 2.688 73.142 1.00 17.58 120 ILE D C 1
ATOM 12597 O O . ILE D 1 125 ? 0.419 3.505 72.735 1.00 19.67 120 ILE D O 1
ATOM 12602 N N . PRO D 1 126 ? -0.160 1.932 74.212 1.00 16.65 121 PRO D N 1
ATOM 12603 C CA . PRO D 1 126 ? 1.114 2.071 74.918 1.00 22.76 121 PRO D CA 1
ATOM 12604 C C . PRO D 1 126 ? 2.281 1.502 74.124 1.00 20.03 121 PRO D C 1
ATOM 12605 O O . PRO D 1 126 ? 2.135 0.638 73.240 1.00 18.46 121 PRO D O 1
ATOM 12609 N N . ILE D 1 127 ? 3.471 2.033 74.443 1.00 20.19 122 ILE D N 1
ATOM 12610 C CA . ILE D 1 127 ? 4.709 1.541 73.852 1.00 16.29 122 ILE D CA 1
ATOM 12611 C C . ILE D 1 127 ? 4.858 0.062 74.179 1.00 16.44 122 ILE D C 1
ATOM 12612 O O . ILE D 1 127 ? 4.563 -0.383 75.296 1.00 17.30 122 ILE D O 1
ATOM 12617 N N . LYS D 1 128 ? 5.302 -0.714 73.195 1.00 15.90 123 LYS D N 1
ATOM 12618 C CA . LYS D 1 128 ? 5.549 -2.180 73.216 1.00 16.44 123 LYS D CA 1
ATOM 12619 C C . LYS D 1 128 ? 4.244 -2.948 73.113 1.00 16.59 123 LYS D C 1
ATOM 12620 O O . LYS D 1 128 ? 4.236 -4.145 73.414 1.00 19.82 123 LYS D O 1
ATOM 12626 N N . VAL D 1 129 ? 3.155 -2.307 72.719 1.00 15.83 124 VAL D N 1
ATOM 12627 C CA . VAL D 1 129 ? 1.876 -2.959 72.467 1.00 15.79 124 VAL D CA 1
ATOM 12628 C C . VAL D 1 129 ? 1.577 -2.844 70.977 1.00 15.72 124 VAL D C 1
ATOM 12629 O O . VAL D 1 129 ? 1.516 -1.722 70.452 1.00 14.44 124 VAL D O 1
ATOM 12633 N N . PRO D 1 130 ? 1.295 -3.942 70.285 1.00 14.50 125 PRO D N 1
ATOM 12634 C CA . PRO D 1 130 ? 0.937 -3.841 68.873 1.00 16.79 125 PRO D CA 1
ATOM 12635 C C . PRO D 1 130 ? -0.436 -3.217 68.697 1.00 15.65 125 PRO D C 1
ATOM 12636 O O . PRO D 1 130 ? -1.264 -3.174 69.609 1.00 16.19 125 PRO D O 1
ATOM 12640 N N . MET D 1 131 ? -0.674 -2.732 67.486 1.00 15.89 126 MET D N 1
ATOM 12641 C CA . MET D 1 131 ? -1.939 -2.088 67.181 1.00 20.32 126 MET D CA 1
ATOM 12642 C C . MET D 1 131 ? -2.478 -2.447 65.805 1.00 16.35 126 MET D C 1
ATOM 12643 O O . MET D 1 131 ? -3.575 -1.999 65.461 1.00 15.48 126 MET D O 1
ATOM 12648 N N . LEU D 1 132 ? -1.772 -3.275 65.035 1.00 12.45 127 LEU D N 1
ATOM 12649 C CA . LEU D 1 132 ? -2.273 -3.774 63.767 1.00 14.05 127 LEU D CA 1
ATOM 12650 C C . LEU D 1 132 ? -1.609 -5.113 63.487 1.00 14.50 127 LEU D C 1
ATOM 12651 O O . LEU D 1 132 ? -0.448 -5.332 63.845 1.00 14.56 127 LEU D O 1
ATOM 12656 N N . THR D 1 133 ? -2.359 -6.011 62.858 1.00 13.43 128 THR D N 1
ATOM 12657 C CA . THR D 1 133 ? -1.812 -7.270 62.378 1.00 13.81 128 THR D CA 1
ATOM 12658 C C . THR D 1 133 ? -2.275 -7.508 60.951 1.00 14.05 128 THR D C 1
ATOM 12659 O O . THR D 1 133 ? -3.351 -7.058 60.544 1.00 13.43 128 THR D O 1
ATOM 12663 N N . ILE D 1 134 ? -1.443 -8.227 60.203 1.00 14.01 129 ILE D N 1
ATOM 12664 C CA . ILE D 1 134 ? -1.741 -8.618 58.832 1.00 11.72 129 ILE D CA 1
ATOM 12665 C C . ILE D 1 134 ? -1.311 -10.066 58.633 1.00 14.43 129 ILE D C 1
ATOM 12666 O O . ILE D 1 134 ? -0.264 -10.494 59.136 1.00 15.70 129 ILE D O 1
ATOM 12671 N N . GLU D 1 135 ? -2.137 -10.823 57.910 1.00 13.31 130 GLU D N 1
ATOM 12672 C CA . GLU D 1 135 ? -1.802 -12.188 57.531 1.00 14.99 130 GLU D CA 1
ATOM 12673 C C . GLU D 1 135 ? -2.409 -12.479 56.164 1.00 16.00 130 GLU D C 1
ATOM 12674 O O . GLU D 1 135 ? -3.252 -11.728 55.670 1.00 17.11 130 GLU D O 1
ATOM 12680 N N . ASN D 1 136 ? -1.955 -13.562 55.545 1.00 15.70 131 ASN D N 1
ATOM 12681 C CA . ASN D 1 136 ? -2.576 -14.056 54.323 1.00 19.84 131 ASN D CA 1
ATOM 12682 C C . ASN D 1 136 ? -3.701 -15.026 54.666 1.00 21.36 131 ASN D C 1
ATOM 12683 O O . ASN D 1 136 ? -3.633 -15.762 55.652 1.00 21.08 131 ASN D O 1
ATOM 12688 N N . THR D 1 137 ? -4.746 -15.016 53.848 1.00 18.05 132 THR D N 1
ATOM 12689 C CA . THR D 1 137 ? -5.924 -15.829 54.113 1.00 20.74 132 THR D CA 1
ATOM 12690 C C . THR D 1 137 ? -6.020 -17.067 53.233 1.00 23.68 132 THR D C 1
ATOM 12691 O O . THR D 1 137 ? -6.992 -17.819 53.353 1.00 20.21 132 THR D O 1
ATOM 12695 N N . ILE D 1 138 ? -5.060 -17.283 52.342 1.00 19.65 133 ILE D N 1
ATOM 12696 C CA . ILE D 1 138 ? -5.044 -18.459 51.479 1.00 16.91 133 ILE D CA 1
ATOM 12697 C C . ILE D 1 138 ? -3.618 -18.988 51.507 1.00 19.19 133 ILE D C 1
ATOM 12698 O O . ILE D 1 138 ? -2.674 -18.201 51.357 1.00 21.07 133 ILE D O 1
ATOM 12703 N N . PRO D 1 139 ? -3.414 -20.291 51.720 1.00 19.73 134 PRO D N 1
ATOM 12704 C CA . PRO D 1 139 ? -2.037 -20.799 51.883 1.00 17.68 134 PRO D CA 1
ATOM 12705 C C . PRO D 1 139 ? -1.116 -20.484 50.714 1.00 18.26 134 PRO D C 1
ATOM 12706 O O . PRO D 1 139 ? 0.035 -20.078 50.931 1.00 18.69 134 PRO D O 1
ATOM 12710 N N . GLU D 1 140 ? -1.610 -20.624 49.478 1.00 20.04 135 GLU D N 1
ATOM 12711 C CA . GLU D 1 140 ? -0.788 -20.387 48.293 1.00 23.12 135 GLU D CA 1
ATOM 12712 C C . GLU D 1 140 ? -0.133 -19.013 48.325 1.00 22.22 135 GLU D C 1
ATOM 12713 O O . GLU D 1 140 ? 1.006 -18.847 47.873 1.00 24.43 135 GLU D O 1
ATOM 12719 N N . PHE D 1 141 ? -0.838 -18.012 48.852 1.00 18.67 136 PHE D N 1
ATOM 12720 C CA . PHE D 1 141 ? -0.346 -16.640 48.881 1.00 20.86 136 PHE D CA 1
ATOM 12721 C C . PHE D 1 141 ? 0.322 -16.288 50.209 1.00 21.51 136 PHE D C 1
ATOM 12722 O O . PHE D 1 141 ? 0.302 -15.125 50.632 1.00 22.33 136 PHE D O 1
ATOM 12730 N N . PHE D 1 142 ? 0.933 -17.282 50.865 1.00 20.21 137 PHE D N 1
ATOM 12731 C CA . PHE D 1 142 ? 1.750 -17.038 52.053 1.00 19.89 137 PHE D CA 1
ATOM 12732 C C . PHE D 1 142 ? 2.702 -15.856 51.870 1.00 21.86 137 PHE D C 1
ATOM 12733 O O . PHE D 1 142 ? 3.029 -15.163 52.840 1.00 22.29 137 PHE D O 1
ATOM 12741 N N . TRP D 1 143 ? 3.164 -15.624 50.637 1.00 20.61 138 TRP D N 1
ATOM 12742 C CA . TRP D 1 143 ? 4.191 -14.634 50.345 1.00 18.94 138 TRP D CA 1
ATOM 12743 C C . TRP D 1 143 ? 3.661 -13.209 50.333 1.00 19.55 138 TRP D C 1
ATOM 12744 O O . TRP D 1 143 ? 4.459 -12.265 50.401 1.00 18.05 138 TRP D O 1
ATOM 12755 N N . ILE D 1 144 ? 2.344 -13.030 50.226 1.00 17.88 139 ILE D N 1
ATOM 12756 C CA . ILE D 1 144 ? 1.807 -11.684 50.065 1.00 17.35 139 ILE D CA 1
ATOM 12757 C C . ILE D 1 144 ? 2.015 -10.852 51.329 1.00 22.94 139 ILE D C 1
ATOM 12758 O O . ILE D 1 144 ? 2.288 -9.647 51.241 1.00 25.39 139 ILE D O 1
ATOM 12763 N N . THR D 1 145 ? 1.941 -11.479 52.513 1.00 22.37 140 THR D N 1
ATOM 12764 C CA . THR D 1 145 ? 2.045 -10.737 53.772 1.00 17.91 140 THR D CA 1
ATOM 12765 C C . THR D 1 145 ? 3.358 -9.981 53.859 1.00 24.77 140 THR D C 1
ATOM 12766 O O . THR D 1 145 ? 3.384 -8.787 54.184 1.00 26.55 140 THR D O 1
ATOM 12770 N N . ASN D 1 146 ? 4.464 -10.668 53.571 1.00 28.59 141 ASN D N 1
ATOM 12771 C CA . ASN D 1 146 ? 5.767 -10.019 53.581 1.00 21.58 141 ASN D CA 1
ATOM 12772 C C . ASN D 1 146 ? 5.840 -8.911 52.534 1.00 24.29 141 ASN D C 1
ATOM 12773 O O . ASN D 1 146 ? 6.401 -7.834 52.797 1.00 25.46 141 ASN D O 1
ATOM 12778 N N . TYR D 1 147 ? 5.241 -9.136 51.353 1.00 19.35 142 TYR D N 1
ATOM 12779 C CA . TYR D 1 147 ? 5.413 -8.181 50.260 1.00 15.70 142 TYR D CA 1
ATOM 12780 C C . TYR D 1 147 ? 4.915 -6.792 50.649 1.00 22.33 142 TYR D C 1
ATOM 12781 O O . TYR D 1 147 ? 5.554 -5.785 50.330 1.00 20.17 142 TYR D O 1
ATOM 12790 N N . LEU D 1 148 ? 3.768 -6.720 51.327 1.00 18.45 143 LEU D N 1
ATOM 12791 C CA . LEU D 1 148 ? 3.146 -5.441 51.656 1.00 25.26 143 LEU D CA 1
ATOM 12792 C C . LEU D 1 148 ? 3.860 -4.713 52.783 1.00 19.80 143 LEU D C 1
ATOM 12793 O O . LEU D 1 148 ? 3.654 -3.500 52.948 1.00 19.97 143 LEU D O 1
ATOM 12798 N N . GLU D 1 149 ? 4.699 -5.420 53.551 1.00 18.41 144 GLU D N 1
ATOM 12799 C CA . GLU D 1 149 ? 5.203 -4.854 54.801 1.00 22.02 144 GLU D CA 1
ATOM 12800 C C . GLU D 1 149 ? 5.915 -3.524 54.571 1.00 17.32 144 GLU D C 1
ATOM 12801 O O . GLU D 1 149 ? 5.764 -2.588 55.364 1.00 14.82 144 GLU D O 1
ATOM 12807 N N . THR D 1 150 ? 6.674 -3.415 53.479 1.00 14.58 145 THR D N 1
ATOM 12808 C CA . THR D 1 150 ? 7.385 -2.178 53.186 1.00 12.87 145 THR D CA 1
ATOM 12809 C C . THR D 1 150 ? 6.407 -1.025 52.994 1.00 14.93 145 THR D C 1
ATOM 12810 O O . THR D 1 150 ? 6.444 -0.026 53.729 1.00 11.15 145 THR D O 1
ATOM 12814 N N . LEU D 1 151 ? 5.471 -1.183 52.053 1.00 13.61 146 LEU D N 1
ATOM 12815 C CA . LEU D 1 151 ? 4.607 -0.063 51.698 1.00 12.69 146 LEU D CA 1
ATOM 12816 C C . LEU D 1 151 ? 3.791 0.385 52.900 1.00 13.79 146 LEU D C 1
ATOM 12817 O O . LEU D 1 151 ? 3.734 1.582 53.220 1.00 12.30 146 LEU D O 1
ATOM 12822 N N . MET D 1 152 ? 3.204 -0.578 53.612 1.00 10.19 147 MET D N 1
ATOM 12823 C CA . MET D 1 152 ? 2.387 -0.244 54.771 1.00 17.81 147 MET D CA 1
ATOM 12824 C C . MET D 1 152 ? 3.189 0.586 55.762 1.00 12.67 147 MET D C 1
ATOM 12825 O O . MET D 1 152 ? 2.729 1.645 56.207 1.00 12.24 147 MET D O 1
ATOM 12830 N N . SER D 1 153 ? 4.425 0.161 56.060 1.00 11.39 148 SER D N 1
ATOM 12831 C CA . SER D 1 153 ? 5.256 0.942 56.970 1.00 10.83 148 SER D CA 1
ATOM 12832 C C . SER D 1 153 ? 5.448 2.345 56.423 1.00 12.83 148 SER D C 1
ATOM 12833 O O . SER D 1 153 ? 5.103 3.345 57.079 1.00 10.42 148 SER D O 1
ATOM 12836 N N . ASN D 1 154 ? 5.877 2.415 55.156 1.00 10.36 149 ASN D N 1
ATOM 12837 C CA . ASN D 1 154 ? 6.108 3.673 54.465 1.00 10.58 149 ASN D CA 1
ATOM 12838 C C . ASN D 1 154 ? 4.915 4.602 54.611 1.00 12.40 149 ASN D C 1
ATOM 12839 O O . ASN D 1 154 ? 5.079 5.826 54.694 1.00 11.45 149 ASN D O 1
ATOM 12844 N N . GLU D 1 155 ? 3.710 4.043 54.696 1.00 9.98 150 GLU D N 1
ATOM 12845 C CA . GLU D 1 155 ? 2.535 4.889 54.657 1.00 10.76 150 GLU D CA 1
ATOM 12846 C C . GLU D 1 155 ? 1.938 5.205 56.023 1.00 13.17 150 GLU D C 1
ATOM 12847 O O . GLU D 1 155 ? 1.245 6.221 56.133 1.00 13.52 150 GLU D O 1
ATOM 12853 N N . ILE D 1 156 ? 2.177 4.415 57.075 1.00 9.44 151 ILE D N 1
ATOM 12854 C CA . ILE D 1 156 ? 1.356 4.585 58.276 1.00 11.61 151 ILE D CA 1
ATOM 12855 C C . ILE D 1 156 ? 2.105 5.133 59.485 1.00 12.22 151 ILE D C 1
ATOM 12856 O O . ILE D 1 156 ? 1.447 5.520 60.467 1.00 9.34 151 ILE D O 1
ATOM 12861 N N . TRP D 1 157 ? 3.437 5.190 59.465 1.00 10.16 152 TRP D N 1
ATOM 12862 C CA . TRP D 1 157 ? 4.128 5.683 60.654 1.00 9.68 152 TRP D CA 1
ATOM 12863 C C . TRP D 1 157 ? 3.982 7.195 60.797 1.00 10.98 152 TRP D C 1
ATOM 12864 O O . TRP D 1 157 ? 3.836 7.700 61.916 1.00 14.22 152 TRP D O 1
ATOM 12875 N N . GLN D 1 158 ? 4.003 7.933 59.677 1.00 9.76 153 GLN D N 1
ATOM 12876 C CA . GLN D 1 158 ? 3.875 9.389 59.754 1.00 14.60 153 GLN D CA 1
ATOM 12877 C C . GLN D 1 158 ? 2.503 9.845 60.240 1.00 17.58 153 GLN D C 1
ATOM 12878 O O . GLN D 1 158 ? 2.449 10.723 61.119 1.00 12.84 153 GLN D O 1
ATOM 12884 N N . PRO D 1 159 ? 1.373 9.355 59.703 1.00 15.48 154 PRO D N 1
ATOM 12885 C CA . PRO D 1 159 ? 0.083 9.840 60.226 1.00 14.33 154 PRO D CA 1
ATOM 12886 C C . PRO D 1 159 ? -0.071 9.602 61.717 1.00 13.58 154 PRO D C 1
ATOM 12887 O O . PRO D 1 159 ? -0.600 10.469 62.425 1.00 12.24 154 PRO D O 1
ATOM 12891 N N . THR D 1 160 ? 0.404 8.463 62.224 1.00 10.80 155 THR D N 1
ATOM 12892 C CA . THR D 1 160 ? 0.319 8.215 63.659 1.00 14.90 155 THR D CA 1
ATOM 12893 C C . THR D 1 160 ? 1.269 9.131 64.429 1.00 15.57 155 THR D C 1
ATOM 12894 O O . THR D 1 160 ? 0.873 9.754 65.426 1.00 16.77 155 THR D O 1
ATOM 12898 N N . THR D 1 161 ? 2.514 9.258 63.956 1.00 10.46 156 THR D N 1
ATOM 12899 C CA . THR D 1 161 ? 3.493 10.093 64.646 1.00 14.70 156 THR D CA 1
ATOM 12900 C C . THR D 1 161 ? 2.985 11.519 64.782 1.00 14.80 156 THR D C 1
ATOM 12901 O O . THR D 1 161 ? 2.983 12.087 65.882 1.00 16.28 156 THR D O 1
ATOM 12905 N N . SER D 1 162 ? 2.497 12.092 63.678 1.00 10.33 157 SER D N 1
ATOM 12906 C CA . SER D 1 162 ? 1.907 13.424 63.743 1.00 13.10 157 SER D CA 1
ATOM 12907 C C . SER D 1 162 ? 0.737 13.448 64.714 1.00 18.29 157 SER D C 1
ATOM 12908 O O . SER D 1 162 ? 0.658 14.331 65.578 1.00 16.93 157 SER D O 1
ATOM 12911 N N . ALA D 1 163 ? -0.165 12.461 64.611 1.00 17.70 158 ALA D N 1
ATOM 12912 C CA . ALA D 1 163 ? -1.314 12.454 65.503 1.00 17.51 158 ALA D CA 1
ATOM 12913 C C . ALA D 1 163 ? -0.865 12.401 66.948 1.00 20.38 158 ALA D C 1
ATOM 12914 O O . ALA D 1 163 ? -1.528 12.959 67.830 1.00 17.73 158 ALA D O 1
ATOM 12916 N N . THR D 1 164 ? 0.258 11.739 67.212 1.00 18.45 159 THR D N 1
ATOM 12917 C CA . THR D 1 164 ? 0.730 11.671 68.585 1.00 25.13 159 THR D CA 1
ATOM 12918 C C . THR D 1 164 ? 1.323 13.003 69.015 1.00 20.80 159 THR D C 1
ATOM 12919 O O . THR D 1 164 ? 0.990 13.528 70.086 1.00 19.12 159 THR D O 1
ATOM 12923 N N . LEU D 1 165 ? 2.160 13.592 68.155 1.00 18.23 160 LEU D N 1
ATOM 12924 C CA . LEU D 1 165 ? 2.781 14.863 68.498 1.00 19.48 160 LEU D CA 1
ATOM 12925 C C . LEU D 1 165 ? 1.718 15.931 68.680 1.00 17.74 160 LEU D C 1
ATOM 12926 O O . LEU D 1 165 ? 1.713 16.658 69.683 1.00 17.95 160 LEU D O 1
ATOM 12931 N N . ALA D 1 166 ? 0.768 15.988 67.743 1.00 15.02 161 ALA D N 1
ATOM 12932 C CA . ALA D 1 166 ? -0.363 16.895 67.868 1.00 16.49 161 ALA D CA 1
ATOM 12933 C C . ALA D 1 166 ? -1.029 16.734 69.224 1.00 16.69 161 ALA D C 1
ATOM 12934 O O . ALA D 1 166 ? -1.253 17.721 69.941 1.00 17.18 161 ALA D O 1
ATOM 12936 N N . TYR D 1 167 ? -1.298 15.482 69.620 1.00 18.12 162 TYR D N 1
ATOM 12937 C CA . TYR D 1 167 ? -2.040 15.282 70.854 1.00 14.32 162 TYR D CA 1
ATOM 12938 C C . TYR D 1 167 ? -1.264 15.808 72.043 1.00 16.87 162 TYR D C 1
ATOM 12939 O O . TYR D 1 167 ? -1.862 16.298 73.009 1.00 16.55 162 TYR D O 1
ATOM 12948 N N . GLU D 1 168 ? 0.065 15.732 71.981 1.00 18.25 163 GLU D N 1
ATOM 12949 C CA . GLU D 1 168 ? 0.863 16.239 73.085 1.00 16.82 163 GLU D CA 1
ATOM 12950 C C . GLU D 1 168 ? 0.593 17.718 73.290 1.00 20.78 163 GLU D C 1
ATOM 12951 O O . GLU D 1 168 ? 0.244 18.146 74.400 1.00 25.93 163 GLU D O 1
ATOM 12957 N N . TYR D 1 169 ? 0.655 18.502 72.206 1.00 23.12 164 TYR D N 1
ATOM 12958 C CA . TYR D 1 169 ? 0.259 19.901 72.312 1.00 23.86 164 TYR D CA 1
ATOM 12959 C C . TYR D 1 169 ? -1.124 19.983 72.934 1.00 19.04 164 TYR D C 1
ATOM 12960 O O . TYR D 1 169 ? -1.332 20.668 73.946 1.00 21.29 164 TYR D O 1
ATOM 12969 N N . ARG D 1 170 ? -2.060 19.201 72.381 1.00 21.40 165 ARG D N 1
ATOM 12970 C CA . ARG D 1 170 ? -3.433 19.201 72.863 1.00 22.49 165 ARG D CA 1
ATOM 12971 C C . ARG D 1 170 ? -3.469 18.936 74.353 1.00 22.74 165 ARG D C 1
ATOM 12972 O O . ARG D 1 170 ? -4.085 19.688 75.123 1.00 21.02 165 ARG D O 1
ATOM 12980 N N . LYS D 1 171 ? -2.752 17.896 74.780 1.00 23.45 166 LYS D N 1
ATOM 12981 C CA . LYS D 1 171 ? -2.759 17.531 76.188 1.00 20.64 166 LYS D CA 1
ATOM 12982 C C . LYS D 1 171 ? -2.352 18.720 77.035 1.00 22.43 166 LYS D C 1
ATOM 12983 O O . LYS D 1 171 ? -3.099 19.147 77.930 1.00 22.94 166 LYS D O 1
ATOM 12989 N N . ILE D 1 172 ? -1.220 19.333 76.685 1.00 21.49 167 ILE D N 1
ATOM 12990 C CA . ILE D 1 172 ? -0.721 20.454 77.464 1.00 23.65 167 ILE D CA 1
ATOM 12991 C C . ILE D 1 172 ? -1.776 21.540 77.510 1.00 20.49 167 ILE D C 1
ATOM 12992 O O . ILE D 1 172 ? -2.188 21.996 78.589 1.00 23.25 167 ILE D O 1
ATOM 12997 N N . LEU D 1 173 ? -2.324 21.872 76.340 1.00 22.41 168 LEU D N 1
ATOM 12998 C CA . LEU D 1 173 ? -3.255 22.984 76.277 1.00 22.51 168 LEU D CA 1
ATOM 12999 C C . LEU D 1 173 ? -4.503 22.679 77.077 1.00 19.35 168 LEU D C 1
ATOM 13000 O O . LEU D 1 173 ? -5.001 23.545 77.811 1.00 25.76 168 LEU D O 1
ATOM 13005 N N . ASP D 1 174 ? -4.989 21.436 77.000 1.00 18.50 169 ASP D N 1
ATOM 13006 C CA . ASP D 1 174 ? -6.195 21.108 77.745 1.00 21.89 169 ASP D CA 1
ATOM 13007 C C . ASP D 1 174 ? -5.958 21.327 79.226 1.00 25.63 169 ASP D C 1
ATOM 13008 O O . ASP D 1 174 ? -6.742 22.009 79.900 1.00 26.29 169 ASP D O 1
ATOM 13013 N N . GLU D 1 175 ? -4.823 20.832 79.727 1.00 22.85 170 GLU D N 1
ATOM 13014 C CA . GLU D 1 175 ? -4.568 20.956 81.150 1.00 24.52 170 GLU D CA 1
ATOM 13015 C C . GLU D 1 175 ? -4.444 22.416 81.537 1.00 27.22 170 GLU D C 1
ATOM 13016 O O . GLU D 1 175 ? -4.908 22.820 82.609 1.00 28.35 170 GLU D O 1
ATOM 13022 N N . TYR D 1 176 ? -3.854 23.237 80.663 1.00 22.54 171 TYR D N 1
ATOM 13023 C CA . TYR D 1 176 ? -3.718 24.632 81.043 1.00 26.23 171 TYR D CA 1
ATOM 13024 C C . TYR D 1 176 ? -5.047 25.347 80.927 1.00 23.82 171 TYR D C 1
ATOM 13025 O O . TYR D 1 176 ? -5.365 26.193 81.771 1.00 25.84 171 TYR D O 1
ATOM 13034 N N . ALA D 1 177 ? -5.869 24.956 79.952 1.00 21.99 172 ALA D N 1
ATOM 13035 C CA . ALA D 1 177 ? -7.181 25.575 79.826 1.00 26.57 172 ALA D CA 1
ATOM 13036 C C . ALA D 1 177 ? -8.013 25.293 81.063 1.00 25.56 172 ALA D C 1
ATOM 13037 O O . ALA D 1 177 ? -8.502 26.220 81.724 1.00 26.46 172 ALA D O 1
ATOM 13039 N N . MET D 1 178 ? -8.122 24.009 81.426 1.00 23.83 173 MET D N 1
ATOM 13040 C CA . MET D 1 178 ? -8.793 23.629 82.661 1.00 27.78 173 MET D CA 1
ATOM 13041 C C . MET D 1 178 ? -8.219 24.389 83.848 1.00 26.22 173 MET D C 1
ATOM 13042 O O . MET D 1 178 ? -8.955 24.762 84.768 1.00 29.85 173 MET D O 1
ATOM 13047 N N . GLU D 1 179 ? -6.905 24.635 83.841 1.00 27.06 174 GLU D N 1
ATOM 13048 C CA . GLU D 1 179 ? -6.288 25.330 84.965 1.00 27.29 174 GLU D CA 1
ATOM 13049 C C . GLU D 1 179 ? -6.660 26.806 84.979 1.00 29.76 174 GLU D C 1
ATOM 13050 O O . GLU D 1 179 ? -6.922 27.373 86.048 1.00 30.57 174 GLU D O 1
ATOM 13056 N N . THR D 1 180 ? -6.675 27.452 83.807 1.00 26.46 175 THR D N 1
ATOM 13057 C CA . THR D 1 180 ? -6.741 28.908 83.764 1.00 28.93 175 THR D CA 1
ATOM 13058 C C . THR D 1 180 ? -8.075 29.452 83.281 1.00 27.66 175 THR D C 1
ATOM 13059 O O . THR D 1 180 ? -8.370 30.622 83.539 1.00 33.13 175 THR D O 1
ATOM 13063 N N . VAL D 1 181 ? -8.878 28.644 82.598 1.00 26.80 176 VAL D N 1
ATOM 13064 C CA . VAL D 1 181 ? -10.214 29.029 82.164 1.00 27.32 176 VAL D CA 1
ATOM 13065 C C . VAL D 1 181 ? -11.284 28.279 82.944 1.00 28.36 176 VAL D C 1
ATOM 13066 O O . VAL D 1 181 ? -12.233 28.878 83.454 1.00 30.12 176 VAL D O 1
ATOM 13070 N N . GLY D 1 182 ? -11.142 26.963 83.055 1.00 28.10 177 GLY D N 1
ATOM 13071 C CA . GLY D 1 182 ? -12.184 26.122 83.601 1.00 28.82 177 GLY D CA 1
ATOM 13072 C C . GLY D 1 182 ? -12.999 25.391 82.561 1.00 28.42 177 GLY D C 1
ATOM 13073 O O . GLY D 1 182 ? -13.946 24.685 82.926 1.00 35.99 177 GLY D O 1
ATOM 13074 N N . ASN D 1 183 ? -12.672 25.556 81.281 1.00 27.03 178 ASN D N 1
ATOM 13075 C CA . ASN D 1 183 ? -13.244 24.763 80.201 1.00 29.35 178 ASN D CA 1
ATOM 13076 C C . ASN D 1 183 ? -12.254 24.763 79.044 1.00 27.32 178 ASN D C 1
ATOM 13077 O O . ASN D 1 183 ? -11.334 25.583 78.991 1.00 24.30 178 ASN D O 1
ATOM 13082 N N . LYS D 1 184 ? -12.451 23.829 78.113 1.00 25.84 179 LYS D N 1
ATOM 13083 C CA . LYS D 1 184 ? -11.509 23.625 77.020 1.00 22.66 179 LYS D CA 1
ATOM 13084 C C . LYS D 1 184 ? -12.032 24.159 75.693 1.00 27.01 179 LYS D C 1
ATOM 13085 O O . LYS D 1 184 ? -11.590 23.705 74.633 1.00 24.80 179 LYS D O 1
ATOM 13091 N N . LEU D 1 185 ? -12.956 25.125 75.730 1.00 23.81 180 LEU D N 1
ATOM 13092 C CA . LEU D 1 185 ? -13.664 25.524 74.518 1.00 28.37 180 LEU D CA 1
ATOM 13093 C C . LEU D 1 185 ? -12.744 26.188 73.498 1.00 33.75 180 LEU D C 1
ATOM 13094 O O . LEU D 1 185 ? -13.027 26.142 72.295 1.00 44.27 180 LEU D O 1
ATOM 13099 N N . ALA D 1 186 ? -11.650 26.803 73.944 1.00 31.13 181 ALA D N 1
ATOM 13100 C CA . ALA D 1 186 ? -10.773 27.532 73.037 1.00 21.99 181 ALA D CA 1
ATOM 13101 C C . ALA D 1 186 ? -9.630 26.690 72.485 1.00 24.09 181 ALA D C 1
ATOM 13102 O O . ALA D 1 186 ? -8.924 27.153 71.580 1.00 25.85 181 ALA D O 1
ATOM 13104 N N . VAL D 1 187 ? -9.437 25.470 72.993 1.00 26.01 182 VAL D N 1
ATOM 13105 C CA . VAL D 1 187 ? -8.238 24.702 72.664 1.00 20.09 182 VAL D CA 1
ATOM 13106 C C . VAL D 1 187 ? -8.255 24.229 71.213 1.00 21.57 182 VAL D C 1
ATOM 13107 O O . VAL D 1 187 ? -7.195 24.122 70.582 1.00 20.87 182 VAL D O 1
ATOM 13111 N N . ASP D 1 188 ? -9.444 23.966 70.653 1.00 24.99 183 ASP D N 1
ATOM 13112 C CA . ASP D 1 188 ? -9.542 23.442 69.291 1.00 17.70 183 ASP D CA 1
ATOM 13113 C C . ASP D 1 188 ? -8.781 24.306 68.292 1.00 21.79 183 ASP D C 1
ATOM 13114 O O . ASP D 1 188 ? -8.202 23.791 67.329 1.00 22.57 183 ASP D O 1
ATOM 13119 N N . PHE D 1 189 ? -8.774 25.621 68.496 1.00 19.75 184 PHE D N 1
ATOM 13120 C CA . PHE D 1 189 ? -8.123 26.534 67.567 1.00 20.61 184 PHE D CA 1
ATOM 13121 C C . PHE D 1 189 ? -6.745 26.982 68.032 1.00 20.96 184 PHE D C 1
ATOM 13122 O O . PHE D 1 189 ? -6.111 27.798 67.355 1.00 24.88 184 PHE D O 1
ATOM 13130 N N . GLN D 1 190 ? -6.257 26.460 69.154 1.00 18.77 185 GLN D N 1
ATOM 13131 C CA . GLN D 1 190 ? -4.980 26.914 69.685 1.00 17.15 185 GLN D CA 1
ATOM 13132 C C . GLN D 1 190 ? -3.787 26.239 69.027 1.00 17.11 185 GLN D C 1
ATOM 13133 O O . GLN D 1 190 ? -2.688 26.800 69.054 1.00 21.81 185 GLN D O 1
ATOM 13139 N N . GLY D 1 191 ? -3.971 25.051 68.453 1.00 16.41 186 GLY D N 1
ATOM 13140 C CA . GLY D 1 191 ? -2.934 24.408 67.669 1.00 15.03 186 GLY D CA 1
ATOM 13141 C C . GLY D 1 191 ? -3.228 24.529 66.189 1.00 16.19 186 GLY D C 1
ATOM 13142 O O . GLY D 1 191 ? -4.209 23.960 65.699 1.00 14.80 186 GLY D O 1
ATOM 13143 N N . HIS D 1 192 ? -2.400 25.277 65.464 1.00 15.47 187 HIS D N 1
ATOM 13144 C CA . HIS D 1 192 ? -2.679 25.628 64.073 1.00 17.75 187 HIS D CA 1
ATOM 13145 C C . HIS D 1 192 ? -1.529 25.135 63.198 1.00 17.58 187 HIS D C 1
ATOM 13146 O O . HIS D 1 192 ? -0.393 25.606 63.331 1.00 15.69 187 HIS D O 1
ATOM 13153 N N . ASP D 1 193 ? -1.829 24.199 62.295 1.00 18.82 188 ASP D N 1
ATOM 13154 C CA . ASP D 1 193 ? -0.802 23.588 61.454 1.00 15.52 188 ASP D CA 1
ATOM 13155 C C . ASP D 1 193 ? -0.319 24.587 60.400 1.00 20.04 188 ASP D C 1
ATOM 13156 O O . ASP D 1 193 ? -1.106 25.068 59.577 1.00 16.58 188 ASP D O 1
ATOM 13161 N N . PHE D 1 194 ? 0.979 24.895 60.440 1.00 17.18 189 PHE D N 1
ATOM 13162 C CA . PHE D 1 194 ? 1.646 25.795 59.508 1.00 17.37 189 PHE D CA 1
ATOM 13163 C C . PHE D 1 194 ? 2.646 25.063 58.619 1.00 19.21 189 PHE D C 1
ATOM 13164 O O . PHE D 1 194 ? 3.359 25.706 57.841 1.00 27.85 189 PHE D O 1
ATOM 13172 N N . SER D 1 195 ? 2.704 23.737 58.709 1.00 17.81 190 SER D N 1
ATOM 13173 C CA . SER D 1 195 ? 3.871 22.953 58.325 1.00 15.47 190 SER D CA 1
ATOM 13174 C C . SER D 1 195 ? 3.948 22.579 56.847 1.00 16.56 190 SER D C 1
ATOM 13175 O O . SER D 1 195 ? 4.926 21.932 56.457 1.00 26.08 190 SER D O 1
ATOM 13178 N N . MET D 1 196 ? 2.965 22.946 56.018 1.00 15.12 191 MET D N 1
ATOM 13179 C CA . MET D 1 196 ? 2.876 22.347 54.685 1.00 16.95 191 MET D CA 1
ATOM 13180 C C . MET D 1 196 ? 4.170 22.511 53.896 1.00 20.18 191 MET D C 1
ATOM 13181 O O . MET D 1 196 ? 4.694 21.542 53.333 1.00 17.08 191 MET D O 1
ATOM 13186 N N . ARG D 1 197 ? 4.705 23.732 53.849 1.00 23.74 192 ARG D N 1
ATOM 13187 C CA . ARG D 1 197 ? 5.851 23.996 52.994 1.00 20.02 192 ARG D CA 1
ATOM 13188 C C . ARG D 1 197 ? 7.072 23.178 53.388 1.00 17.41 192 ARG D C 1
ATOM 13189 O O . ARG D 1 197 ? 8.004 23.071 52.585 1.00 20.61 192 ARG D O 1
ATOM 13197 N N . GLY D 1 198 ? 7.083 22.591 54.584 1.00 16.54 193 GLY D N 1
ATOM 13198 C CA . GLY D 1 198 ? 8.253 21.899 55.086 1.00 16.43 193 GLY D CA 1
ATOM 13199 C C . GLY D 1 198 ? 8.109 20.393 55.175 1.00 18.38 193 GLY D C 1
ATOM 13200 O O . GLY D 1 198 ? 9.086 19.696 55.464 1.00 18.41 193 GLY D O 1
ATOM 13201 N N . MET D 1 199 ? 6.907 19.870 54.934 1.00 18.58 194 MET D N 1
ATOM 13202 C CA . MET D 1 199 ? 6.768 18.433 54.749 1.00 15.55 194 MET D CA 1
ATOM 13203 C C . MET D 1 199 ? 7.499 18.002 53.474 1.00 14.86 194 MET D C 1
ATOM 13204 O O . MET D 1 199 ? 7.714 18.793 52.554 1.00 15.96 194 MET D O 1
ATOM 13209 N N . SER D 1 200 ? 7.897 16.726 53.431 1.00 14.49 195 SER D N 1
ATOM 13210 C CA . SER D 1 200 ? 8.772 16.245 52.362 1.00 15.14 195 SER D CA 1
ATOM 13211 C C . SER D 1 200 ? 8.058 16.033 51.031 1.00 15.39 195 SER D C 1
ATOM 13212 O O . SER D 1 200 ? 8.732 15.921 50.001 1.00 16.21 195 SER D O 1
ATOM 13215 N N . SER D 1 201 ? 6.728 15.979 51.028 1.00 14.86 196 SER D N 1
ATOM 13216 C CA . SER D 1 201 ? 5.936 15.738 49.828 1.00 15.17 196 SER D CA 1
ATOM 13217 C C . SER D 1 201 ? 4.481 16.052 50.145 1.00 16.77 196 SER D C 1
ATOM 13218 O O . SER D 1 201 ? 4.066 16.041 51.309 1.00 15.82 196 SER D O 1
ATOM 13221 N N . LEU D 1 202 ? 3.705 16.313 49.087 1.00 17.31 197 LEU D N 1
ATOM 13222 C CA . LEU D 1 202 ? 2.278 16.574 49.264 1.00 15.15 197 LEU D CA 1
ATOM 13223 C C . LEU D 1 202 ? 1.586 15.417 49.978 1.00 16.39 197 LEU D C 1
ATOM 13224 O O . LEU D 1 202 ? 0.686 15.634 50.802 1.00 20.14 197 LEU D O 1
ATOM 13229 N N . GLU D 1 203 ? 1.993 14.180 49.683 1.00 13.88 198 GLU D N 1
ATOM 13230 C CA . GLU D 1 203 ? 1.365 13.037 50.332 1.00 13.08 198 GLU D CA 1
ATOM 13231 C C . GLU D 1 203 ? 1.678 13.015 51.827 1.00 12.36 198 GLU D C 1
ATOM 13232 O O . GLU D 1 203 ? 0.771 12.838 52.655 1.00 12.62 198 GLU D O 1
ATOM 13238 N N . SER D 1 204 ? 2.949 13.227 52.190 1.00 14.01 199 SER D N 1
ATOM 13239 C CA . SER D 1 204 ? 3.310 13.350 53.599 1.00 13.45 199 SER D CA 1
ATOM 13240 C C . SER D 1 204 ? 2.569 14.514 54.243 1.00 16.91 199 SER D C 1
ATOM 13241 O O . SER D 1 204 ? 2.144 14.426 55.397 1.00 15.14 199 SER D O 1
ATOM 13244 N N . THR D 1 205 ? 2.400 15.612 53.504 1.00 16.94 200 THR D N 1
ATOM 13245 C CA . THR D 1 205 ? 1.610 16.735 53.995 1.00 16.48 200 THR D CA 1
ATOM 13246 C C . THR D 1 205 ? 0.199 16.294 54.383 1.00 16.24 200 THR D C 1
ATOM 13247 O O . THR D 1 205 ? -0.272 16.591 55.487 1.00 16.44 200 THR D O 1
ATOM 13251 N N . LYS D 1 206 ? -0.492 15.587 53.480 1.00 14.86 201 LYS D N 1
ATOM 13252 C CA . LYS D 1 206 ? -1.852 15.134 53.769 1.00 15.16 201 LYS D CA 1
ATOM 13253 C C . LYS D 1 206 ? -1.880 14.253 55.007 1.00 13.61 201 LYS D C 1
ATOM 13254 O O . LYS D 1 206 ? -2.715 14.444 55.898 1.00 14.65 201 LYS D O 1
ATOM 13260 N N . LEU D 1 207 ? -0.973 13.275 55.076 1.00 13.13 202 LEU D N 1
ATOM 13261 C CA . LEU D 1 207 ? -0.995 12.341 56.200 1.00 13.34 202 LEU D CA 1
ATOM 13262 C C . LEU D 1 207 ? -0.738 13.066 57.519 1.00 16.10 202 LEU D C 1
ATOM 13263 O O . LEU D 1 207 ? -1.488 12.901 58.496 1.00 15.32 202 LEU D O 1
ATOM 13268 N N . SER D 1 208 ? 0.307 13.897 57.560 1.00 14.36 203 SER D N 1
ATOM 13269 C CA . SER D 1 208 ? 0.668 14.578 58.799 1.00 16.97 203 SER D CA 1
ATOM 13270 C C . SER D 1 208 ? -0.413 15.565 59.229 1.00 13.87 203 SER D C 1
ATOM 13271 O O . SER D 1 208 ? -0.804 15.598 60.403 1.00 15.22 203 SER D O 1
ATOM 13274 N N . GLY D 1 209 ? -0.908 16.383 58.297 1.00 13.13 204 GLY D N 1
ATOM 13275 C CA . GLY D 1 209 ? -1.952 17.332 58.640 1.00 14.61 204 GLY D CA 1
ATOM 13276 C C . GLY D 1 209 ? -3.240 16.664 59.076 1.00 13.11 204 GLY D C 1
ATOM 13277 O O . GLY D 1 209 ? -3.941 17.175 59.960 1.00 13.17 204 GLY D O 1
ATOM 13278 N N . ALA D 1 210 ? -3.572 15.518 58.467 1.00 12.57 205 ALA D N 1
ATOM 13279 C CA . ALA D 1 210 ? -4.705 14.726 58.929 1.00 14.77 205 ALA D CA 1
ATOM 13280 C C . ALA D 1 210 ? -4.502 14.271 60.366 1.00 13.34 205 ALA D C 1
ATOM 13281 O O . ALA D 1 210 ? -5.448 14.262 61.160 1.00 12.25 205 ALA D O 1
ATOM 13283 N N . GLY D 1 211 ? -3.278 13.870 60.713 1.00 13.09 206 GLY D N 1
ATOM 13284 C CA . GLY D 1 211 ? -3.004 13.526 62.099 1.00 13.17 206 GLY D CA 1
ATOM 13285 C C . GLY D 1 211 ? -3.187 14.712 63.028 1.00 15.34 206 GLY D C 1
ATOM 13286 O O . GLY D 1 211 ? -3.722 14.576 64.135 1.00 14.46 206 GLY D O 1
ATOM 13287 N N . HIS D 1 212 ? -2.738 15.888 62.588 1.00 14.98 207 HIS D N 1
ATOM 13288 C CA . HIS D 1 212 ? -2.931 17.113 63.359 1.00 12.22 207 HIS D CA 1
ATOM 13289 C C . HIS D 1 212 ? -4.407 17.380 63.611 1.00 13.17 207 HIS D C 1
ATOM 13290 O O . HIS D 1 212 ? -4.795 17.785 64.712 1.00 20.51 207 HIS D O 1
ATOM 13297 N N . LEU D 1 213 ? -5.247 17.154 62.604 1.00 12.75 208 LEU D N 1
ATOM 13298 C CA . LEU D 1 213 ? -6.655 17.516 62.717 1.00 14.31 208 LEU D CA 1
ATOM 13299 C C . LEU D 1 213 ? -7.451 16.599 63.645 1.00 13.02 208 LEU D C 1
ATOM 13300 O O . LEU D 1 213 ? -8.622 16.893 63.908 1.00 15.16 208 LEU D O 1
ATOM 13305 N N . LEU D 1 214 ? -6.875 15.492 64.129 1.00 13.20 209 LEU D N 1
ATOM 13306 C CA . LEU D 1 214 ? -7.571 14.703 65.145 1.00 12.80 209 LEU D CA 1
ATOM 13307 C C . LEU D 1 214 ? -7.731 15.498 66.429 1.00 19.42 209 LEU D C 1
ATOM 13308 O O . LEU D 1 214 ? -8.748 15.369 67.126 1.00 16.06 209 LEU D O 1
ATOM 13313 N N . SER D 1 215 ? -6.735 16.322 66.751 1.00 16.96 210 SER D N 1
ATOM 13314 C CA . SER D 1 215 ? -6.671 17.069 67.998 1.00 15.39 210 SER D CA 1
ATOM 13315 C C . SER D 1 215 ? -7.172 18.502 67.872 1.00 14.17 210 SER D C 1
ATOM 13316 O O . SER D 1 215 ? -7.685 19.053 68.849 1.00 19.74 210 SER D O 1
ATOM 13319 N N . PHE D 1 216 ? -7.054 19.116 66.699 1.00 14.94 211 PHE D N 1
ATOM 13320 C CA . PHE D 1 216 ? -7.316 20.538 66.538 1.00 14.81 211 PHE D CA 1
ATOM 13321 C C . PHE D 1 216 ? -8.163 20.779 65.295 1.00 19.15 211 PHE D C 1
ATOM 13322 O O . PHE D 1 216 ? -8.162 19.982 64.354 1.00 19.10 211 PHE D O 1
ATOM 13330 N N . THR D 1 217 ? -8.890 21.900 65.292 1.00 21.82 212 THR D N 1
ATOM 13331 C CA . THR D 1 217 ? -9.585 22.338 64.090 1.00 16.99 212 THR D CA 1
ATOM 13332 C C . THR D 1 217 ? -8.853 23.453 63.354 1.00 22.37 212 THR D C 1
ATOM 13333 O O . THR D 1 217 ? -9.233 23.778 62.227 1.00 24.83 212 THR D O 1
ATOM 13337 N N . GLY D 1 218 ? -7.807 24.029 63.946 1.00 25.82 213 GLY D N 1
ATOM 13338 C CA . GLY D 1 218 ? -7.044 25.080 63.290 1.00 17.22 213 GLY D CA 1
ATOM 13339 C C . GLY D 1 218 ? -5.963 24.509 62.396 1.00 21.05 213 GLY D C 1
ATOM 13340 O O . GLY D 1 218 ? -5.138 23.709 62.842 1.00 17.71 213 GLY D O 1
ATOM 13341 N N . THR D 1 219 ? -5.971 24.920 61.126 1.00 19.35 214 THR D N 1
ATOM 13342 C CA . THR D 1 219 ? -4.951 24.457 60.195 1.00 21.83 214 THR D CA 1
ATOM 13343 C C . THR D 1 219 ? -4.904 25.385 58.992 1.00 16.31 214 THR D C 1
ATOM 13344 O O . THR D 1 219 ? -5.930 25.936 58.582 1.00 19.44 214 THR D O 1
ATOM 13348 N N . ASP D 1 220 ? -3.701 25.585 58.460 1.00 16.33 215 ASP D N 1
ATOM 13349 C CA . ASP D 1 220 ? -3.549 26.185 57.143 1.00 16.89 215 ASP D CA 1
ATOM 13350 C C . ASP D 1 220 ? -3.328 25.153 56.045 1.00 17.43 215 ASP D C 1
ATOM 13351 O O . ASP D 1 220 ? -3.271 25.529 54.868 1.00 20.67 215 ASP D O 1
ATOM 13356 N N . THR D 1 221 ? -3.188 23.876 56.399 1.00 18.35 216 THR D N 1
ATOM 13357 C CA . THR D 1 221 ? -2.954 22.801 55.434 1.00 18.00 216 THR D CA 1
ATOM 13358 C C . THR D 1 221 ? -4.291 22.359 54.842 1.00 18.05 216 THR D C 1
ATOM 13359 O O . THR D 1 221 ? -4.929 21.418 55.323 1.00 16.43 216 THR D O 1
ATOM 13363 N N . ILE D 1 222 ? -4.723 23.061 53.780 1.00 20.59 217 ILE D N 1
ATOM 13364 C CA . ILE D 1 222 ? -5.987 22.726 53.107 1.00 17.27 217 ILE D CA 1
ATOM 13365 C C . ILE D 1 222 ? -6.053 21.251 52.699 1.00 16.69 217 ILE D C 1
ATOM 13366 O O . ILE D 1 222 ? -7.096 20.612 52.923 1.00 16.82 217 ILE D O 1
ATOM 13371 N N . PRO D 1 223 ? -5.011 20.665 52.088 1.00 18.95 218 PRO D N 1
ATOM 13372 C CA . PRO D 1 223 ? -5.109 19.252 51.698 1.00 15.85 218 PRO D CA 1
ATOM 13373 C C . PRO D 1 223 ? -5.410 18.313 52.850 1.00 14.94 218 PRO D C 1
ATOM 13374 O O . PRO D 1 223 ? -5.991 17.255 52.604 1.00 18.58 218 PRO D O 1
ATOM 13378 N N . ALA D 1 224 ? -5.029 18.646 54.090 1.00 14.42 219 ALA D N 1
ATOM 13379 C CA . ALA D 1 224 ? -5.329 17.768 55.224 1.00 14.02 219 ALA D CA 1
ATOM 13380 C C . ALA D 1 224 ? -6.834 17.673 55.486 1.00 16.43 219 ALA D C 1
ATOM 13381 O O . ALA D 1 224 ? -7.373 16.583 55.744 1.00 15.40 219 ALA D O 1
ATOM 13383 N N . ILE D 1 225 ? -7.523 18.815 55.428 1.00 14.95 220 ILE D N 1
ATOM 13384 C CA . ILE D 1 225 ? -8.980 18.840 55.519 1.00 15.66 220 ILE D CA 1
ATOM 13385 C C . ILE D 1 225 ? -9.585 17.977 54.422 1.00 16.03 220 ILE D C 1
ATOM 13386 O O . ILE D 1 225 ? -10.473 17.138 54.666 1.00 16.13 220 ILE D O 1
ATOM 13391 N N . LEU D 1 226 ? -9.116 18.181 53.182 1.00 16.37 221 LEU D N 1
ATOM 13392 C CA . LEU D 1 226 ? -9.706 17.418 52.081 1.00 16.90 221 LEU D CA 1
ATOM 13393 C C . LEU D 1 226 ? -9.355 15.932 52.164 1.00 16.04 221 LEU D C 1
ATOM 13394 O O . LEU D 1 226 ? -10.132 15.086 51.710 1.00 16.40 221 LEU D O 1
ATOM 13399 N N . TYR D 1 227 ? -8.216 15.594 52.772 1.00 15.58 222 TYR D N 1
ATOM 13400 C CA . TYR D 1 227 ? -7.875 14.198 53.031 1.00 14.25 222 TYR D CA 1
ATOM 13401 C C . TYR D 1 227 ? -8.904 13.550 53.939 1.00 14.89 222 TYR D C 1
ATOM 13402 O O . TYR D 1 227 ? -9.319 12.402 53.713 1.00 16.17 222 TYR D O 1
ATOM 13411 N N . HIS D 1 228 ? -9.313 14.265 54.990 1.00 14.31 223 HIS D N 1
ATOM 13412 C CA . HIS D 1 228 ? -10.343 13.692 55.848 1.00 15.98 223 HIS D CA 1
ATOM 13413 C C . HIS D 1 228 ? -11.656 13.530 55.100 1.00 18.50 223 HIS D C 1
ATOM 13414 O O . HIS D 1 228 ? -12.402 12.578 55.364 1.00 17.18 223 HIS D O 1
ATOM 13421 N N . GLU D 1 229 ? -11.953 14.430 54.161 1.00 16.68 224 GLU D N 1
ATOM 13422 C CA . GLU D 1 229 ? -13.120 14.185 53.314 1.00 17.44 224 GLU D CA 1
ATOM 13423 C C . GLU D 1 229 ? -12.940 12.931 52.459 1.00 18.56 224 GLU D C 1
ATOM 13424 O O . GLU D 1 229 ? -13.899 12.180 52.250 1.00 17.90 224 GLU D O 1
ATOM 13430 N N . GLU D 1 230 ? -11.731 12.697 51.935 1.00 16.53 225 GLU D N 1
ATOM 13431 C CA . GLU D 1 230 ? -11.547 11.585 51.003 1.00 20.36 225 GLU D CA 1
ATOM 13432 C C . GLU D 1 230 ? -11.668 10.237 51.705 1.00 20.75 225 GLU D C 1
ATOM 13433 O O . GLU D 1 230 ? -12.407 9.356 51.250 1.00 16.46 225 GLU D O 1
ATOM 13439 N N . PHE D 1 231 ? -10.951 10.050 52.816 1.00 15.74 226 PHE D N 1
ATOM 13440 C CA . PHE D 1 231 ? -10.846 8.715 53.390 1.00 17.17 226 PHE D CA 1
ATOM 13441 C C . PHE D 1 231 ? -11.593 8.518 54.702 1.00 19.28 226 PHE D C 1
ATOM 13442 O O . PHE D 1 231 ? -11.860 7.370 55.066 1.00 20.45 226 PHE D O 1
ATOM 13450 N N . TYR D 1 232 ? -11.947 9.582 55.422 1.00 17.04 227 TYR D N 1
ATOM 13451 C CA . TYR D 1 232 ? -12.521 9.405 56.752 1.00 22.04 227 TYR D CA 1
ATOM 13452 C C . TYR D 1 232 ? -13.929 9.974 56.868 1.00 18.35 227 TYR D C 1
ATOM 13453 O O . TYR D 1 232 ? -14.370 10.310 57.972 1.00 23.69 227 TYR D O 1
ATOM 13462 N N . ASN D 1 233 ? -14.645 10.082 55.747 1.00 21.60 228 ASN D N 1
ATOM 13463 C CA . ASN D 1 233 ? -16.076 10.378 55.710 1.00 21.36 228 ASN D CA 1
ATOM 13464 C C . ASN D 1 233 ? -16.418 11.778 56.216 1.00 23.02 228 ASN D C 1
ATOM 13465 O O . ASN D 1 233 ? -17.574 12.052 56.562 1.00 21.14 228 ASN D O 1
ATOM 13470 N N . ALA D 1 234 ? -15.452 12.690 56.250 1.00 21.83 229 ALA D N 1
ATOM 13471 C CA . ALA D 1 234 ? -15.762 14.033 56.707 1.00 21.89 229 ALA D CA 1
ATOM 13472 C C . ALA D 1 234 ? -16.427 14.837 55.593 1.00 26.02 229 ALA D C 1
ATOM 13473 O O . ALA D 1 234 ? -16.285 14.537 54.402 1.00 26.48 229 ALA D O 1
ATOM 13475 N N . ASN D 1 235 ? -17.174 15.865 55.996 1.00 22.44 230 ASN D N 1
ATOM 13476 C CA . ASN D 1 235 ? -17.830 16.766 55.053 1.00 25.23 230 ASN D CA 1
ATOM 13477 C C . ASN D 1 235 ? -17.827 18.162 55.657 1.00 27.72 230 ASN D C 1
ATOM 13478 O O . ASN D 1 235 ? -18.503 18.406 56.660 1.00 29.90 230 ASN D O 1
ATOM 13483 N N . ILE D 1 236 ? -17.084 19.079 55.032 1.00 28.64 231 ILE D N 1
ATOM 13484 C CA . ILE D 1 236 ? -16.953 20.432 55.560 1.00 22.47 231 ILE D CA 1
ATOM 13485 C C . ILE D 1 236 ? -18.262 21.204 55.510 1.00 24.21 231 ILE D C 1
ATOM 13486 O O . ILE D 1 236 ? -18.395 22.229 56.188 1.00 26.29 231 ILE D O 1
ATOM 13491 N N . GLU D 1 237 ? -19.233 20.748 54.715 1.00 25.58 232 GLU D N 1
ATOM 13492 C CA . GLU D 1 237 ? -20.540 21.393 54.707 1.00 30.23 232 GLU D CA 1
ATOM 13493 C C . GLU D 1 237 ? -21.350 21.055 55.952 1.00 27.53 232 GLU D C 1
ATOM 13494 O O . GLU D 1 237 ? -22.213 21.838 56.355 1.00 28.87 232 GLU D O 1
ATOM 13500 N N . ASN D 1 238 ? -21.093 19.901 56.567 1.00 28.33 233 ASN D N 1
ATOM 13501 C CA . ASN D 1 238 ? -21.891 19.409 57.682 1.00 27.20 233 ASN D CA 1
ATOM 13502 C C . ASN D 1 238 ? -21.166 19.450 59.019 1.00 30.60 233 ASN D C 1
ATOM 13503 O O . ASN D 1 238 ? -21.797 19.204 60.054 1.00 34.66 233 ASN D O 1
ATOM 13508 N N . GLU D 1 239 ? -19.870 19.744 59.032 1.00 24.34 234 GLU D N 1
ATOM 13509 C CA . GLU D 1 239 ? -19.109 19.697 60.270 1.00 23.26 234 GLU D CA 1
ATOM 13510 C C . GLU D 1 239 ? -17.863 20.549 60.104 1.00 25.67 234 GLU D C 1
ATOM 13511 O O . GLU D 1 239 ? -17.385 20.778 58.988 1.00 22.69 234 GLU D O 1
ATOM 13517 N N . LEU D 1 240 ? -17.331 21.003 61.233 1.00 22.47 235 LEU D N 1
ATOM 13518 C CA . LEU D 1 240 ? -16.099 21.778 61.221 1.00 26.38 235 LEU D CA 1
ATOM 13519 C C . LEU D 1 240 ? -14.943 20.788 61.192 1.00 27.45 235 LEU D C 1
ATOM 13520 O O . LEU D 1 240 ? -14.616 20.156 62.201 1.00 30.88 235 LEU D O 1
ATOM 13525 N N . VAL D 1 241 ? -14.356 20.610 60.011 1.00 24.35 236 VAL D N 1
ATOM 13526 C CA . VAL D 1 241 ? -13.193 19.740 59.871 1.00 22.24 236 VAL D CA 1
ATOM 13527 C C . VAL D 1 241 ? -11.921 20.511 60.194 1.00 17.23 236 VAL D C 1
ATOM 13528 O O . VAL D 1 241 ? -11.193 20.191 61.139 1.00 19.66 236 VAL D O 1
ATOM 13532 N N . GLY D 1 242 ? -11.644 21.543 59.408 1.00 17.47 237 GLY D N 1
ATOM 13533 C CA . GLY D 1 242 ? -10.557 22.446 59.696 1.00 17.44 237 GLY D CA 1
ATOM 13534 C C . GLY D 1 242 ? -10.993 23.855 59.361 1.00 21.45 237 GLY D C 1
ATOM 13535 O O . GLY D 1 242 ? -11.886 24.073 58.540 1.00 23.30 237 GLY D O 1
ATOM 13536 N N . SER D 1 243 ? -10.358 24.813 60.023 1.00 18.67 238 SER D N 1
ATOM 13537 C CA . SER D 1 243 ? -10.723 26.203 59.816 1.00 23.75 238 SER D CA 1
ATOM 13538 C C . SER D 1 243 ? -9.468 27.053 59.888 1.00 21.11 238 SER D C 1
ATOM 13539 O O . SER D 1 243 ? -8.451 26.647 60.454 1.00 18.92 238 SER D O 1
ATOM 13542 N N . SER D 1 244 ? -9.554 28.238 59.299 1.00 22.10 239 SER D N 1
ATOM 13543 C CA . SER D 1 244 ? -8.436 29.168 59.278 1.00 22.84 239 SER D CA 1
ATOM 13544 C C . SER D 1 244 ? -9.002 30.572 59.113 1.00 21.77 239 SER D C 1
ATOM 13545 O O . SER D 1 244 ? -10.218 30.780 59.163 1.00 31.95 239 SER D O 1
ATOM 13548 N N . ILE D 1 245 ? -8.113 31.542 58.931 1.00 24.04 240 ILE D N 1
ATOM 13549 C CA . ILE D 1 245 ? -8.473 32.958 58.895 1.00 29.21 240 ILE D CA 1
ATOM 13550 C C . ILE D 1 245 ? -7.571 33.662 57.898 1.00 23.51 240 ILE D C 1
ATOM 13551 O O . ILE D 1 245 ? -6.462 33.195 57.612 1.00 25.15 240 ILE D O 1
ATOM 13556 N N . PRO D 1 246 ? -8.013 34.792 57.356 1.00 25.56 241 PRO D N 1
ATOM 13557 C CA . PRO D 1 246 ? -7.108 35.604 56.533 1.00 25.39 241 PRO D CA 1
ATOM 13558 C C . PRO D 1 246 ? -5.890 36.031 57.342 1.00 27.24 241 PRO D C 1
ATOM 13559 O O . PRO D 1 246 ? -6.005 36.510 58.477 1.00 26.33 241 PRO D O 1
ATOM 13563 N N . ALA D 1 247 ? -4.714 35.839 56.754 1.00 24.65 242 ALA D N 1
ATOM 13564 C CA . ALA D 1 247 ? -3.463 36.179 57.415 1.00 24.33 242 ALA D CA 1
ATOM 13565 C C . ALA D 1 247 ? -2.521 36.807 56.405 1.00 25.21 242 ALA D C 1
ATOM 13566 O O . ALA D 1 247 ? -2.449 36.367 55.255 1.00 26.12 242 ALA D O 1
ATOM 13568 N N . THR D 1 248 ? -1.808 37.837 56.835 1.00 25.86 243 THR D N 1
ATOM 13569 C CA . THR D 1 248 ? -0.818 38.454 55.973 1.00 26.80 243 THR D CA 1
ATOM 13570 C C . THR D 1 248 ? 0.508 37.708 56.083 1.00 25.99 243 THR D C 1
ATOM 13571 O O . THR D 1 248 ? 0.713 36.866 56.960 1.00 24.77 243 THR D O 1
ATOM 13575 N N . GLU D 1 249 ? 1.418 38.032 55.173 1.00 26.83 244 GLU D N 1
ATOM 13576 C CA . GLU D 1 249 ? 2.737 37.427 55.141 1.00 27.47 244 GLU D CA 1
ATOM 13577 C C . GLU D 1 249 ? 3.776 38.523 54.929 1.00 32.08 244 GLU D C 1
ATOM 13578 O O . GLU D 1 249 ? 3.448 39.660 54.574 1.00 30.62 244 GLU D O 1
ATOM 13584 N N . HIS D 1 250 ? 5.044 38.165 55.154 1.00 27.58 245 HIS D N 1
ATOM 13585 C CA . HIS D 1 250 ? 6.118 39.157 55.162 1.00 28.88 245 HIS D CA 1
ATOM 13586 C C . HIS D 1 250 ? 6.266 39.848 53.809 1.00 33.58 245 HIS D C 1
ATOM 13587 O O . HIS D 1 250 ? 6.494 41.063 53.747 1.00 33.32 245 HIS D O 1
ATOM 13594 N N . SER D 1 251 ? 6.154 39.093 52.712 1.00 30.40 246 SER D N 1
ATOM 13595 C CA . SER D 1 251 ? 6.323 39.696 51.391 1.00 34.71 246 SER D CA 1
ATOM 13596 C C . SER D 1 251 ? 5.231 40.723 51.103 1.00 33.39 246 SER D C 1
ATOM 13597 O O . SER D 1 251 ? 5.507 41.784 50.533 1.00 35.51 246 SER D O 1
ATOM 13600 N N . VAL D 1 252 ? 3.990 40.433 51.501 1.00 35.38 247 VAL D N 1
ATOM 13601 C CA . VAL D 1 252 ? 2.900 41.378 51.274 1.00 34.57 247 VAL D CA 1
ATOM 13602 C C . VAL D 1 252 ? 3.083 42.626 52.132 1.00 35.05 247 VAL D C 1
ATOM 13603 O O . VAL D 1 252 ? 2.918 43.759 51.653 1.00 35.56 247 VAL D O 1
ATOM 13607 N N . MET D 1 253 ? 3.430 42.444 53.410 1.00 36.03 248 MET D N 1
ATOM 13608 C CA . MET D 1 253 ? 3.675 43.595 54.273 1.00 33.72 248 MET D CA 1
ATOM 13609 C C . MET D 1 253 ? 4.799 44.462 53.715 1.00 36.90 248 MET D C 1
ATOM 13610 O O . MET D 1 253 ? 4.711 45.697 53.740 1.00 39.66 248 MET D O 1
ATOM 13615 N N . CYS D 1 254 ? 5.860 43.835 53.197 1.00 35.15 249 CYS D N 1
ATOM 13616 C CA . CYS D 1 254 ? 6.952 44.603 52.608 1.00 39.11 249 CYS D CA 1
ATOM 13617 C C . CYS D 1 254 ? 6.500 45.340 51.353 1.00 42.02 249 CYS D C 1
ATOM 13618 O O . CYS D 1 254 ? 6.845 46.511 51.154 1.00 42.04 249 CYS D O 1
ATOM 13621 N N . ALA D 1 255 ? 5.723 44.672 50.497 1.00 38.44 250 ALA D N 1
ATOM 13622 C CA . ALA D 1 255 ? 5.240 45.319 49.285 1.00 40.15 250 ALA D CA 1
ATOM 13623 C C . ALA D 1 255 ? 4.334 46.500 49.601 1.00 40.97 250 ALA D C 1
ATOM 13624 O O . ALA D 1 255 ? 4.247 47.441 48.807 1.00 47.42 250 ALA D O 1
ATOM 13626 N N . ASN D 1 256 ? 3.650 46.474 50.745 1.00 39.75 251 ASN D N 1
ATOM 13627 C CA . ASN D 1 256 ? 2.732 47.560 51.070 1.00 40.69 251 ASN D CA 1
ATOM 13628 C C . ASN D 1 256 ? 3.421 48.782 51.673 1.00 41.86 251 ASN D C 1
ATOM 13629 O O . ASN D 1 256 ? 2.775 49.829 51.802 1.00 43.02 251 ASN D O 1
ATOM 13634 N N . GLY D 1 257 ? 4.698 48.688 52.035 1.00 41.71 252 GLY D N 1
ATOM 13635 C CA . GLY D 1 257 ? 5.459 49.853 52.445 1.00 43.11 252 GLY D CA 1
ATOM 13636 C C . GLY D 1 257 ? 5.507 50.054 53.951 1.00 42.19 252 GLY D C 1
ATOM 13637 O O . GLY D 1 257 ? 4.875 49.347 54.742 1.00 40.50 252 GLY D O 1
ATOM 13638 N N . GLN D 1 258 ? 6.260 51.083 54.339 1.00 55.84 253 GLN D N 1
ATOM 13639 C CA . GLN D 1 258 ? 6.654 51.283 55.729 1.00 42.92 253 GLN D CA 1
ATOM 13640 C C . GLN D 1 258 ? 5.718 52.193 56.515 1.00 43.80 253 GLN D C 1
ATOM 13641 O O . GLN D 1 258 ? 5.955 52.408 57.709 1.00 42.89 253 GLN D O 1
ATOM 13647 N N . ASP D 1 259 ? 4.668 52.735 55.898 1.00 44.14 254 ASP D N 1
ATOM 13648 C CA . ASP D 1 259 ? 3.657 53.477 56.652 1.00 44.41 254 ASP D CA 1
ATOM 13649 C C . ASP D 1 259 ? 2.674 52.456 57.215 1.00 42.48 254 ASP D C 1
ATOM 13650 O O . ASP D 1 259 ? 1.587 52.218 56.682 1.00 44.12 254 ASP D O 1
ATOM 13655 N N . GLU D 1 260 ? 3.081 51.836 58.324 1.00 41.05 255 GLU D N 1
ATOM 13656 C CA . GLU D 1 260 ? 2.367 50.664 58.818 1.00 41.50 255 GLU D CA 1
ATOM 13657 C C . GLU D 1 260 ? 1.006 51.018 59.403 1.00 39.17 255 GLU D C 1
ATOM 13658 O O . GLU D 1 260 ? 0.108 50.171 59.412 1.00 39.45 255 GLU D O 1
ATOM 13664 N N . TYR D 1 261 ? 0.824 52.246 59.891 1.00 40.51 256 TYR D N 1
ATOM 13665 C CA . TYR D 1 261 ? -0.494 52.634 60.384 1.00 41.17 256 TYR D CA 1
ATOM 13666 C C . TYR D 1 261 ? -1.531 52.584 59.267 1.00 42.50 256 TYR D C 1
ATOM 13667 O O . TYR D 1 261 ? -2.619 52.026 59.443 1.00 48.53 256 TYR D O 1
ATOM 13676 N N . VAL D 1 262 ? -1.205 53.156 58.105 1.00 42.73 257 VAL D N 1
ATOM 13677 C CA . VAL D 1 262 ? -2.140 53.150 56.981 1.00 44.86 257 VAL D CA 1
ATOM 13678 C C . VAL D 1 262 ? -2.403 51.725 56.508 1.00 41.94 257 VAL D C 1
ATOM 13679 O O . VAL D 1 262 ? -3.549 51.348 56.235 1.00 43.28 257 VAL D O 1
ATOM 13683 N N . VAL D 1 263 ? -1.349 50.912 56.406 1.00 40.82 258 VAL D N 1
ATOM 13684 C CA . VAL D 1 263 ? -1.508 49.536 55.938 1.00 39.36 258 VAL D CA 1
ATOM 13685 C C . VAL D 1 263 ? -2.406 48.746 56.884 1.00 37.86 258 VAL D C 1
ATOM 13686 O O . VAL D 1 263 ? -3.358 48.078 56.457 1.00 37.46 258 VAL D O 1
ATOM 13690 N N . PHE D 1 264 ? -2.121 48.823 58.187 1.00 38.67 259 PHE D N 1
ATOM 13691 C CA . PHE D 1 264 ? -2.914 48.098 59.173 1.00 37.94 259 PHE D CA 1
ATOM 13692 C C . PHE D 1 264 ? -4.360 48.584 59.187 1.00 38.16 259 PHE D C 1
ATOM 13693 O O . PHE D 1 264 ? -5.295 47.772 59.256 1.00 36.03 259 PHE D O 1
ATOM 13701 N N . LYS D 1 265 ? -4.562 49.907 59.143 1.00 38.49 260 LYS D N 1
ATOM 13702 C CA . LYS D 1 265 ? -5.912 50.457 59.165 1.00 39.57 260 LYS D CA 1
ATOM 13703 C C . LYS D 1 265 ? -6.706 50.008 57.949 1.00 39.96 260 LYS D C 1
ATOM 13704 O O . LYS D 1 265 ? -7.887 49.660 58.066 1.00 41.12 260 LYS D O 1
ATOM 13710 N N . LYS D 1 266 ? -6.074 50.002 56.773 1.00 40.43 261 LYS D N 1
ATOM 13711 C CA . LYS D 1 266 ? -6.747 49.503 55.580 1.00 40.83 261 LYS D CA 1
ATOM 13712 C C . LYS D 1 266 ? -7.098 48.028 55.730 1.00 39.01 261 LYS D C 1
ATOM 13713 O O . LYS D 1 266 ? -8.180 47.592 55.320 1.00 39.23 261 LYS D O 1
ATOM 13719 N N . LEU D 1 267 ? -6.195 47.244 56.321 1.00 37.33 262 LEU D N 1
ATOM 13720 C CA . LEU D 1 267 ? -6.464 45.819 56.487 1.00 39.07 262 LEU D CA 1
ATOM 13721 C C . LEU D 1 267 ? -7.654 45.572 57.412 1.00 41.86 262 LEU D C 1
ATOM 13722 O O . LEU D 1 267 ? -8.511 44.732 57.113 1.00 37.60 262 LEU D O 1
ATOM 13727 N N . ILE D 1 268 ? -7.734 46.296 58.532 1.00 41.16 263 ILE D N 1
ATOM 13728 C CA . ILE D 1 268 ? -8.734 45.957 59.545 1.00 37.15 263 ILE D CA 1
ATOM 13729 C C . ILE D 1 268 ? -10.046 46.728 59.409 1.00 36.84 263 ILE D C 1
ATOM 13730 O O . ILE D 1 268 ? -11.071 46.277 59.943 1.00 36.70 263 ILE D O 1
ATOM 13735 N N . THR D 1 269 ? -10.057 47.867 58.713 1.00 38.53 264 THR D N 1
ATOM 13736 C CA . THR D 1 269 ? -11.305 48.584 58.480 1.00 40.28 264 THR D CA 1
ATOM 13737 C C . THR D 1 269 ? -11.830 48.458 57.057 1.00 43.09 264 THR D C 1
ATOM 13738 O O . THR D 1 269 ? -13.021 48.699 56.839 1.00 46.15 264 THR D O 1
ATOM 13742 N N . GLU D 1 270 ? -10.984 48.095 56.090 1.00 42.73 265 GLU D N 1
ATOM 13743 C CA . GLU D 1 270 ? -11.405 48.027 54.694 1.00 50.58 265 GLU D CA 1
ATOM 13744 C C . GLU D 1 270 ? -11.298 46.625 54.105 1.00 40.95 265 GLU D C 1
ATOM 13745 O O . GLU D 1 270 ? -12.308 46.086 53.641 1.00 41.04 265 GLU D O 1
ATOM 13751 N N . THR D 1 271 ? -10.112 46.006 54.109 1.00 39.18 266 THR D N 1
ATOM 13752 C CA . THR D 1 271 ? -9.984 44.693 53.476 1.00 38.01 266 THR D CA 1
ATOM 13753 C C . THR D 1 271 ? -10.726 43.627 54.270 1.00 39.07 266 THR D C 1
ATOM 13754 O O . THR D 1 271 ? -11.418 42.782 53.690 1.00 41.05 266 THR D O 1
ATOM 13758 N N . TYR D 1 272 ? -10.596 43.647 55.595 1.00 35.75 267 TYR D N 1
ATOM 13759 C CA . TYR D 1 272 ? -11.317 42.733 56.478 1.00 34.68 267 TYR D CA 1
ATOM 13760 C C . TYR D 1 272 ? -11.934 43.507 57.638 1.00 40.18 267 TYR D C 1
ATOM 13761 O O . TYR D 1 272 ? -11.413 43.485 58.760 1.00 34.37 267 TYR D O 1
ATOM 13770 N N . PRO D 1 273 ? -13.060 44.194 57.408 1.00 48.99 268 PRO D N 1
ATOM 13771 C CA . PRO D 1 273 ? -13.928 44.568 58.537 1.00 42.82 268 PRO D CA 1
ATOM 13772 C C . PRO D 1 273 ? -14.617 43.362 59.141 1.00 49.85 268 PRO D C 1
ATOM 13773 O O . PRO D 1 273 ? -15.445 43.510 60.046 1.00 53.63 268 PRO D O 1
ATOM 13777 N N . GLU D 1 274 ? -14.244 42.179 58.660 1.00 54.46 269 GLU D N 1
ATOM 13778 C CA . GLU D 1 274 ? -14.738 40.856 59.007 1.00 57.84 269 GLU D CA 1
ATOM 13779 C C . GLU D 1 274 ? -14.329 40.468 60.415 1.00 39.71 269 GLU D C 1
ATOM 13780 O O . GLU D 1 274 ? -13.916 41.306 61.219 1.00 57.76 269 GLU D O 1
ATOM 13786 N N . GLY D 1 275 ? -14.455 39.190 60.720 1.00 40.84 270 GLY D N 1
ATOM 13787 C CA . GLY D 1 275 ? -14.047 38.711 62.011 1.00 43.40 270 GLY D CA 1
ATOM 13788 C C . GLY D 1 275 ? -12.541 38.625 62.000 1.00 35.75 270 GLY D C 1
ATOM 13789 O O . GLY D 1 275 ? -11.864 39.658 62.008 1.00 35.53 270 GLY D O 1
ATOM 13790 N N . PHE D 1 276 ? -11.992 37.423 62.018 1.00 30.44 271 PHE D N 1
ATOM 13791 C CA . PHE D 1 276 ? -10.566 37.281 62.265 1.00 28.98 271 PHE D CA 1
ATOM 13792 C C . PHE D 1 276 ? -9.734 37.764 61.081 1.00 29.29 271 PHE D C 1
ATOM 13793 O O . PHE D 1 276 ? -10.116 37.604 59.919 1.00 35.50 271 PHE D O 1
ATOM 13801 N N . VAL D 1 277 ? -8.603 38.389 61.397 1.00 32.92 272 VAL D N 1
ATOM 13802 C CA . VAL D 1 277 ? -7.535 38.672 60.445 1.00 28.40 272 VAL D CA 1
ATOM 13803 C C . VAL D 1 277 ? -6.220 38.671 61.212 1.00 33.60 272 VAL D C 1
ATOM 13804 O O . VAL D 1 277 ? -6.089 39.339 62.242 1.00 31.30 272 VAL D O 1
ATOM 13808 N N . SER D 1 278 ? -5.254 37.902 60.727 1.00 27.74 273 SER D N 1
ATOM 13809 C CA . SER D 1 278 ? -3.931 37.845 61.329 1.00 26.99 273 SER D CA 1
ATOM 13810 C C . SER D 1 278 ? -2.983 38.734 60.533 1.00 26.13 273 SER D C 1
ATOM 13811 O O . SER D 1 278 ? -2.926 38.641 59.302 1.00 28.03 273 SER D O 1
ATOM 13814 N N . ILE D 1 279 ? -2.248 39.597 61.225 1.00 25.86 274 ILE D N 1
ATOM 13815 C CA . ILE D 1 279 ? -1.304 40.499 60.573 1.00 28.85 274 ILE D CA 1
ATOM 13816 C C . ILE D 1 279 ? 0.072 40.259 61.169 1.00 26.34 274 ILE D C 1
ATOM 13817 O O . ILE D 1 279 ? 0.321 40.602 62.331 1.00 27.79 274 ILE D O 1
ATOM 13822 N N . VAL D 1 280 ? 0.975 39.685 60.375 1.00 26.16 275 VAL D N 1
ATOM 13823 C CA . VAL D 1 280 ? 2.355 39.545 60.817 1.00 25.89 275 VAL D CA 1
ATOM 13824 C C . VAL D 1 280 ? 2.975 40.930 60.923 1.00 32.29 275 VAL D C 1
ATOM 13825 O O . VAL D 1 280 ? 2.797 41.783 60.041 1.00 33.66 275 VAL D O 1
ATOM 13829 N N . SER D 1 281 ? 3.685 41.172 62.024 1.00 30.94 276 SER D N 1
ATOM 13830 C CA . SER D 1 281 ? 3.966 42.530 62.453 1.00 28.63 276 SER D CA 1
ATOM 13831 C C . SER D 1 281 ? 5.440 42.861 62.649 1.00 29.30 276 SER D C 1
ATOM 13832 O O . SER D 1 281 ? 5.744 43.978 63.077 1.00 30.44 276 SER D O 1
ATOM 13835 N N . ASP D 1 282 ? 6.362 41.947 62.343 1.00 33.70 277 ASP D N 1
ATOM 13836 C CA . ASP D 1 282 ? 7.781 42.174 62.594 1.00 35.30 277 ASP D CA 1
ATOM 13837 C C . ASP D 1 282 ? 8.584 42.406 61.315 1.00 38.98 277 ASP D C 1
ATOM 13838 O O . ASP D 1 282 ? 9.802 42.202 61.313 1.00 37.92 277 ASP D O 1
ATOM 13843 N N . THR D 1 283 ? 7.930 42.835 60.232 1.00 35.29 278 THR D N 1
ATOM 13844 C CA . THR D 1 283 ? 8.642 43.027 58.971 1.00 38.51 278 THR D CA 1
ATOM 13845 C C . THR D 1 283 ? 9.772 44.038 59.115 1.00 42.55 278 THR D C 1
ATOM 13846 O O . THR D 1 283 ? 10.866 43.834 58.575 1.00 44.52 278 THR D O 1
ATOM 13850 N N . TRP D 1 284 ? 9.526 45.133 59.833 1.00 45.48 279 TRP D N 1
ATOM 13851 C CA . TRP D 1 284 ? 10.528 46.171 60.051 1.00 45.98 279 TRP D CA 1
ATOM 13852 C C . TRP D 1 284 ? 10.873 46.365 61.518 1.00 42.20 279 TRP D C 1
ATOM 13853 O O . TRP D 1 284 ? 12.051 46.312 61.885 1.00 47.96 279 TRP D O 1
ATOM 13864 N N . ASP D 1 285 ? 9.877 46.583 62.371 1.00 39.73 280 ASP D N 1
ATOM 13865 C CA . ASP D 1 285 ? 10.118 46.752 63.800 1.00 35.22 280 ASP D CA 1
ATOM 13866 C C . ASP D 1 285 ? 8.856 46.308 64.525 1.00 33.98 280 ASP D C 1
ATOM 13867 O O . ASP D 1 285 ? 7.848 47.019 64.505 1.00 36.28 280 ASP D O 1
ATOM 13872 N N . PHE D 1 286 ? 8.918 45.133 65.156 1.00 36.21 281 PHE D N 1
ATOM 13873 C CA . PHE D 1 286 ? 7.741 44.561 65.803 1.00 31.30 281 PHE D CA 1
ATOM 13874 C C . PHE D 1 286 ? 7.251 45.437 66.949 1.00 35.43 281 PHE D C 1
ATOM 13875 O O . PHE D 1 286 ? 6.066 45.794 67.017 1.00 34.80 281 PHE D O 1
ATOM 13883 N N . TRP D 1 287 ? 8.153 45.786 67.870 1.00 32.60 282 TRP D N 1
ATOM 13884 C CA . TRP D 1 287 ? 7.725 46.502 69.062 1.00 36.88 282 TRP D CA 1
ATOM 13885 C C . TRP D 1 287 ? 7.267 47.912 68.730 1.00 38.73 282 TRP D C 1
ATOM 13886 O O . TRP D 1 287 ? 6.361 48.432 69.390 1.00 36.60 282 TRP D O 1
ATOM 13897 N N . ASN D 1 288 ? 7.840 48.530 67.693 1.00 35.45 283 ASN D N 1
ATOM 13898 C CA . ASN D 1 288 ? 7.310 49.810 67.238 1.00 36.73 283 ASN D CA 1
ATOM 13899 C C . ASN D 1 288 ? 5.897 49.658 66.690 1.00 36.09 283 ASN D C 1
ATOM 13900 O O . ASN D 1 288 ? 5.059 50.544 66.879 1.00 36.96 283 ASN D O 1
ATOM 13905 N N . VAL D 1 289 ? 5.616 48.547 66.004 1.00 34.82 284 VAL D N 1
ATOM 13906 C CA . VAL D 1 289 ? 4.264 48.306 65.505 1.00 34.25 284 VAL D CA 1
ATOM 13907 C C . VAL D 1 289 ? 3.288 48.177 66.665 1.00 33.73 284 VAL D C 1
ATOM 13908 O O . VAL D 1 289 ? 2.190 48.746 66.639 1.00 34.20 284 VAL D O 1
ATOM 13912 N N . ILE D 1 290 ? 3.667 47.421 67.697 1.00 32.87 285 ILE D N 1
ATOM 13913 C CA . ILE D 1 290 ? 2.779 47.273 68.850 1.00 35.33 285 ILE D CA 1
ATOM 13914 C C . ILE D 1 290 ? 2.579 48.612 69.554 1.00 35.59 285 ILE D C 1
ATOM 13915 O O . ILE D 1 290 ? 1.454 48.985 69.905 1.00 36.17 285 ILE D O 1
ATOM 13920 N N . ASP D 1 291 ? 3.661 49.360 69.761 1.00 34.96 286 ASP D N 1
ATOM 13921 C CA . ASP D 1 291 ? 3.588 50.576 70.560 1.00 36.35 286 ASP D CA 1
ATOM 13922 C C . ASP D 1 291 ? 2.932 51.734 69.817 1.00 37.61 286 ASP D C 1
ATOM 13923 O O . ASP D 1 291 ? 2.292 52.582 70.449 1.00 38.49 286 ASP D O 1
ATOM 13928 N N . THR D 1 292 ? 3.072 51.785 68.498 1.00 38.16 287 THR D N 1
ATOM 13929 C CA . THR D 1 292 ? 2.705 52.939 67.686 1.00 41.12 287 THR D CA 1
ATOM 13930 C C . THR D 1 292 ? 1.579 52.653 66.711 1.00 43.97 287 THR D C 1
ATOM 13931 O O . THR D 1 292 ? 0.675 53.477 66.559 1.00 47.07 287 THR D O 1
ATOM 13935 N N . VAL D 1 293 ? 1.611 51.506 66.042 1.00 37.50 288 VAL D N 1
ATOM 13936 C CA . VAL D 1 293 ? 0.526 51.140 65.140 1.00 37.40 288 VAL D CA 1
ATOM 13937 C C . VAL D 1 293 ? -0.663 50.593 65.927 1.00 36.97 288 VAL D C 1
ATOM 13938 O O . VAL D 1 293 ? -1.748 51.185 65.926 1.00 37.14 288 VAL D O 1
ATOM 13942 N N . VAL D 1 294 ? -0.462 49.485 66.652 1.00 37.87 289 VAL D N 1
ATOM 13943 C CA . VAL D 1 294 ? -1.578 48.795 67.304 1.00 36.37 289 VAL D CA 1
ATOM 13944 C C . VAL D 1 294 ? -2.244 49.695 68.343 1.00 35.14 289 VAL D C 1
ATOM 13945 O O . VAL D 1 294 ? -3.474 49.819 68.381 1.00 35.74 289 VAL D O 1
ATOM 13949 N N . ARG D 1 295 ? -1.443 50.332 69.202 1.00 35.75 290 ARG D N 1
ATOM 13950 C CA . ARG D 1 295 ? -1.990 51.252 70.198 1.00 36.86 290 ARG D CA 1
ATOM 13951 C C . ARG D 1 295 ? -2.874 52.307 69.541 1.00 38.23 290 ARG D C 1
ATOM 13952 O O . ARG D 1 295 ? -4.032 52.505 69.931 1.00 38.69 290 ARG D O 1
ATOM 13960 N N . LYS D 1 296 ? -2.348 52.954 68.497 1.00 39.01 291 LYS D N 1
ATOM 13961 C CA . LYS D 1 296 ? -3.081 54.006 67.801 1.00 42.62 291 LYS D CA 1
ATOM 13962 C C . LYS D 1 296 ? -4.389 53.498 67.207 1.00 40.23 291 LYS D C 1
ATOM 13963 O O . LYS D 1 296 ? -5.343 54.272 67.065 1.00 41.50 291 LYS D O 1
ATOM 13969 N N . LEU D 1 297 ? -4.462 52.214 66.857 1.00 40.38 292 LEU D N 1
ATOM 13970 C CA . LEU D 1 297 ? -5.661 51.662 66.243 1.00 38.49 292 LEU D CA 1
ATOM 13971 C C . LEU D 1 297 ? -6.622 51.050 67.249 1.00 38.01 292 LEU D C 1
ATOM 13972 O O . LEU D 1 297 ? -7.611 50.431 66.829 1.00 37.65 292 LEU D O 1
ATOM 13977 N N . LYS D 1 298 ? -6.376 51.239 68.554 1.00 37.93 293 LYS D N 1
ATOM 13978 C CA . LYS D 1 298 ? -7.212 50.616 69.582 1.00 37.48 293 LYS D CA 1
ATOM 13979 C C . LYS D 1 298 ? -8.702 50.751 69.266 1.00 38.31 293 LYS D C 1
ATOM 13980 O O . LYS D 1 298 ? -9.417 49.747 69.150 1.00 37.54 293 LYS D O 1
ATOM 13986 N N . GLY D 1 299 ? -9.176 51.985 69.076 1.00 40.01 294 GLY D N 1
ATOM 13987 C CA . GLY D 1 299 ? -10.595 52.190 68.832 1.00 41.06 294 GLY D CA 1
ATOM 13988 C C . GLY D 1 299 ? -11.096 51.420 67.627 1.00 40.56 294 GLY D C 1
ATOM 13989 O O . GLY D 1 299 ? -12.104 50.709 67.705 1.00 40.38 294 GLY D O 1
ATOM 13990 N N . ASP D 1 300 ? -10.367 51.508 66.512 1.00 40.39 295 ASP D N 1
ATOM 13991 C CA . ASP D 1 300 ? -10.769 50.765 65.326 1.00 39.97 295 ASP D CA 1
ATOM 13992 C C . ASP D 1 300 ? -10.814 49.272 65.619 1.00 38.18 295 ASP D C 1
ATOM 13993 O O . ASP D 1 300 ? -11.776 48.588 65.249 1.00 38.09 295 ASP D O 1
ATOM 13998 N N . ILE D 1 301 ? -9.807 48.759 66.332 1.00 36.88 296 ILE D N 1
ATOM 13999 C CA . ILE D 1 301 ? -9.791 47.337 66.668 1.00 37.44 296 ILE D CA 1
ATOM 14000 C C . ILE D 1 301 ? -10.978 46.995 67.558 1.00 35.49 296 ILE D C 1
ATOM 14001 O O . ILE D 1 301 ? -11.618 45.949 67.393 1.00 34.81 296 ILE D O 1
ATOM 14006 N N . LEU D 1 302 ? -11.309 47.882 68.502 1.00 36.60 297 LEU D N 1
ATOM 14007 C CA . LEU D 1 302 ? -12.427 47.586 69.385 1.00 37.03 297 LEU D CA 1
ATOM 14008 C C . LEU D 1 302 ? -13.767 47.787 68.698 1.00 40.01 297 LEU D C 1
ATOM 14009 O O . LEU D 1 302 ? -14.801 47.418 69.268 1.00 38.69 297 LEU D O 1
ATOM 14014 N N . LYS D 1 303 ? -13.777 48.346 67.490 1.00 38.94 298 LYS D N 1
ATOM 14015 C CA . LYS D 1 303 ? -15.038 48.603 66.813 1.00 40.33 298 LYS D CA 1
ATOM 14016 C C . LYS D 1 303 ? -15.466 47.445 65.925 1.00 40.46 298 LYS D C 1
ATOM 14017 O O . LYS D 1 303 ? -16.670 47.232 65.738 1.00 42.12 298 LYS D O 1
ATOM 14023 N N . ARG D 1 304 ? -14.511 46.682 65.397 1.00 37.99 299 ARG D N 1
ATOM 14024 C CA . ARG D 1 304 ? -14.830 45.597 64.481 1.00 40.81 299 ARG D CA 1
ATOM 14025 C C . ARG D 1 304 ? -15.607 44.496 65.186 1.00 39.13 299 ARG D C 1
ATOM 14026 O O . ARG D 1 304 ? -15.345 44.171 66.346 1.00 39.38 299 ARG D O 1
ATOM 14034 N N . ASP D 1 305 ? -16.566 43.911 64.473 1.00 37.20 300 ASP D N 1
ATOM 14035 C CA . ASP D 1 305 ? -17.171 42.653 64.902 1.00 36.33 300 ASP D CA 1
ATOM 14036 C C . ASP D 1 305 ? -16.218 41.524 64.510 1.00 38.28 300 ASP D C 1
ATOM 14037 O O . ASP D 1 305 ? -16.380 40.850 63.490 1.00 42.26 300 ASP D O 1
ATOM 14042 N N . GLY D 1 306 ? -15.188 41.333 65.330 1.00 40.41 301 GLY D N 1
ATOM 14043 C CA . GLY D 1 306 ? -14.193 40.314 65.042 1.00 31.42 301 GLY D CA 1
ATOM 14044 C C . GLY D 1 306 ? -12.929 40.514 65.867 1.00 34.47 301 GLY D C 1
ATOM 14045 O O . GLY D 1 306 ? -12.955 41.135 66.927 1.00 33.29 301 GLY D O 1
ATOM 14046 N N . LYS D 1 307 ? -11.830 39.958 65.353 1.00 30.99 302 LYS D N 1
ATOM 14047 C CA . LYS D 1 307 ? -10.583 39.872 66.105 1.00 33.49 302 LYS D CA 1
ATOM 14048 C C . LYS D 1 307 ? -9.380 40.124 65.208 1.00 35.82 302 LYS D C 1
ATOM 14049 O O . LYS D 1 307 ? -9.265 39.525 64.134 1.00 36.10 302 LYS D O 1
ATOM 14055 N N . VAL D 1 308 ? -8.479 40.991 65.661 1.00 28.26 303 VAL D N 1
ATOM 14056 C CA . VAL D 1 308 ? -7.209 41.236 64.987 1.00 27.99 303 VAL D CA 1
ATOM 14057 C C . VAL D 1 308 ? -6.131 40.482 65.751 1.00 28.34 303 VAL D C 1
ATOM 14058 O O . VAL D 1 308 ? -5.939 40.700 66.955 1.00 26.85 303 VAL D O 1
ATOM 14062 N N . VAL D 1 309 ? -5.428 39.592 65.057 1.00 25.84 304 VAL D N 1
ATOM 14063 C CA . VAL D 1 309 ? -4.483 38.670 65.674 1.00 24.66 304 VAL D CA 1
ATOM 14064 C C . VAL D 1 309 ? -3.079 39.096 65.273 1.00 26.69 304 VAL D C 1
ATOM 14065 O O . VAL D 1 309 ? -2.748 39.128 64.081 1.00 33.73 304 VAL D O 1
ATOM 14069 N N . ILE D 1 310 ? -2.254 39.429 66.261 1.00 29.32 305 ILE D N 1
ATOM 14070 C CA . ILE D 1 310 ? -0.882 39.850 65.999 1.00 29.83 305 ILE D CA 1
ATOM 14071 C C . ILE D 1 310 ? 0.004 38.619 65.869 1.00 29.07 305 ILE D C 1
ATOM 14072 O O . ILE D 1 310 ? 0.009 37.748 66.751 1.00 23.98 305 ILE D O 1
ATOM 14077 N N . ARG D 1 311 ? 0.762 38.544 64.774 1.00 24.02 306 ARG D N 1
ATOM 14078 C CA . ARG D 1 311 ? 1.723 37.457 64.571 1.00 28.71 306 ARG D CA 1
ATOM 14079 C C . ARG D 1 311 ? 3.154 37.977 64.537 1.00 25.60 306 ARG D C 1
ATOM 14080 O O . ARG D 1 311 ? 3.598 38.516 63.508 1.00 27.08 306 ARG D O 1
ATOM 14088 N N . PRO D 1 312 ? 3.921 37.832 65.611 1.00 25.90 307 PRO D N 1
ATOM 14089 C CA . PRO D 1 312 ? 5.378 37.933 65.479 1.00 27.31 307 PRO D CA 1
ATOM 14090 C C . PRO D 1 312 ? 5.928 36.668 64.831 1.00 23.34 307 PRO D C 1
ATOM 14091 O O . PRO D 1 312 ? 5.293 35.613 64.843 1.00 27.63 307 PRO D O 1
ATOM 14095 N N . ASP D 1 313 ? 7.109 36.793 64.216 1.00 29.91 308 ASP D N 1
ATOM 14096 C CA . ASP D 1 313 ? 7.713 35.676 63.495 1.00 32.07 308 ASP D CA 1
ATOM 14097 C C . ASP D 1 313 ? 9.226 35.647 63.688 1.00 39.98 308 ASP D C 1
ATOM 14098 O O . ASP D 1 313 ? 9.944 35.087 62.848 1.00 32.96 308 ASP D O 1
ATOM 14103 N N . SER D 1 314 ? 9.724 36.253 64.759 1.00 32.95 309 SER D N 1
ATOM 14104 C CA . SER D 1 314 ? 11.149 36.293 65.035 1.00 38.70 309 SER D CA 1
ATOM 14105 C C . SER D 1 314 ? 11.325 36.390 66.547 1.00 41.00 309 SER D C 1
ATOM 14106 O O . SER D 1 314 ? 10.358 36.270 67.305 1.00 38.64 309 SER D O 1
ATOM 14109 N N . GLY D 1 315 ? 12.569 36.604 66.984 1.00 39.73 310 GLY D N 1
ATOM 14110 C CA . GLY D 1 315 ? 12.885 36.653 68.391 1.00 37.11 310 GLY D CA 1
ATOM 14111 C C . GLY D 1 315 ? 12.730 35.295 69.054 1.00 38.96 310 GLY D C 1
ATOM 14112 O O . GLY D 1 315 ? 12.433 34.279 68.417 1.00 32.19 310 GLY D O 1
ATOM 14113 N N . ASP D 1 316 ? 12.942 35.284 70.364 1.00 35.75 311 ASP D N 1
ATOM 14114 C CA . ASP D 1 316 ? 12.682 34.065 71.116 1.00 33.21 311 ASP D CA 1
ATOM 14115 C C . ASP D 1 316 ? 11.183 33.942 71.366 1.00 40.09 311 ASP D C 1
ATOM 14116 O O . ASP D 1 316 ? 10.577 34.871 71.907 1.00 39.25 311 ASP D O 1
ATOM 14121 N N . PRO D 1 317 ? 10.553 32.829 70.971 1.00 36.98 312 PRO D N 1
ATOM 14122 C CA . PRO D 1 317 ? 9.098 32.697 71.184 1.00 37.82 312 PRO D CA 1
ATOM 14123 C C . PRO D 1 317 ? 8.674 32.935 72.626 1.00 34.91 312 PRO D C 1
ATOM 14124 O O . PRO D 1 317 ? 7.742 33.715 72.884 1.00 32.56 312 PRO D O 1
ATOM 14128 N N . VAL D 1 318 ? 9.356 32.293 73.577 1.00 33.78 313 VAL D N 1
ATOM 14129 C CA . VAL D 1 318 ? 8.987 32.425 74.983 1.00 34.15 313 VAL D CA 1
ATOM 14130 C C . VAL D 1 318 ? 9.116 33.874 75.434 1.00 29.33 313 VAL D C 1
ATOM 14131 O O . VAL D 1 318 ? 8.235 34.409 76.115 1.00 29.54 313 VAL D O 1
ATOM 14135 N N . LYS D 1 319 ? 10.201 34.540 75.044 1.00 30.04 314 LYS D N 1
ATOM 14136 C CA . LYS D 1 319 ? 10.420 35.907 75.504 1.00 35.86 314 LYS D CA 1
ATOM 14137 C C . LYS D 1 319 ? 9.473 36.892 74.824 1.00 31.18 314 LYS D C 1
ATOM 14138 O O . LYS D 1 319 ? 8.939 37.794 75.478 1.00 27.32 314 LYS D O 1
ATOM 14144 N N . ILE D 1 320 ? 9.255 36.743 73.516 1.00 29.84 315 ILE D N 1
ATOM 14145 C CA . ILE D 1 320 ? 8.334 37.639 72.818 1.00 29.18 315 ILE D CA 1
ATOM 14146 C C . ILE D 1 320 ? 6.928 37.516 73.399 1.00 30.09 315 ILE D C 1
ATOM 14147 O O . ILE D 1 320 ? 6.244 38.522 73.628 1.00 26.03 315 ILE D O 1
ATOM 14152 N N . ILE D 1 321 ? 6.483 36.287 73.673 1.00 29.32 316 ILE D N 1
ATOM 14153 C CA . ILE D 1 321 ? 5.120 36.091 74.156 1.00 24.05 316 ILE D CA 1
ATOM 14154 C C . ILE D 1 321 ? 4.989 36.500 75.622 1.00 27.56 316 ILE D C 1
ATOM 14155 O O . ILE D 1 321 ? 4.108 37.289 75.983 1.00 29.99 316 ILE D O 1
ATOM 14160 N N . CYS D 1 322 ? 5.858 35.985 76.490 1.00 25.23 317 CYS D N 1
ATOM 14161 C CA . CYS D 1 322 ? 5.702 36.150 77.931 1.00 26.06 317 CYS D CA 1
ATOM 14162 C C . CYS D 1 322 ? 6.531 37.288 78.509 1.00 30.52 317 CYS D C 1
ATOM 14163 O O . CYS D 1 322 ? 6.296 37.683 79.656 1.00 29.01 317 CYS D O 1
ATOM 14166 N N . GLY D 1 323 ? 7.485 37.812 77.761 1.00 27.93 318 GLY D N 1
ATOM 14167 C CA . GLY D 1 323 ? 8.323 38.881 78.253 1.00 30.69 318 GLY D CA 1
ATOM 14168 C C . GLY D 1 323 ? 9.737 38.406 78.533 1.00 30.75 318 GLY D C 1
ATOM 14169 O O . GLY D 1 323 ? 9.985 37.230 78.832 1.00 29.36 318 GLY D O 1
ATOM 14170 N N . ASP D 1 324 ? 10.683 39.340 78.432 1.00 35.10 319 ASP D N 1
ATOM 14171 C CA . ASP D 1 324 ? 12.079 39.079 78.744 1.00 34.36 319 ASP D CA 1
ATOM 14172 C C . ASP D 1 324 ? 12.414 39.727 80.079 1.00 37.67 319 ASP D C 1
ATOM 14173 O O . ASP D 1 324 ? 12.487 40.965 80.154 1.00 36.03 319 ASP D O 1
ATOM 14178 N N . PRO D 1 325 ? 12.607 38.956 81.153 1.00 39.89 320 PRO D N 1
ATOM 14179 C CA . PRO D 1 325 ? 12.911 39.579 82.454 1.00 40.36 320 PRO D CA 1
ATOM 14180 C C . PRO D 1 325 ? 14.175 40.418 82.442 1.00 41.99 320 PRO D C 1
ATOM 14181 O O . PRO D 1 325 ? 14.263 41.392 83.199 1.00 48.35 320 PRO D O 1
ATOM 14185 N N . GLU D 1 326 ? 15.151 40.080 81.599 1.00 51.00 321 GLU D N 1
ATOM 14186 C CA . GLU D 1 326 ? 16.394 40.839 81.499 1.00 57.85 321 GLU D CA 1
ATOM 14187 C C . GLU D 1 326 ? 16.267 42.078 80.620 1.00 52.05 321 GLU D C 1
ATOM 14188 O O . GLU D 1 326 ? 17.235 42.838 80.510 1.00 45.42 321 GLU D O 1
ATOM 14194 N N . ALA D 1 327 ? 15.117 42.294 79.987 1.00 51.47 322 ALA D N 1
ATOM 14195 C CA . ALA D 1 327 ? 14.978 43.385 79.034 1.00 42.10 322 ALA D CA 1
ATOM 14196 C C . ALA D 1 327 ? 14.938 44.735 79.740 1.00 49.14 322 ALA D C 1
ATOM 14197 O O . ALA D 1 327 ? 14.448 44.867 80.866 1.00 55.04 322 ALA D O 1
ATOM 14199 N N . LYS D 1 328 ? 15.461 45.746 79.052 1.00 52.55 323 LYS D N 1
ATOM 14200 C CA . LYS D 1 328 ? 15.509 47.110 79.557 1.00 49.44 323 LYS D CA 1
ATOM 14201 C C . LYS D 1 328 ? 14.252 47.892 79.190 1.00 53.23 323 LYS D C 1
ATOM 14202 O O . LYS D 1 328 ? 13.746 48.672 80.006 1.00 49.99 323 LYS D O 1
ATOM 14208 N N . ASP D 1 329 ? 13.731 47.687 77.980 1.00 50.29 324 ASP D N 1
ATOM 14209 C CA . ASP D 1 329 ? 12.518 48.363 77.544 1.00 49.75 324 ASP D CA 1
ATOM 14210 C C . ASP D 1 329 ? 11.289 47.703 78.156 1.00 48.55 324 ASP D C 1
ATOM 14211 O O . ASP D 1 329 ? 11.209 46.474 78.257 1.00 42.80 324 ASP D O 1
ATOM 14216 N N . GLU D 1 330 ? 10.323 48.539 78.554 1.00 45.50 325 GLU D N 1
ATOM 14217 C CA . GLU D 1 330 ? 9.140 48.048 79.256 1.00 43.41 325 GLU D CA 1
ATOM 14218 C C . GLU D 1 330 ? 8.330 47.089 78.393 1.00 37.92 325 GLU D C 1
ATOM 14219 O O . GLU D 1 330 ? 7.871 46.047 78.875 1.00 45.14 325 GLU D O 1
ATOM 14225 N N . LEU D 1 331 ? 8.142 47.419 77.114 1.00 40.87 326 LEU D N 1
ATOM 14226 C CA . LEU D 1 331 ? 7.373 46.548 76.228 1.00 44.77 326 LEU D CA 1
ATOM 14227 C C . LEU D 1 331 ? 8.052 45.192 76.061 1.00 37.04 326 LEU D C 1
ATOM 14228 O O . LEU D 1 331 ? 7.399 44.145 76.137 1.00 38.57 326 LEU D O 1
ATOM 14233 N N . VAL D 1 332 ? 9.369 45.190 75.835 1.00 36.46 327 VAL D N 1
ATOM 14234 C CA . VAL D 1 332 ? 10.091 43.929 75.682 1.00 37.81 327 VAL D CA 1
ATOM 14235 C C . VAL D 1 332 ? 10.075 43.143 76.988 1.00 38.74 327 VAL D C 1
ATOM 14236 O O . VAL D 1 332 ? 9.929 41.914 76.988 1.00 31.78 327 VAL D O 1
ATOM 14240 N N . ARG D 1 333 ? 10.229 43.838 78.120 1.00 34.68 328 ARG D N 1
ATOM 14241 C CA . ARG D 1 333 ? 10.197 43.166 79.414 1.00 38.14 328 ARG D CA 1
ATOM 14242 C C . ARG D 1 333 ? 8.849 42.499 79.652 1.00 41.83 328 ARG D C 1
ATOM 14243 O O . ARG D 1 333 ? 8.782 41.365 80.143 1.00 32.63 328 ARG D O 1
ATOM 14251 N N . LYS D 1 334 ? 7.764 43.186 79.292 1.00 41.49 329 LYS D N 1
ATOM 14252 C CA . LYS D 1 334 ? 6.425 42.690 79.585 1.00 35.63 329 LYS D CA 1
ATOM 14253 C C . LYS D 1 334 ? 6.040 41.533 78.676 1.00 34.02 329 LYS D C 1
ATOM 14254 O O . LYS D 1 334 ? 5.468 40.539 79.139 1.00 34.91 329 LYS D O 1
ATOM 14260 N N . GLY D 1 335 ? 6.349 41.636 77.387 1.00 33.84 330 GLY D N 1
ATOM 14261 C CA . GLY D 1 335 ? 5.921 40.652 76.417 1.00 32.91 330 GLY D CA 1
ATOM 14262 C C . GLY D 1 335 ? 4.601 41.024 75.768 1.00 33.02 330 GLY D C 1
ATOM 14263 O O . GLY D 1 335 ? 3.857 41.888 76.234 1.00 29.07 330 GLY D O 1
ATOM 14264 N N . LEU D 1 336 ? 4.308 40.339 74.661 1.00 28.48 331 LEU D N 1
ATOM 14265 C CA . LEU D 1 336 ? 3.161 40.715 73.842 1.00 27.07 331 LEU D CA 1
ATOM 14266 C C . LEU D 1 336 ? 1.852 40.621 74.623 1.00 30.52 331 LEU D C 1
ATOM 14267 O O . LEU D 1 336 ? 1.046 41.559 74.611 1.00 28.38 331 LEU D O 1
ATOM 14272 N N . ILE D 1 337 ? 1.615 39.495 75.304 1.00 26.39 332 ILE D N 1
ATOM 14273 C CA . ILE D 1 337 ? 0.302 39.262 75.908 1.00 26.39 332 ILE D CA 1
ATOM 14274 C C . ILE D 1 337 ? 0.004 40.320 76.969 1.00 34.47 332 ILE D C 1
ATOM 14275 O O . ILE D 1 337 ? -1.088 40.903 77.003 1.00 29.37 332 ILE D O 1
ATOM 14280 N N . GLU D 1 338 ? 0.984 40.606 77.835 1.00 28.41 333 GLU D N 1
ATOM 14281 C CA . GLU D 1 338 ? 0.761 41.591 78.890 1.00 29.70 333 GLU D CA 1
ATOM 14282 C C . GLU D 1 338 ? 0.544 42.984 78.311 1.00 31.77 333 GLU D C 1
ATOM 14283 O O . GLU D 1 338 ? -0.280 43.750 78.819 1.00 33.93 333 GLU D O 1
ATOM 14289 N N . VAL D 1 339 ? 1.284 43.335 77.256 1.00 31.05 334 VAL D N 1
ATOM 14290 C CA . VAL D 1 339 ? 1.171 44.670 76.669 1.00 33.06 334 VAL D CA 1
ATOM 14291 C C . VAL D 1 339 ? -0.182 44.851 75.987 1.00 35.12 334 VAL D C 1
ATOM 14292 O O . VAL D 1 339 ? -0.833 45.900 76.122 1.00 38.53 334 VAL D O 1
ATOM 14296 N N . LEU D 1 340 ? -0.618 43.843 75.229 1.00 29.99 335 LEU D N 1
ATOM 14297 C CA . LEU D 1 340 ? -1.949 43.888 74.638 1.00 29.93 335 LEU D CA 1
ATOM 14298 C C . LEU D 1 340 ? -3.020 43.968 75.718 1.00 31.25 335 LEU D C 1
ATOM 14299 O O . LEU D 1 340 ? -4.041 44.638 75.537 1.00 31.27 335 LEU D O 1
ATOM 14304 N N . TRP D 1 341 ? -2.802 43.295 76.852 1.00 34.63 336 TRP D N 1
ATOM 14305 C CA . TRP D 1 341 ? -3.729 43.426 77.975 1.00 33.59 336 TRP D CA 1
ATOM 14306 C C . TRP D 1 341 ? -3.703 44.835 78.561 1.00 32.65 336 TRP D C 1
ATOM 14307 O O . TRP D 1 341 ? -4.741 45.358 78.981 1.00 33.58 336 TRP D O 1
ATOM 14318 N N . ASP D 1 342 ? -2.524 45.455 78.605 1.00 33.02 337 ASP D N 1
ATOM 14319 C CA . ASP D 1 342 ? -2.414 46.823 79.097 1.00 34.52 337 ASP D CA 1
ATOM 14320 C C . ASP D 1 342 ? -3.208 47.779 78.220 1.00 35.60 337 ASP D C 1
ATOM 14321 O O . ASP D 1 342 ? -3.850 48.710 78.721 1.00 36.42 337 ASP D O 1
ATOM 14326 N N . ILE D 1 343 ? -3.174 47.562 76.905 1.00 37.47 338 ILE D N 1
ATOM 14327 C CA . ILE D 1 343 ? -3.899 48.441 75.989 1.00 35.45 338 ILE D CA 1
ATOM 14328 C C . ILE D 1 343 ? -5.398 48.149 76.018 1.00 35.19 338 ILE D C 1
ATOM 14329 O O . ILE D 1 343 ? -6.217 49.057 76.198 1.00 36.45 338 ILE D O 1
ATOM 14334 N N . PHE D 1 344 ? -5.783 46.882 75.845 1.00 33.99 339 PHE D N 1
ATOM 14335 C CA . PHE D 1 344 ? -7.177 46.522 75.606 1.00 34.07 339 PHE D CA 1
ATOM 14336 C C . PHE D 1 344 ? -7.900 45.976 76.826 1.00 34.30 339 PHE D C 1
ATOM 14337 O O . PHE D 1 344 ? -9.131 45.895 76.803 1.00 34.81 339 PHE D O 1
ATOM 14345 N N . GLY D 1 345 ? -7.181 45.599 77.880 1.00 34.09 340 GLY D N 1
ATOM 14346 C CA . GLY D 1 345 ? -7.862 44.971 78.993 1.00 34.34 340 GLY D CA 1
ATOM 14347 C C . GLY D 1 345 ? -8.424 43.617 78.594 1.00 33.22 340 GLY D C 1
ATOM 14348 O O . GLY D 1 345 ? -7.914 42.932 77.704 1.00 31.96 340 GLY D O 1
ATOM 14349 N N . GLY D 1 346 ? -9.502 43.226 79.264 1.00 33.78 341 GLY D N 1
ATOM 14350 C CA . GLY D 1 346 ? -10.131 41.964 78.945 1.00 32.93 341 GLY D CA 1
ATOM 14351 C C . GLY D 1 346 ? -11.070 41.482 80.024 1.00 33.72 341 GLY D C 1
ATOM 14352 O O . GLY D 1 346 ? -11.847 42.265 80.577 1.00 35.18 341 GLY D O 1
ATOM 14353 N N . ASN D 1 347 ? -11.001 40.189 80.330 1.00 32.89 342 ASN D N 1
ATOM 14354 C CA . ASN D 1 347 ? -11.885 39.552 81.295 1.00 37.41 342 ASN D CA 1
ATOM 14355 C C . ASN D 1 347 ? -11.073 38.688 82.250 1.00 33.18 342 ASN D C 1
ATOM 14356 O O . ASN D 1 347 ? -9.906 38.374 82.002 1.00 32.09 342 ASN D O 1
ATOM 14361 N N . VAL D 1 348 ? -11.708 38.303 83.350 1.00 34.18 343 VAL D N 1
ATOM 14362 C CA . VAL D 1 348 ? -11.131 37.375 84.315 1.00 34.01 343 VAL D CA 1
ATOM 14363 C C . VAL D 1 348 ? -11.949 36.090 84.283 1.00 33.75 343 VAL D C 1
ATOM 14364 O O . VAL D 1 348 ? -13.183 36.129 84.242 1.00 34.62 343 VAL D O 1
ATOM 14368 N N . THR D 1 349 ? -11.262 34.954 84.269 1.00 32.64 344 THR D N 1
ATOM 14369 C CA . THR D 1 349 ? -11.950 33.677 84.182 1.00 32.33 344 THR D CA 1
ATOM 14370 C C . THR D 1 349 ? -12.440 33.224 85.555 1.00 33.72 344 THR D C 1
ATOM 14371 O O . THR D 1 349 ? -12.142 33.830 86.586 1.00 34.82 344 THR D O 1
ATOM 14375 N N . ASP D 1 350 ? -13.199 32.124 85.551 1.00 36.92 345 ASP D N 1
ATOM 14376 C CA . ASP D 1 350 ? -13.637 31.497 86.794 1.00 35.41 345 ASP D CA 1
ATOM 14377 C C . ASP D 1 350 ? -12.461 31.067 87.656 1.00 34.92 345 ASP D C 1
ATOM 14378 O O . ASP D 1 350 ? -12.618 30.917 88.872 1.00 36.33 345 ASP D O 1
ATOM 14383 N N . LYS D 1 351 ? -11.292 30.862 87.050 1.00 33.39 346 LYS D N 1
ATOM 14384 C CA . LYS D 1 351 ? -10.080 30.480 87.760 1.00 33.27 346 LYS D CA 1
ATOM 14385 C C . LYS D 1 351 ? -9.257 31.682 88.211 1.00 33.80 346 LYS D C 1
ATOM 14386 O O . LYS D 1 351 ? -8.263 31.503 88.923 1.00 34.03 346 LYS D O 1
ATOM 14392 N N . GLY D 1 352 ? -9.655 32.894 87.833 1.00 36.03 347 GLY D N 1
ATOM 14393 C CA . GLY D 1 352 ? -8.948 34.089 88.246 1.00 34.77 347 GLY D CA 1
ATOM 14394 C C . GLY D 1 352 ? -7.797 34.505 87.359 1.00 33.49 347 GLY D C 1
ATOM 14395 O O . GLY D 1 352 ? -6.936 35.267 87.813 1.00 33.99 347 GLY D O 1
ATOM 14396 N N . TYR D 1 353 ? -7.750 34.035 86.117 1.00 31.97 348 TYR D N 1
ATOM 14397 C CA . TYR D 1 353 ? -6.699 34.400 85.177 1.00 30.83 348 TYR D CA 1
ATOM 14398 C C . TYR D 1 353 ? -7.223 35.417 84.169 1.00 30.71 348 TYR D C 1
ATOM 14399 O O . TYR D 1 353 ? -8.429 35.524 83.933 1.00 31.08 348 TYR D O 1
ATOM 14408 N N . LYS D 1 354 ? -6.296 36.175 83.580 1.00 30.27 349 LYS D N 1
ATOM 14409 C CA . LYS D 1 354 ? -6.642 37.242 82.649 1.00 30.30 349 LYS D CA 1
ATOM 14410 C C . LYS D 1 354 ? -6.715 36.713 81.221 1.00 28.93 349 LYS D C 1
ATOM 14411 O O . LYS D 1 354 ? -5.821 35.986 80.769 1.00 27.83 349 LYS D O 1
ATOM 14417 N N . VAL D 1 355 ? -7.777 37.091 80.511 1.00 29.12 350 VAL D N 1
ATOM 14418 C CA . VAL D 1 355 ? -7.950 36.773 79.100 1.00 28.72 350 VAL D CA 1
ATOM 14419 C C . VAL D 1 355 ? -8.159 38.075 78.340 1.00 29.13 350 VAL D C 1
ATOM 14420 O O . VAL D 1 355 ? -8.907 38.949 78.788 1.00 30.16 350 VAL D O 1
ATOM 14424 N N . LEU D 1 356 ? -7.484 38.202 77.196 1.00 31.95 351 LEU D N 1
ATOM 14425 C CA . LEU D 1 356 ? -7.520 39.435 76.420 1.00 28.38 351 LEU D CA 1
ATOM 14426 C C . LEU D 1 356 ? -8.933 39.748 75.943 1.00 29.08 351 LEU D C 1
ATOM 14427 O O . LEU D 1 356 ? -9.767 38.857 75.763 1.00 29.50 351 LEU D O 1
ATOM 14432 N N . ASP D 1 357 ? -9.196 41.037 75.746 1.00 30.16 352 ASP D N 1
ATOM 14433 C CA . ASP D 1 357 ? -10.453 41.449 75.147 1.00 30.98 352 ASP D CA 1
ATOM 14434 C C . ASP D 1 357 ? -10.607 40.767 73.789 1.00 30.06 352 ASP D C 1
ATOM 14435 O O . ASP D 1 357 ? -9.651 40.718 73.007 1.00 32.94 352 ASP D O 1
ATOM 14440 N N . PRO D 1 358 ? -11.789 40.224 73.482 1.00 34.01 353 PRO D N 1
ATOM 14441 C CA . PRO D 1 358 ? -11.923 39.347 72.303 1.00 29.34 353 PRO D CA 1
ATOM 14442 C C . PRO D 1 358 ? -11.621 40.020 70.971 1.00 31.84 353 PRO D C 1
ATOM 14443 O O . PRO D 1 358 ? -11.527 39.316 69.957 1.00 31.55 353 PRO D O 1
ATOM 14447 N N . HIS D 1 359 ? -11.463 41.342 70.929 1.00 33.96 354 HIS D N 1
ATOM 14448 C CA . HIS D 1 359 ? -11.168 42.004 69.665 1.00 32.48 354 HIS D CA 1
ATOM 14449 C C . HIS D 1 359 ? -9.703 41.887 69.265 1.00 31.65 354 HIS D C 1
ATOM 14450 O O . HIS D 1 359 ? -9.373 42.098 68.093 1.00 35.32 354 HIS D O 1
ATOM 14457 N N . ILE D 1 360 ? -8.826 41.541 70.200 1.00 30.40 355 ILE D N 1
ATOM 14458 C CA . ILE D 1 360 ? -7.402 41.415 69.933 1.00 32.65 355 ILE D CA 1
ATOM 14459 C C . ILE D 1 360 ? -6.993 39.975 70.226 1.00 30.17 355 ILE D C 1
ATOM 14460 O O . ILE D 1 360 ? -7.659 39.255 70.975 1.00 27.63 355 ILE D O 1
ATOM 14465 N N . GLY D 1 361 ? -5.901 39.550 69.596 1.00 27.82 356 GLY D N 1
ATOM 14466 C CA . GLY D 1 361 ? -5.386 38.213 69.817 1.00 24.69 356 GLY D CA 1
ATOM 14467 C C . GLY D 1 361 ? -3.933 38.123 69.403 1.00 31.02 356 GLY D C 1
ATOM 14468 O O . GLY D 1 361 ? -3.324 39.103 68.964 1.00 26.30 356 GLY D O 1
ATOM 14469 N N . ALA D 1 362 ? -3.385 36.912 69.530 1.00 23.10 357 ALA D N 1
ATOM 14470 C CA . ALA D 1 362 ? -1.984 36.672 69.221 1.00 22.88 357 ALA D CA 1
ATOM 14471 C C . ALA D 1 362 ? -1.800 35.270 68.654 1.00 24.17 357 ALA D C 1
ATOM 14472 O O . ALA D 1 362 ? -2.514 34.331 69.019 1.00 20.95 357 ALA D O 1
ATOM 14474 N N . ILE D 1 363 ? -0.813 35.137 67.774 1.00 22.72 358 ILE D N 1
ATOM 14475 C CA . ILE D 1 363 ? -0.427 33.842 67.219 1.00 27.28 358 ILE D CA 1
ATOM 14476 C C . ILE D 1 363 ? 1.082 33.855 67.016 1.00 25.86 358 ILE D C 1
ATOM 14477 O O . ILE D 1 363 ? 1.659 34.881 66.642 1.00 22.43 358 ILE D O 1
ATOM 14482 N N . TYR D 1 364 ? 1.728 32.723 67.300 1.00 23.97 359 TYR D N 1
ATOM 14483 C CA . TYR D 1 364 ? 3.169 32.576 67.123 1.00 25.53 359 TYR D CA 1
ATOM 14484 C C . TYR D 1 364 ? 3.453 31.271 66.394 1.00 25.24 359 TYR D C 1
ATOM 14485 O O . TYR D 1 364 ? 3.063 30.198 66.864 1.00 20.84 359 TYR D O 1
ATOM 14494 N N . GLY D 1 365 ? 4.136 31.362 65.255 1.00 19.99 360 GLY D N 1
ATOM 14495 C CA . GLY D 1 365 ? 4.371 30.197 64.427 1.00 26.25 360 GLY D CA 1
ATOM 14496 C C . GLY D 1 365 ? 5.788 30.063 63.908 1.00 30.14 360 GLY D C 1
ATOM 14497 O O . GLY D 1 365 ? 5.980 29.712 62.743 1.00 28.33 360 GLY D O 1
ATOM 14498 N N . ASP D 1 366 ? 6.788 30.362 64.736 1.00 28.14 361 ASP D N 1
ATOM 14499 C CA . ASP D 1 366 ? 8.190 30.266 64.337 1.00 22.82 361 ASP D CA 1
ATOM 14500 C C . ASP D 1 366 ? 8.908 29.356 65.323 1.00 26.38 361 ASP D C 1
ATOM 14501 O O . ASP D 1 366 ? 9.052 29.702 66.501 1.00 28.12 361 ASP D O 1
ATOM 14506 N N . ALA D 1 367 ? 9.342 28.188 64.842 1.00 31.10 362 ALA D N 1
ATOM 14507 C CA . ALA D 1 367 ? 10.135 27.241 65.631 1.00 33.35 362 ALA D CA 1
ATOM 14508 C C . ALA D 1 367 ? 9.415 26.813 66.908 1.00 20.23 362 ALA D C 1
ATOM 14509 O O . ALA D 1 367 ? 10.028 26.674 67.967 1.00 29.90 362 ALA D O 1
ATOM 14511 N N . ILE D 1 368 ? 8.103 26.602 66.809 1.00 17.36 363 ILE D N 1
ATOM 14512 C CA . ILE D 1 368 ? 7.333 26.128 67.951 1.00 19.91 363 ILE D CA 1
ATOM 14513 C C . ILE D 1 368 ? 7.670 24.664 68.208 1.00 23.40 363 ILE D C 1
ATOM 14514 O O . ILE D 1 368 ? 7.747 23.851 67.278 1.00 27.68 363 ILE D O 1
ATOM 14519 N N . THR D 1 369 ? 7.901 24.327 69.473 1.00 25.29 364 THR D N 1
ATOM 14520 C CA . THR D 1 369 ? 8.122 22.956 69.902 1.00 23.32 364 THR D CA 1
ATOM 14521 C C . THR D 1 369 ? 7.192 22.666 71.070 1.00 21.10 364 THR D C 1
ATOM 14522 O O . THR D 1 369 ? 6.648 23.583 71.692 1.00 24.03 364 THR D O 1
ATOM 14526 N N . ILE D 1 370 ? 7.020 21.375 71.365 1.00 23.08 365 ILE D N 1
ATOM 14527 C CA . ILE D 1 370 ? 6.184 20.961 72.492 1.00 18.24 365 ILE D CA 1
ATOM 14528 C C . ILE D 1 370 ? 6.668 21.620 73.777 1.00 25.80 365 ILE D C 1
ATOM 14529 O O . ILE D 1 370 ? 5.881 22.178 74.560 1.00 23.34 365 ILE D O 1
ATOM 14534 N N . SER D 1 371 ? 7.982 21.578 73.998 1.00 21.13 366 SER D N 1
ATOM 14535 C CA . SER D 1 371 ? 8.553 22.182 75.192 1.00 26.36 366 SER D CA 1
ATOM 14536 C C . SER D 1 371 ? 8.297 23.682 75.224 1.00 26.64 366 SER D C 1
ATOM 14537 O O . SER D 1 371 ? 8.024 24.247 76.288 1.00 34.35 366 SER D O 1
ATOM 14540 N N . ARG D 1 372 ? 8.387 24.349 74.070 1.00 26.03 367 ARG D N 1
ATOM 14541 C CA . ARG D 1 372 ? 8.160 25.792 74.049 1.00 24.55 367 ARG D CA 1
ATOM 14542 C C . ARG D 1 372 ? 6.699 26.130 74.324 1.00 26.91 367 ARG D C 1
ATOM 14543 O O . ARG D 1 372 ? 6.406 27.121 75.001 1.00 22.60 367 ARG D O 1
ATOM 14551 N N . CYS D 1 373 ? 5.768 25.335 73.791 1.00 22.29 368 CYS D N 1
ATOM 14552 C CA . CYS D 1 373 ? 4.358 25.537 74.107 1.00 20.62 368 CYS D CA 1
ATOM 14553 C C . CYS D 1 373 ? 4.124 25.418 75.608 1.00 26.99 368 CYS D C 1
ATOM 14554 O O . CYS D 1 373 ? 3.457 26.267 76.223 1.00 26.68 368 CYS D O 1
ATOM 14557 N N . LYS D 1 374 ? 4.691 24.370 76.215 1.00 23.40 369 LYS D N 1
ATOM 14558 C CA . LYS D 1 374 ? 4.574 24.193 77.657 1.00 22.22 369 LYS D CA 1
ATOM 14559 C C . LYS D 1 374 ? 5.157 25.388 78.402 1.00 27.41 369 LYS D C 1
ATOM 14560 O O . LYS D 1 374 ? 4.540 25.902 79.344 1.00 30.14 369 LYS D O 1
ATOM 14566 N N . GLU D 1 375 ? 6.336 25.854 77.983 1.00 22.42 370 GLU D N 1
ATOM 14567 C CA . GLU D 1 375 ? 6.984 26.952 78.691 1.00 26.96 370 GLU D CA 1
ATOM 14568 C C . GLU D 1 375 ? 6.182 28.240 78.583 1.00 26.89 370 GLU D C 1
ATOM 14569 O O . GLU D 1 375 ? 6.084 28.993 79.557 1.00 26.66 370 GLU D O 1
ATOM 14575 N N . ILE D 1 376 ? 5.607 28.510 77.410 1.00 24.41 371 ILE D N 1
ATOM 14576 C CA . ILE D 1 376 ? 4.793 29.708 77.235 1.00 28.01 371 ILE D CA 1
ATOM 14577 C C . ILE D 1 376 ? 3.559 29.652 78.129 1.00 22.46 371 ILE D C 1
ATOM 14578 O O . ILE D 1 376 ? 3.221 30.634 78.799 1.00 24.90 371 ILE D O 1
ATOM 14583 N N . CYS D 1 377 ? 2.875 28.500 78.166 1.00 23.50 372 CYS D N 1
ATOM 14584 C CA . CYS D 1 377 ? 1.716 28.375 79.049 1.00 23.58 372 CYS D CA 1
ATOM 14585 C C . CYS D 1 377 ? 2.110 28.580 80.506 1.00 30.92 372 CYS D C 1
ATOM 14586 O O . CYS D 1 377 ? 1.431 29.303 81.248 1.00 26.95 372 CYS D O 1
ATOM 14589 N N . LYS D 1 378 ? 3.219 27.969 80.923 1.00 30.94 373 LYS D N 1
ATOM 14590 C CA . LYS D 1 378 ? 3.653 28.058 82.313 1.00 30.57 373 LYS D CA 1
ATOM 14591 C C . LYS D 1 378 ? 4.003 29.490 82.696 1.00 31.74 373 LYS D C 1
ATOM 14592 O O . LYS D 1 378 ? 3.567 29.993 83.741 1.00 30.09 373 LYS D O 1
ATOM 14598 N N . LYS D 1 379 ? 4.794 30.166 81.863 1.00 26.63 374 LYS D N 1
ATOM 14599 C CA . LYS D 1 379 ? 5.233 31.509 82.222 1.00 31.46 374 LYS D CA 1
ATOM 14600 C C . LYS D 1 379 ? 4.081 32.505 82.147 1.00 29.69 374 LYS D C 1
ATOM 14601 O O . LYS D 1 379 ? 3.998 33.421 82.973 1.00 35.16 374 LYS D O 1
ATOM 14607 N N . LEU D 1 380 ? 3.167 32.330 81.186 1.00 29.50 375 LEU D N 1
ATOM 14608 C CA . LEU D 1 380 ? 1.962 33.154 81.154 1.00 26.10 375 LEU D CA 1
ATOM 14609 C C . LEU D 1 380 ? 1.132 32.954 82.419 1.00 26.39 375 LEU D C 1
ATOM 14610 O O . LEU D 1 380 ? 0.697 33.926 83.051 1.00 27.41 375 LEU D O 1
ATOM 14615 N N . ALA D 1 381 ? 0.921 31.695 82.820 1.00 26.07 376 ALA D N 1
ATOM 14616 C CA . ALA D 1 381 ? 0.128 31.423 84.015 1.00 26.98 376 ALA D CA 1
ATOM 14617 C C . ALA D 1 381 ? 0.794 31.972 85.270 1.00 28.43 376 ALA D C 1
ATOM 14618 O O . ALA D 1 381 ? 0.103 32.332 86.227 1.00 29.53 376 ALA D O 1
ATOM 14620 N N . ALA D 1 382 ? 2.128 32.042 85.287 1.00 28.59 377 ALA D N 1
ATOM 14621 C CA . ALA D 1 382 ? 2.815 32.634 86.430 1.00 30.10 377 ALA D CA 1
ATOM 14622 C C . ALA D 1 382 ? 2.558 34.134 86.530 1.00 30.90 377 ALA D C 1
ATOM 14623 O O . ALA D 1 382 ? 2.528 34.681 87.638 1.00 32.85 377 ALA D O 1
ATOM 14625 N N . LYS D 1 383 ? 2.366 34.811 85.399 1.00 30.13 378 LYS D N 1
ATOM 14626 C CA . LYS D 1 383 ? 2.003 36.223 85.393 1.00 30.88 378 LYS D CA 1
ATOM 14627 C C . LYS D 1 383 ? 0.504 36.445 85.538 1.00 31.03 378 LYS D C 1
ATOM 14628 O O . LYS D 1 383 ? 0.056 37.593 85.445 1.00 31.63 378 LYS D O 1
ATOM 14634 N N . GLY D 1 384 ? -0.274 35.385 85.748 1.00 30.62 379 GLY D N 1
ATOM 14635 C CA . GLY D 1 384 ? -1.711 35.494 85.876 1.00 30.89 379 GLY D CA 1
ATOM 14636 C C . GLY D 1 384 ? -2.480 35.523 84.574 1.00 31.54 379 GLY D C 1
ATOM 14637 O O . GLY D 1 384 ? -3.673 35.850 84.590 1.00 30.20 379 GLY D O 1
ATOM 14638 N N . PHE D 1 385 ? -1.844 35.197 83.451 1.00 28.55 380 PHE D N 1
ATOM 14639 C CA . PHE D 1 385 ? -2.494 35.202 82.148 1.00 27.58 380 PHE D CA 1
ATOM 14640 C C . PHE D 1 385 ? -2.870 33.785 81.740 1.00 26.51 380 PHE D C 1
ATOM 14641 O O . PHE D 1 385 ? -2.075 32.854 81.886 1.00 26.55 380 PHE D O 1
ATOM 14649 N N . ALA D 1 386 ? -4.088 33.632 81.225 1.00 27.83 381 ALA D N 1
ATOM 14650 C CA . ALA D 1 386 ? -4.577 32.318 80.830 1.00 25.40 381 ALA D CA 1
ATOM 14651 C C . ALA D 1 386 ? -3.886 31.833 79.557 1.00 24.06 381 ALA D C 1
ATOM 14652 O O . ALA D 1 386 ? -3.410 32.624 78.736 1.00 23.84 381 ALA D O 1
ATOM 14654 N N . SER D 1 387 ? -3.845 30.508 79.396 1.00 23.27 382 SER D N 1
ATOM 14655 C CA . SER D 1 387 ? -3.145 29.905 78.268 1.00 22.07 382 SER D CA 1
ATOM 14656 C C . SER D 1 387 ? -3.847 30.139 76.935 1.00 24.14 382 SER D C 1
ATOM 14657 O O . SER D 1 387 ? -3.205 30.020 75.887 1.00 25.87 382 SER D O 1
ATOM 14660 N N . VAL D 1 388 ? -5.144 30.463 76.944 1.00 22.03 383 VAL D N 1
ATOM 14661 C CA . VAL D 1 388 ? -5.893 30.627 75.698 1.00 21.68 383 VAL D CA 1
ATOM 14662 C C . VAL D 1 388 ? -5.620 31.954 75.012 1.00 23.96 383 VAL D C 1
ATOM 14663 O O . VAL D 1 388 ? -6.237 32.240 73.977 1.00 26.53 383 VAL D O 1
ATOM 14667 N N . ASN D 1 389 ? -4.710 32.770 75.545 1.00 25.41 384 ASN D N 1
ATOM 14668 C CA . ASN D 1 389 ? -4.390 34.062 74.954 1.00 24.58 384 ASN D CA 1
ATOM 14669 C C . ASN D 1 389 ? -3.441 33.962 73.767 1.00 28.41 384 ASN D C 1
ATOM 14670 O O . ASN D 1 389 ? -3.246 34.967 73.076 1.00 26.42 384 ASN D O 1
ATOM 14675 N N . VAL D 1 390 ? -2.838 32.798 73.521 1.00 21.17 385 VAL D N 1
ATOM 14676 C CA . VAL D 1 390 ? -1.938 32.597 72.389 1.00 24.48 385 VAL D CA 1
ATOM 14677 C C . VAL D 1 390 ? -2.416 31.399 71.586 1.00 21.35 385 VAL D C 1
ATOM 14678 O O . VAL D 1 390 ? -2.719 30.344 72.155 1.00 20.23 385 VAL D O 1
ATOM 14682 N N . VAL D 1 391 ? -2.471 31.562 70.277 1.00 25.23 386 VAL D N 1
ATOM 14683 C CA . VAL D 1 391 ? -2.599 30.445 69.350 1.00 27.63 386 VAL D CA 1
ATOM 14684 C C . VAL D 1 391 ? -1.196 30.032 68.925 1.00 21.11 386 VAL D C 1
ATOM 14685 O O . VAL D 1 391 ? -0.326 30.885 68.715 1.00 23.36 386 VAL D O 1
ATOM 14689 N N . PHE D 1 392 ? -0.958 28.726 68.824 1.00 18.25 387 PHE D N 1
ATOM 14690 C CA . PHE D 1 392 ? 0.351 28.191 68.469 1.00 21.18 387 PHE D CA 1
ATOM 14691 C C . PHE D 1 392 ? 0.326 27.685 67.030 1.00 22.37 387 PHE D C 1
ATOM 14692 O O . PHE D 1 392 ? -0.468 26.800 66.688 1.00 17.12 387 PHE D O 1
ATOM 14700 N N . GLY D 1 393 ? 1.200 28.242 66.198 1.00 21.39 388 GLY D N 1
ATOM 14701 C CA . GLY D 1 393 ? 1.389 27.741 64.854 1.00 22.48 388 GLY D CA 1
ATOM 14702 C C . GLY D 1 393 ? 2.423 26.633 64.847 1.00 23.63 388 GLY D C 1
ATOM 14703 O O . GLY D 1 393 ? 3.623 26.896 64.976 1.00 21.20 388 GLY D O 1
ATOM 14704 N N . ILE D 1 394 ? 1.967 25.391 64.718 1.00 18.22 389 ILE D N 1
ATOM 14705 C CA . ILE D 1 394 ? 2.845 24.226 64.760 1.00 20.14 389 ILE D CA 1
ATOM 14706 C C . ILE D 1 394 ? 3.327 23.937 63.344 1.00 20.65 389 ILE D C 1
ATOM 14707 O O . ILE D 1 394 ? 2.517 23.723 62.436 1.00 16.16 389 ILE D O 1
ATOM 14712 N N . GLY D 1 395 ? 4.646 23.933 63.154 1.00 22.87 390 GLY D N 1
ATOM 14713 C CA . GLY D 1 395 ? 5.210 23.856 61.820 1.00 21.79 390 GLY D CA 1
ATOM 14714 C C . GLY D 1 395 ? 5.985 22.590 61.516 1.00 24.93 390 GLY D C 1
ATOM 14715 O O . GLY D 1 395 ? 5.903 21.598 62.250 1.00 21.82 390 GLY D O 1
ATOM 14716 N N . SER D 1 396 ? 6.747 22.616 60.422 1.00 18.91 391 SER D N 1
ATOM 14717 C CA . SER D 1 396 ? 7.430 21.413 59.965 1.00 22.99 391 SER D CA 1
ATOM 14718 C C . SER D 1 396 ? 8.516 20.938 60.927 1.00 22.91 391 SER D C 1
ATOM 14719 O O . SER D 1 396 ? 8.884 19.760 60.881 1.00 18.91 391 SER D O 1
ATOM 14722 N N . PHE D 1 397 ? 9.040 21.816 61.787 1.00 20.33 392 PHE D N 1
ATOM 14723 C CA . PHE D 1 397 ? 10.019 21.377 62.779 1.00 20.45 392 PHE D CA 1
ATOM 14724 C C . PHE D 1 397 ? 9.437 20.289 63.672 1.00 20.23 392 PHE D C 1
ATOM 14725 O O . PHE D 1 397 ? 10.114 19.305 63.995 1.00 20.02 392 PHE D O 1
ATOM 14733 N N . THR D 1 398 ? 8.182 20.456 64.082 1.00 19.60 393 THR D N 1
ATOM 14734 C CA . THR D 1 398 ? 7.470 19.411 64.809 1.00 16.00 393 THR D CA 1
ATOM 14735 C C . THR D 1 398 ? 7.175 18.206 63.915 1.00 16.63 393 THR D C 1
ATOM 14736 O O . THR D 1 398 ? 7.593 17.079 64.209 1.00 16.93 393 THR D O 1
ATOM 14740 N N . TYR D 1 399 ? 6.451 18.425 62.812 1.00 15.22 394 TYR D N 1
ATOM 14741 C CA . TYR D 1 399 ? 5.814 17.316 62.102 1.00 14.50 394 TYR D CA 1
ATOM 14742 C C . TYR D 1 399 ? 6.749 16.607 61.123 1.00 17.71 394 TYR D C 1
ATOM 14743 O O . TYR D 1 399 ? 6.627 15.390 60.941 1.00 11.88 394 TYR D O 1
ATOM 14752 N N . GLN D 1 400 ? 7.683 17.331 60.495 1.00 15.50 395 GLN D N 1
ATOM 14753 C CA . GLN D 1 400 ? 8.603 16.710 59.545 1.00 13.19 395 GLN D CA 1
ATOM 14754 C C . GLN D 1 400 ? 9.800 16.062 60.230 1.00 16.23 395 GLN D C 1
ATOM 14755 O O . GLN D 1 400 ? 10.234 14.979 59.824 1.00 19.00 395 GLN D O 1
ATOM 14761 N N . TYR D 1 401 ? 10.366 16.701 61.256 1.00 16.03 396 TYR D N 1
ATOM 14762 C CA . TYR D 1 401 ? 11.640 16.238 61.814 1.00 18.46 396 TYR D CA 1
ATOM 14763 C C . TYR D 1 401 ? 11.422 15.024 62.717 1.00 18.75 396 TYR D C 1
ATOM 14764 O O . TYR D 1 401 ? 11.531 15.083 63.942 1.00 17.64 396 TYR D O 1
ATOM 14773 N N . ASN D 1 402 ? 11.126 13.896 62.077 1.00 17.26 397 ASN D N 1
ATOM 14774 C CA . ASN D 1 402 ? 10.936 12.630 62.771 1.00 13.80 397 ASN D CA 1
ATOM 14775 C C . ASN D 1 402 ? 11.385 11.504 61.854 1.00 13.93 397 ASN D C 1
ATOM 14776 O O . ASN D 1 402 ? 11.640 11.707 60.664 1.00 15.38 397 ASN D O 1
ATOM 14781 N N . THR D 1 403 ? 11.484 10.309 62.428 1.00 16.39 398 THR D N 1
ATOM 14782 C CA . THR D 1 403 ? 11.638 9.085 61.664 1.00 16.23 398 THR D CA 1
ATOM 14783 C C . THR D 1 403 ? 10.591 8.083 62.113 1.00 20.29 398 THR D C 1
ATOM 14784 O O . THR D 1 403 ? 9.830 8.310 63.058 1.00 18.62 398 THR D O 1
ATOM 14788 N N . ARG D 1 404 ? 10.569 6.961 61.399 1.00 17.89 399 ARG D N 1
ATOM 14789 C CA . ARG D 1 404 ? 9.792 5.807 61.822 1.00 17.51 399 ARG D CA 1
ATOM 14790 C C . ARG D 1 404 ? 10.213 5.326 63.207 1.00 17.55 399 ARG D C 1
ATOM 14791 O O . ARG D 1 404 ? 9.407 4.725 63.930 1.00 12.01 399 ARG D O 1
ATOM 14799 N N . ASP D 1 405 ? 11.462 5.582 63.595 1.00 14.00 400 ASP D N 1
ATOM 14800 C CA . ASP D 1 405 ? 11.983 5.141 64.879 1.00 17.44 400 ASP D CA 1
ATOM 14801 C C . ASP D 1 405 ? 11.721 6.137 66.003 1.00 15.00 400 ASP D C 1
ATOM 14802 O O . ASP D 1 405 ? 12.040 5.837 67.157 1.00 14.50 400 ASP D O 1
ATOM 14807 N N . THR D 1 406 ? 11.133 7.299 65.705 1.00 13.40 401 THR D N 1
ATOM 14808 C CA . THR D 1 406 ? 10.780 8.232 66.769 1.00 19.44 401 THR D CA 1
ATOM 14809 C C . THR D 1 406 ? 9.867 7.560 67.787 1.00 16.70 401 THR D C 1
ATOM 14810 O O . THR D 1 406 ? 10.062 7.703 69.000 1.00 14.74 401 THR D O 1
ATOM 14814 N N . PHE D 1 407 ? 8.914 6.762 67.317 1.00 15.73 402 PHE D N 1
ATOM 14815 C CA . PHE D 1 407 ? 8.152 5.888 68.199 1.00 16.04 402 PHE D CA 1
ATOM 14816 C C . PHE D 1 407 ? 8.426 4.413 67.907 1.00 18.49 402 PHE D C 1
ATOM 14817 O O . PHE D 1 407 ? 7.561 3.560 68.120 1.00 18.16 402 PHE D O 1
ATOM 14825 N N . GLY D 1 408 ? 9.628 4.105 67.425 1.00 15.19 403 GLY D N 1
ATOM 14826 C CA . GLY D 1 408 ? 10.115 2.730 67.363 1.00 15.71 403 GLY D CA 1
ATOM 14827 C C . GLY D 1 408 ? 9.261 1.798 66.536 1.00 15.75 403 GLY D C 1
ATOM 14828 O O . GLY D 1 408 ? 9.141 0.609 66.864 1.00 14.67 403 GLY D O 1
ATOM 14829 N N . P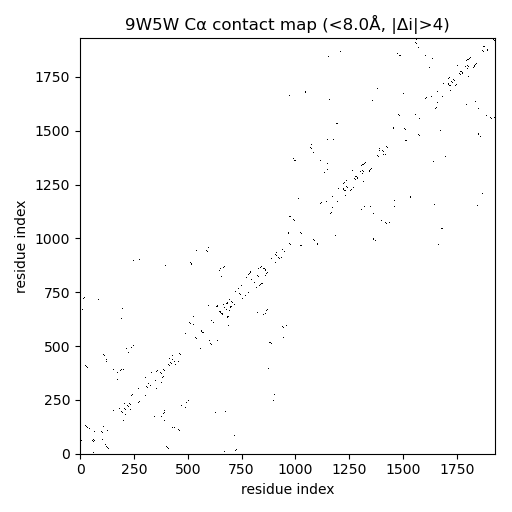HE D 1 409 ? 8.673 2.310 65.461 1.00 12.61 404 PHE D N 1
ATOM 14830 C CA . PHE D 1 409 ? 7.728 1.529 64.680 1.00 16.70 404 PHE D CA 1
ATOM 14831 C C . PHE D 1 409 ? 8.433 0.411 63.925 1.00 20.45 404 PHE D C 1
ATOM 14832 O O . PHE D 1 409 ? 9.477 0.616 63.298 1.00 21.03 404 PHE D O 1
ATOM 14840 N N . ALA D 1 410 ? 7.845 -0.778 63.977 1.00 22.96 405 ALA D N 1
ATOM 14841 C CA . ALA D 1 410 ? 8.361 -1.875 63.178 1.00 22.52 405 ALA D CA 1
ATOM 14842 C C . ALA D 1 410 ? 7.240 -2.808 62.779 1.00 18.57 405 ALA D C 1
ATOM 14843 O O . ALA D 1 410 ? 6.298 -3.037 63.550 1.00 17.11 405 ALA D O 1
ATOM 14845 N N . MET D 1 411 ? 7.343 -3.293 61.545 1.00 19.08 406 MET D N 1
ATOM 14846 C CA . MET D 1 411 ? 6.538 -4.381 61.015 1.00 13.62 406 MET D CA 1
ATOM 14847 C C . MET D 1 411 ? 7.348 -5.636 61.250 1.00 19.32 406 MET D C 1
ATOM 14848 O O . MET D 1 411 ? 8.469 -5.716 60.763 1.00 22.65 406 MET D O 1
ATOM 14853 N N . LYS D 1 412 ? 6.811 -6.595 61.994 1.00 18.42 407 LYS D N 1
ATOM 14854 C CA . LYS D 1 412 ? 7.552 -7.810 62.312 1.00 16.52 407 LYS D CA 1
ATOM 14855 C C . LYS D 1 412 ? 6.690 -9.045 62.092 1.00 18.88 407 LYS D C 1
ATOM 14856 O O . LYS D 1 412 ? 5.582 -9.135 62.624 1.00 17.86 407 LYS D O 1
ATOM 14862 N N . ALA D 1 413 ? 7.193 -9.992 61.304 1.00 19.36 408 ALA D N 1
ATOM 14863 C CA . ALA D 1 413 ? 6.590 -11.315 61.276 1.00 19.78 408 ALA D CA 1
ATOM 14864 C C . ALA D 1 413 ? 6.806 -11.969 62.633 1.00 19.25 408 ALA D C 1
ATOM 14865 O O . ALA D 1 413 ? 7.928 -11.995 63.144 1.00 26.37 408 ALA D O 1
ATOM 14867 N N . THR D 1 414 ? 5.723 -12.456 63.238 1.00 16.25 409 THR D N 1
ATOM 14868 C CA . THR D 1 414 ? 5.797 -13.154 64.513 1.00 16.71 409 THR D CA 1
ATOM 14869 C C . THR D 1 414 ? 5.289 -14.583 64.458 1.00 19.82 409 THR D C 1
ATOM 14870 O O . THR D 1 414 ? 5.556 -15.342 65.393 1.00 17.55 409 THR D O 1
ATOM 14874 N N . TYR D 1 415 ? 4.541 -14.968 63.423 1.00 20.87 410 TYR D N 1
ATOM 14875 C CA . TYR D 1 415 ? 3.911 -16.283 63.453 1.00 16.82 410 TYR D CA 1
ATOM 14876 C C . TYR D 1 415 ? 3.865 -16.857 62.042 1.00 19.69 410 TYR D C 1
ATOM 14877 O O . TYR D 1 415 ? 3.645 -16.122 61.077 1.00 22.35 410 TYR D O 1
ATOM 14886 N N . THR D 1 416 ? 4.086 -18.165 61.917 1.00 17.52 411 THR D N 1
ATOM 14887 C CA . THR D 1 416 ? 4.011 -18.800 60.608 1.00 17.31 411 THR D CA 1
ATOM 14888 C C . THR D 1 416 ? 3.409 -20.193 60.743 1.00 26.22 411 THR D C 1
ATOM 14889 O O . THR D 1 416 ? 3.424 -20.801 61.815 1.00 31.48 411 THR D O 1
ATOM 14893 N N . VAL D 1 417 ? 2.833 -20.676 59.647 1.00 25.19 412 VAL D N 1
ATOM 14894 C CA . VAL D 1 417 ? 2.397 -22.066 59.540 1.00 23.65 412 VAL D CA 1
ATOM 14895 C C . VAL D 1 417 ? 3.096 -22.689 58.341 1.00 28.32 412 VAL D C 1
ATOM 14896 O O . VAL D 1 417 ? 3.043 -22.134 57.231 1.00 24.00 412 VAL D O 1
ATOM 14900 N N . VAL D 1 418 ? 3.742 -23.835 58.583 1.00 29.74 413 VAL D N 1
ATOM 14901 C CA . VAL D 1 418 ? 4.520 -24.589 57.603 1.00 29.29 413 VAL D CA 1
ATOM 14902 C C . VAL D 1 418 ? 4.056 -26.038 57.690 1.00 28.69 413 VAL D C 1
ATOM 14903 O O . VAL D 1 418 ? 4.306 -26.713 58.698 1.00 25.33 413 VAL D O 1
ATOM 14907 N N . ASN D 1 419 ? 3.382 -26.517 56.641 1.00 34.55 414 ASN D N 1
ATOM 14908 C CA . ASN D 1 419 ? 2.874 -27.892 56.592 1.00 33.69 414 ASN D CA 1
ATOM 14909 C C . ASN D 1 419 ? 1.992 -28.211 57.798 1.00 34.42 414 ASN D C 1
ATOM 14910 O O . ASN D 1 419 ? 2.098 -29.277 58.409 1.00 33.14 414 ASN D O 1
ATOM 14915 N N . GLY D 1 420 ? 1.119 -27.269 58.151 1.00 34.53 415 GLY D N 1
ATOM 14916 C CA . GLY D 1 420 ? 0.226 -27.434 59.278 1.00 24.80 415 GLY D CA 1
ATOM 14917 C C . GLY D 1 420 ? 0.857 -27.227 60.636 1.00 28.54 415 GLY D C 1
ATOM 14918 O O . GLY D 1 420 ? 0.139 -27.255 61.645 1.00 36.98 415 GLY D O 1
ATOM 14919 N N . GLU D 1 421 ? 2.168 -27.010 60.702 1.00 27.93 416 GLU D N 1
ATOM 14920 C CA . GLU D 1 421 ? 2.851 -26.786 61.967 1.00 23.84 416 GLU D CA 1
ATOM 14921 C C . GLU D 1 421 ? 2.903 -25.291 62.253 1.00 26.79 416 GLU D C 1
ATOM 14922 O O . GLU D 1 421 ? 3.387 -24.512 61.422 1.00 26.77 416 GLU D O 1
ATOM 14928 N N . GLU D 1 422 ? 2.384 -24.898 63.417 1.00 22.93 417 GLU D N 1
ATOM 14929 C CA . GLU D 1 422 ? 2.522 -23.538 63.914 1.00 24.27 417 GLU D CA 1
ATOM 14930 C C . GLU D 1 422 ? 3.934 -23.299 64.430 1.00 24.55 417 GLU D C 1
ATOM 14931 O O . GLU D 1 422 ? 4.498 -24.134 65.137 1.00 26.32 417 GLU D O 1
ATOM 14937 N N . ARG D 1 423 ? 4.501 -22.145 64.083 1.00 25.06 418 ARG D N 1
ATOM 14938 C CA . ARG D 1 423 ? 5.831 -21.762 64.527 1.00 21.66 418 ARG D CA 1
ATOM 14939 C C . ARG D 1 423 ? 5.828 -20.297 64.935 1.00 24.33 418 ARG D C 1
ATOM 14940 O O . ARG D 1 423 ? 5.070 -19.484 64.396 1.00 30.10 418 ARG D O 1
ATOM 14948 N N . GLN D 1 424 ? 6.710 -19.966 65.871 1.00 25.31 419 GLN D N 1
ATOM 14949 C CA . GLN D 1 424 ? 6.936 -18.595 66.301 1.00 29.04 419 GLN D CA 1
ATOM 14950 C C . GLN D 1 424 ? 8.170 -18.043 65.601 1.00 31.00 419 GLN D C 1
ATOM 14951 O O . GLN D 1 424 ? 9.164 -18.754 65.421 1.00 42.23 419 GLN D O 1
ATOM 14957 N N . ILE D 1 425 ? 8.101 -16.775 65.202 1.00 23.29 420 ILE D N 1
ATOM 14958 C CA . ILE D 1 425 ? 9.177 -16.106 64.480 1.00 30.54 420 ILE D CA 1
ATOM 14959 C C . ILE D 1 425 ? 9.704 -14.973 65.351 1.00 36.28 420 ILE D C 1
ATOM 14960 O O . ILE D 1 425 ? 8.944 -14.076 65.739 1.00 27.87 420 ILE D O 1
ATOM 14965 N N . PHE D 1 426 ? 11.003 -15.006 65.643 1.00 30.39 421 PHE D N 1
ATOM 14966 C CA . PHE D 1 426 ? 11.668 -13.975 66.431 1.00 37.48 421 PHE D CA 1
ATOM 14967 C C . PHE D 1 426 ? 13.170 -14.144 66.270 1.00 50.84 421 PHE D C 1
ATOM 14968 O O . PHE D 1 426 ? 13.666 -15.268 66.149 1.00 48.53 421 PHE D O 1
ATOM 14976 N N . LYS D 1 427 ? 13.888 -13.028 66.294 1.00 48.01 422 LYS D N 1
ATOM 14977 C CA . LYS D 1 427 ? 15.339 -13.059 66.201 1.00 44.44 422 LYS D CA 1
ATOM 14978 C C . LYS D 1 427 ? 15.961 -12.891 67.583 1.00 49.51 422 LYS D C 1
ATOM 14979 O O . LYS D 1 427 ? 15.299 -12.520 68.556 1.00 49.00 422 LYS D O 1
ATOM 14985 N N . ASN D 1 428 ? 17.255 -13.178 67.662 1.00 51.17 423 ASN D N 1
ATOM 14986 C CA . ASN D 1 428 ? 17.986 -13.028 68.913 1.00 58.96 423 ASN D CA 1
ATOM 14987 C C . ASN D 1 428 ? 19.042 -11.933 68.807 1.00 61.09 423 ASN D C 1
ATOM 14988 O O . ASN D 1 428 ? 19.052 -10.991 69.601 1.00 72.59 423 ASN D O 1
ATOM 14993 N N . LYS D 1 437 ? 11.835 -7.695 75.457 1.00 56.27 432 LYS D N 1
ATOM 14994 C CA . LYS D 1 437 ? 11.331 -8.920 74.850 1.00 47.50 432 LYS D CA 1
ATOM 14995 C C . LYS D 1 437 ? 10.836 -8.658 73.435 1.00 48.46 432 LYS D C 1
ATOM 14996 O O . LYS D 1 437 ? 10.545 -7.517 73.067 1.00 64.97 432 LYS D O 1
ATOM 14998 N N . SER D 1 438 ? 10.751 -9.721 72.642 1.00 52.23 433 SER D N 1
ATOM 14999 C CA . SER D 1 438 ? 10.209 -9.662 71.294 1.00 44.28 433 SER D CA 1
ATOM 15000 C C . SER D 1 438 ? 8.867 -10.383 71.246 1.00 39.95 433 SER D C 1
ATOM 15001 O O . SER D 1 438 ? 8.582 -11.273 72.054 1.00 35.80 433 SER D O 1
ATOM 15004 N N . GLN D 1 439 ? 8.040 -9.988 70.283 1.00 34.82 434 GLN D N 1
ATOM 15005 C CA . GLN D 1 439 ? 6.744 -10.624 70.105 1.00 31.77 434 GLN D CA 1
ATOM 15006 C C . GLN D 1 439 ? 6.898 -11.956 69.381 1.00 25.62 434 GLN D C 1
ATOM 15007 O O . GLN D 1 439 ? 7.646 -12.067 68.406 1.00 31.98 434 GLN D O 1
ATOM 15013 N N . LYS D 1 440 ? 6.188 -12.971 69.870 1.00 31.22 435 LYS D N 1
ATOM 15014 C CA . LYS D 1 440 ? 6.246 -14.319 69.318 1.00 30.03 435 LYS D CA 1
ATOM 15015 C C . LYS D 1 440 ? 4.832 -14.857 69.175 1.00 25.12 435 LYS D C 1
ATOM 15016 O O . LYS D 1 440 ? 3.976 -14.607 70.031 1.00 30.56 435 LYS D O 1
ATOM 15022 N N . GLY D 1 441 ? 4.596 -15.604 68.097 1.00 19.76 436 GLY D N 1
ATOM 15023 C CA . GLY D 1 441 ? 3.301 -16.218 67.875 1.00 19.13 436 GLY D CA 1
ATOM 15024 C C . GLY D 1 441 ? 2.234 -15.183 67.544 1.00 18.14 436 GLY D C 1
ATOM 15025 O O . GLY D 1 441 ? 2.515 -14.038 67.171 1.00 20.73 436 GLY D O 1
ATOM 15026 N N . LEU D 1 442 ? 0.982 -15.605 67.688 1.00 18.44 437 LEU D N 1
ATOM 15027 C CA . LEU D 1 442 ? -0.120 -14.671 67.528 1.00 17.78 437 LEU D CA 1
ATOM 15028 C C . LEU D 1 442 ? -0.192 -13.740 68.730 1.00 18.00 437 LEU D C 1
ATOM 15029 O O . LEU D 1 442 ? 0.253 -14.076 69.829 1.00 18.95 437 LEU D O 1
ATOM 15034 N N . VAL D 1 443 ? -0.748 -12.550 68.514 1.00 17.20 438 VAL D N 1
ATOM 15035 C CA . VAL D 1 443 ? -0.798 -11.531 69.556 1.00 17.33 438 VAL D CA 1
ATOM 15036 C C . VAL D 1 443 ? -2.221 -11.009 69.697 1.00 17.32 438 VAL D C 1
ATOM 15037 O O . VAL D 1 443 ? -3.019 -11.041 68.755 1.00 18.35 438 VAL D O 1
ATOM 15041 N N . ALA D 1 444 ? -2.535 -10.538 70.898 1.00 17.98 439 ALA D N 1
ATOM 15042 C CA . ALA D 1 444 ? -3.793 -9.881 71.205 1.00 18.14 439 ALA D CA 1
ATOM 15043 C C . ALA D 1 444 ? -3.496 -8.720 72.141 1.00 18.18 439 ALA D C 1
ATOM 15044 O O . ALA D 1 444 ? -2.471 -8.695 72.824 1.00 18.50 439 ALA D O 1
ATOM 15046 N N . VAL D 1 445 ? -4.391 -7.743 72.158 1.00 17.95 440 VAL D N 1
ATOM 15047 C CA . VAL D 1 445 ? -4.324 -6.642 73.108 1.00 18.16 440 VAL D CA 1
ATOM 15048 C C . VAL D 1 445 ? -5.618 -6.648 73.899 1.00 19.23 440 VAL D C 1
ATOM 15049 O O . VAL D 1 445 ? -6.708 -6.662 73.313 1.00 19.17 440 VAL D O 1
ATOM 15053 N N . VAL D 1 446 ? -5.500 -6.684 75.225 1.00 20.37 441 VAL D N 1
ATOM 15054 C CA . VAL D 1 446 ? -6.672 -6.813 76.080 1.00 21.67 441 VAL D CA 1
ATOM 15055 C C . VAL D 1 446 ? -6.651 -5.717 77.130 1.00 23.55 441 VAL D C 1
ATOM 15056 O O . VAL D 1 446 ? -5.588 -5.233 77.537 1.00 21.91 441 VAL D O 1
ATOM 15060 N N . ASN D 1 447 ? -7.845 -5.326 77.569 1.00 27.52 442 ASN D N 1
ATOM 15061 C CA . ASN D 1 447 ? -7.960 -4.438 78.713 1.00 26.02 442 ASN D CA 1
ATOM 15062 C C . ASN D 1 447 ? -7.667 -5.231 79.978 1.00 29.69 442 ASN D C 1
ATOM 15063 O O . ASN D 1 447 ? -8.325 -6.237 80.270 1.00 26.54 442 ASN D O 1
ATOM 15068 N N . ASN D 1 448 ? -6.659 -4.777 80.710 1.00 31.51 443 ASN D N 1
ATOM 15069 C CA . ASN D 1 448 ? -6.078 -5.436 81.869 1.00 31.22 443 ASN D CA 1
ATOM 15070 C C . ASN D 1 448 ? -6.192 -4.401 82.983 1.00 27.90 443 ASN D C 1
ATOM 15071 O O . ASN D 1 448 ? -5.333 -3.522 83.111 1.00 33.59 443 ASN D O 1
ATOM 15076 N N . GLY D 1 449 ? -7.275 -4.472 83.746 1.00 29.36 444 GLY D N 1
ATOM 15077 C CA . GLY D 1 449 ? -7.537 -3.423 84.717 1.00 34.27 444 GLY D CA 1
ATOM 15078 C C . GLY D 1 449 ? -7.652 -2.074 84.024 1.00 39.81 444 GLY D C 1
ATOM 15079 O O . GLY D 1 449 ? -8.516 -1.859 83.164 1.00 35.41 444 GLY D O 1
ATOM 15080 N N . ASN D 1 450 ? -6.766 -1.152 84.394 1.00 31.39 445 ASN D N 1
ATOM 15081 C CA . ASN D 1 450 ? -6.751 0.205 83.865 1.00 38.41 445 ASN D CA 1
ATOM 15082 C C . ASN D 1 450 ? -5.889 0.358 82.618 1.00 37.18 445 ASN D C 1
ATOM 15083 O O . ASN D 1 450 ? -5.682 1.487 82.160 1.00 38.09 445 ASN D O 1
ATOM 15088 N N . GLU D 1 451 ? -5.376 -0.731 82.055 1.00 37.92 446 GLU D N 1
ATOM 15089 C CA . GLU D 1 451 ? -4.358 -0.600 81.024 1.00 32.64 446 GLU D CA 1
ATOM 15090 C C . GLU D 1 451 ? -4.685 -1.489 79.833 1.00 30.52 446 GLU D C 1
ATOM 15091 O O . GLU D 1 451 ? -5.496 -2.406 79.924 1.00 37.95 446 GLU D O 1
ATOM 15097 N N . LEU D 1 452 ? -4.086 -1.166 78.691 1.00 29.64 447 LEU D N 1
ATOM 15098 C CA . LEU D 1 452 ? -4.046 -2.082 77.560 1.00 26.49 447 LEU D CA 1
ATOM 15099 C C . LEU D 1 452 ? -2.746 -2.864 77.640 1.00 25.23 447 LEU D C 1
ATOM 15100 O O . LEU D 1 452 ? -1.671 -2.277 77.794 1.00 27.37 447 LEU D O 1
ATOM 15105 N N . SER D 1 453 ? -2.837 -4.182 77.560 1.00 23.10 448 SER D N 1
ATOM 15106 C CA . SER D 1 453 ? -1.637 -4.985 77.676 1.00 21.94 448 SER D CA 1
ATOM 15107 C C . SER D 1 453 ? -1.571 -5.994 76.537 1.00 20.66 448 SER D C 1
ATOM 15108 O O . SER D 1 453 ? -2.595 -6.451 76.011 1.00 20.20 448 SER D O 1
ATOM 15111 N N . LEU D 1 454 ? -0.338 -6.301 76.152 1.00 20.85 449 LEU D N 1
ATOM 15112 C CA . LEU D 1 454 ? -0.052 -7.267 75.106 1.00 19.48 449 LEU D CA 1
ATOM 15113 C C . LEU D 1 454 ? -0.126 -8.688 75.648 1.00 20.90 449 LEU D C 1
ATOM 15114 O O . LEU D 1 454 ? 0.399 -8.987 76.727 1.00 31.23 449 LEU D O 1
ATOM 15119 N N . VAL D 1 455 ? -0.775 -9.565 74.895 1.00 20.55 450 VAL D N 1
ATOM 15120 C CA . VAL D 1 455 ? -0.724 -11.003 75.108 1.00 24.48 450 VAL D CA 1
ATOM 15121 C C . VAL D 1 455 ? -0.123 -11.603 73.846 1.00 20.73 450 VAL D C 1
ATOM 15122 O O . VAL D 1 455 ? -0.565 -11.282 72.739 1.00 19.64 450 VAL D O 1
ATOM 15126 N N . ASP D 1 456 ? 0.902 -12.434 73.996 1.00 21.35 451 ASP D N 1
ATOM 15127 C CA . ASP D 1 456 ? 1.518 -13.054 72.826 1.00 20.72 451 ASP D CA 1
ATOM 15128 C C . ASP D 1 456 ? 1.812 -14.509 73.157 1.00 21.97 451 ASP D C 1
ATOM 15129 O O . ASP D 1 456 ? 1.301 -15.053 74.140 1.00 23.23 451 ASP D O 1
ATOM 15134 N N . GLU D 1 457 ? 2.615 -15.149 72.305 1.00 21.72 452 GLU D N 1
ATOM 15135 C CA . GLU D 1 457 ? 2.905 -16.578 72.410 1.00 23.30 452 GLU D CA 1
ATOM 15136 C C . GLU D 1 457 ? 1.630 -17.408 72.331 1.00 23.28 452 GLU D C 1
ATOM 15137 O O . GLU D 1 457 ? 1.568 -18.529 72.837 1.00 24.59 452 GLU D O 1
ATOM 15143 N N . LEU D 1 458 ? 0.603 -16.858 71.694 1.00 22.30 453 LEU D N 1
ATOM 15144 C CA . LEU D 1 458 ? -0.639 -17.586 71.489 1.00 23.72 453 LEU D CA 1
ATOM 15145 C C . LEU D 1 458 ? -0.528 -18.471 70.257 1.00 22.36 453 LEU D C 1
ATOM 15146 O O . LEU D 1 458 ? 0.054 -18.074 69.244 1.00 21.24 453 LEU D O 1
ATOM 15151 N N . ASP D 1 459 ? -1.082 -19.677 70.348 1.00 23.41 454 ASP D N 1
ATOM 15152 C CA . ASP D 1 459 ? -1.331 -20.463 69.154 1.00 23.11 454 ASP D CA 1
ATOM 15153 C C . ASP D 1 459 ? -2.736 -20.135 68.644 1.00 22.71 454 ASP D C 1
ATOM 15154 O O . ASP D 1 459 ? -3.464 -19.330 69.231 1.00 24.24 454 ASP D O 1
ATOM 15159 N N . ARG D 1 460 ? -3.125 -20.746 67.528 1.00 22.47 455 ARG D N 1
ATOM 15160 C CA . ARG D 1 460 ? -4.390 -20.367 66.909 1.00 24.20 455 ARG D CA 1
ATOM 15161 C C . ARG D 1 460 ? -5.580 -20.660 67.823 1.00 24.87 455 ARG D C 1
ATOM 15162 O O . ARG D 1 460 ? -6.519 -19.860 67.898 1.00 27.29 455 ARG D O 1
ATOM 15170 N N . ASN D 1 461 ? -5.563 -21.800 68.522 1.00 24.77 456 ASN D N 1
ATOM 15171 C CA . ASN D 1 461 ? -6.659 -22.142 69.431 1.00 26.67 456 ASN D CA 1
ATOM 15172 C C . ASN D 1 461 ? -6.798 -21.116 70.554 1.00 26.32 456 ASN D C 1
ATOM 15173 O O . ASN D 1 461 ? -7.904 -20.643 70.850 1.00 29.69 456 ASN D O 1
ATOM 15178 N N . ALA D 1 462 ? -5.680 -20.758 71.192 1.00 26.11 457 ALA D N 1
ATOM 15179 C CA . ALA D 1 462 ? -5.725 -19.819 72.311 1.00 26.36 457 ALA D CA 1
ATOM 15180 C C . ALA D 1 462 ? -6.131 -18.421 71.853 1.00 24.99 457 ALA D C 1
ATOM 15181 O O . ALA D 1 462 ? -6.869 -17.713 72.552 1.00 25.38 457 ALA D O 1
ATOM 15183 N N . TYR D 1 463 ? -5.638 -18.003 70.687 1.00 23.50 458 TYR D N 1
ATOM 15184 C CA . TYR D 1 463 ? -6.021 -16.716 70.115 1.00 29.37 458 TYR D CA 1
ATOM 15185 C C . TYR D 1 463 ? -7.512 -16.681 69.794 1.00 30.16 458 TYR D C 1
ATOM 15186 O O . TYR D 1 463 ? -8.196 -15.686 70.075 1.00 31.00 458 TYR D O 1
ATOM 15195 N N . LYS D 1 464 ? -8.033 -17.763 69.205 1.00 28.23 459 LYS D N 1
ATOM 15196 C CA . LYS D 1 464 ? -9.475 -17.904 69.034 1.00 31.42 459 LYS D CA 1
ATOM 15197 C C . LYS D 1 464 ? -10.193 -17.679 70.356 1.00 35.71 459 LYS D C 1
ATOM 15198 O O . LYS D 1 464 ? -11.155 -16.904 70.437 1.00 31.96 459 LYS D O 1
ATOM 15204 N N . GLN D 1 465 ? -9.720 -18.352 71.409 1.00 32.42 460 GLN D N 1
ATOM 15205 C CA . GLN D 1 465 ? -10.326 -18.193 72.725 1.00 27.76 460 GLN D CA 1
ATOM 15206 C C . GLN D 1 465 ? -10.353 -16.734 73.158 1.00 35.67 460 GLN D C 1
ATOM 15207 O O . GLN D 1 465 ? -11.362 -16.259 73.690 1.00 32.42 460 GLN D O 1
ATOM 15213 N N . LEU D 1 466 ? -9.250 -16.010 72.941 1.00 35.89 461 LEU D N 1
ATOM 15214 C CA . LEU D 1 466 ? -9.123 -14.626 73.391 1.00 28.81 461 LEU D CA 1
ATOM 15215 C C . LEU D 1 466 ? -9.852 -13.628 72.501 1.00 29.71 461 LEU D C 1
ATOM 15216 O O . LEU D 1 466 ? -9.934 -12.451 72.868 1.00 31.07 461 LEU D O 1
ATOM 15221 N N . SER D 1 467 ? -10.361 -14.064 71.345 1.00 33.32 462 SER D N 1
ATOM 15222 C CA . SER D 1 467 ? -10.827 -13.121 70.326 1.00 37.89 462 SER D CA 1
ATOM 15223 C C . SER D 1 467 ? -11.876 -12.134 70.843 1.00 32.66 462 SER D C 1
ATOM 15224 O O . SER D 1 467 ? -11.951 -11.009 70.340 1.00 44.95 462 SER D O 1
ATOM 15227 N N . ASN D 1 468 ? -12.697 -12.515 71.827 1.00 37.63 463 ASN D N 1
ATOM 15228 C CA . ASN D 1 468 ? -13.713 -11.575 72.305 1.00 32.69 463 ASN D CA 1
ATOM 15229 C C . ASN D 1 468 ? -13.104 -10.435 73.118 1.00 35.01 463 ASN D C 1
ATOM 15230 O O . ASN D 1 468 ? -13.664 -9.332 73.149 1.00 36.41 463 ASN D O 1
ATOM 15235 N N . ASP D 1 469 ? -11.974 -10.672 73.783 1.00 36.17 464 ASP D N 1
ATOM 15236 C CA . ASP D 1 469 ? -11.315 -9.643 74.576 1.00 27.02 464 ASP D CA 1
ATOM 15237 C C . ASP D 1 469 ? -10.294 -8.837 73.781 1.00 27.90 464 ASP D C 1
ATOM 15238 O O . ASP D 1 469 ? -9.849 -7.790 74.262 1.00 27.72 464 ASP D O 1
ATOM 15243 N N . ASP D 1 470 ? -9.924 -9.295 72.583 1.00 25.79 465 ASP D N 1
ATOM 15244 C CA . ASP D 1 470 ? -8.968 -8.581 71.741 1.00 26.49 465 ASP D CA 1
ATOM 15245 C C . ASP D 1 470 ? -9.578 -7.278 71.236 1.00 22.16 465 ASP D C 1
ATOM 15246 O O . ASP D 1 470 ? -10.658 -7.277 70.640 1.00 21.59 465 ASP D O 1
ATOM 15251 N N . ILE D 1 471 ? -8.889 -6.160 71.476 1.00 18.59 466 ILE D N 1
ATOM 15252 C CA . ILE D 1 471 ? -9.407 -4.881 71.006 1.00 19.05 466 ILE D CA 1
ATOM 15253 C C . ILE D 1 471 ? -8.966 -4.582 69.586 1.00 23.27 466 ILE D C 1
ATOM 15254 O O . ILE D 1 471 ? -9.504 -3.651 68.966 1.00 20.97 466 ILE D O 1
ATOM 15259 N N . LEU D 1 472 ? -8.004 -5.334 69.053 1.00 21.04 467 LEU D N 1
ATOM 15260 C CA . LEU D 1 472 ? -7.795 -5.366 67.616 1.00 22.67 467 LEU D CA 1
ATOM 15261 C C . LEU D 1 472 ? -9.074 -5.861 66.954 1.00 20.88 467 LEU D C 1
ATOM 15262 O O . LEU D 1 472 ? -9.632 -6.887 67.352 1.00 23.14 467 LEU D O 1
ATOM 15267 N N . GLU D 1 473 ? -9.545 -5.130 65.953 1.00 18.49 468 GLU D N 1
ATOM 15268 C CA . GLU D 1 473 ? -10.785 -5.465 65.275 1.00 19.13 468 GLU D CA 1
ATOM 15269 C C . GLU D 1 473 ? -10.501 -5.751 63.810 1.00 19.90 468 GLU D C 1
ATOM 15270 O O . GLU D 1 473 ? -9.589 -5.166 63.218 1.00 14.69 468 GLU D O 1
ATOM 15276 N N . ASP D 1 474 ? -11.284 -6.666 63.241 1.00 15.99 469 ASP D N 1
ATOM 15277 C CA . ASP D 1 474 ? -11.227 -6.924 61.809 1.00 15.98 469 ASP D CA 1
ATOM 15278 C C . ASP D 1 474 ? -11.480 -5.639 61.027 1.00 15.22 469 ASP D C 1
ATOM 15279 O O . ASP D 1 474 ? -12.509 -4.982 61.204 1.00 17.19 469 ASP D O 1
ATOM 15284 N N . VAL D 1 475 ? -10.549 -5.288 60.145 1.00 14.33 470 VAL D N 1
ATOM 15285 C CA . VAL D 1 475 ? -10.665 -4.045 59.396 1.00 20.23 470 VAL D CA 1
ATOM 15286 C C . VAL D 1 475 ? -10.685 -4.317 57.894 1.00 21.25 470 VAL D C 1
ATOM 15287 O O . VAL D 1 475 ? -11.319 -3.578 57.129 1.00 14.22 470 VAL D O 1
ATOM 15291 N N . PHE D 1 476 ? -10.022 -5.386 57.453 1.00 19.24 471 PHE D N 1
ATOM 15292 C CA . PHE D 1 476 ? -9.952 -5.641 56.014 1.00 19.20 471 PHE D CA 1
ATOM 15293 C C . PHE D 1 476 ? -9.732 -7.125 55.764 1.00 15.99 471 PHE D C 1
ATOM 15294 O O . PHE D 1 476 ? -8.793 -7.698 56.311 1.00 16.27 471 PHE D O 1
ATOM 15302 N N . ILE D 1 477 ? -10.580 -7.751 54.947 1.00 18.68 472 ILE D N 1
ATOM 15303 C CA . ILE D 1 477 ? -10.392 -9.155 54.578 1.00 16.15 472 ILE D CA 1
ATOM 15304 C C . ILE D 1 477 ? -10.798 -9.348 53.122 1.00 22.17 472 ILE D C 1
ATOM 15305 O O . ILE D 1 477 ? -11.947 -9.068 52.755 1.00 16.48 472 ILE D O 1
ATOM 15310 N N . ASN D 1 478 ? -9.866 -9.846 52.299 1.00 15.38 473 ASN D N 1
ATOM 15311 C CA . ASN D 1 478 ? -10.172 -10.298 50.942 1.00 18.35 473 ASN D CA 1
ATOM 15312 C C . ASN D 1 478 ? -10.850 -9.208 50.114 1.00 16.97 473 ASN D C 1
ATOM 15313 O O . ASN D 1 478 ? -11.771 -9.474 49.340 1.00 18.17 473 ASN D O 1
ATOM 15318 N N . GLY D 1 479 ? -10.385 -7.973 50.274 1.00 18.57 474 GLY D N 1
ATOM 15319 C CA . GLY D 1 479 ? -10.912 -6.850 49.540 1.00 17.83 474 GLY D CA 1
ATOM 15320 C C . GLY D 1 479 ? -12.106 -6.178 50.173 1.00 22.28 474 GLY D C 1
ATOM 15321 O O . GLY D 1 479 ? -12.545 -5.134 49.674 1.00 24.09 474 GLY D O 1
ATOM 15322 N N . GLN D 1 480 ? -12.653 -6.741 51.247 1.00 25.42 475 GLN D N 1
ATOM 15323 C CA . GLN D 1 480 ? -13.794 -6.149 51.933 1.00 25.62 475 GLN D CA 1
ATOM 15324 C C . GLN D 1 480 ? -13.306 -5.188 53.009 1.00 22.94 475 GLN D C 1
ATOM 15325 O O . GLN D 1 480 ? -12.474 -5.552 53.847 1.00 20.60 475 GLN D O 1
ATOM 15331 N N . LEU D 1 481 ? -13.802 -3.958 52.963 1.00 18.20 476 LEU D N 1
ATOM 15332 C CA . LEU D 1 481 ? -13.690 -3.060 54.102 1.00 21.84 476 LEU D CA 1
ATOM 15333 C C . LEU D 1 481 ? -14.652 -3.533 55.187 1.00 20.66 476 LEU D C 1
ATOM 15334 O O . LEU D 1 481 ? -15.850 -3.695 54.932 1.00 27.44 476 LEU D O 1
ATOM 15339 N N . LEU D 1 482 ? -14.133 -3.796 56.387 1.00 22.67 477 LEU D N 1
ATOM 15340 C CA . LEU D 1 482 ? -14.972 -4.267 57.480 1.00 22.69 477 LEU D CA 1
ATOM 15341 C C . LEU D 1 482 ? -15.262 -3.206 58.525 1.00 20.53 477 LEU D C 1
ATOM 15342 O O . LEU D 1 482 ? -16.238 -3.347 59.267 1.00 25.87 477 LEU D O 1
ATOM 15347 N N . ARG D 1 483 ? -14.453 -2.154 58.592 1.00 21.46 478 ARG D N 1
ATOM 15348 C CA . ARG D 1 483 ? -14.659 -1.059 59.525 1.00 17.70 478 ARG D CA 1
ATOM 15349 C C . ARG D 1 483 ? -14.402 0.242 58.784 1.00 17.95 478 ARG D C 1
ATOM 15350 O O . ARG D 1 483 ? -13.444 0.343 58.013 1.00 20.56 478 ARG D O 1
ATOM 15358 N N . ASN D 1 484 ? -15.268 1.230 59.013 1.00 17.78 479 ASN D N 1
ATOM 15359 C CA . ASN D 1 484 ? -15.234 2.508 58.295 1.00 21.11 479 ASN D CA 1
ATOM 15360 C C . ASN D 1 484 ? -15.498 3.630 59.301 1.00 20.84 479 ASN D C 1
ATOM 15361 O O . ASN D 1 484 ? -16.648 4.005 59.529 1.00 19.75 479 ASN D O 1
ATOM 15366 N N . GLN D 1 485 ? -14.429 4.167 59.884 1.00 18.53 480 GLN D N 1
ATOM 15367 C CA . GLN D 1 485 ? -14.542 5.171 60.935 1.00 23.36 480 GLN D CA 1
ATOM 15368 C C . GLN D 1 485 ? -14.657 6.574 60.349 1.00 21.99 480 GLN D C 1
ATOM 15369 O O . GLN D 1 485 ? -14.117 6.871 59.282 1.00 20.02 480 GLN D O 1
ATOM 15375 N N . THR D 1 486 ? -15.351 7.446 61.071 1.00 20.76 481 THR D N 1
ATOM 15376 C CA . THR D 1 486 ? -15.458 8.842 60.680 1.00 16.87 481 THR D CA 1
ATOM 15377 C C . THR D 1 486 ? -14.462 9.683 61.465 1.00 22.87 481 THR D C 1
ATOM 15378 O O . THR D 1 486 ? -14.055 9.320 62.573 1.00 18.69 481 THR D O 1
ATOM 15382 N N . LEU D 1 487 ? -14.073 10.816 60.869 1.00 17.47 482 LEU D N 1
ATOM 15383 C CA . LEU D 1 487 ? -13.287 11.808 61.595 1.00 21.89 482 LEU D CA 1
ATOM 15384 C C . LEU D 1 487 ? -13.942 12.141 62.928 1.00 21.54 482 LEU D C 1
ATOM 15385 O O . LEU D 1 487 ? -13.269 12.213 63.961 1.00 18.86 482 LEU D O 1
ATOM 15390 N N . SER D 1 488 ? -15.265 12.322 62.922 1.00 22.60 483 SER D N 1
ATOM 15391 C CA . SER D 1 488 ? -15.974 12.681 64.144 1.00 25.20 483 SER D CA 1
ATOM 15392 C C . SER D 1 488 ? -15.832 11.594 65.203 1.00 22.99 483 SER D C 1
ATOM 15393 O O . SER D 1 488 ? -15.573 11.891 66.375 1.00 25.00 483 SER D O 1
ATOM 15396 N N . GLU D 1 489 ? -15.982 10.327 64.806 1.00 23.72 484 GLU D N 1
ATOM 15397 C CA . GLU D 1 489 ? -15.833 9.227 65.756 1.00 24.87 484 GLU D CA 1
ATOM 15398 C C . GLU D 1 489 ? -14.422 9.188 66.333 1.00 20.40 484 GLU D C 1
ATOM 15399 O O . GLU D 1 489 ? -14.240 9.023 67.546 1.00 21.73 484 GLU D O 1
ATOM 15405 N N . ILE D 1 490 ? -13.409 9.326 65.475 1.00 19.49 485 ILE D N 1
ATOM 15406 C CA . ILE D 1 490 ? -12.028 9.262 65.944 1.00 22.25 485 ILE D CA 1
ATOM 15407 C C . ILE D 1 490 ? -11.754 10.397 66.919 1.00 22.19 485 ILE D C 1
ATOM 15408 O O . ILE D 1 490 ? -11.136 10.201 67.973 1.00 21.25 485 ILE D O 1
ATOM 15413 N N . ARG D 1 491 ? -12.228 11.599 66.590 1.00 20.56 486 ARG D N 1
ATOM 15414 C CA . ARG D 1 491 ? -12.081 12.732 67.493 1.00 22.25 486 ARG D CA 1
ATOM 15415 C C . ARG D 1 491 ? -12.760 12.459 68.831 1.00 24.93 486 ARG D C 1
ATOM 15416 O O . ARG D 1 491 ? -12.199 12.765 69.892 1.00 25.17 486 ARG D O 1
ATOM 15424 N N . GLU D 1 492 ? -13.965 11.874 68.797 1.00 22.66 487 GLU D N 1
ATOM 15425 C CA . GLU D 1 492 ? -14.693 11.542 70.023 1.00 32.57 487 GLU D CA 1
ATOM 15426 C C . GLU D 1 492 ? -13.912 10.554 70.878 1.00 24.44 487 GLU D C 1
ATOM 15427 O O . GLU D 1 492 ? -13.814 10.708 72.101 1.00 27.33 487 GLU D O 1
ATOM 15433 N N . LEU D 1 493 ? -13.369 9.516 70.244 1.00 22.14 488 LEU D N 1
ATOM 15434 C CA . LEU D 1 493 ? -12.568 8.534 70.962 1.00 22.26 488 LEU D CA 1
ATOM 15435 C C . LEU D 1 493 ? -11.332 9.178 71.577 1.00 20.68 488 LEU D C 1
ATOM 15436 O O . LEU D 1 493 ? -10.955 8.855 72.708 1.00 28.64 488 LEU D O 1
ATOM 15441 N N . LEU D 1 494 ? -10.697 10.103 70.848 1.00 22.74 489 LEU D N 1
ATOM 15442 C CA . LEU D 1 494 ? -9.457 10.718 71.318 1.00 25.55 489 LEU D CA 1
ATOM 15443 C C . LEU D 1 494 ? -9.698 11.671 72.486 1.00 30.81 489 LEU D C 1
ATOM 15444 O O . LEU D 1 494 ? -8.949 11.657 73.470 1.00 24.53 489 LEU D O 1
ATOM 15449 N N . LEU D 1 495 ? -10.725 12.513 72.394 1.00 28.43 490 LEU D N 1
ATOM 15450 C CA . LEU D 1 495 ? -10.861 13.635 73.312 1.00 32.51 490 LEU D CA 1
ATOM 15451 C C . LEU D 1 495 ? -11.842 13.392 74.448 1.00 45.19 490 LEU D C 1
ATOM 15452 O O . LEU D 1 495 ? -11.786 14.111 75.452 1.00 52.28 490 LEU D O 1
ATOM 15457 N N . ASP D 1 496 ? -12.732 12.415 74.321 1.00 43.89 491 ASP D N 1
ATOM 15458 C CA . ASP D 1 496 ? -13.691 12.130 75.382 1.00 46.45 491 ASP D CA 1
ATOM 15459 C C . ASP D 1 496 ? -13.251 10.909 76.182 1.00 49.20 491 ASP D C 1
ATOM 15460 O O . ASP D 1 496 ? -13.298 9.777 75.698 1.00 53.96 491 ASP D O 1
#

B-factor: mean 28.61, std 10.84, range [8.92, 95.89]

Sequence (1930 aa):
TKYTYPATLLCDFYKVSHKEQYPEGTELIYSTWTPRTSRVEDIDRVVAFGFQGFIKKYLIDYFNENFFKRPKQDVVNEYKRVIKHTLQVDDPDASHIESLHELGYLPIKIKAVKEGTFIPIKVPMLTIENTIPEFFWITNYLETLMSNEIWQPTTSATLAYEYRKILDEYAMETVGNKLAVDFQGHDFSMRGMSSLESTKLSGAGHLLSFTGTDTIPAILYHEEFYNANIENELVGSSIPATEHSVMCANGQDEYVVFKKLITETYPEGFVSIVSDTWDFWNVIDTVVRKLKGDILKRDGKVVIRPDSGDPVKIICGDPEAKDELVRKGLIEVLWDIFGGNVTDKGYKVLDPHIGAIYGDAITISRCKEICKKLAAKGFASVNVVFGIGSFTYQYNTRDTFGFAMKATYTVVNGEERQIFKNSQKGLVAVVNNGNELSLVDELDRNAYKQLSNDDILEDVFINGQLLRNQTLSEIRELLLDTKYTYPATLLCDFYKVSHKEQYPEGTELIYSTWTPRTSRVEDIDRVVAFGFQGFIKKYLIDYFNENFFKRPKQDVVNEYKRVIKHTLQVDDPDASHIESLHELGYLPIKIKAVKEGTFIPIKVPMLTIENTIPEFFWITNYLETLMSNEIWQPTTSATLAYEYRKILDEYAMETVGNKLAVDFQGHDFSMRGMSSLESTKLSGAGHLLSFTGTDTIPAILYHEEFYNANIENELVGSSIPATEHSVMCANGQDEYVVFKKLITETYPEGFVSIVSDTWDFWNVIDTVVRKLKGDILKRDGKVVIRPDSGDPVKIICGDPEAKDELVRKGLIEVLWDIFGGNVTDKGYKVLDPHIGAIYGDAITISRCKEICKKLAAKGFASVNVVFGIGSFTYQYNTRDTFGFAMKATYTVVNGEERQIFKNSQKGLVAVVNNGNELSLVDELDRNAYKQLSNDDILEDVFINGQLLRNQTLSEIRELLLDKYTYPATLLCDFYKVSHKEQYPEGTELIYSTWTPRTSRVEDIDRVVAFGFQGFIKKYLIDYFNENFFKRPKQDVVNEYKRVIKHTLQVDDPDASHIESLHELGYLPIKIKAVKEGTFIPIKVPMLTIENTIPEFFWITNYLETLMSNEIWQPTTSATLAYEYRKILDEYAMETVGNKLAVDFQGHDFSMRGMSSLESTKLSGAGHLLSFTGTDTIPAILYHEEFYNANIENELVGSSIPATEHSVMCANGQDEYVVFKKLITETYPEGFVSIVSDTWDFWNVIDTVVRKLKGDILKRDGKVVIRPDSGDPVKIICGDPEAKDELVRKGLIEVLWDIFGGNVTDKGYKVLDPHIGAIYGDAITISRCKEICKKLAAKGFASVNVVFGIGSFTYQYNTRDTFGFAMKATYTVVNGEERQIFKNSQKGLVAVVNNGNELSLVDELDRNAYKQLSNDDILEDVFINGQQLLRNQTLSEIRELLLDGPLGSMTKYTYPATLLCDFYKVSHKEQYPEGTELIYSTWTPRTSRVEDIDRVVAFGFQGFIKKYLIDYFNENFFKRPKQDVVNEYKRVIKHTLQVDDPDASHIESLHELGYLPIKIKAVKEGTFIPIKVPMLTIENTIPEFFWITNYLETLMSNEIWQPTTSATLAYEYRKILDEYAMETVGNKLAVDFQGHDFSMRGMSSLESTKLSGAGHLLSFTGTDTIPAILYHEEFYNANIENELVGSSIPATEHSVMCANGQDEYVVFKKLITETYPEGFVSIVSDTWDFWNVIDTVVRKLKGDILKRDGKVVIRPDSGDPVKIICGDPEAKDELVRKGLIEVLWDIFGGNVTDKGYKVLDPHIGAIYGDAITISRCKEICKKLAAKGFASVNVVFGIGSFTYQYNTRDTFGFAMKATYTVVNGEERQIFKNKSQKGLVAVVNNGNELSLVDELDRNAYKQLSNDDILEDVFINGQLLRNQTLSEIRELLLD

Foldseek 3Di:
DDDADQLQPPFDPCLVVCVVVDDPFFFKFKKFKALAAAPDPPDQWWQFDDPQLCCVPRQFPVCVVRPQVDDLVVSQVVVQVCCCVPVVDVGDDCVVSSVVNVLRHFQKWKWFFDGLDIGGHPATGMMMMGNGRVVNSVRSSCFGVSLVGGLQLRLLLRQLVLLLVLQQVLCCQQFNGNVLSQQQEEEPACVPAPDLSSLLSNVLSNQLRHQHYPSVSVLVSLVVRFVDDVVVDRRHDYAAEDDLVRQVVVDDPVLVVVLCVCVPVNVEAEYEYEQPSPHNLCCLVPRCLVCLVSLVPGHYAYEYEYEDDDPLQQAQADCPDPDPDSRRHDLVSQCVRANPDAHPNGAGAHNRSYAYEYEYPDHSVSLNSSSVSSVVVRHRSSRYRYHYYCVSSRPDDSSNSYIHMDGAWIAGNNDTAGDDDVDAHADWFWFQDPVDTDIDGPDDPVRCVVCVVRGSTGTQDRRNDGDDRHHSVNSSVSNPD/DDDDDQLLPLAPPCLVVCVVVDDAQFQKFKKFKFLAAAPDPPFFWWQADFPQLCCVVRQFVVCLVRPQVDDLVVSQVVVQVCCCVPVVDVGDDCVVSSVVSVLRHFQKWKWFFDGLDIGGRPATGMMMMGNGRVVNSVRSSCFRVVLVGRLQLRLLLRQLVLLLVLLQVLCCQFFVGNVLSQQQEEAPAQVPAPDLSSLQSSLLSNLLRHQHYPSVSVLVSLVVRFVDDVVVDRSHDYAAEDDLVVVVVVHDPVQVVVCCVCCPVPVEAEYEYEQPSPNRVCCLVPRCLVCVVSLVPYHYAYEYEYEDDDPQQQAQADCPDPDPDSRRHDLRSQCVRQNADGHPNGAGEGNRSYAYEYEYPDHSVSLSSNQVSSVVVRHGSSRYRYHYYCVSSRPDDSSNSHIRMDGFWIAGNNDIFGDDDPDAHADWFWFCDPPDIDIDGPDDPVVCVVCVVGGSTGTQDRGNDGDDRHHSVRSSVSNPD/DDADQLLPPADPCLVVCVVVDDPQFFKFKWFKALAAAPDPPDFWWQADFPQLCCVVRQFPVCLVRPQVDDLVVSLVVVQVCCCVPVVDPGDDCVVSSVVSVLRHQQKWKWFFDGLDIAGHPATGMMMMGNGRVVNSVRSSCFGVSLVGGLQLRLLLRQLVLLLVLQQVLCCVQANGNVLSQAQEEAPACVPAPDNSSLLSNVLSNQLRHQHYPSVSVLVSLVVRFVDDVVPDRRHDYAAEDDLVVQVVVDDPVLVVVLCVCCPVDVEAEYEYEQPNPNNVCCLVPRCLVCQVSLVPGHYAYEYEYEDDDPQQQAQADCPDDPVDSRRHDLRSQCVRQNPDAHPNGAGAHNRSYAYEYEYPDHSVSLNSNSVSSVVVRHRSSRYRYHYYCVRSRPDDSNNSRIRIDTFWIAGNNDTFGDDDPGAHADKFWFDPPPHIDIDGPDDPVVVVVCPVRGSIGTQDRGNDGDDRHHSVVSSVSNPD/DPDDPDDDPADQLLPPADPCLVVCVVVDDAFWFKWKKFKFLAAAPDPPDFWWQADDPQLCCCVRQFVVCLVRPQVDDLVVSQVVVQVCCCVPVVDVGDDCVVSSVVSVLRHQQKWKWFFPGLDIGGHPATGMMMMGNGRVVNSVRSSCFGVSLVGGLQLGLLLRQLVLLLVLQQVLCCQFFVGCVLSQQQEEAPAQVPAPDLSSLLSNLLSNQLRHQHYPSVSVLVSLVVRFVDDVVVDRRHDYAAEDDLVVQVVVDDPVLVVVCCVCVPVPLDAEYEYEAPSPNNVCCLVPRVLVCQVSLVPRPYAYEYEYADDDPLQQAQADCPDDDPDSRRHDLRSQCVRAPADGHPNGAGAGNGSYAYEYEYPDHSVSLNSNQVSCVVVRHGSSRYRYHYYCVSSVPDDSSNSYIDIGTAWIAGNNDIFGDDPPVPAHADKFWADDPPDIDIDGPDHPVVCVVCVVRGSTGTQDRRNDGDDRHHSVRSSVSNPD

Secondary structure (DSSP, 8-state):
------GGG-SBHHHHHSGGGSPTTEEEEEEEEEE----STT--EEE---HHHHIIIIIIIIHIIIIITS-HHHHHHHHHHHHHHHHT-SS---HHHHHHHHH-S--EEEEEPPTT-EEETT---EEEEESSGGGHHHHHHHHHHHHHHHHHHHHHHHHHHHHHHHHHHHHHHHTSS-TTHHHHEEE--GGGSSSHHHHHHHHHHHTTT-SEESBHHHHHHHHHHS---TTTS---B---B--HHHHHHH-S-HHHHHHHIIIIISSEEEEEEE--SS-HHHIIIIIIHHTHHHHHHSEEEEEEE--SS-HHHHHH--TT-SSHHHHHHHHHHHHHHH-EEE-TTS-EEE-TTEEEEE-SS--HHHHHHHHHHHHHTTB-GGGEEEEE-HHHHTS--GGGTTEEEEEEEEEETTEEEE-------SEEEEEESSS-EEEEEEE-HHHHHHTTTTB--EEEEETTEE-----HHHHHHHHH-/------GGG-SBHHHHHSGGGSPTTEEEEEEEEEE----STT--EEE---HHHHIIIIIIIIHIIIIITS-HHHHHHHHHHHHHHHH--SS---HHHHHHHHH-S--EEEEEPPTT-EEETT---EEEEESSGGGHHHHHHHHHHHHHHHHHHHHHHHHHHHHHHHHHHHHHHHTSS-TTGGGTEEE--GGGSSSHHHHHHHHHHHHHH-SEESBHHHHHHHHHHS---TTTS-S-B---B--HHHHHHH-S-HHHHHHIIIIIISSSEEEEEE--SS-HHHIIIIIITTTHHHHHHSSEEEEEE--SS-HHHHHH--TT-SSHHHHH-HHHHHHHHH-EEE-TTS-EEE-TTEEEEE-SS--HHHHHHHHHHHHHTTB-GGGEEEEE-HHHHTS--TTTTTEEEEEEEEEETTEEEE-------SEEEEEEETTEEEEEEEE-HHHHHHHGGGB--EEEEETTEE-----HHHHHHHHH-/-----GGG-SBHHHHHSGGGSPTTEEEEEEEEEE----STT--EEE---HHHHIIIIIIIIHIIIIITS-HHHHHHHHHHHHHHHHT-SS---HHHHHHHHH-S--EEEEEPPTT-EEETT---EEEEESSGGGHHHHHHHHHHHHHHHHHHHHHHHHHHHHHHHHHHHHHHHTS--TTHHHHEEE--GGGSSSHHHHHHHHHHHHHH-SBBSBHHHHHHHHHHS---TTTS---B---B--HHHHHHH-S-HHHHHHHIIIIISSEEEEEEE--SS-HHHIIIIIIGGGHHHHHHSEEEEEEE--SS-HHHHHH--TT-SSHHHHHHHHHHHHHHH-EEE-TTS-EEE-TTEEEEE-SS--HHHHHHHHHHHHHTTB-GGGEEEEE-HHHHTS--TTTTTEEEEEEEEEETTEEEE-------SEEEEEE-SSSEEEEEEE-HHHHHTTTTT---EEEEETTEE-----HHHHHHHHH-/--SSS-SS----GGG-SBHHHHHHGGGSPTTEEEEEEEEEE----STT--EEE---HHHHIIIIIIIIHIIIIITS-HHHHHHHHHHHHHHHH--SS---HHHHHHHHH-S--EEEEEPPTT-EEETT---EEEEESSGGGTTHHHHHHHHHHHHHHHHHHHHHHHHHHHHHHHHHHHHHTSS-TTGGGTEEE--GGGSSSHHHHHHHHHHHTTT-SEESBHHHHHHHHHHS---TTTS---B---B--HHHHHHH-S-HHHHHHHIIIII--SS-EEEE--SS-HHHIIIIIIHHTHHHHHHSSS-EEEE--SS-HHHHHH--TT-SSHHHHH-HHHHHHHHH-EEE-TTS-EEE-TTEEEEE-SS--HHHHHHHHHHHHHTTB-GGG-EEEE-HHHHTS--TTTTTEEEEEEEEEETTEEEE--------SEEEEEEETTEEEEEEEE-HHHHHHHTTT---EEEEETTEE-----HHHHHHHHH-

Nearest PDB structures (foldseek):
  7enq-assembly1_B  TM=9.112E-01  e=6.941E-46  Homo sapiens
  6peb-assembly2_D  TM=9.156E-01  e=5.815E-46  Homo sapiens
  7ppi-assembly1_B  TM=9.140E-01  e=1.893E-45  Homo sapiens
  2g95-assembly1_B  TM=9.253E-01  e=1.682E-45  Rattus norvegicus
  7yqq-assembly1_B  TM=9.070E-01  e=1.483E-39  Xanthomonas campestris pv. campestris